Protein 7LWZ (pdb70)

Nearest PDB structures (foldseek):
  7lwz-assembly1_D  TM=1.003E+00  e=2.918E-60  Vibrio cholerae O1 biovar El Tor str. N16961
  7lwz-assembly1_A  TM=9.951E-01  e=1.541E-54  Vibrio cholerae O1 biovar El Tor str. N16961
  7lwz-assembly1_C  TM=9.821E-01  e=5.145E-53  Vibrio cholerae O1 biovar El Tor str. N16961
  7lwz-assembly1_B  TM=9.900E-01  e=3.252E-52  Vibrio cholerae O1 biovar El Tor str. N16961
  7lwz-assembly1_F  TM=9.990E-01  e=1.717E-51  Vibrio cholerae O1 biovar El Tor str. N16961

Radius of gyration: 42.33 Å; Cα contacts (8 Å, |Δi|>4): 3900; chains: 6; bounding box: 113×111×112 Å

B-factor: mean 79.38, std 16.34, range [47.67, 167.55]

Structure (mmCIF, N/CA/C/O backbone):
data_7LWZ
#
_entry.id   7LWZ
#
_cell.length_a   105.003
_cell.length_b   161.869
_cell.length_c   184.773
_cell.angle_alpha   90.000
_cell.angle_beta   90.000
_cell.angle_gamma   90.000
#
_symmetry.space_group_name_H-M   'P 21 21 21'
#
loop_
_entity.id
_entity.type
_entity.pdbx_description
1 polymer 'Deoxyguanosinetriphosphate triphosphohydrolase-like protein 1'
2 non-polymer 'NICKEL (II) ION'
3 water water
#
loop_
_atom_site.group_PDB
_atom_site.id
_atom_site.type_symbol
_atom_site.label_atom_id
_atom_site.label_alt_id
_atom_site.label_comp_id
_atom_site.label_asym_id
_atom_site.label_entity_id
_atom_site.label_seq_id
_atom_site.pdbx_PDB_ins_code
_atom_site.Cartn_x
_atom_site.Cartn_y
_atom_site.Cartn_z
_atom_site.occupancy
_atom_site.B_iso_or_equiv
_atom_site.auth_seq_id
_atom_site.auth_comp_id
_atom_site.auth_asym_id
_atom_site.auth_atom_id
_atom_site.pdbx_PDB_model_num
ATOM 1 N N . LEU A 1 7 ? 91.08100 131.28100 78.11800 1.000 110.29620 5 LEU B N 1
ATOM 2 C CA . LEU A 1 7 ? 91.19200 130.72000 76.77300 1.000 109.13106 5 LEU B CA 1
ATOM 3 C C . LEU A 1 7 ? 90.05900 131.16100 75.82900 1.000 109.74784 5 LEU B C 1
ATOM 4 O O . LEU A 1 7 ? 88.91500 131.39400 76.23500 1.000 108.51687 5 LEU B O 1
ATOM 9 N N . ASN A 1 8 ? 90.41600 131.20900 74.55200 1.000 95.48131 6 ASN B N 1
ATOM 10 C CA . ASN A 1 8 ? 89.60000 131.82300 73.51600 1.000 90.35041 6 ASN B CA 1
ATOM 11 C C . ASN A 1 8 ? 88.20400 131.19400 73.45300 1.000 87.72893 6 ASN B C 1
ATOM 12 O O . ASN A 1 8 ? 88.07200 129.96500 73.49200 1.000 86.68789 6 ASN B O 1
ATOM 17 N N . PRO A 1 9 ? 87.13900 132.00700 73.34000 1.000 88.72920 7 PRO B N 1
ATOM 18 C CA . PRO A 1 9 ? 85.78200 131.44600 73.16700 1.000 83.40673 7 PRO B CA 1
ATOM 19 C C . PRO A 1 9 ? 85.57000 130.75200 71.83600 1.000 83.33699 7 PRO B C 1
ATOM 20 O O . PRO A 1 9 ? 84.52000 130.12400 71.63900 1.000 80.82981 7 PRO B O 1
ATOM 24 N N . GLU A 1 10 ? 86.52600 130.83900 70.91700 1.000 80.82744 8 GLU B N 1
ATOM 25 C CA . GLU A 1 10 ? 86.40500 130.08900 69.68500 1.000 79.03394 8 GLU B CA 1
ATOM 26 C C . GLU A 1 10 ? 86.50800 128.59500 69.93000 1.000 74.60101 8 GLU B C 1
ATOM 27 O O . GLU A 1 10 ? 86.06100 127.81100 69.08600 1.000 72.93562 8 GLU B O 1
ATOM 33 N N . TRP A 1 11 ? 87.10200 128.18400 71.05700 1.000 75.01312 9 TRP B N 1
ATOM 34 C CA . TRP A 1 11 ? 87.15300 126.76800 71.37900 1.000 74.03289 9 TRP B CA 1
ATOM 35 C C . TRP A 1 11 ? 85.81900 126.23800 71.88600 1.000 72.18071 9 TRP B C 1
ATOM 36 O O . TRP A 1 11 ? 85.67500 125.02800 72.02100 1.000 69.96627 9 TRP B O 1
ATOM 47 N N . LEU A 1 12 ? 84.85000 127.10600 72.16000 1.000 69.50840 10 LEU B N 1
ATOM 48 C CA . LEU A 1 12 ? 83.51400 126.70000 72.56300 1.000 69.64739 10 LEU B CA 1
ATOM 49 C C . LEU A 1 12 ? 82.53000 126.67500 71.41100 1.000 70.22153 10 LEU B C 1
ATOM 50 O O . LEU A 1 12 ? 81.36000 126.35300 71.62600 1.000 72.41997 10 LEU B O 1
ATOM 55 N N . ALA A 1 13 ? 82.96300 127.02600 70.20800 1.000 69.13477 11 ALA B N 1
ATOM 56 C CA . ALA A 1 13 ? 82.04300 127.22800 69.09800 1.000 70.71679 11 ALA B CA 1
ATOM 57 C C . ALA A 1 13 ? 81.71200 125.91300 68.37800 1.000 66.28027 11 ALA B C 1
ATOM 58 O O . ALA A 1 13 ? 82.47800 124.95400 68.39500 1.000 65.55534 11 ALA B O 1
ATOM 60 N N . ARG A 1 14 ? 80.55300 125.90800 67.72800 1.000 63.24839 12 ARG B N 1
ATOM 61 C CA . ARG A 1 14 ? 80.06000 124.85100 66.86700 1.000 66.91801 12 ARG B CA 1
ATOM 62 C C . ARG A 1 14 ? 80.10400 125.33000 65.42900 1.000 71.14631 12 ARG B C 1
ATOM 63 O O . ARG A 1 14 ? 80.09300 126.53500 65.15700 1.000 72.35430 12 ARG B O 1
ATOM 71 N N . ASN A 1 15 ? 80.14400 124.36500 64.50900 1.000 71.58600 13 ASN B N 1
ATOM 72 C CA . ASN A 1 15 ? 80.28500 124.68700 63.09600 1.000 73.91420 13 ASN B CA 1
ATOM 73 C C . ASN A 1 15 ? 79.05200 125.40500 62.55500 1.000 77.52546 13 ASN B C 1
ATOM 74 O O . ASN A 1 15 ? 79.15000 126.09000 61.53300 1.000 81.85371 13 ASN B O 1
ATOM 79 N N . ASN A 1 16 ? 77.91000 125.22300 63.21100 1.000 79.88057 14 ASN B N 1
ATOM 80 C CA . ASN A 1 16 ? 76.65000 125.84800 62.74000 1.000 84.70315 14 ASN B CA 1
ATOM 81 C C . ASN A 1 16 ? 75.92700 126.45800 63.93900 1.000 89.05207 14 ASN B C 1
ATOM 82 O O . ASN A 1 16 ? 75.99100 125.85700 65.00900 1.000 86.11785 14 ASN B O 1
ATOM 87 N N . ASP A 1 17 ? 75.28700 127.61100 63.75100 1.000 100.15063 15 ASP B N 1
ATOM 88 C CA . ASP A 1 17 ? 74.55200 128.28800 64.85200 1.000 104.69616 15 ASP B CA 1
ATOM 89 C C . ASP A 1 17 ? 73.05800 128.37400 64.52300 1.000 110.84843 15 ASP B C 1
ATOM 90 O O . ASP A 1 17 ? 72.39200 129.24300 65.09500 1.000 114.57394 15 ASP B O 1
ATOM 92 N N . GLU A 1 18 ? 72.56600 127.52600 63.61400 1.000 104.62766 16 GLU B N 1
ATOM 93 C CA . GLU A 1 18 ? 71.14100 127.61100 63.19100 1.000 105.19264 16 GLU B CA 1
ATOM 94 C C . GLU A 1 18 ? 70.22200 127.36600 64.39000 1.000 104.04510 16 GLU B C 1
ATOM 95 O O . GLU A 1 18 ? 69.23300 128.10800 64.53000 1.000 101.63059 16 GLU B O 1
ATOM 97 N N . HIS A 1 19 ? 70.53300 126.36300 65.21400 1.000 104.04527 17 HIS B N 1
ATOM 98 C CA . HIS A 1 19 ? 69.70600 126.09300 66.42000 1.000 103.38539 17 HIS B CA 1
ATOM 99 C C . HIS A 1 19 ? 70.03500 127.13200 67.49400 1.000 102.49769 17 HIS B C 1
ATOM 100 O O . HIS A 1 19 ? 71.19300 127.58800 67.53400 1.000 102.14822 17 HIS B O 1
ATOM 107 N N . LYS A 1 20 ? 69.05400 127.48700 68.32600 1.000 102.01803 18 LYS B N 1
ATOM 108 C CA . LYS A 1 20 ? 69.28200 128.49500 69.39400 1.000 102.90935 18 LYS B CA 1
ATOM 109 C C . LYS A 1 20 ? 69.14100 127.81700 70.76000 1.000 102.62481 18 LYS B C 1
ATOM 110 O O . LYS A 1 20 ? 68.12800 127.12700 70.97200 1.000 103.62822 18 LYS B O 1
ATOM 112 N N . ILE A 1 21 ? 70.12800 128.00400 71.64000 1.000 102.78055 19 ILE B N 1
ATOM 113 C CA . ILE A 1 21 ? 70.06900 127.41200 72.96500 1.000 98.58325 19 ILE B CA 1
ATOM 114 C C . ILE A 1 21 ? 68.84200 127.97400 73.66900 1.000 99.40469 19 ILE B C 1
ATOM 115 O O . ILE A 1 21 ? 68.57800 129.17600 73.62500 1.000 100.60497 19 ILE B O 1
ATOM 120 N N . ARG A 1 22 ? 68.09000 127.10500 74.33200 1.000 101.26867 20 ARG B N 1
ATOM 121 C CA . ARG A 1 22 ? 66.85500 127.54400 75.01900 1.000 101.96616 20 ARG B CA 1
ATOM 122 C C . ARG A 1 22 ? 67.22500 128.49500 76.14800 1.000 102.13337 20 ARG B C 1
ATOM 123 O O . ARG A 1 22 ? 68.31000 128.37600 76.66800 1.000 102.39330 20 ARG B O 1
ATOM 131 N N . ARG A 1 23 ? 66.33100 129.41500 76.48700 1.000 104.30411 21 ARG B N 1
ATOM 132 C CA . ARG A 1 23 ? 66.63400 130.40300 77.54500 1.000 107.36234 21 ARG B CA 1
ATOM 133 C C . ARG A 1 23 ? 66.84900 129.70200 78.88200 1.000 106.68557 21 ARG B C 1
ATOM 134 O O . ARG A 1 23 ? 67.70600 130.15300 79.61700 1.000 107.54586 21 ARG B O 1
ATOM 142 N N . ASN A 1 24 ? 66.07400 128.66300 79.17500 1.000 99.40442 22 ASN B N 1
ATOM 143 C CA . ASN A 1 24 ? 66.15600 127.95000 80.47600 1.000 95.79762 22 ASN B CA 1
ATOM 144 C C . ASN A 1 24 ? 67.37000 127.02700 80.55000 1.000 89.75496 22 ASN B C 1
ATOM 145 O O . ASN A 1 24 ? 67.61400 126.49900 81.61700 1.000 89.58888 22 ASN B O 1
ATOM 150 N N . ASP A 1 25 ? 68.08600 126.84200 79.45300 1.000 88.29352 23 ASP B N 1
ATOM 151 C CA . ASP A 1 25 ? 69.18200 125.87400 79.41700 1.000 85.16124 23 ASP B CA 1
ATOM 152 C C . ASP A 1 25 ? 70.48600 126.58000 79.75700 1.000 82.59772 23 ASP B C 1
ATOM 153 O O . ASP A 1 25 ? 71.07900 127.24600 78.90700 1.000 81.79526 23 ASP B O 1
ATOM 158 N N . HIS A 1 26 ? 70.96900 126.37600 80.98300 1.000 77.64451 24 HIS B N 1
ATOM 159 C CA . HIS A 1 26 ? 72.18800 127.01400 81.45600 1.000 79.67260 24 HIS B CA 1
ATOM 160 C C . HIS A 1 26 ? 73.37400 126.05800 81.50100 1.000 78.51911 24 HIS B C 1
ATOM 161 O O . HIS A 1 26 ? 74.32700 126.29400 82.24700 1.000 81.13533 24 HIS B O 1
ATOM 168 N N . ARG A 1 27 ? 73.34400 124.99600 80.70700 1.000 77.69753 25 ARG B N 1
ATOM 169 C CA . ARG A 1 27 ? 74.44000 124.04500 80.66800 1.000 73.75264 25 ARG B CA 1
ATOM 170 C C . ARG A 1 27 ? 75.61500 124.60600 79.86400 1.000 72.68913 25 ARG B C 1
ATOM 171 O O . ARG A 1 27 ? 75.45400 125.45800 78.98600 1.000 70.01281 25 ARG B O 1
ATOM 179 N N . SER A 1 28 ? 76.81000 124.09900 80.17300 1.000 68.73365 26 SER B N 1
ATOM 180 C CA . SER A 1 28 ? 78.00200 124.43400 79.41100 1.000 67.69157 26 SER B CA 1
ATOM 181 C C . SER A 1 28 ? 77.98100 123.77700 78.02200 1.000 68.63093 26 SER B C 1
ATOM 182 O O . SER A 1 28 ? 77.24100 122.81900 77.78800 1.000 65.65601 26 SER B O 1
ATOM 185 N N . PRO A 1 29 ? 78.77700 124.28500 77.07300 1.000 68.88962 27 PRO B N 1
ATOM 186 C CA . PRO A 1 29 ? 78.86100 123.60700 75.77000 1.000 65.39486 27 PRO B CA 1
ATOM 187 C C . PRO A 1 29 ? 79.28900 122.16300 75.86900 1.000 66.07435 27 PRO B C 1
ATOM 188 O O . PRO A 1 29 ? 78.89600 121.34400 75.01900 1.000 62.15514 27 PRO B O 1
ATOM 192 N N . PHE A 1 30 ? 80.10900 121.82100 76.86800 1.000 65.41706 28 PHE B N 1
ATOM 193 C CA . PHE A 1 30 ? 80.58500 120.44400 76.95200 1.000 63.67243 28 PHE B CA 1
ATOM 194 C C . PHE A 1 30 ? 79.54000 119.51700 77.55600 1.000 62.48984 28 PHE B C 1
ATOM 195 O O . PHE A 1 30 ? 79.46900 118.34400 77.16500 1.000 60.95378 28 PHE B O 1
ATOM 203 N N . GLN A 1 31 ? 78.68100 120.03600 78.45000 1.000 62.41141 29 GLN B N 1
ATOM 204 C CA . GLN A 1 31 ? 77.56200 119.23500 78.94600 1.000 62.16804 29 GLN B CA 1
ATOM 205 C C . GLN A 1 31 ? 76.56300 118.93700 77.83200 1.000 61.26536 29 GLN B C 1
ATOM 206 O O . GLN A 1 31 ? 75.92200 117.88400 77.83100 1.000 62.63774 29 GLN B O 1
ATOM 212 N N . ARG A 1 32 ? 76.40800 119.85900 76.88600 1.000 61.69871 30 ARG B N 1
ATOM 213 C CA . ARG A 1 32 ? 75.51700 119.62100 75.76100 1.000 62.49133 30 ARG B CA 1
ATOM 214 C C . ARG A 1 32 ? 76.13200 118.61300 74.80000 1.000 58.78346 30 ARG B C 1
ATOM 215 O O . ARG A 1 32 ? 75.41900 117.78100 74.21500 1.000 59.16383 30 ARG B O 1
ATOM 223 N N . ASP A 1 33 ? 77.46100 118.66700 74.64700 1.000 56.35762 31 ASP B N 1
ATOM 224 C CA . ASP A 1 33 ? 78.16400 117.67100 73.85000 1.000 57.44158 31 ASP B CA 1
ATOM 225 C C . ASP A 1 33 ? 77.97000 116.27500 74.43200 1.000 60.08423 31 ASP B C 1
ATOM 226 O O . ASP A 1 33 ? 77.62700 115.33600 73.70800 1.000 54.41360 31 ASP B O 1
ATOM 231 N N . ARG A 1 34 ? 78.14000 116.13200 75.75400 1.000 58.02040 32 ARG B N 1
ATOM 232 C CA . ARG A 1 34 ? 77.97100 114.82900 76.38100 1.000 57.60859 32 ARG B CA 1
ATOM 233 C C . ARG A 1 34 ? 76.56800 114.29000 76.14200 1.000 58.52640 32 ARG B C 1
ATOM 234 O O . ARG A 1 34 ? 76.39900 113.13200 75.73400 1.000 60.24486 32 ARG B O 1
ATOM 242 N N . ALA A 1 35 ? 75.55800 115.14000 76.31600 1.000 57.62882 33 ALA B N 1
ATOM 243 C CA . ALA A 1 35 ? 74.18300 114.71100 76.09800 1.000 61.68506 33 ALA B CA 1
ATOM 244 C C . ALA A 1 35 ? 73.95600 114.27000 74.64900 1.000 58.78887 33 ALA B C 1
ATOM 245 O O . ALA A 1 35 ? 73.24200 113.28900 74.39700 1.000 60.61918 33 ALA B O 1
ATOM 247 N N . ARG A 1 36 ? 74.54700 114.98600 73.69000 1.000 52.98245 34 ARG B N 1
ATOM 248 C CA . ARG A 1 36 ? 74.39500 114.60700 72.28800 1.000 57.35884 34 ARG B CA 1
ATOM 249 C C . ARG A 1 36 ? 74.96800 113.21600 72.01400 1.000 56.45802 34 ARG B C 1
ATOM 250 O O . ARG A 1 36 ? 74.35500 112.41400 71.29900 1.000 51.69555 34 ARG B O 1
ATOM 258 N N . ILE A 1 37 ? 76.16000 112.93400 72.54000 1.000 56.08315 35 ILE B N 1
ATOM 259 C CA . ILE A 1 37 ? 76.77700 111.63300 72.32800 1.000 56.35915 35 ILE B CA 1
ATOM 260 C C . ILE A 1 37 ? 75.93300 110.54000 72.96700 1.000 57.07901 35 ILE B C 1
ATOM 261 O O . ILE A 1 37 ? 75.58700 109.54700 72.31400 1.000 53.67015 35 ILE B O 1
ATOM 266 N N . LEU A 1 38 ? 75.47700 110.77400 74.20400 1.000 55.89420 36 LEU B N 1
ATOM 267 C CA . LEU A 1 38 ? 74.68000 109.78900 74.92300 1.000 56.76436 36 LEU B CA 1
ATOM 268 C C . LEU A 1 38 ? 73.36200 109.48200 74.21800 1.000 59.22701 36 LEU B C 1
ATOM 269 O O . LEU A 1 38 ? 72.84000 108.37300 74.34100 1.000 60.33524 36 LEU B O 1
ATOM 274 N N . HIS A 1 39 ? 72.77400 110.45600 73.53600 1.000 59.79471 37 HIS B N 1
ATOM 275 C CA . HIS A 1 39 ? 71.52300 110.22800 72.82400 1.000 61.26095 37 HIS B CA 1
ATOM 276 C C . HIS A 1 39 ? 71.72000 109.72000 71.39500 1.000 57.59462 37 HIS B C 1
ATOM 277 O O . HIS A 1 39 ? 70.72500 109.53900 70.69200 1.000 59.42938 37 HIS B O 1
ATOM 284 N N . SER A 1 40 ? 72.95800 109.62000 70.91000 1.000 50.76159 38 SER B N 1
ATOM 285 C CA . SER A 1 40 ? 73.23500 109.28600 69.51300 1.000 54.33725 38 SER B CA 1
ATOM 286 C C . SER A 1 40 ? 73.11800 107.78600 69.22100 1.000 60.93268 38 SER B C 1
ATOM 287 O O . SER A 1 40 ? 73.37600 106.94100 70.08200 1.000 54.79951 38 SER B O 1
ATOM 290 N N . ALA A 1 41 ? 72.74900 107.46400 67.97200 1.000 60.64745 39 ALA B N 1
ATOM 291 C CA . ALA A 1 41 ? 72.69800 106.06200 67.56500 1.000 58.54223 39 ALA B CA 1
ATOM 292 C C . ALA A 1 41 ? 74.07700 105.41500 67.58900 1.000 56.62157 39 ALA B C 1
ATOM 293 O O . ALA A 1 41 ? 74.20100 104.24400 67.96600 1.000 55.02955 39 ALA B O 1
ATOM 295 N N . ALA A 1 42 ? 75.12700 106.15900 67.23000 1.000 56.20177 40 ALA B N 1
ATOM 296 C CA . ALA A 1 42 ? 76.47500 105.58000 67.24100 1.000 57.48776 40 ALA B CA 1
ATOM 297 C C . ALA A 1 42 ? 76.89300 105.13400 68.64000 1.000 55.68691 40 ALA B C 1
ATOM 298 O O . ALA A 1 42 ? 77.55900 104.10600 68.79200 1.000 58.79035 40 ALA B O 1
ATOM 300 N N . PHE A 1 43 ? 76.53000 105.89600 69.67400 1.000 56.12151 41 PHE B N 1
ATOM 301 C CA . PHE A 1 43 ? 76.89300 105.48200 71.02200 1.000 52.21680 41 PHE B CA 1
ATOM 302 C C . PHE A 1 43 ? 76.09100 104.26300 71.43600 1.000 54.64577 41 PHE B C 1
ATOM 303 O O . PHE A 1 43 ? 76.64300 103.31100 72.01000 1.000 56.83939 41 PHE B O 1
ATOM 311 N N . ARG A 1 44 ? 74.79800 104.24100 71.10700 1.000 54.20105 42 ARG B N 1
ATOM 312 C CA . ARG A 1 44 ? 73.97900 103.10100 71.50500 1.000 56.96472 42 ARG B CA 1
ATOM 313 C C . ARG A 1 44 ? 74.49800 101.78900 70.90100 1.000 58.74419 42 ARG B C 1
ATOM 314 O O . ARG A 1 44 ? 74.45000 100.75300 71.56100 1.000 54.91724 42 ARG B O 1
ATOM 322 N N . ARG A 1 45 ? 75.07800 101.84000 69.69700 1.000 56.81071 43 ARG B N 1
ATOM 323 C CA . ARG A 1 45 ? 75.59500 100.65500 69.03000 1.000 58.21033 43 ARG B CA 1
ATOM 324 C C . ARG A 1 45 ? 76.72000 99.98800 69.80500 1.000 56.74373 43 ARG B C 1
ATOM 325 O O . ARG A 1 45 ? 76.96400 98.79400 69.60500 1.000 62.32378 43 ARG B O 1
ATOM 333 N N . LEU A 1 46 ? 77.41500 100.73000 70.66800 1.000 56.06422 44 LEU B N 1
ATOM 334 C CA . LEU A 1 46 ? 78.50300 100.16300 71.45800 1.000 59.59872 44 LEU B CA 1
ATOM 335 C C . LEU A 1 46 ? 78.03700 99.07600 72.42000 1.000 59.54746 44 LEU B C 1
ATOM 336 O O . LEU A 1 46 ? 78.88600 98.37900 72.98000 1.000 57.37365 44 LEU B O 1
ATOM 341 N N . GLN A 1 47 ? 76.72700 98.93700 72.65100 1.000 56.76883 45 GLN B N 1
ATOM 342 C CA . GLN A 1 47 ? 76.24200 97.83400 73.47100 1.000 58.70016 45 GLN B CA 1
ATOM 343 C C . GLN A 1 47 ? 76.34800 96.48800 72.75700 1.000 60.47056 45 GLN B C 1
ATOM 344 O O . GLN A 1 47 ? 76.40000 95.44200 73.41400 1.000 57.97458 45 GLN B O 1
ATOM 350 N N . ALA A 1 48 ? 76.31700 96.51400 71.44500 1.000 57.17147 46 ALA B N 1
ATOM 351 C CA . ALA A 1 48 ? 76.38800 95.24800 70.71000 1.000 64.98519 46 ALA B CA 1
ATOM 352 C C . ALA A 1 48 ? 77.84300 94.85000 70.55200 1.000 72.43907 46 ALA B C 1
ATOM 353 O O . ALA A 1 48 ? 78.14600 93.67100 70.72600 1.000 76.99820 46 ALA B O 1
ATOM 355 N N . LYS A 1 49 ? 78.67000 95.84700 70.24300 1.000 80.94928 47 LYS B N 1
ATOM 356 C CA . LYS A 1 49 ? 80.11800 95.74500 69.91800 1.000 81.28143 47 LYS B CA 1
ATOM 357 C C . LYS A 1 49 ? 80.98700 95.32900 71.10900 1.000 77.38691 47 LYS B C 1
ATOM 358 O O . LYS A 1 49 ? 80.79600 95.84000 72.20100 1.000 73.83989 47 LYS B O 1
ATOM 364 N N . ARG A 1 62 ? 80.64200 92.73000 79.04200 1.000 84.20854 60 ARG B N 1
ATOM 365 C CA . ARG A 1 62 ? 81.69300 93.76400 78.84600 1.000 78.87003 60 ARG B CA 1
ATOM 366 C C . ARG A 1 62 ? 81.69500 94.15600 77.36700 1.000 78.45431 60 ARG B C 1
ATOM 367 O O . ARG A 1 62 ? 82.30700 93.43300 76.56200 1.000 79.60342 60 ARG B O 1
ATOM 375 N N . THR A 1 63 ? 81.02600 95.26400 77.04200 1.000 71.80017 61 THR B N 1
ATOM 376 C CA . THR A 1 63 ? 80.89100 95.73700 75.65500 1.000 65.17136 61 THR B CA 1
ATOM 377 C C . THR A 1 63 ? 81.77700 96.96600 75.47700 1.000 63.77400 61 THR B C 1
ATOM 378 O O . THR A 1 63 ? 82.39700 97.41100 76.43900 1.000 61.75794 61 THR B O 1
ATOM 382 N N . ARG A 1 64 ? 81.80500 97.51600 74.27000 1.000 60.58237 62 ARG B N 1
ATOM 383 C CA . ARG A 1 64 ? 82.56100 98.76500 74.01600 1.000 63.06164 62 ARG B CA 1
ATOM 384 C C . ARG A 1 64 ? 81.95400 99.89800 74.85400 1.000 62.01859 62 ARG B C 1
ATOM 385 O O . ARG A 1 64 ? 82.71100 100.76200 75.26500 1.000 59.65358 62 ARG B O 1
ATOM 393 N N . LEU A 1 65 ? 80.63100 99.93100 75.03000 1.000 59.32824 63 LEU B N 1
ATOM 394 C CA . LEU A 1 65 ? 79.99900 100.95100 75.89800 1.000 59.76224 63 LEU B CA 1
ATOM 395 C C . LEU A 1 65 ? 80.50800 100.77500 77.33000 1.000 58.58939 63 LEU B C 1
ATOM 396 O O . LEU A 1 65 ? 80.78700 101.78200 77.96000 1.000 59.69744 63 LEU B O 1
ATOM 401 N N . THR A 1 66 ? 80.60900 99.54200 77.82300 1.000 58.74007 64 THR B N 1
ATOM 402 C CA . THR A 1 66 ? 81.16800 99.35000 79.15500 1.000 62.65957 64 THR B CA 1
ATOM 403 C C . THR A 1 66 ? 82.60000 99.87800 79.24100 1.000 62.48692 64 THR B C 1
ATOM 404 O O . THR A 1 66 ? 82.94100 100.60500 80.18400 1.000 60.80302 64 THR B O 1
ATOM 408 N N . HIS A 1 67 ? 83.43000 99.57500 78.23300 1.000 62.06716 65 HIS B N 1
ATOM 409 C CA . HIS A 1 67 ? 84.80000 100.08000 78.20700 1.000 65.91221 65 HIS B CA 1
ATOM 410 C C . HIS A 1 67 ? 84.81000 101.60400 78.23700 1.000 63.49230 65 HIS B C 1
ATOM 411 O O . HIS A 1 67 ? 85.52000 102.20500 79.05300 1.000 61.67641 65 HIS B O 1
ATOM 418 N N . SER A 1 68 ? 83.91700 102.24000 77.47300 1.000 57.15622 66 SER B N 1
ATOM 419 C CA . SER A 1 68 ? 83.94300 103.69600 77.40900 1.000 62.43099 66 SER B CA 1
ATOM 420 C C . SER A 1 68 ? 83.42500 104.34200 78.69300 1.000 62.06903 66 SER B C 1
ATOM 421 O O . SER A 1 68 ? 83.94700 105.38200 79.10100 1.000 63.46770 66 SER B O 1
ATOM 424 N N . LEU A 1 69 ? 82.47300 103.70900 79.38400 1.000 60.13540 67 LEU B N 1
ATOM 425 C CA . LEU A 1 69 ? 82.04300 104.20800 80.68900 1.000 59.48514 67 LEU B CA 1
ATOM 426 C C . LEU A 1 69 ? 83.17400 104.11300 81.70800 1.000 63.11565 67 LEU B C 1
ATOM 427 O O . LEU A 1 69 ? 83.34100 105.00200 82.54800 1.000 65.25226 67 LEU B O 1
ATOM 432 N N . GLU A 1 70 ? 83.93300 103.02300 81.69000 1.000 66.05302 68 GLU B N 1
ATOM 433 C CA . GLU A 1 70 ? 85.05500 102.93100 82.61900 1.000 68.75324 68 GLU B CA 1
ATOM 434 C C . GLU A 1 70 ? 86.12200 103.97600 82.29300 1.000 66.27145 68 GLU B C 1
ATOM 435 O O . GLU A 1 70 ? 86.65800 104.62300 83.19600 1.000 67.25135 68 GLU B O 1
ATOM 441 N N . ALA A 1 71 ? 86.39200 104.19600 81.00300 1.000 63.12650 69 ALA B N 1
ATOM 442 C CA . ALA A 1 71 ? 87.36800 105.19600 80.60200 1.000 66.56398 69 ALA B CA 1
ATOM 443 C C . ALA A 1 71 ? 86.95500 106.57800 81.07600 1.000 66.51718 69 ALA B C 1
ATOM 444 O O . ALA A 1 71 ? 87.77900 107.32000 81.62300 1.000 65.28356 69 ALA B O 1
ATOM 446 N N . ALA A 1 72 ? 85.66100 106.90500 80.95300 1.000 66.53592 70 ALA B N 1
ATOM 447 C CA . ALA A 1 72 ? 85.18600 108.21300 81.39700 1.000 65.22414 70 ALA B CA 1
ATOM 448 C C . ALA A 1 72 ? 85.40400 108.40000 82.89700 1.000 69.40299 70 ALA B C 1
ATOM 449 O O . ALA A 1 72 ? 85.81600 109.47600 83.34300 1.000 71.45781 70 ALA B O 1
ATOM 451 N N . GLN A 1 73 ? 85.21800 107.34400 83.68400 1.000 73.30868 71 GLN B N 1
ATOM 452 C CA . GLN A 1 73 ? 85.40600 107.48400 85.12300 1.000 73.39227 71 GLN B CA 1
ATOM 453 C C . GLN A 1 73 ? 86.87100 107.63100 85.48000 1.000 72.61365 71 GLN B C 1
ATOM 454 O O . GLN A 1 73 ? 87.21800 108.39600 86.38300 1.000 76.32459 71 GLN B O 1
ATOM 460 N N . ILE A 1 74 ? 87.75200 106.95300 84.75100 1.000 66.27794 72 ILE B N 1
ATOM 461 C CA . ILE A 1 74 ? 89.17900 107.14100 84.97800 1.000 68.07204 72 ILE B CA 1
ATOM 462 C C . ILE A 1 74 ? 89.62200 108.52600 84.51000 1.000 67.41581 72 ILE B C 1
ATOM 463 O O . ILE A 1 74 ? 90.43500 109.19200 85.16400 1.000 65.40735 72 ILE B O 1
ATOM 468 N N . GLY A 1 75 ? 89.07800 108.98700 83.38300 1.000 65.38828 73 GLY B N 1
ATOM 469 C CA . GLY A 1 75 ? 89.44000 110.30300 82.88400 1.000 64.17371 73 GLY B CA 1
ATOM 470 C C . GLY A 1 75 ? 89.10400 111.40800 83.87000 1.000 68.01013 73 GLY B C 1
ATOM 471 O O . GLY A 1 75 ? 89.92200 112.29000 84.13900 1.000 67.20016 73 GLY B O 1
ATOM 472 N N . THR A 1 76 ? 87.90500 111.35600 84.45100 1.000 66.18084 74 THR B N 1
ATOM 473 C CA . THR A 1 76 ? 87.57100 112.33900 85.47400 1.000 67.20611 74 THR B CA 1
ATOM 474 C C . THR A 1 76 ? 88.39200 112.12700 86.73900 1.000 67.26947 74 THR B C 1
ATOM 475 O O . THR A 1 76 ? 88.63100 113.08300 87.48700 1.000 70.26027 74 THR B O 1
ATOM 479 N N . GLY A 1 77 ? 88.80800 110.88800 87.01500 1.000 68.88026 75 GLY B N 1
ATOM 480 C CA . GLY A 1 77 ? 89.71700 110.66500 88.13000 1.000 68.45826 75 GLY B CA 1
ATOM 481 C C . GLY A 1 77 ? 91.10300 111.24500 87.89000 1.000 68.72453 75 GLY B C 1
ATOM 482 O O . GLY A 1 77 ? 91.74700 111.75400 88.81900 1.000 70.40686 75 GLY B O 1
ATOM 483 N N . ILE A 1 78 ? 91.58800 111.15900 86.64500 1.000 67.17687 76 ILE B N 1
ATOM 484 C CA . ILE A 1 78 ? 92.89300 111.72000 86.30800 1.000 69.22848 76 ILE B CA 1
ATOM 485 C C . ILE A 1 78 ? 92.87400 113.23200 86.50100 1.000 70.28457 76 ILE B C 1
ATOM 486 O O . ILE A 1 78 ? 93.68100 113.79700 87.25800 1.000 68.53150 76 ILE B O 1
ATOM 491 N N . VAL A 1 79 ? 91.87600 113.89100 85.90300 1.000 68.03730 77 VAL B N 1
ATOM 492 C CA . VAL A 1 79 ? 91.77400 115.34200 85.97400 1.000 67.54813 77 VAL B CA 1
ATOM 493 C C . VAL A 1 79 ? 91.66100 115.80700 87.42200 1.000 71.47901 77 VAL B C 1
ATOM 494 O O . VAL A 1 79 ? 92.32300 116.77200 87.83300 1.000 73.46263 77 VAL B O 1
ATOM 498 N N . ALA A 1 80 ? 90.84100 115.12200 88.22700 1.000 70.05031 78 ALA B N 1
ATOM 499 C CA . ALA A 1 80 ? 90.70500 115.51500 89.62900 1.000 72.81124 78 ALA B CA 1
ATOM 500 C C . ALA A 1 80 ? 92.04900 115.44600 90.32700 1.000 73.96105 78 ALA B C 1
ATOM 501 O O . ALA A 1 80 ? 92.39600 116.32600 91.12600 1.000 80.52519 78 ALA B O 1
ATOM 503 N N . GLN A 1 81 ? 92.83900 114.43100 89.97900 1.000 73.92031 79 GLN B N 1
ATOM 504 C CA . GLN A 1 81 ? 94.13100 114.21600 90.61100 1.000 74.98804 79 GLN B CA 1
ATOM 505 C C . GLN A 1 81 ? 95.15900 115.24600 90.14600 1.000 76.06189 79 GLN B C 1
ATOM 506 O O . GLN A 1 81 ? 95.94200 115.75900 90.95500 1.000 77.86170 79 GLN B O 1
ATOM 512 N N . ILE A 1 82 ? 95.11500 115.63000 88.87200 1.000 72.90474 80 ILE B N 1
ATOM 513 C CA . ILE A 1 82 ? 96.07600 116.60700 88.38100 1.000 72.87600 80 ILE B CA 1
ATOM 514 C C . ILE A 1 82 ? 95.82100 117.97500 88.99900 1.000 80.58039 80 ILE B C 1
ATOM 515 O O . ILE A 1 82 ? 96.76500 118.68200 89.38500 1.000 81.79631 80 ILE B O 1
ATOM 520 N N . LYS A 1 83 ? 94.55600 118.38500 89.09300 1.000 75.37087 81 LYS B N 1
ATOM 521 C CA . LYS A 1 83 ? 94.30900 119.71200 89.65700 1.000 80.44333 81 LYS B CA 1
ATOM 522 C C . LYS A 1 83 ? 94.51200 119.76200 91.17100 1.000 82.26429 81 LYS B C 1
ATOM 523 O O . LYS A 1 83 ? 94.34800 120.82800 91.77100 1.000 86.71149 81 LYS B O 1
ATOM 529 N N . LEU A 1 84 ? 94.85900 118.64300 91.79800 1.000 84.65082 82 LEU B N 1
ATOM 530 C CA . LEU A 1 84 ? 95.31600 118.68300 93.17700 1.000 84.56609 82 LEU B CA 1
ATOM 531 C C . LEU A 1 84 ? 96.82600 118.85300 93.24100 1.000 84.93769 82 LEU B C 1
ATOM 532 O O . LEU A 1 84 ? 97.33700 119.58800 94.09700 1.000 86.12180 82 LEU B O 1
ATOM 537 N N . LYS A 1 85 ? 97.54700 118.22500 92.31300 1.000 84.11645 83 LYS B N 1
ATOM 538 C CA . LYS A 1 85 ? 98.99800 118.28300 92.32900 1.000 83.68358 83 LYS B CA 1
ATOM 539 C C . LYS A 1 85 ? 99.54300 119.46200 91.54000 1.000 79.19063 83 LYS B C 1
ATOM 540 O O . LYS A 1 85 ? 100.68400 119.87000 91.76400 1.000 78.27110 83 LYS B O 1
ATOM 546 N N . GLN A 1 86 ? 98.76500 120.00500 90.61900 1.000 82.26304 84 GLN B N 1
ATOM 547 C CA . GLN A 1 86 ? 99.15900 121.17200 89.83200 1.000 82.63738 84 GLN B CA 1
ATOM 548 C C . GLN A 1 86 ? 97.97300 122.12800 89.75600 1.000 83.70839 84 GLN B C 1
ATOM 549 O O . GLN A 1 86 ? 97.23300 122.15400 88.76000 1.000 82.56809 84 GLN B O 1
ATOM 555 N N . PRO A 1 87 ? 97.74600 122.92100 90.81100 1.000 85.38042 85 PRO B N 1
ATOM 556 C CA . PRO A 1 87 ? 96.60500 123.85800 90.79300 1.000 87.41867 85 PRO B CA 1
ATOM 557 C C . PRO A 1 87 ? 96.69200 124.92500 89.70600 1.000 89.16309 85 PRO B C 1
ATOM 558 O O . PRO A 1 87 ? 95.64800 125.38500 89.23100 1.000 89.57277 85 PRO B O 1
ATOM 562 N N . GLU A 1 88 ? 97.90700 125.33700 89.31600 1.000 92.22580 86 GLU B N 1
ATOM 563 C CA . GLU A 1 88 ? 98.08800 126.32600 88.25500 1.000 90.64237 86 GLU B CA 1
ATOM 564 C C . GLU A 1 88 ? 97.28100 125.97800 86.99800 1.000 89.05601 86 GLU B C 1
ATOM 565 O O . GLU A 1 88 ? 96.88500 126.87900 86.24700 1.000 90.36693 86 GLU B O 1
ATOM 571 N N . PHE A 1 89 ? 97.03900 124.68900 86.77400 1.000 85.81310 87 PHE B N 1
ATOM 572 C CA . PHE A 1 89 ? 96.35400 124.22500 85.54200 1.000 85.22139 87 PHE B CA 1
ATOM 573 C C . PHE A 1 89 ? 94.88100 123.91800 85.79100 1.000 83.86653 87 PHE B C 1
ATOM 574 O O . PHE A 1 89 ? 94.25400 123.33500 84.91800 1.000 82.13025 87 PHE B O 1
ATOM 582 N N . ARG A 1 90 ? 94.33000 124.37300 86.90700 1.000 82.60645 88 ARG B N 1
ATOM 583 C CA . ARG A 1 90 ? 92.92400 124.03700 87.22700 1.000 83.22943 88 ARG B CA 1
ATOM 584 C C . ARG A 1 90 ? 92.01800 124.55500 86.11200 1.000 83.28243 88 ARG B C 1
ATOM 585 O O . ARG A 1 90 ? 91.09500 123.84300 85.73700 1.000 81.92779 88 ARG B O 1
ATOM 593 N N . GLU A 1 91 ? 92.25600 125.77900 85.65100 1.000 86.47624 89 GLU B N 1
ATOM 594 C CA . GLU A 1 91 ? 91.43500 126.40300 84.58300 1.000 83.24194 89 GLU B CA 1
ATOM 595 C C . GLU A 1 91 ? 91.65200 125.74300 83.21700 1.000 75.85379 89 GLU B C 1
ATOM 596 O O . GLU A 1 91 ? 90.69200 125.65900 82.46000 1.000 75.97687 89 GLU B O 1
ATOM 602 N N . LEU A 1 92 ? 92.88900 125.37800 82.89400 1.000 76.84346 90 LEU B N 1
ATOM 603 C CA . LEU A 1 92 ? 93.22700 124.76300 81.58400 1.000 74.84941 90 LEU B CA 1
ATOM 604 C C . LEU A 1 92 ? 92.63700 123.36000 81.39200 1.000 74.80525 90 LEU B C 1
ATOM 605 O O . LEU A 1 92 ? 92.29400 123.03800 80.26300 1.000 70.85218 90 LEU B O 1
ATOM 610 N N . LEU A 1 93 ? 92.56800 122.54800 82.44300 1.000 71.74338 91 LEU B N 1
ATOM 611 C CA . LEU A 1 93 ? 92.17400 121.14400 82.31000 1.000 71.40571 91 LEU B CA 1
ATOM 612 C C . LEU A 1 93 ? 90.73300 121.00900 81.80000 1.000 69.12559 91 LEU B C 1
ATOM 613 O O . LEU A 1 93 ? 89.90400 121.90000 82.01000 1.000 71.51586 91 LEU B O 1
ATOM 618 N N . PRO A 1 94 ? 90.40000 119.90300 81.12600 1.000 67.58330 92 PRO B N 1
ATOM 619 C CA . PRO A 1 94 ? 89.01400 119.71600 80.65400 1.000 68.30655 92 PRO B CA 1
ATOM 620 C C . PRO A 1 94 ? 88.03900 119.51100 81.80900 1.000 68.07917 92 PRO B C 1
ATOM 621 O O . PRO A 1 94 ? 88.34600 118.83300 82.79100 1.000 70.19048 92 PRO B O 1
ATOM 625 N N . SER A 1 95 ? 86.83800 120.06900 81.66500 1.000 67.09349 93 SER B N 1
ATOM 626 C CA . SER A 1 95 ? 85.76100 119.78000 82.60300 1.000 67.11253 93 SER B CA 1
ATOM 627 C C . SER A 1 95 ? 85.38600 118.28400 82.56200 1.000 64.99318 93 SER B C 1
ATOM 628 O O . SER A 1 95 ? 85.70300 117.55200 81.62000 1.000 66.74471 93 SER B O 1
ATOM 631 N N . ASP A 1 96 ? 84.66200 117.85300 83.60200 1.000 65.04972 94 ASP B N 1
ATOM 632 C CA . ASP A 1 96 ? 84.19800 116.47400 83.70000 1.000 65.49355 94 ASP B CA 1
ATOM 633 C C . ASP A 1 96 ? 83.35800 116.07100 82.49600 1.000 66.58539 94 ASP B C 1
ATOM 634 O O . ASP A 1 96 ? 83.51900 114.96800 81.96200 1.000 69.50365 94 ASP B O 1
ATOM 639 N N . SER A 1 97 ? 82.45600 116.94000 82.04300 1.000 63.05211 95 SER B N 1
ATOM 640 C CA . SER A 1 97 ? 81.60400 116.53200 80.93600 1.000 65.24735 95 SER B CA 1
ATOM 641 C C . SER A 1 97 ? 82.34000 116.52800 79.59800 1.000 63.05224 95 SER B C 1
ATOM 642 O O . SER A 1 97 ? 81.92500 115.81000 78.68400 1.000 60.66166 95 SER B O 1
ATOM 645 N N . LEU A 1 98 ? 83.43800 117.27300 79.46400 1.000 65.74353 96 LEU B N 1
ATOM 646 C CA . LEU A 1 98 ? 84.22200 117.20200 78.23000 1.000 61.25005 96 LEU B CA 1
ATOM 647 C C . LEU A 1 98 ? 85.06100 115.93500 78.17800 1.000 62.36851 96 LEU B C 1
ATOM 648 O O . LEU A 1 98 ? 85.09200 115.24500 77.14600 1.000 61.11684 96 LEU B O 1
ATOM 653 N N . ILE A 1 99 ? 85.75700 115.61200 79.28100 1.000 61.87101 97 ILE B N 1
ATOM 654 C CA . ILE A 1 99 ? 86.57500 114.40500 79.25500 1.000 61.32433 97 ILE B CA 1
ATOM 655 C C . ILE A 1 99 ? 85.68500 113.15700 79.19500 1.000 61.86350 97 ILE B C 1
ATOM 656 O O . ILE A 1 99 ? 86.00500 112.20400 78.46600 1.000 59.99161 97 ILE B O 1
ATOM 661 N N . ASP A 1 100 ? 84.50400 113.18800 79.83300 1.000 59.97494 98 ASP B N 1
ATOM 662 C CA . ASP A 1 100 ? 83.50400 112.14200 79.59900 1.000 58.19322 98 ASP B CA 1
ATOM 663 C C . ASP A 1 100 ? 83.18700 112.03700 78.12100 1.000 61.99735 98 ASP B C 1
ATOM 664 O O . ASP A 1 100 ? 83.12400 110.93400 77.55800 1.000 62.32936 98 ASP B O 1
ATOM 669 N N . SER A 1 101 ? 82.99300 113.18700 77.47000 1.000 59.58051 99 SER B N 1
ATOM 670 C CA . SER A 1 101 ? 82.54700 113.16200 76.08900 1.000 60.67348 99 SER B CA 1
ATOM 671 C C . SER A 1 101 ? 83.57500 112.48900 75.19900 1.000 60.67681 99 SER B C 1
ATOM 672 O O . SER A 1 101 ? 83.21500 111.71900 74.30700 1.000 57.99687 99 SER B O 1
ATOM 675 N N . LEU A 1 102 ? 84.86000 112.69800 75.47100 1.000 58.39054 100 LEU B N 1
ATOM 676 C CA . LEU A 1 102 ? 85.84800 112.10600 74.58100 1.000 59.70563 100 LEU B CA 1
ATOM 677 C C . LEU A 1 102 ? 85.98800 110.61100 74.80900 1.000 61.98944 100 LEU B C 1
ATOM 678 O O . LEU A 1 102 ? 86.21900 109.86800 73.84500 1.000 61.71166 100 LEU B O 1
ATOM 683 N N . CYS A 1 103 ? 85.73300 110.12900 76.03300 1.000 60.22332 101 CYS B N 1
ATOM 684 C CA . CYS A 1 103 ? 85.82300 108.69300 76.23200 1.000 58.50222 101 CYS B CA 1
ATOM 685 C C . CYS A 1 103 ? 84.54300 107.97500 75.82600 1.000 59.68262 101 CYS B C 1
ATOM 686 O O . CYS A 1 103 ? 84.60600 106.82400 75.38600 1.000 60.77778 101 CYS B O 1
ATOM 689 N N . LEU A 1 104 ? 83.38900 108.64300 75.87300 1.000 57.78867 102 LEU B N 1
ATOM 690 C CA . LEU A 1 104 ? 82.17900 107.98100 75.40900 1.000 57.57725 102 LEU B CA 1
ATOM 691 C C . LEU A 1 104 ? 82.15700 107.89100 73.89200 1.000 59.24823 102 LEU B C 1
ATOM 692 O O . LEU A 1 104 ? 81.48900 107.01000 73.33000 1.000 58.63447 102 LEU B O 1
ATOM 697 N N . ALA A 1 105 ? 82.87500 108.79000 73.21900 1.000 57.29896 103 ALA B N 1
ATOM 698 C CA . ALA A 1 105 ? 82.84800 108.87300 71.76700 1.000 59.01153 103 ALA B CA 1
ATOM 699 C C . ALA A 1 105 ? 84.04000 108.20400 71.09500 1.000 59.52196 103 ALA B C 1
ATOM 700 O O . ALA A 1 105 ? 83.96000 107.91100 69.89100 1.000 59.12264 103 ALA B O 1
ATOM 702 N N . HIS A 1 106 ? 85.11000 107.90000 71.85000 1.000 58.75494 104 HIS B N 1
ATOM 703 C CA . HIS A 1 106 ? 86.37000 107.52800 71.22000 1.000 61.85357 104 HIS B CA 1
ATOM 704 C C . HIS A 1 106 ? 86.25100 106.26800 70.37400 1.000 63.99576 104 HIS B C 1
ATOM 705 O O . HIS A 1 106 ? 86.96400 106.13500 69.37300 1.000 60.28462 104 HIS B O 1
ATOM 712 N N . ASP A 1 107 ? 85.37400 105.33400 70.74700 1.000 66.25460 105 ASP B N 1
ATOM 713 C CA . ASP A 1 107 ? 85.31800 104.03800 70.01200 1.000 67.82265 105 ASP B CA 1
ATOM 714 C C . ASP A 1 107 ? 84.10700 103.90800 69.07700 1.000 65.56110 105 ASP B C 1
ATOM 715 O O . ASP A 1 107 ? 83.85600 102.77800 68.62900 1.000 66.81715 105 ASP B O 1
ATOM 720 N N . ILE A 1 108 ? 83.39600 104.99400 68.76900 1.000 62.94006 106 ILE B N 1
ATOM 721 C CA . ILE A 1 108 ? 82.19100 104.85400 67.94700 1.000 59.86758 106 ILE B CA 1
ATOM 722 C C . ILE A 1 108 ? 82.54000 104.40700 66.51800 1.000 59.26375 106 ILE B C 1
ATOM 723 O O . ILE A 1 108 ? 81.69400 103.84900 65.81800 1.000 59.07978 106 ILE B O 1
ATOM 728 N N . GLY A 1 109 ? 83.74200 104.72000 66.03100 1.000 58.77415 107 GLY B N 1
ATOM 729 C CA . GLY A 1 109 ? 84.13900 104.46200 64.66300 1.000 59.53697 107 GLY B CA 1
ATOM 730 C C . GLY A 1 109 ? 84.66300 103.07300 64.34400 1.000 61.38767 107 GLY B C 1
ATOM 731 O O . GLY A 1 109 ? 84.97400 102.80100 63.17300 1.000 58.13083 107 GLY B O 1
ATOM 732 N N . HIS A 1 110 ? 84.79000 102.19800 65.34600 1.000 64.92033 108 HIS B N 1
ATOM 733 C CA . HIS A 1 110 ? 85.36000 100.88600 65.10200 1.000 67.21337 108 HIS B CA 1
ATOM 734 C C . HIS A 1 110 ? 84.37400 100.07000 64.27700 1.000 63.18532 108 HIS B C 1
ATOM 735 O O . HIS A 1 110 ? 83.15900 100.17200 64.47000 1.000 62.50135 108 HIS B O 1
ATOM 742 N N . PRO A 1 111 ? 84.85500 99.31200 63.31200 1.000 61.06689 109 PRO B N 1
ATOM 743 C CA . PRO A 1 111 ? 83.95000 98.56400 62.43100 1.000 61.46166 109 PRO B CA 1
ATOM 744 C C . PRO A 1 111 ? 83.54500 97.24700 63.06700 1.000 60.71818 109 PRO B C 1
ATOM 745 O O . PRO A 1 111 ? 84.16400 96.80100 64.04800 1.000 59.66593 109 PRO B O 1
ATOM 749 N N . PRO A 1 112 ? 82.57000 96.55200 62.49100 1.000 60.03800 110 PRO B N 1
ATOM 750 C CA . PRO A 1 112 ? 82.30300 95.17900 62.92800 1.000 60.65664 110 PRO B CA 1
ATOM 751 C C . PRO A 1 112 ? 83.59500 94.37700 62.90100 1.000 61.86064 110 PRO B C 1
ATOM 752 O O . PRO A 1 112 ? 84.45500 94.59400 62.04600 1.000 61.17676 110 PRO B O 1
ATOM 756 N N . TYR A 1 113 ? 83.74400 93.46900 63.86800 1.000 62.41373 111 TYR B N 1
ATOM 757 C CA . TYR A 1 113 ? 84.86900 92.53300 63.95900 1.000 65.17945 111 TYR B CA 1
ATOM 758 C C . TYR A 1 113 ? 86.19000 93.19600 64.27400 1.000 68.78672 111 TYR B C 1
ATOM 759 O O . TYR A 1 113 ? 87.24600 92.64700 63.94500 1.000 70.91044 111 TYR B O 1
ATOM 768 N N . GLY A 1 114 ? 86.15700 94.36500 64.88500 1.000 67.19148 112 GLY B N 1
ATOM 769 C CA . GLY A 1 114 ? 87.37600 94.91600 65.43900 1.000 74.16279 112 GLY B CA 1
ATOM 770 C C . GLY A 1 114 ? 88.49200 95.00600 64.42500 1.000 76.75016 112 GLY B C 1
ATOM 771 O O . GLY A 1 114 ? 88.29700 95.44500 63.28600 1.000 72.64308 112 GLY B O 1
ATOM 772 N N . HIS A 1 115 ? 89.68300 94.55800 64.83300 1.000 88.10226 113 HIS B N 1
ATOM 773 C CA . HIS A 1 115 ? 90.85000 94.74100 63.98400 1.000 89.28744 113 HIS B CA 1
ATOM 774 C C . HIS A 1 115 ? 90.71600 93.97000 62.68100 1.000 86.65919 113 HIS B C 1
ATOM 775 O O . HIS A 1 115 ? 91.15600 94.44700 61.63100 1.000 88.59435 113 HIS B O 1
ATOM 782 N N . GLY A 1 116 ? 90.06800 92.81100 62.70800 1.000 78.86074 114 GLY B N 1
ATOM 783 C CA . GLY A 1 116 ? 89.82900 92.10600 61.46500 1.000 73.64098 114 GLY B CA 1
ATOM 784 C C . GLY A 1 116 ? 88.92900 92.90500 60.54300 1.000 74.33735 114 GLY B C 1
ATOM 785 O O . GLY A 1 116 ? 89.14800 92.96000 59.32700 1.000 72.34679 114 GLY B O 1
ATOM 786 N N . GLY A 1 117 ? 87.90300 93.53800 61.11100 1.000 71.79487 115 GLY B N 1
ATOM 787 C CA . GLY A 1 117 ? 87.07700 94.43100 60.32300 1.000 69.84323 115 GLY B CA 1
ATOM 788 C C . GLY A 1 117 ? 87.86600 95.59000 59.74800 1.000 68.13523 115 GLY B C 1
ATOM 789 O O . GLY A 1 117 ? 87.70800 95.93400 58.57300 1.000 63.93510 115 GLY B O 1
ATOM 790 N N . GLU A 1 118 ? 88.74900 96.18800 60.55400 1.000 68.09191 116 GLU B N 1
ATOM 791 C CA . GLU A 1 118 ? 89.47400 97.35800 60.07600 1.000 67.58311 116 GLU B CA 1
ATOM 792 C C . GLU A 1 118 ? 90.35400 97.01800 58.88700 1.000 68.47075 116 GLU B C 1
ATOM 793 O O . GLU A 1 118 ? 90.39200 97.76400 57.90300 1.000 67.88691 116 GLU B O 1
ATOM 799 N N . ILE A 1 119 ? 91.02100 95.86600 58.93700 1.000 69.14485 117 ILE B N 1
ATOM 800 C CA . ILE A 1 119 ? 91.97000 95.51200 57.89100 1.000 68.10487 117 ILE B CA 1
ATOM 801 C C . ILE A 1 119 ? 91.23700 95.23700 56.59200 1.000 67.45297 117 ILE B C 1
ATOM 802 O O . ILE A 1 119 ? 91.65500 95.69100 55.51900 1.000 65.63718 117 ILE B O 1
ATOM 807 N N . ALA A 1 120 ? 90.09700 94.54800 56.67700 1.000 65.40490 118 ALA B N 1
ATOM 808 C CA . ALA A 1 120 ? 89.31500 94.26700 55.48400 1.000 64.48037 118 ALA B CA 1
ATOM 809 C C . ALA A 1 120 ? 88.82900 95.55700 54.82800 1.000 64.90648 118 ALA B C 1
ATOM 810 O O . ALA A 1 120 ? 89.05200 95.78500 53.63000 1.000 61.94772 118 ALA B O 1
ATOM 812 N N . LEU A 1 121 ? 88.20100 96.43800 55.61500 1.000 64.85278 119 LEU B N 1
ATOM 813 C CA . LEU A 1 121 ? 87.67700 97.66900 55.03900 1.000 63.13440 119 LEU B CA 1
ATOM 814 C C . LEU A 1 121 ? 88.80000 98.49200 54.44900 1.000 62.10014 119 LEU B C 1
ATOM 815 O O . LEU A 1 121 ? 88.68600 98.99600 53.32300 1.000 60.34056 119 LEU B O 1
ATOM 820 N N . ASN A 1 122 ? 89.92300 98.57200 55.16500 1.000 59.77889 120 ASN B N 1
ATOM 821 C CA . ASN A 1 122 ? 91.05900 99.32400 54.65600 1.000 63.05940 120 ASN B CA 1
ATOM 822 C C . ASN A 1 122 ? 91.53900 98.76200 53.32800 1.000 65.47057 120 ASN B C 1
ATOM 823 O O . ASN A 1 122 ? 91.73400 99.50600 52.35700 1.000 67.22891 120 ASN B O 1
ATOM 828 N N . TYR A 1 123 ? 91.64200 97.43800 53.24000 1.000 63.42017 121 TYR B N 1
ATOM 829 C CA . TYR A 1 123 ? 92.06300 96.82000 51.99100 1.000 65.11951 121 TYR B CA 1
ATOM 830 C C . TYR A 1 123 ? 91.04600 97.07400 50.87800 1.000 65.47834 121 TYR B C 1
ATOM 831 O O . TYR A 1 123 ? 91.42000 97.43700 49.75900 1.000 66.97711 121 TYR B O 1
ATOM 840 N N . MET A 1 124 ? 89.75400 96.97000 51.18000 1.000 64.24693 122 MET B N 1
ATOM 841 C CA . MET A 1 124 ? 88.76300 97.21000 50.14100 1.000 64.30588 122 MET B CA 1
ATOM 842 C C . MET A 1 124 ? 88.71500 98.67800 49.70400 1.000 67.36978 122 MET B C 1
ATOM 843 O O . MET A 1 124 ? 88.27400 98.95700 48.58500 1.000 67.65123 122 MET B O 1
ATOM 848 N N . MET A 1 125 ? 89.21400 99.61200 50.52100 1.000 65.10815 123 MET B N 1
ATOM 849 C CA . MET A 1 125 ? 89.27900 101.02400 50.15800 1.000 68.50475 123 MET B CA 1
ATOM 850 C C . MET A 1 125 ? 90.67400 101.46100 49.74700 1.000 69.52602 123 MET B C 1
ATOM 851 O O . MET A 1 125 ? 90.95800 102.66300 49.75400 1.000 68.03928 123 MET B O 1
ATOM 856 N N . ARG A 1 126 ? 91.54200 100.51500 49.38300 1.000 68.79194 124 ARG B N 1
ATOM 857 C CA . ARG A 1 126 ? 92.95200 100.83300 49.15700 1.000 71.21614 124 ARG B CA 1
ATOM 858 C C . ARG A 1 126 ? 93.12700 101.93600 48.11900 1.000 73.33722 124 ARG B C 1
ATOM 859 O O . ARG A 1 126 ? 94.08700 102.70800 48.19700 1.000 74.64227 124 ARG B O 1
ATOM 867 N N . ASP A 1 127 ? 92.21100 102.04000 47.15300 1.000 79.47291 125 ASP B N 1
ATOM 868 C CA . ASP A 1 127 ? 92.27900 103.03700 46.09300 1.000 81.03170 125 ASP B CA 1
ATOM 869 C C . ASP A 1 127 ? 91.29700 104.19600 46.29600 1.000 79.80089 125 ASP B C 1
ATOM 870 O O . ASP A 1 127 ? 90.99300 104.91700 45.34200 1.000 81.17229 125 ASP B O 1
ATOM 875 N N . HIS A 1 128 ? 90.78900 104.39100 47.51800 1.000 73.33812 126 HIS B N 1
ATOM 876 C CA . HIS A 1 128 ? 89.79400 105.43000 47.74900 1.000 69.89471 126 HIS B CA 1
ATOM 877 C C . HIS A 1 128 ? 89.91200 106.03200 49.13600 1.000 63.93223 126 HIS B C 1
ATOM 878 O O . HIS A 1 128 ? 88.90500 106.46500 49.70700 1.000 61.98618 126 HIS B O 1
ATOM 885 N N . GLY A 1 129 ? 91.11800 106.09200 49.68800 1.000 64.62697 127 GLY B N 1
ATOM 886 C CA . GLY A 1 129 ? 91.31700 106.74100 50.96300 1.000 61.86924 127 GLY B CA 1
ATOM 887 C C . GLY A 1 129 ? 91.45400 105.81100 52.15000 1.000 62.45992 127 GLY B C 1
ATOM 888 O O . GLY A 1 129 ? 91.73500 106.29400 53.25200 1.000 66.10450 127 GLY B O 1
ATOM 889 N N . GLY A 1 130 ? 91.22200 104.50200 51.97400 1.000 61.99099 128 GLY B N 1
ATOM 890 C CA . GLY A 1 130 ? 91.44200 103.55400 53.04500 1.000 62.38976 128 GLY B CA 1
ATOM 891 C C . GLY A 1 130 ? 90.36100 103.61700 54.10300 1.000 62.60449 128 GLY B C 1
ATOM 892 O O . GLY A 1 130 ? 89.39600 104.37500 54.02200 1.000 59.59019 128 GLY B O 1
ATOM 893 N N . PHE A 1 131 ? 90.53700 102.81000 55.13500 1.000 61.81413 129 PHE B N 1
ATOM 894 C CA . PHE A 1 131 ? 89.64800 102.88500 56.28100 1.000 58.84913 129 PHE B CA 1
ATOM 895 C C . PHE A 1 131 ? 90.47900 102.87200 57.54200 1.000 61.72974 129 PHE B C 1
ATOM 896 O O . PHE A 1 131 ? 91.45500 102.12700 57.62600 1.000 65.74778 129 PHE B O 1
ATOM 904 N N . GLU A 1 132 ? 90.08000 103.67300 58.53000 1.000 60.32249 130 GLU B N 1
ATOM 905 C CA . GLU A 1 132 ? 90.73800 103.62400 59.82700 1.000 63.33135 130 GLU B CA 1
ATOM 906 C C . GLU A 1 132 ? 89.76000 104.07700 60.90100 1.000 60.61699 130 GLU B C 1
ATOM 907 O O . GLU A 1 132 ? 88.97700 105.00900 60.69500 1.000 58.94391 130 GLU B O 1
ATOM 913 N N . GLY A 1 133 ? 89.81800 103.41200 62.05400 1.000 60.72129 131 GLY B N 1
ATOM 914 C CA . GLY A 1 133 ? 88.76500 103.58300 63.04300 1.000 60.38533 131 GLY B CA 1
ATOM 915 C C . GLY A 1 133 ? 88.66700 104.98600 63.61800 1.000 63.56869 131 GLY B C 1
ATOM 916 O O . GLY A 1 133 ? 87.56200 105.50900 63.80900 1.000 58.60094 131 GLY B O 1
ATOM 917 N N . ASN A 1 134 ? 89.81300 105.60600 63.92900 1.000 62.89465 132 ASN B N 1
ATOM 918 C CA . ASN A 1 134 ? 89.78100 106.95600 64.47800 1.000 63.47040 132 ASN B CA 1
ATOM 919 C C . ASN A 1 134 ? 89.34000 107.95700 63.42300 1.000 61.86190 132 ASN B C 1
ATOM 920 O O . ASN A 1 134 ? 88.54300 108.86100 63.71400 1.000 56.47002 132 ASN B O 1
ATOM 925 N N . ALA A 1 135 ? 89.79400 107.77500 62.17900 1.000 62.01912 133 ALA B N 1
ATOM 926 C CA . ALA A 1 135 ? 89.24200 108.56400 61.08300 1.000 58.42954 133 ALA B CA 1
ATOM 927 C C . ALA A 1 135 ? 87.71900 108.43300 61.03800 1.000 57.95980 133 ALA B C 1
ATOM 928 O O . ALA A 1 135 ? 86.99100 109.43000 60.94400 1.000 58.49706 133 ALA B O 1
ATOM 930 N N . GLN A 1 136 ? 87.22100 107.20600 61.15900 1.000 55.24474 134 GLN B N 1
ATOM 931 C CA . GLN A 1 136 ? 85.77900 106.99300 61.12500 1.000 55.74513 134 GLN B CA 1
ATOM 932 C C . GLN A 1 136 ? 85.08400 107.67900 62.29700 1.000 54.56597 134 GLN B C 1
ATOM 933 O O . GLN A 1 136 ? 83.98300 108.21500 62.13400 1.000 53.54296 134 GLN B O 1
ATOM 939 N N . THR A 1 137 ? 85.69000 107.67100 63.49100 1.000 53.76408 135 THR B N 1
ATOM 940 C CA . THR A 1 137 ? 85.07100 108.39100 64.60500 1.000 55.32812 135 THR B CA 1
ATOM 941 C C . THR A 1 137 ? 84.84800 109.85500 64.25800 1.000 53.74236 135 THR B C 1
ATOM 942 O O . THR A 1 137 ? 83.73600 110.38300 64.40900 1.000 50.89374 135 THR B O 1
ATOM 946 N N . PHE A 1 138 ? 85.89800 110.51000 63.75000 1.000 53.44801 136 PHE B N 1
ATOM 947 C CA . PHE A 1 138 ? 85.80500 111.92000 63.38800 1.000 52.67281 136 PHE B CA 1
ATOM 948 C C . PHE A 1 138 ? 84.73000 112.14900 62.34400 1.000 55.32040 136 PHE B C 1
ATOM 949 O O . PHE A 1 138 ? 83.95800 113.11500 62.43300 1.000 52.21263 136 PHE B O 1
ATOM 957 N N . ARG A 1 139 ? 84.68200 111.27700 61.33600 1.000 52.68144 137 ARG B N 1
ATOM 958 C CA . ARG A 1 139 ? 83.68700 111.40800 60.28500 1.000 53.95924 137 ARG B CA 1
ATOM 959 C C . ARG A 1 139 ? 82.27100 111.20800 60.82400 1.000 53.74168 137 ARG B C 1
ATOM 960 O O . ARG A 1 139 ? 81.33200 111.84700 60.33900 1.000 56.79073 137 ARG B O 1
ATOM 968 N N . ILE A 1 140 ? 82.08300 110.33200 61.81600 1.000 54.70340 138 ILE B N 1
ATOM 969 C CA . ILE A 1 140 ? 80.72400 110.13900 62.33100 1.000 51.59376 138 ILE B CA 1
ATOM 970 C C . ILE A 1 140 ? 80.24300 111.40900 63.03400 1.000 54.49113 138 ILE B C 1
ATOM 971 O O . ILE A 1 140 ? 79.13000 111.90000 62.76700 1.000 55.71189 138 ILE B O 1
ATOM 976 N N . VAL A 1 141 ? 81.09200 111.99000 63.90100 1.000 51.33236 139 VAL B N 1
ATOM 977 C CA . VAL A 1 141 ? 80.59900 113.08200 64.73900 1.000 49.72925 139 VAL B CA 1
ATOM 978 C C . VAL A 1 141 ? 80.47700 114.36600 63.93500 1.000 52.09522 139 VAL B C 1
ATOM 979 O O . VAL A 1 141 ? 79.60500 115.19800 64.22500 1.000 52.96937 139 VAL B O 1
ATOM 983 N N . THR A 1 142 ? 81.29400 114.53200 62.88600 1.000 63.23866 140 THR B N 1
ATOM 984 C CA . THR A 1 142 ? 81.17800 115.72800 62.05700 1.000 52.24577 140 THR B CA 1
ATOM 985 C C . THR A 1 142 ? 80.20700 115.55500 60.89400 1.000 57.15808 140 THR B C 1
ATOM 986 O O . THR A 1 142 ? 79.77400 116.55900 60.30800 1.000 58.45935 140 THR B O 1
ATOM 990 N N . SER A 1 143 ? 79.81800 114.32500 60.55300 1.000 59.08008 141 SER B N 1
ATOM 991 C CA . SER A 1 143 ? 78.95000 114.20900 59.38000 1.000 59.73885 141 SER B CA 1
ATOM 992 C C . SER A 1 143 ? 77.89000 113.11400 59.43200 1.000 59.56964 141 SER B C 1
ATOM 993 O O . SER A 1 143 ? 76.74500 113.34600 59.04500 1.000 62.52248 141 SER B O 1
ATOM 996 N N . LEU A 1 144 ? 78.23500 111.91900 59.88900 1.000 56.68587 142 LEU B N 1
ATOM 997 C CA . LEU A 1 144 ? 77.30000 110.82300 59.66000 1.000 55.30681 142 LEU B CA 1
ATOM 998 C C . LEU A 1 144 ? 76.14300 110.79400 60.66700 1.000 53.60309 142 LEU B C 1
ATOM 999 O O . LEU A 1 144 ? 74.99900 110.53500 60.27300 1.000 58.31640 142 LEU B O 1
ATOM 1004 N N . GLU A 1 145 ? 76.39400 111.04300 61.95800 1.000 51.77249 143 GLU B N 1
ATOM 1005 C CA . GLU A 1 145 ? 75.29100 110.98900 62.90200 1.000 53.56762 143 GLU B CA 1
ATOM 1006 C C . GLU A 1 145 ? 74.31200 112.10000 62.53200 1.000 58.12800 143 GLU B C 1
ATOM 1007 O O . GLU A 1 145 ? 74.70000 113.27200 62.51600 1.000 57.63715 143 GLU B O 1
ATOM 1013 N N . PRO A 1 146 ? 73.07700 111.79300 62.20900 1.000 55.29911 144 PRO B N 1
ATOM 1014 C CA . PRO A 1 146 ? 72.22000 112.82600 61.63900 1.000 55.83854 144 PRO B CA 1
ATOM 1015 C C . PRO A 1 146 ? 71.52400 113.66600 62.70400 1.000 59.48449 144 PRO B C 1
ATOM 1016 O O . PRO A 1 146 ? 70.32600 113.93600 62.56900 1.000 56.89156 144 PRO B O 1
ATOM 1020 N N . TYR A 1 147 ? 72.24800 114.06800 63.76500 1.000 59.46608 145 TYR B N 1
ATOM 1021 C CA . TYR A 1 147 ? 71.68500 114.99900 64.74100 1.000 56.01573 145 TYR B CA 1
ATOM 1022 C C . TYR A 1 147 ? 71.43700 116.35800 64.09200 1.000 58.02409 145 TYR B C 1
ATOM 1023 O O . TYR A 1 147 ? 70.41100 117.00300 64.34100 1.000 57.17249 145 TYR B O 1
ATOM 1032 N N . THR A 1 148 ? 72.33400 116.78000 63.21300 1.000 57.64414 146 THR B N 1
ATOM 1033 C CA . THR A 1 148 ? 72.05900 117.88600 62.31700 1.000 53.97595 146 THR B CA 1
ATOM 1034 C C . THR A 1 148 ? 72.10100 117.34100 60.89500 1.000 55.08772 146 THR B C 1
ATOM 1035 O O . THR A 1 148 ? 72.49500 116.19600 60.65200 1.000 58.29715 146 THR B O 1
ATOM 1039 N N . GLU A 1 149 ? 71.64600 118.15400 59.95800 1.000 51.38804 147 GLU B N 1
ATOM 1040 C CA . GLU A 1 149 ? 71.55800 117.71400 58.57800 1.000 56.67746 147 GLU B CA 1
ATOM 1041 C C . GLU A 1 149 ? 72.92300 117.67800 57.89500 1.000 55.40298 147 GLU B C 1
ATOM 1042 O O . GLU A 1 149 ? 73.13200 116.87200 56.98300 1.000 61.67913 147 GLU B O 1
ATOM 1048 N N . HIS A 1 150 ? 73.84200 118.56200 58.29200 1.000 49.78747 148 HIS B N 1
ATOM 1049 C CA . HIS A 1 150 ? 75.10300 118.78700 57.59400 1.000 55.26972 148 HIS B CA 1
ATOM 1050 C C . HIS A 1 150 ? 76.34400 118.77800 58.48900 1.000 57.27530 148 HIS B C 1
ATOM 1051 O O . HIS A 1 150 ? 77.45800 118.88600 57.96000 1.000 59.26334 148 HIS B O 1
ATOM 1058 N N . HIS A 1 151 ? 76.20000 118.68000 59.81800 1.000 51.94668 149 HIS B N 1
ATOM 1059 C CA . HIS A 1 151 ? 77.36600 118.79700 60.68500 1.000 57.86338 149 HIS B CA 1
ATOM 1060 C C . HIS A 1 151 ? 77.39200 117.72800 61.77200 1.000 56.38901 149 HIS B C 1
ATOM 1061 O O . HIS A 1 151 ? 78.00100 117.91900 62.83400 1.000 53.97737 149 HIS B O 1
ATOM 1068 N N . GLY A 1 152 ? 76.75500 116.59200 61.50500 1.000 55.65098 150 GLY B N 1
ATOM 1069 C CA . GLY A 1 152 ? 76.80500 115.47300 62.42600 1.000 52.51893 150 GLY B CA 1
ATOM 1070 C C . GLY A 1 152 ? 76.23900 115.88000 63.76500 1.000 55.60781 150 GLY B C 1
ATOM 1071 O O . GLY A 1 152 ? 75.20800 116.56800 63.85900 1.000 55.27778 150 GLY B O 1
ATOM 1072 N N . MET A 1 153 ? 76.94800 115.48800 64.82000 1.000 52.61647 151 MET B N 1
ATOM 1073 C CA . MET A 1 153 ? 76.53000 115.89100 66.14900 1.000 53.22790 151 MET B CA 1
ATOM 1074 C C . MET A 1 153 ? 76.81700 117.36100 66.40600 1.000 52.35667 151 MET B C 1
ATOM 1075 O O . MET A 1 153 ? 76.32900 117.90300 67.41100 1.000 57.22871 151 MET B O 1
ATOM 1080 N N . ASN A 1 154 ? 77.60100 118.00200 65.52700 1.000 65.59070 152 ASN B N 1
ATOM 1081 C CA . ASN A 1 154 ? 77.89600 119.42300 65.61300 1.000 52.62941 152 ASN B CA 1
ATOM 1082 C C . ASN A 1 154 ? 78.44300 119.75200 66.99200 1.000 55.61542 152 ASN B C 1
ATOM 1083 O O . ASN A 1 154 ? 77.89400 120.57500 67.73700 1.000 61.00692 152 ASN B O 1
ATOM 1088 N N . LEU A 1 155 ? 79.49000 119.02400 67.36400 1.000 56.86162 153 LEU B N 1
ATOM 1089 C CA . LEU A 1 155 ? 80.11000 119.21900 68.66300 1.000 57.66611 153 LEU B CA 1
ATOM 1090 C C . LEU A 1 155 ? 80.93900 120.50800 68.65100 1.000 60.54510 153 LEU B C 1
ATOM 1091 O O . LEU A 1 155 ? 81.31400 121.03100 67.59200 1.000 59.56560 153 LEU B O 1
ATOM 1096 N N . SER A 1 156 ? 81.18900 121.03800 69.84900 1.000 59.21599 154 SER B N 1
ATOM 1097 C CA . SER A 1 156 ? 82.05900 122.18900 70.01100 1.000 61.45211 154 SER B CA 1
ATOM 1098 C C . SER A 1 156 ? 83.49800 121.86500 69.56900 1.000 58.08740 154 SER B C 1
ATOM 1099 O O . SER A 1 156 ? 83.94600 120.71300 69.56600 1.000 58.72267 154 SER B O 1
ATOM 1102 N N . ARG A 1 157 ? 84.23000 122.92500 69.22100 1.000 62.07522 155 ARG B N 1
ATOM 1103 C CA . ARG A 1 157 ? 85.54100 122.78700 68.59000 1.000 60.62246 155 ARG B CA 1
ATOM 1104 C C . ARG A 1 157 ? 86.53800 122.07500 69.49600 1.000 60.06673 155 ARG B C 1
ATOM 1105 O O . ARG A 1 157 ? 87.25700 121.17600 69.04300 1.000 61.31138 155 ARG B O 1
ATOM 1113 N N . ARG A 1 158 ? 86.58000 122.42700 70.78500 1.000 58.83893 156 ARG B N 1
ATOM 1114 C CA . ARG A 1 158 ? 87.57300 121.80700 71.65400 1.000 60.51569 156 ARG B CA 1
ATOM 1115 C C . ARG A 1 158 ? 87.33200 120.31000 71.77000 1.000 59.69053 156 ARG B C 1
ATOM 1116 O O . ARG A 1 158 ? 88.27600 119.51700 71.72000 1.000 60.55172 156 ARG B O 1
ATOM 1124 N N . THR A 1 159 ? 86.06400 119.90300 71.87400 1.000 61.60504 157 THR B N 1
ATOM 1125 C CA . THR A 1 159 ? 85.74700 118.48100 71.89000 1.000 57.00697 157 THR B CA 1
ATOM 1126 C C . THR A 1 159 ? 86.23900 117.80900 70.61300 1.000 57.61839 157 THR B C 1
ATOM 1127 O O . THR A 1 159 ? 86.90600 116.77700 70.66400 1.000 59.25256 157 THR B O 1
ATOM 1131 N N . LEU A 1 160 ? 85.97400 118.42100 69.45400 1.000 59.59211 158 LEU B N 1
ATOM 1132 C CA . LEU A 1 160 ? 86.45300 117.84200 68.20100 1.000 58.90035 158 LEU B CA 1
ATOM 1133 C C . LEU A 1 160 ? 87.97200 117.71500 68.21400 1.000 58.63881 158 LEU B C 1
ATOM 1134 O O . LEU A 1 160 ? 88.51000 116.66400 67.84800 1.000 58.02084 158 LEU B O 1
ATOM 1139 N N . LEU A 1 161 ? 88.67800 118.74500 68.69500 1.000 59.76518 159 LEU B N 1
ATOM 1140 C CA . LEU A 1 161 ? 90.13300 118.65300 68.78200 1.000 60.35253 159 LEU B CA 1
ATOM 1141 C C . LEU A 1 161 ? 90.55500 117.50700 69.69700 1.000 60.69590 159 LEU B C 1
ATOM 1142 O O . LEU A 1 161 ? 91.57100 116.84500 69.43800 1.000 61.32736 159 LEU B O 1
ATOM 1147 N N . GLY A 1 162 ? 89.77200 117.23000 70.74700 1.000 59.66635 160 GLY B N 1
ATOM 1148 C CA . GLY A 1 162 ? 90.09100 116.11500 71.62900 1.000 58.43757 160 GLY B CA 1
ATOM 1149 C C . GLY A 1 162 ? 89.97000 114.74800 70.97700 1.000 61.99435 160 GLY B C 1
ATOM 1150 O O . GLY A 1 162 ? 90.61800 113.80300 71.42800 1.000 63.40000 160 GLY B O 1
ATOM 1151 N N . LEU A 1 163 ? 89.17200 114.62300 69.91500 1.000 60.86481 161 LEU B N 1
ATOM 1152 C CA . LEU A 1 163 ? 89.05700 113.34800 69.22200 1.000 62.48467 161 LEU B CA 1
ATOM 1153 C C . LEU A 1 163 ? 90.13400 113.13800 68.16500 1.000 65.22516 161 LEU B C 1
ATOM 1154 O O . LEU A 1 163 ? 90.28400 112.01100 67.68600 1.000 66.67931 161 LEU B O 1
ATOM 1159 N N . LEU A 1 164 ? 90.91000 114.16700 67.81200 1.000 66.93195 162 LEU B N 1
ATOM 1160 C CA . LEU A 1 164 ? 91.95200 114.01000 66.79400 1.000 66.93476 162 LEU B CA 1
ATOM 1161 C C . LEU A 1 164 ? 93.19200 113.40200 67.42800 1.000 69.11527 162 LEU B C 1
ATOM 1162 O O . LEU A 1 164 ? 94.16500 114.09100 67.74200 1.000 72.35858 162 LEU B O 1
ATOM 1167 N N . LYS A 1 165 ? 93.16600 112.07600 67.58400 1.000 73.24517 163 LYS B N 1
ATOM 1168 C CA . LYS A 1 165 ? 94.36600 111.38300 68.04200 1.000 76.41787 163 LYS B CA 1
ATOM 1169 C C . LYS A 1 165 ? 95.51600 111.54600 67.04900 1.000 77.63055 163 LYS B C 1
ATOM 1170 O O . LYS A 1 165 ? 96.68400 111.49500 67.44900 1.000 80.53042 163 LYS B O 1
ATOM 1176 N N . TYR A 1 166 ? 95.20700 111.73300 65.75900 1.000 77.54425 164 TYR B N 1
ATOM 1177 C CA . TYR A 1 166 ? 96.19400 111.94500 64.69600 1.000 78.55140 164 TYR B CA 1
ATOM 1178 C C . TYR A 1 166 ? 95.69100 113.08900 63.82900 1.000 81.29554 164 TYR B C 1
ATOM 1179 O O . TYR A 1 166 ? 94.96300 112.87200 62.85000 1.000 80.94437 164 TYR B O 1
ATOM 1188 N N . PRO A 1 167 ? 96.05600 114.32700 64.15700 1.000 81.86491 165 PRO B N 1
ATOM 1189 C CA . PRO A 1 167 ? 95.48000 115.51100 63.50400 1.000 82.40269 165 PRO B CA 1
ATOM 1190 C C . PRO A 1 167 ? 96.18600 115.89900 62.19800 1.000 86.97569 165 PRO B C 1
ATOM 1191 O O . PRO A 1 167 ? 96.57100 117.05800 62.00000 1.000 88.56332 165 PRO B O 1
ATOM 1195 N N . ALA A 1 168 ? 96.38300 114.92700 61.31000 1.000 92.25275 166 ALA B N 1
ATOM 1196 C CA . ALA A 1 168 ? 96.79600 115.17600 59.93500 1.000 89.77441 166 ALA B CA 1
ATOM 1197 C C . ALA A 1 168 ? 95.96400 114.28100 59.02100 1.000 88.85710 166 ALA B C 1
ATOM 1198 O O . ALA A 1 168 ? 95.30200 113.34500 59.47900 1.000 88.78469 166 ALA B O 1
ATOM 1200 N N . LEU A 1 169 ? 96.01700 114.55200 57.71500 1.000 85.69299 167 LEU B N 1
ATOM 1201 C CA . LEU A 1 169 ? 95.29400 113.74400 56.73600 1.000 84.54134 167 LEU B CA 1
ATOM 1202 C C . LEU A 1 169 ? 96.02100 112.43700 56.43100 1.000 87.82616 167 LEU B C 1
ATOM 1203 O O . LEU A 1 169 ? 97.25200 112.37600 56.43000 1.000 93.39632 167 LEU B O 1
ATOM 1208 N N . LEU A 1 170 ? 95.24500 111.40800 56.10900 1.000 86.29155 168 LEU B N 1
ATOM 1209 C CA . LEU A 1 170 ? 95.79400 110.05600 55.84400 1.000 87.84745 168 LEU B CA 1
ATOM 1210 C C . LEU A 1 170 ? 96.74200 110.08700 54.64400 1.000 95.94556 168 LEU B C 1
ATOM 1211 O O . LEU A 1 170 ? 97.65800 109.25700 54.61600 1.000 98.63805 168 LEU B O 1
ATOM 1216 N N . SER A 1 171 ? 96.52000 110.98500 53.68200 1.000 99.57843 169 SER B N 1
ATOM 1217 C CA . SER A 1 171 ? 97.35800 110.96400 52.45700 1.000 99.46303 169 SER B CA 1
ATOM 1218 C C . SER A 1 171 ? 98.80500 111.15900 52.90000 1.000 103.06562 169 SER B C 1
ATOM 1219 O O . SER A 1 171 ? 99.70400 110.59600 52.26600 1.000 106.43404 169 SER B O 1
ATOM 1222 N N . ALA A 1 172 ? 98.99500 111.96300 53.94600 1.000 107.24967 170 ALA B N 1
ATOM 1223 C CA . ALA A 1 172 ? 100.33200 112.20600 54.52900 1.000 113.08908 170 ALA B CA 1
ATOM 1224 C C . ALA A 1 172 ? 100.86200 110.90700 55.14100 1.000 111.03734 170 ALA B C 1
ATOM 1225 O O . ALA A 1 172 ? 102.06600 110.65000 55.03800 1.000 115.71330 170 ALA B O 1
ATOM 1227 N N . SER A 1 194 ? 97.41900 96.79500 57.72100 1.000 101.99140 192 SER B N 1
ATOM 1228 C CA . SER A 1 194 ? 97.07100 97.71500 58.83800 1.000 96.93032 192 SER B CA 1
ATOM 1229 C C . SER A 1 194 ? 96.97400 99.15700 58.32600 1.000 91.67083 192 SER B C 1
ATOM 1230 O O . SER A 1 194 ? 97.91500 99.61000 57.64600 1.000 93.37165 192 SER B O 1
ATOM 1233 N N . PRO A 1 195 ? 95.89500 99.90500 58.64700 1.000 88.08956 193 PRO B N 1
ATOM 1234 C CA . PRO A 1 195 ? 95.74000 101.26500 58.17200 1.000 88.25583 193 PRO B CA 1
ATOM 1235 C C . PRO A 1 195 ? 96.66600 102.28100 58.84200 1.000 89.23064 193 PRO B C 1
ATOM 1236 O O . PRO A 1 195 ? 97.04600 102.08500 59.96800 1.000 90.26279 193 PRO B O 1
ATOM 1240 N N . ALA A 1 196 ? 96.94200 103.38500 58.14400 1.000 98.27296 194 ALA B N 1
ATOM 1241 C CA . ALA A 1 196 ? 97.76200 104.47700 58.71400 1.000 95.50825 194 ALA B CA 1
ATOM 1242 C C . ALA A 1 196 ? 96.81700 105.44000 59.44200 1.000 91.73498 194 ALA B C 1
ATOM 1243 O O . ALA A 1 196 ? 95.80300 105.83000 58.83800 1.000 91.77498 194 ALA B O 1
ATOM 1245 N N . LYS A 1 197 ? 97.12800 105.79000 60.69300 1.000 86.27919 195 LYS B N 1
ATOM 1246 C CA . LYS A 1 197 ? 96.25500 106.70100 61.48200 1.000 84.22444 195 LYS B CA 1
ATOM 1247 C C . LYS A 1 197 ? 96.22500 108.08700 60.82700 1.000 83.69836 195 LYS B C 1
ATOM 1248 O O . LYS A 1 197 ? 97.29000 108.55300 60.38200 1.000 85.45662 195 LYS B O 1
ATOM 1254 N N . GLY A 1 198 ? 95.04200 108.70800 60.77100 1.000 83.46978 196 GLY B N 1
ATOM 1255 C CA . GLY A 1 198 ? 94.87900 110.04300 60.16300 1.000 78.09131 196 GLY B CA 1
ATOM 1256 C C . GLY A 1 198 ? 93.41600 110.38700 59.94000 1.000 77.73393 196 GLY B C 1
ATOM 1257 O O . GLY A 1 198 ? 92.55500 109.64600 60.44400 1.000 77.38428 196 GLY B O 1
ATOM 1258 N N . ILE A 1 199 ? 93.15100 111.47900 59.21700 1.000 76.61441 197 ILE B N 1
ATOM 1259 C CA . ILE A 1 199 ? 91.79200 111.91400 58.90200 1.000 73.14644 197 ILE B CA 1
ATOM 1260 C C . ILE A 1 199 ? 91.54200 111.78400 57.40200 1.000 74.90701 197 ILE B C 1
ATOM 1261 O O . ILE A 1 199 ? 92.41500 112.13200 56.59600 1.000 76.92656 197 ILE B O 1
ATOM 1266 N N . TYR A 1 200 ? 90.34200 111.30200 57.02700 1.000 66.45347 198 TYR B N 1
ATOM 1267 C CA . TYR A 1 200 ? 90.01300 111.15000 55.61200 1.000 67.42621 198 TYR B CA 1
ATOM 1268 C C . TYR A 1 200 ? 90.08100 112.48200 54.88100 1.000 70.73044 198 TYR B C 1
ATOM 1269 O O . TYR A 1 200 ? 89.71000 113.52900 55.41900 1.000 70.11247 198 TYR B O 1
ATOM 1278 N N . ASP A 1 201 ? 90.53700 112.42700 53.63100 1.000 65.91664 199 ASP B N 1
ATOM 1279 C CA . ASP A 1 201 ? 90.53300 113.61700 52.79700 1.000 72.52353 199 ASP B CA 1
ATOM 1280 C C . ASP A 1 201 ? 89.11300 114.11500 52.55500 1.000 70.47208 199 ASP B C 1
ATOM 1281 O O . ASP A 1 201 ? 88.90400 115.32000 52.37400 1.000 69.59360 199 ASP B O 1
ATOM 1286 N N . CYS A 1 202 ? 88.12600 113.21600 52.56800 1.000 67.02186 200 CYS B N 1
ATOM 1287 C CA . CYS A 1 202 ? 86.72900 113.61600 52.41700 1.000 69.51928 200 CYS B CA 1
ATOM 1288 C C . CYS A 1 202 ? 86.18000 114.38800 53.62100 1.000 70.28222 200 CYS B C 1
ATOM 1289 O O . CYS A 1 202 ? 85.04400 114.86600 53.55600 1.000 73.87646 200 CYS B O 1
ATOM 1292 N N . ASP A 1 203 ? 86.93300 114.49900 54.71800 1.000 65.09951 201 ASP B N 1
ATOM 1293 C CA . ASP A 1 203 ? 86.53900 115.29000 55.88100 1.000 66.35600 201 ASP B CA 1
ATOM 1294 C C . ASP A 1 203 ? 87.44100 116.50800 56.08700 1.000 67.79717 201 ASP B C 1
ATOM 1295 O O . ASP A 1 203 ? 87.48300 117.07100 57.18800 1.000 65.70997 201 ASP B O 1
ATOM 1300 N N . LEU A 1 204 ? 88.18900 116.90900 55.05700 1.000 65.78456 202 LEU B N 1
ATOM 1301 C CA . LEU A 1 204 ? 89.16300 117.97500 55.24100 1.000 66.28352 202 LEU B CA 1
ATOM 1302 C C . LEU A 1 204 ? 88.49100 119.28000 55.64100 1.000 65.53374 202 LEU B C 1
ATOM 1303 O O . LEU A 1 204 ? 89.05000 120.04800 56.43400 1.000 64.71547 202 LEU B O 1
ATOM 1308 N N . ALA A 1 205 ? 87.28500 119.53600 55.12500 1.000 62.52637 203 ALA B N 1
ATOM 1309 C CA . ALA A 1 205 ? 86.59100 120.76900 55.46500 1.000 61.46302 203 ALA B CA 1
ATOM 1310 C C . ALA A 1 205 ? 86.35300 120.85700 56.96300 1.000 64.16150 203 ALA B C 1
ATOM 1311 O O . ALA A 1 205 ? 86.63800 121.89300 57.58000 1.000 63.18678 203 ALA B O 1
ATOM 1313 N N . SER A 1 206 ? 85.93800 119.74800 57.59200 1.000 63.22418 204 SER B N 1
ATOM 1314 C CA . SER A 1 206 ? 85.64500 119.84500 59.01500 1.000 61.97478 204 SER B CA 1
ATOM 1315 C C . SER A 1 206 ? 86.91300 119.83900 59.83600 1.000 62.46364 204 SER B C 1
ATOM 1316 O O . SER A 1 206 ? 86.97100 120.51700 60.86500 1.000 60.34099 204 SER B O 1
ATOM 1319 N N . LEU A 1 207 ? 87.98700 119.25300 59.31400 1.000 64.18920 205 LEU B N 1
ATOM 1320 C CA . LEU A 1 207 ? 89.24800 119.34700 60.02800 1.000 63.30438 205 LEU B CA 1
ATOM 1321 C C . LEU A 1 207 ? 89.79700 120.76000 59.92600 1.000 64.20083 205 LEU B C 1
ATOM 1322 O O . LEU A 1 207 ? 90.26300 121.31200 60.92800 1.000 62.43862 205 LEU B O 1
ATOM 1327 N N . ASP A 1 208 ? 89.68900 121.38500 58.74300 1.000 64.31915 206 ASP B N 1
ATOM 1328 C CA . ASP A 1 208 ? 90.07800 122.79000 58.60900 1.000 65.93818 206 ASP B CA 1
ATOM 1329 C C . ASP A 1 208 ? 89.31500 123.66300 59.59700 1.000 67.22774 206 ASP B C 1
ATOM 1330 O O . ASP A 1 208 ? 89.89400 124.56400 60.21700 1.000 67.94480 206 ASP B O 1
ATOM 1335 N N . TRP A 1 209 ? 88.01300 123.40800 59.76400 1.000 64.89491 207 TRP B N 1
ATOM 1336 C CA . TRP A 1 209 ? 87.23400 124.21800 60.69200 1.000 66.54918 207 TRP B CA 1
ATOM 1337 C C . TRP A 1 209 ? 87.74400 124.06700 62.12600 1.000 67.44283 207 TRP B C 1
ATOM 1338 O O . TRP A 1 209 ? 87.86100 125.06100 62.85700 1.000 69.85419 207 TRP B O 1
ATOM 1349 N N . VAL A 1 210 ? 88.06800 122.83200 62.53900 1.000 65.88194 208 VAL B N 1
ATOM 1350 C CA . VAL A 1 210 ? 88.52600 122.59300 63.91100 1.000 66.36352 208 VAL B CA 1
ATOM 1351 C C . VAL A 1 210 ? 89.84100 123.32500 64.17700 1.000 67.17365 208 VAL B C 1
ATOM 1352 O O . VAL A 1 210 ? 90.01400 123.96500 65.21800 1.000 66.08447 208 VAL B O 1
ATOM 1356 N N . LEU A 1 211 ? 90.77300 123.28600 63.23300 1.000 67.68045 209 LEU B N 1
ATOM 1357 C CA . LEU A 1 211 ? 92.07000 123.90800 63.46200 1.000 70.24717 209 LEU B CA 1
ATOM 1358 C C . LEU A 1 211 ? 92.08600 125.38800 63.08500 1.000 77.92200 209 LEU B C 1
ATOM 1359 O O . LEU A 1 211 ? 93.11000 126.05500 63.27100 1.000 75.55132 209 LEU B O 1
ATOM 1364 N N . GLU A 1 212 ? 90.96900 125.92100 62.59900 1.000 77.75948 210 GLU B N 1
ATOM 1365 C CA . GLU A 1 212 ? 90.95900 127.27900 62.06700 1.000 80.08220 210 GLU B CA 1
ATOM 1366 C C . GLU A 1 212 ? 91.49500 128.33500 63.03400 1.000 82.87323 210 GLU B C 1
ATOM 1367 O O . GLU A 1 212 ? 92.22500 129.23000 62.57800 1.000 82.69216 210 GLU B O 1
ATOM 1373 N N . PRO A 1 213 ? 91.23100 128.28800 64.33300 1.000 81.81450 211 PRO B N 1
ATOM 1374 C CA . PRO A 1 213 ? 91.73700 129.36700 65.19100 1.000 81.25710 211 PRO B CA 1
ATOM 1375 C C . PRO A 1 213 ? 93.18300 129.22600 65.64600 1.000 81.63219 211 PRO B C 1
ATOM 1376 O O . PRO A 1 213 ? 93.60700 129.96800 66.53400 1.000 88.87102 211 PRO B O 1
ATOM 1380 N N . LEU A 1 214 ? 93.97600 128.37400 65.01900 1.000 80.90912 212 LEU B N 1
ATOM 1381 C CA . LEU A 1 214 ? 95.36000 128.19700 65.42400 1.000 80.56461 212 LEU B CA 1
ATOM 1382 C C . LEU A 1 214 ? 96.24100 129.07000 64.54400 1.000 85.16672 212 LEU B C 1
ATOM 1383 O O . LEU A 1 214 ? 95.90500 129.33100 63.39000 1.000 86.92934 212 LEU B O 1
ATOM 1388 N N . CYS A 1 215 ? 97.32300 129.59400 65.11500 1.000 84.93736 213 CYS B N 1
ATOM 1389 C CA . CYS A 1 215 ? 98.25800 130.37100 64.30200 1.000 86.14190 213 CYS B CA 1
ATOM 1390 C C . CYS A 1 215 ? 98.95200 129.47800 63.25900 1.000 89.39367 213 CYS B C 1
ATOM 1391 O O . CYS A 1 215 ? 98.95500 128.23800 63.35600 1.000 90.91637 213 CYS B O 1
ATOM 1394 N N . GLU A 1 216 ? 99.52300 130.13600 62.23700 1.000 88.62528 214 GLU B N 1
ATOM 1395 C CA . GLU A 1 216 ? 100.08100 129.43700 61.08000 1.000 90.85460 214 GLU B CA 1
ATOM 1396 C C . GLU A 1 216 ? 101.08500 128.35300 61.47900 1.000 96.34269 214 GLU B C 1
ATOM 1397 O O . GLU A 1 216 ? 100.99200 127.21100 61.01200 1.000 99.18689 214 GLU B O 1
ATOM 1399 N N . SER A 1 217 ? 102.00100 128.67000 62.39800 1.000 95.37867 215 SER B N 1
ATOM 1400 C CA . SER A 1 217 ? 103.07800 127.74600 62.77800 1.000 95.08975 215 SER B CA 1
ATOM 1401 C C . SER A 1 217 ? 102.58400 126.59400 63.64100 1.000 95.46084 215 SER B C 1
ATOM 1402 O O . SER A 1 217 ? 103.15000 125.48700 63.59100 1.000 99.01987 215 SER B O 1
ATOM 1405 N N . ASP A 1 218 ? 101.58200 126.84400 64.49700 1.000 93.31454 216 ASP B N 1
ATOM 1406 C CA . ASP A 1 218 ? 101.00800 125.73100 65.24300 1.000 92.31529 216 ASP B CA 1
ATOM 1407 C C . ASP A 1 218 ? 100.41900 124.69300 64.28900 1.000 93.56699 216 ASP B C 1
ATOM 1408 O O . ASP A 1 218 ? 100.52700 123.47800 64.51800 1.000 93.91071 216 ASP B O 1
ATOM 1413 N N . ARG A 1 219 ? 99.78700 125.15500 63.20900 1.000 93.93838 217 ARG B N 1
ATOM 1414 C CA . ARG A 1 219 ? 99.16400 124.23900 62.26100 1.000 96.88028 217 ARG B CA 1
ATOM 1415 C C . ARG A 1 219 ? 100.21900 123.43800 61.50900 1.000 99.94523 217 ARG B C 1
ATOM 1416 O O . ARG A 1 219 ? 100.01500 122.26100 61.19800 1.000 99.88232 217 ARG B O 1
ATOM 1424 N N . GLU A 1 220 ? 101.36300 124.05400 61.23100 1.000 108.96414 218 GLU B N 1
ATOM 1425 C CA . GLU A 1 220 ? 102.39100 123.37900 60.45100 1.000 112.55085 218 GLU B CA 1
ATOM 1426 C C . GLU A 1 220 ? 103.19100 122.39100 61.30000 1.000 112.15623 218 GLU B C 1
ATOM 1427 O O . GLU A 1 220 ? 103.73300 121.41400 60.76700 1.000 114.51200 218 GLU B O 1
ATOM 1433 N N . LEU A 1 221 ? 103.19700 122.58000 62.62300 1.000 102.98751 219 LEU B N 1
ATOM 1434 C CA . LEU A 1 221 ? 103.78200 121.61700 63.54300 1.000 99.21262 219 LEU B CA 1
ATOM 1435 C C . LEU A 1 221 ? 102.86300 120.43400 63.76900 1.000 99.95819 219 LEU B C 1
ATOM 1436 O O . LEU A 1 221 ? 103.33400 119.32200 64.03200 1.000 99.52637 219 LEU B O 1
ATOM 1441 N N . LEU A 1 222 ? 101.55900 120.65500 63.64000 1.000 96.78917 220 LEU B N 1
ATOM 1442 C CA . LEU A 1 222 ? 100.59700 119.62100 63.97800 1.000 96.24096 220 LEU B CA 1
ATOM 1443 C C . LEU A 1 222 ? 100.67200 118.44000 63.02100 1.000 102.49638 220 LEU B C 1
ATOM 1444 O O . LEU A 1 222 ? 100.47300 117.29500 63.44400 1.000 101.92560 220 LEU B O 1
ATOM 1449 N N . GLY A 1 223 ? 100.98200 118.71600 61.75100 1.000 106.98958 221 GLY B N 1
ATOM 1450 C CA . GLY A 1 223 ? 101.08100 117.65700 60.72800 1.000 107.44681 221 GLY B CA 1
ATOM 1451 C C . GLY A 1 223 ? 102.42400 116.94700 60.76700 1.000 109.53603 221 GLY B C 1
ATOM 1452 O O . GLY A 1 223 ? 102.57500 115.93300 60.06000 1.000 110.43059 221 GLY B O 1
ATOM 1453 N N . GLN A 1 224 ? 103.36000 117.45400 61.57500 1.000 110.27833 222 GLN B N 1
ATOM 1454 C CA . GLN A 1 224 ? 104.71900 116.85900 61.68900 1.000 110.78197 222 GLN B CA 1
ATOM 1455 C C . GLN A 1 224 ? 104.62200 115.45100 62.28500 1.000 110.40891 222 GLN B C 1
ATOM 1456 O O . GLN A 1 224 ? 103.75800 115.23400 63.15500 1.000 109.17630 222 GLN B O 1
ATOM 1462 N N . ARG A 1 239 ? 101.98900 112.07700 65.98700 1.000 83.81923 237 ARG B N 1
ATOM 1463 C CA . ARG A 1 239 ? 103.16100 112.44300 66.82600 1.000 79.74449 237 ARG B CA 1
ATOM 1464 C C . ARG A 1 239 ? 102.75500 113.51800 67.84000 1.000 75.31967 237 ARG B C 1
ATOM 1465 O O . ARG A 1 239 ? 103.33500 113.53400 68.93900 1.000 79.60626 237 ARG B O 1
ATOM 1467 N N . PHE A 1 240 ? 101.78500 114.36600 67.48700 1.000 74.64928 238 PHE B N 1
ATOM 1468 C CA . PHE A 1 240 ? 101.33400 115.45900 68.38900 1.000 73.55404 238 PHE B CA 1
ATOM 1469 C C . PHE A 1 240 ? 99.81700 115.38100 68.59000 1.000 72.22541 238 PHE B C 1
ATOM 1470 O O . PHE A 1 240 ? 99.10700 114.95900 67.66200 1.000 74.77001 238 PHE B O 1
ATOM 1478 N N . LYS A 1 241 ? 99.34700 115.77500 69.77800 1.000 64.89668 239 LYS B N 1
ATOM 1479 C CA . LYS A 1 241 ? 97.89500 115.75100 70.09500 1.000 66.54724 239 LYS B CA 1
ATOM 1480 C C . LYS A 1 241 ? 97.60300 116.74500 71.22400 1.000 62.79681 239 LYS B C 1
ATOM 1481 O O . LYS A 1 241 ? 98.55100 117.13100 71.93000 1.000 65.78384 239 LYS B O 1
ATOM 1487 N N . SER A 1 242 ? 96.33300 117.13000 71.37700 1.000 62.96565 240 SER B N 1
ATOM 1488 C CA . SER A 1 242 ? 95.90700 118.06700 72.40600 1.000 62.39005 240 SER B CA 1
ATOM 1489 C C . SER A 1 242 ? 95.92400 117.44900 73.81000 1.000 63.65148 240 SER B C 1
ATOM 1490 O O . SER A 1 242 ? 95.91600 116.23500 74.00500 1.000 63.54111 240 SER B O 1
ATOM 1493 N N . LEU A 1 243 ? 95.92700 118.33100 74.80100 1.000 64.82449 241 LEU B N 1
ATOM 1494 C CA . LEU A 1 243 ? 95.96200 117.90400 76.19200 1.000 62.18278 241 LEU B CA 1
ATOM 1495 C C . LEU A 1 243 ? 94.76800 117.02700 76.52000 1.000 62.78161 241 LEU B C 1
ATOM 1496 O O . LEU A 1 243 ? 94.90600 115.97500 77.16300 1.000 63.57566 241 LEU B O 1
ATOM 1501 N N . ASP A 1 244 ? 93.57500 117.45700 76.10300 1.000 59.22434 242 ASP B N 1
ATOM 1502 C CA . ASP A 1 244 ? 92.37900 116.67800 76.39600 1.000 61.98380 242 ASP B CA 1
ATOM 1503 C C . ASP A 1 244 ? 92.48100 115.26500 75.81900 1.000 63.47078 242 ASP B C 1
ATOM 1504 O O . ASP A 1 244 ? 92.09900 114.28600 76.47300 1.000 59.79348 242 ASP B O 1
ATOM 1509 N N . CYS A 1 245 ? 93.09400 115.13300 74.64500 1.000 61.44432 243 CYS B N 1
ATOM 1510 C CA . CYS A 1 245 ? 93.16700 113.84000 74.00300 1.000 63.30646 243 CYS B CA 1
ATOM 1511 C C . CYS A 1 245 ? 94.27200 113.00200 74.62500 1.000 65.60285 243 CYS B C 1
ATOM 1512 O O . CYS A 1 245 ? 94.14700 111.77900 74.70900 1.000 66.75570 243 CYS B O 1
ATOM 1515 N N . SER A 1 246 ? 95.32000 113.64400 75.13900 1.000 63.65943 244 SER B N 1
ATOM 1516 C CA . SER A 1 246 ? 96.32500 112.91200 75.89900 1.000 64.18822 244 SER B CA 1
ATOM 1517 C C . SER A 1 246 ? 95.71400 112.29800 77.15400 1.000 62.60519 244 SER B C 1
ATOM 1518 O O . SER A 1 246 ? 96.13300 111.22100 77.58100 1.000 64.20345 244 SER B O 1
ATOM 1521 N N . ILE A 1 247 ? 94.76800 112.99500 77.79400 1.000 61.60189 245 ILE B N 1
ATOM 1522 C CA . ILE A 1 247 ? 94.11400 112.44800 78.98200 1.000 62.00236 245 ILE B CA 1
ATOM 1523 C C . ILE A 1 247 ? 93.19800 111.29000 78.60500 1.000 64.19524 245 ILE B C 1
ATOM 1524 O O . ILE A 1 247 ? 93.21300 110.22500 79.24200 1.000 63.05533 245 ILE B O 1
ATOM 1529 N N . MET A 1 248 ? 92.44900 111.46600 77.53600 1.000 63.39637 246 MET B N 1
ATOM 1530 C CA . MET A 1 248 ? 91.52000 110.40900 77.10000 1.000 62.22505 246 MET B CA 1
ATOM 1531 C C . MET A 1 248 ? 92.32800 109.16900 76.73400 1.000 67.15416 246 MET B C 1
ATOM 1532 O O . MET A 1 248 ? 91.89400 108.09000 77.03300 1.000 62.27578 246 MET B O 1
ATOM 1537 N N . GLU A 1 249 ? 93.47800 109.34500 76.11200 1.000 64.46155 247 GLU B N 1
ATOM 1538 C CA . GLU A 1 249 ? 94.28300 108.17400 75.72200 1.000 65.13168 247 GLU B CA 1
ATOM 1539 C C . GLU A 1 249 ? 94.73300 107.42500 76.96100 1.000 66.62155 247 GLU B C 1
ATOM 1540 O O . GLU A 1 249 ? 94.63800 106.22500 76.97200 1.000 68.70178 247 GLU B O 1
ATOM 1546 N N . LEU A 1 250 ? 95.21400 108.15100 77.96900 1.000 66.08305 248 LEU B N 1
ATOM 1547 C CA . LEU A 1 250 ? 95.68000 107.49500 79.21400 1.000 64.96172 248 LEU B CA 1
ATOM 1548 C C . LEU A 1 250 ? 94.49600 106.78500 79.87100 1.000 63.07883 248 LEU B C 1
ATOM 1549 O O . LEU A 1 250 ? 94.68300 105.66300 80.33900 1.000 67.43137 248 LEU B O 1
ATOM 1554 N N . ALA A 1 251 ? 93.31900 107.40900 79.87900 1.000 62.79071 249 ALA B N 1
ATOM 1555 C CA . ALA A 1 251 ? 92.16600 106.74100 80.49900 1.000 65.41044 249 ALA B CA 1
ATOM 1556 C C . ALA A 1 251 ? 91.84500 105.46500 79.73800 1.000 69.45880 249 ALA B C 1
ATOM 1557 O O . ALA A 1 251 ? 91.50500 104.49900 80.35300 1.000 66.82977 249 ALA B O 1
ATOM 1559 N N . ASP A 1 252 ? 91.89300 105.51500 78.42200 1.000 69.91309 250 ASP B N 1
ATOM 1560 C CA . ASP A 1 252 ? 91.56200 104.32800 77.62000 1.000 69.73276 250 ASP B CA 1
ATOM 1561 C C . ASP A 1 252 ? 92.56700 103.22100 77.86100 1.000 71.07281 250 ASP B C 1
ATOM 1562 O O . ASP A 1 252 ? 92.14600 102.11600 78.03000 1.000 72.75431 250 ASP B O 1
ATOM 1567 N N . ASP A 1 253 ? 93.84700 103.52600 77.88500 1.000 68.43922 251 ASP B N 1
ATOM 1568 C CA . ASP A 1 253 ? 94.81300 102.42700 78.09800 1.000 71.55857 251 ASP B CA 1
ATOM 1569 C C . ASP A 1 253 ? 94.63400 101.80500 79.48000 1.000 69.29106 251 ASP B C 1
ATOM 1570 O O . ASP A 1 253 ? 94.63400 100.60400 79.58800 1.000 68.86749 251 ASP B O 1
ATOM 1575 N N . ILE A 1 254 ? 94.48200 102.63900 80.50500 1.000 70.54646 252 ILE B N 1
ATOM 1576 C CA . ILE A 1 254 ? 94.34700 102.10000 81.88600 1.000 70.95266 252 ILE B CA 1
ATOM 1577 C C . ILE A 1 254 ? 93.09900 101.22400 81.93300 1.000 70.63836 252 ILE B C 1
ATOM 1578 O O . ILE A 1 254 ? 93.16300 100.15500 82.54000 1.000 67.97626 252 ILE B O 1
ATOM 1583 N N . ALA A 1 255 ? 92.01500 101.65900 81.29400 1.000 69.43996 253 ALA B N 1
ATOM 1584 C CA . ALA A 1 255 ? 90.80300 100.85600 81.32700 1.000 70.63166 253 ALA B CA 1
ATOM 1585 C C . ALA A 1 255 ? 91.00900 99.52700 80.61000 1.000 73.19122 253 ALA B C 1
ATOM 1586 O O . ALA A 1 255 ? 90.57400 98.47800 81.09000 1.000 77.40329 253 ALA B O 1
ATOM 1588 N N . TYR A 1 256 ? 91.64000 99.56900 79.43700 1.000 69.20564 254 TYR B N 1
ATOM 1589 C CA . TYR A 1 256 ? 91.97300 98.36500 78.69900 1.000 74.14086 254 TYR B CA 1
ATOM 1590 C C . TYR A 1 256 ? 92.90600 97.46300 79.50700 1.000 77.74147 254 TYR B C 1
ATOM 1591 O O . TYR A 1 256 ? 92.66900 96.25800 79.63100 1.000 80.23285 254 TYR B O 1
ATOM 1600 N N . GLY A 1 257 ? 93.93500 98.03800 80.12200 1.000 73.62202 255 GLY B N 1
ATOM 1601 C CA . GLY A 1 257 ? 94.93200 97.21000 80.77100 1.000 74.04276 255 GLY B CA 1
ATOM 1602 C C . GLY A 1 257 ? 94.35900 96.45500 81.95000 1.000 77.67396 255 GLY B C 1
ATOM 1603 O O . GLY A 1 257 ? 94.66700 95.28200 82.15300 1.000 84.54037 255 GLY B O 1
ATOM 1604 N N . VAL A 1 258 ? 93.46600 97.09200 82.69900 1.000 74.63790 256 VAL B N 1
ATOM 1605 C CA . VAL A 1 258 ? 93.06300 96.60400 84.00200 1.000 77.41991 256 VAL B CA 1
ATOM 1606 C C . VAL A 1 258 ? 91.67300 95.99200 83.96800 1.000 86.23957 256 VAL B C 1
ATOM 1607 O O . VAL A 1 258 ? 91.44500 94.94900 84.58500 1.000 91.41435 256 VAL B O 1
ATOM 1611 N N . HIS A 1 259 ? 90.73100 96.60700 83.24800 1.000 82.48466 257 HIS B N 1
ATOM 1612 C CA . HIS A 1 259 ? 89.35200 96.13700 83.34100 1.000 87.67391 257 HIS B CA 1
ATOM 1613 C C . HIS A 1 259 ? 89.05600 94.95500 82.43200 1.000 90.59728 257 HIS B C 1
ATOM 1614 O O . HIS A 1 259 ? 88.10500 94.22100 82.70700 1.000 98.06121 257 HIS B O 1
ATOM 1621 N N . ASP A 1 260 ? 89.85200 94.72900 81.38600 1.000 88.27703 258 ASP B N 1
ATOM 1622 C CA . ASP A 1 260 ? 89.75100 93.47700 80.64300 1.000 92.18425 258 ASP B CA 1
ATOM 1623 C C . ASP A 1 260 ? 90.34700 92.32200 81.42900 1.000 100.06079 258 ASP B C 1
ATOM 1624 O O . ASP A 1 260 ? 89.95400 91.16300 81.23500 1.000 102.44152 258 ASP B O 1
ATOM 1629 N N . LEU A 1 261 ? 91.28300 92.64100 82.31500 1.000 99.27578 259 LEU B N 1
ATOM 1630 C CA . LEU A 1 261 ? 92.01900 91.65100 83.07700 1.000 100.58474 259 LEU B CA 1
ATOM 1631 C C . LEU A 1 261 ? 91.14300 90.94600 84.10900 1.000 106.15457 259 LEU B C 1
ATOM 1632 O O . LEU A 1 261 ? 91.35700 89.75900 84.38700 1.000 106.08223 259 LEU B O 1
ATOM 1637 N N . GLU A 1 262 ? 90.16700 91.64300 84.70400 1.000 112.27201 260 GLU B N 1
ATOM 1638 C CA . GLU A 1 262 ? 89.46100 91.04300 85.83300 1.000 115.85095 260 GLU B CA 1
ATOM 1639 C C . GLU A 1 262 ? 88.63700 89.83600 85.40600 1.000 117.68946 260 GLU B C 1
ATOM 1640 O O . GLU A 1 262 ? 88.82000 88.73300 85.92900 1.000 115.91292 260 GLU B O 1
ATOM 1646 N N . ASP A 1 263 ? 87.74800 90.00600 84.43100 1.000 120.23676 261 ASP B N 1
ATOM 1647 C CA . ASP A 1 263 ? 86.91500 88.87000 84.07800 1.000 121.58449 261 ASP B CA 1
ATOM 1648 C C . ASP A 1 263 ? 87.64600 87.87100 83.20600 1.000 121.57608 261 ASP B C 1
ATOM 1649 O O . ASP A 1 263 ? 87.18200 86.73300 83.06600 1.000 119.76036 261 ASP B O 1
ATOM 1651 N N . ALA A 1 264 ? 88.80700 88.25300 82.67600 1.000 113.96360 262 ALA B N 1
ATOM 1652 C CA . ALA A 1 264 ? 89.70100 87.25900 82.11500 1.000 108.25914 262 ALA B CA 1
ATOM 1653 C C . ALA A 1 264 ? 90.06600 86.22200 83.17400 1.000 109.76161 262 ALA B C 1
ATOM 1654 O O . ALA A 1 264 ? 90.26900 85.04700 82.84600 1.000 108.60071 262 ALA B O 1
ATOM 1656 N N . ILE A 1 265 ? 90.12200 86.62600 84.45000 1.000 109.33762 263 ILE B N 1
ATOM 1657 C CA . ILE A 1 265 ? 90.45800 85.69600 85.52600 1.000 108.36856 263 ILE B CA 1
ATOM 1658 C C . ILE A 1 265 ? 89.28500 84.78300 85.84500 1.000 116.11788 263 ILE B C 1
ATOM 1659 O O . ILE A 1 265 ? 89.45700 83.57400 86.03300 1.000 114.18621 263 ILE B O 1
ATOM 1664 N N . VAL A 1 266 ? 88.07100 85.33700 85.92500 1.000 124.90711 264 VAL B N 1
ATOM 1665 C CA . VAL A 1 266 ? 86.95800 84.50700 86.38300 1.000 128.26740 264 VAL B CA 1
ATOM 1666 C C . VAL A 1 266 ? 86.50200 83.58800 85.26300 1.000 129.07936 264 VAL B C 1
ATOM 1667 O O . VAL A 1 266 ? 86.11300 82.43700 85.50500 1.000 130.98103 264 VAL B O 1
ATOM 1671 N N . LEU A 1 267 ? 86.60500 84.05600 84.01600 1.000 119.71529 265 LEU B N 1
ATOM 1672 C CA . LEU A 1 267 ? 86.30700 83.20400 82.87700 1.000 113.90145 265 LEU B CA 1
ATOM 1673 C C . LEU A 1 267 ? 87.34600 82.11100 82.68000 1.000 110.67887 265 LEU B C 1
ATOM 1674 O O . LEU A 1 267 ? 87.16300 81.26600 81.80000 1.000 111.17987 265 LEU B O 1
ATOM 1679 N N . GLY A 1 268 ? 88.42600 82.09600 83.46000 1.000 108.78066 266 GLY B N 1
ATOM 1680 C CA . GLY A 1 268 ? 89.40600 81.04400 83.31500 1.000 102.74394 266 GLY B CA 1
ATOM 1681 C C . GLY A 1 268 ? 90.28000 81.18900 82.09700 1.000 98.48405 266 GLY B C 1
ATOM 1682 O O . GLY A 1 268 ? 90.99100 80.24200 81.74900 1.000 99.93449 266 GLY B O 1
ATOM 1683 N N . MET A 1 269 ? 90.22000 82.33800 81.41400 1.000 101.15928 267 MET B N 1
ATOM 1684 C CA . MET A 1 269 ? 91.04700 82.57400 80.23600 1.000 96.66229 267 MET B CA 1
ATOM 1685 C C . MET A 1 269 ? 92.51800 82.74000 80.58300 1.000 93.17584 267 MET B C 1
ATOM 1686 O O . MET A 1 269 ? 93.36500 82.67600 79.68400 1.000 88.74558 267 MET B O 1
ATOM 1691 N N . VAL A 1 270 ? 92.82300 83.00500 81.85100 1.000 95.69015 268 VAL B N 1
ATOM 1692 C CA . VAL A 1 270 ? 94.18000 83.01800 82.38500 1.000 96.94531 268 VAL B CA 1
ATOM 1693 C C . VAL A 1 270 ? 94.14500 82.24800 83.69100 1.000 98.56608 268 VAL B C 1
ATOM 1694 O O . VAL A 1 270 ? 93.25800 82.46600 84.52400 1.000 99.99816 268 VAL B O 1
ATOM 1698 N N . THR A 1 271 ? 95.07800 81.33400 83.86300 1.000 99.03115 269 THR B N 1
ATOM 1699 C CA . THR A 1 271 ? 95.20100 80.66500 85.14400 1.000 100.92814 269 THR B CA 1
ATOM 1700 C C . THR A 1 271 ? 96.28800 81.37700 85.94600 1.000 100.50543 269 THR B C 1
ATOM 1701 O O . THR A 1 271 ? 97.03900 82.20500 85.42300 1.000 102.54193 269 THR B O 1
ATOM 1705 N N . ARG A 1 272 ? 96.33000 81.08800 87.24700 1.000 98.87652 270 ARG B N 1
ATOM 1706 C CA . ARG A 1 272 ? 97.30100 81.74600 88.11600 1.000 99.63381 270 ARG B CA 1
ATOM 1707 C C . ARG A 1 272 ? 98.73500 81.55400 87.63700 1.000 100.88942 270 ARG B C 1
ATOM 1708 O O . ARG A 1 272 ? 99.55300 82.48100 87.71900 1.000 100.57749 270 ARG B O 1
ATOM 1716 N N . ALA A 1 273 ? 99.05900 80.36100 87.13200 1.000 103.43780 271 ALA B N 1
ATOM 1717 C CA . ALA A 1 273 ? 100.42400 80.09900 86.69000 1.000 103.00316 271 ALA B CA 1
ATOM 1718 C C . ALA A 1 273 ? 100.80500 81.05800 85.57000 1.000 101.10497 271 ALA B C 1
ATOM 1719 O O . ALA A 1 273 ? 101.91400 81.60300 85.55200 1.000 101.52970 271 ALA B O 1
ATOM 1721 N N . GLN A 1 274 ? 99.88800 81.29300 84.63300 1.000 97.23449 272 GLN B N 1
ATOM 1722 C CA . GLN A 1 274 ? 100.21600 82.17400 83.52600 1.000 99.69405 272 GLN B CA 1
ATOM 1723 C C . GLN A 1 274 ? 100.30800 83.63600 83.97400 1.000 100.67769 272 GLN B C 1
ATOM 1724 O O . GLN A 1 274 ? 101.09100 84.40800 83.40500 1.000 98.86914 272 GLN B O 1
ATOM 1730 N N . TRP A 1 275 ? 99.53100 84.04700 84.98400 1.000 101.53863 273 TRP B N 1
ATOM 1731 C CA . TRP A 1 275 ? 99.65700 85.41600 85.48700 1.000 99.94593 273 TRP B CA 1
ATOM 1732 C C . TRP A 1 275 ? 101.01500 85.63400 86.15800 1.000 99.92667 273 TRP B C 1
ATOM 1733 O O . TRP A 1 275 ? 101.66000 86.67500 85.94800 1.000 97.12796 273 TRP B O 1
ATOM 1744 N N . GLN A 1 276 ? 101.41300 84.65600 86.95800 1.000 101.89998 274 GLN B N 1
ATOM 1745 C CA . GLN A 1 276 ? 102.70600 84.71200 87.67400 1.000 104.13701 274 GLN B CA 1
ATOM 1746 C C . GLN A 1 276 ? 103.86100 84.64700 86.67700 1.000 105.82085 274 GLN B C 1
ATOM 1747 O O . GLN A 1 276 ? 104.79400 85.43100 86.78900 1.000 102.40185 274 GLN B O 1
ATOM 1753 N N . GLU A 1 277 ? 103.75700 83.73800 85.71800 1.000 117.99523 275 GLU B N 1
ATOM 1754 C CA . GLU A 1 277 ? 104.82500 83.51600 84.71800 1.000 115.91164 275 GLU B CA 1
ATOM 1755 C C . GLU A 1 277 ? 105.01100 84.72800 83.80100 1.000 116.33375 275 GLU B C 1
ATOM 1756 O O . GLU A 1 277 ? 106.15900 84.98000 83.43700 1.000 120.77317 275 GLU B O 1
ATOM 1758 N N . ALA A 1 278 ? 103.94400 85.43900 83.42700 1.000 104.27743 276 ALA B N 1
ATOM 1759 C CA . ALA A 1 278 ? 104.14300 86.53800 82.45400 1.000 103.10193 276 ALA B CA 1
ATOM 1760 C C . ALA A 1 278 ? 104.02000 87.95400 83.02800 1.000 105.52101 276 ALA B C 1
ATOM 1761 O O . ALA A 1 278 ? 104.97300 88.72800 82.87300 1.000 103.38140 276 ALA B O 1
ATOM 1763 N N . ALA A 1 279 ? 102.89300 88.27300 83.66000 1.000 102.13180 277 ALA B N 1
ATOM 1764 C CA . ALA A 1 279 ? 102.62400 89.61200 84.17500 1.000 97.38466 277 ALA B CA 1
ATOM 1765 C C . ALA A 1 279 ? 103.26500 89.85600 85.54200 1.000 97.82113 277 ALA B C 1
ATOM 1766 O O . ALA A 1 279 ? 103.99000 90.83900 85.71700 1.000 99.06902 277 ALA B O 1
ATOM 1768 N N . ALA A 1 280 ? 103.03800 88.97300 86.51700 1.000 96.15532 278 ALA B N 1
ATOM 1769 C CA . ALA A 1 280 ? 103.45900 89.28600 87.88000 1.000 94.42173 278 ALA B CA 1
ATOM 1770 C C . ALA A 1 280 ? 104.97700 89.39400 87.99200 1.000 95.97052 278 ALA B C 1
ATOM 1771 O O . ALA A 1 280 ? 105.49100 90.24500 88.72300 1.000 96.18755 278 ALA B O 1
ATOM 1773 N N . ALA A 1 281 ? 105.71200 88.52800 87.29400 1.000 98.23114 279 ALA B N 1
ATOM 1774 C CA . ALA A 1 281 ? 107.16900 88.60300 87.32400 1.000 95.73897 279 ALA B CA 1
ATOM 1775 C C . ALA A 1 281 ? 107.67200 89.86400 86.63300 1.000 93.60641 279 ALA B C 1
ATOM 1776 O O . ALA A 1 281 ? 108.54900 90.56000 87.15700 1.000 92.61609 279 ALA B O 1
ATOM 1778 N N . GLN A 1 282 ? 107.11400 90.19100 85.46900 1.000 93.29728 280 GLN B N 1
ATOM 1779 C CA . GLN A 1 282 ? 107.55700 91.39200 84.77200 1.000 93.73268 280 GLN B CA 1
ATOM 1780 C C . GLN A 1 282 ? 107.30900 92.64900 85.60600 1.000 95.53701 280 GLN B C 1
ATOM 1781 O O . GLN A 1 282 ? 108.11500 93.58800 85.57000 1.000 96.30418 280 GLN B O 1
ATOM 1783 N N . LEU A 1 283 ? 106.22300 92.66700 86.39000 1.000 95.51443 281 LEU B N 1
ATOM 1784 C CA . LEU A 1 283 ? 105.90300 93.82000 87.23000 1.000 93.96395 281 LEU B CA 1
ATOM 1785 C C . LEU A 1 283 ? 106.80900 93.93100 88.45400 1.000 95.88658 281 LEU B C 1
ATOM 1786 O O . LEU A 1 283 ? 106.99000 95.03300 88.98400 1.000 97.96734 281 LEU B O 1
ATOM 1791 N N . ALA A 1 284 ? 107.35600 92.81800 88.94600 1.000 93.86307 282 ALA B N 1
ATOM 1792 C CA . ALA A 1 284 ? 108.26800 92.90600 90.08600 1.000 100.77332 282 ALA B CA 1
ATOM 1793 C C . ALA A 1 284 ? 109.59500 93.56700 89.72700 1.000 102.75907 282 ALA B C 1
ATOM 1794 O O . ALA A 1 284 ? 110.32400 93.99700 90.62700 1.000 101.47051 282 ALA B O 1
ATOM 1796 N N . GLU A 1 285 ? 109.93700 93.61900 88.43900 1.000 107.08712 283 GLU B N 1
ATOM 1797 C CA . GLU A 1 285 ? 111.16100 94.24400 87.95900 1.000 107.28495 283 GLU B CA 1
ATOM 1798 C C . GLU A 1 285 ? 110.86700 95.45500 87.07500 1.000 107.96133 283 GLU B C 1
ATOM 1799 O O . GLU A 1 285 ? 111.74800 95.90200 86.33300 1.000 111.10626 283 GLU B O 1
ATOM 1801 N N . CYS A 1 286 ? 109.64100 95.98700 87.12700 1.000 100.11155 284 CYS B N 1
ATOM 1802 C CA . CYS A 1 286 ? 109.26200 97.07300 86.22900 1.000 101.31787 284 CYS B CA 1
ATOM 1803 C C . CYS A 1 286 ? 109.85000 98.41700 86.64000 1.000 100.12470 284 CYS B C 1
ATOM 1804 O O . CYS A 1 286 ? 109.90300 99.33100 85.80800 1.000 96.97461 284 CYS B O 1
ATOM 1807 N N . GLY A 1 287 ? 110.30700 98.54800 87.88700 1.000 101.22632 285 GLY B N 1
ATOM 1808 C CA . GLY A 1 287 ? 110.97100 99.74200 88.36900 1.000 99.96615 285 GLY B CA 1
ATOM 1809 C C . GLY A 1 287 ? 110.10700 100.71000 89.15200 1.000 95.69963 285 GLY B C 1
ATOM 1810 O O . GLY A 1 287 ? 110.65500 101.64200 89.75900 1.000 95.26711 285 GLY B O 1
ATOM 1811 N N . ASP A 1 288 ? 108.78600 100.51100 89.19100 1.000 93.09068 286 ASP B N 1
ATOM 1812 C CA . ASP A 1 288 ? 108.01100 101.42500 90.02900 1.000 92.06046 286 ASP B CA 1
ATOM 1813 C C . ASP A 1 288 ? 107.83500 100.84400 91.42800 1.000 90.78919 286 ASP B C 1
ATOM 1814 O O . ASP A 1 288 ? 107.34400 99.71700 91.56700 1.000 90.79713 286 ASP B O 1
ATOM 1819 N N . PRO A 1 289 ? 108.16600 101.61100 92.47100 1.000 94.44608 287 PRO B N 1
ATOM 1820 C CA . PRO A 1 289 ? 108.20700 101.04100 93.83100 1.000 94.09411 287 PRO B CA 1
ATOM 1821 C C . PRO A 1 289 ? 106.88200 100.48000 94.32100 1.000 92.98072 287 PRO B C 1
ATOM 1822 O O . PRO A 1 289 ? 106.88600 99.50200 95.07900 1.000 94.76979 287 PRO B O 1
ATOM 1826 N N . TRP A 1 290 ? 105.75100 101.09700 93.96500 1.000 91.16653 288 TRP B N 1
ATOM 1827 C CA . TRP A 1 290 ? 104.47100 100.59300 94.45000 1.000 91.56766 288 TRP B CA 1
ATOM 1828 C C . TRP A 1 290 ? 104.18900 99.19300 93.91500 1.000 95.72651 288 TRP B C 1
ATOM 1829 O O . TRP A 1 290 ? 103.82600 98.28200 94.67400 1.000 95.04329 288 TRP B O 1
ATOM 1840 N N . PHE A 1 291 ? 104.40400 98.98900 92.61200 1.000 91.94130 289 PHE B N 1
ATOM 1841 C CA . PHE A 1 291 ? 104.11400 97.68600 92.02300 1.000 91.16928 289 PHE B CA 1
ATOM 1842 C C . PHE A 1 291 ? 105.07100 96.62000 92.54600 1.000 96.57207 289 PHE B C 1
ATOM 1843 O O . PHE A 1 291 ? 104.64600 95.50600 92.87100 1.000 96.69150 289 PHE B O 1
ATOM 1851 N N . GLU A 1 292 ? 106.35200 96.95200 92.69000 1.000 98.97948 290 GLU B N 1
ATOM 1852 C CA . GLU A 1 292 ? 107.28900 95.98100 93.23900 1.000 99.35820 290 GLU B CA 1
ATOM 1853 C C . GLU A 1 292 ? 106.89700 95.61600 94.66300 1.000 102.11260 290 GLU B C 1
ATOM 1854 O O . GLU A 1 292 ? 107.04300 94.45900 95.08400 1.000 105.46206 290 GLU B O 1
ATOM 1860 N N . GLU A 1 293 ? 106.35800 96.58700 95.40300 1.000 106.81996 291 GLU B N 1
ATOM 1861 C CA . GLU A 1 293 ? 105.92700 96.34800 96.77800 1.000 109.08037 291 GLU B CA 1
ATOM 1862 C C . GLU A 1 293 ? 104.66500 95.49700 96.84500 1.000 109.38870 291 GLU B C 1
ATOM 1863 O O . GLU A 1 293 ? 104.55900 94.60800 97.69200 1.000 109.57029 291 GLU B O 1
ATOM 1869 N N . HIS A 1 294 ? 103.68300 95.78400 95.99000 1.000 100.33868 292 HIS B N 1
ATOM 1870 C CA . HIS A 1 294 ? 102.33000 95.24800 96.12800 1.000 97.17354 292 HIS B CA 1
ATOM 1871 C C . HIS A 1 294 ? 102.01100 94.05900 95.21700 1.000 93.91827 292 HIS B C 1
ATOM 1872 O O . HIS A 1 294 ? 100.91100 93.50500 95.32300 1.000 93.65450 292 HIS B O 1
ATOM 1879 N N . ILE A 1 295 ? 102.92300 93.65400 94.32700 1.000 95.66285 293 ILE B N 1
ATOM 1880 C CA . ILE A 1 295 ? 102.57300 92.67600 93.28700 1.000 91.57682 293 ILE B CA 1
ATOM 1881 C C . ILE A 1 295 ? 102.10800 91.35300 93.89300 1.000 93.39659 293 ILE B C 1
ATOM 1882 O O . ILE A 1 295 ? 101.11500 90.76300 93.44100 1.000 91.68231 293 ILE B O 1
ATOM 1887 N N . ALA A 1 296 ? 102.82200 90.85700 94.91000 1.000 92.99915 294 ALA B N 1
ATOM 1888 C CA . ALA A 1 296 ? 102.46200 89.58000 95.51300 1.000 92.14612 294 ALA B CA 1
ATOM 1889 C C . ALA A 1 296 ? 101.05000 89.63900 96.08000 1.000 92.96714 294 ALA B C 1
ATOM 1890 O O . ALA A 1 296 ? 100.24000 88.73300 95.85400 1.000 96.35167 294 ALA B O 1
ATOM 1892 N N . GLU A 1 297 ? 100.72800 90.72700 96.78000 1.000 91.90354 295 GLU B N 1
ATOM 1893 C CA . GLU A 1 297 ? 99.43800 90.86700 97.44500 1.000 92.98196 295 GLU B CA 1
ATOM 1894 C C . GLU A 1 297 ? 98.30400 91.05900 96.44600 1.000 90.30137 295 GLU B C 1
ATOM 1895 O O . GLU A 1 297 ? 97.19200 90.57100 96.67400 1.000 90.51223 295 GLU B O 1
ATOM 1901 N N . LEU A 1 298 ? 98.56400 91.75400 95.34000 1.000 90.81875 296 LEU B N 1
ATOM 1902 C CA . LEU A 1 298 ? 97.56900 91.88100 94.28200 1.000 90.82259 296 LEU B CA 1
ATOM 1903 C C . LEU A 1 298 ? 97.30200 90.55000 93.58800 1.000 93.18406 296 LEU B C 1
ATOM 1904 O O . LEU A 1 298 ? 96.16600 90.27900 93.17600 1.000 91.70472 296 LEU B O 1
ATOM 1909 N N . SER A 1 299 ? 98.32700 89.70400 93.44300 1.000 92.66847 297 SER B N 1
ATOM 1910 C CA . SER A 1 299 ? 98.10700 88.44900 92.73300 1.000 93.67682 297 SER B CA 1
ATOM 1911 C C . SER A 1 299 ? 97.18500 87.54400 93.53100 1.000 93.51957 297 SER B C 1
ATOM 1912 O O . SER A 1 299 ? 96.35200 86.82700 92.94900 1.000 91.99425 297 SER B O 1
ATOM 1915 N N . GLU A 1 300 ? 97.24000 87.64900 94.85700 1.000 96.41432 298 GLU B N 1
ATOM 1916 C CA . GLU A 1 300 ? 96.35200 86.84800 95.67500 1.000 97.12619 298 GLU B CA 1
ATOM 1917 C C . GLU A 1 300 ? 94.93800 87.40600 95.67600 1.000 98.27721 298 GLU B C 1
ATOM 1918 O O . GLU A 1 300 ? 93.97500 86.63100 95.74200 1.000 100.62684 298 GLU B O 1
ATOM 1924 N N . MET A 1 301 ? 94.78100 88.72200 95.51400 1.000 93.61208 299 MET B N 1
ATOM 1925 C CA . MET A 1 301 ? 93.43400 89.27900 95.46600 1.000 92.21109 299 MET B CA 1
ATOM 1926 C C . MET A 1 301 ? 92.75600 88.98800 94.14000 1.000 89.93004 299 MET B C 1
ATOM 1927 O O . MET A 1 301 ? 91.56900 88.65700 94.11800 1.000 91.87016 299 MET B O 1
ATOM 1932 N N . LEU A 1 302 ? 93.50100 89.03800 93.03200 1.000 91.07134 300 LEU B N 1
ATOM 1933 C CA . LEU A 1 302 ? 92.89200 88.77100 91.73000 1.000 88.70798 300 LEU B CA 1
ATOM 1934 C C . LEU A 1 302 ? 92.44100 87.31100 91.60700 1.000 91.58507 300 LEU B C 1
ATOM 1935 O O . LEU A 1 302 ? 91.40700 87.02800 90.99100 1.000 91.48199 300 LEU B O 1
ATOM 1940 N N . PHE A 1 303 ? 93.14900 86.38700 92.25100 1.000 91.74138 301 PHE B N 1
ATOM 1941 C CA . PHE A 1 303 ? 92.76400 84.98600 92.26000 1.000 95.23952 301 PHE B CA 1
ATOM 1942 C C . PHE A 1 303 ? 92.13600 84.59600 93.59100 1.000 98.44259 301 PHE B C 1
ATOM 1943 O O . PHE A 1 303 ? 92.17100 83.42500 93.98000 1.000 100.99508 301 PHE B O 1
ATOM 1951 N N . SER A 1 304 ? 91.61300 85.58200 94.32200 1.000 105.03178 302 SER B N 1
ATOM 1952 C CA . SER A 1 304 ? 90.81500 85.31500 95.51200 1.000 104.08038 302 SER B CA 1
ATOM 1953 C C . SER A 1 304 ? 89.61900 84.42100 95.22100 1.000 108.67877 302 SER B C 1
ATOM 1954 O O . SER A 1 304 ? 89.22300 83.61800 96.07600 1.000 108.95508 302 SER B O 1
ATOM 1957 N N . GLY A 1 305 ? 89.00700 84.57400 94.04200 1.000 122.38634 303 GLY B N 1
ATOM 1958 C CA . GLY A 1 305 ? 87.72700 83.95000 93.73500 1.000 123.50100 303 GLY B CA 1
ATOM 1959 C C . GLY A 1 305 ? 86.51900 84.63400 94.33600 1.000 122.81213 303 GLY B C 1
ATOM 1960 O O . GLY A 1 305 ? 85.41500 84.09600 94.23400 1.000 124.62443 303 GLY B O 1
ATOM 1961 N N . LYS A 1 306 ? 86.69500 85.79500 94.96000 1.000 110.13549 304 LYS B N 1
ATOM 1962 C CA . LYS A 1 306 ? 85.61000 86.56100 95.55200 1.000 105.26027 304 LYS B CA 1
ATOM 1963 C C . LYS A 1 306 ? 85.64700 87.95600 94.94500 1.000 101.03481 304 LYS B C 1
ATOM 1964 O O . LYS A 1 306 ? 86.69700 88.60800 94.95400 1.000 98.68109 304 LYS B O 1
ATOM 1970 N N . HIS A 1 307 ? 84.50800 88.40600 94.40600 1.000 98.18817 305 HIS B N 1
ATOM 1971 C CA . HIS A 1 307 ? 84.48500 89.68800 93.70800 1.000 93.79743 305 HIS B CA 1
ATOM 1972 C C . HIS A 1 307 ? 84.84500 90.84000 94.63800 1.000 95.90000 305 HIS B C 1
ATOM 1973 O O . HIS A 1 307 ? 85.55900 91.76100 94.23700 1.000 92.75156 305 HIS B O 1
ATOM 1980 N N . TYR A 1 308 ? 84.37400 90.81400 95.88700 1.000 97.22384 306 TYR B N 1
ATOM 1981 C CA . TYR A 1 308 ? 84.65700 91.96400 96.74100 1.000 96.32324 306 TYR B CA 1
ATOM 1982 C C . TYR A 1 308 ? 86.13700 92.09700 97.09000 1.000 98.66912 306 TYR B C 1
ATOM 1983 O O . TYR A 1 308 ? 86.53700 93.15700 97.58500 1.000 100.59709 306 TYR B O 1
ATOM 1992 N N . VAL A 1 309 ? 86.95500 91.07500 96.83700 1.000 98.23445 307 VAL B N 1
ATOM 1993 C CA . VAL A 1 309 ? 88.40400 91.22300 96.97400 1.000 95.48178 307 VAL B CA 1
ATOM 1994 C C . VAL A 1 309 ? 89.06300 91.60400 95.64800 1.000 94.15932 307 VAL B C 1
ATOM 1995 O O . VAL A 1 309 ? 89.99300 92.41200 95.63200 1.000 96.81797 307 VAL B O 1
ATOM 1999 N N . ARG A 1 310 ? 88.62800 91.04300 94.51100 1.000 91.66930 308 ARG B N 1
ATOM 2000 C CA . ARG A 1 310 ? 89.22100 91.46100 93.24100 1.000 91.32209 308 ARG B CA 1
ATOM 2001 C C . ARG A 1 310 ? 89.02400 92.94800 93.01900 1.000 92.96679 308 ARG B C 1
ATOM 2002 O O . ARG A 1 310 ? 89.94500 93.65000 92.58900 1.000 91.89080 308 ARG B O 1
ATOM 2010 N N . LYS A 1 311 ? 87.82700 93.44200 93.34500 1.000 96.44829 309 LYS B N 1
ATOM 2011 C CA . LYS A 1 311 ? 87.49900 94.85900 93.23900 1.000 97.24367 309 LYS B CA 1
ATOM 2012 C C . LYS A 1 311 ? 88.47900 95.73600 94.01700 1.000 96.97766 309 LYS B C 1
ATOM 2013 O O . LYS A 1 311 ? 88.86700 96.81500 93.55000 1.000 98.53790 309 LYS B O 1
ATOM 2019 N N . ASP A 1 312 ? 88.91700 95.28500 95.19200 1.000 95.24240 310 ASP B N 1
ATOM 2020 C CA . ASP A 1 312 ? 89.90300 96.07600 95.91800 1.000 95.68238 310 ASP B CA 1
ATOM 2021 C C . ASP A 1 312 ? 91.24200 96.09500 95.18400 1.000 95.06750 310 ASP B C 1
ATOM 2022 O O . ASP A 1 312 ? 91.96300 97.09900 95.23000 1.000 95.70133 310 ASP B O 1
ATOM 2027 N N . ALA A 1 313 ? 91.60000 94.99000 94.52700 1.000 91.38674 311 ALA B N 1
ATOM 2028 C CA . ALA A 1 313 ? 92.82700 94.95200 93.74200 1.000 87.83883 311 ALA B CA 1
ATOM 2029 C C . ALA A 1 313 ? 92.72800 95.83000 92.49600 1.000 87.24876 311 ALA B C 1
ATOM 2030 O O . ALA A 1 313 ? 93.64300 96.61000 92.19300 1.000 82.58894 311 ALA B O 1
ATOM 2032 N N . ILE A 1 314 ? 91.63500 95.68800 91.73900 1.000 87.85876 312 ILE B N 1
ATOM 2033 C CA . ILE A 1 314 ? 91.44300 96.49300 90.53400 1.000 84.76215 312 ILE B CA 1
ATOM 2034 C C . ILE A 1 314 ? 91.41600 97.97000 90.88200 1.000 82.68545 312 ILE B C 1
ATOM 2035 O O . ILE A 1 314 ? 92.03400 98.79700 90.20100 1.000 79.98764 312 ILE B O 1
ATOM 2040 N N . GLY A 1 315 ? 90.68900 98.32600 91.94200 1.000 83.74578 313 GLY B N 1
ATOM 2041 C CA . GLY A 1 315 ? 90.65900 99.70900 92.37200 1.000 80.47676 313 GLY B CA 1
ATOM 2042 C C . GLY A 1 315 ? 92.02700 100.21000 92.78900 1.000 81.03887 313 GLY B C 1
ATOM 2043 O O . GLY A 1 315 ? 92.38800 101.36100 92.51300 1.000 81.25209 313 GLY B O 1
ATOM 2044 N N . GLY A 1 316 ? 92.80400 99.35800 93.46400 1.000 82.05178 314 GLY B N 1
ATOM 2045 C CA . GLY A 1 316 ? 94.14000 99.75700 93.88300 1.000 80.34680 314 GLY B CA 1
ATOM 2046 C C . GLY A 1 316 ? 95.09800 99.93300 92.71700 1.000 78.43308 314 GLY B C 1
ATOM 2047 O O . GLY A 1 316 ? 95.89500 100.87200 92.69600 1.000 79.48270 314 GLY B O 1
ATOM 2048 N N . ILE A 1 317 ? 95.01000 99.05700 91.71700 1.000 78.12756 315 ILE B N 1
ATOM 2049 C CA . ILE A 1 317 ? 95.86600 99.18400 90.54200 1.000 78.84794 315 ILE B CA 1
ATOM 2050 C C . ILE A 1 317 ? 95.51900 100.44300 89.75500 1.000 79.25153 315 ILE B C 1
ATOM 2051 O O . ILE A 1 317 ? 96.40700 101.20800 89.35500 1.000 76.94577 315 ILE B O 1
ATOM 2056 N N . VAL A 1 318 ? 94.22000 100.66400 89.51200 1.000 80.53904 316 VAL B N 1
ATOM 2057 C CA . VAL A 1 318 ? 93.76000 101.84000 88.76800 1.000 79.33977 316 VAL B CA 1
ATOM 2058 C C . VAL A 1 318 ? 94.19600 103.12400 89.46800 1.000 78.86257 316 VAL B C 1
ATOM 2059 O O . VAL A 1 318 ? 94.74100 104.03200 88.83700 1.000 77.39438 316 VAL B O 1
ATOM 2063 N N . ASN A 1 319 ? 93.97500 103.21100 90.78600 1.000 81.51292 317 ASN B N 1
ATOM 2064 C CA . ASN A 1 319 ? 94.35700 104.40800 91.53800 1.000 81.70391 317 ASN B CA 1
ATOM 2065 C C . ASN A 1 319 ? 95.86500 104.66600 91.49600 1.000 81.25566 317 ASN B C 1
ATOM 2066 O O . ASN A 1 319 ? 96.29900 105.82400 91.47700 1.000 82.33859 317 ASN B O 1
ATOM 2071 N N . ALA A 1 320 ? 96.68300 103.61100 91.53000 1.000 80.88721 318 ALA B N 1
ATOM 2072 C CA . ALA A 1 320 ? 98.12900 103.81400 91.46900 1.000 79.64136 318 ALA B CA 1
ATOM 2073 C C . ALA A 1 320 ? 98.54300 104.41200 90.13800 1.000 80.09469 318 ALA B C 1
ATOM 2074 O O . ALA A 1 320 ? 99.45200 105.24400 90.08200 1.000 77.81035 318 ALA B O 1
ATOM 2076 N N . LEU A 1 321 ? 97.87300 104.01800 89.05300 1.000 77.15136 319 LEU B N 1
ATOM 2077 C CA . LEU A 1 321 ? 98.25500 104.55500 87.75200 1.000 78.36882 319 LEU B CA 1
ATOM 2078 C C . LEU A 1 321 ? 97.85600 106.03100 87.62600 1.000 78.97590 319 LEU B C 1
ATOM 2079 O O . LEU A 1 321 ? 98.63600 106.83600 87.10200 1.000 77.25476 319 LEU B O 1
ATOM 2084 N N . LEU A 1 322 ? 96.67400 106.39200 88.13700 1.000 82.69583 320 LEU B N 1
ATOM 2085 C CA . LEU A 1 322 ? 96.14900 107.78200 88.02600 1.000 79.21313 320 LEU B CA 1
ATOM 2086 C C . LEU A 1 322 ? 97.06000 108.78700 88.73600 1.000 80.13779 320 LEU B C 1
ATOM 2087 O O . LEU A 1 322 ? 97.33800 109.84500 88.15500 1.000 80.65854 320 LEU B O 1
ATOM 2092 N N . THR A 1 323 ? 97.50000 108.45200 89.94700 1.000 76.35269 321 THR B N 1
ATOM 2093 C CA . THR A 1 323 ? 98.30800 109.33600 90.77200 1.000 78.62105 321 THR B CA 1
ATOM 2094 C C . THR A 1 323 ? 99.70300 109.54900 90.21000 1.000 76.08595 321 THR B C 1
ATOM 2095 O O . THR A 1 323 ? 100.42900 110.41100 90.71500 1.000 82.07377 321 THR B O 1
ATOM 2099 N N . SER A 1 324 ? 100.06800 108.82200 89.15300 1.000 75.41608 322 SER B N 1
ATOM 2100 C CA . SER A 1 324 ? 101.37100 108.93900 88.51600 1.000 75.57570 322 SER B CA 1
ATOM 2101 C C . SER A 1 324 ? 101.28200 109.68300 87.19900 1.000 71.46483 322 SER B C 1
ATOM 2102 O O . SER A 1 324 ? 102.18500 109.57700 86.36500 1.000 69.82298 322 SER B O 1
ATOM 2105 N N . ILE A 1 325 ? 100.22100 110.45000 87.00200 1.000 70.43236 323 ILE B N 1
ATOM 2106 C CA . ILE A 1 325 ? 100.03700 111.20800 85.78000 1.000 71.93809 323 ILE B CA 1
ATOM 2107 C C . ILE A 1 325 ? 100.13500 112.67600 86.12900 1.000 68.40852 323 ILE B C 1
ATOM 2108 O O . ILE A 1 325 ? 99.60700 113.11300 87.15400 1.000 70.90257 323 ILE B O 1
ATOM 2113 N N . SER A 1 326 ? 100.85100 113.42300 85.30100 1.000 65.31971 324 SER B N 1
ATOM 2114 C CA . SER A 1 326 ? 101.02200 114.85200 85.49700 1.000 68.48601 324 SER B CA 1
ATOM 2115 C C . SER A 1 326 ? 101.02900 115.54100 84.14100 1.000 69.39587 324 SER B C 1
ATOM 2116 O O . SER A 1 326 ? 101.25100 114.91800 83.09600 1.000 70.51488 324 SER B O 1
ATOM 2119 N N . VAL A 1 327 ? 100.78800 116.84500 84.17300 1.000 71.96178 325 VAL B N 1
ATOM 2120 C CA . VAL A 1 327 ? 100.88100 117.68000 82.98500 1.000 70.16988 325 VAL B CA 1
ATOM 2121 C C . VAL A 1 327 ? 102.32800 118.13900 82.89500 1.000 71.09152 325 VAL B C 1
ATOM 2122 O O . VAL A 1 327 ? 102.90000 118.60600 83.88200 1.000 73.62702 325 VAL B O 1
ATOM 2126 N N . LYS A 1 328 ? 102.95700 117.87700 81.76300 1.000 71.26357 326 LYS B N 1
ATOM 2127 C CA . LYS A 1 328 ? 104.29800 118.34600 81.46100 1.000 73.48022 326 LYS B CA 1
ATOM 2128 C C . LYS A 1 328 ? 104.21700 119.10200 80.14700 1.000 74.10575 326 LYS B C 1
ATOM 2129 O O . LYS A 1 328 ? 103.29100 118.87900 79.35900 1.000 70.73617 326 LYS B O 1
ATOM 2135 N N . PRO A 1 329 ? 105.16800 119.98600 79.85700 1.000 72.39439 327 PRO B N 1
ATOM 2136 C CA . PRO A 1 329 ? 105.09600 120.69300 78.57700 1.000 74.58401 327 PRO B CA 1
ATOM 2137 C C . PRO A 1 329 ? 105.44000 119.77800 77.42300 1.000 75.52679 327 PRO B C 1
ATOM 2138 O O . PRO A 1 329 ? 106.38600 118.99000 77.49000 1.000 79.70158 327 PRO B O 1
ATOM 2142 N N . VAL A 1 330 ? 104.67500 119.93200 76.33700 1.000 77.32910 328 VAL B N 1
ATOM 2143 C CA . VAL A 1 330 ? 105.00800 119.27100 75.08700 1.000 77.24285 328 VAL B CA 1
ATOM 2144 C C . VAL A 1 330 ? 106.29200 119.89400 74.58800 1.000 81.35011 328 VAL B C 1
ATOM 2145 O O . VAL A 1 330 ? 106.54500 121.09300 74.75100 1.000 84.99749 328 VAL B O 1
ATOM 2149 N N . GLU A 1 331 ? 107.13100 119.06500 74.03000 1.000 84.95177 329 GLU B N 1
ATOM 2150 C CA . GLU A 1 331 ? 108.50900 119.43000 73.76300 1.000 88.13633 329 GLU B CA 1
ATOM 2151 C C . GLU A 1 331 ? 108.66600 119.79200 72.28500 1.000 88.73162 329 GLU B C 1
ATOM 2152 O O . GLU A 1 331 ? 109.37600 119.16600 71.48700 1.000 94.75578 329 GLU B O 1
ATOM 2158 N N . ALA A 1 332 ? 108.00600 120.91900 71.99200 1.000 85.64734 330 ALA B N 1
ATOM 2159 C CA . ALA A 1 332 ? 107.87400 121.56000 70.68900 1.000 84.12026 330 ALA B CA 1
ATOM 2160 C C . ALA A 1 332 ? 107.32300 122.97800 70.88100 1.000 84.41621 330 ALA B C 1
ATOM 2161 O O . ALA A 1 332 ? 106.62900 123.24500 71.87900 1.000 83.86417 330 ALA B O 1
ATOM 2163 N N . PRO A 1 333 ? 107.62300 123.95200 69.89900 1.000 86.19805 331 PRO B N 1
ATOM 2164 C CA . PRO A 1 333 ? 107.25100 125.36800 70.05200 1.000 86.77729 331 PRO B CA 1
ATOM 2165 C C . PRO A 1 333 ? 105.79900 125.74600 69.73300 1.000 84.74645 331 PRO B C 1
ATOM 2166 O O . PRO A 1 333 ? 105.53700 126.71800 69.02000 1.000 86.41844 331 PRO B O 1
ATOM 2170 N N . PHE A 1 334 ? 104.85200 125.03400 70.34300 1.000 83.99541 332 PHE B N 1
ATOM 2171 C CA . PHE A 1 334 ? 103.43600 125.37300 70.22100 1.000 83.64680 332 PHE B CA 1
ATOM 2172 C C . PHE A 1 334 ? 103.11700 126.66300 70.97800 1.000 85.49443 332 PHE B C 1
ATOM 2173 O O . PHE A 1 334 ? 103.71600 126.95400 72.01500 1.000 86.76083 332 PHE B O 1
ATOM 2181 N N . HIS A 1 335 ? 102.18700 127.45300 70.44200 1.000 84.57492 333 HIS B N 1
ATOM 2182 C CA . HIS A 1 335 ? 101.73200 128.67000 71.11000 1.000 85.26639 333 HIS B CA 1
ATOM 2183 C C . HIS A 1 335 ? 100.42400 128.47000 71.86800 1.000 83.06383 333 HIS B C 1
ATOM 2184 O O . HIS A 1 335 ? 100.24700 129.03500 72.95000 1.000 82.73744 333 HIS B O 1
ATOM 2191 N N . ASN A 1 336 ? 99.51800 127.65800 71.33300 1.000 80.98334 334 ASN B N 1
ATOM 2192 C CA . ASN A 1 336 ? 98.23300 127.38900 71.96700 1.000 82.44792 334 ASN B CA 1
ATOM 2193 C C . ASN A 1 336 ? 98.40200 126.42200 73.14300 1.000 78.92176 334 ASN B C 1
ATOM 2194 O O . ASN A 1 336 ? 99.04300 125.37300 73.01200 1.000 78.28889 334 ASN B O 1
ATOM 2199 N N . GLU A 1 337 ? 97.80700 126.77400 74.28900 1.000 81.28820 335 GLU B N 1
ATOM 2200 C CA . GLU A 1 337 ? 98.05200 126.04000 75.53000 1.000 79.72399 335 GLU B CA 1
ATOM 2201 C C . GLU A 1 337 ? 97.55400 124.60200 75.44100 1.000 78.54071 335 GLU B C 1
ATOM 2202 O O . GLU A 1 337 ? 98.06800 123.71700 76.13500 1.000 78.61526 335 GLU B O 1
ATOM 2208 N N . LEU A 1 338 ? 96.54500 124.35300 74.61200 1.000 76.48469 336 LEU B N 1
ATOM 2209 C CA . LEU A 1 338 ? 96.02900 123.01100 74.46800 1.000 71.08718 336 LEU B CA 1
ATOM 2210 C C . LEU A 1 338 ? 96.96600 122.11200 73.67600 1.000 71.50937 336 LEU B C 1
ATOM 2211 O O . LEU A 1 338 ? 96.84800 120.88300 73.75900 1.000 68.43878 336 LEU B O 1
ATOM 2216 N N . LEU A 1 339 ? 97.89900 122.66800 72.91200 1.000 72.63947 337 LEU B N 1
ATOM 2217 C CA . LEU A 1 339 ? 98.89400 121.82000 72.27100 1.000 72.81512 337 LEU B CA 1
ATOM 2218 C C . LEU A 1 339 ? 100.25100 121.90500 72.94100 1.000 71.28991 337 LEU B C 1
ATOM 2219 O O . LEU A 1 339 ? 101.12300 121.07500 72.66200 1.000 71.35074 337 LEU B O 1
ATOM 2224 N N . ALA A 1 340 ? 100.44800 122.87400 73.81900 1.000 72.10830 338 ALA B N 1
ATOM 2225 C CA . ALA A 1 340 ? 101.73700 123.02900 74.46000 1.000 73.63235 338 ALA B CA 1
ATOM 2226 C C . ALA A 1 340 ? 101.90300 122.09400 75.64200 1.000 71.11065 338 ALA B C 1
ATOM 2227 O O . ALA A 1 340 ? 103.03000 121.84400 76.05700 1.000 68.29177 338 ALA B O 1
ATOM 2229 N N . PHE A 1 341 ? 100.82500 121.50600 76.13400 1.000 71.21898 339 PHE B N 1
ATOM 2230 C CA . PHE A 1 341 ? 100.87600 120.64000 77.30200 1.000 70.40447 339 PHE B CA 1
ATOM 2231 C C . PHE A 1 341 ? 100.11700 119.35100 77.03700 1.000 68.02923 339 PHE B C 1
ATOM 2232 O O . PHE A 1 341 ? 99.02100 119.37400 76.46300 1.000 69.62835 339 PHE B O 1
ATOM 2240 N N . ASN A 1 342 ? 100.71400 118.22400 77.42800 1.000 68.13300 340 ASN B N 1
ATOM 2241 C CA . ASN A 1 342 ? 100.00200 116.95100 77.47900 1.000 65.02355 340 ASN B CA 1
ATOM 2242 C C . ASN A 1 342 ? 100.11200 116.36900 78.88000 1.000 66.73152 340 ASN B C 1
ATOM 2243 O O . ASN A 1 342 ? 100.96700 116.76600 79.68500 1.000 71.47424 340 ASN B O 1
ATOM 2248 N N . ALA A 1 343 ? 99.24600 115.40700 79.15400 1.000 65.27420 341 ALA B N 1
ATOM 2249 C CA . ALA A 1 343 ? 99.34800 114.60700 80.36300 1.000 66.46004 341 ALA B CA 1
ATOM 2250 C C . ALA A 1 343 ? 100.21200 113.40000 80.06000 1.000 66.00795 341 ALA B C 1
ATOM 2251 O O . ALA A 1 343 ? 100.11900 112.82500 78.97500 1.000 67.39409 341 ALA B O 1
ATOM 2253 N N . TYR A 1 344 ? 101.09300 113.05800 80.99500 1.000 64.35991 342 TYR B N 1
ATOM 2254 C CA . TYR A 1 344 ? 102.00000 111.93200 80.83100 1.000 66.08626 342 TYR B CA 1
ATOM 2255 C C . TYR A 1 344 ? 101.99500 111.08300 82.09000 1.000 68.46957 342 TYR B C 1
ATOM 2256 O O . TYR A 1 344 ? 101.84400 111.59700 83.20600 1.000 67.53809 342 TYR B O 1
ATOM 2265 N N . ILE A 1 345 ? 102.17000 109.76800 81.89600 1.000 67.34705 343 ILE B N 1
ATOM 2266 C CA . ILE A 1 345 ? 102.31800 108.85500 83.01200 1.000 69.03665 343 ILE B CA 1
ATOM 2267 C C . ILE A 1 345 ? 103.79600 108.74300 83.31100 1.000 71.65601 343 ILE B C 1
ATOM 2268 O O . ILE A 1 345 ? 104.63800 108.78500 82.39900 1.000 71.62068 343 ILE B O 1
ATOM 2273 N N . GLU A 1 346 ? 104.10700 108.62100 84.59600 1.000 72.15467 344 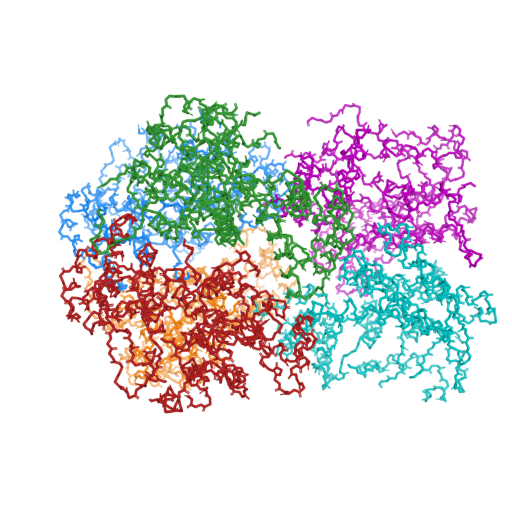GLU B N 1
ATOM 2274 C CA . GLU A 1 346 ? 105.48700 108.49200 85.01300 1.000 74.41201 344 GLU B CA 1
ATOM 2275 C C . GLU A 1 346 ? 106.09600 107.28800 84.30100 1.000 77.18847 344 GLU B C 1
ATOM 2276 O O . GLU A 1 346 ? 105.42900 106.25400 84.15400 1.000 81.02121 344 GLU B O 1
ATOM 2282 N N . PRO A 1 347 ? 107.32800 107.40000 83.79500 1.000 78.72031 345 PRO B N 1
ATOM 2283 C CA . PRO A 1 347 ? 107.85200 106.32800 82.92000 1.000 80.75775 345 PRO B CA 1
ATOM 2284 C C . PRO A 1 347 ? 107.81600 104.92700 83.53700 1.000 82.42371 345 PRO B C 1
ATOM 2285 O O . PRO A 1 347 ? 107.34400 103.98800 82.88600 1.000 82.65531 345 PRO B O 1
ATOM 2289 N N . HIS A 1 348 ? 108.27100 104.74800 84.77900 1.000 80.91421 346 HIS B N 1
ATOM 2290 C CA . HIS A 1 348 ? 108.25200 103.40000 85.34200 1.000 84.13886 346 HIS B CA 1
ATOM 2291 C C . HIS A 1 348 ? 106.82600 102.89800 85.49500 1.000 83.61109 346 HIS B C 1
ATOM 2292 O O . HIS A 1 348 ? 106.51600 101.76100 85.12500 1.000 84.51900 346 HIS B O 1
ATOM 2299 N N . MET A 1 349 ? 105.93100 103.75300 85.98800 1.000 84.56941 347 MET B N 1
ATOM 2300 C CA . MET A 1 349 ? 104.53000 103.37800 86.02800 1.000 81.68890 347 MET B CA 1
ATOM 2301 C C . MET A 1 349 ? 104.03400 103.09700 84.62300 1.000 78.91750 347 MET B C 1
ATOM 2302 O O . MET A 1 349 ? 103.15400 102.25000 84.43000 1.000 77.49223 347 MET B O 1
ATOM 2307 N N . GLY A 1 350 ? 104.59200 103.80400 83.63700 1.000 81.67925 348 GLY B N 1
ATOM 2308 C CA . GLY A 1 350 ? 104.29200 103.50300 82.25100 1.000 79.62883 348 GLY B CA 1
ATOM 2309 C C . GLY A 1 350 ? 104.70800 102.10100 81.85000 1.000 79.18528 348 GLY B C 1
ATOM 2310 O O . GLY A 1 350 ? 104.00000 101.43000 81.09100 1.000 76.54811 348 GLY B O 1
ATOM 2311 N N . ASN A 1 351 ? 105.87100 101.64800 82.33100 1.000 77.39267 349 ASN B N 1
ATOM 2312 C CA . ASN A 1 351 ? 106.31700 100.28600 82.03500 1.000 78.99214 349 ASN B CA 1
ATOM 2313 C C . ASN A 1 351 ? 105.34000 99.25300 82.57600 1.000 78.71118 349 ASN B C 1
ATOM 2314 O O . ASN A 1 351 ? 105.03800 98.25900 81.90300 1.000 76.72729 349 ASN B O 1
ATOM 2319 N N . ALA A 1 352 ? 104.82900 99.48000 83.78800 1.000 80.23781 350 ALA B N 1
ATOM 2320 C CA . ALA A 1 352 ? 103.86000 98.56800 84.38500 1.000 78.00224 350 ALA B CA 1
ATOM 2321 C C . ALA A 1 352 ? 102.56700 98.53700 83.57600 1.000 76.71246 350 ALA B C 1
ATOM 2322 O O . ALA A 1 352 ? 101.97600 97.47100 83.36900 1.000 75.09832 350 ALA B O 1
ATOM 2324 N N . LEU A 1 353 ? 102.11700 99.70000 83.10000 1.000 76.12575 351 LEU B N 1
ATOM 2325 C CA . LEU A 1 353 ? 100.92200 99.73300 82.26400 1.000 75.68563 351 LEU B CA 1
ATOM 2326 C C . LEU A 1 353 ? 101.13400 98.91900 80.98900 1.000 78.45121 351 LEU B C 1
ATOM 2327 O O . LEU A 1 353 ? 100.21700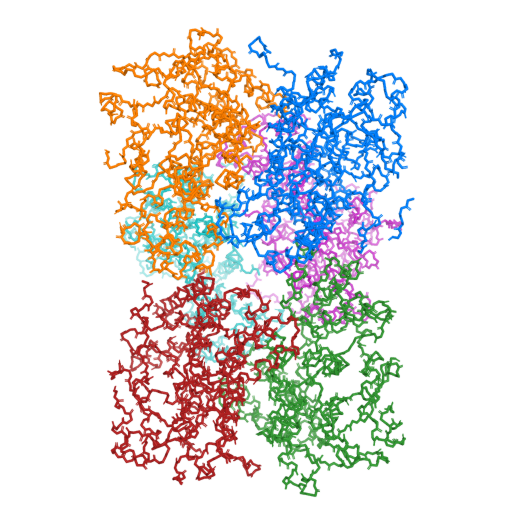 98.22800 80.52400 1.000 76.94375 351 LEU B O 1
ATOM 2332 N N . GLU A 1 354 ? 102.35100 98.95600 80.42800 1.000 76.37723 352 GLU B N 1
ATOM 2333 C CA . GLU A 1 354 ? 102.60600 98.21900 79.19400 1.000 77.10238 352 GLU B CA 1
ATOM 2334 C C . GLU A 1 354 ? 102.65200 96.71000 79.43000 1.000 76.93575 352 GLU B C 1
ATOM 2335 O O . GLU A 1 354 ? 102.17700 95.94100 78.58800 1.000 76.09155 352 GLU B O 1
ATOM 2341 N N . VAL A 1 355 ? 103.13100 96.28100 80.59900 1.000 74.13109 353 VAL B N 1
ATOM 2342 C CA . VAL A 1 355 ? 103.04700 94.88300 80.98900 1.000 78.81184 353 VAL B CA 1
ATOM 2343 C C . VAL A 1 355 ? 101.59300 94.43300 81.06100 1.000 80.19547 353 VAL B C 1
ATOM 2344 O O . VAL A 1 355 ? 101.25100 93.32500 80.63700 1.000 84.97316 353 VAL B O 1
ATOM 2348 N N . LEU A 1 356 ? 100.71500 95.27400 81.60300 1.000 77.38492 354 LEU B N 1
ATOM 2349 C CA . LEU A 1 356 ? 99.31400 94.87500 81.68300 1.000 79.21171 354 LEU B CA 1
ATOM 2350 C C . LEU A 1 356 ? 98.69200 94.84500 80.29500 1.000 81.96933 354 LEU B C 1
ATOM 2351 O O . LEU A 1 356 ? 97.95900 93.90900 79.95600 1.000 81.80623 354 LEU B O 1
ATOM 2356 N N . LYS A 1 357 ? 99.00500 95.84400 79.46300 1.000 80.25133 355 LYS B N 1
ATOM 2357 C CA . LYS A 1 357 ? 98.43300 95.87800 78.12500 1.000 82.69184 355 LYS B CA 1
ATOM 2358 C C . LYS A 1 357 ? 98.93600 94.70500 77.29500 1.000 85.30795 355 LYS B C 1
ATOM 2359 O O . LYS A 1 357 ? 98.14100 93.95400 76.71800 1.000 85.12383 355 LYS B O 1
ATOM 2365 N N . HIS A 1 358 ? 100.24600 94.46100 77.32400 1.000 86.96813 356 HIS B N 1
ATOM 2366 C CA . HIS A 1 358 ? 100.79400 93.35200 76.55500 1.000 87.12808 356 HIS B CA 1
ATOM 2367 C C . HIS A 1 358 ? 100.28900 92.01200 77.07100 1.000 91.08280 356 HIS B C 1
ATOM 2368 O O . HIS A 1 358 ? 100.05100 91.09300 76.28000 1.000 94.77036 356 HIS B O 1
ATOM 2375 N N . PHE A 1 359 ? 100.05700 91.90000 78.37600 1.000 89.27494 357 PHE B N 1
ATOM 2376 C CA . PHE A 1 359 ? 99.62300 90.62100 78.91300 1.000 88.63561 357 PHE B CA 1
ATOM 2377 C C . PHE A 1 359 ? 98.17900 90.33700 78.53400 1.000 89.96130 357 PHE B C 1
ATOM 2378 O O . PHE A 1 359 ? 97.83100 89.20600 78.17200 1.000 92.58629 357 PHE B O 1
ATOM 2386 N N . VAL A 1 360 ? 97.32700 91.35200 78.58000 1.000 87.44831 358 VAL B N 1
ATOM 2387 C CA . VAL A 1 360 ? 95.93400 91.11300 78.25300 1.000 89.24713 358 VAL B CA 1
ATOM 2388 C C . VAL A 1 360 ? 95.81500 90.83500 76.76300 1.000 93.68257 358 VAL B C 1
ATOM 2389 O O . VAL A 1 360 ? 94.99200 90.01000 76.34000 1.000 92.04584 358 VAL B O 1
ATOM 2393 N N . SER A 1 361 ? 96.71200 91.40700 75.94900 1.000 105.91014 359 SER B N 1
ATOM 2394 C CA . SER A 1 361 ? 96.58300 91.20300 74.51600 1.000 105.43746 359 SER B CA 1
ATOM 2395 C C . SER A 1 361 ? 96.99900 89.79700 74.08400 1.000 105.05372 359 SER B C 1
ATOM 2396 O O . SER A 1 361 ? 96.38000 89.22600 73.17600 1.000 104.87552 359 SER B O 1
ATOM 2399 N N . GLN A 1 362 ? 97.99800 89.19400 74.73300 1.000 94.51186 360 GLN B N 1
ATOM 2400 C CA . GLN A 1 362 ? 98.46700 87.87100 74.30100 1.000 94.92595 360 GLN B CA 1
ATOM 2401 C C . GLN A 1 362 ? 97.64100 86.72100 74.88900 1.000 95.16202 360 GLN B C 1
ATOM 2402 O O . GLN A 1 362 ? 97.73900 85.59500 74.38900 1.000 93.55713 360 GLN B O 1
ATOM 2408 N N . TYR A 1 363 ? 96.84000 86.97500 75.93400 1.000 92.95700 361 TYR B N 1
ATOM 2409 C CA . TYR A 1 363 ? 95.97800 85.96700 76.55200 1.000 86.68582 361 TYR B CA 1
ATOM 2410 C C . TYR A 1 363 ? 94.48700 86.29600 76.46800 1.000 84.54821 361 TYR B C 1
ATOM 2411 O O . TYR A 1 363 ? 93.68500 85.58100 77.07200 1.000 84.76315 361 TYR B O 1
ATOM 2420 N N . VAL A 1 364 ? 94.08900 87.37900 75.80000 1.000 85.81693 362 VAL B N 1
ATOM 2421 C CA . VAL A 1 364 ? 92.67100 87.69500 75.61800 1.000 82.82334 362 VAL B CA 1
ATOM 2422 C C . VAL A 1 364 ? 92.40100 87.91100 74.12800 1.000 83.02695 362 VAL B C 1
ATOM 2423 O O . VAL A 1 364 ? 91.30200 87.62100 73.63500 1.000 79.41764 362 VAL B O 1
ATOM 2427 N N . ILE A 1 365 ? 93.40300 88.39900 73.38800 1.000 82.77302 363 ILE B N 1
ATOM 2428 C CA . ILE A 1 365 ? 93.24500 88.73100 71.97700 1.000 81.94808 363 ILE B CA 1
ATOM 2429 C C . ILE A 1 365 ? 94.06200 87.80400 71.08100 1.000 81.63474 363 ILE B C 1
ATOM 2430 O O . ILE A 1 365 ? 93.54900 87.25400 70.10300 1.000 80.07784 363 ILE B O 1
ATOM 2435 N N . GLN A 1 366 ? 95.33800 87.63700 71.38100 1.000 83.48800 364 GLN B N 1
ATOM 2436 C CA . GLN A 1 366 ? 96.18600 86.83100 70.50900 1.000 82.51402 364 GLN B CA 1
ATOM 2437 C C . GLN A 1 366 ? 96.06300 85.33100 70.76500 1.000 80.70434 364 GLN B C 1
ATOM 2438 O O . GLN A 1 366 ? 97.07600 84.63300 70.82600 1.000 80.34440 364 GLN B O 1
ATOM 2444 N N . ILE A 1 367 ? 94.82500 84.86400 70.85700 1.000 79.64754 365 ILE B N 1
ATOM 2445 C CA . ILE A 1 367 ? 94.55500 83.41400 71.02600 1.000 79.91561 365 ILE B CA 1
ATOM 2446 C C . ILE A 1 367 ? 93.76100 82.97500 69.79900 1.000 80.22864 365 ILE B C 1
ATOM 2447 O O . ILE A 1 367 ? 92.96900 83.77300 69.29600 1.000 78.92900 365 ILE B O 1
ATOM 2452 N N . PRO A 1 368 ? 93.90600 81.72300 69.33700 1.000 79.08522 366 PRO B N 1
ATOM 2453 C CA . PRO A 1 368 ? 93.25300 81.26800 68.11800 1.000 76.05761 366 PRO B CA 1
ATOM 2454 C C . PRO A 1 368 ? 91.72700 81.40400 68.11900 1.000 77.32036 366 PRO B C 1
ATOM 2455 O O . PRO A 1 368 ? 91.19500 81.67600 67.08400 1.000 74.84829 366 PRO B O 1
ATOM 2459 N N . GLN A 1 369 ? 91.06900 81.21000 69.25700 1.000 84.71055 367 GLN B N 1
ATOM 2460 C CA . GLN A 1 369 ? 89.59000 81.31400 69.24700 1.000 83.83186 367 GLN B CA 1
ATOM 2461 C C . GLN A 1 369 ? 89.19400 82.72000 68.79500 1.000 83.16353 367 GLN B C 1
ATOM 2462 O O . GLN A 1 369 ? 88.26700 82.82900 67.99200 1.000 82.77023 367 GLN B O 1
ATOM 2468 N N . VAL A 1 370 ? 89.89800 83.74400 69.27200 1.000 82.61253 368 VAL B N 1
ATOM 2469 C CA . VAL A 1 370 ? 89.60300 85.13400 68.85000 1.000 73.61357 368 VAL B CA 1
ATOM 2470 C C . VAL A 1 370 ? 90.14100 85.36500 67.44800 1.000 71.65255 368 VAL B C 1
ATOM 2471 O O . VAL A 1 370 ? 89.46500 85.95100 66.65200 1.000 69.83671 368 VAL B O 1
ATOM 2475 N N . GLN A 1 371 ? 91.32000 84.86400 67.16300 1.000 71.36289 369 GLN B N 1
ATOM 2476 C CA . GLN A 1 371 ? 91.89600 85.14400 65.86000 1.000 71.61266 369 GLN B CA 1
ATOM 2477 C C . GLN A 1 371 ? 91.12200 84.46600 64.73100 1.000 71.16977 369 GLN B C 1
ATOM 2478 O O . GLN A 1 371 ? 91.01600 85.03800 63.64000 1.000 68.28406 369 GLN B O 1
ATOM 2484 N N . ARG A 1 372 ? 90.52400 83.29000 64.97800 1.000 71.73828 370 ARG B N 1
ATOM 2485 C CA . ARG A 1 372 ? 89.69500 82.67300 63.94300 1.000 68.26141 370 ARG B CA 1
ATOM 2486 C C . ARG A 1 372 ? 88.42700 83.48000 63.69100 1.000 65.88159 370 ARG B C 1
ATOM 2487 O O . ARG A 1 372 ? 87.99800 83.61900 62.54200 1.000 64.27555 370 ARG B O 1
ATOM 2495 N N . PHE A 1 373 ? 87.82100 84.02100 64.75500 1.000 62.87930 371 PHE B N 1
ATOM 2496 C CA . PHE A 1 373 ? 86.65700 84.88600 64.60800 1.000 67.93053 371 PHE B CA 1
ATOM 2497 C C . PHE A 1 373 ? 87.00000 86.14600 63.79800 1.000 67.16737 371 PHE B C 1
ATOM 2498 O O . PHE A 1 373 ? 86.21000 86.59300 62.95400 1.000 63.19483 371 PHE B O 1
ATOM 2506 N N . GLU A 1 374 ? 88.21400 86.67500 63.97200 1.000 64.76707 372 GLU B N 1
ATOM 2507 C CA . GLU A 1 374 ? 88.60700 87.85400 63.21000 1.000 66.97225 372 GLU B CA 1
ATOM 2508 C C . GLU A 1 374 ? 88.84300 87.50000 61.74900 1.000 66.07770 372 GLU B C 1
ATOM 2509 O O . GLU A 1 374 ? 88.50300 88.28000 60.84700 1.000 67.24557 372 GLU B O 1
ATOM 2515 N N . TYR A 1 375 ? 89.40200 86.32100 61.49600 1.000 65.74148 373 TYR B N 1
ATOM 2516 C CA . TYR A 1 375 ? 89.54200 85.85800 60.12200 1.000 65.56042 373 TYR B CA 1
ATOM 2517 C C . TYR A 1 375 ? 88.17400 85.71600 59.46300 1.000 64.94461 373 TYR B C 1
ATOM 2518 O O . TYR A 1 375 ? 87.98700 86.09300 58.30200 1.000 64.32681 373 TYR B O 1
ATOM 2527 N N . LYS A 1 376 ? 87.21300 85.14000 60.18200 1.000 63.29120 374 LYS B N 1
ATOM 2528 C CA . LYS A 1 376 ? 85.86800 85.03800 59.63800 1.000 66.83950 374 LYS B CA 1
ATOM 2529 C C . LYS A 1 376 ? 85.32100 86.42000 59.35600 1.000 65.18197 374 LYS B C 1
ATOM 2530 O O . LYS A 1 376 ? 84.85600 86.70500 58.24800 1.000 61.45233 374 LYS B O 1
ATOM 2536 N N . GLY A 1 377 ? 85.44100 87.31400 60.33700 1.000 63.48461 375 GLY B N 1
ATOM 2537 C CA . GLY A 1 377 ? 84.89800 88.64800 60.17500 1.000 65.30624 375 GLY B CA 1
ATOM 2538 C C . GLY A 1 377 ? 85.48400 89.37200 58.98000 1.000 65.10068 375 GLY B C 1
ATOM 2539 O O . GLY A 1 377 ? 84.75800 90.01500 58.21500 1.000 63.95667 375 GLY B O 1
ATOM 2540 N N . GLN A 1 378 ? 86.79100 89.22300 58.76400 1.000 62.90987 376 GLN B N 1
ATOM 2541 C CA . GLN A 1 378 ? 87.41400 89.96800 57.68300 1.000 65.28699 376 GLN B CA 1
ATOM 2542 C C . GLN A 1 378 ? 87.04800 89.39800 56.31600 1.000 67.32968 376 GLN B C 1
ATOM 2543 O O . GLN A 1 378 ? 86.86800 90.17300 55.36600 1.000 68.43024 376 GLN B O 1
ATOM 2549 N N . GLN A 1 379 ? 86.84300 88.07700 56.21200 1.000 65.62978 377 GLN B N 1
ATOM 2550 C CA . GLN A 1 379 ? 86.31000 87.50500 54.97500 1.000 63.67522 377 GLN B CA 1
ATOM 2551 C C . GLN A 1 379 ? 84.87100 87.94900 54.75700 1.000 64.28303 377 GLN B C 1
ATOM 2552 O O . GLN A 1 379 ? 84.46300 88.26600 53.63700 1.000 63.21044 377 GLN B O 1
ATOM 2558 N N . LEU A 1 380 ? 84.10300 87.99900 55.83600 1.000 63.11066 378 LEU B N 1
ATOM 2559 C CA . LEU A 1 380 ? 82.70400 88.37100 55.76400 1.000 64.26391 378 LEU B CA 1
ATOM 2560 C C . LEU A 1 380 ? 82.53700 89.82100 55.31200 1.000 66.48108 378 LEU B C 1
ATOM 2561 O O . LEU A 1 380 ? 81.68900 90.11100 54.45700 1.000 63.26596 378 LEU B O 1
ATOM 2566 N N . ILE A 1 381 ? 83.34900 90.73700 55.86900 1.000 63.87880 379 ILE B N 1
ATOM 2567 C CA . ILE A 1 381 ? 83.31500 92.14100 55.46800 1.000 62.24644 379 ILE B CA 1
ATOM 2568 C C . ILE A 1 381 ? 83.69200 92.28200 53.99300 1.000 62.38072 379 ILE B C 1
ATOM 2569 O O . ILE A 1 381 ? 83.07200 93.05100 53.25100 1.000 62.35585 379 ILE B O 1
ATOM 2574 N N . MET A 1 382 ? 84.69100 91.53100 53.53100 1.000 63.05965 380 MET B N 1
ATOM 2575 C CA . MET A 1 382 ? 85.06700 91.67000 52.13200 1.000 63.56331 380 MET B CA 1
ATOM 2576 C C . MET A 1 382 ? 83.94900 91.18000 51.22300 1.000 64.99772 380 MET B C 1
ATOM 2577 O O . MET A 1 382 ? 83.68100 91.79000 50.17700 1.000 64.45614 380 MET B O 1
ATOM 2582 N N . ASP A 1 383 ? 83.23300 90.13100 51.64500 1.000 63.57408 381 ASP B N 1
ATOM 2583 C CA . ASP A 1 383 ? 82.09700 89.64000 50.86700 1.000 59.94686 381 ASP B CA 1
ATOM 2584 C C . ASP A 1 383 ? 81.03900 90.72100 50.71600 1.000 63.28072 381 ASP B C 1
ATOM 2585 O O . ASP A 1 383 ? 80.54400 90.96900 49.61000 1.000 62.09381 381 ASP B O 1
ATOM 2590 N N . LEU A 1 384 ? 80.68400 91.38600 51.82700 1.000 63.13830 382 LEU B N 1
ATOM 2591 C CA . LEU A 1 384 ? 79.66600 92.42900 51.76600 1.000 58.37846 382 LEU B CA 1
ATOM 2592 C C . LEU A 1 384 ? 80.11300 93.56200 50.85500 1.000 62.84820 382 LEU B C 1
ATOM 2593 O O . LEU A 1 384 ? 79.33800 94.04000 50.01900 1.000 62.32662 382 LEU B O 1
ATOM 2598 N N . PHE A 1 385 ? 81.38200 93.96200 50.96100 1.000 60.24109 383 PHE B N 1
ATOM 2599 C CA . PHE A 1 385 ? 81.86100 95.07500 50.15700 1.000 61.46047 383 PHE B CA 1
ATOM 2600 C C . PHE A 1 385 ? 81.79500 94.76400 48.66200 1.000 65.01772 383 PHE B C 1
ATOM 2601 O O . PHE A 1 385 ? 81.36900 95.60700 47.87000 1.000 67.06748 383 PHE B O 1
ATOM 2609 N N . GLU A 1 386 ? 82.18300 93.55500 48.25700 1.000 65.90123 384 GLU B N 1
ATOM 2610 C CA . GLU A 1 386 ? 82.18800 93.25500 46.83000 1.000 66.57675 384 GLU B CA 1
ATOM 2611 C C . GLU A 1 386 ? 80.76400 93.10100 46.29800 1.000 64.04423 384 GLU B C 1
ATOM 2612 O O . GLU A 1 386 ? 80.47300 93.51000 45.16100 1.000 64.05147 384 GLU B O 1
ATOM 2618 N N . ALA A 1 387 ? 79.84500 92.57100 47.11600 1.000 62.97644 385 ALA B N 1
ATOM 2619 C CA . ALA A 1 387 ? 78.46300 92.49500 46.66500 1.000 63.52628 385 ALA B CA 1
ATOM 2620 C C . ALA A 1 387 ? 77.84600 93.88900 46.55700 1.000 68.05839 385 ALA B C 1
ATOM 2621 O O . ALA A 1 387 ? 77.26000 94.24500 45.52700 1.000 67.66248 385 ALA B O 1
ATOM 2623 N N . LEU A 1 388 ? 77.98000 94.69700 47.60700 1.000 65.51304 386 LEU B N 1
ATOM 2624 C CA . LEU A 1 388 ? 77.32900 95.99700 47.61400 1.000 63.34430 386 LEU B CA 1
ATOM 2625 C C . LEU A 1 388 ? 77.89300 96.88800 46.52800 1.000 68.53185 386 LEU B C 1
ATOM 2626 O O . LEU A 1 388 ? 77.14300 97.55900 45.80900 1.000 69.47656 386 LEU B O 1
ATOM 2631 N N . SER A 1 389 ? 79.20200 96.85800 46.33500 1.000 66.32224 387 SER B N 1
ATOM 2632 C CA . SER A 1 389 ? 79.71100 97.67600 45.25000 1.000 69.09813 387 SER B CA 1
ATOM 2633 C C . SER A 1 389 ? 79.40200 97.07500 43.88400 1.000 69.85784 387 SER B C 1
ATOM 2634 O O . SER A 1 389 ? 79.61300 97.75000 42.87300 1.000 73.23790 387 SER B O 1
ATOM 2637 N N . ALA A 1 390 ? 78.87100 95.84800 43.83500 1.000 72.47751 388 ALA B N 1
ATOM 2638 C CA . ALA A 1 390 ? 78.47400 95.25100 42.56300 1.000 74.03032 388 ALA B CA 1
ATOM 2639 C C . ALA A 1 390 ? 77.27100 95.95800 41.95100 1.000 77.22868 388 ALA B C 1
ATOM 2640 O O . ALA A 1 390 ? 77.30200 96.35100 40.78100 1.000 80.69029 388 ALA B O 1
ATOM 2642 N N . ASP A 1 391 ? 76.21100 96.15600 42.73200 1.000 84.58081 389 ASP B N 1
ATOM 2643 C CA . ASP A 1 391 ? 75.11300 97.03900 42.33300 1.000 88.43619 389 ASP B CA 1
ATOM 2644 C C . ASP A 1 391 ? 74.63100 97.73700 43.59100 1.000 82.46003 389 ASP B C 1
ATOM 2645 O O . ASP A 1 391 ? 73.76000 97.23800 44.32200 1.000 81.09516 389 ASP B O 1
ATOM 2650 N N . PRO A 1 392 ? 75.19300 98.90700 43.87800 1.000 74.81338 390 PRO B N 1
ATOM 2651 C CA . PRO A 1 392 ? 74.82700 99.60400 45.11600 1.000 74.55852 390 PRO B CA 1
ATOM 2652 C C . PRO A 1 392 ? 73.38700 100.06200 45.13200 1.000 75.37058 390 PRO B C 1
ATOM 2653 O O . PRO A 1 392 ? 72.70700 99.90300 46.15500 1.000 70.60479 390 PRO B O 1
ATOM 2657 N N . GLU A 1 393 ? 72.89300 100.59700 44.01000 1.000 76.06391 391 GLU B N 1
ATOM 2658 C CA . GLU A 1 393 ? 71.59100 101.24900 44.00900 1.000 73.81512 391 GLU B CA 1
ATOM 2659 C C . GLU A 1 393 ? 70.47400 100.25400 44.24800 1.000 70.38614 391 GLU B C 1
ATOM 2660 O O . GLU A 1 393 ? 69.42000 100.62300 44.77000 1.000 74.36204 391 GLU B O 1
ATOM 2666 N N . ARG A 1 394 ? 70.67800 98.99600 43.88000 1.000 71.82098 392 ARG B N 1
ATOM 2667 C CA . ARG A 1 394 ? 69.66800 97.97800 44.11900 1.000 71.97263 392 ARG B CA 1
ATOM 2668 C C . ARG A 1 394 ? 69.87900 97.16100 45.39800 1.000 68.70180 392 ARG B C 1
ATOM 2669 O O . ARG A 1 394 ? 68.91500 96.57300 45.89400 1.000 69.14744 392 ARG B O 1
ATOM 2677 N N . LEU A 1 395 ? 71.08900 97.09600 45.95300 1.000 69.45453 393 LEU B N 1
ATOM 2678 C CA . LEU A 1 395 ? 71.31400 96.25000 47.11800 1.000 66.46078 393 LEU B CA 1
ATOM 2679 C C . LEU A 1 395 ? 71.41300 97.01300 48.43600 1.000 64.18163 393 LEU B C 1
ATOM 2680 O O . LEU A 1 395 ? 71.17400 96.41600 49.48900 1.000 59.98625 393 LEU B O 1
ATOM 2685 N N . LEU A 1 396 ? 71.79000 98.29200 48.42100 1.000 62.50895 394 LEU B N 1
ATOM 2686 C CA . LEU A 1 396 ? 71.83500 99.07500 49.65200 1.000 60.69011 394 LEU B CA 1
ATOM 2687 C C . LEU A 1 396 ? 70.42400 99.36000 50.15900 1.000 60.21339 394 LEU B C 1
ATOM 2688 O O . LEU A 1 396 ? 69.49100 99.48600 49.36200 1.000 64.94370 394 LEU B O 1
ATOM 2693 N N . PRO A 1 397 ? 70.25700 99.54600 51.47100 1.000 59.54587 395 PRO B N 1
ATOM 2694 C CA . PRO A 1 397 ? 68.98500 100.09300 51.97200 1.000 65.12208 395 PRO B CA 1
ATOM 2695 C C . PRO A 1 397 ? 68.65800 101.37700 51.22700 1.000 62.64408 395 PRO B C 1
ATOM 2696 O O . PRO A 1 397 ? 69.55100 102.14100 50.86100 1.000 60.91753 395 PRO B O 1
ATOM 2700 N N . GLN A 1 398 ? 67.36200 101.64700 51.07800 1.000 67.36231 396 GLN B N 1
ATOM 2701 C CA . GLN A 1 398 ? 66.91500 102.66700 50.13300 1.000 67.61816 396 GLN B CA 1
ATOM 2702 C C . GLN A 1 398 ? 67.57000 104.01900 50.40200 1.000 68.36382 396 GLN B C 1
ATOM 2703 O O . GLN A 1 398 ? 68.12200 104.63900 49.48300 1.000 69.99131 396 GLN B O 1
ATOM 2709 N N . ALA A 1 399 ? 67.59800 104.45200 51.67000 1.000 65.75265 397 ALA B N 1
ATOM 2710 C CA . ALA A 1 399 ? 68.20400 105.74400 52.01400 1.000 63.01440 397 ALA B CA 1
ATOM 2711 C C . ALA A 1 399 ? 69.70300 105.76600 51.72900 1.000 65.24114 397 ALA B C 1
ATOM 2712 O O . ALA A 1 399 ? 70.23400 106.77400 51.24100 1.000 65.34842 397 ALA B O 1
ATOM 2714 N N . THR A 1 400 ? 70.40400 104.66900 52.03600 1.000 65.07908 398 THR B N 1
ATOM 2715 C CA . THR A 1 400 ? 71.83400 104.59200 51.74300 1.000 62.70553 398 THR B CA 1
ATOM 2716 C C . THR A 1 400 ? 72.06900 104.58800 50.23700 1.000 61.57642 398 THR B C 1
ATOM 2717 O O . THR A 1 400 ? 73.04200 105.17800 49.75300 1.000 61.22908 398 THR B O 1
ATOM 2721 N N . GLY A 1 401 ? 71.17100 103.95200 49.47900 1.000 62.19577 399 GLY B N 1
ATOM 2722 C CA . GLY A 1 401 ? 71.26000 104.02200 48.02700 1.000 64.66470 399 GLY B CA 1
ATOM 2723 C C . GLY A 1 401 ? 71.17900 105.44700 47.50200 1.000 67.97153 399 GLY B C 1
ATOM 2724 O O . GLY A 1 401 ? 71.87500 105.80800 46.55200 1.000 66.95840 399 GLY B O 1
ATOM 2725 N N . GLU A 1 402 ? 70.32700 106.27500 48.11400 1.000 70.04043 400 GLU B N 1
ATOM 2726 C CA . GLU A 1 402 ? 70.22300 107.67100 47.70400 1.000 68.39293 400 GLU B CA 1
ATOM 2727 C C . GLU A 1 402 ? 71.52200 108.42300 47.97200 1.000 70.08991 400 GLU B C 1
ATOM 2728 O O . GLU A 1 402 ? 72.02400 109.13400 47.09300 1.000 70.40941 400 GLU B O 1
ATOM 2730 N N . LYS A 1 403 ? 72.10600 108.25500 49.16900 1.000 66.84937 401 LYS B N 1
ATOM 2731 C CA . LYS A 1 403 ? 73.37300 108.93400 49.44400 1.000 67.06976 401 LYS B CA 1
ATOM 2732 C C . LYS A 1 403 ? 74.46300 108.46000 48.50100 1.000 68.04384 401 LYS B C 1
ATOM 2733 O O . LYS A 1 403 ? 75.40100 109.21000 48.21200 1.000 66.26335 401 LYS B O 1
ATOM 2739 N N . TRP A 1 404 ? 74.37100 107.21300 48.03200 1.000 68.09696 402 TRP B N 1
ATOM 2740 C CA . TRP A 1 404 ? 75.36100 106.71900 47.08800 1.000 68.43328 402 TRP B CA 1
ATOM 2741 C C . TRP A 1 404 ? 75.21500 107.41500 45.74400 1.000 70.49184 402 TRP B C 1
ATOM 2742 O O . TRP A 1 404 ? 76.21900 107.76900 45.11600 1.000 71.87550 402 TRP B O 1
ATOM 2753 N N . ARG A 1 405 ? 73.97800 107.60900 45.27800 1.000 70.46295 403 ARG B N 1
ATOM 2754 C CA . ARG A 1 405 ? 73.77800 108.30700 44.01100 1.000 72.36328 403 ARG B CA 1
ATOM 2755 C C . ARG A 1 405 ? 74.31100 109.73000 44.10300 1.000 72.72432 403 ARG B C 1
ATOM 2756 O O . ARG A 1 405 ? 75.06500 110.18000 43.23500 1.000 77.38488 403 ARG B O 1
ATOM 2758 N N . LYS A 1 406 ? 73.97200 110.43300 45.18700 1.000 71.92197 404 LYS B N 1
ATOM 2759 C CA . LYS A 1 406 ? 74.45400 111.79400 45.36600 1.000 72.13782 404 LYS B CA 1
ATOM 2760 C C . LYS A 1 406 ? 75.97200 111.82600 45.43800 1.000 78.54234 404 LYS B C 1
ATOM 2761 O O . LYS A 1 406 ? 76.61100 112.73700 44.89200 1.000 80.14117 404 LYS B O 1
ATOM 2763 N N . ALA A 1 407 ? 76.57000 110.84700 46.12300 1.000 78.52870 405 ALA B N 1
ATOM 2764 C CA . ALA A 1 407 ? 78.01600 110.82700 46.30100 1.000 79.94799 405 ALA B CA 1
ATOM 2765 C C . ALA A 1 407 ? 78.76300 110.50600 45.02000 1.000 85.10218 405 ALA B C 1
ATOM 2766 O O . ALA A 1 407 ? 79.98000 110.71600 44.96900 1.000 85.84677 405 ALA B O 1
ATOM 2768 N N . GLN A 1 408 ? 78.08400 109.98600 43.99900 1.000 89.32859 406 GLN B N 1
ATOM 2769 C CA . GLN A 1 408 ? 78.80900 109.60700 42.79900 1.000 90.06751 406 GLN B CA 1
ATOM 2770 C C . GLN A 1 408 ? 79.13200 110.79500 41.90100 1.000 91.92933 406 GLN B C 1
ATOM 2771 O O . GLN A 1 408 ? 80.05400 110.69700 41.08000 1.000 93.42985 406 GLN B O 1
ATOM 2777 N N . GLU A 1 409 ? 78.46600 111.93500 42.09900 1.000 88.52407 407 GLU B N 1
ATOM 2778 C CA . GLU A 1 409 ? 78.84000 113.14300 41.37600 1.000 92.26922 407 GLU B CA 1
ATOM 2779 C C . GLU A 1 409 ? 80.23600 113.61100 41.75200 1.000 93.16242 407 GLU B C 1
ATOM 2780 O O . GLU A 1 409 ? 80.88700 114.29800 40.95900 1.000 95.42519 407 GLU B O 1
ATOM 2782 N N . GLN A 1 410 ? 80.71800 113.24200 42.93600 1.000 93.26083 408 GLN B N 1
ATOM 2783 C CA . GLN A 1 410 ? 82.08800 113.52000 43.33700 1.000 93.85803 408 GLN B CA 1
ATOM 2784 C C . GLN A 1 410 ? 82.90400 112.24600 43.44400 1.000 95.56843 408 GLN B C 1
ATOM 2785 O O . GLN A 1 410 ? 83.98500 112.25800 44.04600 1.000 95.72273 408 GLN B O 1
ATOM 2791 N N . ASP A 1 411 ? 82.42900 111.16100 42.83000 1.000 101.11518 409 ASP B N 1
ATOM 2792 C CA . ASP A 1 411 ? 83.14700 109.88900 42.78200 1.000 101.84104 409 ASP B CA 1
ATOM 2793 C C . ASP A 1 411 ? 83.55100 109.44000 44.18700 1.000 100.62535 409 ASP B C 1
ATOM 2794 O O . ASP A 1 411 ? 84.68100 109.01900 44.43400 1.000 101.53844 409 ASP B O 1
ATOM 2799 N N . GLU A 1 412 ? 82.61900 109.56900 45.12700 1.000 88.59919 410 GLU B N 1
ATOM 2800 C CA . GLU A 1 412 ? 82.80800 109.09800 46.48900 1.000 83.73177 410 GLU B CA 1
ATOM 2801 C C . GLU A 1 412 ? 81.80900 107.99300 46.84700 1.000 74.70264 410 GLU B C 1
ATOM 2802 O O . GLU A 1 412 ? 81.53400 107.74800 48.02500 1.000 69.99165 410 GLU B O 1
ATOM 2808 N N . GLY A 1 413 ? 81.31600 107.26600 45.84000 1.000 75.65889 411 GLY B N 1
ATOM 2809 C CA . GLY A 1 413 ? 80.35900 106.20300 46.11000 1.000 70.65994 411 GLY B CA 1
ATOM 2810 C C . GLY A 1 413 ? 80.92900 105.12100 47.01000 1.000 65.23880 411 GLY B C 1
ATOM 2811 O O . GLY A 1 413 ? 80.23600 104.62600 47.89500 1.000 64.69487 411 GLY B O 1
ATOM 2812 N N . MET A 1 414 ? 82.22400 104.81200 46.86400 1.000 59.73713 412 MET B N 1
ATOM 2813 C CA . MET A 1 414 ? 82.83100 103.76900 47.69000 1.000 62.63207 412 MET B CA 1
ATOM 2814 C C . MET A 1 414 ? 82.88500 104.15800 49.16100 1.000 63.19281 412 MET B C 1
ATOM 2815 O O . MET A 1 414 ? 82.70100 103.29900 50.03300 1.000 59.13990 412 MET B O 1
ATOM 2820 N N . ARG A 1 415 ? 83.10300 105.43900 49.46000 1.000 59.59873 413 ARG B N 1
ATOM 2821 C CA . ARG A 1 415 ? 83.16900 105.84600 50.86000 1.000 56.61305 413 ARG B CA 1
ATOM 2822 C C . ARG A 1 415 ? 81.82700 105.65800 51.53900 1.000 57.35069 413 ARG B C 1
ATOM 2823 O O . ARG A 1 415 ? 81.77300 105.40000 52.74900 1.000 56.22863 413 ARG B O 1
ATOM 2831 N N . VAL A 1 416 ? 80.73900 105.79500 50.77400 1.000 57.21737 414 VAL B N 1
ATOM 2832 C CA . VAL A 1 416 ? 79.39400 105.60100 51.31300 1.000 57.58809 414 VAL B CA 1
ATOM 2833 C C . VAL A 1 416 ? 79.17100 104.14200 51.70200 1.000 57.44993 414 VAL B C 1
ATOM 2834 O O . VAL A 1 416 ? 78.60700 103.84500 52.76200 1.000 58.03419 414 VAL B O 1
ATOM 2838 N N . ILE A 1 417 ? 79.61800 103.21100 50.85400 1.000 57.26885 415 ILE B N 1
ATOM 2839 C CA . ILE A 1 417 ? 79.50600 101.78900 51.16900 1.000 57.46832 415 ILE B CA 1
ATOM 2840 C C . ILE A 1 417 ? 80.33300 101.46500 52.40000 1.000 55.13410 415 ILE B C 1
ATOM 2841 O O . ILE A 1 417 ? 79.90700 100.70000 53.28200 1.000 53.90919 415 ILE B O 1
ATOM 2846 N N . CYS A 1 418 ? 81.50500 102.09600 52.50200 1.000 55.80171 416 CYS B N 1
ATOM 2847 C CA . CYS A 1 418 ? 82.38500 101.85200 53.62600 1.000 54.07764 416 CYS B CA 1
ATOM 2848 C C . CYS A 1 418 ? 81.77800 102.40900 54.90900 1.000 54.32278 416 CYS B C 1
ATOM 2849 O O . CYS A 1 418 ? 81.78000 101.73200 55.94300 1.000 55.01981 416 CYS B O 1
ATOM 2852 N N . ASP A 1 419 ? 81.19100 103.61400 54.84400 1.000 54.35596 417 ASP B N 1
ATOM 2853 C CA . ASP A 1 419 ? 80.45000 104.15100 55.98200 1.000 53.43621 417 ASP B CA 1
ATOM 2854 C C . ASP A 1 419 ? 79.37400 103.18400 56.43900 1.000 52.35468 417 ASP B C 1
ATOM 2855 O O . ASP A 1 419 ? 79.20800 102.93400 57.63800 1.000 51.46149 417 ASP B O 1
ATOM 2860 N N . TYR A 1 420 ? 78.59800 102.66300 55.48600 1.000 51.15999 418 TYR B N 1
ATOM 2861 C CA . TYR A 1 420 ? 77.48600 101.77400 55.81500 1.000 52.91468 418 TYR B CA 1
ATOM 2862 C C . TYR A 1 420 ? 77.98300 100.49700 56.50200 1.000 54.38264 418 TYR B C 1
ATOM 2863 O O . TYR A 1 420 ? 77.46200 100.09600 57.54600 1.000 54.01396 418 TYR B O 1
ATOM 2872 N N . ILE A 1 421 ? 79.02200 99.86400 55.96000 1.000 52.12505 419 ILE B N 1
ATOM 2873 C CA . ILE A 1 421 ? 79.50200 98.65600 56.61900 1.000 54.91555 419 ILE B CA 1
ATOM 2874 C C . ILE A 1 421 ? 80.15000 98.99000 57.96200 1.000 57.03503 419 ILE B C 1
ATOM 2875 O O . ILE A 1 421 ? 79.85300 98.35500 58.98100 1.000 55.40273 419 ILE B O 1
ATOM 2880 N N . ALA A 1 422 ? 80.97700 100.04000 58.00800 1.000 53.94615 420 ALA B N 1
ATOM 2881 C CA . ALA A 1 422 ? 81.67300 100.38000 59.24800 1.000 52.09092 420 ALA B CA 1
ATOM 2882 C C . ALA A 1 422 ? 80.70100 100.55600 60.40700 1.000 52.71591 420 ALA B C 1
ATOM 2883 O O . ALA A 1 422 ? 81.02700 100.22600 61.55200 1.000 53.42371 420 ALA B O 1
ATOM 2885 N N . ALA A 1 423 ? 79.49400 101.02700 60.12700 1.000 48.31641 421 ALA B N 1
ATOM 2886 C CA . ALA A 1 423 ? 78.51200 101.25300 61.17100 1.000 56.91904 421 ALA B CA 1
ATOM 2887 C C . ALA A 1 423 ? 77.66700 100.02600 61.50600 1.000 56.15423 421 ALA B C 1
ATOM 2888 O O . ALA A 1 423 ? 76.76200 100.13800 62.33500 1.000 52.60469 421 ALA B O 1
ATOM 2890 N N . MET A 1 424 ? 77.88900 98.87600 60.87300 1.000 56.00972 422 MET B N 1
ATOM 2891 C CA . MET A 1 424 ? 77.12400 97.68800 61.24400 1.000 58.49746 422 MET B CA 1
ATOM 2892 C C . MET A 1 424 ? 77.65800 97.09900 62.54400 1.000 56.34089 422 MET B C 1
ATOM 2893 O O . MET A 1 424 ? 78.84600 97.20600 62.84400 1.000 58.56227 422 MET B O 1
ATOM 2898 N N . THR A 1 425 ? 76.76700 96.47500 63.31300 1.000 55.95044 423 THR B N 1
ATOM 2899 C CA . THR A 1 425 ? 77.17300 95.54700 64.36800 1.000 59.44570 423 THR B CA 1
ATOM 2900 C C . THR A 1 425 ? 77.49200 94.18400 63.76700 1.000 58.93118 423 THR B C 1
ATOM 2901 O O . THR A 1 425 ? 77.19700 93.90300 62.59700 1.000 59.21724 423 THR B O 1
ATOM 2905 N N . ASP A 1 426 ? 78.10100 93.31600 64.57800 1.000 61.38625 424 ASP B N 1
ATOM 2906 C CA . ASP A 1 426 ? 78.38200 91.96800 64.08800 1.000 59.75952 424 ASP B CA 1
ATOM 2907 C C . ASP A 1 426 ? 77.09000 91.24500 63.72400 1.000 59.17016 424 ASP B C 1
ATOM 2908 O O . ASP A 1 426 ? 77.00300 90.60500 62.67500 1.000 59.42689 424 ASP B O 1
ATOM 2913 N N . ALA A 1 427 ? 76.04400 91.39900 64.52700 1.000 57.40478 425 ALA B N 1
ATOM 2914 C CA . ALA A 1 427 ? 74.80300 90.71300 64.18600 1.000 59.93813 425 ALA B CA 1
ATOM 2915 C C . ALA A 1 427 ? 74.22600 91.23200 62.87000 1.000 61.24154 425 ALA B C 1
ATOM 2916 O O . ALA A 1 427 ? 73.72900 90.45000 62.05200 1.000 62.48490 425 ALA B O 1
ATOM 2918 N N . TYR A 1 428 ? 74.28500 92.54500 62.64100 1.000 61.59663 426 TYR B N 1
ATOM 2919 C CA . TYR A 1 428 ? 73.75400 93.09800 61.40100 1.000 62.49936 426 TYR B CA 1
ATOM 2920 C C . TYR A 1 428 ? 74.54400 92.62600 60.17900 1.000 61.92444 426 TYR B C 1
ATOM 2921 O O . TYR A 1 428 ? 73.96000 92.11300 59.21000 1.000 61.67009 426 TYR B O 1
ATOM 2930 N N . ALA A 1 429 ? 75.85900 92.66900 60.27700 1.000 60.59285 427 ALA B N 1
ATOM 2931 C CA . ALA A 1 429 ? 76.67100 92.22100 59.13600 1.000 62.66945 427 ALA B CA 1
ATOM 2932 C C . ALA A 1 429 ? 76.40700 90.74700 58.84100 1.000 65.42681 427 ALA B C 1
ATOM 2933 O O . ALA A 1 429 ? 76.25300 90.42000 57.69100 1.000 61.63978 427 ALA B O 1
ATOM 2935 N N . GLN A 1 430 ? 76.33800 89.89900 59.85400 1.000 69.52318 428 GLN B N 1
ATOM 2936 C CA . GLN A 1 430 ? 76.12000 88.46900 59.56500 1.000 70.31328 428 GLN B CA 1
ATOM 2937 C C . GLN A 1 430 ? 74.76500 88.29700 58.90800 1.000 71.01865 428 GLN B C 1
ATOM 2938 O O . GLN A 1 430 ? 74.69800 87.60700 57.92300 1.000 70.49884 428 GLN B O 1
ATOM 2944 N N . ARG A 1 431 ? 73.74200 88.95700 59.42300 1.000 65.08412 429 ARG B N 1
ATOM 2945 C CA . ARG A 1 431 ? 72.42000 88.76000 58.80800 1.000 65.77902 429 ARG B CA 1
ATOM 2946 C C . ARG A 1 431 ? 72.46200 89.26500 57.37300 1.000 66.19837 429 ARG B C 1
ATOM 2947 O O . ARG A 1 431 ? 71.94900 88.59300 56.53100 1.000 65.07209 429 ARG B O 1
ATOM 2955 N N . LEU A 1 432 ? 73.08000 90.40400 57.12600 1.000 61.83842 430 LEU B N 1
ATOM 2956 C CA . LEU A 1 432 ? 73.16000 90.88000 55.75700 1.000 61.59886 430 LEU B CA 1
ATOM 2957 C C . LEU A 1 432 ? 73.94700 89.89000 54.91700 1.000 62.93832 430 LEU B C 1
ATOM 2958 O O . LEU A 1 432 ? 73.58400 89.61600 53.76500 1.000 62.84837 430 LEU B O 1
ATOM 2963 N N . HIS A 1 433 ? 75.01200 89.32400 55.48100 1.000 60.48174 431 HIS B N 1
ATOM 2964 C CA . HIS A 1 433 ? 75.74600 88.30900 54.74100 1.000 64.13455 431 HIS B CA 1
ATOM 2965 C C . HIS A 1 433 ? 74.86700 87.09300 54.44000 1.000 65.20946 431 HIS B C 1
ATOM 2966 O O . HIS A 1 433 ? 74.94100 86.52400 53.34000 1.000 62.65883 431 HIS B O 1
ATOM 2973 N N . GLN A 1 434 ? 74.02600 86.67900 55.39700 1.000 62.72119 432 GLN B N 1
ATOM 2974 C CA . GLN A 1 434 ? 73.11700 85.56300 55.12300 1.000 67.19566 432 GLN B CA 1
ATOM 2975 C C . GLN A 1 434 ? 72.08500 85.91300 54.04200 1.000 66.61093 432 GLN B C 1
ATOM 2976 O O . GLN A 1 434 ? 71.69800 85.04700 53.25300 1.000 65.95135 432 GLN B O 1
ATOM 2982 N N . GLN A 1 435 ? 71.61800 87.16700 53.99000 1.000 63.63837 433 GLN B N 1
ATOM 2983 C CA . GLN A 1 435 ? 70.66000 87.54100 52.95000 1.000 64.65887 433 GLN B CA 1
ATOM 2984 C C . GLN A 1 435 ? 71.28400 87.54300 51.56000 1.000 64.33472 433 GLN B C 1
ATOM 2985 O O . GLN A 1 435 ? 70.58000 87.30500 50.56800 1.000 64.98164 433 GLN B O 1
ATOM 2991 N N . LEU A 1 436 ? 72.58300 87.81400 51.45600 1.000 61.08261 434 LEU B N 1
ATOM 2992 C CA . LEU A 1 436 ? 73.22700 87.90600 50.15300 1.000 63.68386 434 LEU B CA 1
ATOM 2993 C C . LEU A 1 436 ? 73.88500 86.60500 49.70800 1.000 66.15813 434 LEU B C 1
ATOM 2994 O O . LEU A 1 436 ? 74.11300 86.42800 48.50300 1.000 66.34811 434 LEU B O 1
ATOM 2999 N N . PHE A 1 437 ? 74.18400 85.68100 50.62500 1.000 66.50823 435 PHE B N 1
ATOM 3000 C CA . PHE A 1 437 ? 74.93600 84.50800 50.18400 1.000 69.92675 435 PHE B CA 1
ATOM 3001 C C . PHE A 1 437 ? 74.44300 83.16900 50.68000 1.000 74.70845 435 PHE B C 1
ATOM 3002 O O . PHE A 1 437 ? 74.63200 82.16800 49.98500 1.000 78.71784 435 PHE B O 1
ATOM 3010 N N . SER A 1 438 ? 73.85900 83.10900 51.86800 1.000 86.56374 436 SER B N 1
ATOM 3011 C CA . SER A 1 438 ? 73.51700 81.78800 52.38800 1.000 90.45709 436 SER B CA 1
ATOM 3012 C C . SER A 1 438 ? 72.46000 81.11300 51.50900 1.000 89.13364 436 SER B C 1
ATOM 3013 O O . SER A 1 438 ? 72.43600 79.88500 51.38000 1.000 94.43891 436 SER B O 1
ATOM 3016 N N . ASN B 1 8 ? 69.82600 116.04100 108.07300 1.000 98.44963 6 ASN A N 1
ATOM 3017 C CA . ASN B 1 8 ? 70.59200 115.18400 108.96400 1.000 101.27055 6 ASN A CA 1
ATOM 3018 C C . ASN B 1 8 ? 71.69100 114.44400 108.19700 1.000 99.07027 6 ASN A C 1
ATOM 3019 O O . ASN B 1 8 ? 71.44600 113.95300 107.08700 1.000 100.02180 6 ASN A O 1
ATOM 3024 N N . PRO B 1 9 ? 72.91800 114.35200 108.73900 1.000 99.98438 7 PRO A N 1
ATOM 3025 C CA . PRO B 1 9 ? 73.95500 113.55000 108.06000 1.000 96.58680 7 PRO A CA 1
ATOM 3026 C C . PRO B 1 9 ? 73.69600 112.05200 108.08200 1.000 96.38361 7 PRO A C 1
ATOM 3027 O O . PRO B 1 9 ? 74.42400 111.30500 107.41800 1.000 95.81491 7 PRO A O 1
ATOM 3031 N N . GLU B 1 10 ? 72.66500 111.59100 108.78400 1.000 95.32931 8 GLU A N 1
ATOM 3032 C CA . GLU B 1 10 ? 72.33400 110.17700 108.76400 1.000 91.73415 8 GLU A CA 1
ATOM 3033 C C . GLU B 1 10 ? 71.89200 109.71200 107.38700 1.000 86.50380 8 GLU A C 1
ATOM 3034 O O . GLU B 1 10 ? 71.91700 108.50400 107.11000 1.000 81.94427 8 GLU A O 1
ATOM 3040 N N . TRP B 1 11 ? 71.46600 110.63400 106.52600 1.000 84.82409 9 TRP A N 1
ATOM 3041 C CA . TRP B 1 11 ? 71.10000 110.26000 105.17300 1.000 81.36551 9 TRP A CA 1
ATOM 3042 C C . TRP B 1 11 ? 72.30200 110.00500 104.27900 1.000 81.21854 9 TRP A C 1
ATOM 3043 O O . TRP B 1 11 ? 72.13300 109.41400 103.20700 1.000 81.35797 9 TRP A O 1
ATOM 3054 N N . LEU B 1 12 ? 73.50800 110.36600 104.71300 1.000 82.35098 10 LEU A N 1
ATOM 3055 C CA . LEU B 1 12 ? 74.72100 110.08300 103.95900 1.000 79.47406 10 LEU A CA 1
ATOM 3056 C C . LEU B 1 12 ? 75.41800 108.81300 104.41900 1.000 80.39017 10 LEU A C 1
ATOM 3057 O O . LEU B 1 12 ? 76.44800 108.44600 103.83800 1.000 79.52252 10 LEU A O 1
ATOM 3062 N N . ALA B 1 13 ? 74.86800 108.12000 105.41900 1.000 79.85609 11 ALA A N 1
ATOM 3063 C CA . ALA B 1 13 ? 75.53500 106.97100 106.01500 1.000 79.01289 11 ALA A CA 1
ATOM 3064 C C . ALA B 1 13 ? 75.29300 105.70200 105.19400 1.000 77.75106 11 ALA A C 1
ATOM 3065 O O . ALA B 1 13 ? 74.29400 105.56900 104.48300 1.000 76.31125 11 ALA A O 1
ATOM 3067 N N . ARG B 1 14 ? 76.23300 104.76200 105.33000 1.000 77.57142 12 ARG A N 1
ATOM 3068 C CA . ARG B 1 14 ? 76.16900 103.43800 104.65700 1.000 76.55436 12 ARG A CA 1
ATOM 3069 C C . ARG B 1 14 ? 75.91500 102.37200 105.72800 1.000 77.66321 12 ARG A C 1
ATOM 3070 O O . ARG B 1 14 ? 76.19500 102.64900 106.90800 1.000 78.44111 12 ARG A O 1
ATOM 3078 N N . ASN B 1 15 ? 75.42200 101.19800 105.32900 1.000 80.00327 13 ASN A N 1
ATOM 3079 C CA . ASN B 1 15 ? 75.11800 100.11800 106.30700 1.000 83.20517 13 ASN A CA 1
ATOM 3080 C C . ASN B 1 15 ? 76.40400 99.67700 107.01500 1.000 87.39285 13 ASN A C 1
ATOM 3081 O O . ASN B 1 15 ? 76.33600 99.39400 108.22500 1.000 90.59254 13 ASN A O 1
ATOM 3086 N N . ASN B 1 16 ? 77.51800 99.60100 106.28400 1.000 93.63099 14 ASN A N 1
ATOM 3087 C CA . ASN B 1 16 ? 78.81300 99.19400 106.89100 1.000 99.07352 14 ASN A CA 1
ATOM 3088 C C . ASN B 1 16 ? 79.65700 100.44400 107.16200 1.000 98.23387 14 ASN A C 1
ATOM 3089 O O . ASN B 1 16 ? 80.36300 100.86400 106.22700 1.000 97.21935 14 ASN A O 1
ATOM 3094 N N . ARG B 1 22 ? 89.87000 106.53600 100.41300 1.000 96.56850 20 ARG A N 1
ATOM 3095 C CA . ARG B 1 22 ? 91.23200 107.04700 100.13800 1.000 103.60323 20 ARG A CA 1
ATOM 3096 C C . ARG B 1 22 ? 91.34900 108.54500 100.42000 1.000 107.68605 20 ARG A C 1
ATOM 3097 O O . ARG B 1 22 ? 90.34100 109.22900 100.48900 1.000 106.38567 20 ARG A O 1
ATOM 3099 N N . ARG B 1 23 ? 92.58200 109.02200 100.49800 1.000 110.84354 21 ARG A N 1
ATOM 3100 C CA . ARG B 1 23 ? 92.88700 110.37500 100.90500 1.000 111.86847 21 ARG A CA 1
ATOM 3101 C C . ARG B 1 23 ? 92.40000 111.37700 99.85600 1.000 110.45984 21 ARG A C 1
ATOM 3102 O O . ARG B 1 23 ? 91.61000 112.27000 100.18400 1.000 110.59801 21 ARG A O 1
ATOM 3110 N N . ASN B 1 24 ? 92.68700 111.09800 98.58100 1.000 105.32535 22 ASN A N 1
ATOM 3111 C CA . ASN B 1 24 ? 92.39900 111.84200 97.35300 1.000 103.07322 22 ASN A CA 1
ATOM 3112 C C . ASN B 1 24 ? 90.98500 111.63500 96.79200 1.000 97.53039 22 ASN A C 1
ATOM 3113 O O . ASN B 1 24 ? 90.66400 112.21200 95.74700 1.000 96.43722 22 ASN A O 1
ATOM 3118 N N . ASP B 1 25 ? 90.13600 110.83000 97.42700 1.000 96.70684 23 ASP A N 1
ATOM 3119 C CA . ASP B 1 25 ? 88.76300 110.64300 96.95400 1.000 93.77884 23 ASP A CA 1
ATOM 3120 C C . ASP B 1 25 ? 87.92600 111.66400 97.72000 1.000 90.83089 23 ASP A C 1
ATOM 3121 O O . ASP B 1 25 ? 87.55900 111.45500 98.87900 1.000 90.96303 23 ASP A O 1
ATOM 3126 N N . HIS B 1 26 ? 87.63800 112.78500 97.07000 1.000 86.18796 24 HIS A N 1
ATOM 3127 C CA . HIS B 1 26 ? 86.87300 113.85500 97.68300 1.000 87.64032 24 HIS A CA 1
ATOM 3128 C C . HIS B 1 26 ? 85.46300 113.92400 97.10500 1.000 83.03789 24 HIS A C 1
ATOM 3129 O O . HIS B 1 26 ? 84.83200 114.98700 97.13200 1.000 80.35097 24 HIS A O 1
ATOM 3136 N N . ARG B 1 27 ? 84.96400 112.80400 96.58600 1.000 78.85776 25 ARG A N 1
ATOM 3137 C CA . ARG B 1 27 ? 83.63600 112.74500 96.00500 1.000 76.53236 25 ARG A CA 1
ATOM 3138 C C . ARG B 1 27 ? 82.55600 112.73500 97.08000 1.000 74.25051 25 ARG A C 1
ATOM 3139 O O . ARG B 1 27 ? 82.76500 112.32800 98.22200 1.000 76.43444 25 ARG A O 1
ATOM 3147 N N . SER B 1 28 ? 81.38100 113.19100 96.69300 1.000 70.79368 26 SER A N 1
ATOM 3148 C CA . SER B 1 28 ? 80.26200 113.12000 97.59500 1.000 70.78040 26 SER A CA 1
ATOM 3149 C C . SER B 1 28 ? 79.83400 111.67400 97.73800 1.000 73.49225 26 SER A C 1
ATOM 3150 O O . SER B 1 28 ? 80.12400 110.83600 96.87600 1.000 68.74302 26 SER A O 1
ATOM 3153 N N . PRO B 1 29 ? 79.10200 111.36700 98.80300 1.000 74.74852 27 PRO A N 1
ATOM 3154 C CA . PRO B 1 29 ? 78.54900 110.01900 98.93500 1.000 66.47699 27 PRO A CA 1
ATOM 3155 C C . PRO B 1 29 ? 77.72400 109.61400 97.72600 1.000 69.52774 27 PRO A C 1
ATOM 3156 O O . PRO B 1 29 ? 77.73400 108.44000 97.32900 1.000 69.25431 27 PRO A O 1
ATOM 3160 N N . PHE B 1 30 ? 77.05100 110.57500 97.09100 1.000 67.46272 28 PHE A N 1
ATOM 3161 C CA . PHE B 1 30 ? 76.19200 110.26800 95.95700 1.000 67.31966 28 PHE A CA 1
ATOM 3162 C C . PHE B 1 30 ? 76.99100 110.05700 94.68500 1.000 68.53910 28 PHE A C 1
ATOM 3163 O O . PHE B 1 30 ? 76.56900 109.28000 93.80900 1.000 65.55330 28 PHE A O 1
ATOM 3171 N N . GLN B 1 31 ? 78.15200 110.70400 94.57900 1.000 67.75175 29 GLN A N 1
ATOM 3172 C CA . GLN B 1 31 ? 79.02600 110.39100 93.46300 1.000 65.46377 29 GLN A CA 1
ATOM 3173 C C . GLN B 1 31 ? 79.57900 108.98500 93.57000 1.000 69.27200 29 GLN A C 1
ATOM 3174 O O . GLN B 1 31 ? 79.76700 108.31300 92.54800 1.000 68.92704 29 GLN A O 1
ATOM 3180 N N . ARG B 1 32 ? 79.82500 108.51400 94.78800 1.000 68.14148 30 ARG A N 1
ATOM 3181 C CA . ARG B 1 32 ? 80.32900 107.15800 94.93400 1.000 68.69838 30 ARG A CA 1
ATOM 3182 C C . ARG B 1 32 ? 79.24300 106.12600 94.63800 1.000 66.79327 30 ARG A C 1
ATOM 3183 O O . ARG B 1 32 ? 79.52500 105.08400 94.03700 1.000 66.83217 30 ARG A O 1
ATOM 3191 N N . ASP B 1 33 ? 77.99400 106.42000 95.01400 1.000 64.95648 31 ASP A N 1
ATOM 3192 C CA . ASP B 1 33 ? 76.87700 105.54400 94.66700 1.000 64.03691 31 ASP A CA 1
ATOM 3193 C C . ASP B 1 33 ? 76.71100 105.44300 93.15200 1.000 65.21138 31 ASP A C 1
ATOM 3194 O O . ASP B 1 33 ? 76.48700 104.35200 92.60900 1.000 63.74874 31 ASP A O 1
ATOM 3199 N N . ARG B 1 34 ? 76.80300 106.57300 92.45000 1.000 63.13801 32 ARG A N 1
ATOM 3200 C CA . ARG B 1 34 ? 76.68400 106.53200 90.99900 1.000 64.04098 32 ARG A CA 1
ATOM 3201 C C . ARG B 1 34 ? 77.77900 105.67100 90.37800 1.000 64.80083 32 ARG A C 1
ATOM 3202 O O . ARG B 1 34 ? 77.49000 104.81700 89.53100 1.000 64.42371 32 ARG A O 1
ATOM 3210 N N . ALA B 1 35 ? 79.03200 105.83900 90.82400 1.000 65.82021 33 ALA A N 1
ATOM 3211 C CA . ALA B 1 35 ? 80.12300 105.03500 90.27800 1.000 68.61448 33 ALA A CA 1
ATOM 3212 C C . ALA B 1 35 ? 79.90800 103.54900 90.55900 1.000 69.30942 33 ALA A C 1
ATOM 3213 O O . ALA B 1 35 ? 80.14200 102.70200 89.68500 1.000 68.70674 33 ALA A O 1
ATOM 3215 N N . ARG B 1 36 ? 79.43800 103.20500 91.76100 1.000 64.82554 34 ARG A N 1
ATOM 3216 C CA . ARG B 1 36 ? 79.21400 101.79300 92.05100 1.000 64.89710 34 ARG A CA 1
ATOM 3217 C C . ARG B 1 36 ? 78.16000 101.22100 91.11800 1.000 62.40923 34 ARG A C 1
ATOM 3218 O O . ARG B 1 36 ? 78.39500 100.21000 90.45200 1.000 64.01656 34 ARG A O 1
ATOM 3226 N N . ILE B 1 37 ? 77.04000 101.93200 90.96100 1.000 63.14675 35 ILE A N 1
ATOM 3227 C CA . ILE B 1 37 ? 75.96900 101.44500 90.10300 1.000 62.28253 35 ILE A CA 1
ATOM 3228 C C . ILE B 1 37 ? 76.46600 101.30300 88.67400 1.000 63.86544 35 ILE A C 1
ATOM 3229 O O . ILE B 1 37 ? 76.24100 100.27500 88.02100 1.000 64.23416 35 ILE A O 1
ATOM 3234 N N . LEU B 1 38 ? 77.21500 102.29100 88.19300 1.000 64.16307 36 LEU A N 1
ATOM 3235 C CA . LEU B 1 38 ? 77.72400 102.20500 86.83200 1.000 64.72084 36 LEU A CA 1
ATOM 3236 C C . LEU B 1 38 ? 78.62900 100.99600 86.64400 1.000 63.80743 36 LEU A C 1
ATOM 3237 O O . LEU B 1 38 ? 78.64500 100.40800 85.56100 1.000 68.39468 36 LEU A O 1
ATOM 3242 N N . HIS B 1 39 ? 79.37400 100.59500 87.68000 1.000 62.17377 37 HIS A N 1
ATOM 3243 C CA . HIS B 1 39 ? 80.28000 99.45800 87.58700 1.000 67.66473 37 HIS A CA 1
ATOM 3244 C C . HIS B 1 39 ? 79.63100 98.11900 87.87500 1.000 65.08410 37 HIS A C 1
ATOM 3245 O O . HIS B 1 39 ? 80.27600 97.09300 87.65500 1.000 64.21857 37 HIS A O 1
ATOM 3252 N N . SER B 1 40 ? 78.39400 98.08700 88.36000 1.000 61.99029 38 SER A N 1
ATOM 3253 C CA . SER B 1 40 ? 77.83400 96.82500 88.84000 1.000 64.31469 38 SER A CA 1
ATOM 3254 C C . SER B 1 40 ? 77.47500 95.89000 87.68800 1.000 64.32479 38 SER A C 1
ATOM 3255 O O . SER B 1 40 ? 77.13000 96.32400 86.58100 1.000 62.66050 38 SER A O 1
ATOM 3258 N N . ALA B 1 41 ? 77.56800 94.58500 87.96300 1.000 62.06963 39 ALA A N 1
ATOM 3259 C CA . ALA B 1 41 ? 77.11400 93.59700 86.99000 1.000 63.94183 39 ALA A CA 1
ATOM 3260 C C . ALA B 1 41 ? 75.62500 93.75900 86.72700 1.000 62.01391 39 ALA A C 1
ATOM 3261 O O . ALA B 1 41 ? 75.17200 93.60500 85.58500 1.000 59.90298 39 ALA A O 1
ATOM 3263 N N . ALA B 1 42 ? 74.86300 94.13100 87.75900 1.000 60.44481 40 ALA A N 1
ATOM 3264 C CA . ALA B 1 42 ? 73.42900 94.32700 87.58800 1.000 61.22495 40 ALA A CA 1
ATOM 3265 C C . ALA B 1 42 ? 73.13500 95.43100 86.57600 1.000 62.48668 40 ALA A C 1
ATOM 3266 O O . ALA B 1 42 ? 72.20800 95.31400 85.76300 1.000 61.51016 40 ALA A O 1
ATOM 3268 N N . PHE B 1 43 ? 73.92900 96.50100 86.59300 1.000 60.34732 41 PHE A N 1
ATOM 3269 C CA . PHE B 1 43 ? 73.70300 97.58900 85.65000 1.000 61.10218 41 PHE A CA 1
ATOM 3270 C C . PHE B 1 43 ? 74.11700 97.20100 84.24300 1.000 60.15079 41 PHE A C 1
ATOM 3271 O O . PHE B 1 43 ? 73.45200 97.58300 83.26400 1.000 54.26348 41 PHE A O 1
ATOM 3279 N N . ARG B 1 44 ? 75.25100 96.50500 84.12100 1.000 58.33923 42 ARG A N 1
ATOM 3280 C CA . ARG B 1 44 ? 75.74300 96.11500 82.80500 1.000 62.12528 42 ARG A CA 1
ATOM 3281 C C . ARG B 1 44 ? 74.78000 95.16800 82.09500 1.000 58.26560 42 ARG A C 1
ATOM 3282 O O . ARG B 1 44 ? 74.72800 95.15000 80.85800 1.000 55.48919 42 ARG A O 1
ATOM 3290 N N . ARG B 1 45 ? 74.03400 94.36000 82.85700 1.000 55.68564 43 ARG A N 1
ATOM 3291 C CA . ARG B 1 45 ? 73.08500 93.40100 82.28600 1.000 60.32472 43 ARG A CA 1
ATOM 3292 C C . ARG B 1 45 ? 71.91900 94.08700 81.57000 1.000 62.33027 43 ARG A C 1
ATOM 3293 O O . ARG B 1 45 ? 71.29600 93.47900 80.68200 1.000 58.75512 43 ARG A O 1
ATOM 3301 N N . LEU B 1 46 ? 71.63400 95.35500 81.89900 1.000 60.30031 44 LEU A N 1
ATOM 3302 C CA . LEU B 1 46 ? 70.56500 96.05000 81.19500 1.000 63.11976 44 LEU A CA 1
ATOM 3303 C C . LEU B 1 46 ? 70.84900 96.26000 79.71300 1.000 64.10111 44 LEU A C 1
ATOM 3304 O O . LEU B 1 46 ? 69.92100 96.60900 78.98300 1.000 66.28507 44 LEU A O 1
ATOM 3309 N N . GLN B 1 47 ? 72.08800 96.06400 79.24700 1.000 61.32903 45 GLN A N 1
ATOM 3310 C CA . GLN B 1 47 ? 72.37400 96.13900 77.81400 1.000 63.29549 45 GLN A CA 1
ATOM 3311 C C . GLN B 1 47 ? 71.80300 94.97000 77.04500 1.000 64.75098 45 GLN A C 1
ATOM 3312 O O . GLN B 1 47 ? 71.65900 95.06800 75.82300 1.000 69.48322 45 GLN A O 1
ATOM 3318 N N . ALA B 1 48 ? 71.56700 93.83800 77.70700 1.000 66.63040 46 ALA A N 1
ATOM 3319 C CA . ALA B 1 48 ? 71.01800 92.69000 76.98200 1.000 74.60935 46 ALA A CA 1
ATOM 3320 C C . ALA B 1 48 ? 69.51700 92.81400 76.83700 1.000 80.77221 46 ALA A C 1
ATOM 3321 O O . ALA B 1 48 ? 68.96200 92.36500 75.82500 1.000 81.71115 46 ALA A O 1
ATOM 3323 N N . LYS B 1 49 ? 68.84900 93.34800 77.85900 1.000 91.17115 47 LYS A N 1
ATOM 3324 C CA . LYS B 1 49 ? 67.39800 93.49500 77.87500 1.000 93.06292 47 LYS A CA 1
ATOM 3325 C C . LYS B 1 49 ? 66.98000 94.71200 77.04500 1.000 90.47639 47 LYS A C 1
ATOM 3326 O O . LYS B 1 49 ? 67.42400 95.82800 77.33100 1.000 89.36693 47 LYS A O 1
ATOM 3328 N N . LEU B 1 57 ? 65.96800 93.66000 59.89400 1.000 92.99045 55 LEU A N 1
ATOM 3329 C CA . LEU B 1 57 ? 67.36300 94.06000 59.73000 1.000 91.17537 55 LEU A CA 1
ATOM 3330 C C . LEU B 1 57 ? 67.48000 95.57200 59.81800 1.000 91.84303 55 LEU A C 1
ATOM 3331 O O . LEU B 1 57 ? 67.41800 96.28300 58.80800 1.000 93.73456 55 LEU A O 1
ATOM 3336 N N . ASN B 1 58 ? 67.62100 96.04900 61.05100 1.000 92.65740 56 ASN A N 1
ATOM 3337 C CA . ASN B 1 58 ? 67.73100 97.47500 61.34700 1.000 94.09160 56 ASN A CA 1
ATOM 3338 C C . ASN B 1 58 ? 68.93900 97.70600 62.25700 1.000 93.38938 56 ASN A C 1
ATOM 3339 O O . ASN B 1 58 ? 69.68700 96.78100 62.58500 1.000 90.32354 56 ASN A O 1
ATOM 3344 N N . ASP B 1 59 ? 69.10200 98.95100 62.70800 1.000 98.34157 57 ASP A N 1
ATOM 3345 C CA . ASP B 1 59 ? 70.22000 99.34600 63.55700 1.000 99.16315 57 ASP A CA 1
ATOM 3346 C C . ASP B 1 59 ? 69.70300 99.92000 64.87400 1.000 97.24855 57 ASP A C 1
ATOM 3347 O O . ASP B 1 59 ? 70.29900 100.83500 65.43700 1.000 97.00029 57 ASP A O 1
ATOM 3349 N N . PHE B 1 60 ? 68.63100 99.33000 65.40900 1.000 96.33879 58 PHE A N 1
ATOM 3350 C CA . PHE B 1 60 ? 68.00000 99.76100 66.65300 1.000 95.92970 58 PHE A CA 1
ATOM 3351 C C . PHE B 1 60 ? 68.65400 99.07300 67.85500 1.000 94.86177 58 PHE A C 1
ATOM 3352 O O . PHE B 1 60 ? 68.72700 97.83900 67.90600 1.000 98.18196 58 PHE A O 1
ATOM 3360 N N . HIS B 1 61 ? 69.11100 99.86800 68.82500 1.000 83.04520 59 HIS A N 1
ATOM 3361 C CA . HIS B 1 61 ? 69.76800 99.35100 70.03200 1.000 74.85101 59 HIS A CA 1
ATOM 3362 C C . HIS B 1 61 ? 69.31100 100.07800 71.28700 1.000 73.79125 59 HIS A C 1
ATOM 3363 O O . HIS B 1 61 ? 70.11100 100.53600 72.10000 1.000 68.69118 59 HIS A O 1
ATOM 3370 N N . ARG B 1 62 ? 68.00600 100.18600 71.46200 1.000 76.99378 60 ARG A N 1
ATOM 3371 C CA . ARG B 1 62 ? 67.45300 100.75200 72.67700 1.000 73.76079 60 ARG A CA 1
ATOM 3372 C C . ARG B 1 62 ? 67.21600 99.62200 73.66800 1.000 69.36993 60 ARG A C 1
ATOM 3373 O O . ARG B 1 62 ? 66.56000 98.61900 73.36400 1.000 69.40505 60 ARG A O 1
ATOM 3381 N N . THR B 1 63 ? 67.86600 99.73400 74.79100 1.000 64.14566 61 THR A N 1
ATOM 3382 C CA . THR B 1 63 ? 67.86100 98.74300 75.82500 1.000 64.75787 61 THR A CA 1
ATOM 3383 C C . THR B 1 63 ? 67.35500 99.39800 77.09800 1.000 66.49053 61 THR A C 1
ATOM 3384 O O . THR B 1 63 ? 67.03900 100.58800 77.12600 1.000 66.09031 61 THR A O 1
ATOM 3388 N N . ARG B 1 64 ? 67.26200 98.59400 78.15400 1.000 66.15149 62 ARG A N 1
ATOM 3389 C CA . ARG B 1 64 ? 66.94700 99.15000 79.45600 1.000 64.71124 62 ARG A CA 1
ATOM 3390 C C . ARG B 1 64 ? 68.05700 100.06300 79.93100 1.000 61.06061 62 ARG A C 1
ATOM 3391 O O . ARG B 1 64 ? 67.81900 100.95300 80.75500 1.000 61.02545 62 ARG A O 1
ATOM 3399 N N . LEU B 1 65 ? 69.28200 99.83900 79.44100 1.000 60.63652 63 LEU A N 1
ATOM 3400 C CA . LEU B 1 65 ? 70.38600 100.71400 79.80900 1.000 61.95517 63 LEU A CA 1
ATOM 3401 C C . LEU B 1 65 ? 70.21400 102.10200 79.19900 1.000 60.78822 63 LEU A C 1
ATOM 3402 O O . LEU B 1 65 ? 70.26200 103.11000 79.91300 1.000 58.31646 63 LEU A O 1
ATOM 3407 N N . THR B 1 66 ? 69.96400 102.16900 77.88600 1.000 61.28421 64 THR A N 1
ATOM 3408 C CA . THR B 1 66 ? 69.70700 103.45700 77.25600 1.000 62.73668 64 THR A CA 1
ATOM 3409 C C . THR B 1 66 ? 68.47900 104.13300 77.86200 1.000 63.37338 64 THR A C 1
ATOM 3410 O O . THR B 1 66 ? 68.48600 105.35900 78.06500 1.000 64.76460 64 THR A O 1
ATOM 3414 N N . HIS B 1 67 ? 67.41300 103.36000 78.15800 1.000 62.14501 65 HIS A N 1
ATOM 3415 C CA . HIS B 1 67 ? 66.24700 103.94600 78.83100 1.000 61.78738 65 HIS A CA 1
ATOM 3416 C C . HIS B 1 67 ? 66.65000 104.58800 80.14400 1.000 60.45511 65 HIS A C 1
ATOM 3417 O O . HIS B 1 67 ? 66.14400 105.65500 80.49900 1.000 63.15972 65 HIS A O 1
ATOM 3424 N N . SER B 1 68 ? 67.57400 103.95800 80.87200 1.000 58.89447 66 SER A N 1
ATOM 3425 C CA . SER B 1 68 ? 67.97700 104.50800 82.15900 1.000 61.48693 66 SER A CA 1
ATOM 3426 C C . SER B 1 68 ? 68.88100 105.73500 82.00000 1.000 62.79688 66 SER A C 1
ATOM 3427 O O . SER B 1 68 ? 68.76600 106.67800 82.78000 1.000 61.28870 66 SER A O 1
ATOM 3430 N N . LEU B 1 69 ? 69.71600 105.79000 80.96100 1.000 59.74956 67 LEU A N 1
ATOM 3431 C CA . LEU B 1 69 ? 70.49800 106.99900 80.73200 1.000 62.61481 67 LEU A CA 1
ATOM 3432 C C . LEU B 1 69 ? 69.58800 108.17500 80.38700 1.000 63.62767 67 LEU A C 1
ATOM 3433 O O . LEU B 1 69 ? 69.77000 109.27900 80.91600 1.000 63.35271 67 LEU A O 1
ATOM 3438 N N . GLU B 1 70 ? 68.58100 107.95200 79.53100 1.000 61.92555 68 GLU A N 1
ATOM 3439 C CA . GLU B 1 70 ? 67.67300 109.04000 79.17700 1.000 65.54278 68 GLU A CA 1
ATOM 3440 C C . GLU B 1 70 ? 66.86300 109.50700 80.38800 1.000 65.14610 68 GLU A C 1
ATOM 3441 O O . GLU B 1 70 ? 66.66400 110.71900 80.57200 1.000 66.76783 68 GLU A O 1
ATOM 3447 N N . ALA B 1 71 ? 66.41900 108.57800 81.24900 1.000 64.19186 69 ALA A N 1
ATOM 3448 C CA . ALA B 1 71 ? 65.72700 109.00900 82.46200 1.000 65.70394 69 ALA A CA 1
ATOM 3449 C C . ALA B 1 71 ? 66.64000 109.85800 83.33400 1.000 63.78651 69 ALA A C 1
ATOM 3450 O O . ALA B 1 71 ? 66.22700 110.91600 83.83500 1.000 64.65050 69 ALA A O 1
ATOM 3452 N N . ALA B 1 72 ? 67.90300 109.44100 83.47400 1.000 60.76273 70 ALA A N 1
ATOM 3453 C CA . ALA B 1 72 ? 68.83800 110.18200 84.30700 1.000 66.98063 70 ALA A CA 1
ATOM 3454 C C . ALA B 1 72 ? 69.03000 111.59900 83.78100 1.000 68.10839 70 ALA A C 1
ATOM 3455 O O . ALA B 1 72 ? 69.00700 112.56900 84.55400 1.000 64.31517 70 ALA A O 1
ATOM 3457 N N . GLN B 1 73 ? 69.09800 111.75500 82.45500 1.000 67.98703 71 GLN A N 1
ATOM 3458 C CA . GLN B 1 73 ? 69.31400 113.08700 81.91400 1.000 66.16503 71 GLN A CA 1
ATOM 3459 C C . GLN B 1 73 ? 68.07200 113.96500 82.04700 1.000 65.94969 71 GLN A C 1
ATOM 3460 O O . GLN B 1 73 ? 68.19300 115.17500 82.24600 1.000 69.60340 71 GLN A O 1
ATOM 3466 N N . ILE B 1 74 ? 66.88100 113.38300 81.97000 1.000 63.19157 72 ILE A N 1
ATOM 3467 C CA . ILE B 1 74 ? 65.67200 114.14900 82.24500 1.000 65.35447 72 ILE A CA 1
ATOM 3468 C C . ILE B 1 74 ? 65.59900 114.50500 83.73200 1.000 67.55971 72 ILE A C 1
ATOM 3469 O O . ILE B 1 74 ? 65.15800 115.60500 84.11000 1.000 65.95539 72 ILE A O 1
ATOM 3474 N N . GLY B 1 75 ? 66.03400 113.58300 84.59600 1.000 64.51957 73 GLY A N 1
ATOM 3475 C CA . GLY B 1 75 ? 66.00600 113.84800 86.02500 1.000 64.37935 73 GLY A CA 1
ATOM 3476 C C . GLY B 1 75 ? 66.85300 115.04600 86.42300 1.000 66.61393 73 GLY A C 1
ATOM 3477 O O . GLY B 1 75 ? 66.42400 115.89000 87.21400 1.000 67.04908 73 GLY A O 1
ATOM 3478 N N . THR B 1 76 ? 68.07000 115.14200 85.87700 1.000 66.01797 74 THR A N 1
ATOM 3479 C CA . THR B 1 76 ? 68.90500 116.29000 86.20200 1.000 63.48080 74 THR A CA 1
ATOM 3480 C C . THR B 1 76 ? 68.33000 117.57400 85.61600 1.000 66.28589 74 THR A C 1
ATOM 3481 O O . THR B 1 76 ? 68.46200 118.64700 86.22200 1.000 66.64921 74 THR A O 1
ATOM 3485 N N . GLY B 1 77 ? 67.65700 117.47200 84.46500 1.000 66.70549 75 GLY A N 1
ATOM 3486 C CA . GLY B 1 77 ? 66.98000 118.62700 83.89900 1.000 64.71807 75 GLY A CA 1
ATOM 3487 C C . GLY B 1 77 ? 65.80000 119.07600 84.74900 1.000 71.47385 75 GLY A C 1
ATOM 3488 O O . GLY B 1 77 ? 65.53500 120.27500 84.86600 1.000 69.05545 75 GLY A O 1
ATOM 3489 N N . ILE B 1 78 ? 65.07100 118.11800 85.34600 1.000 69.54701 76 ILE A N 1
ATOM 3490 C CA . ILE B 1 78 ? 63.96500 118.46500 86.23700 1.000 68.43345 76 ILE A CA 1
ATOM 3491 C C . ILE B 1 78 ? 64.48600 119.22100 87.44600 1.000 69.98212 76 ILE A C 1
ATOM 3492 O O . ILE B 1 78 ? 63.92400 120.24700 87.85000 1.000 67.38599 76 ILE A O 1
ATOM 3497 N N . VAL B 1 79 ? 65.56400 118.71600 88.04800 1.000 68.76313 77 VAL A N 1
ATOM 3498 C CA . VAL B 1 79 ? 66.15300 119.39800 89.20000 1.000 70.30218 77 VAL A CA 1
ATOM 3499 C C . VAL B 1 79 ? 66.57300 120.82300 88.82600 1.000 70.74203 77 VAL A C 1
ATOM 3500 O O . VAL B 1 79 ? 66.34600 121.77200 89.58700 1.000 76.65428 77 VAL A O 1
ATOM 3504 N N . ALA B 1 80 ? 67.17400 121.00000 87.64100 1.000 71.16218 78 ALA A N 1
ATOM 3505 C CA . ALA B 1 80 ? 67.60600 122.33100 87.21000 1.000 72.58620 78 ALA A CA 1
ATOM 3506 C C . ALA B 1 80 ? 66.42500 123.29300 87.08800 1.000 74.87682 78 ALA A C 1
ATOM 3507 O O . ALA B 1 80 ? 66.53700 124.47100 87.44100 1.000 75.66866 78 ALA A O 1
ATOM 3509 N N . GLN B 1 81 ? 65.27800 122.80300 86.61200 1.000 72.05094 79 GLN A N 1
ATOM 3510 C CA . GLN B 1 81 ? 64.12100 123.67700 86.45400 1.000 76.08820 79 GLN A CA 1
ATOM 3511 C C . GLN B 1 81 ? 63.52800 124.04400 87.80100 1.000 78.13497 79 GLN A C 1
ATOM 3512 O O . GLN B 1 81 ? 63.05000 125.16800 87.98600 1.000 78.02740 79 GLN A O 1
ATOM 3518 N N . ILE B 1 82 ? 63.53700 123.10200 88.74900 1.000 75.48753 80 ILE A N 1
ATOM 3519 C CA . ILE B 1 82 ? 63.01800 123.40700 90.07400 1.000 77.80340 80 ILE A CA 1
ATOM 3520 C C . ILE B 1 82 ? 63.94700 124.35900 90.81000 1.000 78.54663 80 ILE A C 1
ATOM 3521 O O . ILE B 1 82 ? 63.48100 125.23100 91.54600 1.000 81.73478 80 ILE A O 1
ATOM 3526 N N . LYS B 1 83 ? 65.26900 124.19100 90.66400 1.000 78.48214 81 LYS A N 1
ATOM 3527 C CA . LYS B 1 83 ? 66.16600 125.10500 91.37000 1.000 79.24554 81 LYS A CA 1
ATOM 3528 C C . LYS B 1 83 ? 66.16400 126.51000 90.77900 1.000 83.68266 81 LYS A C 1
ATOM 3529 O O . LYS B 1 83 ? 66.61300 127.44700 91.44800 1.000 86.28619 81 LYS A O 1
ATOM 3535 N N . LEU B 1 84 ? 65.57300 126.69700 89.60200 1.000 81.88389 82 LEU A N 1
ATOM 3536 C CA . LEU B 1 84 ? 65.40300 128.01700 89.02000 1.000 83.67261 82 LEU A CA 1
ATOM 3537 C C . LEU B 1 84 ? 64.07600 128.64300 89.38900 1.000 83.33685 82 LEU A C 1
ATOM 3538 O O . LEU B 1 84 ? 64.01200 129.84600 89.65000 1.000 86.59110 82 LEU A O 1
ATOM 3543 N N . LYS B 1 85 ? 63.01600 127.85000 89.41700 1.000 84.76817 83 LYS A N 1
ATOM 3544 C CA . LYS B 1 85 ? 61.70400 128.40800 89.68400 1.000 84.79937 83 LYS A CA 1
ATOM 3545 C C . LYS B 1 85 ? 61.34400 128.38600 91.15500 1.000 85.52948 83 LYS A C 1
ATOM 3546 O O . LYS B 1 85 ? 60.54500 129.22000 91.59400 1.000 81.74328 83 LYS A O 1
ATOM 3552 N N . GLN B 1 86 ? 61.96200 127.51000 91.94700 1.000 86.12213 84 GLN A N 1
ATOM 3553 C CA . GLN B 1 86 ? 61.64200 127.39000 93.36900 1.000 88.43816 84 GLN A CA 1
ATOM 3554 C C . GLN B 1 86 ? 62.91100 127.35500 94.21100 1.000 89.09643 84 GLN A C 1
ATOM 3555 O O . GLN B 1 86 ? 63.25700 126.32600 94.80600 1.000 88.75151 84 GLN A O 1
ATOM 3561 N N . PRO B 1 87 ? 63.55800 128.50400 94.38600 1.000 91.64692 85 PRO A N 1
ATOM 3562 C CA . PRO B 1 87 ? 64.78600 128.53600 95.19900 1.000 95.21687 85 PRO A CA 1
ATOM 3563 C C . PRO B 1 87 ? 64.58600 128.08500 96.64200 1.000 95.24333 85 PRO A C 1
ATOM 3564 O O . PRO B 1 87 ? 65.54300 127.58400 97.25100 1.000 95.01077 85 PRO A O 1
ATOM 3568 N N . GLU B 1 88 ? 63.38100 128.26400 97.21100 1.000 99.23228 86 GLU A N 1
ATOM 3569 C CA . GLU B 1 88 ? 63.09000 127.77700 98.56100 1.000 96.14052 86 GLU A CA 1
ATOM 3570 C C . GLU B 1 88 ? 63.56100 126.33800 98.76500 1.000 97.83270 86 GLU A C 1
ATOM 3571 O O . GLU B 1 88 ? 63.85600 125.93500 99.89200 1.000 104.80338 86 GLU A O 1
ATOM 3577 N N . PHE B 1 89 ? 63.57700 125.53100 97.70800 1.000 86.93144 87 PHE A N 1
ATOM 3578 C CA . PHE B 1 89 ? 63.84900 124.10100 97.83000 1.000 89.07558 87 PHE A CA 1
ATOM 3579 C C . PHE B 1 89 ? 65.24700 123.68800 97.37700 1.000 86.98681 87 PHE A C 1
ATOM 3580 O O . PHE B 1 89 ? 65.46600 122.50100 97.11900 1.000 85.35829 87 PHE A O 1
ATOM 3588 N N . ARG B 1 90 ? 66.19800 124.62100 97.27600 1.000 87.85222 88 ARG A N 1
ATOM 3589 C CA . ARG B 1 90 ? 67.48600 124.26600 96.68000 1.000 83.30405 88 ARG A CA 1
ATOM 3590 C C . ARG B 1 90 ? 68.33100 123.41000 97.62200 1.000 84.20755 88 ARG A C 1
ATOM 3591 O O . ARG B 1 90 ? 69.15500 122.62100 97.15000 1.000 87.02383 88 ARG A O 1
ATOM 3599 N N . GLU B 1 91 ? 68.09800 123.48600 98.94500 1.000 85.84961 89 GLU A N 1
ATOM 3600 C CA . GLU B 1 91 ? 68.84900 122.62400 99.84800 1.000 89.60992 89 GLU A CA 1
ATOM 3601 C C . GLU B 1 91 ? 68.32900 121.21100 99.83700 1.000 81.94137 89 GLU A C 1
ATOM 3602 O O . GLU B 1 91 ? 69.10100 120.27800 100.06400 1.000 81.82406 89 GLU A O 1
ATOM 3608 N N . LEU B 1 92 ? 67.03900 121.05800 99.56100 1.000 81.27726 90 LEU A N 1
ATOM 3609 C CA . LEU B 1 92 ? 66.33800 119.79300 99.67500 1.000 81.14838 90 LEU A CA 1
ATOM 3610 C C . LEU B 1 92 ? 66.42900 118.95300 98.41500 1.000 77.65289 90 LEU A C 1
ATOM 3611 O O . LEU B 1 92 ? 66.42200 117.72600 98.50900 1.000 74.65837 90 LEU A O 1
ATOM 3616 N N . LEU B 1 93 ? 66.50700 119.57600 97.23900 1.000 77.70505 91 LEU A N 1
ATOM 3617 C CA . LEU B 1 93 ? 66.49000 118.80500 96.00800 1.000 74.89366 91 LEU A CA 1
ATOM 3618 C C . LEU B 1 93 ? 67.73000 117.92200 95.90000 1.000 75.28431 91 LEU A C 1
ATOM 3619 O O . LEU B 1 93 ? 68.80600 118.28700 96.38900 1.000 76.57773 91 LEU A O 1
ATOM 3624 N N . PRO B 1 94 ? 67.60000 116.76900 95.23300 1.000 71.29246 92 PRO A N 1
ATOM 3625 C CA . PRO B 1 94 ? 68.74100 115.85700 95.06500 1.000 69.88539 92 PRO A CA 1
ATOM 3626 C C . PRO B 1 94 ? 69.82700 116.43300 94.16800 1.000 69.81616 92 PRO A C 1
ATOM 3627 O O . PRO B 1 94 ? 69.55000 117.14800 93.20300 1.000 72.50565 92 PRO A O 1
ATOM 3631 N N . SER B 1 95 ? 71.07500 116.11400 94.50200 1.000 69.16962 93 SER A N 1
ATOM 3632 C CA . SER B 1 95 ? 72.20300 116.42000 93.63700 1.000 63.91708 93 SER A CA 1
ATOM 3633 C C . SER B 1 95 ? 72.07300 115.66800 92.30600 1.000 66.10233 93 SER A C 1
ATOM 3634 O O . SER B 1 95 ? 71.25400 114.75400 92.14800 1.000 65.40701 93 SER A O 1
ATOM 3637 N N . ASP B 1 96 ? 72.89600 116.07800 91.33600 1.000 65.56108 94 ASP A N 1
ATOM 3638 C CA . ASP B 1 96 ? 72.88000 115.45100 90.01900 1.000 65.07659 94 ASP A CA 1
ATOM 3639 C C . ASP B 1 96 ? 73.16200 113.95100 90.10500 1.000 67.95928 94 ASP A C 1
ATOM 3640 O O . ASP B 1 96 ? 72.48100 113.13500 89.46900 1.000 63.26246 94 ASP A O 1
ATOM 3645 N N . SER B 1 97 ? 74.15600 113.56900 90.90300 1.000 66.46765 95 SER A N 1
ATOM 3646 C CA . SER B 1 97 ? 74.54200 112.17200 90.98000 1.000 67.25802 95 SER A CA 1
ATOM 3647 C C . SER B 1 97 ? 73.55000 111.33500 91.79200 1.000 65.81602 95 SER A C 1
ATOM 3648 O O . SER B 1 97 ? 73.41200 110.13600 91.52500 1.000 65.25051 95 SER A O 1
ATOM 3651 N N . LEU B 1 98 ? 72.78600 111.94700 92.69900 1.000 65.67555 96 LEU A N 1
ATOM 3652 C CA . LEU B 1 98 ? 71.74700 111.19600 93.39500 1.000 64.00636 96 LEU A CA 1
ATOM 3653 C C . LEU B 1 98 ? 70.58200 110.89900 92.46100 1.000 64.11137 96 LEU A C 1
ATOM 3654 O O . LEU B 1 98 ? 70.09200 109.76700 92.40700 1.000 66.98116 96 LEU A O 1
ATOM 3659 N N . ILE B 1 99 ? 70.11700 111.90200 91.71300 1.000 65.63794 97 ILE A N 1
ATOM 3660 C CA . ILE B 1 99 ? 69.04000 111.60700 90.78100 1.000 63.94811 97 ILE A CA 1
ATOM 3661 C C . ILE B 1 99 ? 69.55600 110.70100 89.66600 1.000 65.14784 97 ILE A C 1
ATOM 3662 O O . ILE B 1 99 ? 68.84200 109.78900 89.22300 1.000 62.80961 97 ILE A O 1
ATOM 3667 N N . ASP B 1 100 ? 70.82500 110.86700 89.25900 1.000 63.04543 98 ASP A N 1
ATOM 3668 C CA . ASP B 1 100 ? 71.43200 109.92300 88.31300 1.000 61.14487 98 ASP A CA 1
ATOM 3669 C C . ASP B 1 100 ? 71.38100 108.51200 88.85600 1.000 64.52476 98 ASP A C 1
ATOM 3670 O O . ASP B 1 100 ? 71.00900 107.57000 88.14400 1.000 64.91011 98 ASP A O 1
ATOM 3675 N N . SER B 1 101 ? 71.73300 108.35100 90.13100 1.000 62.65501 99 SER A N 1
ATOM 3676 C CA . SER B 1 101 ? 71.83200 107.01500 90.67800 1.000 62.40522 99 SER A CA 1
ATOM 3677 C C . SER B 1 101 ? 70.47500 106.34000 90.71400 1.000 63.49461 99 SER A C 1
ATOM 3678 O O . SER B 1 101 ? 70.35600 105.16800 90.34900 1.000 60.70606 99 SER A O 1
ATOM 3681 N N . LEU B 1 102 ? 69.42200 107.09500 91.00500 1.000 62.83070 100 LEU A N 1
ATOM 3682 C CA . LEU B 1 102 ? 68.11500 106.45600 91.08600 1.000 63.84848 100 LEU A CA 1
ATOM 3683 C C . LEU B 1 102 ? 67.59200 106.05000 89.70900 1.000 64.66942 100 LEU A C 1
ATOM 3684 O O . LEU B 1 102 ? 66.88500 105.05600 89.59100 1.000 64.04866 100 LEU A O 1
ATOM 3689 N N . CYS B 1 103 ? 67.96900 106.76000 88.65500 1.000 62.48010 101 CYS A N 1
ATOM 3690 C CA . CYS B 1 103 ? 67.49300 106.38900 87.33700 1.000 62.04287 101 CYS A CA 1
ATOM 3691 C C . CYS B 1 103 ? 68.35300 105.31800 86.71300 1.000 63.78148 101 CYS A C 1
ATOM 3692 O O . CYS B 1 103 ? 67.85000 104.51300 85.91800 1.000 64.65039 101 CYS A O 1
ATOM 3695 N N . LEU B 1 104 ? 69.61200 105.23000 87.13000 1.000 62.35533 102 LEU A N 1
ATOM 3696 C CA . LEU B 1 104 ? 70.44000 104.18000 86.59400 1.000 60.79957 102 LEU A CA 1
ATOM 3697 C C . LEU B 1 104 ? 70.03900 102.83400 87.15900 1.000 61.01103 102 LEU A C 1
ATOM 3698 O O . LEU B 1 104 ? 70.13800 101.81700 86.45700 1.000 55.81795 102 LEU A O 1
ATOM 3703 N N . ALA B 1 105 ? 69.49500 102.83100 88.37900 1.000 57.01796 103 ALA A N 1
ATOM 3704 C CA . ALA B 1 105 ? 69.22000 101.61600 89.11400 1.000 62.86786 103 ALA A CA 1
ATOM 3705 C C . ALA B 1 105 ? 67.76700 101.16800 89.02800 1.000 66.40162 103 ALA A C 1
ATOM 3706 O O . ALA B 1 105 ? 67.49000 99.99600 89.31200 1.000 66.22719 103 ALA A O 1
ATOM 3708 N N . HIS B 1 106 ? 66.85200 102.03900 88.57100 1.000 65.53944 104 HIS A N 1
ATOM 3709 C CA . HIS B 1 106 ? 65.41300 101.79000 88.73700 1.000 69.40467 104 HIS A CA 1
ATOM 3710 C C . HIS B 1 106 ? 64.96300 100.48800 88.06900 1.000 72.07181 104 HIS A C 1
ATOM 3711 O O . HIS B 1 106 ? 64.01300 99.85600 88.53300 1.000 73.41828 104 HIS A O 1
ATOM 3718 N N . ASP B 1 107 ? 65.64400 100.05100 87.01800 1.000 71.89434 105 ASP A N 1
ATOM 3719 C CA . ASP B 1 107 ? 65.24300 98.87600 86.26000 1.000 73.88131 105 ASP A CA 1
ATOM 3720 C C . ASP B 1 107 ? 66.14000 97.66900 86.52000 1.000 70.57901 105 ASP A C 1
ATOM 3721 O O . ASP B 1 107 ? 66.07400 96.69700 85.77600 1.000 73.31076 105 ASP A O 1
ATOM 3726 N N . ILE B 1 108 ? 66.97300 97.71700 87.55800 1.000 66.90695 106 ILE A N 1
ATOM 3727 C CA . ILE B 1 108 ? 67.97500 96.68000 87.80300 1.000 64.32723 106 ILE A CA 1
ATOM 3728 C C . ILE B 1 108 ? 67.32400 95.32200 88.09500 1.000 69.05966 106 ILE A C 1
ATOM 3729 O O . ILE B 1 108 ? 67.85100 94.27000 87.72500 1.000 63.82101 106 ILE A O 1
ATOM 3734 N N . GLY B 1 109 ? 66.19100 95.32400 88.77400 1.000 69.57502 107 GLY A N 1
ATOM 3735 C CA . GLY B 1 109 ? 65.55600 94.12000 89.26000 1.000 69.25315 107 GLY A CA 1
ATOM 3736 C C . GLY B 1 109 ? 64.70000 93.37500 88.27200 1.000 72.11229 107 GLY A C 1
ATOM 3737 O O . GLY B 1 109 ? 64.12000 92.33700 88.61300 1.000 72.49510 107 GLY A O 1
ATOM 3738 N N . HIS B 1 110 ? 64.57700 93.88200 87.05700 1.000 69.88089 108 HIS A N 1
ATOM 3739 C CA . HIS B 1 110 ? 63.67700 93.25100 86.11900 1.000 71.18816 108 HIS A CA 1
ATOM 3740 C C . HIS B 1 110 ? 64.21800 91.88400 85.69500 1.000 69.07921 108 HIS A C 1
ATOM 3741 O O . HIS B 1 110 ? 65.42700 91.70600 85.52900 1.000 68.86326 108 HIS A O 1
ATOM 3748 N N . PRO B 1 111 ? 63.35500 90.88500 85.58700 1.000 70.63113 109 PRO A N 1
ATOM 3749 C CA . PRO B 1 111 ? 63.80200 89.55500 85.22800 1.000 67.40668 109 PRO A CA 1
ATOM 3750 C C . PRO B 1 111 ? 63.88300 89.41100 83.72200 1.000 65.76180 109 PRO A C 1
ATOM 3751 O O . PRO B 1 111 ? 63.44500 90.30400 82.98900 1.000 72.75459 109 PRO A O 1
ATOM 3755 N N . PRO B 1 112 ? 64.42200 88.30300 83.22100 1.000 67.47445 110 PRO A N 1
ATOM 3756 C CA . PRO B 1 112 ? 64.30000 88.01100 81.79000 1.000 67.65594 110 PRO A CA 1
ATOM 3757 C C . PRO B 1 112 ? 62.84000 88.04600 81.37400 1.000 69.50557 110 PRO A C 1
ATOM 3758 O O . PRO B 1 112 ? 61.94500 87.73100 82.15900 1.000 70.32631 110 PRO A O 1
ATOM 3762 N N . TYR B 1 113 ? 62.59900 88.49300 80.14900 1.000 70.31203 111 TYR A N 1
ATOM 3763 C CA . TYR B 1 113 ? 61.26400 88.46800 79.56000 1.000 73.28045 111 TYR A CA 1
ATOM 3764 C C . TYR B 1 113 ? 60.29200 89.42200 80.25300 1.000 74.91659 111 TYR A C 1
ATOM 3765 O O . TYR B 1 113 ? 59.07900 89.19700 80.22200 1.000 80.50700 111 TYR A O 1
ATOM 3774 N N . GLY B 1 114 ? 60.80200 90.48100 80.88600 1.000 74.61220 112 GLY A N 1
ATOM 3775 C CA . GLY B 1 114 ? 59.93200 91.56500 81.31900 1.000 79.11057 112 GLY A CA 1
ATOM 3776 C C . GLY B 1 114 ? 58.77700 91.09200 82.18400 1.000 80.56955 112 GLY A C 1
ATOM 3777 O O . GLY B 1 114 ? 58.95600 90.36100 83.15800 1.000 78.69480 112 GLY A O 1
ATOM 3778 N N . HIS B 1 115 ? 57.56800 91.55000 81.85800 1.000 87.58135 113 HIS A N 1
ATOM 3779 C CA . HIS B 1 115 ? 56.41400 91.18300 82.67100 1.000 89.28928 113 HIS A CA 1
ATOM 3780 C C . HIS B 1 115 ? 56.15100 89.68200 82.60700 1.000 89.65678 113 HIS A C 1
ATOM 3781 O O . HIS B 1 115 ? 55.67900 89.08900 83.58400 1.000 90.96789 113 HIS A O 1
ATOM 3788 N N . GLY B 1 116 ? 56.46800 89.04900 81.47800 1.000 83.32680 114 GLY A N 1
ATOM 3789 C CA . GLY B 1 116 ? 56.25600 87.62100 81.36900 1.000 81.18141 114 GLY A CA 1
ATOM 3790 C C . GLY B 1 116 ? 57.12500 86.83900 82.32900 1.000 79.79990 114 GLY A C 1
ATOM 3791 O O . GLY B 1 116 ? 56.66600 85.88300 82.96400 1.000 79.10370 114 GLY A O 1
ATOM 3792 N N . GLY B 1 117 ? 58.39200 87.23100 82.44700 1.000 76.56530 115 GLY A N 1
ATOM 3793 C CA . GLY B 1 117 ? 59.25000 86.61800 83.44200 1.000 75.99291 115 GLY A CA 1
ATOM 3794 C C . GLY B 1 117 ? 58.73600 86.86300 84.84200 1.000 76.69128 115 GLY A C 1
ATOM 3795 O O . GLY B 1 117 ? 58.77800 85.97300 85.70100 1.000 74.98040 115 GLY A O 1
ATOM 3796 N N . GLU B 1 118 ? 58.26300 88.08400 85.08800 1.000 75.67124 116 GLU A N 1
ATOM 3797 C CA . GLU B 1 118 ? 57.79800 88.46300 86.41200 1.000 76.48672 116 GLU A CA 1
ATOM 3798 C C . GLU B 1 118 ? 56.60800 87.62500 86.83300 1.000 77.95182 116 GLU A C 1
ATOM 3799 O O . GLU B 1 118 ? 56.48900 87.24900 88.00300 1.000 75.76161 116 GLU A O 1
ATOM 3805 N N . ILE B 1 119 ? 55.71100 87.33200 85.89100 1.000 81.14364 117 ILE A N 1
ATOM 3806 C CA . ILE B 1 119 ? 54.52000 86.56200 86.21900 1.000 82.27137 117 ILE A CA 1
ATOM 3807 C C . ILE B 1 119 ? 54.91100 85.14200 86.58600 1.000 80.68350 117 ILE A C 1
ATOM 3808 O O . ILE B 1 119 ? 54.43700 84.58200 87.58100 1.000 78.32244 117 ILE A O 1
ATOM 3813 N N . ALA B 1 120 ? 55.84700 84.57500 85.82800 1.000 78.76545 118 ALA A N 1
ATOM 3814 C CA . ALA B 1 120 ? 56.30800 83.22000 86.07700 1.000 76.59346 118 ALA A CA 1
ATOM 3815 C C . ALA B 1 120 ? 56.98400 83.10600 87.43800 1.000 77.25342 118 ALA A C 1
ATOM 3816 O O . ALA B 1 120 ? 56.63200 82.23700 88.24500 1.000 79.56763 118 ALA A O 1
ATOM 3818 N N . LEU B 1 121 ? 57.94100 83.99100 87.72400 1.000 73.38158 119 LEU A N 1
ATOM 3819 C CA . LEU B 1 121 ? 58.65200 83.89900 88.99800 1.000 73.12911 119 LEU A CA 1
ATOM 3820 C C . LEU B 1 121 ? 57.69700 84.10600 90.16700 1.000 74.66481 119 LEU A C 1
ATOM 3821 O O . LEU B 1 121 ? 57.76500 83.39100 91.17800 1.000 77.02684 119 LEU A O 1
ATOM 3826 N N . ASN B 1 122 ? 56.78500 85.07000 90.03700 1.000 75.49636 120 ASN A N 1
ATOM 3827 C CA . ASN B 1 122 ? 55.83100 85.32100 91.10700 1.000 74.11609 120 ASN A CA 1
ATOM 3828 C C . ASN B 1 122 ? 54.96100 84.10200 91.36400 1.000 79.20301 120 ASN A C 1
ATOM 3829 O O . ASN B 1 122 ? 54.71800 83.73100 92.52000 1.000 77.81639 120 ASN A O 1
ATOM 3834 N N . TYR B 1 123 ? 54.49900 83.45600 90.29400 1.000 81.45928 121 TYR A N 1
ATOM 3835 C CA . TYR B 1 123 ? 53.69100 82.26100 90.46500 1.000 79.98313 121 TYR A CA 1
ATOM 3836 C C . TYR B 1 123 ? 54.52000 81.14500 91.08400 1.000 80.77609 121 TYR A C 1
ATOM 3837 O O . TYR B 1 123 ? 54.06400 80.49200 92.02200 1.000 83.85640 121 TYR A O 1
ATOM 3846 N N . MET B 1 124 ? 55.77100 80.96600 90.64200 1.000 79.59310 122 MET A N 1
ATOM 3847 C CA . MET B 1 124 ? 56.58400 79.89500 91.21600 1.000 80.75657 122 MET A CA 1
ATOM 3848 C C . MET B 1 124 ? 57.00200 80.19300 92.65100 1.000 80.12991 122 MET A C 1
ATOM 3849 O O . MET B 1 124 ? 57.35200 79.26700 93.38700 1.000 82.51030 122 MET A O 1
ATOM 3854 N N . MET B 1 125 ? 56.95200 81.45000 93.07900 1.000 77.67624 123 MET A N 1
ATOM 3855 C CA . MET B 1 125 ? 57.23300 81.80200 94.46300 1.000 79.58675 123 MET A CA 1
ATOM 3856 C C . MET B 1 125 ? 55.96300 82.05700 95.26800 1.000 82.94445 123 MET A C 1
ATOM 3857 O O . MET B 1 125 ? 56.03800 82.65600 96.34800 1.000 83.85471 123 MET A O 1
ATOM 3862 N N . ARG B 1 126 ? 54.80900 81.56000 94.79000 1.000 86.99401 124 ARG A N 1
ATOM 3863 C CA . ARG B 1 126 ? 53.52500 81.89900 95.39900 1.000 87.75385 124 ARG A CA 1
ATOM 3864 C C . ARG B 1 126 ? 53.50100 81.57700 96.88500 1.000 90.53932 124 ARG A C 1
ATOM 3865 O O . ARG B 1 126 ? 52.80800 82.25400 97.65100 1.000 92.29257 124 ARG A O 1
ATOM 3873 N N . ASP B 1 127 ? 54.24400 80.56000 97.31600 1.000 88.33588 125 ASP A N 1
ATOM 3874 C CA . ASP B 1 127 ? 54.27800 80.18800 98.72200 1.000 87.85218 125 ASP A CA 1
ATOM 3875 C C . ASP B 1 127 ? 55.56700 80.61800 99.42000 1.000 85.10858 125 ASP A C 1
ATOM 3876 O O . ASP B 1 127 ? 55.83900 80.15500 100.53200 1.000 84.63234 125 ASP A O 1
ATOM 3881 N N . HIS B 1 128 ? 56.33900 81.53500 98.83300 1.000 81.08478 126 HIS A N 1
ATOM 3882 C CA . HIS B 1 128 ? 57.62300 81.87000 99.43500 1.000 80.04642 126 HIS A CA 1
ATOM 3883 C C . HIS B 1 128 ? 57.95300 83.35500 99.28100 1.000 79.75971 126 HIS A C 1
ATOM 3884 O O . HIS B 1 128 ? 59.12600 83.73000 99.17600 1.000 74.04837 126 HIS A O 1
ATOM 3891 N N . GLY B 1 129 ? 56.93600 84.21300 99.29200 1.000 82.26089 127 GLY A N 1
ATOM 3892 C CA . GLY B 1 129 ? 57.13200 85.64300 99.26100 1.000 80.99032 127 GLY A CA 1
ATOM 3893 C C . GLY B 1 129 ? 56.89900 86.30400 97.91700 1.000 77.35333 127 GLY A C 1
ATOM 3894 O O . GLY B 1 129 ? 56.94700 87.54300 97.83900 1.000 79.51221 127 GLY A O 1
ATOM 3895 N N . GLY B 1 130 ? 56.68900 85.52600 96.85700 1.000 74.86393 128 GLY A N 1
ATOM 3896 C CA . GLY B 1 130 ? 56.41000 86.08000 95.54600 1.000 75.15920 128 GLY A CA 1
ATOM 3897 C C . GLY B 1 130 ? 57.66600 86.63700 94.89900 1.000 73.96389 128 GLY A C 1
ATOM 3898 O O . GLY B 1 130 ? 58.76900 86.56700 95.44200 1.000 72.89935 128 GLY A O 1
ATOM 3899 N N . PHE B 1 131 ? 57.48600 87.20600 93.70600 1.000 74.79189 129 PHE A N 1
ATOM 3900 C CA . PHE B 1 131 ? 58.55200 87.92700 93.02800 1.000 71.52588 129 PHE A CA 1
ATOM 3901 C C . PHE B 1 131 ? 57.99100 89.22100 92.47700 1.000 72.08945 129 PHE A C 1
ATOM 3902 O O . PHE B 1 131 ? 56.88600 89.23000 91.93000 1.000 70.41999 129 PHE A O 1
ATOM 3910 N N . GLU B 1 132 ? 58.77800 90.29500 92.57400 1.000 69.80831 130 GLU A N 1
ATOM 3911 C CA . GLU B 1 132 ? 58.40900 91.57500 91.97800 1.000 70.38838 130 GLU A CA 1
ATOM 3912 C C . GLU B 1 132 ? 59.66900 92.38700 91.68700 1.000 68.90115 130 GLU A C 1
ATOM 3913 O O . GLU B 1 132 ? 60.57600 92.44600 92.52100 1.000 68.37089 130 GLU A O 1
ATOM 3919 N N . GLY B 1 133 ? 59.68100 93.07500 90.53600 1.000 66.45050 131 GLY A N 1
ATOM 3920 C CA . GLY B 1 133 ? 60.90400 93.71400 90.04700 1.000 71.11651 131 GLY A CA 1
ATOM 3921 C C . GLY B 1 133 ? 61.45200 94.81100 90.95300 1.000 65.83599 131 GLY A C 1
ATOM 3922 O O . GLY B 1 133 ? 62.66600 94.93600 91.12000 1.000 63.21099 131 GLY A O 1
ATOM 3923 N N . ASN B 1 134 ? 60.57700 95.63600 91.52700 1.000 62.61812 132 ASN A N 1
ATOM 3924 C CA . ASN B 1 134 ? 61.04800 96.69400 92.43500 1.000 67.26577 132 ASN A CA 1
ATOM 3925 C C . ASN B 1 134 ? 61.62100 96.11800 93.72800 1.000 66.91768 132 ASN A C 1
ATOM 3926 O O . ASN B 1 134 ? 62.66700 96.57200 94.21000 1.000 63.06112 132 ASN A O 1
ATOM 3931 N N . ALA B 1 135 ? 60.94100 95.11900 94.30100 1.000 64.72677 133 ALA A N 1
ATOM 3932 C CA . ALA B 1 135 ? 61.50100 94.34300 95.40300 1.000 64.14121 133 ALA A CA 1
ATOM 3933 C C . ALA B 1 135 ? 62.84800 93.74100 95.01600 1.000 64.79026 133 ALA A C 1
ATOM 3934 O O . ALA B 1 135 ? 63.77300 93.69200 95.83300 1.000 65.34878 133 ALA A O 1
ATOM 3936 N N . GLN B 1 136 ? 62.94700 93.20900 93.79300 1.000 60.39250 134 GLN A N 1
ATOM 3937 C CA . GLN B 1 136 ? 64.20000 92.62200 93.34600 1.000 63.76904 134 GLN A CA 1
ATOM 3938 C C . GLN B 1 136 ? 65.29400 93.67600 93.26000 1.000 61.15894 134 GLN A C 1
ATOM 3939 O O . GLN B 1 136 ? 66.43700 93.42800 93.66700 1.000 61.76167 134 GLN A O 1
ATOM 3945 N N . THR B 1 137 ? 64.95700 94.86500 92.75900 1.000 61.34265 135 THR A N 1
ATOM 3946 C CA . THR B 1 137 ? 65.92000 95.96300 92.72400 1.000 59.77349 135 THR A CA 1
ATOM 3947 C C . THR B 1 137 ? 66.44000 96.28100 94.12300 1.000 60.06753 135 THR A C 1
ATOM 3948 O O . THR B 1 137 ? 67.65100 96.45000 94.32800 1.000 57.40688 135 THR A O 1
ATOM 3952 N N . PHE B 1 138 ? 65.53600 96.38000 95.10200 1.000 59.26995 136 PHE A N 1
ATOM 3953 C CA . PHE B 1 138 ? 65.98200 96.60800 96.46900 1.000 61.49790 136 PHE A CA 1
ATOM 3954 C C . PHE B 1 138 ? 66.88800 95.47600 96.95100 1.000 63.82178 136 PHE A C 1
ATOM 3955 O O . PHE B 1 138 ? 67.90800 95.72000 97.61300 1.000 61.77312 136 PHE A O 1
ATOM 3963 N N . ARG B 1 139 ? 66.51400 94.22500 96.65000 1.000 62.63966 137 ARG A N 1
ATOM 3964 C CA . ARG B 1 139 ? 67.29900 93.08500 97.10200 1.000 62.11288 137 ARG A CA 1
ATOM 3965 C C . ARG B 1 139 ? 68.68000 93.05100 96.45100 1.000 64.30876 137 ARG A C 1
ATOM 3966 O O . ARG B 1 139 ? 69.65700 92.67200 97.10700 1.000 65.35538 137 ARG A O 1
ATOM 3974 N N . ILE B 1 140 ? 68.78900 93.46300 95.17900 1.000 59.53124 138 ILE A N 1
ATOM 3975 C CA . ILE B 1 140 ? 70.08300 93.43000 94.49900 1.000 61.68157 138 ILE A CA 1
ATOM 3976 C C . ILE B 1 140 ? 71.05400 94.43400 95.12500 1.000 64.22964 138 ILE A C 1
ATOM 3977 O O . ILE B 1 140 ? 72.21800 94.10800 95.39000 1.000 65.22096 138 ILE A O 1
ATOM 3982 N N . VAL B 1 141 ? 70.60500 95.67500 95.35300 1.000 62.35050 139 VAL A N 1
ATOM 3983 C CA . VAL B 1 141 ? 71.54300 96.70000 95.80500 1.000 61.74731 139 VAL A CA 1
ATOM 3984 C C . VAL B 1 141 ? 71.84800 96.56900 97.28700 1.000 61.73000 139 VAL A C 1
ATOM 3985 O O . VAL B 1 141 ? 72.94700 96.94500 97.72300 1.000 62.21469 139 VAL A O 1
ATOM 3989 N N . THR B 1 142 ? 70.93100 96.00800 98.08200 1.000 59.40962 140 THR A N 1
ATOM 3990 C CA . THR B 1 142 ? 71.22500 95.80600 99.49700 1.000 65.58327 140 THR A CA 1
ATOM 3991 C C . THR B 1 142 ? 71.90800 94.46600 99.81200 1.000 70.46545 140 THR A C 1
ATOM 3992 O O . THR B 1 142 ? 72.37900 94.29800 100.94100 1.000 72.16327 140 THR A O 1
ATOM 3996 N N . SER B 1 143 ? 71.92500 93.47900 98.89500 1.000 72.07502 141 SER A N 1
ATOM 3997 C CA . SER B 1 143 ? 72.51500 92.18600 99.26200 1.000 73.03473 141 SER A CA 1
ATOM 3998 C C . SER B 1 143 ? 73.16400 91.39000 98.12500 1.000 72.51435 141 SER A C 1
ATOM 3999 O O . SER B 1 143 ? 74.24300 90.81900 98.30500 1.000 74.22847 141 SER A O 1
ATOM 4002 N N . LEU B 1 144 ? 72.53200 91.31800 96.95700 1.000 69.40887 142 LEU A N 1
ATOM 4003 C CA . LEU B 1 144 ? 72.98000 90.32200 95.99100 1.000 68.28324 142 LEU A CA 1
ATOM 4004 C C . LEU B 1 144 ? 74.22300 90.76500 95.23100 1.000 67.64043 142 LEU A C 1
ATOM 4005 O O . LEU B 1 144 ? 75.17500 89.98700 95.10700 1.000 73.09812 142 LEU A O 1
ATOM 4010 N N . GLU B 1 145 ? 74.26300 92.00700 94.75600 1.000 67.50386 143 GLU A N 1
ATOM 4011 C CA . GLU B 1 145 ? 75.40500 92.44000 93.94900 1.000 70.04489 143 GLU A CA 1
ATOM 4012 C C . GLU B 1 145 ? 76.66700 92.37400 94.80300 1.000 69.49772 143 GLU A C 1
ATOM 4013 O O . GLU B 1 145 ? 76.72400 93.01000 95.86200 1.000 68.94990 143 GLU A O 1
ATOM 4019 N N . PRO B 1 146 ? 77.67000 91.61200 94.41000 1.000 70.99072 144 PRO A N 1
ATOM 4020 C CA . PRO B 1 146 ? 78.74700 91.29800 95.35200 1.000 75.86515 144 PRO A CA 1
ATOM 4021 C C . PRO B 1 146 ? 79.83600 92.36100 95.41000 1.000 78.64789 144 PRO A C 1
ATOM 4022 O O . PRO B 1 146 ?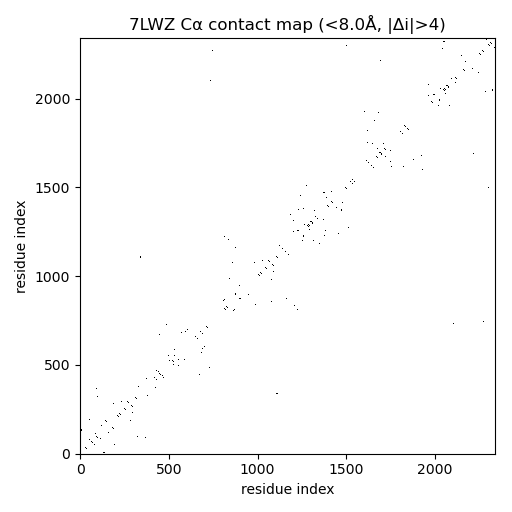 81.02400 92.03600 95.47900 1.000 82.48604 144 PRO A O 1
ATOM 4026 N N . TYR B 1 147 ? 79.44800 93.63600 95.41300 1.000 75.40920 145 TYR A N 1
ATOM 4027 C CA . TYR B 1 147 ? 80.43900 94.69100 95.58800 1.000 77.07791 145 TYR A CA 1
ATOM 4028 C C . TYR B 1 147 ? 81.04300 94.64200 96.98600 1.000 78.42541 145 TYR A C 1
ATOM 4029 O O . TYR B 1 147 ? 82.25900 94.80600 97.14500 1.000 80.06552 145 TYR A O 1
ATOM 4038 N N . THR B 1 148 ? 80.22500 94.35700 97.99900 1.000 79.08362 146 THR A N 1
ATOM 4039 C CA . THR B 1 148 ? 80.68300 94.08600 99.35800 1.000 83.25406 146 THR A CA 1
ATOM 4040 C C . THR B 1 148 ? 80.24500 92.68000 99.73400 1.000 86.62955 146 THR A C 1
ATOM 4041 O O . THR B 1 148 ? 79.49500 92.02600 99.00600 1.000 83.80934 146 THR A O 1
ATOM 4045 N N . GLU B 1 149 ? 80.75000 92.19500 100.86500 1.000 88.83442 147 GLU A N 1
ATOM 4046 C CA . GLU B 1 149 ? 80.44200 90.82200 101.24200 1.000 94.33409 147 GLU A CA 1
ATOM 4047 C C . GLU B 1 149 ? 79.01800 90.69100 101.77100 1.000 96.02900 147 GLU A C 1
ATOM 4048 O O . GLU B 1 149 ? 78.33700 89.70300 101.48600 1.000 96.76050 147 GLU A O 1
ATOM 4054 N N . HIS B 1 150 ? 78.52200 91.69000 102.49600 1.000 100.89063 148 HIS A N 1
ATOM 4055 C CA . HIS B 1 150 ? 77.26500 91.52700 103.21100 1.000 99.59503 148 HIS A CA 1
ATOM 4056 C C . HIS B 1 150 ? 76.22600 92.60700 102.94700 1.000 98.44785 148 HIS A C 1
ATOM 4057 O O . HIS B 1 150 ? 75.11300 92.49600 103.47400 1.000 98.99985 148 HIS A O 1
ATOM 4064 N N . HIS B 1 151 ? 76.53900 93.65500 102.19100 1.000 88.34052 149 HIS A N 1
ATOM 4065 C CA . HIS B 1 151 ? 75.57100 94.73400 102.03800 1.000 81.93069 149 HIS A CA 1
ATOM 4066 C C . HIS B 1 151 ? 75.42100 95.16400 100.58400 1.000 75.46147 149 HIS A C 1
ATOM 4067 O O . HIS B 1 151 ? 75.02800 96.30400 100.30200 1.000 71.05082 149 HIS A O 1
ATOM 4074 N N . GLY B 1 152 ? 75.67700 94.24600 99.65600 1.000 73.35406 150 GLY A N 1
ATOM 4075 C CA . GLY B 1 152 ? 75.47100 94.55100 98.25000 1.000 71.12135 150 GLY A CA 1
ATOM 4076 C C . GLY B 1 152 ? 76.34400 95.71500 97.82100 1.000 71.38355 150 GLY A C 1
ATOM 4077 O O . GLY B 1 152 ? 77.54100 95.77300 98.13200 1.000 73.80860 150 GLY A O 1
ATOM 4078 N N . MET B 1 153 ? 75.73400 96.67800 97.12600 1.000 65.44251 151 MET A N 1
ATOM 4079 C CA . MET B 1 153 ? 76.47700 97.85700 96.71600 1.000 68.21097 151 MET A CA 1
ATOM 4080 C C . MET B 1 153 ? 76.76700 98.78100 97.88700 1.000 67.18685 151 MET A C 1
ATOM 4081 O O . MET B 1 153 ? 77.62600 99.66000 97.75400 1.000 67.42638 151 MET A O 1
ATOM 4086 N N . ASN B 1 154 ? 76.12300 98.55200 99.03500 1.000 68.47861 152 ASN A N 1
ATOM 4087 C CA . ASN B 1 154 ? 76.32900 99.33600 100.25200 1.000 70.00598 152 ASN A CA 1
ATOM 4088 C C . ASN B 1 154 ? 76.10400 100.82900 99.98500 1.000 69.89129 152 ASN A C 1
ATOM 4089 O O . ASN B 1 154 ? 76.93300 101.68900 100.30300 1.000 65.45047 152 ASN A O 1
ATOM 4094 N N . LEU B 1 155 ? 74.94600 101.13200 99.39700 1.000 66.27082 153 LEU A N 1
ATOM 4095 C CA . LEU B 1 155 ? 74.61500 102.50400 99.04100 1.000 68.37772 153 LEU A CA 1
ATOM 4096 C C . LEU B 1 155 ? 74.21800 103.32300 100.27300 1.000 70.17886 153 LEU A C 1
ATOM 4097 O O . LEU B 1 155 ? 73.80900 102.79200 101.31900 1.000 69.96252 153 LEU A O 1
ATOM 4102 N N . SER B 1 156 ? 74.35000 104.64300 100.12500 1.000 68.85050 154 SER A N 1
ATOM 4103 C CA . SER B 1 156 ? 73.97000 105.58100 101.17200 1.000 69.33618 154 SER A CA 1
ATOM 4104 C C . SER B 1 156 ? 72.46800 105.51500 101.44900 1.000 67.84138 154 SER A C 1
ATOM 4105 O O . SER B 1 156 ? 71.66300 105.14900 100.58500 1.000 66.16786 154 SER A O 1
ATOM 4108 N N . ARG B 1 157 ? 72.09000 105.89500 102.66900 1.000 70.49509 155 ARG A N 1
ATOM 4109 C CA . ARG B 1 157 ? 70.70700 105.69900 103.08500 1.000 71.30128 155 ARG A CA 1
ATOM 4110 C C . ARG B 1 157 ? 69.74000 106.47100 102.19000 1.000 69.20290 155 ARG A C 1
ATOM 4111 O O . ARG B 1 157 ? 68.72300 105.92300 101.75300 1.000 65.68559 155 ARG A O 1
ATOM 4119 N N . ARG B 1 158 ? 70.05800 107.72100 101.85000 1.000 70.82702 156 ARG A N 1
ATOM 4120 C CA . ARG B 1 158 ? 69.10500 108.47100 101.04000 1.000 71.40052 156 ARG A CA 1
ATOM 4121 C C . ARG B 1 158 ? 68.93700 107.85200 99.65100 1.000 66.86176 156 ARG A C 1
ATOM 4122 O O . ARG B 1 158 ? 67.82300 107.82600 99.11200 1.000 64.39943 156 ARG A O 1
ATOM 4130 N N . THR B 1 159 ? 70.02000 107.33800 99.05500 1.000 67.37435 157 THR A N 1
ATOM 4131 C CA . THR B 1 159 ? 69.87900 106.64800 97.77300 1.000 67.47466 157 THR A CA 1
ATOM 4132 C C . THR B 1 159 ? 68.92300 105.47500 97.88600 1.000 65.86722 157 THR A C 1
ATOM 4133 O O . THR B 1 159 ? 68.06100 105.27200 97.02300 1.000 63.78132 157 THR A O 1
ATOM 4137 N N . LEU B 1 160 ? 69.07200 104.68300 98.94000 1.000 65.79593 158 LEU A N 1
ATOM 4138 C CA . LEU B 1 160 ? 68.16800 103.56400 99.14500 1.000 66.13528 158 LEU A CA 1
ATOM 4139 C C . LEU B 1 160 ? 66.73000 104.03700 99.29200 1.000 69.30274 158 LEU A C 1
ATOM 4140 O O . LEU B 1 160 ? 65.81300 103.43500 98.71500 1.000 69.92067 158 LEU A O 1
ATOM 4145 N N . LEU B 1 161 ? 66.51600 105.12600 100.05100 1.000 68.42815 159 LEU A N 1
ATOM 4146 C CA . LEU B 1 161 ? 65.16400 105.64900 100.23100 1.000 68.00780 159 LEU A CA 1
ATOM 4147 C C . LEU B 1 161 ? 64.56400 106.08000 98.90700 1.000 69.03152 159 LEU A C 1
ATOM 4148 O O . LEU B 1 161 ? 63.36600 105.89500 98.68300 1.000 71.25758 159 LEU A O 1
ATOM 4153 N N . GLY B 1 162 ? 65.38700 106.61300 98.00200 1.000 72.87592 160 GLY A N 1
ATOM 4154 C CA . GLY B 1 162 ? 64.90200 107.00900 96.69000 1.000 72.68588 160 GLY A CA 1
ATOM 4155 C C . GLY B 1 162 ? 64.46100 105.84700 95.83500 1.000 72.47334 160 GLY A C 1
ATOM 4156 O O . GLY B 1 162 ? 63.68000 106.03900 94.89900 1.000 74.33196 160 GLY A O 1
ATOM 4157 N N . LEU B 1 163 ? 64.94800 104.64300 96.13400 1.000 69.77316 161 LEU A N 1
ATOM 4158 C CA . LEU B 1 163 ? 64.56900 103.44600 95.40300 1.000 70.52539 161 LEU A CA 1
ATOM 4159 C C . LEU B 1 163 ? 63.28600 102.79600 95.93200 1.000 71.58495 161 LEU A C 1
ATOM 4160 O O . LEU B 1 163 ? 62.76000 101.89600 95.27400 1.000 69.66123 161 LEU A O 1
ATOM 4165 N N . LEU B 1 164 ? 62.75100 103.23300 97.08000 1.000 71.08680 162 LEU A N 1
ATOM 4166 C CA . LEU B 1 164 ? 61.53200 102.62400 97.62100 1.000 71.40308 162 LEU A CA 1
ATOM 4167 C C . LEU B 1 164 ? 60.30700 103.25600 96.96400 1.000 73.33589 162 LEU A C 1
ATOM 4168 O O . LEU B 1 164 ? 59.58500 104.07200 97.54600 1.000 76.08272 162 LEU A O 1
ATOM 4173 N N . LYS B 1 165 ? 60.04200 102.81700 95.73100 1.000 72.43712 163 LYS A N 1
ATOM 4174 C CA . LYS B 1 165 ? 58.84100 103.25500 95.03400 1.000 74.74498 163 LYS A CA 1
ATOM 4175 C C . LYS B 1 165 ? 57.58600 102.77400 95.74400 1.000 77.16641 163 LYS A C 1
ATOM 4176 O O . LYS B 1 165 ? 56.53600 103.41500 95.64800 1.000 77.83247 163 LYS A O 1
ATOM 4182 N N . TYR B 1 166 ? 57.67400 101.65200 96.45600 1.000 75.82946 164 TYR A N 1
ATOM 4183 C CA . TYR B 1 166 ? 56.55500 101.10400 97.21500 1.000 76.37414 164 TYR A CA 1
ATOM 4184 C C . TYR B 1 166 ? 57.06700 100.69700 98.58600 1.000 78.16123 164 TYR A C 1
ATOM 4185 O O . TYR B 1 166 ? 57.30200 99.50600 98.84400 1.000 82.00473 164 TYR A O 1
ATOM 4194 N N . PRO B 1 167 ? 57.10200 101.62200 99.52700 1.000 78.71519 165 PRO A N 1
ATOM 4195 C CA . PRO B 1 167 ? 57.76900 101.39600 100.81500 1.000 77.60463 165 PRO A CA 1
ATOM 4196 C C . PRO B 1 167 ? 56.91400 100.61900 101.81100 1.000 81.08688 165 PRO A C 1
ATOM 4197 O O . PRO B 1 167 ? 56.67300 101.07300 102.93300 1.000 82.54463 165 PRO A O 1
ATOM 4201 N N . ALA B 1 168 ? 56.39700 99.46700 101.37400 1.000 80.99863 166 ALA A N 1
ATOM 4202 C CA . ALA B 1 168 ? 55.77500 98.51100 102.28200 1.000 79.43067 166 ALA A CA 1
ATOM 4203 C C . ALA B 1 168 ? 56.22600 97.10000 101.94800 1.000 81.69472 166 ALA A C 1
ATOM 4204 O O . ALA B 1 168 ? 56.73000 96.82100 100.85700 1.000 79.83713 166 ALA A O 1
ATOM 4206 N N . LEU B 1 169 ? 55.98700 96.20400 102.89900 1.000 83.67597 167 LEU A N 1
ATOM 4207 C CA . LEU B 1 169 ? 56.29900 94.80000 102.72400 1.000 81.58069 167 LEU A CA 1
ATOM 4208 C C . LEU B 1 169 ? 55.21300 94.11400 101.91800 1.000 87.41516 167 LEU A C 1
ATOM 4209 O O . LEU B 1 169 ? 54.03400 94.48200 101.98000 1.000 91.69779 167 LEU A O 1
ATOM 4214 N N . LEU B 1 170 ? 55.61000 93.06900 101.18900 1.000 87.57927 168 LEU A N 1
ATOM 4215 C CA . LEU B 1 170 ? 54.61600 92.33200 100.42200 1.000 92.78199 168 LEU A CA 1
ATOM 4216 C C . LEU B 1 170 ? 53.64500 91.57000 101.31600 1.000 93.16664 168 LEU A C 1
ATOM 4217 O O . LEU B 1 170 ? 52.59300 91.15600 100.82700 1.000 95.36285 168 LEU A O 1
ATOM 4222 N N . SER B 1 171 ? 53.94200 91.41800 102.61300 1.000 92.21334 169 SER A N 1
ATOM 4223 C CA . SER B 1 171 ? 52.94700 90.85200 103.51900 1.000 98.85841 169 SER A CA 1
ATOM 4224 C C . SER B 1 171 ? 51.75400 91.77600 103.67600 1.000 103.56610 169 SER A C 1
ATOM 4225 O O . SER B 1 171 ? 50.65000 91.31200 103.97700 1.000 108.20668 169 SER A O 1
ATOM 4228 N N . ALA B 1 172 ? 51.96400 93.08200 103.53800 1.000 107.93353 170 ALA A N 1
ATOM 4229 C CA . ALA B 1 172 ? 50.86400 94.03500 103.64000 1.000 109.73923 170 ALA A CA 1
ATOM 4230 C C . ALA B 1 172 ? 50.13000 94.24300 102.31900 1.000 114.19739 170 ALA A C 1
ATOM 4231 O O . ALA B 1 172 ? 48.90800 94.41900 102.32200 1.000 119.06430 170 ALA A O 1
ATOM 4233 N N . THR B 1 173 ? 50.83900 94.20600 101.18400 1.000 102.24797 171 THR A N 1
ATOM 4234 C CA . THR B 1 173 ? 50.23500 94.56700 99.90300 1.000 100.03536 171 THR A CA 1
ATOM 4235 C C . THR B 1 173 ? 49.72400 93.38400 99.07800 1.000 99.39815 171 THR A C 1
ATOM 4236 O O . THR B 1 173 ? 48.89800 93.60200 98.17900 1.000 96.92745 171 THR A O 1
ATOM 4240 N N . PRO B 1 178 ? 44.46000 84.52000 98.38100 1.000 113.28895 176 PRO A N 1
ATOM 4241 C CA . PRO B 1 178 ? 45.37500 84.19400 97.27600 1.000 113.94456 176 PRO A CA 1
ATOM 4242 C C . PRO B 1 178 ? 44.69100 83.72300 95.98400 1.000 111.89892 176 PRO A C 1
ATOM 4243 O O . PRO B 1 178 ? 43.62400 83.14800 96.06300 1.000 114.41148 176 PRO A O 1
ATOM 4245 N N . PRO B 1 179 ? 45.28800 83.96900 94.79600 1.000 110.59257 177 PRO A N 1
ATOM 4246 C CA . PRO B 1 179 ? 44.68700 83.50100 93.54100 1.000 109.54370 177 PRO A CA 1
ATOM 4247 C C . PRO B 1 179 ? 44.79000 81.97300 93.42100 1.000 114.90337 177 PRO A C 1
ATOM 4248 O O . PRO B 1 179 ? 45.77500 81.41800 93.87000 1.000 115.69387 177 PRO A O 1
ATOM 4250 N N . PRO B 1 180 ? 43.79000 81.28300 92.82800 1.000 116.46186 178 PRO A N 1
ATOM 4251 C CA . PRO B 1 180 ? 43.85500 79.82000 92.70600 1.000 114.27536 178 PRO A CA 1
ATOM 4252 C C . PRO B 1 180 ? 43.91200 79.34600 91.24600 1.000 116.07787 178 PRO A C 1
ATOM 4253 O O . PRO B 1 180 ? 44.56600 79.99000 90.44700 1.000 117.39711 178 PRO A O 1
ATOM 4255 N N . ALA B 1 181 ? 43.24700 78.21700 90.97000 1.000 120.50563 179 ALA A N 1
ATOM 4256 C CA . ALA B 1 181 ? 43.13800 77.58300 89.63300 1.000 123.55740 179 ALA A CA 1
ATOM 4257 C C . ALA B 1 181 ? 44.50700 77.18700 89.06200 1.000 121.16321 179 ALA A C 1
ATOM 4258 O O . ALA B 1 181 ? 44.68100 77.29600 87.83400 1.000 122.24221 179 ALA A O 1
ATOM 4260 N N . GLN B 1 187 ? 48.92300 76.51300 80.92400 1.000 121.15840 185 GLN A N 1
ATOM 4261 C CA . GLN B 1 187 ? 47.81600 77.49800 80.81400 1.000 121.95374 185 GLN A CA 1
ATOM 4262 C C . GLN B 1 187 ? 47.86300 78.41500 82.03900 1.000 124.88367 185 GLN A C 1
ATOM 4263 O O . GLN B 1 187 ? 47.80000 77.89700 83.16800 1.000 129.77419 185 GLN A O 1
ATOM 4265 N N . LEU B 1 188 ? 47.96000 79.72600 81.81000 1.000 120.21916 186 LEU A N 1
ATOM 4266 C CA . LEU B 1 188 ? 48.02500 80.71500 82.91700 1.000 119.03527 186 LEU A CA 1
ATOM 4267 C C . LEU B 1 188 ? 47.53400 82.06400 82.39000 1.000 121.63670 186 LEU A C 1
ATOM 4268 O O . LEU B 1 188 ? 47.83600 82.38900 81.22700 1.000 120.55967 186 LEU A O 1
ATOM 4273 N N . LYS B 1 189 ? 46.81500 82.81500 83.22700 1.000 132.89845 187 LYS A N 1
ATOM 4274 C CA . LYS B 1 189 ? 46.26100 84.09600 82.82700 1.000 135.64391 187 LYS A CA 1
ATOM 4275 C C . LYS B 1 189 ? 47.08200 85.20600 83.46600 1.000 134.94730 187 LYS A C 1
ATOM 4276 O O . LYS B 1 189 ? 47.42300 85.13600 84.65000 1.000 130.65968 187 LYS A O 1
ATOM 4278 N N . ALA B 1 190 ? 47.43600 86.20800 82.66500 1.000 144.39715 188 ALA A N 1
ATOM 4279 C CA . ALA B 1 190 ? 48.32600 87.24900 83.16000 1.000 142.60013 188 ALA A CA 1
ATOM 4280 C C . ALA B 1 190 ? 47.66900 88.06000 84.27100 1.000 142.81177 188 ALA A C 1
ATOM 4281 O O . ALA B 1 190 ? 48.33300 88.43500 85.24400 1.000 141.46001 188 ALA A O 1
ATOM 4283 N N . LYS B 1 191 ? 46.36700 88.34100 84.15000 1.000 131.38029 189 LYS A N 1
ATOM 4284 C CA . LYS B 1 191 ? 45.70100 89.19000 85.13700 1.000 127.16589 189 LYS A CA 1
ATOM 4285 C C . LYS B 1 191 ? 45.75600 88.59800 86.54200 1.000 126.29555 189 LYS A C 1
ATOM 4286 O O . LYS B 1 191 ? 45.79900 89.34900 87.52500 1.000 123.67945 189 LYS A O 1
ATOM 4288 N N . ASP B 1 192 ? 45.79100 87.26400 86.65800 1.000 123.04343 190 ASP A N 1
ATOM 4289 C CA . ASP B 1 192 ? 45.63900 86.60200 87.95000 1.000 117.85754 190 ASP A CA 1
ATOM 4290 C C . ASP B 1 192 ? 46.92200 86.57000 88.76100 1.000 110.72502 190 ASP A C 1
ATOM 4291 O O . ASP B 1 192 ? 46.86600 86.39900 89.98400 1.000 107.54738 190 ASP A O 1
ATOM 4293 N N . TRP B 1 193 ? 48.07200 86.74300 88.12200 1.000 110.51966 191 TRP A N 1
ATOM 4294 C CA . TRP B 1 193 ? 49.34000 86.55400 88.80700 1.000 106.36458 191 TRP A CA 1
ATOM 4295 C C . TRP B 1 193 ? 50.26500 87.75800 88.72900 1.000 104.67591 191 TRP A C 1
ATOM 4296 O O . TRP B 1 193 ? 51.45800 87.61900 89.02800 1.000 99.33499 191 TRP A O 1
ATOM 4307 N N . SER B 1 194 ? 49.76000 88.92600 88.33100 1.000 103.74971 192 SER A N 1
ATOM 4308 C CA . SER B 1 194 ? 50.58800 90.12100 88.37200 1.000 99.22472 192 SER A CA 1
ATOM 4309 C C . SER B 1 194 ? 50.91100 90.42700 89.82700 1.000 97.39684 192 SER A C 1
ATOM 4310 O O . SER B 1 194 ? 49.99400 90.52400 90.65100 1.000 101.92196 192 SER A O 1
ATOM 4313 N N . PRO B 1 195 ? 52.17900 90.61500 90.17500 1.000 90.42328 193 PRO A N 1
ATOM 4314 C CA . PRO B 1 195 ? 52.54600 90.71800 91.58900 1.000 86.60988 193 PRO A CA 1
ATOM 4315 C C . PRO B 1 195 ? 52.10400 92.04100 92.18700 1.000 88.27418 193 PRO A C 1
ATOM 4316 O O . PRO B 1 195 ? 52.10700 93.08300 91.52500 1.000 87.51143 193 PRO A O 1
ATOM 4320 N N . ALA B 1 196 ? 51.76100 91.99700 93.47200 1.000 87.40825 194 ALA A N 1
ATOM 4321 C CA . ALA B 1 196 ? 51.72300 93.22000 94.24800 1.000 85.70110 194 ALA A CA 1
ATOM 4322 C C . ALA B 1 196 ? 53.13500 93.79800 94.33000 1.000 82.40681 194 ALA A C 1
ATOM 4323 O O . ALA B 1 196 ? 54.13000 93.12000 94.07000 1.000 82.36007 194 ALA A O 1
ATOM 4325 N N . LYS B 1 197 ? 53.22400 95.05500 94.73000 1.000 80.19265 195 LYS A N 1
ATOM 4326 C CA . LYS B 1 197 ? 54.47900 95.78800 94.68600 1.000 82.16086 195 LYS A CA 1
ATOM 4327 C C . LYS B 1 197 ? 54.90500 96.15200 96.10200 1.000 81.81569 195 LYS A C 1
ATOM 4328 O O . LYS B 1 197 ? 54.05800 96.39900 96.96100 1.000 82.77079 195 LYS A O 1
ATOM 4334 N N . GLY B 1 198 ? 56.20200 96.05800 96.37700 1.000 80.98555 196 GLY A N 1
ATOM 4335 C CA . GLY B 1 198 ? 56.68200 96.24500 97.73700 1.000 80.38628 196 GLY A CA 1
ATOM 4336 C C . GLY B 1 198 ? 58.08400 95.67600 97.91800 1.000 78.06678 196 GLY A C 1
ATOM 4337 O O . GLY B 1 198 ? 58.83300 95.51200 96.96400 1.000 75.93052 196 GLY A O 1
ATOM 4338 N N . ILE B 1 199 ? 58.41200 95.39900 99.17400 1.000 77.18034 197 ILE A N 1
ATOM 4339 C CA . ILE B 1 199 ? 59.71200 94.88900 99.58500 1.000 75.34891 197 ILE A CA 1
ATOM 4340 C C . ILE B 1 199 ? 59.51300 93.48400 100.14100 1.000 76.05373 197 ILE A C 1
ATOM 4341 O O . ILE B 1 199 ? 58.55200 93.24900 100.88900 1.000 76.80042 197 ILE A O 1
ATOM 4346 N N . TYR B 1 200 ? 60.40500 92.54600 99.75200 1.000 72.39047 198 TYR A N 1
ATOM 4347 C CA . TYR B 1 200 ? 60.38100 91.18700 100.28300 1.000 73.31519 198 TYR A CA 1
ATOM 4348 C C . TYR B 1 200 ? 60.56400 91.21200 101.78800 1.000 77.93067 198 TYR A C 1
ATOM 4349 O O . TYR B 1 200 ? 61.38400 91.96300 102.31900 1.000 81.89452 198 TYR A O 1
ATOM 4358 N N . ASP B 1 201 ? 59.85300 90.32800 102.47000 1.000 76.08754 199 ASP A N 1
ATOM 4359 C CA . ASP B 1 201 ? 60.02400 90.20300 103.91000 1.000 82.02508 199 ASP A CA 1
ATOM 4360 C C . ASP B 1 201 ? 61.42100 89.72700 104.29100 1.000 82.55192 199 ASP A C 1
ATOM 4361 O O . ASP B 1 201 ? 61.92700 90.10000 105.35700 1.000 82.72188 199 ASP A O 1
ATOM 4366 N N . CYS B 1 202 ? 62.07100 88.93400 103.43400 1.000 81.52508 200 CYS A N 1
ATOM 4367 C CA . CYS B 1 202 ? 63.43700 88.50200 103.71300 1.000 82.95925 200 CYS A CA 1
ATOM 4368 C C . CYS B 1 202 ? 64.46000 89.63400 103.64600 1.000 82.99157 200 CYS A C 1
ATOM 4369 O O . CYS B 1 202 ? 65.61900 89.41200 104.01000 1.000 86.64226 200 CYS A O 1
ATOM 4372 N N . ASP B 1 203 ? 64.07000 90.83600 103.21300 1.000 81.98051 201 ASP A N 1
ATOM 4373 C CA . ASP B 1 203 ? 64.96200 91.98800 103.20500 1.000 81.77453 201 ASP A CA 1
ATOM 4374 C C . ASP B 1 203 ? 64.56200 93.02000 104.25900 1.000 81.45850 201 ASP A C 1
ATOM 4375 O O . ASP B 1 203 ? 64.99000 94.18400 104.19600 1.000 79.98828 201 ASP A O 1
ATOM 4380 N N . LEU B 1 204 ? 63.76300 92.60000 105.24200 1.000 80.16432 202 LEU A N 1
ATOM 4381 C CA . LEU B 1 204 ? 63.23700 93.53000 106.23100 1.000 80.34239 202 LEU A CA 1
ATOM 4382 C C . LEU B 1 204 ? 64.35000 94.20000 107.03200 1.000 79.37020 202 LEU A C 1
ATOM 4383 O O . LEU B 1 204 ? 64.23400 95.38300 107.38800 1.000 77.21919 202 LEU A O 1
ATOM 4388 N N . ALA B 1 205 ? 65.44000 93.47700 107.30300 1.000 79.14166 203 ALA A N 1
ATOM 4389 C CA . ALA B 1 205 ? 66.54300 94.07600 108.04400 1.000 76.58598 203 ALA A CA 1
ATOM 4390 C C . ALA B 1 205 ? 67.10100 95.27100 107.29500 1.000 76.83163 203 ALA A C 1
ATOM 4391 O O . ALA B 1 205 ? 67.32900 96.33000 107.88900 1.000 74.63634 203 ALA A O 1
ATOM 4393 N N . SER B 1 206 ? 67.25500 95.15600 105.97400 1.000 74.48558 204 SER A N 1
ATOM 4394 C CA . SER B 1 206 ? 67.83500 96.28800 105.27700 1.000 76.03172 204 SER A CA 1
ATOM 4395 C C . SER B 1 206 ? 66.83400 97.42300 105.11400 1.000 75.72549 204 SER A C 1
ATOM 4396 O O . SER B 1 206 ? 67.23700 98.58800 105.09300 1.000 74.02750 204 SER A O 1
ATOM 4399 N N . LEU B 1 207 ? 65.54000 97.11600 105.13500 1.000 76.56487 205 LEU A N 1
ATOM 4400 C CA . LEU B 1 207 ? 64.51400 98.14400 105.10700 1.000 75.31466 205 LEU A CA 1
ATOM 4401 C C . LEU B 1 207 ? 64.40900 98.85500 106.44500 1.000 78.39610 205 LEU A C 1
ATOM 4402 O O . LEU B 1 207 ? 64.25200 100.07900 106.48800 1.000 78.61871 205 LEU A O 1
ATOM 4407 N N . ASP B 1 208 ? 64.48600 98.09700 107.54000 1.000 78.61654 206 ASP A N 1
ATOM 4408 C CA . ASP B 1 208 ? 64.51700 98.70100 108.86700 1.000 76.53976 206 ASP A CA 1
ATOM 4409 C C . ASP B 1 208 ? 65.68300 99.66200 108.99400 1.000 76.04208 206 ASP A C 1
ATOM 4410 O O . ASP B 1 208 ? 65.55800 100.72300 109.61500 1.000 77.17804 206 ASP A O 1
ATOM 4415 N N . TRP B 1 209 ? 66.83700 99.29300 108.44000 1.000 76.24711 207 TRP A N 1
ATOM 4416 C CA . TRP B 1 209 ? 67.99200 100.17600 108.51400 1.000 78.10447 207 TRP A CA 1
ATOM 4417 C C . TRP B 1 209 ? 67.75100 101.47300 107.73800 1.000 79.85961 207 TRP A C 1
ATOM 4418 O O . TRP B 1 209 ? 68.13100 102.55700 108.19400 1.000 78.80376 207 TRP A O 1
ATOM 4429 N N . VAL B 1 210 ? 67.14500 101.37900 106.55100 1.000 77.78972 208 VAL A N 1
ATOM 4430 C CA . VAL B 1 210 ? 66.91900 102.56600 105.73300 1.000 78.07982 208 VAL A CA 1
ATOM 4431 C C . VAL B 1 210 ? 65.95500 103.52000 106.42100 1.000 79.61610 208 VAL A C 1
ATOM 4432 O O . VAL B 1 210 ? 66.14000 104.73400 106.38000 1.000 77.58213 208 VAL A O 1
ATOM 4436 N N . LEU B 1 211 ? 64.91800 102.99900 107.06300 1.000 79.66961 209 LEU A N 1
ATOM 4437 C CA . LEU B 1 211 ? 63.92300 103.85700 107.69500 1.000 80.81622 209 LEU A CA 1
ATOM 4438 C C . LEU B 1 211 ? 64.27700 104.25400 109.12800 1.000 86.92718 209 LEU A C 1
ATOM 4439 O O . LEU B 1 211 ? 63.48000 104.94200 109.77500 1.000 88.07663 209 LEU A O 1
ATOM 4444 N N . GLU B 1 212 ? 65.43700 103.83100 109.63700 1.000 94.57714 210 GLU A N 1
ATOM 4445 C CA . GLU B 1 212 ? 65.75400 104.01900 111.05400 1.000 93.88138 210 GLU A CA 1
ATOM 4446 C C . GLU B 1 212 ? 65.72200 105.46600 111.55500 1.000 95.59150 210 GLU A C 1
ATOM 4447 O O . GLU B 1 212 ? 65.18400 105.69200 112.65600 1.000 92.46841 210 GLU A O 1
ATOM 4453 N N . PRO B 1 213 ? 66.22400 106.48000 110.82900 1.000 94.16445 211 PRO A N 1
ATOM 4454 C CA . PRO B 1 213 ? 66.22200 107.83300 111.40400 1.000 93.37173 211 PRO A CA 1
ATOM 4455 C C . PRO B 1 213 ? 64.90000 108.56400 111.24900 1.000 91.94834 211 PRO A C 1
ATOM 4456 O O . PRO B 1 213 ? 64.85100 109.79200 111.36000 1.000 93.06195 211 PRO A O 1
ATOM 4460 N N . LEU B 1 214 ? 63.82200 107.82800 111.00900 1.000 90.95283 212 LEU A N 1
ATOM 4461 C CA . LEU B 1 214 ? 62.49500 108.41400 110.89700 1.000 90.73688 212 LEU A CA 1
ATOM 4462 C C . LEU B 1 214 ? 61.77300 108.28000 112.23100 1.000 91.83680 212 LEU A C 1
ATOM 4463 O O . LEU B 1 214 ? 61.98100 107.30500 112.96000 1.000 93.25460 212 LEU A O 1
ATOM 4468 N N . CYS B 1 215 ? 60.96800 109.28000 112.58100 1.000 87.48631 213 CYS A N 1
ATOM 4469 C CA . CYS B 1 215 ? 60.14500 109.09500 113.75500 1.000 87.54300 213 CYS A CA 1
ATOM 4470 C C . CYS B 1 215 ? 59.11000 108.00200 113.49100 1.000 90.47741 213 CYS A C 1
ATOM 4471 O O . CYS B 1 215 ? 58.77100 107.69200 112.34400 1.000 86.61659 213 CYS A O 1
ATOM 4474 N N . GLU B 1 216 ? 58.59800 107.42000 114.58300 1.000 90.69524 214 GLU A N 1
ATOM 4475 C CA . GLU B 1 216 ? 57.60600 106.35600 114.46200 1.000 89.24530 214 GLU A CA 1
ATOM 4476 C C . GLU B 1 216 ? 56.40200 106.82700 113.65900 1.000 92.64737 214 GLU A C 1
ATOM 4477 O O . GLU B 1 216 ? 55.80100 106.04100 112.91000 1.000 93.37449 214 GLU A O 1
ATOM 4479 N N . SER B 1 217 ? 56.01900 108.10500 113.82600 1.000 91.84852 215 SER A N 1
ATOM 4480 C CA . SER B 1 217 ? 54.84500 108.63100 113.13300 1.000 88.67765 215 SER A CA 1
ATOM 4481 C C . SER B 1 217 ? 55.04900 108.67100 111.62200 1.000 91.95747 215 SER A C 1
ATOM 4482 O O . SER B 1 217 ? 54.14400 108.31100 110.86600 1.000 93.36330 215 SER A O 1
ATOM 4485 N N . ASP B 1 218 ? 56.23400 109.07900 111.16000 1.000 89.59351 216 ASP A N 1
ATOM 4486 C CA . ASP B 1 218 ? 56.51800 109.01900 109.72600 1.000 90.43234 216 ASP A CA 1
ATOM 4487 C C . ASP B 1 218 ? 56.55500 107.57800 109.24100 1.000 91.97004 216 ASP A C 1
ATOM 4488 O O . ASP B 1 218 ? 56.11900 107.27800 108.12100 1.000 87.00448 216 ASP A O 1
ATOM 4493 N N . ARG B 1 219 ? 57.10800 106.68000 110.06200 1.000 92.39583 217 ARG A N 1
ATOM 4494 C CA . ARG B 1 219 ? 57.28900 105.29600 109.63600 1.000 93.10517 217 ARG A CA 1
ATOM 4495 C C . ARG B 1 219 ? 55.95400 104.57600 109.46900 1.000 94.33621 217 ARG A C 1
ATOM 4496 O O . ARG B 1 219 ? 55.78600 103.79500 108.52100 1.000 93.21001 217 ARG A O 1
ATOM 4498 N N . GLU B 1 220 ? 54.98000 104.83400 110.35200 1.000 99.84571 218 GLU A N 1
ATOM 4499 C CA . GLU B 1 220 ? 53.71700 104.12700 110.18700 1.000 101.66631 218 GLU A CA 1
ATOM 4500 C C . GLU B 1 220 ? 52.86000 104.76000 109.10000 1.000 102.29331 218 GLU A C 1
ATOM 4501 O O . GLU B 1 220 ? 52.00900 104.08300 108.51400 1.000 104.62532 218 GLU A O 1
ATOM 4507 N N . LEU B 1 221 ? 53.13300 106.01300 108.75700 1.000 95.65204 219 LEU A N 1
ATOM 4508 C CA . LEU B 1 221 ? 52.48000 106.65800 107.63100 1.000 90.00448 219 LEU A CA 1
ATOM 4509 C C . LEU B 1 221 ? 53.08200 106.24700 106.28500 1.000 88.36162 219 LEU A C 1
ATOM 4510 O O . LEU B 1 221 ? 52.36700 106.19100 105.28000 1.000 88.15710 219 LEU A O 1
ATOM 4515 N N . LEU B 1 222 ? 54.36900 105.90300 106.24800 1.000 86.99088 220 LEU A N 1
ATOM 4516 C CA . LEU B 1 222 ? 55.01100 105.58800 104.97600 1.000 87.14799 220 LEU A CA 1
ATOM 4517 C C . LEU B 1 222 ? 54.41500 104.32500 104.36200 1.000 88.31646 220 LEU A C 1
ATOM 4518 O O . LEU B 1 222 ? 54.22600 104.24600 103.13900 1.000 85.01487 220 LEU A O 1
ATOM 4523 N N . GLY B 1 223 ? 54.04100 103.36300 105.20100 1.000 88.83143 221 GLY A N 1
ATOM 4524 C CA . GLY B 1 223 ? 53.46100 102.11600 104.74200 1.000 89.07480 221 GLY A CA 1
ATOM 4525 C C . GLY B 1 223 ? 51.96000 102.17800 104.53400 1.000 92.10702 221 GLY A C 1
ATOM 4526 O O . GLY B 1 223 ? 51.28800 101.13800 104.51800 1.000 95.73135 221 GLY A O 1
ATOM 4527 N N . GLN B 1 224 ? 51.42400 103.38900 104.37100 1.000 94.83513 222 GLN A N 1
ATOM 4528 C CA . GLN B 1 224 ? 49.99000 103.59600 104.21000 1.000 96.71603 222 GLN A CA 1
ATOM 4529 C C . GLN B 1 224 ? 49.55600 103.26900 102.78300 1.000 98.26016 222 GLN A C 1
ATOM 4530 O O . GLN B 1 224 ? 50.27700 103.55300 101.82000 1.000 98.49942 222 GLN A O 1
ATOM 4536 N N . MET B 1 225 ? 48.36100 102.68200 102.65100 1.000 98.54056 223 MET A N 1
ATOM 4537 C CA . MET B 1 225 ? 47.87600 102.16500 101.38000 1.000 97.03292 223 MET A CA 1
ATOM 4538 C C . MET B 1 225 ? 46.76200 103.04500 100.83200 1.000 97.49090 223 MET A C 1
ATOM 4539 O O . MET B 1 225 ? 46.04300 103.71300 101.57800 1.000 97.52195 223 MET A O 1
ATOM 4544 N N . ARG B 1 226 ? 46.60600 102.99900 99.50900 1.000 97.17321 224 ARG A N 1
ATOM 4545 C CA . ARG B 1 226 ? 45.63200 103.82100 98.78800 1.000 97.44752 224 ARG A CA 1
ATOM 4546 C C . ARG B 1 226 ? 44.30300 103.08900 98.62700 1.000 99.81687 224 ARG A C 1
ATOM 4547 O O . ARG B 1 226 ? 43.49200 103.02800 99.55500 1.000 104.39006 224 ARG A O 1
ATOM 4549 N N . ARG B 1 236 ? 46.70200 95.47500 97.83100 1.000 92.39101 234 ARG A N 1
ATOM 4550 C CA . ARG B 1 236 ? 46.84300 96.84900 98.38100 1.000 96.53515 234 ARG A CA 1
ATOM 4551 C C . ARG B 1 236 ? 47.91700 97.60600 97.59200 1.000 98.21918 234 ARG A C 1
ATOM 4552 O O . ARG B 1 236 ? 48.85400 96.95400 97.09600 1.000 98.72277 234 ARG A O 1
ATOM 4554 N N . LYS B 1 237 ? 47.77300 98.93000 97.47600 1.000 99.22295 235 LYS A N 1
ATOM 4555 C CA . LYS B 1 237 ? 48.75900 99.76300 96.73600 1.000 100.34410 235 LYS A CA 1
ATOM 4556 C C . LYS B 1 237 ? 49.26100 100.89500 97.63900 1.000 99.78347 235 LYS A C 1
ATOM 4557 O O . LYS B 1 237 ? 48.42300 101.67700 98.12100 1.000 100.15204 235 LYS A O 1
ATOM 4563 N N . THR B 1 238 ? 50.57800 100.96400 97.85900 1.000 92.69109 236 THR A N 1
ATOM 4564 C CA . THR B 1 238 ? 51.16700 102.02400 98.65600 1.000 92.41535 236 THR A CA 1
ATOM 4565 C C . THR B 1 238 ? 50.87800 103.38700 98.03200 1.000 87.87784 236 THR A C 1
ATOM 4566 O O . THR B 1 238 ? 50.77300 103.53200 96.81300 1.000 85.08224 236 THR A O 1
ATOM 4570 N N . ARG B 1 239 ? 50.77700 104.39600 98.88400 1.000 83.97224 237 ARG A N 1
ATOM 4571 C CA . ARG B 1 239 ? 50.42600 105.73300 98.42700 1.000 85.98196 237 ARG A CA 1
ATOM 4572 C C . ARG B 1 239 ? 51.61700 106.69200 98.31900 1.000 80.77428 237 ARG A C 1
ATOM 4573 O O . ARG B 1 239 ? 51.58900 107.57900 97.46800 1.000 78.60162 237 ARG A O 1
ATOM 4575 N N . PHE B 1 240 ? 52.68100 106.50700 99.10700 1.000 80.81655 238 PHE A N 1
ATOM 4576 C CA . PHE B 1 240 ? 53.67100 107.54800 99.35800 1.000 74.27812 238 PHE A CA 1
ATOM 4577 C C . PHE B 1 240 ? 55.08000 107.13000 98.95300 1.000 76.01331 238 PHE A C 1
ATOM 4578 O O . PHE B 1 240 ? 55.36800 105.94900 98.75000 1.000 79.61097 238 PHE A O 1
ATOM 4586 N N . LYS B 1 241 ? 55.95400 108.13000 98.83000 1.000 67.44961 239 LYS A N 1
ATOM 4587 C CA . LYS B 1 241 ? 57.36300 107.94900 98.47800 1.000 68.72261 239 LYS A CA 1
ATOM 4588 C C . LYS B 1 241 ? 58.11400 109.25000 98.75500 1.000 69.80419 239 LYS A C 1
ATOM 4589 O O . LYS B 1 241 ? 57.51100 110.31600 98.90000 1.000 72.39291 239 LYS A O 1
ATOM 4595 N N . SER B 1 242 ? 59.44200 109.16100 98.78600 1.000 67.11394 240 SER A N 1
ATOM 4596 C CA . SER B 1 242 ? 60.28400 110.32200 99.04900 1.000 68.60689 240 SER A CA 1
ATOM 4597 C C . SER B 1 242 ? 60.33000 111.27000 97.84900 1.000 71.77279 240 SER A C 1
ATOM 4598 O O . SER B 1 242 ? 60.00600 110.89200 96.71700 1.000 67.81351 240 SER A O 1
ATOM 4601 N N . LEU B 1 243 ? 60.77100 112.51600 98.12200 1.000 69.72900 241 LEU A N 1
ATOM 4602 C CA . LEU B 1 243 ? 60.90200 113.54500 97.08400 1.000 71.14019 241 LEU A CA 1
ATOM 4603 C C . LEU B 1 243 ? 61.84800 113.11000 95.96800 1.000 69.72325 241 LEU A C 1
ATOM 4604 O O . LEU B 1 243 ? 61.55700 113.32500 94.78400 1.000 64.33101 241 LEU A O 1
ATOM 4609 N N . ASP B 1 244 ? 63.01900 112.55500 96.32800 1.000 75.09276 242 ASP A N 1
ATOM 4610 C CA . ASP B 1 244 ? 63.96700 112.08700 95.30800 1.000 75.27910 242 ASP A CA 1
ATOM 4611 C C . ASP B 1 244 ? 63.32700 111.03800 94.40400 1.000 73.43129 242 ASP A C 1
ATOM 4612 O O . ASP B 1 244 ? 63.55600 111.02400 93.18800 1.000 72.44883 242 ASP A O 1
ATOM 4617 N N . CYS B 1 245 ? 62.46200 110.20100 94.96900 1.000 69.06029 243 CYS A N 1
ATOM 4618 C CA . CYS B 1 245 ? 61.87000 109.12800 94.19300 1.000 67.38248 243 CYS A CA 1
ATOM 4619 C C . CYS B 1 245 ? 60.72200 109.61600 93.31600 1.000 68.92219 243 CYS A C 1
ATOM 4620 O O . CYS B 1 245 ? 60.56800 109.13500 92.17900 1.000 66.52024 243 CYS A O 1
ATOM 4623 N N . SER B 1 246 ? 59.96200 110.61300 93.78600 1.000 66.85251 244 SER A N 1
ATOM 4624 C CA . SER B 1 246 ? 58.96100 111.24600 92.92900 1.000 67.21860 244 SER A CA 1
ATOM 4625 C C . SER B 1 246 ? 59.60300 111.89000 91.71400 1.000 65.18796 244 SER A C 1
ATOM 4626 O O . SER B 1 246 ? 59.01100 111.89900 90.63000 1.000 64.67039 244 SER A O 1
ATOM 4629 N N . ILE B 1 247 ? 60.80000 112.46000 91.87100 1.000 62.32098 245 ILE A N 1
ATOM 4630 C CA . ILE B 1 247 ? 61.46500 113.02900 90.70400 1.000 61.89582 245 ILE A CA 1
ATOM 4631 C C . ILE B 1 247 ? 61.87500 111.93000 89.72700 1.000 64.59295 245 ILE A C 1
ATOM 4632 O O . ILE B 1 247 ? 61.63000 112.02900 88.51700 1.000 61.53176 245 ILE A O 1
ATOM 4637 N N . MET B 1 248 ? 62.46300 110.84700 90.24300 1.000 64.13745 246 MET A N 1
ATOM 4638 C CA . MET B 1 248 ? 62.86800 109.75100 89.37100 1.000 61.84984 246 MET A CA 1
ATOM 4639 C C . MET B 1 248 ? 61.66600 109.16600 88.64300 1.000 61.08162 246 MET A C 1
ATOM 4640 O O . MET B 1 248 ? 61.72400 108.91100 87.43600 1.000 58.33988 246 MET A O 1
ATOM 4645 N N . GLU B 1 249 ? 60.53700 109.03900 89.34100 1.000 63.14821 247 GLU A N 1
ATOM 4646 C CA . GLU B 1 249 ? 59.33900 108.49200 88.71100 1.000 65.93632 247 GLU A CA 1
ATOM 4647 C C . GLU B 1 249 ? 58.87500 109.36900 87.54500 1.000 66.78865 247 GLU A C 1
ATOM 4648 O O . GLU B 1 249 ? 58.47500 108.85100 86.49100 1.000 64.32431 247 GLU A O 1
ATOM 4654 N N . LEU B 1 250 ? 58.92500 110.69900 87.71100 1.000 63.58796 248 LEU A N 1
ATOM 4655 C CA . LEU B 1 250 ? 58.55800 111.59700 86.61800 1.000 64.16959 248 LEU A CA 1
ATOM 4656 C C . LEU B 1 250 ? 59.53200 111.47600 85.45100 1.000 62.07305 248 LEU A C 1
ATOM 4657 O O . LEU B 1 250 ? 59.10900 111.41900 84.29100 1.000 61.50253 248 LEU A O 1
ATOM 4662 N N . ALA B 1 251 ? 60.83400 111.39500 85.73700 1.000 57.08059 249 ALA A N 1
ATOM 4663 C CA . ALA B 1 251 ? 61.80200 111.27700 84.65200 1.000 61.45907 249 ALA A CA 1
ATOM 4664 C C . ALA B 1 251 ? 61.62000 109.96200 83.89600 1.000 65.04154 249 ALA A C 1
ATOM 4665 O O . ALA B 1 251 ? 61.57800 109.95100 82.65600 1.000 61.57509 249 ALA A O 1
ATOM 4667 N N . ASP B 1 252 ? 61.45100 108.85600 84.63500 1.000 64.60773 250 ASP A N 1
ATOM 4668 C CA . ASP B 1 252 ? 61.17800 107.55700 84.03600 1.000 63.99600 250 ASP A CA 1
ATOM 4669 C C . ASP B 1 252 ? 59.93600 107.62700 83.15100 1.000 64.98034 250 ASP A C 1
ATOM 4670 O O . ASP B 1 252 ? 59.97600 107.23700 81.97600 1.000 66.19005 250 ASP A O 1
ATOM 4675 N N . ASP B 1 253 ? 58.86000 108.24500 83.65600 1.000 62.46560 251 ASP A N 1
ATOM 4676 C CA . ASP B 1 253 ? 57.60900 108.32500 82.90000 1.000 63.67823 251 ASP A CA 1
ATOM 4677 C C . ASP B 1 253 ? 57.77400 109.17200 81.63800 1.000 65.64213 251 ASP A C 1
ATOM 4678 O O . ASP B 1 253 ? 57.12700 108.90600 80.61800 1.000 66.65341 251 ASP A O 1
ATOM 4683 N N . ILE B 1 254 ? 58.57600 110.23600 81.71200 1.000 61.54242 252 ILE A N 1
ATOM 4684 C CA . ILE B 1 254 ? 58.82000 111.07300 80.53800 1.000 65.08487 252 ILE A CA 1
ATOM 4685 C C . ILE B 1 254 ? 59.67000 110.32300 79.51200 1.000 65.69314 252 ILE A C 1
ATOM 4686 O O . ILE B 1 254 ? 59.36300 110.32800 78.30800 1.000 66.58654 252 ILE A O 1
ATOM 4691 N N . ALA B 1 255 ? 60.71400 109.62200 79.97800 1.000 65.87783 253 ALA A N 1
ATOM 4692 C CA . ALA B 1 255 ? 61.55200 108.81500 79.08400 1.000 69.31268 253 ALA A CA 1
ATOM 4693 C C . ALA B 1 255 ? 60.72800 107.74800 78.37800 1.000 71.31258 253 ALA A C 1
ATOM 4694 O O . ALA B 1 255 ? 60.76800 107.61900 77.15000 1.000 75.64395 253 ALA A O 1
ATOM 4696 N N . TYR B 1 256 ? 59.92000 107.01900 79.14000 1.000 66.03693 254 TYR A N 1
ATOM 4697 C CA . TYR B 1 256 ? 59.04400 106.02200 78.54700 1.000 70.97425 254 TYR A CA 1
ATOM 4698 C C . TYR B 1 256 ? 58.11000 106.65600 77.52200 1.000 75.30341 254 TYR A C 1
ATOM 4699 O O . TYR B 1 256 ? 57.85800 106.07900 76.45700 1.000 80.02110 254 TYR A O 1
ATOM 4708 N N . GLY B 1 257 ? 57.58300 107.84000 77.82700 1.000 72.36606 255 GLY A N 1
ATOM 4709 C CA . GLY B 1 257 ? 56.58200 108.42600 76.95600 1.000 69.34761 255 GLY A CA 1
ATOM 4710 C C . GLY B 1 257 ? 57.10800 108.85100 75.59500 1.000 71.17767 255 GLY A C 1
ATOM 4711 O O . GLY B 1 257 ? 56.44300 108.63700 74.58200 1.000 76.29481 255 GLY A O 1
ATOM 4712 N N . VAL B 1 258 ? 58.30400 109.43300 75.54000 1.000 69.52067 256 VAL A N 1
ATOM 4713 C CA . VAL B 1 258 ? 58.74900 110.16200 74.36100 1.000 78.14091 256 VAL A CA 1
ATOM 4714 C C . VAL B 1 258 ? 59.85400 109.43800 73.60300 1.000 84.47277 256 VAL A C 1
ATOM 4715 O O . VAL B 1 258 ? 59.84500 109.42100 72.37200 1.000 86.20827 256 VAL A O 1
ATOM 4719 N N . HIS B 1 259 ? 60.81000 108.82500 74.30400 1.000 94.07819 257 HIS A N 1
ATOM 4720 C CA . HIS B 1 259 ? 61.98100 108.28000 73.61500 1.000 95.20478 257 HIS A CA 1
ATOM 4721 C C . HIS B 1 259 ? 61.71600 106.91800 72.97000 1.000 95.79702 257 HIS A C 1
ATOM 4722 O O . HIS B 1 259 ? 62.52900 106.48400 72.14400 1.000 96.05646 257 HIS A O 1
ATOM 4729 N N . ASP B 1 260 ? 60.62900 106.22900 73.34300 1.000 102.91476 258 ASP A N 1
ATOM 4730 C CA . ASP B 1 260 ? 60.17200 105.07500 72.58300 1.000 105.87869 258 ASP A CA 1
ATOM 4731 C C . ASP B 1 260 ? 59.49100 105.49500 71.28700 1.000 104.82841 258 ASP A C 1
ATOM 4732 O O . ASP B 1 260 ? 59.48100 104.73000 70.30700 1.000 105.64714 258 ASP A O 1
ATOM 4737 N N . LEU B 1 261 ? 58.94500 106.72000 71.26800 1.000 92.53585 259 LEU A N 1
ATOM 4738 C CA . LEU B 1 261 ? 58.03100 107.17600 70.22200 1.000 86.34592 259 LEU A CA 1
ATOM 4739 C C . LEU B 1 261 ? 58.72000 107.32000 68.86900 1.000 80.93175 259 LEU A C 1
ATOM 4740 O O . LEU B 1 261 ? 58.10900 107.04800 67.83400 1.000 75.78109 259 LEU A O 1
ATOM 4745 N N . GLU B 1 262 ? 59.97500 107.76400 68.84600 1.000 81.02416 260 GLU A N 1
ATOM 4746 C CA . GLU B 1 262 ? 60.63100 108.01100 67.56200 1.000 78.15777 260 GLU A CA 1
ATOM 4747 C C . GLU B 1 262 ? 60.86500 106.71600 66.79400 1.000 79.85608 260 GLU A C 1
ATOM 4748 O O . GLU B 1 262 ? 60.53800 106.61600 65.60600 1.000 76.96750 260 GLU A O 1
ATOM 4754 N N . ASP B 1 263 ? 61.39400 105.69300 67.46600 1.000 83.82475 261 ASP A N 1
ATOM 4755 C CA . ASP B 1 263 ? 61.73000 104.48200 66.73100 1.000 80.47487 261 ASP A CA 1
ATOM 4756 C C . ASP B 1 263 ? 60.47900 103.69300 66.40300 1.000 79.01905 261 ASP A C 1
ATOM 4757 O O . ASP B 1 263 ? 60.40800 103.06100 65.34100 1.000 79.27307 261 ASP A O 1
ATOM 4762 N N . ALA B 1 264 ? 59.43200 103.84800 67.21300 1.000 79.58806 262 ALA A N 1
ATOM 4763 C CA . ALA B 1 264 ? 58.15600 103.28300 66.82300 1.000 75.00238 262 ALA A CA 1
ATOM 4764 C C . ALA B 1 264 ? 57.71200 103.84600 65.48600 1.000 78.11598 262 ALA A C 1
ATOM 4765 O O . ALA B 1 264 ? 57.11400 103.12500 64.67800 1.000 74.91648 262 ALA A O 1
ATOM 4767 N N . ILE B 1 265 ? 58.04500 105.11600 65.20500 1.000 75.42324 263 ILE A N 1
ATOM 4768 C CA . ILE B 1 265 ? 57.58400 105.71200 63.95500 1.000 74.57537 263 ILE A CA 1
ATOM 4769 C C . ILE B 1 265 ? 58.37900 105.18000 62.77600 1.000 71.28511 263 ILE A C 1
ATOM 4770 O O . ILE B 1 265 ? 57.81000 104.86900 61.72200 1.000 71.76199 263 ILE A O 1
ATOM 4775 N N . VAL B 1 266 ? 59.69900 105.06400 62.92000 1.000 70.70150 264 VAL A N 1
ATOM 4776 C CA . VAL B 1 266 ? 60.47700 104.68200 61.74500 1.000 74.90657 264 VAL A CA 1
ATOM 4777 C C . VAL B 1 266 ? 60.37300 103.18900 61.49700 1.000 77.70193 264 VAL A C 1
ATOM 4778 O O . VAL B 1 266 ? 60.35300 102.74200 60.34300 1.000 81.18879 264 VAL A O 1
ATOM 4782 N N . LEU B 1 267 ? 60.24800 102.39100 62.56400 1.000 75.82734 265 LEU A N 1
ATOM 4783 C CA . LEU B 1 267 ? 60.05600 100.96400 62.35400 1.000 77.83664 265 LEU A CA 1
ATOM 4784 C C . LEU B 1 267 ? 58.69800 100.65600 61.76000 1.000 78.25201 265 LEU A C 1
ATOM 4785 O O . LEU B 1 267 ? 58.41200 99.48300 61.50300 1.000 78.15021 265 LEU A O 1
ATOM 4790 N N . GLY B 1 268 ? 57.84600 101.66000 61.55600 1.000 73.92674 266 GLY A N 1
ATOM 4791 C CA . GLY B 1 268 ? 56.56300 101.37100 60.97100 1.000 72.40958 266 GLY A CA 1
ATOM 4792 C C . GLY B 1 268 ? 55.58100 100.73500 61.92700 1.000 73.38856 266 GLY A C 1
ATOM 4793 O O . GLY B 1 268 ? 54.56400 100.19600 61.48200 1.000 75.71830 266 GLY A O 1
ATOM 4794 N N . MET B 1 269 ? 55.87300 100.72500 63.22400 1.000 72.45642 267 MET A N 1
ATOM 4795 C CA . MET B 1 269 ? 54.92900 100.14900 64.16800 1.000 71.62441 267 MET A CA 1
ATOM 4796 C C . MET B 1 269 ? 53.67600 101.00200 64.33500 1.000 72.55618 267 MET A C 1
ATOM 4797 O O . MET B 1 269 ? 52.67000 100.50900 64.85700 1.000 74.88189 267 MET A O 1
ATOM 4802 N N . VAL B 1 270 ? 53.72000 102.27200 63.94100 1.000 74.58756 268 VAL A N 1
ATOM 4803 C CA . VAL B 1 270 ? 52.54100 103.13000 63.92100 1.000 73.37575 268 VAL A CA 1
ATOM 4804 C C . VAL B 1 270 ? 52.54500 103.95100 62.63600 1.000 73.98015 268 VAL A C 1
ATOM 4805 O O . VAL B 1 270 ? 53.56500 104.56000 62.27700 1.000 70.59616 268 VAL A O 1
ATOM 4809 N N . THR B 1 271 ? 51.39500 104.01100 61.97400 1.000 72.19046 269 THR A N 1
ATOM 4810 C CA . THR B 1 271 ? 51.25600 104.84400 60.79000 1.000 76.30699 269 THR A CA 1
ATOM 4811 C C . THR B 1 271 ? 50.79100 106.24100 61.18100 1.000 75.25365 269 THR A C 1
ATOM 4812 O O . THR B 1 271 ? 50.38600 106.48900 62.31800 1.000 74.87065 269 THR A O 1
ATOM 4816 N N . ARG B 1 272 ? 50.90700 107.17100 60.22700 1.000 75.23751 270 ARG A N 1
ATOM 4817 C CA . ARG B 1 272 ? 50.43900 108.53400 60.46200 1.000 72.77998 270 ARG A CA 1
ATOM 4818 C C . ARG B 1 272 ? 48.97300 108.54400 60.87200 1.000 75.12103 270 ARG A C 1
ATOM 4819 O O . ARG B 1 272 ? 48.58500 109.25600 61.80500 1.000 75.03015 270 ARG A O 1
ATOM 4827 N N . ALA B 1 273 ? 48.15900 107.70600 60.23500 1.000 76.27084 271 ALA A N 1
ATOM 4828 C CA . ALA B 1 273 ? 46.73200 107.69400 60.54000 1.000 78.37310 271 ALA A CA 1
ATOM 4829 C C . ALA B 1 273 ? 46.48900 107.28700 61.98400 1.000 77.85018 271 ALA A C 1
ATOM 4830 O O . ALA B 1 273 ? 45.68100 107.90100 62.68600 1.000 79.60693 271 ALA A O 1
ATOM 4832 N N . GLN B 1 274 ? 47.19500 106.26400 62.45300 1.000 76.82375 272 GLN A N 1
ATOM 4833 C CA . GLN B 1 274 ? 46.96200 105.80300 63.81100 1.000 79.07938 272 GLN A CA 1
ATOM 4834 C C . GLN B 1 274 ? 47.46700 106.80400 64.82300 1.000 75.68676 272 GLN A C 1
ATOM 4835 O O . GLN B 1 274 ? 46.90800 106.89900 65.92300 1.000 78.29945 272 GLN A O 1
ATOM 4841 N N . TRP B 1 275 ? 48.52100 107.55000 64.47500 1.000 76.23293 273 TRP A N 1
ATOM 4842 C CA . TRP B 1 275 ? 48.98000 108.62200 65.35200 1.000 76.28243 273 TRP A CA 1
ATOM 4843 C C . TRP B 1 275 ? 47.92300 109.71200 65.47300 1.000 78.71438 273 TRP A C 1
ATOM 4844 O O . TRP B 1 275 ? 47.71700 110.27600 66.55500 1.000 78.50057 273 TRP A O 1
ATOM 4855 N N . GLN B 1 276 ? 47.25800 110.04000 64.36500 1.000 75.25116 274 GLN A N 1
ATOM 4856 C CA . GLN B 1 276 ? 46.24400 111.08400 64.41700 1.000 78.11003 274 GLN A CA 1
ATOM 4857 C C . GLN B 1 276 ? 45.05500 110.65000 65.26600 1.000 82.51789 274 GLN A C 1
ATOM 4858 O O . GLN B 1 276 ? 44.64500 111.37200 66.18200 1.000 82.84540 274 GLN A O 1
ATOM 4864 N N . GLU B 1 277 ? 44.53600 109.43600 65.02700 1.000 85.30396 275 GLU A N 1
ATOM 4865 C CA . GLU B 1 277 ? 43.33200 108.99300 65.73000 1.000 88.49812 275 GLU A CA 1
ATOM 4866 C C . GLU B 1 277 ? 43.59500 108.77800 67.20800 1.000 87.87440 275 GLU A C 1
ATOM 4867 O O . GLU B 1 277 ? 42.77800 109.16500 68.04200 1.000 90.14715 275 GLU A O 1
ATOM 4873 N N . ALA B 1 278 ? 44.74200 108.22300 67.55800 1.000 94.89143 276 ALA A N 1
ATOM 4874 C CA . ALA B 1 278 ? 45.00400 107.83500 68.94800 1.000 94.91641 276 ALA A CA 1
ATOM 4875 C C . ALA B 1 278 ? 45.60500 109.00900 69.71800 1.000 96.02522 276 ALA A C 1
ATOM 4876 O O . ALA B 1 278 ? 44.93600 109.62200 70.55700 1.000 98.07943 276 ALA A O 1
ATOM 4878 N N . ALA B 1 279 ? 46.84900 109.36700 69.39500 1.000 86.40548 277 ALA A N 1
ATOM 4879 C CA . ALA B 1 279 ? 47.58700 110.34200 70.18800 1.000 79.88678 277 ALA A CA 1
ATOM 4880 C C . ALA B 1 279 ? 47.19700 111.77300 69.86700 1.000 80.61627 277 ALA A C 1
ATOM 4881 O O . ALA B 1 279 ? 46.91500 112.55400 70.78100 1.000 80.63206 277 ALA A O 1
ATOM 4883 N N . ALA B 1 280 ? 47.21900 112.14800 68.58100 1.000 80.47429 278 ALA A N 1
ATOM 4884 C CA . ALA B 1 280 ? 47.10000 113.56200 68.22800 1.000 78.37672 278 ALA A CA 1
ATOM 4885 C C . ALA B 1 280 ? 45.72700 114.11100 68.58400 1.000 80.29875 278 ALA A C 1
ATOM 4886 O O . ALA B 1 280 ? 45.61700 115.24100 69.07200 1.000 81.90534 278 ALA A O 1
ATOM 4888 N N . ALA B 1 281 ? 44.66900 113.32900 68.37000 1.000 80.77489 279 ALA A N 1
ATOM 4889 C CA . ALA B 1 281 ? 43.33400 113.81200 68.71300 1.000 83.65057 279 ALA A CA 1
ATOM 4890 C C . ALA B 1 281 ? 43.17300 113.97400 70.22300 1.000 83.56222 279 ALA A C 1
ATOM 4891 O O . ALA B 1 281 ? 42.64200 114.98200 70.70000 1.000 84.94240 279 ALA A O 1
ATOM 4893 N N . GLN B 1 282 ? 43.63400 112.99000 70.99200 1.000 84.25401 280 GLN A N 1
ATOM 4894 C CA . GLN B 1 282 ? 43.56500 113.08600 72.44400 1.000 82.30061 280 GLN A CA 1
ATOM 4895 C C . GLN B 1 282 ? 44.41800 114.24000 72.97600 1.000 83.86274 280 GLN A C 1
ATOM 4896 O O . GLN B 1 282 ? 44.04100 114.87900 73.96400 1.000 88.07689 280 GLN A O 1
ATOM 4898 N N . LEU B 1 283 ? 45.56500 114.52500 72.34000 1.000 83.09477 281 LEU A N 1
ATOM 4899 C CA . LEU B 1 283 ? 46.40600 115.64200 72.77400 1.000 81.79652 281 LEU A CA 1
ATOM 4900 C C . LEU B 1 283 ? 45.79700 116.98800 72.38800 1.000 86.75998 281 LEU A C 1
ATOM 4901 O O . LEU B 1 283 ? 46.07800 118.00500 73.03000 1.000 86.57555 281 LEU A O 1
ATOM 4906 N N . ALA B 1 284 ? 44.99700 117.02400 71.32300 1.000 85.17020 282 ALA A N 1
ATOM 4907 C CA . ALA B 1 284 ? 44.29200 118.24700 70.97300 1.000 84.94558 282 ALA A CA 1
ATOM 4908 C C . ALA B 1 284 ? 43.20200 118.58500 71.98600 1.000 90.56568 282 ALA A C 1
ATOM 4909 O O . ALA B 1 284 ? 42.70300 119.71100 71.98400 1.000 88.68639 282 ALA A O 1
ATOM 4911 N N . GLU B 1 285 ? 42.76700 117.62000 72.80000 1.000 96.18071 283 GLU A N 1
ATOM 4912 C CA . GLU B 1 285 ? 41.72900 117.84300 73.80600 1.000 94.71319 283 GLU A CA 1
ATOM 4913 C C . GLU B 1 285 ? 42.23300 117.59700 75.22500 1.000 95.25438 283 GLU A C 1
ATOM 4914 O O . GLU B 1 285 ? 41.42000 117.40500 76.13600 1.000 95.73925 283 GLU A O 1
ATOM 4916 N N . CYS B 1 286 ? 43.54900 117.55400 75.43100 1.000 89.89007 284 CYS A N 1
ATOM 4917 C CA . CYS B 1 286 ? 44.10600 117.22200 76.73900 1.000 87.95987 284 CYS A CA 1
ATOM 4918 C C . CYS B 1 286 ? 44.05600 118.38000 77.73300 1.000 87.08447 284 CYS A C 1
ATOM 4919 O O . CYS B 1 286 ? 44.23300 118.15700 78.93500 1.000 88.10195 284 CYS A O 1
ATOM 4922 N N . GLY B 1 287 ? 43.85000 119.60900 77.26900 1.000 88.43806 285 GLY A N 1
ATOM 4923 C CA . GLY B 1 287 ? 43.70600 120.73900 78.15500 1.000 86.33765 285 GLY A CA 1
ATOM 4924 C C . GLY B 1 287 ? 44.96600 121.55200 78.37400 1.000 84.64734 285 GLY A C 1
ATOM 4925 O O . GLY B 1 287 ? 44.88700 122.62400 78.98000 1.000 83.02301 285 GLY A O 1
ATOM 4926 N N . ASP B 1 288 ? 46.12300 121.09000 77.89200 1.000 81.65713 286 ASP A N 1
ATOM 4927 C CA . ASP B 1 288 ? 47.29000 121.95600 78.05500 1.000 80.65445 286 ASP A CA 1
ATOM 4928 C C . ASP B 1 288 ? 47.46500 122.83500 76.82000 1.000 81.19107 286 ASP A C 1
ATOM 4929 O O . ASP B 1 288 ? 47.44000 122.31700 75.69600 1.000 81.18473 286 ASP A O 1
ATOM 4934 N N . PRO B 1 289 ? 47.60400 124.16000 76.98300 1.000 78.84113 287 PRO A N 1
ATOM 4935 C CA . PRO B 1 289 ? 47.61100 125.03800 75.79900 1.000 81.34190 287 PRO A CA 1
ATOM 4936 C C . PRO B 1 289 ? 48.76500 124.78800 74.85100 1.000 79.00031 287 PRO A C 1
ATOM 4937 O O . PRO B 1 289 ? 48.56400 124.84700 73.63300 1.000 81.82806 287 PRO A O 1
ATOM 4941 N N . TRP B 1 290 ? 49.96600 124.50500 75.35800 1.000 77.99362 288 TRP A N 1
ATOM 4942 C CA . TRP B 1 290 ? 51.09500 124.28700 74.45200 1.000 78.14244 288 TRP A CA 1
ATOM 4943 C C . TRP B 1 290 ? 50.84200 123.09300 73.53000 1.000 76.37953 288 TRP A C 1
ATOM 4944 O O . TRP B 1 290 ? 51.04700 123.17700 72.31300 1.000 75.19191 288 TRP A O 1
ATOM 4955 N N . PHE B 1 291 ? 50.36700 121.98200 74.08700 1.000 74.88202 289 PHE A N 1
ATOM 4956 C CA . PHE B 1 291 ? 50.13700 120.80600 73.25700 1.000 75.42580 289 PHE A CA 1
ATOM 4957 C C . PHE B 1 291 ? 48.98700 121.02300 72.28100 1.000 77.73039 289 PHE A C 1
ATOM 4958 O O . PHE B 1 291 ? 49.05800 120.58700 71.12700 1.000 76.72394 289 PHE A O 1
ATOM 4966 N N . GLU B 1 292 ? 47.91800 121.68900 72.72100 1.000 77.20711 290 GLU A N 1
ATOM 4967 C CA . GLU B 1 292 ? 46.81000 121.96200 71.81200 1.000 79.42979 290 GLU A CA 1
ATOM 4968 C C . GLU B 1 292 ? 47.26000 122.86600 70.67400 1.000 78.39278 290 GLU A C 1
ATOM 4969 O O . GLU B 1 292 ? 46.82800 122.69500 69.52900 1.000 78.24079 290 GLU A O 1
ATOM 4975 N N . GLU B 1 293 ? 48.16000 123.80900 70.97200 1.000 76.94002 291 GLU A N 1
ATOM 4976 C CA . GLU B 1 293 ? 48.69100 124.69900 69.94800 1.000 77.94169 291 GLU A CA 1
ATOM 4977 C C . GLU B 1 293 ? 49.67000 123.98200 69.02400 1.000 77.06578 291 GLU A C 1
ATOM 4978 O O . GLU B 1 293 ? 49.67900 124.22700 67.81200 1.000 76.21550 291 GLU A O 1
ATOM 4984 N N . HIS B 1 294 ? 50.54200 123.13900 69.57900 1.000 78.10256 292 HIS A N 1
ATOM 4985 C CA . HIS B 1 294 ? 51.68600 122.63000 68.83100 1.000 73.87658 292 HIS A CA 1
ATOM 4986 C C . HIS B 1 294 ? 51.49500 121.24200 68.22800 1.000 70.95421 292 HIS A C 1
ATOM 4987 O O . HIS B 1 294 ? 52.34700 120.81800 67.43300 1.000 65.03960 292 HIS A O 1
ATOM 4994 N N . ILE B 1 295 ? 50.38600 120.55600 68.52800 1.000 69.09766 293 ILE A N 1
ATOM 4995 C CA . ILE B 1 295 ? 50.24600 119.15500 68.11800 1.000 70.03241 293 ILE A CA 1
ATOM 4996 C C . ILE B 1 295 ? 50.31700 119.01400 66.59800 1.000 68.45038 293 ILE A C 1
ATOM 4997 O O . ILE B 1 295 ? 50.99900 118.12000 66.07800 1.000 67.58726 293 ILE A O 1
ATOM 5002 N N . ALA B 1 296 ? 49.65200 119.90700 65.86200 1.000 66.34010 294 ALA A N 1
ATOM 5003 C CA . ALA B 1 296 ? 49.66200 119.81600 64.40400 1.000 69.37569 294 ALA A CA 1
ATOM 5004 C C . ALA B 1 296 ? 51.09200 119.86900 63.87300 1.000 70.26264 294 ALA A C 1
ATOM 5005 O O . ALA B 1 296 ? 51.48900 119.04600 63.03900 1.000 68.41388 294 ALA A O 1
ATOM 5007 N N . GLU B 1 297 ? 51.88900 120.82000 64.36400 1.000 67.45130 295 GLU A N 1
ATOM 5008 C CA . GLU B 1 297 ? 53.25800 120.91600 63.89200 1.000 70.41793 295 GLU A CA 1
ATOM 5009 C C . GLU B 1 297 ? 54.11800 119.79600 64.47500 1.000 68.49526 295 GLU A C 1
ATOM 5010 O O . GLU B 1 297 ? 55.00100 119.27100 63.77900 1.000 67.04872 295 GLU A O 1
ATOM 5016 N N . LEU B 1 298 ? 53.84100 119.36500 65.71200 1.000 69.13854 296 LEU A N 1
ATOM 5017 C CA . LEU B 1 298 ? 54.58200 118.22800 66.25400 1.000 69.15321 296 LEU A CA 1
ATOM 5018 C C . LEU B 1 298 ? 54.33100 116.96000 65.43900 1.000 64.64840 296 LEU A C 1
ATOM 5019 O O . LEU B 1 298 ? 55.26500 116.19000 65.17800 1.000 61.32372 296 LEU A O 1
ATOM 5024 N N . SER B 1 299 ? 53.09200 116.75800 64.96500 1.000 63.80323 297 SER A N 1
ATOM 5025 C CA . SER B 1 299 ? 52.82400 115.53800 64.20500 1.000 67.09452 297 SER A CA 1
ATOM 5026 C C . SER B 1 299 ? 53.50900 115.56300 62.84300 1.000 67.44747 297 SER A C 1
ATOM 5027 O O . SER B 1 299 ? 54.00200 114.51900 62.38000 1.000 67.19332 297 SER A O 1
ATOM 5030 N N . GLU B 1 300 ? 53.65800 116.75100 62.23800 1.000 65.08716 298 GLU A N 1
ATOM 5031 C CA . GLU B 1 300 ? 54.32000 116.78000 60.94500 1.000 65.61351 298 GLU A CA 1
ATOM 5032 C C . GLU B 1 300 ? 55.81700 116.58600 61.10900 1.000 65.71178 298 GLU A C 1
ATOM 5033 O O . GLU B 1 300 ? 56.44700 115.92200 60.27300 1.000 62.35116 298 GLU A O 1
ATOM 5039 N N . MET B 1 301 ? 56.37500 117.03600 62.24200 1.000 62.91348 299 MET A N 1
ATOM 5040 C CA . MET B 1 301 ? 57.80000 116.84900 62.47900 1.000 62.87308 299 MET A CA 1
ATOM 5041 C C . MET B 1 301 ? 58.12000 115.39500 62.81000 1.000 63.66589 299 MET A C 1
ATOM 5042 O O . MET B 1 301 ? 59.13400 114.86000 62.35300 1.000 60.36894 299 MET A O 1
ATOM 5047 N N . LEU B 1 302 ? 57.23600 114.71800 63.54500 1.000 63.24248 300 LEU A N 1
ATOM 5048 C CA . LEU B 1 302 ? 57.52000 113.33500 63.90700 1.000 60.54552 300 LEU A CA 1
ATOM 5049 C C . LEU B 1 302 ? 57.53000 112.42100 62.68700 1.000 61.67127 300 LEU A C 1
ATOM 5050 O O . LEU B 1 302 ? 58.29800 111.45000 62.64600 1.000 65.34210 300 LEU A O 1
ATOM 5055 N N . PHE B 1 303 ? 56.74600 112.75100 61.66200 1.000 59.07021 301 PHE A N 1
ATOM 5056 C CA . PHE B 1 303 ? 56.67800 111.96300 60.44000 1.000 63.75093 301 PHE A CA 1
ATOM 5057 C C . PHE B 1 303 ? 57.41700 112.62400 59.28700 1.000 60.29326 301 PHE A C 1
ATOM 5058 O O . PHE B 1 303 ? 57.11100 112.35500 58.12400 1.000 60.78164 301 PHE A O 1
ATOM 5066 N N . SER B 1 304 ? 58.34700 113.52100 59.59800 1.000 57.85613 302 SER A N 1
ATOM 5067 C CA . SER B 1 304 ? 59.19700 114.14700 58.58900 1.000 61.63643 302 SER A CA 1
ATOM 5068 C C . SER B 1 304 ? 60.06400 113.14100 57.84100 1.000 60.56419 302 SER A C 1
ATOM 5069 O O . SER B 1 304 ? 60.45100 113.39300 56.69400 1.000 61.80284 302 SER A O 1
ATOM 5072 N N . GLY B 1 305 ? 60.45000 112.04500 58.48500 1.000 59.88081 303 GLY A N 1
ATOM 5073 C CA . GLY B 1 305 ? 61.43500 111.18400 57.88200 1.000 57.40798 303 GLY A CA 1
ATOM 5074 C C . GLY B 1 305 ? 62.87000 111.64500 58.01600 1.000 59.12738 303 GLY A C 1
ATOM 5075 O O . GLY B 1 305 ? 63.74900 111.11100 57.32600 1.000 60.29028 303 GLY A O 1
ATOM 5076 N N . LYS B 1 306 ? 63.14000 112.65600 58.82600 1.000 58.93380 304 LYS A N 1
ATOM 5077 C CA . LYS B 1 306 ? 64.49900 113.14800 58.98700 1.000 60.10483 304 LYS A CA 1
ATOM 5078 C C . LYS B 1 306 ? 64.82300 113.15700 60.46400 1.000 58.30456 304 LYS A C 1
ATOM 5079 O O . LYS B 1 306 ? 64.07400 113.74200 61.24600 1.000 56.77844 304 LYS A O 1
ATOM 5085 N N . HIS B 1 307 ? 65.91900 112.50700 60.85800 1.000 58.34408 305 HIS A N 1
ATOM 5086 C CA . HIS B 1 307 ? 66.20900 112.44500 62.28600 1.000 58.12488 305 HIS A CA 1
ATOM 5087 C C . HIS B 1 307 ? 66.39000 113.85100 62.86400 1.000 57.93494 305 HIS A C 1
ATOM 5088 O O . HIS B 1 307 ? 65.95300 114.13500 63.98700 1.000 59.23585 305 HIS A O 1
ATOM 5095 N N . TYR B 1 308 ? 67.04700 114.74500 62.11500 1.000 54.89775 306 TYR A N 1
ATOM 5096 C CA . TYR B 1 308 ? 67.32900 116.06400 62.65900 1.000 59.74911 306 TYR A CA 1
ATOM 5097 C C . TYR B 1 308 ? 66.06900 116.89800 62.82800 1.000 60.70673 306 TYR A C 1
ATOM 5098 O O . TYR B 1 308 ? 66.08000 117.85100 63.61600 1.000 57.16494 306 TYR A O 1
ATOM 5107 N N . VAL B 1 309 ? 64.96300 116.51600 62.19700 1.000 60.62952 307 VAL A N 1
ATOM 5108 C CA . VAL B 1 309 ? 63.70900 117.20600 62.48500 1.000 62.77391 307 VAL A CA 1
ATOM 5109 C C . VAL B 1 309 ? 62.95900 116.52300 63.62600 1.000 62.95193 307 VAL A C 1
ATOM 5110 O O . VAL B 1 309 ? 62.51000 117.19500 64.55800 1.000 62.09863 307 VAL A O 1
ATOM 5114 N N . ARG B 1 310 ? 62.90200 115.18500 63.63100 1.000 60.53432 308 ARG A N 1
ATOM 5115 C CA . ARG B 1 310 ? 62.17700 114.45900 64.68300 1.000 59.89005 308 ARG A CA 1
ATOM 5116 C C . ARG B 1 310 ? 62.70100 114.77000 66.08700 1.000 62.13878 308 ARG A C 1
ATOM 5117 O O . ARG B 1 310 ? 61.91000 114.96300 67.02100 1.000 60.94464 308 ARG A O 1
ATOM 5125 N N . LYS B 1 311 ? 64.02800 114.84200 66.24800 1.000 60.97510 309 LYS A N 1
ATOM 5126 C CA . LYS B 1 311 ? 64.63200 115.19800 67.53400 1.000 63.36815 309 LYS A CA 1
ATOM 5127 C C . LYS B 1 311 ? 64.12900 116.55000 68.08400 1.000 64.98483 309 LYS A C 1
ATOM 5128 O O . LYS B 1 311 ? 64.05700 116.73900 69.30400 1.000 64.17705 309 LYS A O 1
ATOM 5134 N N . ASP B 1 312 ? 63.84200 117.52700 67.22000 1.000 62.29659 310 ASP A N 1
ATOM 5135 C CA . ASP B 1 312 ? 63.28700 118.77700 67.74400 1.000 66.33844 310 ASP A CA 1
ATOM 5136 C C . ASP B 1 312 ? 61.86000 118.59700 68.25600 1.000 64.50318 310 ASP A C 1
ATOM 5137 O O . ASP B 1 312 ? 61.47400 119.21700 69.25600 1.000 61.71998 310 ASP A O 1
ATOM 5142 N N . ALA B 1 313 ? 61.06000 117.75000 67.61100 1.000 65.16561 311 ALA A N 1
ATOM 5143 C CA . ALA B 1 313 ? 59.76300 117.44900 68.20100 1.000 64.96059 311 ALA A CA 1
ATOM 5144 C C . ALA B 1 313 ? 59.95700 116.75300 69.53900 1.000 64.27488 311 ALA A C 1
ATOM 5145 O O . ALA B 1 313 ? 59.40900 117.19000 70.55600 1.000 68.07186 311 ALA A O 1
ATOM 5147 N N . ILE B 1 314 ? 60.81700 115.72500 69.57500 1.000 61.16111 312 ILE A N 1
ATOM 5148 C CA . ILE B 1 314 ? 61.05700 115.00900 70.82600 1.000 63.47277 312 ILE A CA 1
ATOM 5149 C C . ILE B 1 314 ? 61.58900 115.96400 71.89000 1.000 64.09204 312 ILE A C 1
ATOM 5150 O O . ILE B 1 314 ? 61.12200 115.96400 73.03600 1.000 66.43921 312 ILE A O 1
ATOM 5155 N N . GLY B 1 315 ? 62.55100 116.81100 71.52400 1.000 62.22733 313 GLY A N 1
ATOM 5156 C CA . GLY B 1 315 ? 63.09900 117.74800 72.49100 1.000 61.51992 313 GLY A CA 1
ATOM 5157 C C . GLY B 1 315 ? 62.06200 118.72600 73.02100 1.000 66.36330 313 GLY A C 1
ATOM 5158 O O . GLY B 1 315 ? 62.07000 119.07700 74.20500 1.000 67.13591 313 GLY A O 1
ATOM 5159 N N . GLY B 1 316 ? 61.17100 119.20100 72.15100 1.000 63.83529 314 GLY A N 1
ATOM 5160 C CA . GLY B 1 316 ? 60.15400 120.13200 72.60800 1.000 63.09787 314 GLY A CA 1
ATOM 5161 C C . GLY B 1 316 ? 59.13200 119.47900 73.52100 1.000 65.78821 314 GLY A C 1
ATOM 5162 O O . GLY B 1 316 ? 58.69600 120.08200 74.51100 1.000 68.40390 314 GLY A O 1
ATOM 5163 N N . ILE B 1 317 ? 58.74700 118.23400 73.21000 1.000 64.35488 315 ILE A N 1
ATOM 5164 C CA . ILE B 1 317 ? 57.81300 117.49900 74.06200 1.000 63.76867 315 ILE A CA 1
ATOM 5165 C C . ILE B 1 317 ? 58.43400 117.28400 75.42800 1.000 64.99474 315 ILE A C 1
ATOM 5166 O O . ILE B 1 317 ? 57.83100 117.59700 76.46400 1.000 63.61883 315 ILE A O 1
ATOM 5171 N N . VAL B 1 318 ? 59.68600 116.81900 75.43700 1.000 63.98979 316 VAL A N 1
ATOM 5172 C CA . VAL B 1 318 ? 60.38200 116.57700 76.69000 1.000 63.45783 316 VAL A CA 1
ATOM 5173 C C . VAL B 1 318 ? 60.45300 117.85800 77.49100 1.000 69.69116 316 VAL A C 1
ATOM 5174 O O . VAL B 1 318 ? 60.04600 117.90200 78.66100 1.000 69.74085 316 VAL A O 1
ATOM 5178 N N . ASN B 1 319 ? 60.91000 118.93900 76.84400 1.000 70.21041 317 ASN A N 1
ATOM 5179 C CA . ASN B 1 319 ? 61.04400 120.22500 77.52300 1.000 67.68024 317 ASN A CA 1
ATOM 5180 C C . ASN B 1 319 ? 59.70500 120.77800 77.99200 1.000 68.88665 317 ASN A C 1
ATOM 5181 O O . ASN B 1 319 ? 59.62600 121.38900 79.06000 1.000 70.93655 317 ASN A O 1
ATOM 5186 N N . ALA B 1 320 ? 58.64700 120.62100 77.20200 1.000 67.20024 318 ALA A N 1
ATOM 5187 C CA . ALA B 1 320 ? 57.35600 121.10700 77.67900 1.000 66.55877 318 ALA A CA 1
ATOM 5188 C C . ALA B 1 320 ? 56.93500 120.35200 78.93200 1.000 72.64299 318 ALA A C 1
ATOM 5189 O O . ALA B 1 320 ? 56.33300 120.93400 79.84400 1.000 72.14478 318 ALA A O 1
ATOM 5191 N N . LEU B 1 321 ? 57.26300 119.05400 79.00100 1.000 70.46778 319 LEU A N 1
ATOM 5192 C CA . LEU B 1 321 ? 56.89600 118.24900 80.16400 1.000 71.93145 319 LEU A CA 1
ATOM 5193 C C . LEU B 1 321 ? 57.75800 118.58300 81.38100 1.000 72.10914 319 LEU A C 1
ATOM 5194 O O . LEU B 1 321 ? 57.25200 118.64500 82.50700 1.000 70.11399 319 LEU A O 1
ATOM 5199 N N . LEU B 1 322 ? 59.06000 118.78600 81.17700 1.000 80.19379 320 LEU A N 1
ATOM 5200 C CA . LEU B 1 322 ? 59.96400 119.04800 82.29100 1.000 79.18665 320 LEU A CA 1
ATOM 5201 C C . LEU B 1 322 ? 59.63100 120.34800 82.98800 1.000 82.15711 320 LEU A C 1
ATOM 5202 O O . LEU B 1 322 ? 59.59400 120.41900 84.21800 1.000 85.28240 320 LEU A O 1
ATOM 5207 N N . THR B 1 323 ? 59.43500 121.40100 82.21000 1.000 74.81720 321 THR A N 1
ATOM 5208 C CA . THR B 1 323 ? 59.17700 122.73900 82.70900 1.000 74.94761 321 THR A CA 1
ATOM 5209 C C . THR B 1 323 ? 57.82800 122.87000 83.40100 1.000 77.25400 321 THR A C 1
ATOM 5210 O O . THR B 1 323 ? 57.47500 123.99000 83.81000 1.000 79.02421 321 THR A O 1
ATOM 5214 N N . SER B 1 324 ? 57.03900 121.79200 83.45800 1.000 71.29671 322 SER A N 1
ATOM 5215 C CA . SER B 1 324 ? 55.72800 121.79200 84.10200 1.000 72.82937 322 SER A CA 1
ATOM 5216 C C . SER B 1 324 ? 55.72300 121.03800 85.42700 1.000 72.16085 322 SER A C 1
ATOM 5217 O O . SER B 1 324 ? 54.66100 120.61500 85.88400 1.000 70.97693 322 SER A O 1
ATOM 5220 N N . ILE B 1 325 ? 56.87800 120.86900 86.06000 1.000 72.07367 323 ILE A N 1
ATOM 5221 C CA . ILE B 1 325 ? 56.99200 120.10900 87.29600 1.000 68.51405 323 ILE A CA 1
ATOM 5222 C C . ILE B 1 325 ? 57.40900 121.04300 88.41100 1.000 67.46274 323 ILE A C 1
ATOM 5223 O O . ILE B 1 325 ? 58.31900 121.85600 88.23400 1.000 71.52246 323 ILE A O 1
ATOM 5228 N N . SER B 1 326 ? 56.78600 120.88400 89.56800 1.000 66.90094 324 SER A N 1
ATOM 5229 C CA . SER B 1 326 ? 57.11500 121.67600 90.73800 1.000 70.45833 324 SER A CA 1
ATOM 5230 C C . SER B 1 326 ? 57.03000 120.79000 91.96800 1.000 68.20944 324 SER A C 1
ATOM 5231 O O . SER B 1 326 ? 56.41800 119.72000 91.93900 1.000 68.57586 324 SER A O 1
ATOM 5234 N N . VAL B 1 327 ? 57.66000 121.24000 93.05300 1.000 67.30823 325 VAL A N 1
ATOM 5235 C CA . VAL B 1 327 ? 57.51900 120.57600 94.34200 1.000 69.97814 325 VAL A CA 1
ATOM 5236 C C . VAL B 1 327 ? 56.39900 121.25900 95.13300 1.000 72.08787 325 VAL A C 1
ATOM 5237 O O . VAL B 1 327 ? 56.33000 122.49200 95.22000 1.000 72.94945 325 VAL A O 1
ATOM 5241 N N . LYS B 1 328 ? 55.45500 120.45800 95.59000 1.000 70.04735 326 LYS A N 1
ATOM 5242 C CA . LYS B 1 328 ? 54.33400 120.84800 96.42500 1.000 73.12224 326 LYS A CA 1
ATOM 5243 C C . LYS B 1 328 ? 54.34100 119.95700 97.65900 1.000 73.57369 326 LYS A C 1
ATOM 5244 O O . LYS B 1 328 ? 55.02200 118.93500 97.68200 1.000 72.08020 326 LYS A O 1
ATOM 5250 N N . PRO B 1 329 ? 53.63600 120.32800 98.71800 1.000 76.81074 327 PRO A N 1
ATOM 5251 C CA . PRO B 1 329 ? 53.57700 119.43800 99.89400 1.000 76.73068 327 PRO A CA 1
ATOM 5252 C C . PRO B 1 329 ? 52.71500 118.19800 99.66700 1.000 76.99694 327 PRO A C 1
ATOM 5253 O O . PRO B 1 329 ? 51.71100 118.23900 98.94900 1.000 80.92561 327 PRO A O 1
ATOM 5257 N N . VAL B 1 330 ? 53.16200 117.05600 100.26000 1.000 78.97449 328 VAL A N 1
ATOM 5258 C CA . VAL B 1 330 ? 52.38500 115.82000 100.29300 1.000 78.26444 328 VAL A CA 1
ATOM 5259 C C . VAL B 1 330 ? 51.22500 115.93600 101.28000 1.000 78.52948 328 VAL A C 1
ATOM 5260 O O . VAL B 1 330 ? 51.39600 116.39900 102.42700 1.000 77.28281 328 VAL A O 1
ATOM 5264 N N . GLU B 1 331 ? 50.07900 115.35900 100.90000 1.000 79.62640 329 GLU A N 1
ATOM 5265 C CA . GLU B 1 331 ? 48.86000 115.46300 101.70600 1.000 81.10027 329 GLU A CA 1
ATOM 5266 C C . GLU B 1 331 ? 48.85200 114.32100 102.70900 1.000 83.05929 329 GLU A C 1
ATOM 5267 O O . GLU B 1 331 ? 48.07100 113.37700 102.64100 1.000 86.25873 329 GLU A O 1
ATOM 5273 N N . ALA B 1 332 ? 49.76300 114.44700 103.66600 1.000 82.55408 330 ALA A N 1
ATOM 5274 C CA . ALA B 1 332 ? 49.85700 113.54300 104.79100 1.000 80.03609 330 ALA A CA 1
ATOM 5275 C C . ALA B 1 332 ? 50.75500 114.26700 105.77000 1.000 80.42563 330 ALA A C 1
ATOM 5276 O O . ALA B 1 332 ? 51.69200 114.94800 105.33600 1.000 81.60112 330 ALA A O 1
ATOM 5278 N N . PRO B 1 333 ? 50.53000 114.13500 107.03800 1.000 82.92994 331 PRO A N 1
ATOM 5279 C CA . PRO B 1 333 ? 51.27800 114.94700 108.01400 1.000 82.68590 331 PRO A CA 1
ATOM 5280 C C . PRO B 1 333 ? 52.67100 114.39700 108.29100 1.000 85.89805 331 PRO A C 1
ATOM 5281 O O . PRO B 1 333 ? 53.08100 114.25100 109.44500 1.000 88.83654 331 PRO A O 1
ATOM 5285 N N . PHE B 1 334 ? 53.43200 114.17200 107.21500 1.000 89.27519 332 PHE A N 1
ATOM 5286 C CA . PHE B 1 334 ? 54.81400 113.73000 107.30600 1.000 87.37785 332 PHE A CA 1
ATOM 5287 C C . PHE B 1 334 ? 55.65600 114.83000 107.93300 1.000 91.62462 332 PHE A C 1
ATOM 5288 O O . PHE B 1 334 ? 55.43200 116.02900 107.72400 1.000 89.83964 332 PHE A O 1
ATOM 5296 N N . HIS B 1 335 ? 56.63900 114.40000 108.70800 1.000 96.00242 333 HIS A N 1
ATOM 5297 C CA . HIS B 1 335 ? 57.45300 115.31300 109.48300 1.000 94.35532 333 HIS A CA 1
ATOM 5298 C C . HIS B 1 335 ? 58.80900 115.52900 108.80900 1.000 92.49221 333 HIS A C 1
ATOM 5299 O O . HIS B 1 335 ? 59.33300 116.64500 108.78800 1.000 94.01719 333 HIS A O 1
ATOM 5306 N N . ASN B 1 336 ? 59.35200 114.46400 108.21600 1.000 88.01391 334 ASN A N 1
ATOM 5307 C CA . ASN B 1 336 ? 60.63600 114.48400 107.52700 1.000 85.62082 334 ASN A CA 1
ATOM 5308 C C . ASN B 1 336 ? 60.49100 115.15800 106.16700 1.000 84.80059 334 ASN A C 1
ATOM 5309 O O . ASN B 1 336 ? 59.58200 114.83000 105.39500 1.000 83.39463 334 ASN A O 1
ATOM 5314 N N . GLU B 1 337 ? 61.41900 116.07100 105.86200 1.000 82.01419 335 GLU A N 1
ATOM 5315 C CA . GLU B 1 337 ? 61.29000 116.89600 104.67300 1.000 78.70542 335 GLU A CA 1
ATOM 5316 C C . GLU B 1 337 ? 61.35500 116.06900 103.40100 1.000 75.72084 335 GLU A C 1
ATOM 5317 O O . GLU B 1 337 ? 60.72800 116.42200 102.40200 1.000 75.28676 335 GLU A O 1
ATOM 5323 N N . LEU B 1 338 ? 62.07800 114.95200 103.41600 1.000 79.44446 336 LEU A N 1
ATOM 5324 C CA . LEU B 1 338 ? 62.12800 114.14000 102.21300 1.000 76.81407 336 LEU A CA 1
ATOM 5325 C C . LEU B 1 338 ? 60.82100 113.41000 101.96100 1.000 74.68495 336 LEU A C 1
ATOM 5326 O O . LEU B 1 338 ? 60.58800 112.96400 100.83100 1.000 73.72374 336 LEU A O 1
ATOM 5331 N N . LEU B 1 339 ? 59.95300 113.31200 102.96800 1.000 75.53572 337 LEU A N 1
ATOM 5332 C CA . LEU B 1 339 ? 58.61600 112.75100 102.80900 1.000 77.53750 337 LEU A CA 1
ATOM 5333 C C . LEU B 1 339 ? 57.50400 113.80000 102.81200 1.000 77.09335 337 LEU A C 1
ATOM 5334 O O . LEU B 1 339 ? 56.37800 113.49500 102.40300 1.000 76.31286 337 LEU A O 1
ATOM 5339 N N . ALA B 1 340 ? 57.78000 115.02400 103.23700 1.000 79.19142 338 ALA A N 1
ATOM 5340 C CA . ALA B 1 340 ? 56.71600 116.01800 103.26800 1.000 76.41813 338 ALA A CA 1
ATOM 5341 C C . ALA B 1 340 ? 56.48200 116.67300 101.91900 1.000 73.88783 338 ALA A C 1
ATOM 5342 O O . ALA B 1 340 ? 55.45600 117.33200 101.74400 1.000 74.72676 338 ALA A O 1
ATOM 5344 N N . PHE B 1 341 ? 57.38800 116.50300 100.96700 1.000 74.26400 339 PHE A N 1
ATOM 5345 C CA . PHE B 1 341 ? 57.26900 117.14400 99.67000 1.000 74.26489 339 PHE A CA 1
ATOM 5346 C C . PHE B 1 341 ? 57.55400 116.15300 98.55500 1.000 75.25083 339 PHE A C 1
ATOM 5347 O O . PHE B 1 341 ? 58.51700 115.38300 98.61700 1.000 75.99005 339 PHE A O 1
ATOM 5355 N N . ASN B 1 342 ? 56.72100 116.19800 97.52500 1.000 73.68895 340 ASN A N 1
ATOM 5356 C CA . ASN B 1 342 ? 56.96000 115.48400 96.28100 1.000 72.25274 340 ASN A CA 1
ATOM 5357 C C . ASN B 1 342 ? 56.96600 116.48400 95.13600 1.000 72.31123 340 ASN A C 1
ATOM 5358 O O . ASN B 1 342 ? 56.50500 117.62600 95.26300 1.000 68.87346 340 ASN A O 1
ATOM 5363 N N . ALA B 1 343 ? 57.49400 116.02700 94.01300 1.000 69.99423 341 ALA A N 1
ATOM 5364 C CA . ALA B 1 343 ? 57.39900 116.74900 92.76300 1.000 69.57764 341 ALA A CA 1
ATOM 5365 C C . ALA B 1 343 ? 56.16500 116.25900 92.02700 1.000 69.21036 341 ALA A C 1
ATOM 5366 O O . ALA B 1 343 ? 55.88400 115.06500 91.99300 1.000 72.56991 341 ALA A O 1
ATOM 5368 N N . TYR B 1 344 ? 55.43000 117.18600 91.45000 1.000 69.55030 342 TYR A N 1
ATOM 5369 C CA . TYR B 1 344 ? 54.20200 116.87600 90.75000 1.000 69.66180 342 TYR A CA 1
ATOM 5370 C C . TYR B 1 344 ? 54.23000 117.56000 89.39500 1.000 68.52491 342 TYR A C 1
ATOM 5371 O O . TYR B 1 344 ? 54.80000 118.64100 89.23400 1.000 68.58827 342 TYR A O 1
ATOM 5380 N N . ILE B 1 345 ? 53.65000 116.92500 88.44000 1.000 68.72714 343 ILE A N 1
ATOM 5381 C CA . ILE B 1 345 ? 53.51100 117.52000 87.12500 1.000 69.27144 343 ILE A CA 1
ATOM 5382 C C . ILE B 1 345 ? 52.17200 118.22400 87.08800 1.000 72.83851 343 ILE A C 1
ATOM 5383 O O . ILE B 1 345 ? 51.22400 117.82500 87.76400 1.000 74.55480 343 ILE A O 1
ATOM 5388 N N . GLU B 1 346 ? 52.12300 119.32900 86.36500 1.000 73.49746 344 GLU A N 1
ATOM 5389 C CA . GLU B 1 346 ? 50.90000 120.09600 86.23200 1.000 72.41064 344 GLU A CA 1
ATOM 5390 C C . GLU B 1 346 ? 49.79400 119.22500 85.63700 1.000 72.98811 344 GLU A C 1
ATOM 5391 O O . GLU B 1 346 ? 50.03700 118.51500 84.65400 1.000 75.15022 344 GLU A O 1
ATOM 5397 N N . PRO B 1 347 ? 48.57900 119.25800 86.18700 1.000 75.30724 345 PRO A N 1
ATOM 5398 C CA . PRO B 1 347 ? 47.56100 118.25000 85.79700 1.000 75.94269 345 PRO A CA 1
ATOM 5399 C C . PRO B 1 347 ? 47.25600 118.16000 84.30000 1.000 77.47334 345 PRO A C 1
ATOM 5400 O O . PRO B 1 347 ? 47.24100 117.04800 83.74800 1.000 75.18784 345 PRO A O 1
ATOM 5404 N N . HIS B 1 348 ? 47.02200 119.28600 83.61500 1.000 78.68343 346 HIS A N 1
ATOM 5405 C CA . HIS B 1 348 ? 46.74000 119.20900 82.18400 1.000 78.28203 346 HIS A CA 1
ATOM 5406 C C . HIS B 1 348 ? 47.94500 118.64500 81.44000 1.000 77.44488 346 HIS A C 1
ATOM 5407 O O . HIS B 1 348 ? 47.80600 117.90100 80.46100 1.000 72.33184 346 HIS A O 1
ATOM 5414 N N . MET B 1 349 ? 49.14000 119.02300 81.87600 1.000 75.81622 347 MET A N 1
ATOM 5415 C CA . MET B 1 349 ? 50.34600 118.39300 81.37900 1.000 73.62075 347 MET A CA 1
ATOM 5416 C C . MET B 1 349 ? 50.35400 116.89700 81.70600 1.000 73.37095 347 MET A C 1
ATOM 5417 O O . MET B 1 349 ? 50.80000 116.07700 80.89000 1.000 68.65953 347 MET A O 1
ATOM 5422 N N . GLY B 1 350 ? 49.81000 116.51700 82.87100 1.000 73.52842 348 GLY A N 1
ATOM 5423 C CA . GLY B 1 350 ? 49.70900 115.10700 83.19600 1.000 71.92840 348 GLY A CA 1
ATOM 5424 C C . GLY B 1 350 ? 48.86600 114.34800 82.18800 1.000 72.10692 348 GLY A C 1
ATOM 5425 O O . GLY B 1 350 ? 49.26200 113.28200 81.72000 1.000 71.09739 348 GLY A O 1
ATOM 5426 N N . ASN B 1 351 ? 47.74100 114.93400 81.76500 1.000 72.25795 349 ASN A N 1
ATOM 5427 C CA . ASN B 1 351 ? 46.93700 114.29500 80.73000 1.000 70.39904 349 ASN A CA 1
ATOM 5428 C C . ASN B 1 351 ? 47.74300 114.07100 79.45000 1.000 70.41677 349 ASN A C 1
ATOM 5429 O O . ASN B 1 351 ? 47.63400 113.01600 78.81600 1.000 72.56437 349 ASN A O 1
ATOM 5434 N N . ALA B 1 352 ? 48.57300 115.04000 79.05900 1.000 69.78350 350 ALA A N 1
ATOM 5435 C CA . ALA B 1 352 ? 49.35200 114.86400 77.83700 1.000 71.07353 350 ALA A CA 1
ATOM 5436 C C . ALA B 1 352 ? 50.35000 113.72100 77.99200 1.000 68.90407 350 ALA A C 1
ATOM 5437 O O . ALA B 1 352 ? 50.50700 112.89200 77.08800 1.000 69.02331 350 ALA A O 1
ATOM 5439 N N . LEU B 1 353 ? 51.01700 113.65800 79.14300 1.000 68.24992 351 LEU A N 1
ATOM 5440 C CA . LEU B 1 353 ? 51.94700 112.57800 79.41700 1.000 69.07932 351 LEU A CA 1
ATOM 5441 C C . LEU B 1 353 ? 51.21200 111.23600 79.46900 1.000 72.30021 351 LEU A C 1
ATOM 5442 O O . LEU B 1 353 ? 51.68600 110.22800 78.93600 1.000 65.02716 351 LEU A O 1
ATOM 5447 N N . GLU B 1 354 ? 50.01500 111.22600 80.03700 1.000 73.48093 352 GLU A N 1
ATOM 5448 C CA . GLU B 1 354 ? 49.27300 109.98200 80.10100 1.000 74.14681 352 GLU A CA 1
ATOM 5449 C C . GLU B 1 354 ? 48.79100 109.56000 78.71400 1.000 75.18362 352 GLU A C 1
ATOM 5450 O O . GLU B 1 354 ? 48.77000 108.36000 78.41100 1.000 78.44807 352 GLU A O 1
ATOM 5456 N N . VAL B 1 355 ? 48.50100 110.51600 77.82300 1.000 71.65481 353 VAL A N 1
ATOM 5457 C CA . VAL B 1 355 ? 48.22500 110.13800 76.43800 1.000 70.10627 353 VAL A CA 1
ATOM 5458 C C . VAL B 1 355 ? 49.45100 109.49300 75.79800 1.000 72.08352 353 VAL A C 1
ATOM 5459 O O . VAL B 1 355 ? 49.33400 108.47600 75.10100 1.000 71.82518 353 VAL A O 1
ATOM 5463 N N . LEU B 1 356 ? 50.64800 110.05100 76.03300 1.000 68.44869 354 LEU A N 1
ATOM 5464 C CA . LEU B 1 356 ? 51.81800 109.47100 75.38500 1.000 68.68730 354 LEU A CA 1
ATOM 5465 C C . LEU B 1 356 ? 52.14400 108.09800 75.96300 1.000 73.04755 354 LEU A C 1
ATOM 5466 O O . LEU B 1 356 ? 52.45000 107.16200 75.21600 1.000 70.00510 354 LEU A O 1
ATOM 5471 N N . LYS B 1 357 ? 52.05400 107.94500 77.28400 1.000 70.73549 355 LYS A N 1
ATOM 5472 C CA . LYS B 1 357 ? 52.36600 106.65500 77.88300 1.000 71.29568 355 LYS A CA 1
ATOM 5473 C C . LYS B 1 357 ? 51.37600 105.58700 77.43900 1.000 74.16314 355 LYS A C 1
ATOM 5474 O O . LYS B 1 357 ? 51.76300 104.44400 77.15500 1.000 70.85851 355 LYS A O 1
ATOM 5480 N N . HIS B 1 358 ? 50.09700 105.94000 77.37700 1.000 71.41783 356 HIS A N 1
ATOM 5481 C CA . HIS B 1 358 ? 49.10200 104.99300 76.91400 1.000 73.05095 356 HIS A CA 1
ATOM 5482 C C . HIS B 1 358 ? 49.32100 104.63400 75.45000 1.000 74.41717 356 HIS A C 1
ATOM 5483 O O . HIS B 1 358 ? 49.03400 103.50500 75.02900 1.000 77.92455 356 HIS A O 1
ATOM 5490 N N . PHE B 1 359 ? 49.85700 105.56500 74.67000 1.000 74.82350 357 PHE A N 1
ATOM 5491 C CA . PHE B 1 359 ? 50.05100 105.31200 73.24800 1.000 73.92980 357 PHE A CA 1
ATOM 5492 C C . PHE B 1 359 ? 51.20400 104.34800 73.00900 1.000 74.77793 357 PHE A C 1
ATOM 5493 O O . PHE B 1 359 ? 51.14200 103.51200 72.09900 1.000 72.62081 357 PHE A O 1
ATOM 5501 N N . VAL B 1 360 ? 52.27700 104.46300 73.78900 1.000 71.17816 358 VAL A N 1
ATOM 5502 C CA . VAL B 1 360 ? 53.37200 103.54200 73.55700 1.000 73.24383 358 VAL A CA 1
ATOM 5503 C C . VAL B 1 360 ? 52.94300 102.16300 74.03700 1.000 76.83144 358 VAL A C 1
ATOM 5504 O O . VAL B 1 360 ? 53.29500 101.14200 73.43200 1.000 75.67389 358 VAL A O 1
ATOM 5508 N N . SER B 1 361 ? 52.06300 102.11000 75.04100 1.000 81.29688 359 SER A N 1
ATOM 5509 C CA . SER B 1 361 ? 51.59800 100.81500 75.51200 1.000 80.38708 359 SER A CA 1
ATOM 5510 C C . SER B 1 361 ? 50.65300 100.15600 74.51300 1.000 80.52409 359 SER A C 1
ATOM 5511 O O . SER B 1 361 ? 50.61800 98.92700 74.42500 1.000 81.86737 359 SER A O 1
ATOM 5514 N N . GLN B 1 362 ? 49.90800 100.93800 73.73700 1.000 75.24113 360 GLN A N 1
ATOM 5515 C CA . GLN B 1 362 ? 48.95400 100.35100 72.80300 1.000 77.35106 360 GLN A CA 1
ATOM 5516 C C . GLN B 1 362 ? 49.59500 99.94200 71.48000 1.000 76.17721 360 GLN A C 1
ATOM 5517 O O . GLN B 1 362 ? 49.09200 99.02800 70.82100 1.000 78.82683 360 GLN A O 1
ATOM 5523 N N . TYR B 1 363 ? 50.71100 100.56700 71.08100 1.000 72.63857 361 TYR A N 1
ATOM 5524 C CA . TYR B 1 363 ? 51.31800 100.26200 69.79200 1.000 69.46874 361 TYR A CA 1
ATOM 5525 C C . TYR B 1 363 ? 52.75900 99.77900 69.87600 1.000 70.98084 361 TYR A C 1
ATOM 5526 O O . TYR B 1 363 ? 53.31100 99.37000 68.84700 1.000 72.43597 361 TYR A O 1
ATOM 5535 N N . VAL B 1 364 ? 53.35800 99.70700 71.06100 1.000 71.37275 362 VAL A N 1
ATOM 5536 C CA . VAL B 1 364 ? 54.73200 99.20800 71.13400 1.000 69.12367 362 VAL A CA 1
ATOM 5537 C C . VAL B 1 364 ? 54.84300 97.97700 72.04000 1.000 71.78481 362 VAL A C 1
ATOM 5538 O O . VAL B 1 364 ? 55.65400 97.08400 71.77800 1.000 74.86304 362 VAL A O 1
ATOM 5542 N N . ILE B 1 365 ? 53.99300 97.86500 73.05500 1.000 68.94061 363 ILE A N 1
ATOM 5543 C CA . ILE B 1 365 ? 54.09400 96.79800 74.04700 1.000 72.73033 363 ILE A CA 1
ATOM 5544 C C . ILE B 1 365 ? 52.95500 95.79000 73.92600 1.000 70.85166 363 ILE A C 1
ATOM 5545 O O . ILE B 1 365 ? 53.19600 94.59300 73.80300 1.000 73.56544 363 ILE A O 1
ATOM 5550 N N . GLN B 1 366 ? 51.70600 96.26500 73.93300 1.000 75.23168 364 GLN A N 1
ATOM 5551 C CA . GLN B 1 366 ? 50.51100 95.41600 73.85600 1.000 72.26365 364 GLN A CA 1
ATOM 5552 C C . GLN B 1 366 ? 50.19100 94.99500 72.42800 1.000 65.90828 364 GLN A C 1
ATOM 5553 O O . GLN B 1 366 ? 49.07900 95.20000 71.94100 1.000 62.84979 364 GLN A O 1
ATOM 5559 N N . ILE B 1 367 ? 51.20600 94.59100 71.68400 1.000 68.89689 365 ILE A N 1
ATOM 5560 C CA . ILE B 1 367 ? 51.04700 94.00100 70.35900 1.000 74.23940 365 ILE A CA 1
ATOM 5561 C C . ILE B 1 367 ? 51.36400 92.50800 70.44700 1.000 75.41716 365 ILE A C 1
ATOM 5562 O O . ILE B 1 367 ? 52.24900 92.11700 71.22800 1.000 71.47077 365 ILE A O 1
ATOM 5567 N N . PRO B 1 368 ? 50.72400 91.65500 69.63100 1.000 78.35249 366 PRO A N 1
ATOM 5568 C CA . PRO B 1 368 ? 50.91300 90.22000 69.72900 1.000 81.93601 366 PRO A CA 1
ATOM 5569 C C . PRO B 1 368 ? 52.38700 89.84200 69.57000 1.000 83.32071 366 PRO A C 1
ATOM 5570 O O . PRO B 1 368 ? 52.81900 88.97200 70.27500 1.000 84.12657 366 PRO A O 1
ATOM 5574 N N . GLN B 1 369 ? 53.12500 90.54300 68.71400 1.000 77.36772 367 GLN A N 1
ATOM 5575 C CA . GLN B 1 369 ? 54.54600 90.18000 68.50400 1.000 75.87388 367 GLN A CA 1
ATOM 5576 C C . GLN B 1 369 ? 55.29900 90.26900 69.83400 1.000 73.65861 367 GLN A C 1
ATOM 5577 O O . GLN B 1 369 ? 56.13200 89.40700 70.07400 1.000 79.66797 367 GLN A O 1
ATOM 5583 N N . VAL B 1 370 ? 55.07500 91.31600 70.62200 1.000 76.73300 368 VAL A N 1
ATOM 5584 C CA . VAL B 1 370 ? 55.73200 91.42700 71.95600 1.000 73.70004 368 VAL A CA 1
ATOM 5585 C C . VAL B 1 370 ? 55.13100 90.44200 72.96500 1.000 73.43830 368 VAL A C 1
ATOM 5586 O O . VAL B 1 370 ? 55.88800 89.84800 73.72700 1.000 71.11791 368 VAL A O 1
ATOM 5590 N N . GLN B 1 371 ? 53.81200 90.27700 72.96300 1.000 72.26292 369 GLN A N 1
ATOM 5591 C CA . GLN B 1 371 ? 53.17100 89.46200 73.98100 1.000 72.57754 369 GLN A CA 1
ATOM 5592 C C . GLN B 1 371 ? 53.48000 87.97800 73.82400 1.000 74.16099 369 GLN A C 1
ATOM 5593 O O . GLN B 1 371 ? 53.55600 87.25700 74.82900 1.000 70.46121 369 GLN A O 1
ATOM 5599 N N . ARG B 1 372 ? 53.67900 87.50100 72.59500 1.000 73.09998 370 ARG A N 1
ATOM 5600 C CA . ARG B 1 372 ? 54.04900 86.09500 72.42900 1.000 73.78806 370 ARG A CA 1
ATOM 5601 C C . ARG B 1 372 ? 55.45200 85.83800 72.94800 1.000 73.08573 370 ARG A C 1
ATOM 5602 O O . ARG B 1 372 ? 55.71700 84.79000 73.55100 1.000 74.46679 370 ARG A O 1
ATOM 5610 N N . PHE B 1 373 ? 56.35700 86.79300 72.73800 1.000 72.14348 371 PHE A N 1
ATOM 5611 C CA . PHE B 1 373 ? 57.69200 86.66800 73.30100 1.000 73.42554 371 PHE A CA 1
ATOM 5612 C C . PHE B 1 373 ? 57.63400 86.58300 74.82000 1.000 74.09850 371 PHE A C 1
ATOM 5613 O O . PHE B 1 373 ? 58.39800 85.83100 75.43800 1.000 73.87395 371 PHE A O 1
ATOM 5621 N N . GLU B 1 374 ? 56.69900 87.29700 75.43500 1.000 76.04637 372 GLU A N 1
ATOM 5622 C CA . GLU B 1 374 ? 56.57300 87.22700 76.88200 1.000 75.55099 372 GLU A CA 1
ATOM 5623 C C . GLU B 1 374 ? 55.92700 85.92500 77.33200 1.000 74.45131 372 GLU A C 1
ATOM 5624 O O . GLU B 1 374 ? 56.29300 85.38300 78.37900 1.000 76.27693 372 GLU A O 1
ATOM 5630 N N . TYR B 1 375 ? 54.95300 85.41900 76.57500 1.000 74.19131 373 TYR A N 1
ATOM 5631 C CA . TYR B 1 375 ? 54.36600 84.13100 76.91000 1.000 73.83928 373 TYR A CA 1
ATOM 5632 C C . TYR B 1 375 ? 55.42000 83.03700 76.83700 1.000 73.93906 373 TYR A C 1
ATOM 5633 O O . TYR B 1 375 ? 55.56900 82.23500 77.76800 1.000 70.77804 373 TYR A O 1
ATOM 5642 N N . LYS B 1 376 ? 56.20400 83.03300 75.75400 1.000 71.39884 374 LYS A N 1
ATOM 5643 C CA . LYS B 1 376 ? 57.29200 82.07600 75.62400 1.000 70.86327 374 LYS A CA 1
ATOM 5644 C C . LYS B 1 376 ? 58.25500 82.20200 76.79800 1.000 74.01054 374 LYS A C 1
ATOM 5645 O O . LYS B 1 376 ? 58.67100 81.19700 77.38700 1.000 70.68289 374 LYS A O 1
ATOM 5651 N N . GLY B 1 377 ? 58.64100 83.43700 77.13500 1.000 72.83786 375 GLY A N 1
ATOM 5652 C CA . GLY B 1 377 ? 59.54300 83.64300 78.25400 1.000 68.52935 375 GLY A CA 1
ATOM 5653 C C . GLY B 1 377 ? 58.97300 83.13300 79.56100 1.000 72.20728 375 GLY A C 1
ATOM 5654 O O . GLY B 1 377 ? 59.69400 82.57200 80.38700 1.000 73.07926 375 GLY A O 1
ATOM 5655 N N . GLN B 1 378 ? 57.67000 83.32000 79.77000 1.000 71.44304 376 GLN A N 1
ATOM 5656 C CA . GLN B 1 378 ? 57.09100 82.86700 81.02400 1.000 72.14427 376 GLN A CA 1
ATOM 5657 C C . GLN B 1 378 ? 56.98100 81.35300 81.05600 1.000 74.97841 376 GLN A C 1
ATOM 5658 O O . GLN B 1 378 ? 57.14200 80.74900 82.11900 1.000 73.75606 376 GLN A O 1
ATOM 5664 N N . GLN B 1 379 ? 56.76900 80.71500 79.90500 1.000 76.33837 377 GLN A N 1
ATOM 5665 C CA . GLN B 1 379 ? 56.82100 79.25900 79.88100 1.000 75.72142 377 GLN A CA 1
ATOM 5666 C C . GLN B 1 379 ? 58.25000 78.78700 80.13200 1.000 76.53580 377 GLN A C 1
ATOM 5667 O O . GLN B 1 379 ? 58.47700 77.79100 80.83300 1.000 77.71483 377 GLN A O 1
ATOM 5673 N N . LEU B 1 380 ? 59.22500 79.53400 79.61100 1.000 73.13698 378 LEU A N 1
ATOM 5674 C CA . LEU B 1 380 ? 60.62600 79.17500 79.77800 1.000 71.57606 378 LEU A CA 1
ATOM 5675 C C . LEU B 1 380 ? 61.06400 79.30900 81.22700 1.000 71.15264 378 LEU A C 1
ATOM 5676 O O . LEU B 1 380 ? 61.71400 78.40900 81.76700 1.000 70.23171 378 LEU A O 1
ATOM 5681 N N . ILE B 1 381 ? 60.71300 80.42800 81.87200 1.000 72.46490 379 ILE A N 1
ATOM 5682 C CA . ILE B 1 381 ? 61.09300 80.65300 83.26600 1.000 70.89892 379 ILE A CA 1
ATOM 5683 C C . ILE B 1 381 ? 60.46500 79.59200 84.16900 1.000 69.46237 379 ILE A C 1
ATOM 5684 O O . ILE B 1 381 ? 61.09800 79.09300 85.10800 1.000 65.52529 379 ILE A O 1
ATOM 5689 N N . MET B 1 382 ? 59.21800 79.21700 83.89800 1.000 70.10030 380 MET A N 1
ATOM 5690 C CA . MET B 1 382 ? 58.58500 78.22800 84.75700 1.000 74.24217 380 MET A CA 1
ATOM 5691 C C . MET B 1 382 ? 59.22400 76.85200 84.60400 1.000 75.04243 380 MET A C 1
ATOM 5692 O O . MET B 1 382 ? 59.33800 76.11700 85.58900 1.000 73.70582 380 MET A O 1
ATOM 5697 N N . ASP B 1 383 ? 59.66400 76.50200 83.39400 1.000 71.95377 381 ASP A N 1
ATOM 5698 C CA . ASP B 1 383 ? 60.40500 75.26300 83.19400 1.000 70.14395 381 ASP A CA 1
ATOM 5699 C C . ASP B 1 383 ? 61.70900 75.26000 83.99200 1.000 70.96333 381 ASP A C 1
ATOM 5700 O O . ASP B 1 383 ? 62.02600 74.28400 84.68300 1.000 73.69523 381 ASP A O 1
ATOM 5705 N N . LEU B 1 384 ? 62.49000 76.34000 83.89700 1.000 71.10623 382 LEU A N 1
ATOM 5706 C CA . LEU B 1 384 ? 63.75900 76.37700 84.61500 1.000 70.14264 382 LEU A CA 1
ATOM 5707 C C . LEU B 1 384 ? 63.53100 76.23100 86.10700 1.000 71.06282 382 LEU A C 1
ATOM 5708 O O . LEU B 1 384 ? 64.27600 75.52600 86.79700 1.000 68.20175 382 LEU A O 1
ATOM 5713 N N . PHE B 1 385 ? 62.50300 76.89700 86.62600 1.000 72.68914 383 PHE A N 1
ATOM 5714 C CA . PHE B 1 385 ? 62.26000 76.84100 88.05900 1.000 74.73698 383 PHE A CA 1
ATOM 5715 C C . PHE B 1 385 ? 61.88000 75.43200 88.49300 1.000 74.88548 383 PHE A C 1
ATOM 5716 O O . PHE B 1 385 ? 62.37700 74.92200 89.50400 1.000 73.32074 383 PHE A O 1
ATOM 5724 N N . GLU B 1 386 ? 61.04300 74.76300 87.71500 1.000 78.73329 384 GLU A N 1
ATOM 5725 C CA . GLU B 1 386 ? 60.57800 73.45400 88.15200 1.000 81.65742 384 GLU A CA 1
ATOM 5726 C C . GLU B 1 386 ? 61.68900 72.40400 88.05700 1.000 79.58281 384 GLU A C 1
ATOM 5727 O O . GLU B 1 386 ? 61.79300 71.52100 88.91600 1.000 80.30975 384 GLU A O 1
ATOM 5733 N N . ALA B 1 387 ? 62.56000 72.52300 87.05800 1.000 73.88900 385 ALA A N 1
ATOM 5734 C CA . ALA B 1 387 ? 63.70900 71.63200 86.94600 1.000 73.74765 385 ALA A CA 1
ATOM 5735 C C . ALA B 1 387 ? 64.73700 71.91700 88.03700 1.000 75.27415 385 ALA A C 1
ATOM 5736 O O . ALA B 1 387 ? 65.21900 70.99900 88.71600 1.000 73.73836 385 ALA A O 1
ATOM 5738 N N . LEU B 1 388 ? 65.09700 73.19200 88.20600 1.000 75.01033 386 LEU A N 1
ATOM 5739 C CA . LEU B 1 388 ? 66.12700 73.55500 89.17200 1.000 70.80189 386 LEU A CA 1
ATOM 5740 C C . LEU B 1 388 ? 65.68400 73.26300 90.59900 1.000 74.45647 386 LEU A C 1
ATOM 5741 O O . LEU B 1 388 ? 66.50200 72.87500 91.44200 1.000 73.51485 386 LEU A O 1
ATOM 5746 N N . SER B 1 389 ? 64.40800 73.49100 90.90800 1.000 75.71458 387 SER A N 1
ATOM 5747 C CA . SER B 1 389 ? 63.90800 73.13000 92.22900 1.000 77.33967 387 SER A CA 1
ATOM 5748 C C . SER B 1 389 ? 63.67600 71.62400 92.37100 1.000 79.56542 387 SER A C 1
ATOM 5749 O O . SER B 1 389 ? 63.39500 71.15500 93.48200 1.000 80.12562 387 SER A O 1
ATOM 5752 N N . ALA B 1 390 ? 63.76700 70.86100 91.27100 1.000 81.42538 388 ALA A N 1
ATOM 5753 C CA . ALA B 1 390 ? 63.67500 69.40400 91.34200 1.000 76.26144 388 ALA A CA 1
ATOM 5754 C C . ALA B 1 390 ? 64.88700 68.82900 92.06000 1.000 80.96097 388 ALA A C 1
ATOM 5755 O O . ALA B 1 390 ? 64.75600 67.91200 92.87500 1.000 77.19604 388 ALA A O 1
ATOM 5757 N N . ASP B 1 391 ? 66.08100 69.30400 91.71400 1.000 78.68215 389 ASP A N 1
ATOM 5758 C CA . ASP B 1 391 ? 67.25600 69.10300 92.55800 1.000 78.72600 389 ASP A CA 1
ATOM 5759 C C . ASP B 1 391 ? 68.26500 70.22800 92.37700 1.000 76.15618 389 ASP A C 1
ATOM 5760 O O . ASP B 1 391 ? 69.16600 70.13400 91.53000 1.000 73.65148 389 ASP A O 1
ATOM 5765 N N . PRO B 1 392 ? 68.22100 71.27200 93.23000 1.000 76.85308 390 PRO A N 1
ATOM 5766 C CA . PRO B 1 392 ? 69.10500 72.43500 93.08800 1.000 77.39051 390 PRO A CA 1
ATOM 5767 C C . PRO B 1 392 ? 70.61500 72.17700 93.20200 1.000 73.76673 390 PRO A C 1
ATOM 5768 O O . PRO B 1 392 ? 71.35100 72.74200 92.41900 1.000 75.17654 390 PRO A O 1
ATOM 5772 N N . GLU B 1 393 ? 71.03800 71.33400 94.14600 1.000 78.21964 391 GLU A N 1
ATOM 5773 C CA . GLU B 1 393 ? 72.49200 71.09600 94.35400 1.000 81.50448 391 GLU A CA 1
ATOM 5774 C C . GLU B 1 393 ? 73.12100 70.49100 93.09500 1.000 80.35425 391 GLU A C 1
ATOM 5775 O O . GLU B 1 393 ? 74.22900 70.91800 92.72600 1.000 82.12902 391 GLU A O 1
ATOM 5781 N N . ARG B 1 394 ? 72.44200 69.51300 92.49200 1.000 77.15385 392 ARG A N 1
ATOM 5782 C CA . ARG B 1 394 ? 72.92400 68.80300 91.27600 1.000 74.76163 392 ARG A CA 1
ATOM 5783 C C . ARG B 1 394 ? 72.93800 69.68900 90.02200 1.000 74.04326 392 ARG A C 1
ATOM 5784 O O . ARG B 1 394 ? 73.89200 69.56000 89.23500 1.000 75.31134 392 ARG A O 1
ATOM 5786 N N . LEU B 1 395 ? 71.93100 70.55000 89.84100 1.000 73.55191 393 LEU A N 1
ATOM 5787 C CA . LEU B 1 395 ? 71.79500 71.29800 88.56800 1.000 71.41797 393 LEU A CA 1
ATOM 5788 C C . LEU B 1 395 ? 72.25900 72.75000 88.60100 1.000 68.21888 393 LEU A C 1
ATOM 5789 O O . LEU B 1 395 ? 72.57800 73.25700 87.55100 1.000 66.10542 393 LEU A O 1
ATOM 5794 N N . LEU B 1 396 ? 72.26300 73.39300 89.75100 1.000 70.29796 394 LEU A N 1
ATOM 5795 C CA . LEU B 1 396 ? 72.71300 74.76700 89.80400 1.000 68.72379 394 LEU A CA 1
ATOM 5796 C C . LEU B 1 396 ? 74.21400 74.80900 89.53300 1.000 68.95450 394 LEU A C 1
ATOM 5797 O O . LEU B 1 396 ? 74.92500 73.82800 89.78900 1.000 71.55461 394 LEU A O 1
ATOM 5802 N N . PRO B 1 397 ? 74.71800 75.92600 89.00300 1.000 68.01574 395 PRO A N 1
ATOM 5803 C CA . PRO B 1 397 ? 76.16700 76.13500 88.99700 1.000 69.09792 395 PRO A CA 1
ATOM 5804 C C . PRO B 1 397 ? 76.69000 76.00200 90.41900 1.000 68.56858 395 PRO A C 1
ATOM 5805 O O . PRO B 1 397 ? 75.96100 76.22700 91.38800 1.000 68.77636 395 PRO A O 1
ATOM 5809 N N . GLN B 1 398 ? 77.95200 75.59600 90.54600 1.000 67.02900 396 GLN A N 1
ATOM 5810 C CA . GLN B 1 398 ? 78.45300 75.21500 91.86500 1.000 71.59636 396 GLN A CA 1
ATOM 5811 C C . GLN B 1 398 ? 78.34700 76.36800 92.87000 1.000 70.24128 396 GLN A C 1
ATOM 5812 O O . GLN B 1 398 ? 77.87600 76.17600 93.99700 1.000 70.79141 396 GLN A O 1
ATOM 5818 N N . ALA B 1 399 ? 78.71600 77.58600 92.46400 1.000 73.52461 397 ALA A N 1
ATOM 5819 C CA . ALA B 1 399 ? 78.63000 78.71300 93.38800 1.000 69.67399 397 ALA A CA 1
ATOM 5820 C C . ALA B 1 399 ? 77.19100 78.96200 93.83700 1.000 72.57537 397 ALA A C 1
ATOM 5821 O O . ALA B 1 399 ? 76.94500 79.24100 95.02100 1.000 73.68378 397 ALA A O 1
ATOM 5823 N N . THR B 1 400 ? 76.21900 78.86200 92.91400 1.000 69.00561 398 THR A N 1
ATOM 5824 C CA . THR B 1 400 ? 74.82900 79.01400 93.34200 1.000 68.83767 398 THR A CA 1
ATOM 5825 C C . THR B 1 400 ? 74.36900 77.81700 94.17600 1.000 71.46860 398 THR A C 1
ATOM 5826 O O . THR B 1 400 ? 73.59600 77.97900 95.12900 1.000 70.37713 398 THR A O 1
ATOM 5830 N N . GLY B 1 401 ? 74.85100 76.61200 93.85800 1.000 71.73161 399 GLY A N 1
ATOM 5831 C CA . GLY B 1 401 ? 74.50700 75.46700 94.67900 1.000 69.90042 399 GLY A CA 1
ATOM 5832 C C . GLY B 1 401 ? 74.93500 75.63700 96.12000 1.000 73.60946 399 GLY A C 1
ATOM 5833 O O . GLY B 1 401 ? 74.17300 75.33300 97.04100 1.000 75.60017 399 GLY A O 1
ATOM 5834 N N . GLU B 1 402 ? 76.13400 76.18500 96.33300 1.000 72.83694 400 GLU A N 1
ATOM 5835 C CA . GLU B 1 402 ? 76.60900 76.44700 97.69100 1.000 75.70220 400 GLU A CA 1
ATOM 5836 C C . GLU B 1 402 ? 75.71500 77.46200 98.39900 1.000 74.78505 400 GLU A C 1
ATOM 5837 O O . GLU B 1 402 ? 75.40900 77.30100 99.58700 1.000 75.76031 400 GLU A O 1
ATOM 5839 N N . LYS B 1 403 ? 75.30200 78.52900 97.70100 1.000 73.24723 401 LYS A N 1
ATOM 5840 C CA . LYS B 1 403 ? 74.38200 79.46900 98.34300 1.000 75.50923 401 LYS A CA 1
ATOM 5841 C C . LYS B 1 403 ? 73.05600 78.80900 98.66700 1.000 77.03521 401 LYS A C 1
ATOM 5842 O O . LYS B 1 403 ? 72.44900 79.11100 99.69700 1.000 77.30073 401 LYS A O 1
ATOM 5848 N N . TRP B 1 404 ? 72.62900 77.85000 97.85200 1.000 78.88708 402 TRP A N 1
ATOM 5849 C CA . TRP B 1 404 ? 71.38000 77.16900 98.15000 1.000 77.53826 402 TRP A CA 1
ATOM 5850 C C . TRP B 1 404 ? 71.50700 76.31600 99.41000 1.000 83.07642 402 TRP A C 1
ATOM 5851 O O . TRP B 1 404 ? 70.59000 76.29600 100.24000 1.000 86.04887 402 TRP A O 1
ATOM 5862 N N . ARG B 1 405 ? 72.62700 75.60100 99.57600 1.000 84.15963 403 ARG A N 1
ATOM 5863 C CA . ARG B 1 405 ? 72.79700 74.78500 100.77900 1.000 83.12146 403 ARG A CA 1
ATOM 5864 C C . ARG B 1 405 ? 72.78800 75.65600 102.03400 1.000 85.44768 403 ARG A C 1
ATOM 5865 O O . ARG B 1 405 ? 72.06900 75.36400 102.99500 1.000 88.08292 403 ARG A O 1
ATOM 5867 N N . LYS B 1 406 ? 73.53700 76.76500 102.02000 1.000 82.67969 404 LYS A N 1
ATOM 5868 C CA . LYS B 1 406 ? 73.56800 77.64700 103.18400 1.000 85.32217 404 LYS A CA 1
ATOM 5869 C C . LYS B 1 406 ? 72.17900 78.18800 103.50600 1.000 89.92947 404 LYS A C 1
ATOM 5870 O O . LYS B 1 406 ? 71.79400 78.26900 104.67800 1.000 96.22832 404 LYS A O 1
ATOM 5872 N N . ALA B 1 407 ? 71.40700 78.54900 102.47800 1.000 92.96093 405 ALA A N 1
ATOM 5873 C CA . ALA B 1 407 ? 70.08900 79.13400 102.70100 1.000 93.74347 405 ALA A CA 1
ATOM 5874 C C . ALA B 1 407 ? 69.07600 78.13400 103.24600 1.000 101.35184 405 ALA A C 1
ATOM 5875 O O . ALA B 1 407 ? 68.04700 78.55700 103.78800 1.000 104.76516 405 ALA A O 1
ATOM 5877 N N . GLN B 1 408 ? 69.34400 76.82800 103.14500 1.000 95.37659 406 GLN A N 1
ATOM 5878 C CA . GLN B 1 408 ? 68.36900 75.84900 103.61200 1.000 100.57589 406 GLN A CA 1
ATOM 5879 C C . GLN B 1 408 ? 68.36800 75.72600 105.12600 1.000 101.94563 406 GLN A C 1
ATOM 5880 O O . GLN B 1 408 ? 67.44100 75.11900 105.67600 1.000 103.86848 406 GLN A O 1
ATOM 5886 N N . GLU B 1 409 ? 69.37600 76.29600 105.80300 1.000 102.75021 407 GLU A N 1
ATOM 5887 C CA . GLU B 1 409 ? 69.34900 76.37500 107.26200 1.000 107.34872 407 GLU A CA 1
ATOM 5888 C C . GLU B 1 409 ? 68.20200 77.25500 107.74300 1.000 110.12306 407 GLU A C 1
ATOM 5889 O O . GLU B 1 409 ? 67.72100 77.08400 108.86700 1.000 113.85333 407 GLU A O 1
ATOM 5891 N N . GLN B 1 410 ? 67.74000 78.13700 106.86000 1.000 111.09694 408 GLN A N 1
ATOM 5892 C CA . GLN B 1 410 ? 66.61000 79.03800 107.18900 1.000 117.31630 408 GLN A CA 1
ATOM 5893 C C . GLN B 1 410 ? 65.41200 78.68100 106.30700 1.000 120.23631 408 GLN A C 1
ATOM 5894 O O . GLN B 1 410 ? 64.41800 79.40400 106.35400 1.000 122.16002 408 GLN A O 1
ATOM 5900 N N . ASP B 1 411 ? 65.52600 77.59700 105.53900 1.000 136.77770 409 ASP A N 1
ATOM 5901 C CA . ASP B 1 411 ? 64.45600 77.13700 104.61200 1.000 137.32448 409 ASP A CA 1
ATOM 5902 C C . ASP B 1 411 ? 64.07800 78.24000 103.61900 1.000 136.38643 409 ASP A C 1
ATOM 5903 O O . ASP B 1 411 ? 62.87900 78.41700 103.36400 1.000 138.19945 409 ASP A O 1
ATOM 5908 N N . GLU B 1 412 ? 65.07200 78.94800 103.08900 1.000 117.19543 410 GLU A N 1
ATOM 5909 C CA . GLU B 1 412 ? 64.84400 80.03100 102.10200 1.000 109.63789 410 GLU A CA 1
ATOM 5910 C C . GLU B 1 412 ? 65.45500 79.60600 100.76600 1.000 100.82183 410 GLU A C 1
ATOM 5911 O O . GLU B 1 412 ? 65.86300 80.48300 100.01100 1.000 99.60398 410 GLU A O 1
ATOM 5917 N N . GLY B 1 413 ? 65.55700 78.30500 100.51300 1.000 94.90077 411 GLY A N 1
ATOM 5918 C CA . GLY B 1 413 ? 66.22000 77.83600 99.29100 1.000 83.29780 411 GLY A CA 1
ATOM 5919 C C . GLY B 1 413 ? 65.57400 78.34500 98.03200 1.000 78.06552 411 GLY A C 1
ATOM 5920 O O . GLY B 1 413 ? 66.27900 78.59200 97.08600 1.000 75.26721 411 GLY A O 1
ATOM 5921 N N . MET B 1 414 ? 64.26000 78.42900 98.00600 1.000 74.68372 412 MET A N 1
ATOM 5922 C CA . MET B 1 414 ? 63.58400 78.85900 96.78900 1.000 74.75640 412 MET A CA 1
ATOM 5923 C C . MET B 1 414 ? 63.98200 80.28200 96.39600 1.000 71.60073 412 MET A C 1
ATOM 5924 O O . MET B 1 414 ? 64.16600 80.57000 95.20600 1.000 66.90794 412 MET A O 1
ATOM 5929 N N . ARG B 1 415 ? 64.21000 81.15800 97.37400 1.000 70.33287 413 ARG A N 1
ATOM 5930 C CA . ARG B 1 415 ? 64.56700 82.52000 97.00500 1.000 70.20050 413 ARG A CA 1
ATOM 5931 C C . ARG B 1 415 ? 65.92000 82.56700 96.30400 1.000 69.90149 413 ARG A C 1
ATOM 5932 O O . ARG B 1 415 ? 66.13400 83.42800 95.44000 1.000 69.87636 413 ARG A O 1
ATOM 5940 N N . VAL B 1 416 ? 66.82600 81.64600 96.64800 1.000 69.70649 414 VAL A N 1
ATOM 5941 C CA . VAL B 1 416 ? 68.11000 81.55900 95.96100 1.000 67.27427 414 VAL A CA 1
ATOM 5942 C C . VAL B 1 416 ? 67.90500 81.15600 94.50700 1.000 65.16355 414 VAL A C 1
ATOM 5943 O O . VAL B 1 416 ? 68.51000 81.73200 93.59200 1.000 67.07556 414 VAL A O 1
ATOM 5947 N N . ILE B 1 417 ? 67.03600 80.17700 94.26400 1.000 64.75946 415 ILE A N 1
ATOM 5948 C CA . ILE B 1 417 ? 66.75000 79.81200 92.88300 1.000 65.30958 415 ILE A CA 1
ATOM 5949 C C . ILE B 1 417 ? 66.13700 80.99700 92.17400 1.000 66.48907 415 ILE A C 1
ATOM 5950 O O . ILE B 1 417 ? 66.41500 81.24400 90.99400 1.000 64.38988 415 ILE A O 1
ATOM 5955 N N . CYS B 1 418 ? 65.31300 81.76700 92.89500 1.000 66.59556 416 CYS A N 1
ATOM 5956 C CA . CYS B 1 418 ? 64.63400 82.88800 92.26500 1.000 64.23054 416 CYS A CA 1
ATOM 5957 C C . CYS B 1 418 ? 65.61100 84.00400 91.91900 1.000 61.47894 416 CYS A C 1
ATOM 5958 O O . CYS B 1 418 ? 65.63700 84.46900 90.77600 1.000 63.67591 416 CYS A O 1
ATOM 5961 N N . ASP B 1 419 ? 66.52100 84.34400 92.84100 1.000 62.37024 417 ASP A N 1
ATOM 5962 C CA . ASP B 1 419 ? 67.55100 85.33500 92.52900 1.000 62.87600 417 ASP A CA 1
ATOM 5963 C C . ASP B 1 419 ? 68.33000 84.92900 91.28000 1.000 62.73227 417 ASP A C 1
ATOM 5964 O O . ASP B 1 419 ? 68.57000 85.74600 90.38300 1.000 61.59711 417 ASP A O 1
ATOM 5969 N N . TYR B 1 420 ? 68.72100 83.65500 91.20700 1.000 61.11826 418 TYR A N 1
ATOM 5970 C CA . TYR B 1 420 ? 69.54100 83.17500 90.09200 1.000 62.56984 418 TYR A CA 1
ATOM 5971 C C . TYR B 1 420 ? 68.81200 83.33300 88.76400 1.000 59.28104 418 TYR A C 1
ATOM 5972 O O . TYR B 1 420 ? 69.38200 83.82400 87.78900 1.000 58.96793 418 TYR A O 1
ATOM 5981 N N . ILE B 1 421 ? 67.53900 82.94300 88.70800 1.000 60.67971 419 ILE A N 1
ATOM 5982 C CA . ILE B 1 421 ? 66.80000 83.08700 87.46300 1.000 61.11706 419 ILE A CA 1
ATOM 5983 C C . ILE B 1 421 ? 66.55000 84.55800 87.17200 1.000 63.60744 419 ILE A C 1
ATOM 5984 O O . ILE B 1 421 ? 66.60300 85.00100 86.02000 1.000 63.12890 419 ILE A O 1
ATOM 5989 N N . ALA B 1 422 ? 66.23100 85.32800 88.21100 1.000 65.39395 420 ALA A N 1
ATOM 5990 C CA . ALA B 1 422 ? 65.98400 86.75600 88.05700 1.000 60.92791 420 ALA A CA 1
ATOM 5991 C C . ALA B 1 422 ? 67.18500 87.51200 87.47500 1.000 60.72372 420 ALA A C 1
ATOM 5992 O O . ALA B 1 422 ? 66.99500 88.49800 86.75500 1.000 61.13670 420 ALA A O 1
ATOM 5994 N N . ALA B 1 423 ? 68.41500 87.08100 87.75900 1.000 59.83498 421 ALA A N 1
ATOM 5995 C CA . ALA B 1 423 ? 69.60100 87.77400 87.25300 1.000 59.32927 421 ALA A CA 1
ATOM 5996 C C . ALA B 1 423 ? 70.06100 87.28000 85.88600 1.000 62.85440 421 ALA A C 1
ATOM 5997 O O . ALA B 1 423 ? 71.13600 87.67900 85.43600 1.000 62.42456 421 ALA A O 1
ATOM 5999 N N . MET B 1 424 ? 69.35100 86.35300 85.25800 1.000 60.63841 422 MET A N 1
ATOM 6000 C CA . MET B 1 424 ? 69.75000 85.90000 83.93500 1.000 63.31651 422 MET A CA 1
ATOM 6001 C C . MET B 1 424 ? 69.32700 86.89900 82.87700 1.000 63.47625 422 MET A C 1
ATOM 6002 O O . MET B 1 424 ? 68.28700 87.54900 82.98900 1.000 63.37401 422 MET A O 1
ATOM 6007 N N . THR B 1 425 ? 70.10800 86.96300 81.81100 1.000 63.83619 423 THR A N 1
ATOM 6008 C CA . THR B 1 425 ? 69.62600 87.56100 80.57900 1.000 63.35834 423 THR A CA 1
ATOM 6009 C C . THR B 1 425 ? 68.77500 86.55600 79.80200 1.000 67.12744 423 THR A C 1
ATOM 6010 O O . THR B 1 425 ? 68.75500 85.35900 80.09900 1.000 68.45984 423 THR A O 1
ATOM 6014 N N . ASP B 1 426 ? 68.08800 87.05100 78.76900 1.000 67.58909 424 ASP A N 1
ATOM 6015 C CA . ASP B 1 426 ? 67.28700 86.16500 77.93500 1.000 68.53798 424 ASP A CA 1
ATOM 6016 C C . ASP B 1 426 ? 68.15700 85.08900 77.29200 1.000 71.17461 424 ASP A C 1
ATOM 6017 O O . ASP B 1 426 ? 67.79800 83.90500 77.29100 1.000 71.64288 424 ASP A O 1
ATOM 6022 N N . ALA B 1 427 ? 69.33900 85.47300 76.80200 1.000 69.79218 425 ALA A N 1
ATOM 6023 C CA . ALA B 1 427 ? 70.22200 84.51600 76.14900 1.000 71.35310 425 ALA A CA 1
ATOM 6024 C C . ALA B 1 427 ? 70.70800 83.45900 77.13400 1.000 73.38878 425 ALA A C 1
ATOM 6025 O O . ALA B 1 427 ? 70.79100 82.27300 76.79000 1.000 74.43092 425 ALA A O 1
ATOM 6027 N N . TYR B 1 428 ? 71.06000 83.87200 78.34900 1.000 69.42114 426 TYR A N 1
ATOM 6028 C CA . TYR B 1 428 ? 71.53100 82.87900 79.34500 1.000 70.71997 426 TYR A CA 1
ATOM 6029 C C . TYR B 1 428 ? 70.39200 81.91200 79.66600 1.000 68.69495 426 TYR A C 1
ATOM 6030 O O . TYR B 1 428 ? 70.62500 80.71800 79.70400 1.000 68.31502 426 TYR A O 1
ATOM 6039 N N . ALA B 1 429 ? 69.18100 82.43200 79.83900 1.000 69.70962 427 ALA A N 1
ATOM 6040 C CA . ALA B 1 429 ? 68.02100 81.57000 80.14400 1.000 69.28393 427 ALA A CA 1
ATOM 6041 C C . ALA B 1 429 ? 67.77000 80.63000 78.96900 1.000 72.27394 427 ALA A C 1
ATOM 6042 O O . ALA B 1 429 ? 67.47100 79.47200 79.20200 1.000 74.47260 427 ALA A O 1
ATOM 6044 N N . GLN B 1 430 ? 67.87800 81.13100 77.74700 1.000 74.30154 428 GLN A N 1
ATOM 6045 C CA . GLN B 1 430 ? 67.61700 80.24400 76.59400 1.000 75.39992 428 GLN A CA 1
ATOM 6046 C C . GLN B 1 430 ? 68.64300 79.11300 76.62700 1.000 74.09154 428 GLN A C 1
ATOM 6047 O O . GLN B 1 430 ? 68.24500 77.96500 76.45800 1.000 71.76272 428 GLN A O 1
ATOM 6053 N N . ARG B 1 431 ? 69.90700 79.44100 76.88100 1.000 77.11853 429 ARG A N 1
ATOM 6054 C CA . ARG B 1 431 ? 70.96200 78.40100 76.90900 1.000 75.89872 429 ARG A CA 1
ATOM 6055 C C . ARG B 1 431 ? 70.70300 77.43000 78.05700 1.000 76.57089 429 ARG A C 1
ATOM 6056 O O . ARG B 1 431 ? 70.82900 76.23000 77.84600 1.000 79.06861 429 ARG A O 1
ATOM 6064 N N . LEU B 1 432 ? 70.34000 77.93100 79.23000 1.000 72.12413 430 LEU A N 1
ATOM 6065 C CA . LEU B 1 432 ? 70.10400 76.98200 80.33600 1.000 69.40230 430 LEU A CA 1
ATOM 6066 C C . LEU B 1 432 ? 68.93200 76.08700 79.95400 1.000 71.02940 430 LEU A C 1
ATOM 6067 O O . LEU B 1 432 ? 69.01800 74.89200 80.18400 1.000 68.51567 430 LEU A O 1
ATOM 6072 N N . HIS B 1 433 ? 67.89000 76.66300 79.36700 1.000 69.02117 431 HIS A N 1
ATOM 6073 C CA . HIS B 1 433 ? 66.73900 75.85100 78.99500 1.000 68.41176 431 HIS A CA 1
ATOM 6074 C C . HIS B 1 433 ? 67.12400 74.74100 78.02000 1.000 71.94015 431 HIS A C 1
ATOM 6075 O O . HIS B 1 433 ? 66.65000 73.60400 78.14300 1.000 71.39223 431 HIS A O 1
ATOM 6082 N N . GLN B 1 434 ? 67.99300 75.04300 77.05300 1.000 71.94253 432 GLN A N 1
ATOM 6083 C CA . GLN B 1 434 ? 68.41200 74.01400 76.10700 1.000 69.24867 432 GLN A CA 1
ATOM 6084 C C . GLN B 1 434 ? 69.19600 72.90900 76.78700 1.000 72.11269 432 GLN A C 1
ATOM 6085 O O . GLN B 1 434 ? 69.07000 71.73700 76.42700 1.000 71.63957 432 GLN A O 1
ATOM 6091 N N . GLN B 1 435 ? 70.00700 73.25300 77.77300 1.000 72.78886 433 GLN A N 1
ATOM 6092 C CA . GLN B 1 435 ? 70.75000 72.20200 78.43600 1.000 67.27586 433 GLN A CA 1
ATOM 6093 C C . GLN B 1 435 ? 69.81500 71.25600 79.16500 1.000 68.35545 433 GLN A C 1
ATOM 6094 O O . GLN B 1 435 ? 70.14800 70.08300 79.34800 1.000 71.03861 433 GLN A O 1
ATOM 6100 N N . LEU B 1 436 ? 68.64200 71.73900 79.57900 1.000 68.07988 434 LEU A N 1
ATOM 6101 C CA . LEU B 1 436 ? 67.70400 70.95000 80.37000 1.000 69.84752 434 LEU A CA 1
ATOM 6102 C C . LEU B 1 436 ? 66.57400 70.30100 79.57000 1.000 69.28209 434 LEU A C 1
ATOM 6103 O O . LEU B 1 436 ? 65.93900 69.38200 80.08800 1.000 71.48702 434 LEU A O 1
ATOM 6108 N N . PHE B 1 437 ? 66.26600 70.77300 78.35200 1.000 69.17408 435 PHE A N 1
ATOM 6109 C CA . PHE B 1 437 ? 65.09900 70.25300 77.64300 1.000 70.61155 435 PHE A CA 1
ATOM 6110 C C . PHE B 1 437 ? 65.29200 69.99200 76.15500 1.000 71.01817 435 PHE A C 1
ATOM 6111 O O . PHE B 1 437 ? 64.62100 69.10400 75.62900 1.000 75.32023 435 PHE A O 1
ATOM 6119 N N . LEU C 1 7 ? 40.06400 79.52300 8.59500 1.000 107.68563 5 LEU D N 1
ATOM 6120 C CA . LEU C 1 7 ? 41.46500 79.24500 8.91800 1.000 104.92879 5 LEU D CA 1
ATOM 6121 C C . LEU C 1 7 ? 41.89300 77.78600 8.66400 1.000 105.16155 5 LEU D C 1
ATOM 6122 O O . LEU C 1 7 ? 41.10100 76.85100 8.83500 1.000 104.93058 5 LEU D O 1
ATOM 6127 N N . ASN C 1 8 ? 43.16800 77.61000 8.30700 1.000 104.08403 6 ASN D N 1
ATOM 6128 C CA . ASN C 1 8 ? 43.66800 76.29500 7.91300 1.000 102.26814 6 ASN D CA 1
ATOM 6129 C C . ASN C 1 8 ? 43.54200 75.31100 9.07800 1.000 101.74234 6 ASN D C 1
ATOM 6130 O O . ASN C 1 8 ? 43.85300 75.66000 10.22800 1.000 102.80983 6 ASN D O 1
ATOM 6135 N N . PRO C 1 9 ? 43.05400 74.09000 8.82900 1.000 100.33812 7 PRO D N 1
ATOM 6136 C CA . PRO C 1 9 ? 43.05800 73.05800 9.87900 1.000 97.69795 7 PRO D CA 1
ATOM 6137 C C . PRO C 1 9 ? 44.45200 72.55100 10.23700 1.000 94.03617 7 PRO D C 1
ATOM 6138 O O . PRO C 1 9 ? 44.58400 71.83000 11.23300 1.000 90.93790 7 PRO D O 1
ATOM 6142 N N . GLU C 1 10 ? 45.49400 72.95500 9.50200 1.000 94.57301 8 GLU D N 1
ATOM 6143 C CA . GLU C 1 10 ? 46.85900 72.62800 9.89600 1.000 94.39818 8 GLU D CA 1
ATOM 6144 C C . GLU C 1 10 ? 47.25300 73.30300 11.20700 1.000 90.70844 8 GLU D C 1
ATOM 6145 O O . GLU C 1 10 ? 48.24800 72.90300 11.82000 1.000 89.66665 8 GLU D O 1
ATOM 6151 N N . TRP C 1 11 ? 46.52900 74.34600 11.63000 1.000 84.98398 9 TRP D N 1
ATOM 6152 C CA . TRP C 1 11 ? 46.78600 74.94100 12.93100 1.000 82.05490 9 TRP D CA 1
ATOM 6153 C C . TRP C 1 11 ? 46.26700 74.08600 14.08100 1.000 79.21924 9 TRP D C 1
ATOM 6154 O O . TRP C 1 11 ? 46.67100 74.30800 15.22700 1.000 75.45529 9 TRP D O 1
ATOM 6165 N N . LEU C 1 12 ? 45.45400 73.07200 13.80500 1.000 79.48834 10 LEU D N 1
ATOM 6166 C CA . LEU C 1 12 ? 45.00600 72.16300 14.85000 1.000 78.89170 10 LEU D CA 1
ATOM 6167 C C . LEU C 1 12 ? 45.89200 70.93200 14.98300 1.000 74.76233 10 LEU D C 1
ATOM 6168 O O . LEU C 1 12 ? 45.61300 70.08400 15.83200 1.000 76.16041 10 LEU D O 1
ATOM 6173 N N . ALA C 1 13 ? 46.95600 70.82700 14.19300 1.000 77.25998 11 ALA D N 1
ATOM 6174 C CA . ALA C 1 13 ? 47.77100 69.61900 14.11900 1.000 79.17919 11 ALA D CA 1
ATOM 6175 C C . ALA C 1 13 ? 48.82900 69.55800 15.22000 1.000 78.42917 11 ALA D C 1
ATOM 6176 O O . ALA C 1 13 ? 49.26600 70.57500 15.76200 1.000 78.47800 11 ALA D O 1
ATOM 6178 N N . ARG C 1 14 ? 49.24500 68.33500 15.53800 1.000 79.20149 12 ARG D N 1
ATOM 6179 C CA . ARG C 1 14 ? 50.34300 68.08400 16.46000 1.000 79.21064 12 ARG D CA 1
ATOM 6180 C C . ARG C 1 14 ? 51.54600 67.53200 15.71300 1.000 81.62700 12 ARG D C 1
ATOM 6181 O O . ARG C 1 14 ? 51.43200 67.01100 14.59600 1.000 83.26267 12 ARG D O 1
ATOM 6189 N N . ASN C 1 15 ? 52.72500 67.69000 16.31900 1.000 88.46337 13 ASN D N 1
ATOM 6190 C CA . ASN C 1 15 ? 54.00200 67.26400 15.68600 1.000 88.66536 13 ASN D CA 1
ATOM 6191 C C . ASN C 1 15 ? 54.06100 65.74000 15.54000 1.000 93.37109 13 ASN D C 1
ATOM 6192 O O . ASN C 1 15 ? 54.75500 65.26900 14.62100 1.000 97.80453 13 ASN D O 1
ATOM 6197 N N . ASN C 1 16 ? 53.37100 65.00200 16.41300 1.000 98.52514 14 ASN D N 1
ATOM 6198 C CA . ASN C 1 16 ? 53.40000 63.51700 16.34400 1.000 102.04735 14 ASN D CA 1
ATOM 6199 C C . ASN C 1 16 ? 51.98700 62.95700 16.53200 1.000 107.02058 14 ASN D C 1
ATOM 6200 O O . ASN C 1 16 ? 51.16100 63.63900 17.16400 1.000 101.33503 14 ASN D O 1
ATOM 6205 N N . ASP C 1 17 ? 51.73600 61.75700 15.99900 1.000 114.46089 15 ASP D N 1
ATOM 6206 C CA . ASP C 1 17 ? 50.40700 61.09800 16.12200 1.000 118.50705 15 ASP D CA 1
ATOM 6207 C C . ASP C 1 17 ? 50.53500 59.87700 17.03900 1.000 120.19338 15 ASP D C 1
ATOM 6208 O O . ASP C 1 17 ? 49.93500 58.84200 16.69100 1.000 124.21101 15 ASP D O 1
ATOM 6213 N N . ARG C 1 22 ? 41.45300 58.30600 22.26000 1.000 93.08135 20 ARG D N 1
ATOM 6214 C CA . ARG C 1 22 ? 40.41100 57.25900 22.43000 1.000 98.98374 20 ARG D CA 1
ATOM 6215 C C . ARG C 1 22 ? 39.10900 57.72100 21.76600 1.000 104.64691 20 ARG D C 1
ATOM 6216 O O . ARG C 1 22 ? 38.93500 58.94000 21.58500 1.000 104.82952 20 ARG D O 1
ATOM 6224 N N . ARG C 1 23 ? 38.22700 56.77300 21.43500 1.000 107.46777 21 ARG D N 1
ATOM 6225 C CA . ARG C 1 23 ? 36.93700 57.09200 20.77700 1.000 111.16699 21 ARG D CA 1
ATOM 6226 C C . ARG C 1 23 ? 36.07300 57.95800 21.70400 1.000 112.71002 21 ARG D C 1
ATOM 6227 O O . ARG C 1 23 ? 35.34100 58.80200 21.18700 1.000 116.93197 21 ARG D O 1
ATOM 6229 N N . ASN C 1 24 ? 36.14700 57.73200 23.01800 1.000 103.99191 22 ASN D N 1
ATOM 6230 C CA . ASN C 1 24 ? 35.31100 58.46500 24.00900 1.000 102.15875 22 ASN D CA 1
ATOM 6231 C C . ASN C 1 24 ? 35.79100 59.90700 24.23200 1.000 96.13492 22 ASN D C 1
ATOM 6232 O O . ASN C 1 24 ? 35.03200 60.68200 24.84200 1.000 93.56863 22 ASN D O 1
ATOM 6237 N N . ASP C 1 25 ? 36.99700 60.25100 23.77300 1.000 95.78601 23 ASP D N 1
ATOM 6238 C CA . ASP C 1 25 ? 37.57500 61.56500 24.02900 1.000 93.15393 23 ASP D CA 1
ATOM 6239 C C . ASP C 1 25 ? 37.20600 62.48300 22.86000 1.000 91.07789 23 ASP D C 1
ATOM 6240 O O . ASP C 1 25 ? 37.84800 62.45700 21.80800 1.000 93.50898 23 ASP D O 1
ATOM 6245 N N . HIS C 1 26 ? 36.20200 63.32500 23.05700 1.000 87.97510 24 HIS D N 1
ATOM 6246 C CA . HIS C 1 26 ? 35.73300 64.23000 22.02200 1.000 84.91608 24 HIS D CA 1
ATOM 6247 C C . HIS C 1 26 ? 36.12900 65.67000 22.32200 1.000 83.85626 24 HIS D C 1
ATOM 6248 O O . HIS C 1 26 ? 35.45400 66.60900 21.90400 1.000 78.82996 24 HIS D O 1
ATOM 6255 N N . ARG C 1 27 ? 37.22100 65.86000 23.05300 1.000 81.62978 25 ARG D N 1
ATOM 6256 C CA . ARG C 1 27 ? 37.66800 67.21100 23.34000 1.000 79.25277 25 ARG D CA 1
ATOM 6257 C C . ARG C 1 27 ? 38.30000 67.84300 22.09800 1.000 77.57767 25 ARG D C 1
ATOM 6258 O O . ARG C 1 27 ? 38.74800 67.15500 21.17000 1.000 76.84918 25 ARG D O 1
ATOM 6266 N N . SER C 1 28 ? 38.28800 69.18300 22.07000 1.000 72.28277 26 SER D N 1
ATOM 6267 C CA . SER C 1 28 ? 38.96900 69.90900 21.01200 1.000 72.43281 26 SER D CA 1
ATOM 6268 C C . SER C 1 28 ? 40.47900 69.78100 21.21100 1.000 73.14123 26 SER D C 1
ATOM 6269 O O . SER C 1 28 ? 40.94600 69.42100 22.29900 1.000 70.47230 26 SER D O 1
ATOM 6272 N N . PRO C 1 29 ? 41.26600 70.04700 20.17000 1.000 71.27162 27 PRO D N 1
ATOM 6273 C CA . PRO C 1 29 ? 42.72100 70.05500 20.36300 1.000 69.87829 27 PRO D CA 1
ATOM 6274 C C . PRO C 1 29 ? 43.18700 71.04000 21.41700 1.000 71.78986 27 PRO D C 1
ATOM 6275 O O . PRO C 1 29 ? 44.19500 70.78400 22.08500 1.000 71.54516 27 PRO D O 1
ATOM 6279 N N . PHE C 1 30 ? 42.49400 72.16500 21.59000 1.000 69.97946 28 PHE D N 1
ATOM 6280 C CA . PHE C 1 30 ? 42.95500 73.13100 22.58000 1.000 68.10841 28 PHE D CA 1
ATOM 6281 C C . PHE C 1 30 ? 42.56100 72.71500 23.98600 1.000 67.82500 28 PHE D C 1
ATOM 6282 O O . PHE C 1 30 ? 43.28200 73.04400 24.93200 1.000 67.89137 28 PHE D O 1
ATOM 6290 N N . GLN C 1 31 ? 41.44900 71.97600 24.14600 1.000 67.87205 29 GLN D N 1
ATOM 6291 C CA . GLN C 1 31 ? 41.13700 71.40100 25.45300 1.000 67.39037 29 GLN D CA 1
ATOM 6292 C C . GLN C 1 31 ? 42.12900 70.31300 25.84100 1.000 68.59975 29 GLN D C 1
ATOM 6293 O O . GLN C 1 31 ? 42.43000 70.14100 27.03200 1.000 67.42371 29 GLN D O 1
ATOM 6299 N N . ARG C 1 32 ? 42.65000 69.57200 24.86500 1.000 66.87153 30 ARG D N 1
ATOM 6300 C CA . ARG C 1 32 ? 43.68000 68.60500 25.20800 1.000 66.96677 30 ARG D CA 1
ATOM 6301 C C . ARG C 1 32 ? 44.98100 69.30900 25.57100 1.000 67.90932 30 ARG D C 1
ATOM 6302 O O . ARG C 1 32 ? 45.69300 68.86800 26.48500 1.000 64.37406 30 ARG D O 1
ATOM 6310 N N . ASP C 1 33 ? 45.28600 70.43000 24.89500 1.000 68.60871 31 ASP D N 1
ATOM 6311 C CA . ASP C 1 33 ? 46.47200 71.21500 25.24100 1.000 66.48077 31 ASP D CA 1
ATOM 6312 C C . ASP C 1 33 ? 46.35400 71.78500 26.64400 1.000 65.18618 31 ASP D C 1
ATOM 6313 O O . ASP C 1 33 ? 47.26500 71.63600 27.46500 1.000 64.50351 31 ASP D O 1
ATOM 6318 N N . ARG C 1 34 ? 45.20300 72.37600 26.96200 1.000 61.81186 32 ARG D N 1
ATOM 6319 C CA . ARG C 1 34 ? 45.01200 72.86900 28.31700 1.000 62.58829 32 ARG D CA 1
ATOM 6320 C C . ARG C 1 34 ? 45.18500 71.73300 29.31700 1.000 64.13385 32 ARG D C 1
ATOM 6321 O O . ARG C 1 34 ? 45.82100 71.89900 30.36500 1.000 62.67298 32 ARG D O 1
ATOM 6329 N N . ALA C 1 35 ? 44.64700 70.55700 28.98700 1.000 65.08814 33 ALA D N 1
ATOM 6330 C CA . ALA C 1 35 ? 44.74000 69.40800 29.87800 1.000 66.94398 33 ALA D CA 1
ATOM 6331 C C . ALA C 1 35 ? 46.18900 68.96600 30.10900 1.000 67.03551 33 ALA D C 1
ATOM 6332 O O . ALA C 1 35 ? 46.57400 68.64800 31.24500 1.000 64.75298 33 ALA D O 1
ATOM 6334 N N . ARG C 1 36 ? 46.99900 68.91200 29.04600 1.000 62.74315 34 ARG D N 1
ATOM 6335 C CA . ARG C 1 36 ? 48.39500 68.51200 29.20200 1.000 63.51302 34 ARG D CA 1
ATOM 6336 C C . ARG C 1 36 ? 49.17400 69.52400 30.02600 1.000 63.52038 34 ARG D C 1
ATOM 6337 O O . ARG C 1 36 ? 49.96100 69.15100 30.90300 1.000 62.97456 34 ARG D O 1
ATOM 6345 N N . ILE C 1 37 ? 48.96600 70.81000 29.75900 1.000 62.37897 35 ILE D N 1
ATOM 6346 C CA . ILE C 1 37 ? 49.70900 71.83900 30.46900 1.000 61.14148 35 ILE D CA 1
ATOM 6347 C C . ILE C 1 37 ? 49.42300 71.74700 31.96200 1.000 61.70865 35 ILE D C 1
ATOM 6348 O O . ILE C 1 37 ? 50.33400 71.83300 32.79400 1.000 57.63834 35 ILE D O 1
ATOM 6353 N N . LEU C 1 38 ? 48.16200 71.51300 32.32000 1.000 61.11662 36 LEU D N 1
ATOM 6354 C CA . LEU C 1 38 ? 47.77400 71.42600 33.72500 1.000 62.86958 36 LEU D CA 1
ATOM 6355 C C . LEU C 1 38 ? 48.38300 70.22100 34.42900 1.000 64.45158 36 LEU D C 1
ATOM 6356 O O . LEU C 1 38 ? 48.68300 70.29400 35.62600 1.000 64.09414 36 LEU D O 1
ATOM 6361 N N . HIS C 1 39 ? 48.55000 69.09500 33.72800 1.000 66.38397 37 HIS D N 1
ATOM 6362 C CA . HIS C 1 39 ? 49.10800 67.91600 34.38100 1.000 68.68173 37 HIS D CA 1
ATOM 6363 C C . HIS C 1 39 ? 50.62900 67.90300 34.38400 1.000 66.83188 37 HIS D C 1
ATOM 6364 O O . HIS C 1 39 ? 51.22700 67.02200 35.00800 1.000 70.37961 37 HIS D O 1
ATOM 6371 N N . SER C 1 40 ? 51.26400 68.86200 33.73400 1.000 63.32430 38 SER D N 1
ATOM 6372 C CA . SER C 1 40 ? 52.70300 68.79500 33.54100 1.000 61.85808 38 SER D CA 1
ATOM 6373 C C . SER C 1 40 ? 53.46700 69.14300 34.82000 1.000 60.63322 38 SER D C 1
ATOM 6374 O O . SER C 1 40 ? 53.01200 69.93600 35.65600 1.000 61.67841 38 SER D O 1
ATOM 6377 N N . ALA C 1 41 ? 54.64400 68.53000 34.96700 1.000 58.82534 39 ALA D N 1
ATOM 6378 C CA . ALA C 1 41 ? 55.52600 68.90200 36.06900 1.000 63.01097 39 ALA D CA 1
ATOM 6379 C C . ALA C 1 41 ? 55.95300 70.35600 35.94600 1.000 61.19332 39 ALA D C 1
ATOM 6380 O O . ALA C 1 41 ? 56.04200 71.06800 36.95400 1.000 59.35187 39 ALA D O 1
ATOM 6382 N N . ALA C 1 42 ? 56.16700 70.82900 34.71100 1.000 58.92248 40 ALA D N 1
ATOM 6383 C CA . ALA C 1 42 ? 56.55200 72.21900 34.51600 1.000 59.63496 40 ALA D CA 1
ATOM 6384 C C . ALA C 1 42 ? 55.48200 73.16700 35.06100 1.000 61.74088 40 ALA D C 1
ATOM 6385 O O . ALA C 1 42 ? 55.79900 74.19600 35.66900 1.000 58.25709 40 ALA D O 1
ATOM 6387 N N . PHE C 1 43 ? 54.20700 72.83100 34.88700 1.000 60.46111 41 PHE D N 1
ATOM 6388 C CA . PHE C 1 43 ? 53.19300 73.70400 35.46200 1.000 58.67401 41 PHE D CA 1
ATOM 6389 C C . PHE C 1 43 ? 53.13300 73.57700 36.99000 1.000 58.14915 41 PHE D C 1
ATOM 6390 O O . PHE C 1 43 ? 53.03700 74.59400 37.69000 1.000 57.14598 41 PHE D O 1
ATOM 6398 N N . ARG C 1 44 ? 53.19100 72.34900 37.53100 1.000 55.68410 42 ARG D N 1
ATOM 6399 C CA . ARG C 1 44 ? 53.03700 72.18500 38.97900 1.000 55.92779 42 ARG D CA 1
ATOM 6400 C C . ARG C 1 44 ? 54.14400 72.89100 39.76500 1.000 57.47310 42 ARG D C 1
ATOM 6401 O O . ARG C 1 44 ? 53.89900 73.36600 40.87600 1.000 56.36720 42 ARG D O 1
ATOM 6409 N N . ARG C 1 45 ? 55.36300 72.95600 39.22600 1.000 58.57561 43 ARG D N 1
ATOM 6410 C CA . ARG C 1 45 ? 56.45900 73.59200 39.95500 1.000 59.51283 43 ARG D CA 1
ATOM 6411 C C . ARG C 1 45 ? 56.24300 75.10100 40.12200 1.000 57.39607 43 ARG D C 1
ATOM 6412 O O . ARG C 1 45 ? 56.86700 75.70500 40.99700 1.000 58.98238 43 ARG D O 1
ATOM 6420 N N . LEU C 1 46 ? 55.35400 75.72000 39.33600 1.000 56.68941 44 LEU D N 1
ATOM 6421 C CA . LEU C 1 46 ? 55.06300 77.13800 39.55300 1.000 60.72430 44 LEU D CA 1
ATOM 6422 C C . LEU C 1 46 ? 54.47600 77.40100 40.93300 1.000 62.73476 44 LEU D C 1
ATOM 6423 O O . LEU C 1 46 ? 54.39200 78.56300 41.34100 1.000 61.07803 44 LEU D O 1
ATOM 6428 N N . GLN C 1 47 ? 54.06300 76.36200 41.65500 1.000 61.00084 45 GLN D N 1
ATOM 6429 C CA . GLN C 1 47 ? 53.61700 76.54200 43.03000 1.000 60.32340 45 GLN D CA 1
ATOM 6430 C C . GLN C 1 47 ? 54.76400 76.85700 43.96600 1.000 61.30396 45 GLN D C 1
ATOM 6431 O O . GLN C 1 47 ? 54.52500 77.35100 45.06600 1.000 60.44871 45 GLN D O 1
ATOM 6437 N N . ALA C 1 48 ? 55.98100 76.44900 43.62500 1.000 70.27369 46 ALA D N 1
ATOM 6438 C CA . ALA C 1 48 ? 57.12200 76.74500 44.48300 1.000 73.65425 46 ALA D CA 1
ATOM 6439 C C . ALA C 1 48 ? 57.70800 78.11400 44.17800 1.000 83.15225 46 ALA D C 1
ATOM 6440 O O . ALA C 1 48 ? 58.09100 78.84600 45.10000 1.000 88.34005 46 ALA D O 1
ATOM 6442 N N . LYS C 1 49 ? 57.75600 78.46400 42.89200 1.000 79.32263 47 LYS D N 1
ATOM 6443 C CA . LYS C 1 49 ? 58.40900 79.68000 42.42900 1.000 81.94867 47 LYS D CA 1
ATOM 6444 C C . LYS C 1 49 ? 57.55900 80.91000 42.75800 1.000 85.46129 47 LYS D C 1
ATOM 6445 O O . LYS C 1 49 ? 56.38400 80.98800 42.38300 1.000 82.49991 47 LYS D O 1
ATOM 6451 N N . THR C 1 50 ? 58.14400 81.86200 43.48900 1.000 95.48698 48 THR D N 1
ATOM 6452 C CA . THR C 1 50 ? 57.42300 83.06800 43.91500 1.000 94.64545 48 THR D CA 1
ATOM 6453 C C . THR C 1 50 ? 57.80700 84.26600 43.06300 1.000 95.35265 48 THR D C 1
ATOM 6454 O O . THR C 1 50 ? 58.95300 84.37600 42.63200 1.000 98.39949 48 THR D O 1
ATOM 6458 N N . PHE C 1 60 ? 49.92900 85.29700 53.03500 1.000 77.92198 58 PHE D N 1
ATOM 6459 C CA . PHE C 1 60 ? 50.29600 85.54700 51.61500 1.000 75.46624 58 PHE D CA 1
ATOM 6460 C C . PHE C 1 60 ? 50.70600 84.23900 50.92900 1.000 78.62734 58 PHE D C 1
ATOM 6461 O O . PHE C 1 60 ? 51.63000 83.56500 51.42000 1.000 83.60103 58 PHE D O 1
ATOM 6463 N N . HIS C 1 61 ? 50.04400 83.91400 49.81400 1.000 72.60882 59 HIS D N 1
ATOM 6464 C CA . HIS C 1 61 ? 50.34000 82.67200 49.05100 1.000 68.94679 59 HIS D CA 1
ATOM 6465 C C . HIS C 1 61 ? 50.26800 82.92300 47.54500 1.000 65.70373 59 HIS D C 1
ATOM 6466 O O . HIS C 1 61 ? 49.73000 82.07900 46.84200 1.000 58.75798 59 HIS D O 1
ATOM 6473 N N . ARG C 1 62 ? 50.78000 84.06300 47.09400 1.000 68.43494 60 ARG D N 1
ATOM 6474 C CA . ARG C 1 62 ? 50.77000 84.40100 45.65100 1.000 64.55947 60 ARG D CA 1
ATOM 6475 C C . ARG C 1 62 ? 52.01900 83.79500 45.01500 1.000 59.63740 60 ARG D C 1
ATOM 6476 O O . ARG C 1 62 ? 53.11100 84.08200 45.49100 1.000 64.67966 60 ARG D O 1
ATOM 6484 N N . THR C 1 63 ? 51.83400 83.00600 43.96200 1.000 60.09731 61 THR D N 1
ATOM 6485 C CA . THR C 1 63 ? 52.93300 82.31300 43.31800 1.000 61.77434 61 THR D CA 1
ATOM 6486 C C . THR C 1 63 ? 52.85200 82.57900 41.82300 1.000 56.54796 61 THR D C 1
ATOM 6487 O O . THR C 1 63 ? 51.91300 83.22200 41.34700 1.000 56.42569 61 THR D O 1
ATOM 6491 N N . ARG C 1 64 ? 53.82300 82.06900 41.05900 1.000 56.61993 62 ARG D N 1
ATOM 6492 C CA . ARG C 1 64 ? 53.68100 82.18100 39.61300 1.000 57.89671 62 ARG D CA 1
ATOM 6493 C C . ARG C 1 64 ? 52.50000 81.36700 39.12000 1.000 58.12301 62 ARG D C 1
ATOM 6494 O O . ARG C 1 64 ? 51.92700 81.68200 38.07400 1.000 56.22437 62 ARG D O 1
ATOM 6502 N N . LEU C 1 65 ? 52.11900 80.31700 39.85600 1.000 56.05890 63 LEU D N 1
ATOM 6503 C CA . LEU C 1 65 ? 50.93600 79.55700 39.47000 1.000 59.06574 63 LEU D CA 1
ATOM 6504 C C . LEU C 1 65 ? 49.69500 80.40900 39.62400 1.000 55.02990 63 LEU D C 1
ATOM 6505 O O . LEU C 1 65 ? 48.86900 80.50600 38.71300 1.000 52.65363 63 LEU D O 1
ATOM 6510 N N . THR C 1 66 ? 49.57100 81.04400 40.77700 1.000 53.35225 64 THR D N 1
ATOM 6511 C CA . THR C 1 66 ? 48.48000 81.96300 41.02600 1.000 58.90694 64 THR D CA 1
ATOM 6512 C C . THR C 1 66 ? 48.44300 83.08400 39.99400 1.000 59.56546 64 THR D C 1
ATOM 6513 O O . THR C 1 66 ? 47.37500 83.39100 39.45400 1.000 55.96378 64 THR D O 1
ATOM 6517 N N . HIS C 1 67 ? 49.60600 83.66200 39.66500 1.000 57.78464 65 HIS D N 1
ATOM 6518 C CA . HIS C 1 67 ? 49.65900 84.69900 38.64400 1.000 57.12158 65 HIS D CA 1
ATOM 6519 C C . HIS C 1 67 ? 49.13000 84.17800 37.32200 1.000 58.12228 65 HIS D C 1
ATOM 6520 O O . HIS C 1 67 ? 48.35500 84.86500 36.64700 1.000 58.79083 65 HIS D O 1
ATOM 6527 N N . SER C 1 68 ? 49.46600 82.93200 36.97200 1.000 58.42828 66 SER D N 1
ATOM 6528 C CA . SER C 1 68 ? 49.04800 82.43400 35.66600 1.000 57.86525 66 SER D CA 1
ATOM 6529 C C . SER C 1 68 ? 47.56400 82.12500 35.65100 1.000 56.26695 66 SER D C 1
ATOM 6530 O O . SER C 1 68 ? 46.91000 82.29600 34.61200 1.000 54.00555 66 SER D O 1
ATOM 6533 N N . LEU C 1 69 ? 47.00900 81.71900 36.79400 1.000 57.26901 67 LEU D N 1
ATOM 6534 C CA . LEU C 1 69 ? 45.57300 81.52000 36.84400 1.000 57.99569 67 LEU D CA 1
ATOM 6535 C C . LEU C 1 69 ? 44.86700 82.84500 36.68300 1.000 60.96658 67 LEU D C 1
ATOM 6536 O O . LEU C 1 69 ? 43.92100 82.96100 35.89800 1.000 60.66296 67 LEU D O 1
ATOM 6541 N N . GLU C 1 70 ? 45.36000 83.87100 37.36600 1.000 61.14432 68 GLU D N 1
ATOM 6542 C CA . GLU C 1 70 ? 44.72300 85.16700 37.24200 1.000 64.36049 68 GLU D CA 1
ATOM 6543 C C . GLU C 1 70 ? 44.83800 85.68400 35.81900 1.000 61.99698 68 GLU D C 1
ATOM 6544 O O . GLU C 1 70 ? 43.88600 86.27200 35.29300 1.000 62.55643 68 GLU D O 1
ATOM 6550 N N . ALA C 1 71 ? 45.98000 85.45900 35.16900 1.000 57.08169 69 ALA D N 1
ATOM 6551 C CA . ALA C 1 71 ? 46.09700 85.88700 33.78400 1.000 59.01945 69 ALA D CA 1
ATOM 6552 C C . ALA C 1 71 ? 45.10800 85.14300 32.88800 1.000 62.78596 69 ALA D C 1
ATOM 6553 O O . ALA C 1 71 ? 44.49500 85.75000 31.99300 1.000 60.72038 69 ALA D O 1
ATOM 6555 N N . ALA C 1 72 ? 44.92600 83.83200 33.12000 1.000 60.46083 70 ALA D N 1
ATOM 6556 C CA . ALA C 1 72 ? 43.98600 83.06100 32.30700 1.000 60.85331 70 ALA D CA 1
ATOM 6557 C C . ALA C 1 72 ? 42.56100 83.58900 32.45800 1.000 60.64756 70 ALA D C 1
ATOM 6558 O O . ALA C 1 72 ? 41.79100 83.61700 31.48800 1.000 59.22771 70 ALA D O 1
ATOM 6560 N N . GLN C 1 73 ? 42.19800 84.03900 33.66000 1.000 66.17562 71 GLN D N 1
ATOM 6561 C CA . GLN C 1 73 ? 40.85200 84.56200 33.86000 1.000 65.39919 71 GLN D CA 1
ATOM 6562 C C . GLN C 1 73 ? 40.66700 85.91600 33.16800 1.000 65.07196 71 GLN D C 1
ATOM 6563 O O . GLN C 1 73 ? 39.62500 86.15300 32.54500 1.000 66.31067 71 GLN D O 1
ATOM 6569 N N . ILE C 1 74 ? 41.70700 86.76300 33.16900 1.000 60.93394 72 ILE D N 1
ATOM 6570 C CA . ILE C 1 74 ? 41.66200 88.02500 32.43700 1.000 61.09420 72 ILE D CA 1
ATOM 6571 C C . ILE C 1 74 ? 41.66200 87.77000 30.93300 1.000 60.40462 72 ILE D C 1
ATOM 6572 O O . ILE C 1 74 ? 40.92300 88.41800 30.17900 1.000 59.08446 72 ILE D O 1
ATOM 6577 N N . GLY C 1 75 ? 42.47000 86.80400 30.48300 1.000 58.39182 73 GLY D N 1
ATOM 6578 C CA . GLY C 1 75 ? 42.51200 86.44600 29.06900 1.000 57.79260 73 GLY D CA 1
ATOM 6579 C C . GLY C 1 75 ? 41.18000 85.95300 28.51100 1.000 61.54448 73 GLY D C 1
ATOM 6580 O O . GLY C 1 75 ? 40.84100 86.24700 27.36300 1.000 63.63099 73 GLY D O 1
ATOM 6581 N N . THR C 1 76 ? 40.45200 85.10800 29.26100 1.000 59.38861 74 THR D N 1
ATOM 6582 C CA . THR C 1 76 ? 39.13100 84.72900 28.74900 1.000 63.61560 74 THR D CA 1
ATOM 6583 C C . THR C 1 76 ? 38.16400 85.90400 28.82800 1.000 64.23222 74 THR D C 1
ATOM 6584 O O . THR C 1 76 ? 37.27700 86.04000 27.97500 1.000 64.18286 74 THR D O 1
ATOM 6588 N N . GLY C 1 77 ? 38.35100 86.78800 29.81000 1.000 62.99489 75 GLY D N 1
ATOM 6589 C CA . GLY C 1 77 ? 37.52100 87.97900 29.88700 1.000 61.19775 75 GLY D CA 1
ATOM 6590 C C . GLY C 1 77 ? 37.74500 88.93100 28.72600 1.000 64.61242 75 GLY D C 1
ATOM 6591 O O . GLY C 1 77 ? 36.79700 89.56300 28.23400 1.000 64.79931 75 GLY D O 1
ATOM 6592 N N . ILE C 1 78 ? 38.99800 89.05000 28.27600 1.000 63.86507 76 ILE D N 1
ATOM 6593 C CA . ILE C 1 78 ? 39.30800 89.89200 27.12400 1.000 63.15153 76 ILE D CA 1
ATOM 6594 C C . ILE C 1 78 ? 38.57500 89.38100 25.89400 1.000 65.26442 76 ILE D C 1
ATOM 6595 O O . ILE C 1 78 ? 37.95300 90.15200 25.14800 1.000 66.26630 76 ILE D O 1
ATOM 6600 N N . VAL C 1 79 ? 38.65400 88.06800 25.66100 1.000 65.21331 77 VAL D N 1
ATOM 6601 C CA . VAL C 1 79 ? 38.01500 87.46500 24.49400 1.000 65.96850 77 VAL D CA 1
ATOM 6602 C C . VAL C 1 79 ? 36.50300 87.65700 24.54500 1.000 67.51497 77 VAL D C 1
ATOM 6603 O O . VAL C 1 79 ? 35.87900 88.05800 23.55200 1.000 70.54945 77 VAL D O 1
ATOM 6607 N N . ALA C 1 80 ? 35.88900 87.41800 25.71000 1.000 64.87253 78 ALA D N 1
ATOM 6608 C CA . ALA C 1 80 ? 34.43800 87.58500 25.78700 1.000 66.20376 78 ALA D CA 1
ATOM 6609 C C . ALA C 1 80 ? 34.05900 89.01300 25.44100 1.000 75.15590 78 ALA D C 1
ATOM 6610 O O . ALA C 1 80 ? 33.09000 89.25800 24.71600 1.000 75.75726 78 ALA D O 1
ATOM 6612 N N . GLN C 1 81 ? 34.88000 89.96200 25.88300 1.000 71.94215 79 GLN D N 1
ATOM 6613 C CA . GLN C 1 81 ? 34.59000 91.36500 25.66600 1.000 71.81706 79 GLN D CA 1
ATOM 6614 C C . GLN C 1 81 ? 34.82300 91.76800 24.21300 1.000 73.04512 79 GLN D C 1
ATOM 6615 O O . GLN C 1 81 ? 34.01700 92.51600 23.64400 1.000 73.34828 79 GLN D O 1
ATOM 6621 N N . ILE C 1 82 ? 35.85200 91.21200 23.56000 1.000 71.50768 80 ILE D N 1
ATOM 6622 C CA . ILE C 1 82 ? 36.05700 91.52500 22.14500 1.000 71.43589 80 ILE D CA 1
ATOM 6623 C C . ILE C 1 82 ? 34.94900 90.92100 21.28500 1.000 76.43984 80 ILE D C 1
ATOM 6624 O O . ILE C 1 82 ? 34.38700 91.59100 20.41000 1.000 80.01438 80 ILE D O 1
ATOM 6629 N N . LYS C 1 83 ? 34.59200 89.65800 21.52800 1.000 76.22559 81 LYS D N 1
ATOM 6630 C CA . LYS C 1 83 ? 33.59500 89.07100 20.64100 1.000 78.33539 81 LYS D CA 1
ATOM 6631 C C . LYS C 1 83 ? 32.20900 89.64100 20.88000 1.000 81.81531 81 LYS D C 1
ATOM 6632 O O . LYS C 1 83 ? 31.28600 89.32400 20.12800 1.000 88.52608 81 LYS D O 1
ATOM 6638 N N . LEU C 1 84 ? 32.10200 90.51700 21.86400 1.000 80.99184 82 LEU D N 1
ATOM 6639 C CA . LEU C 1 84 ? 30.81400 91.18600 22.14000 1.000 81.67039 82 LEU D CA 1
ATOM 6640 C C . LEU C 1 84 ? 30.74800 92.49300 21.35800 1.000 82.01578 82 LEU D C 1
ATOM 6641 O O . LEU C 1 84 ? 29.69800 92.82300 20.87100 1.000 80.65329 82 LEU D O 1
ATOM 6646 N N . LYS C 1 85 ? 31.86200 93.19300 21.23500 1.000 78.36289 83 LYS D N 1
ATOM 6647 C CA . LYS C 1 85 ? 31.82700 94.49600 20.54400 1.000 83.36683 83 LYS D CA 1
ATOM 6648 C C . LYS C 1 85 ? 32.38900 94.40800 19.13300 1.000 84.26161 83 LYS D C 1
ATOM 6649 O O . LYS C 1 85 ? 32.31900 95.39900 18.43400 1.000 87.54885 83 LYS D O 1
ATOM 6655 N N . GLN C 1 86 ? 32.98500 93.29100 18.75300 1.000 83.05823 84 GLN D N 1
ATOM 6656 C CA . GLN C 1 86 ? 33.50000 93.17500 17.37400 1.000 83.41290 84 GLN D CA 1
ATOM 6657 C C . GLN C 1 86 ? 33.08100 91.81500 16.84400 1.000 87.51540 84 GLN D C 1
ATOM 6658 O O . GLN C 1 86 ? 33.93000 90.98300 16.66200 1.000 85.02493 84 GLN D O 1
ATOM 6664 N N . PRO C 1 87 ? 31.79800 91.57300 16.55200 1.000 90.38170 85 PRO D N 1
ATOM 6665 C CA . PRO C 1 87 ? 31.35600 90.23700 16.10500 1.000 89.74752 85 PRO D CA 1
ATOM 6666 C C . PRO C 1 87 ? 32.08100 89.71600 14.87300 1.000 88.50570 85 PRO D C 1
ATOM 6667 O O . PRO C 1 87 ? 32.08800 88.49800 14.66700 1.000 94.02367 85 PRO D O 1
ATOM 6671 N N . GLU C 1 88 ? 32.62600 90.59100 14.01300 1.000 85.48595 86 GLU D N 1
ATOM 6672 C CA . GLU C 1 88 ? 33.39600 90.13200 12.85600 1.000 86.38787 86 GLU D CA 1
ATOM 6673 C C . GLU C 1 88 ? 34.44000 89.08200 13.22000 1.000 88.66024 86 GLU D C 1
ATOM 6674 O O . GLU C 1 88 ? 34.74200 88.20600 12.40400 1.000 90.86125 86 GLU D O 1
ATOM 6680 N N . PHE C 1 89 ? 35.01100 89.15400 14.42300 1.000 89.04922 87 PHE D N 1
ATOM 6681 C CA . PHE C 1 89 ? 36.15600 88.32400 14.77300 1.000 86.10772 87 PHE D CA 1
ATOM 6682 C C . PHE C 1 89 ? 35.79300 87.11700 15.64000 1.000 86.18798 87 PHE D C 1
ATOM 6683 O O . PHE C 1 89 ? 36.69800 86.46800 16.17700 1.000 83.42846 87 PHE D O 1
ATOM 6691 N N . ARG C 1 90 ? 34.51500 86.73000 15.70400 1.000 89.60656 88 ARG D N 1
ATOM 6692 C CA . ARG C 1 90 ? 34.10700 85.76000 16.71900 1.000 88.30457 88 ARG D CA 1
ATOM 6693 C C . ARG C 1 90 ? 34.70400 84.39900 16.43600 1.000 89.05813 88 ARG D C 1
ATOM 6694 O O . ARG C 1 90 ? 35.05800 83.66200 17.36400 1.000 89.29018 88 ARG D O 1
ATOM 6702 N N . GLU C 1 91 ? 34.94500 84.12200 15.15700 1.000 88.25816 89 GLU D N 1
ATOM 6703 C CA . GLU C 1 91 ? 35.49500 82.88800 14.61700 1.000 88.62113 89 GLU D CA 1
ATOM 6704 C C . GLU C 1 91 ? 37.02100 82.88900 14.62800 1.000 82.36523 89 GLU D C 1
ATOM 6705 O O . GLU C 1 91 ? 37.64200 81.84600 14.83800 1.000 82.78476 89 GLU D O 1
ATOM 6711 N N . LEU C 1 92 ? 37.62900 84.06900 14.54600 1.000 85.50829 90 LEU D N 1
ATOM 6712 C CA . LEU C 1 92 ? 39.07900 84.18900 14.50900 1.000 80.74857 90 LEU D CA 1
ATOM 6713 C C . LEU C 1 92 ? 39.67700 84.18200 15.90200 1.000 77.97147 90 LEU D C 1
ATOM 6714 O O . LEU C 1 92 ? 40.83100 83.78000 16.06500 1.000 75.15685 90 LEU D O 1
ATOM 6719 N N . LEU C 1 93 ? 38.92600 84.64900 16.90000 1.000 78.98355 91 LEU D N 1
ATOM 6720 C CA . LEU C 1 93 ? 39.43900 84.74500 18.25600 1.000 75.17183 91 LEU D CA 1
ATOM 6721 C C . LEU C 1 93 ? 39.74100 83.35500 18.82800 1.000 75.06027 91 LEU D C 1
ATOM 6722 O O . LEU C 1 93 ? 39.15500 82.35000 18.41000 1.000 74.14279 91 LEU D O 1
ATOM 6727 N N . PRO C 1 94 ? 40.68000 83.26700 19.75800 1.000 74.63526 92 PRO D N 1
ATOM 6728 C CA . PRO C 1 94 ? 40.96400 81.97600 20.37900 1.000 66.95822 92 PRO D CA 1
ATOM 6729 C C . PRO C 1 94 ? 39.80900 81.54400 21.26000 1.000 65.71156 92 PRO D C 1
ATOM 6730 O O . PRO C 1 94 ? 39.12600 82.35800 21.88600 1.000 68.28637 92 PRO D O 1
ATOM 6734 N N . SER C 1 95 ? 39.58500 80.24000 21.27700 1.000 68.37976 93 SER D N 1
ATOM 6735 C CA . SER C 1 95 ? 38.67800 79.61600 22.22000 1.000 65.76256 93 SER D CA 1
ATOM 6736 C C . SER C 1 95 ? 39.17800 79.83100 23.64300 1.000 63.73079 93 SER D C 1
ATOM 6737 O O . SER C 1 95 ? 40.33800 80.19400 23.88100 1.000 60.32708 93 SER D O 1
ATOM 6740 N N . ASP C 1 96 ? 38.28500 79.57200 24.60000 1.000 62.08603 94 ASP D N 1
ATOM 6741 C CA . ASP C 1 96 ? 38.64300 79.70500 26.01000 1.000 62.99703 94 ASP D CA 1
ATOM 6742 C C . ASP C 1 96 ? 39.80800 78.80300 26.38500 1.000 65.95449 94 ASP D C 1
ATOM 6743 O O . ASP C 1 96 ? 40.69400 79.21000 27.14000 1.000 64.15215 94 ASP D O 1
ATOM 6748 N N . SER C 1 97 ? 39.82800 77.56500 25.89300 1.000 64.77862 95 SER D N 1
ATOM 6749 C CA . SER C 1 97 ? 40.90800 76.69600 26.33600 1.000 64.85805 95 SER D CA 1
ATOM 6750 C C . SER C 1 97 ? 42.23800 77.04700 25.67300 1.000 61.25139 95 SER D C 1
ATOM 6751 O O . SER C 1 97 ? 43.29100 76.84800 26.28400 1.000 60.91919 95 SER D O 1
ATOM 6754 N N . LEU C 1 98 ? 42.22500 77.67100 24.49400 1.000 61.93145 96 LEU D N 1
ATOM 6755 C CA . LEU C 1 98 ? 43.49100 78.10900 23.89500 1.000 61.64046 96 LEU D CA 1
ATOM 6756 C C . LEU C 1 98 ? 44.08200 79.28800 24.66000 1.000 64.41672 96 LEU D C 1
ATOM 6757 O O . LEU C 1 98 ? 45.28000 79.29400 24.98000 1.000 61.74586 96 LEU D O 1
ATOM 6762 N N . ILE C 1 99 ? 43.25600 80.29500 24.97000 1.000 63.23474 97 ILE D N 1
ATOM 6763 C CA . ILE C 1 99 ? 43.77700 81.42800 25.73200 1.000 61.52467 97 ILE D CA 1
ATOM 6764 C C . ILE C 1 99 ? 44.14400 80.98700 27.14800 1.000 59.90763 97 ILE D C 1
ATOM 6765 O O . ILE C 1 99 ? 45.16300 81.43200 27.69000 1.000 58.44635 97 ILE D O 1
ATOM 6770 N N . ASP C 1 100 ? 43.40000 80.03500 27.72600 1.000 57.42987 98 ASP D N 1
ATOM 6771 C CA . ASP C 1 100 ? 43.83100 79.42800 28.98400 1.000 61.80048 98 ASP D CA 1
ATOM 6772 C C . ASP C 1 100 ? 45.21900 78.81100 28.85800 1.000 62.48761 98 ASP D C 1
ATOM 6773 O O . ASP C 1 100 ? 46.08300 79.03700 29.71100 1.000 62.79154 98 ASP D O 1
ATOM 6778 N N . SER C 1 101 ? 45.46500 78.05000 27.78000 1.000 58.91387 99 SER D N 1
ATOM 6779 C CA . SER C 1 101 ? 46.72200 77.30700 27.69300 1.000 60.41545 99 SER D CA 1
ATOM 6780 C C . SER C 1 101 ? 47.90600 78.24300 27.56500 1.000 58.97133 99 SER D C 1
ATOM 6781 O O . SER C 1 101 ? 48.95000 78.00700 28.18300 1.000 59.54928 99 SER D O 1
ATOM 6784 N N . LEU C 1 102 ? 47.73600 79.36400 26.85200 1.000 62.17617 100 LEU D N 1
ATOM 6785 C CA . LEU C 1 102 ? 48.86300 80.27600 26.69200 1.000 62.86301 100 LEU D CA 1
ATOM 6786 C C . LEU C 1 102 ? 49.17400 81.01700 27.98500 1.000 59.88311 100 LEU D C 1
ATOM 6787 O O . LEU C 1 102 ? 50.35000 81.26200 28.27900 1.000 58.50463 100 LEU D O 1
ATOM 6792 N N . CYS C 1 103 ? 48.15700 81.26900 28.82200 1.000 57.98378 101 CYS D N 1
ATOM 6793 C CA . CYS C 1 103 ? 48.41300 81.96500 30.07800 1.000 59.64278 101 CYS D CA 1
ATOM 6794 C C . CYS C 1 103 ? 48.91100 81.03400 31.16800 1.000 60.31202 101 CYS D C 1
ATOM 6795 O O . CYS C 1 103 ? 49.72200 81.45200 32.00500 1.000 59.42323 101 CYS D O 1
ATOM 6798 N N . LEU C 1 104 ? 48.51800 79.76000 31.12900 1.000 61.65282 102 LEU D N 1
ATOM 6799 C CA . LEU C 1 104 ? 49.02500 78.80900 32.10600 1.000 58.04168 102 LEU D CA 1
ATOM 6800 C C . LEU C 1 104 ? 50.44100 78.35300 31.80100 1.000 58.09261 102 LEU D C 1
ATOM 6801 O O . LEU C 1 104 ? 51.16400 77.92300 32.71000 1.000 58.28539 102 LEU D O 1
ATOM 6806 N N . ALA C 1 105 ? 50.84900 78.41900 30.54500 1.000 56.52037 103 ALA D N 1
ATOM 6807 C CA . ALA C 1 105 ? 52.16000 77.94300 30.16800 1.000 59.04964 103 ALA D CA 1
ATOM 6808 C C . ALA C 1 105 ? 53.18500 79.06900 30.05400 1.000 61.60515 103 ALA D C 1
ATOM 6809 O O . ALA C 1 105 ? 54.39200 78.77900 30.04900 1.000 61.62590 103 ALA D O 1
ATOM 6811 N N . HIS C 1 106 ? 52.74100 80.34100 30.02300 1.000 61.73766 104 HIS D N 1
ATOM 6812 C CA . HIS C 1 106 ? 53.63300 81.42000 29.59800 1.000 62.63797 104 HIS D CA 1
ATOM 6813 C C . HIS C 1 106 ? 54.85900 81.53300 30.48800 1.000 64.72327 104 HIS D C 1
ATOM 6814 O O . HIS C 1 106 ? 55.92500 81.91400 30.00100 1.000 64.56980 104 HIS D O 1
ATOM 6821 N N . ASP C 1 107 ? 54.75800 81.14300 31.76100 1.000 63.71243 105 ASP D N 1
ATOM 6822 C CA . ASP C 1 107 ? 55.85500 81.32100 32.70400 1.000 64.21574 105 ASP D CA 1
ATOM 6823 C C . ASP C 1 107 ? 56.59800 80.04400 33.07300 1.000 61.85910 105 ASP D C 1
ATOM 6824 O O . ASP C 1 107 ? 57.39000 80.07500 34.01700 1.000 62.76781 105 ASP D O 1
ATOM 6829 N N . ILE C 1 108 ? 56.37200 78.91900 32.38800 1.000 60.33868 106 ILE D N 1
ATOM 6830 C CA . ILE C 1 108 ? 57.03800 77.70000 32.85900 1.000 61.65024 106 ILE D CA 1
ATOM 6831 C C . ILE C 1 108 ? 58.55000 77.78400 32.67000 1.000 61.45419 106 ILE D C 1
ATOM 6832 O O . ILE C 1 108 ? 59.30700 77.08200 33.35200 1.000 61.67124 106 ILE D O 1
ATOM 6837 N N . GLY C 1 109 ? 59.02000 78.60200 31.73300 1.000 60.72361 107 GLY D N 1
ATOM 6838 C CA . GLY C 1 109 ? 60.44900 78.61000 31.48700 1.000 62.30806 107 GLY D CA 1
ATOM 6839 C C . GLY C 1 109 ? 61.28600 79.39400 32.48400 1.000 62.89205 107 GLY D C 1
ATOM 6840 O O . GLY C 1 109 ? 62.51700 79.30800 32.43400 1.000 62.66469 107 GLY D O 1
ATOM 6841 N N . HIS C 1 110 ? 60.66900 80.09200 33.42700 1.000 66.97078 108 HIS D N 1
ATOM 6842 C CA . HIS C 1 110 ? 61.44800 80.89000 34.36400 1.000 68.25982 108 HIS D CA 1
ATOM 6843 C C . HIS C 1 110 ? 62.24300 79.99200 35.31300 1.000 68.20762 108 HIS D C 1
ATOM 6844 O O . HIS C 1 110 ? 61.71600 79.01400 35.84300 1.000 69.56724 108 HIS D O 1
ATOM 6851 N N . PRO C 1 111 ? 63.49700 80.32100 35.56700 1.000 67.11850 109 PRO D N 1
ATOM 6852 C CA . PRO C 1 111 ? 64.36500 79.48600 36.41200 1.000 64.97551 109 PRO D CA 1
ATOM 6853 C C . PRO C 1 111 ? 64.16900 79.82100 37.87600 1.000 64.59352 109 PRO D C 1
ATOM 6854 O O . PRO C 1 111 ? 63.48900 80.80300 38.19400 1.000 68.14838 109 PRO D O 1
ATOM 6858 N N . PRO C 1 112 ? 64.77200 79.06600 38.79500 1.000 64.15550 110 PRO D N 1
ATOM 6859 C CA . PRO C 1 112 ? 64.77600 79.50200 40.19400 1.000 65.18441 110 PRO D CA 1
ATOM 6860 C C . PRO C 1 112 ? 65.38100 80.89200 40.31700 1.000 67.01401 110 PRO D C 1
ATOM 6861 O O . PRO C 1 112 ? 66.30100 81.25500 39.57900 1.000 64.62287 110 PRO D O 1
ATOM 6865 N N . TYR C 1 113 ? 64.85200 81.66700 41.26200 1.000 67.44429 111 TYR D N 1
ATOM 6866 C CA . TYR C 1 113 ? 65.34500 82.98700 41.61900 1.000 66.92702 111 TYR D CA 1
ATOM 6867 C C . TYR C 1 113 ? 65.11200 83.99800 40.52000 1.000 68.25239 111 TYR D C 1
ATOM 6868 O O . TYR C 1 113 ? 65.78100 85.03100 40.47500 1.000 70.85317 111 TYR D O 1
ATOM 6877 N N . GLY C 1 114 ? 64.14200 83.72800 39.65900 1.000 67.35018 112 GLY D N 1
ATOM 6878 C CA . GLY C 1 114 ? 63.64400 84.75900 38.76700 1.000 68.43854 112 GLY D CA 1
ATOM 6879 C C . GLY C 1 114 ? 64.72800 85.39300 37.93600 1.000 70.03191 112 GLY D C 1
ATOM 6880 O O . GLY C 1 114 ? 65.57300 84.70900 37.34100 1.000 69.53404 112 GLY D O 1
ATOM 6881 N N . HIS C 1 115 ? 64.71500 86.72800 37.90700 1.000 70.95099 113 HIS D N 1
ATOM 6882 C CA . HIS C 1 115 ? 65.62900 87.45000 37.03200 1.000 74.52494 113 HIS D CA 1
ATOM 6883 C C . HIS C 1 115 ? 67.09100 87.21800 37.41700 1.000 70.57005 113 HIS D C 1
ATOM 6884 O O . HIS C 1 115 ? 67.96800 87.16900 36.54300 1.000 69.74334 113 HIS D O 1
ATOM 6891 N N . GLY C 1 116 ? 67.37800 87.04500 38.70200 1.000 67.97634 114 GLY D N 1
ATOM 6892 C CA . GLY C 1 116 ? 68.74600 86.74000 39.08000 1.000 71.59495 114 GLY D CA 1
ATOM 6893 C C . GLY C 1 116 ? 69.18700 85.38200 38.57100 1.000 69.88460 114 GLY D C 1
ATOM 6894 O O . GLY C 1 116 ? 70.28300 85.24000 38.02600 1.000 68.72840 114 GLY D O 1
ATOM 6895 N N . GLY C 1 117 ? 68.31700 84.38000 38.70100 1.000 66.97365 115 GLY D N 1
ATOM 6896 C CA . GLY C 1 117 ? 68.60300 83.07800 38.12600 1.000 64.61806 115 GLY D CA 1
ATOM 6897 C C . GLY C 1 117 ? 68.79100 83.14100 36.62400 1.000 63.90734 115 GLY D C 1
ATOM 6898 O O . GLY C 1 117 ? 69.64700 82.44700 36.07200 1.000 65.88650 115 GLY D O 1
ATOM 6899 N N . GLU C 1 118 ? 67.97100 83.95500 35.93900 1.000 65.33941 116 GLU D N 1
ATOM 6900 C CA . GLU C 1 118 ? 68.07700 84.06300 34.48700 1.000 63.55384 116 GLU D CA 1
ATOM 6901 C C . GLU C 1 118 ? 69.44100 84.58600 34.08800 1.000 66.29700 116 GLU D C 1
ATOM 6902 O O . GLU C 1 118 ? 70.07100 84.05100 33.16900 1.000 63.66789 116 GLU D O 1
ATOM 6908 N N . ILE C 1 119 ? 69.94200 85.57400 34.84000 1.000 67.02672 117 ILE D N 1
ATOM 6909 C CA . ILE C 1 119 ? 71.21600 86.23200 34.54800 1.000 67.82656 117 ILE D CA 1
ATOM 6910 C C . ILE C 1 119 ? 72.37200 85.27800 34.79500 1.000 65.61158 117 ILE D C 1
ATOM 6911 O O . ILE C 1 119 ? 73.30900 85.17900 33.99100 1.000 67.72628 117 ILE D O 1
ATOM 6916 N N . ALA C 1 120 ? 72.29700 84.52200 35.89000 1.000 64.52162 118 ALA D N 1
ATOM 6917 C CA . ALA C 1 120 ? 73.34500 83.56300 36.19800 1.000 66.03637 118 ALA D CA 1
ATOM 6918 C C . ALA C 1 120 ? 73.46300 82.53400 35.08900 1.000 64.98017 118 ALA D C 1
ATOM 6919 O O . ALA C 1 120 ? 74.56100 82.27300 34.58800 1.000 61.93991 118 ALA D O 1
ATOM 6921 N N . LEU C 1 121 ? 72.33000 81.95600 34.67600 1.000 62.84997 119 LEU D N 1
ATOM 6922 C CA . LEU C 1 121 ? 72.36100 80.96000 33.61000 1.000 66.13098 119 LEU D CA 1
ATOM 6923 C C . LEU C 1 121 ? 72.83600 81.56800 32.30000 1.000 62.28374 119 LEU D C 1
ATOM 6924 O O . LEU C 1 121 ? 73.71000 81.01100 31.62500 1.000 64.65884 119 LEU D O 1
ATOM 6929 N N . ASN C 1 122 ? 72.31500 82.73700 31.94900 1.000 64.14340 120 ASN D N 1
ATOM 6930 C CA . ASN C 1 122 ? 72.71000 83.33400 30.68300 1.000 64.90474 120 ASN D CA 1
ATOM 6931 C C . ASN C 1 122 ? 74.20800 83.59500 30.64900 1.000 64.91248 120 ASN D C 1
ATOM 6932 O O . ASN C 1 122 ? 74.85100 83.40200 29.61700 1.000 64.75185 120 ASN D O 1
ATOM 6937 N N . TYR C 1 123 ? 74.78400 84.03000 31.76700 1.000 62.18960 121 TYR D N 1
ATOM 6938 C CA . TYR C 1 123 ? 76.23000 84.22200 31.80300 1.000 69.42973 121 TYR D CA 1
ATOM 6939 C C . TYR C 1 123 ? 76.98700 82.89800 31.67900 1.000 70.39306 121 TYR D C 1
ATOM 6940 O O . TYR C 1 123 ? 78.02300 82.83100 30.99500 1.000 69.34628 121 TYR D O 1
ATOM 6949 N N . MET C 1 124 ? 76.50800 81.86200 32.36600 1.000 68.78394 122 MET D N 1
ATOM 6950 C CA . MET C 1 124 ? 77.18400 80.53800 32.31900 1.000 68.48488 122 MET D CA 1
ATOM 6951 C C . MET C 1 124 ? 77.14100 79.99700 30.88600 1.000 67.87792 122 MET D C 1
ATOM 6952 O O . MET C 1 124 ? 78.12100 79.36000 30.46200 1.000 67.52386 122 MET D O 1
ATOM 6957 N N . MET C 1 125 ? 76.03100 80.24300 30.18800 1.000 64.51424 123 MET D N 1
ATOM 6958 C CA . MET C 1 125 ? 75.79000 79.75000 28.84400 1.000 66.63619 123 MET D CA 1
ATOM 6959 C C . MET C 1 125 ? 76.19400 80.76200 27.79000 1.000 71.27352 123 MET D C 1
ATOM 6960 O O . MET C 1 125 ? 75.67900 80.71800 26.66800 1.000 73.41646 123 MET D O 1
ATOM 6965 N N . ARG C 1 126 ? 77.03800 81.72600 28.15200 1.000 70.81623 124 ARG D N 1
ATOM 6966 C CA . ARG C 1 126 ? 77.37500 82.79400 27.21200 1.000 75.60084 124 ARG D CA 1
ATOM 6967 C C . ARG C 1 126 ? 78.04300 82.25000 25.94900 1.000 82.68321 124 ARG D C 1
ATOM 6968 O O . ARG C 1 126 ? 77.91200 82.83600 24.86700 1.000 80.23387 124 ARG D O 1
ATOM 6976 N N . ASP C 1 127 ? 78.76300 81.14000 26.05800 1.000 88.83500 125 ASP D N 1
ATOM 6977 C CA . ASP C 1 127 ? 79.45700 80.57900 24.91200 1.000 88.63879 125 ASP D CA 1
ATOM 6978 C C . ASP C 1 127 ? 78.75900 79.35100 24.34700 1.000 88.52444 125 ASP D C 1
ATOM 6979 O O . ASP C 1 127 ? 79.38400 78.57500 23.61300 1.000 88.59528 125 ASP D O 1
ATOM 6984 N N . HIS C 1 128 ? 77.46700 79.16700 24.66600 1.000 81.24530 126 HIS D N 1
ATOM 6985 C CA . HIS C 1 128 ? 76.74200 77.97100 24.24600 1.000 77.72862 126 HIS D CA 1
ATOM 6986 C C . HIS C 1 128 ? 75.26200 78.23700 23.98700 1.000 75.17533 126 HIS D C 1
ATOM 6987 O O . HIS C 1 128 ? 74.43400 77.33600 24.17900 1.000 73.54913 126 HIS D O 1
ATOM 6994 N N . GLY C 1 129 ? 74.90900 79.43700 23.53800 1.000 72.34028 127 GLY D N 1
ATOM 6995 C CA . GLY C 1 129 ? 73.54000 79.73400 23.16100 1.000 67.56933 127 GLY D CA 1
ATOM 6996 C C . GLY C 1 129 ? 72.74700 80.56200 24.14600 1.000 68.68944 127 GLY D C 1
ATOM 6997 O O . GLY C 1 129 ? 71.59600 80.90400 23.84300 1.000 71.21115 127 GLY D O 1
ATOM 6998 N N . GLY C 1 130 ? 73.28100 80.85400 25.32900 1.000 68.19962 128 GLY D N 1
ATOM 6999 C CA . GLY C 1 130 ? 72.57800 81.70300 26.27700 1.000 63.77097 128 GLY D CA 1
ATOM 7000 C C . GLY C 1 130 ? 71.41700 81.00500 26.98400 1.000 64.95890 128 GLY D C 1
ATOM 7001 O O . GLY C 1 130 ? 71.11400 79.83300 26.76700 1.000 67.92091 128 GLY D O 1
ATOM 7002 N N . PHE C 1 131 ? 70.76100 81.76000 27.86100 1.000 64.07090 129 PHE D N 1
ATOM 7003 C CA . PHE C 1 131 ? 69.55100 81.31100 28.53200 1.000 62.62048 129 PHE D CA 1
ATOM 7004 C C . PHE C 1 131 ? 68.54000 82.44600 28.55400 1.000 64.93053 129 PHE D C 1
ATOM 7005 O O . PHE C 1 131 ? 68.90100 83.59400 28.82700 1.000 64.65229 129 PHE D O 1
ATOM 7013 N N . GLU C 1 132 ? 67.27000 82.11600 28.32700 1.000 62.87091 130 GLU D N 1
ATOM 7014 C CA . GLU C 1 132 ? 66.21500 83.11200 28.44300 1.000 62.71052 130 GLU D CA 1
ATOM 7015 C C . GLU C 1 132 ? 64.88000 82.42500 28.74200 1.000 62.24659 130 GLU D C 1
ATOM 7016 O O . GLU C 1 132 ? 64.58100 81.37400 28.17200 1.000 62.39697 130 GLU D O 1
ATOM 7022 N N . GLY C 1 133 ? 64.05500 83.06000 29.58500 1.000 62.04431 131 GLY D N 1
ATOM 7023 C CA . GLY C 1 133 ? 62.86500 82.38700 30.08800 1.000 62.60896 131 GLY D CA 1
ATOM 7024 C C . GLY C 1 133 ? 61.86700 82.01700 28.99900 1.000 63.99120 131 GLY D C 1
ATOM 7025 O O . GLY C 1 133 ? 61.27500 80.93500 29.02500 1.000 63.01827 131 GLY D O 1
ATOM 7026 N N . ASN C 1 134 ? 61.65600 82.90700 28.03800 1.000 62.32274 132 ASN D N 1
ATOM 7027 C CA . ASN C 1 134 ? 60.72200 82.59100 26.96700 1.000 64.53193 132 ASN D CA 1
ATOM 7028 C C . ASN C 1 134 ? 61.26100 81.48100 26.08100 1.000 63.01060 132 ASN D C 1
ATOM 7029 O O . ASN C 1 134 ? 60.50500 80.60000 25.66300 1.000 64.85837 132 ASN D O 1
ATOM 7034 N N . ALA C 1 135 ? 62.56200 81.52100 25.77400 1.000 63.63216 133 ALA D N 1
ATOM 7035 C CA . ALA C 1 135 ? 63.20500 80.42000 25.06100 1.000 66.26081 133 ALA D CA 1
ATOM 7036 C C . ALA C 1 135 ? 63.02300 79.10200 25.80300 1.000 62.24160 133 ALA D C 1
ATOM 7037 O O . ALA C 1 135 ? 62.73100 78.06700 25.19500 1.000 62.30562 133 ALA D O 1
ATOM 7039 N N . GLN C 1 136 ? 63.21500 79.12500 27.12500 1.000 60.14601 134 GLN D N 1
ATOM 7040 C CA . GLN C 1 136 ? 63.06900 77.91400 27.91400 1.000 62.06298 134 GLN D CA 1
ATOM 7041 C C . GLN C 1 136 ? 61.63800 77.39900 27.86800 1.000 60.23401 134 GLN D C 1
ATOM 7042 O O . GLN C 1 136 ? 61.42000 76.19300 27.74400 1.000 61.03717 134 GLN D O 1
ATOM 7048 N N . THR C 1 137 ? 60.64800 78.30000 27.94300 1.000 60.28292 135 THR D N 1
ATOM 7049 C CA . THR C 1 137 ? 59.25400 77.87100 27.87700 1.000 59.86726 135 THR D CA 1
ATOM 7050 C C . THR C 1 137 ? 58.98300 77.09800 26.59400 1.000 60.67655 135 THR D C 1
ATOM 7051 O O . THR C 1 137 ? 58.41600 75.99600 26.62800 1.000 58.63774 135 THR D O 1
ATOM 7055 N N . PHE C 1 138 ? 59.41700 77.64700 25.45300 1.000 60.51875 136 PHE D N 1
ATOM 7056 C CA . PHE C 1 138 ? 59.28400 76.93000 24.18800 1.000 62.87553 136 PHE D CA 1
ATOM 7057 C C . PHE C 1 138 ? 60.03100 75.61000 24.23100 1.000 63.13711 136 PHE D C 1
ATOM 7058 O O . PHE C 1 138 ? 59.53500 74.58600 23.75200 1.000 61.68464 136 PHE D O 1
ATOM 7066 N N . ARG C 1 139 ? 61.23500 75.61800 24.79600 1.000 63.42213 137 ARG D N 1
ATOM 7067 C CA . ARG C 1 139 ? 62.02900 74.40100 24.82700 1.000 63.89375 137 ARG D CA 1
ATOM 7068 C C . ARG C 1 139 ? 61.35300 73.32300 25.66600 1.000 62.62983 137 ARG D C 1
ATOM 7069 O O . ARG C 1 139 ? 61.39200 72.13700 25.31400 1.000 62.90898 137 ARG D O 1
ATOM 7077 N N . ILE C 1 140 ? 60.70100 73.72100 26.76000 1.000 58.49007 138 ILE D N 1
ATOM 7078 C CA . ILE C 1 140 ? 60.05000 72.75000 27.63200 1.000 60.63120 138 ILE D CA 1
ATOM 7079 C C . ILE C 1 140 ? 58.87300 72.09700 26.92400 1.000 60.80489 138 ILE D C 1
ATOM 7080 O O . ILE C 1 140 ? 58.71800 70.87100 26.95900 1.000 59.14983 138 ILE D O 1
ATOM 7085 N N . VAL C 1 141 ? 58.02900 72.89700 26.26400 1.000 58.53610 139 VAL D N 1
ATOM 7086 C CA . VAL C 1 141 ? 56.80900 72.31500 25.71900 1.000 58.70658 139 VAL D CA 1
ATOM 7087 C C . VAL C 1 141 ? 57.10500 71.52000 24.45100 1.000 60.47552 139 VAL D C 1
ATOM 7088 O O . VAL C 1 141 ? 56.34700 70.61500 24.09300 1.000 61.62465 139 VAL D O 1
ATOM 7092 N N . THR C 1 142 ? 58.19600 71.82100 23.75800 1.000 61.60389 140 THR D N 1
ATOM 7093 C CA . THR C 1 142 ? 58.53300 71.06500 22.56000 1.000 64.74327 140 THR D CA 1
ATOM 7094 C C . THR C 1 142 ? 59.44800 69.87700 22.81500 1.000 64.78552 140 THR D C 1
ATOM 7095 O O . THR C 1 142 ? 59.59200 69.03600 21.92200 1.000 67.45742 140 THR D O 1
ATOM 7099 N N . SER C 1 143 ? 60.10900 69.79300 23.97400 1.000 68.55174 141 SER D N 1
ATOM 7100 C CA . SER C 1 143 ? 61.04600 68.68600 24.16500 1.000 67.63690 141 SER D CA 1
ATOM 7101 C C . SER C 1 143 ? 61.18900 68.18600 25.59700 1.000 66.65619 141 SER D C 1
ATOM 7102 O O . SER C 1 143 ? 61.15800 66.97500 25.83100 1.000 69.49148 141 SER D O 1
ATOM 7105 N N . LEU C 1 144 ? 61.31100 69.08800 26.56600 1.000 64.36959 142 LEU D N 1
ATOM 7106 C CA . LEU C 1 144 ? 61.79300 68.66800 27.87700 1.000 61.32946 142 LEU D CA 1
ATOM 7107 C C . LEU C 1 144 ? 60.72100 67.99000 28.70900 1.000 59.60105 142 LEU D C 1
ATOM 7108 O O . LEU C 1 144 ? 61.03400 67.06700 29.46100 1.000 65.89853 142 LEU D O 1
ATOM 7113 N N . GLU C 1 145 ? 59.48800 68.48300 28.68000 1.000 59.16017 143 GLU D N 1
ATOM 7114 C CA . GLU C 1 145 ? 58.44700 67.84800 29.48100 1.000 61.23213 143 GLU D CA 1
ATOM 7115 C C . GLU C 1 145 ? 58.22000 66.43700 28.96300 1.000 65.30200 143 GLU D C 1
ATOM 7116 O O . GLU C 1 145 ? 57.95300 66.25500 27.76700 1.000 63.47806 143 GLU D O 1
ATOM 7122 N N . PRO C 1 146 ? 58.34500 65.43500 29.79200 1.000 66.86649 144 PRO D N 1
ATOM 7123 C CA . PRO C 1 146 ? 58.34700 64.06300 29.28900 1.000 68.38344 144 PRO D CA 1
ATOM 7124 C C . PRO C 1 146 ? 56.95400 63.45500 29.07600 1.000 71.36475 144 PRO D C 1
ATOM 7125 O O . PRO C 1 146 ? 56.75500 62.26800 29.33100 1.000 76.43441 144 PRO D O 1
ATOM 7129 N N . TYR C 1 147 ? 56.00200 64.22200 28.55100 1.000 70.54379 145 TYR D N 1
ATOM 7130 C CA . TYR C 1 147 ? 54.69300 63.66300 28.21700 1.000 68.05445 145 TYR D CA 1
ATOM 7131 C C . TYR C 1 147 ? 54.77900 62.68800 27.04400 1.000 70.84919 145 TYR D C 1
ATOM 7132 O O . TYR C 1 147 ? 54.04600 61.69100 27.00000 1.000 75.98392 145 TYR D O 1
ATOM 7141 N N . THR C 1 148 ? 55.61600 62.99100 26.05800 1.000 72.71542 146 THR D N 1
ATOM 7142 C CA . THR C 1 148 ? 55.95300 62.09800 24.95700 1.000 71.93252 146 THR D CA 1
ATOM 7143 C C . THR C 1 148 ? 57.45600 61.88500 24.92900 1.000 76.60945 146 THR D C 1
ATOM 7144 O O . THR C 1 148 ? 58.21300 62.56800 25.62600 1.000 77.35319 146 THR D O 1
ATOM 7148 N N . GLU C 1 149 ? 57.88900 60.93700 24.09400 1.000 80.62306 147 GLU D N 1
ATOM 7149 C CA . GLU C 1 149 ? 59.30600 60.60000 24.07000 1.000 83.95705 147 GLU D CA 1
ATOM 7150 C C . GLU C 1 149 ? 60.13400 61.67100 23.37200 1.000 81.65983 147 GLU D C 1
ATOM 7151 O O . GLU C 1 149 ? 61.26700 61.93600 23.78500 1.000 82.00205 147 GLU D O 1
ATOM 7157 N N . HIS C 1 150 ? 59.59200 62.31600 22.33500 1.000 81.68891 148 HIS D N 1
ATOM 7158 C CA . HIS C 1 150 ? 60.38700 63.22700 21.52000 1.000 80.19086 148 HIS D CA 1
ATOM 7159 C C . HIS C 1 150 ? 59.79100 64.61100 21.29100 1.000 78.68586 148 HIS D C 1
ATOM 7160 O O . HIS C 1 150 ? 60.43500 65.42800 20.63000 1.000 83.37694 148 HIS D O 1
ATOM 7167 N N . HIS C 1 151 ? 58.58300 64.89900 21.75900 1.000 75.71489 149 HIS D N 1
ATOM 7168 C CA . HIS C 1 151 ? 57.98000 66.17300 21.38700 1.000 74.13752 149 HIS D CA 1
ATOM 7169 C C . HIS C 1 151 ? 57.40300 66.90300 22.58600 1.000 69.17824 149 HIS D C 1
ATOM 7170 O O . HIS C 1 151 ? 56.49900 67.73200 22.44100 1.000 66.92136 149 HIS D O 1
ATOM 7177 N N . GLY C 1 152 ? 57.95500 66.63700 23.76700 1.000 69.34537 150 GLY D N 1
ATOM 7178 C CA . GLY C 1 152 ? 57.52200 67.35000 24.95000 1.000 65.93530 150 GLY D CA 1
ATOM 7179 C C . GLY C 1 152 ? 56.04900 67.10300 25.18100 1.000 66.49208 150 GLY D C 1
ATOM 7180 O O . GLY C 1 152 ? 55.57500 65.95700 25.17500 1.000 65.72789 150 GLY D O 1
ATOM 7181 N N . MET C 1 153 ? 55.31400 68.19200 25.41600 1.000 63.33047 151 MET D N 1
ATOM 7182 C CA . MET C 1 153 ? 53.87400 68.09700 25.57500 1.000 62.86049 151 MET D CA 1
ATOM 7183 C C . MET C 1 153 ? 53.15600 67.90800 24.24400 1.000 63.29498 151 MET D C 1
ATOM 7184 O O . MET C 1 153 ? 51.95200 67.61600 24.24200 1.000 61.89644 151 MET D O 1
ATOM 7189 N N . ASN C 1 154 ? 53.86300 68.08600 23.12600 1.000 65.16930 152 ASN D N 1
ATOM 7190 C CA . ASN C 1 154 ? 53.31700 67.84200 21.79200 1.000 67.85961 152 ASN D CA 1
ATOM 7191 C C . ASN C 1 154 ? 52.01400 68.61500 21.59300 1.000 69.30633 152 ASN D C 1
ATOM 7192 O O . ASN C 1 154 ? 50.96300 68.03600 21.30000 1.000 67.24251 152 ASN D O 1
ATOM 7197 N N . LEU C 1 155 ? 52.08200 69.93700 21.81200 1.000 66.61423 153 LEU D N 1
ATOM 7198 C CA . LEU C 1 155 ? 50.91400 70.80600 21.71900 1.000 64.41198 153 LEU D CA 1
ATOM 7199 C C . LEU C 1 155 ? 50.53600 71.07200 20.26200 1.000 68.37131 153 LEU D C 1
ATOM 7200 O O . LEU C 1 155 ? 51.32500 70.85000 19.33700 1.000 69.87070 153 LEU D O 1
ATOM 7205 N N . SER C 1 156 ? 49.29400 71.52200 20.06400 1.000 66.33068 154 SER D N 1
ATOM 7206 C CA . SER C 1 156 ? 48.83600 71.89900 18.72900 1.000 69.48448 154 SER D CA 1
ATOM 7207 C C . SER C 1 156 ? 49.62200 73.09400 18.19300 1.000 68.77030 154 SER D C 1
ATOM 7208 O O . SER C 1 156 ? 50.17000 73.90500 18.95000 1.000 68.17803 154 SER D O 1
ATOM 7211 N N . ARG C 1 157 ? 49.65900 73.20600 16.86100 1.000 69.39044 155 ARG D N 1
ATOM 7212 C CA . ARG C 1 157 ? 50.51800 74.20500 16.23300 1.000 69.79716 155 ARG D CA 1
ATOM 7213 C C . ARG C 1 157 ? 50.11100 75.63600 16.62300 1.000 72.10463 155 ARG D C 1
ATOM 7214 O O . ARG C 1 157 ? 50.97100 76.47700 16.93200 1.000 67.38677 155 ARG D O 1
ATOM 7222 N N . ARG C 1 158 ? 48.80700 75.93100 16.63900 1.000 69.47783 156 ARG D N 1
ATOM 7223 C CA . ARG C 1 158 ? 48.37900 77.28400 16.97400 1.000 69.57891 156 ARG D CA 1
ATOM 7224 C C . ARG C 1 158 ? 48.72700 77.62600 18.42300 1.000 68.02318 156 ARG D C 1
ATOM 7225 O O . ARG C 1 158 ? 49.06600 78.77400 18.72900 1.000 66.24726 156 ARG D O 1
ATOM 7233 N N . THR C 1 159 ? 48.63000 76.65400 19.33300 1.000 66.06964 157 THR D N 1
ATOM 7234 C CA . THR C 1 159 ? 49.04300 76.90100 20.71500 1.000 65.19810 157 THR D CA 1
ATOM 7235 C C . THR C 1 159 ? 50.51300 77.30600 20.78400 1.000 64.02657 157 THR D C 1
ATOM 7236 O O . THR C 1 159 ? 50.87700 78.25600 21.48700 1.000 65.42188 157 THR D O 1
ATOM 7240 N N . LEU C 1 160 ? 51.37000 76.58800 20.05500 1.000 63.90785 158 LEU D N 1
ATOM 7241 C CA . LEU C 1 160 ? 52.79200 76.90300 20.02600 1.000 64.78569 158 LEU D CA 1
ATOM 7242 C C . LEU C 1 160 ? 53.04100 78.29500 19.45500 1.000 67.64721 158 LEU D C 1
ATOM 7243 O O . LEU C 1 160 ? 53.88600 79.04800 19.96500 1.000 66.10558 158 LEU D O 1
ATOM 7248 N N . LEU C 1 161 ? 52.32400 78.64700 18.38400 1.000 65.40395 159 LEU D N 1
ATOM 7249 C CA . LEU C 1 161 ? 52.48100 79.96500 17.79300 1.000 66.63792 159 LEU D CA 1
ATOM 7250 C C . LEU C 1 161 ? 52.11400 81.04700 18.79200 1.000 67.95437 159 LEU D C 1
ATOM 7251 O O . LEU C 1 161 ? 52.76100 82.09200 18.84100 1.000 69.25278 159 LEU D O 1
ATOM 7256 N N . GLY C 1 162 ? 51.12000 80.78100 19.63600 1.000 67.89036 160 GLY D N 1
ATOM 7257 C CA . GLY C 1 162 ? 50.73500 81.72200 20.66400 1.000 66.86141 160 GLY D CA 1
ATOM 7258 C C . GLY C 1 162 ? 51.78000 81.92400 21.73800 1.000 66.66227 160 GLY D C 1
ATOM 7259 O O . GLY C 1 162 ? 51.74800 82.94900 22.43500 1.000 63.36971 160 GLY D O 1
ATOM 7260 N N . LEU C 1 163 ? 52.69100 80.96400 21.90200 1.000 68.25661 161 LEU D N 1
ATOM 7261 C CA . LEU C 1 163 ? 53.74800 81.06000 22.89700 1.000 67.10406 161 LEU D CA 1
ATOM 7262 C C . LEU C 1 163 ? 54.96400 81.83000 22.41200 1.000 69.22809 161 LEU D C 1
ATOM 7263 O O . LEU C 1 163 ? 55.80000 82.21100 23.23900 1.000 71.28271 161 LEU D O 1
ATOM 7268 N N . LEU C 1 164 ? 55.07000 82.10100 21.10900 1.000 70.69127 162 LEU D N 1
ATOM 7269 C CA . LEU C 1 164 ? 56.22600 82.81500 20.56700 1.000 72.89120 162 LEU D CA 1
ATOM 7270 C C . LEU C 1 164 ? 56.00400 84.32000 20.71500 1.000 73.96673 162 LEU D C 1
ATOM 7271 O O . LEU C 1 164 ? 55.60900 85.02100 19.77900 1.000 74.92221 162 LEU D O 1
ATOM 7276 N N . LYS C 1 165 ? 56.26500 84.82600 21.92500 1.000 75.55516 163 LYS D N 1
ATOM 7277 C CA . LYS C 1 165 ? 56.23300 86.26900 22.13400 1.000 75.46834 163 LYS D CA 1
ATOM 7278 C C . LYS C 1 165 ? 57.32100 86.96000 21.31900 1.000 76.97328 163 LYS D C 1
ATOM 7279 O O . LYS C 1 165 ? 57.16200 88.11700 20.91800 1.000 80.13421 163 LYS D O 1
ATOM 7285 N N . TYR C 1 166 ? 58.41500 86.25500 21.04000 1.000 76.82844 164 TYR D N 1
ATOM 7286 C CA . TYR C 1 166 ? 59.53600 86.77400 20.26100 1.000 79.30059 164 TYR D CA 1
ATOM 7287 C C . TYR C 1 166 ? 59.95700 85.73700 19.23000 1.000 79.92842 164 TYR D C 1
ATOM 7288 O O . TYR C 1 166 ? 60.84800 84.92300 19.49500 1.000 80.54304 164 TYR D O 1
ATOM 7297 N N . PRO C 1 167 ? 59.36400 85.76200 18.01100 1.000 80.50073 165 PRO D N 1
ATOM 7298 C CA . PRO C 1 167 ? 59.58500 84.69300 17.03300 1.000 82.27874 165 PRO D CA 1
ATOM 7299 C C . PRO C 1 167 ? 60.82400 84.89300 16.17000 1.000 86.57003 165 PRO D C 1
ATOM 7300 O O . PRO C 1 167 ? 60.75800 84.94800 14.94100 1.000 88.21814 165 PRO D O 1
ATOM 7304 N N . ALA C 1 168 ? 61.96500 85.07800 16.82000 1.000 86.86076 166 ALA D N 1
ATOM 7305 C CA . ALA C 1 168 ? 63.25000 85.01900 16.15000 1.000 87.52694 166 ALA D CA 1
ATOM 7306 C C . ALA C 1 168 ? 64.20900 84.19500 16.99200 1.000 86.18704 166 ALA D C 1
ATOM 7307 O O . ALA C 1 168 ? 63.99100 83.99300 18.18700 1.000 83.69540 166 ALA D O 1
ATOM 7309 N N . LEU C 1 169 ? 65.29300 83.73600 16.37500 1.000 88.81490 167 LEU D N 1
ATOM 7310 C CA . LEU C 1 169 ? 66.30500 83.01500 17.13900 1.000 89.57636 167 LEU D CA 1
ATOM 7311 C C . LEU C 1 169 ? 67.25300 84.00400 17.80900 1.000 93.16395 167 LEU D C 1
ATOM 7312 O O . LEU C 1 169 ? 67.48900 85.10600 17.30300 1.000 95.33083 167 LEU D O 1
ATOM 7317 N N . LEU C 1 170 ? 67.83100 83.58000 18.93900 1.000 91.68839 168 LEU D N 1
ATOM 7318 C CA . LEU C 1 170 ? 68.74000 84.45700 19.67100 1.000 94.06867 168 LEU D CA 1
ATOM 7319 C C . LEU C 1 170 ? 70.03500 84.72800 18.93500 1.000 98.22118 168 LEU D C 1
ATOM 7320 O O . LEU C 1 170 ? 70.78600 85.61700 19.35200 1.000 99.14769 168 LEU D O 1
ATOM 7325 N N . SER C 1 171 ? 70.35000 83.96300 17.89200 1.000 97.73460 169 SER D N 1
ATOM 7326 C CA . SER C 1 171 ? 71.49200 84.33800 17.07500 1.000 101.14519 169 SER D CA 1
ATOM 7327 C C . SER C 1 171 ? 71.19800 85.62100 16.31200 1.000 103.16152 169 SER D C 1
ATOM 7328 O O . SER C 1 171 ? 72.11900 86.37400 15.97900 1.000 106.36806 169 SER D O 1
ATOM 7331 N N . ALA C 1 172 ? 69.92000 85.87500 16.02100 1.000 102.58518 170 ALA D N 1
ATOM 7332 C CA . ALA C 1 172 ? 69.52000 87.09500 15.33200 1.000 105.29394 170 ALA D CA 1
ATOM 7333 C C . ALA C 1 172 ? 69.35000 88.26900 16.29200 1.000 107.04850 170 ALA D C 1
ATOM 7334 O O . ALA C 1 172 ? 69.62500 89.41700 15.92400 1.000 111.22143 170 ALA D O 1
ATOM 7336 N N . THR C 1 173 ? 68.89400 88.00800 17.51800 1.000 105.89135 171 THR D N 1
ATOM 7337 C CA . THR C 1 173 ? 68.56500 89.08000 18.44900 1.000 106.47006 171 THR D CA 1
ATOM 7338 C C . THR C 1 173 ? 69.68200 89.42000 19.42800 1.000 107.73822 171 THR D C 1
ATOM 7339 O O . THR C 1 173 ? 69.67500 90.52500 19.98100 1.000 110.71105 171 THR D O 1
ATOM 7343 N N . LEU C 1 188 ? 80.00800 90.88500 38.14900 1.000 98.82030 186 LEU D N 1
ATOM 7344 C CA . LEU C 1 188 ? 78.67800 90.56800 38.71600 1.000 100.09661 186 LEU D CA 1
ATOM 7345 C C . LEU C 1 188 ? 77.70600 91.70100 38.38500 1.000 104.82905 186 LEU D C 1
ATOM 7346 O O . LEU C 1 188 ? 76.96200 92.07900 39.27900 1.000 101.33363 186 LEU D O 1
ATOM 7351 N N . LYS C 1 189 ? 77.68000 92.18100 37.14200 1.000 113.42938 187 LYS D N 1
ATOM 7352 C CA . LYS C 1 189 ? 76.79300 93.32300 36.80000 1.000 115.06664 187 LYS D CA 1
ATOM 7353 C C . LYS C 1 189 ? 75.60000 92.86100 35.96300 1.000 114.31907 187 LYS D C 1
ATOM 7354 O O . LYS C 1 189 ? 75.77100 92.54300 34.79600 1.000 113.18081 187 LYS D O 1
ATOM 7356 N N . ALA C 1 190 ? 74.41100 93.01700 36.52300 1.000 114.52495 188 ALA D N 1
ATOM 7357 C CA . ALA C 1 190 ? 73.15900 92.54800 35.90000 1.000 114.24269 188 ALA D CA 1
ATOM 7358 C C . ALA C 1 190 ? 72.82900 93.22100 34.56600 1.000 116.98371 188 ALA D C 1
ATOM 7359 O O . ALA C 1 190 ? 72.30300 92.53700 33.70700 1.000 112.70610 188 ALA D O 1
ATOM 7361 N N . LYS C 1 191 ? 73.09400 94.51000 34.38600 1.000 120.15834 189 LYS D N 1
ATOM 7362 C CA . LYS C 1 191 ? 72.63900 95.15500 33.12600 1.000 120.34035 189 LYS D CA 1
ATOM 7363 C C . LYS C 1 191 ? 73.28200 94.49500 31.91000 1.000 119.58926 189 LYS D C 1
ATOM 7364 O O . LYS C 1 191 ? 72.58200 94.26100 30.92000 1.000 119.13974 189 LYS D O 1
ATOM 7366 N N . ASP C 1 192 ? 74.56500 94.18700 32.00400 1.000 120.22560 190 ASP D N 1
ATOM 7367 C CA . ASP C 1 192 ? 75.28800 93.60300 30.85200 1.000 118.23842 190 ASP D CA 1
ATOM 7368 C C . ASP C 1 192 ? 74.73500 92.23300 30.47300 1.000 113.78896 190 ASP D C 1
ATOM 7369 O O . ASP C 1 192 ? 74.63700 91.96000 29.28200 1.000 113.85119 190 ASP D O 1
ATOM 7374 N N . TRP C 1 193 ? 74.35800 91.42100 31.45500 1.000 108.50724 191 TRP D N 1
ATOM 7375 C CA . TRP C 1 193 ? 74.00100 90.01400 31.14400 1.000 100.19475 191 TRP D CA 1
ATOM 7376 C C . TRP C 1 193 ? 72.51300 89.73600 30.94100 1.000 96.98298 191 TRP D C 1
ATOM 7377 O O . TRP C 1 193 ? 72.16700 88.57400 30.82000 1.000 88.30057 191 TRP D O 1
ATOM 7388 N N . SER C 1 194 ? 71.66500 90.75200 30.89400 1.000 98.98821 192 SER D N 1
ATOM 7389 C CA . SER C 1 194 ? 70.24100 90.44500 30.62800 1.000 96.06419 192 SER D CA 1
ATOM 7390 C C . SER C 1 194 ? 70.15700 89.77500 29.26000 1.000 92.73090 192 SER D C 1
ATOM 7391 O O . SER C 1 194 ? 70.73800 90.29500 28.32800 1.000 95.70465 192 SER D O 1
ATOM 7394 N N . PRO C 1 195 ? 69.41500 88.67200 29.09000 1.000 86.68398 193 PRO D N 1
ATOM 7395 C CA . PRO C 1 195 ? 69.38600 87.96500 27.81000 1.000 83.13250 193 PRO D CA 1
ATOM 7396 C C . PRO C 1 195 ? 68.53700 88.70300 26.78700 1.000 80.90473 193 PRO D C 1
ATOM 7397 O O . PRO C 1 195 ? 67.54400 89.36000 27.11400 1.000 82.66368 193 PRO D O 1
ATOM 7401 N N . ALA C 1 196 ? 68.94000 88.57100 25.52800 1.000 78.36018 194 ALA D N 1
ATOM 7402 C CA . ALA C 1 196 ? 68.03800 88.86200 24.43200 1.000 82.28817 194 ALA D CA 1
ATOM 7403 C C . ALA C 1 196 ? 66.87800 87.87100 24.45000 1.000 79.75265 194 ALA D C 1
ATOM 7404 O O . ALA C 1 196 ? 66.90100 86.85200 25.14100 1.000 80.06704 194 ALA D O 1
ATOM 7406 N N . LYS C 1 197 ? 65.84900 88.17600 23.68200 1.000 77.70036 195 LYS D N 1
ATOM 7407 C CA . LYS C 1 197 ? 64.64300 87.37000 23.71000 1.000 77.26086 195 LYS D CA 1
ATOM 7408 C C . LYS C 1 197 ? 64.46500 86.72900 22.34800 1.000 81.09655 195 LYS D C 1
ATOM 7409 O O . LYS C 1 197 ? 64.69400 87.36400 21.31300 1.000 83.32758 195 LYS D O 1
ATOM 7415 N N . GLY C 1 198 ? 64.10000 85.45700 22.36600 1.000 80.44360 196 GLY D N 1
ATOM 7416 C CA . GLY C 1 198 ? 63.99100 84.68100 21.15100 1.000 81.60589 196 GLY D CA 1
ATOM 7417 C C . GLY C 1 198 ? 63.93800 83.20500 21.49000 1.000 77.11964 196 GLY D C 1
ATOM 7418 O O . GLY C 1 198 ? 63.70600 82.82800 22.63400 1.000 75.97473 196 GLY D O 1
ATOM 7419 N N . ILE C 1 199 ? 64.20500 82.39200 20.47300 1.000 79.70711 197 ILE D N 1
ATOM 7420 C CA . ILE C 1 199 ? 64.17400 80.93800 20.57800 1.000 80.47498 197 ILE D CA 1
ATOM 7421 C C . ILE C 1 199 ? 65.57600 80.39400 20.35800 1.000 81.77809 197 ILE D C 1
ATOM 7422 O O . ILE C 1 199 ? 66.28100 80.83400 19.44200 1.000 85.15295 197 ILE D O 1
ATOM 7427 N N . TYR C 1 200 ? 65.96900 79.42500 21.19100 1.000 81.25583 198 TYR D N 1
ATOM 7428 C CA . TYR C 1 200 ? 67.29400 78.82300 21.08900 1.000 82.41322 198 TYR D CA 1
ATOM 7429 C C . TYR C 1 200 ? 67.49100 78.21400 19.71000 1.000 89.50690 198 TYR D C 1
ATOM 7430 O O . TYR C 1 200 ? 66.58300 77.59700 19.14300 1.000 88.73238 198 TYR D O 1
ATOM 7439 N N . ASP C 1 201 ? 68.70800 78.34200 19.19100 1.000 100.74083 199 ASP D N 1
ATOM 7440 C CA . ASP C 1 201 ? 69.01000 77.71500 17.91500 1.000 102.41215 199 ASP D CA 1
ATOM 7441 C C . ASP C 1 201 ? 68.90000 76.20600 18.00000 1.000 101.84968 199 ASP D C 1
ATOM 7442 O O . ASP C 1 201 ? 68.54200 75.55700 17.01400 1.000 103.00700 199 ASP D O 1
ATOM 7447 N N . CYS C 1 202 ? 69.16700 75.63400 19.17000 1.000 99.07767 200 CYS D N 1
ATOM 7448 C CA . CYS C 1 202 ? 68.99700 74.20400 19.37500 1.000 97.20398 200 CYS D CA 1
ATOM 7449 C C . CYS C 1 202 ? 67.52700 73.76900 19.31900 1.000 95.12222 200 CYS D C 1
ATOM 7450 O O . CYS C 1 202 ? 67.25300 72.57200 19.44500 1.000 95.76937 200 CYS D O 1
ATOM 7453 N N . ASP C 1 203 ? 66.57500 74.69300 19.19300 1.000 86.68320 201 ASP D N 1
ATOM 7454 C CA . ASP C 1 203 ? 65.16800 74.34200 19.04400 1.000 84.93567 201 ASP D CA 1
ATOM 7455 C C . ASP C 1 203 ? 64.61300 74.73300 17.68100 1.000 83.42305 201 ASP D C 1
ATOM 7456 O O . ASP C 1 203 ? 63.39400 74.79100 17.50400 1.000 84.38319 201 ASP D O 1
ATOM 7461 N N . LEU C 1 204 ? 65.48500 74.99200 16.70900 1.000 85.10360 202 LEU D N 1
ATOM 7462 C CA . LEU C 1 204 ? 65.03200 75.48900 15.41000 1.000 87.50395 202 LEU D CA 1
ATOM 7463 C C . LEU C 1 204 ? 64.10800 74.48900 14.72000 1.000 86.09614 202 LEU D C 1
ATOM 7464 O O . LEU C 1 204 ? 63.14400 74.88700 14.05300 1.000 85.52325 202 LEU D O 1
ATOM 7469 N N . ALA C 1 205 ? 64.35300 73.19400 14.90700 1.000 85.32301 203 ALA D N 1
ATOM 7470 C CA . ALA C 1 205 ? 63.52400 72.19300 14.25000 1.000 85.45542 203 ALA D CA 1
ATOM 7471 C C . ALA C 1 205 ? 62.05600 72.33800 14.65300 1.000 84.61553 203 ALA D C 1
ATOM 7472 O O . ALA C 1 205 ? 61.16400 72.32500 13.79900 1.000 84.51106 203 ALA D O 1
ATOM 7474 N N . SER C 1 206 ? 61.78000 72.54000 15.94100 1.000 88.38585 204 SER D N 1
ATOM 7475 C CA . SER C 1 206 ? 60.37900 72.63800 16.33200 1.000 87.96279 204 SER D CA 1
ATOM 7476 C C . SER C 1 206 ? 59.81700 74.02800 16.06000 1.000 88.57052 204 SER D C 1
ATOM 7477 O O . SER C 1 206 ? 58.59700 74.17800 15.91100 1.000 88.82344 204 SER D O 1
ATOM 7480 N N . LEU C 1 207 ? 60.68700 75.02500 15.89800 1.000 80.48603 205 LEU D N 1
ATOM 7481 C CA . LEU C 1 207 ? 60.22300 76.31800 15.43900 1.000 81.01686 205 LEU D CA 1
ATOM 7482 C C . LEU C 1 207 ? 59.85100 76.26800 13.96600 1.000 83.73490 205 LEU D C 1
ATOM 7483 O O . LEU C 1 207 ? 58.81400 76.80600 13.56200 1.000 83.09254 205 LEU D O 1
ATOM 7488 N N . ASP C 1 208 ? 60.67200 75.60200 13.15300 1.000 82.01860 206 ASP D N 1
ATOM 7489 C CA . ASP C 1 208 ? 60.32400 75.42600 11.75000 1.000 82.56229 206 ASP D CA 1
ATOM 7490 C C . ASP C 1 208 ? 58.97700 74.74500 11.60100 1.000 81.89751 206 ASP D C 1
ATOM 7491 O O . ASP C 1 208 ? 58.17700 75.12600 10.74100 1.000 81.59228 206 ASP D O 1
ATOM 7496 N N . TRP C 1 209 ? 58.69900 73.74600 12.44300 1.000 81.79544 207 TRP D N 1
ATOM 7497 C CA . TRP C 1 209 ? 57.44700 73.01100 12.32100 1.000 82.72991 207 TRP D CA 1
ATOM 7498 C C . TRP C 1 209 ? 56.23300 73.90600 12.55500 1.000 82.52741 207 TRP D C 1
ATOM 7499 O O . TRP C 1 209 ? 55.25400 73.83100 11.80400 1.000 82.25519 207 TRP D O 1
ATOM 7510 N N . VAL C 1 210 ? 56.27000 74.76000 13.58200 1.000 79.96842 208 VAL D N 1
ATOM 7511 C CA . VAL C 1 210 ? 55.11000 75.61100 13.85700 1.000 81.41625 208 VAL D CA 1
ATOM 7512 C C . VAL C 1 210 ? 54.89000 76.63400 12.73500 1.000 79.72804 208 VAL D C 1
ATOM 7513 O O . VAL C 1 210 ? 53.75000 76.89000 12.33900 1.000 78.75029 208 VAL D O 1
ATOM 7517 N N . LEU C 1 211 ? 55.95700 77.20500 12.17900 1.000 80.47839 209 LEU D N 1
ATOM 7518 C CA . LEU C 1 211 ? 55.79200 78.23300 11.14700 1.000 83.22238 209 LEU D CA 1
ATOM 7519 C C . LEU C 1 211 ? 55.59700 77.64900 9.75400 1.000 86.94710 209 LEU D C 1
ATOM 7520 O O . LEU C 1 211 ? 55.43300 78.40500 8.78800 1.000 88.90183 209 LEU D O 1
ATOM 7525 N N . GLU C 1 212 ? 55.60200 76.32600 9.64600 1.000 87.87960 210 GLU D N 1
ATOM 7526 C CA . GLU C 1 212 ? 55.57500 75.65700 8.35000 1.000 88.73448 210 GLU D CA 1
ATOM 7527 C C . GLU C 1 212 ? 54.38700 76.00400 7.45000 1.000 91.91914 210 GLU D C 1
ATOM 7528 O O . GLU C 1 212 ? 54.60900 76.19000 6.23800 1.000 92.09821 210 GLU D O 1
ATOM 7534 N N . PRO C 1 213 ? 53.13000 76.14400 7.94600 1.000 89.83321 211 PRO D N 1
ATOM 7535 C CA . PRO C 1 213 ? 52.02400 76.41900 7.01500 1.000 91.55081 211 PRO D CA 1
ATOM 7536 C C . PRO C 1 213 ? 51.85700 77.88000 6.62600 1.000 90.78445 211 PRO D C 1
ATOM 7537 O O . PRO C 1 213 ? 50.85400 78.23600 5.99700 1.000 90.87391 211 PRO D O 1
ATOM 7541 N N . LEU C 1 214 ? 52.85600 78.71100 6.89300 1.000 91.96708 212 LEU D N 1
ATOM 7542 C CA . LEU C 1 214 ? 52.79800 80.11400 6.52200 1.000 90.83243 212 LEU D CA 1
ATOM 7543 C C . LEU C 1 214 ? 53.52200 80.30800 5.20700 1.000 92.99769 212 LEU D C 1
ATOM 7544 O O . LEU C 1 214 ? 54.52500 79.64500 4.93400 1.000 94.77303 212 LEU D O 1
ATOM 7549 N N . CYS C 1 215 ? 53.00100 81.21600 4.38700 1.000 93.04569 213 CYS D N 1
ATOM 7550 C CA . CYS C 1 215 ? 53.71300 81.55300 3.16700 1.000 96.54329 213 CYS D CA 1
ATOM 7551 C C . CYS C 1 215 ? 55.06600 82.15500 3.53000 1.000 99.21212 213 CYS D C 1
ATOM 7552 O O . CYS C 1 215 ? 55.27500 82.65100 4.64800 1.000 94.77545 213 CYS D O 1
ATOM 7555 N N . GLU C 1 216 ? 55.99900 82.10500 2.57300 1.000 105.69123 214 GLU D N 1
ATOM 7556 C CA . GLU C 1 216 ? 57.33400 82.60800 2.86300 1.000 103.12460 214 GLU D CA 1
ATOM 7557 C C . GLU C 1 216 ? 57.26900 84.05100 3.33600 1.000 104.64556 214 GLU D C 1
ATOM 7558 O O . GLU C 1 216 ? 57.73600 84.35200 4.43700 1.000 106.66254 214 GLU D O 1
ATOM 7560 N N . SER C 1 217 ? 56.50000 84.89800 2.64200 1.000 99.74950 215 SER D N 1
ATOM 7561 C CA . SER C 1 217 ? 56.51600 86.32300 2.96800 1.000 99.65946 215 SER D CA 1
ATOM 7562 C C . SER C 1 217 ? 56.02500 86.56900 4.39600 1.000 98.78511 215 SER D C 1
ATOM 7563 O O . SER C 1 217 ? 56.57500 87.41900 5.10500 1.000 97.41384 215 SER D O 1
ATOM 7566 N N . ASP C 1 218 ? 55.04500 85.78900 4.87000 1.000 96.59453 216 ASP D N 1
ATOM 7567 C CA . ASP C 1 218 ? 54.61400 85.93700 6.26000 1.000 94.45530 216 ASP D CA 1
ATOM 7568 C C . ASP C 1 218 ? 55.73800 85.58700 7.23500 1.000 94.26589 216 ASP D C 1
ATOM 7569 O O . ASP C 1 218 ? 55.92000 86.26800 8.24800 1.000 93.91616 216 ASP D O 1
ATOM 7574 N N . ARG C 1 219 ? 56.44600 84.50100 6.92300 1.000 97.34477 217 ARG D N 1
ATOM 7575 C CA . ARG C 1 219 ? 57.56700 83.98500 7.74900 1.000 99.03864 217 ARG D CA 1
ATOM 7576 C C . ARG C 1 219 ? 58.70700 85.00700 7.79200 1.000 98.28259 217 ARG D C 1
ATOM 7577 O O . ARG C 1 219 ? 59.32100 85.16200 8.86300 1.000 96.87327 217 ARG D O 1
ATOM 7579 N N . GLU C 1 220 ? 58.97400 85.67300 6.66600 1.000 100.52353 218 GLU D N 1
ATOM 7580 C CA . GLU C 1 220 ? 60.12000 86.60800 6.58500 1.000 101.36732 218 GLU D CA 1
ATOM 7581 C C . GLU C 1 220 ? 59.86200 87.81100 7.49200 1.000 102.46470 218 GLU D C 1
ATOM 7582 O O . GLU C 1 220 ? 60.79200 88.29100 8.12400 1.000 102.61249 218 GLU D O 1
ATOM 7588 N N . LEU C 1 221 ? 58.62800 88.28500 7.51200 1.000 102.44855 219 LEU D N 1
ATOM 7589 C CA . LEU C 1 221 ? 58.21100 89.41300 8.36800 1.000 101.77803 219 LEU D CA 1
ATOM 7590 C C . LEU C 1 221 ? 58.30900 89.04600 9.85200 1.000 100.82491 219 LEU D C 1
ATOM 7591 O O . LEU C 1 221 ? 58.78600 89.86700 10.62000 1.000 101.55784 219 LEU D O 1
ATOM 7596 N N . LEU C 1 222 ? 57.94000 87.82300 10.22000 1.000 98.19241 220 LEU D N 1
ATOM 7597 C CA . LEU C 1 222 ? 57.80300 87.50300 11.63700 1.000 93.99373 220 LEU D CA 1
ATOM 7598 C C . LEU C 1 222 ? 59.11100 87.72300 12.38200 1.000 95.40277 220 LEU D C 1
ATOM 7599 O O . LEU C 1 222 ? 59.11100 88.11600 13.55500 1.000 94.88603 220 LEU D O 1
ATOM 7604 N N . GLY C 1 223 ? 60.22700 87.49300 11.68600 1.000 98.60242 221 GLY D N 1
ATOM 7605 C CA . GLY C 1 223 ? 61.56400 87.66900 12.28400 1.000 98.59632 221 GLY D CA 1
ATOM 7606 C C . GLY C 1 223 ? 62.05400 89.10000 12.15600 1.000 105.02976 221 GLY D C 1
ATOM 7607 O O . GLY C 1 223 ? 63.20700 89.36400 12.54600 1.000 104.74498 221 GLY D O 1
ATOM 7608 N N . GLN C 1 224 ? 61.21000 89.99000 11.62500 1.000 107.17138 222 GLN D N 1
ATOM 7609 C CA . GLN C 1 224 ? 61.58100 91.42000 11.44800 1.000 104.05443 222 GLN D CA 1
ATOM 7610 C C . GLN C 1 224 ? 61.76200 92.07500 12.82100 1.000 104.04916 222 GLN D C 1
ATOM 7611 O O . GLN C 1 224 ? 60.99900 91.73200 13.74200 1.000 98.43544 222 GLN D O 1
ATOM 7617 N N . MET C 1 225 ? 62.73600 92.98200 12.94000 1.000 108.68392 223 MET D N 1
ATOM 7618 C CA . MET C 1 225 ? 63.00700 93.68900 14.22000 1.000 105.42166 223 MET D CA 1
ATOM 7619 C C . MET C 1 225 ? 62.83700 95.19800 14.01000 1.000 106.92373 223 MET D C 1
ATOM 7620 O O . MET C 1 225 ? 63.08200 95.93800 14.98300 1.000 108.99128 223 MET D O 1
ATOM 7625 N N . THR C 1 238 ? 62.29400 91.86000 18.69900 1.000 91.48995 236 THR D N 1
ATOM 7626 C CA . THR C 1 238 ? 61.31500 91.50900 17.66900 1.000 91.46536 236 THR D CA 1
ATOM 7627 C C . THR C 1 238 ? 60.11500 92.44700 17.71600 1.000 88.81061 236 THR D C 1
ATOM 7628 O O . THR C 1 238 ? 59.79000 93.01300 18.76100 1.000 87.42100 236 THR D O 1
ATOM 7632 N N . ARG C 1 239 ? 59.45700 92.61400 16.56500 1.000 89.55590 237 ARG D N 1
ATOM 7633 C CA . ARG C 1 239 ? 58.32000 93.52000 16.43900 1.000 86.90933 237 ARG D CA 1
ATOM 7634 C C . ARG C 1 239 ? 56.95300 92.83500 16.43100 1.000 85.96636 237 ARG D C 1
ATOM 7635 O O . ARG C 1 239 ? 55.97800 93.45000 16.87200 1.000 87.61322 237 ARG D O 1
ATOM 7637 N N . PHE C 1 240 ? 56.82400 91.59700 15.95600 1.000 82.98838 238 PHE D N 1
ATOM 7638 C CA . PHE C 1 240 ? 55.49900 91.06800 15.64300 1.000 80.66178 238 PHE D CA 1
ATOM 7639 C C . PHE C 1 240 ? 55.18500 89.79400 16.42700 1.000 80.89643 238 PHE D C 1
ATOM 7640 O O . PHE C 1 240 ? 56.06700 89.15300 17.00500 1.000 81.33358 238 PHE D O 1
ATOM 7648 N N . LYS C 1 241 ? 53.89700 89.45100 16.46400 1.000 76.85999 239 LYS D N 1
ATOM 7649 C CA . LYS C 1 241 ? 53.41800 88.26000 17.14700 1.000 72.10491 239 LYS D CA 1
ATOM 7650 C C . LYS C 1 241 ? 51.98600 87.99300 16.70500 1.000 69.69912 239 LYS D C 1
ATOM 7651 O O . LYS C 1 241 ? 51.31300 88.87200 16.16500 1.000 71.61753 239 LYS D O 1
ATOM 7657 N N . SER C 1 242 ? 51.52000 86.77900 16.98300 1.000 69.34576 240 SER D N 1
ATOM 7658 C CA . SER C 1 242 ? 50.19700 86.34100 16.57100 1.000 72.27688 240 SER D CA 1
ATOM 7659 C C . SER C 1 242 ? 49.10100 86.96200 17.43400 1.000 71.12162 240 SER D C 1
ATOM 7660 O O . SER C 1 242 ? 49.34700 87.48100 18.52700 1.000 67.56607 240 SER D O 1
ATOM 7663 N N . LEU C 1 243 ? 47.86900 86.87800 16.91500 1.000 70.25133 241 LEU D N 1
ATOM 7664 C CA . LEU C 1 243 ? 46.69900 87.42500 17.59700 1.000 69.55098 241 LEU D CA 1
ATOM 7665 C C . LEU C 1 243 ? 46.51200 86.81700 18.98400 1.000 70.95870 241 LEU D C 1
ATOM 7666 O O . LEU C 1 243 ? 46.25200 87.53500 19.95800 1.000 67.93000 241 LEU D O 1
ATOM 7671 N N . ASP C 1 244 ? 46.59400 85.48400 19.07400 1.000 73.08247 242 ASP D N 1
ATOM 7672 C CA . ASP C 1 244 ? 46.43400 84.78900 20.34800 1.000 72.39158 242 ASP D CA 1
ATOM 7673 C C . ASP C 1 244 ? 47.47400 85.23700 21.36600 1.000 68.32175 242 ASP D C 1
ATOM 7674 O O . ASP C 1 244 ? 47.18400 85.34100 22.56500 1.000 65.10458 242 ASP D O 1
ATOM 7679 N N . CYS C 1 245 ? 48.68100 85.54200 20.89500 1.000 68.91136 243 CYS D N 1
ATOM 7680 C CA . CYS C 1 245 ? 49.77900 85.88200 21.78300 1.000 68.20361 243 CYS D CA 1
ATOM 7681 C C . CYS C 1 245 ? 49.67900 87.32300 22.27000 1.000 65.73575 243 CYS D C 1
ATOM 7682 O O . CYS C 1 245 ? 49.98000 87.60100 23.44300 1.000 64.26776 243 CYS D O 1
ATOM 7685 N N . SER C 1 246 ? 49.15800 88.21400 21.42100 1.000 67.03207 244 SER D N 1
ATOM 7686 C CA . SER C 1 246 ? 48.86800 89.58300 21.83800 1.000 64.98145 244 SER D CA 1
ATOM 7687 C C . SER C 1 246 ? 47.81000 89.63200 22.94700 1.000 62.28027 244 SER D C 1
ATOM 7688 O O . SER C 1 246 ? 47.89200 90.46300 23.86500 1.000 63.60868 244 SER D O 1
ATOM 7691 N N . ILE C 1 247 ? 46.80100 88.76500 22.87100 1.000 62.59285 245 ILE D N 1
ATOM 7692 C CA . ILE C 1 247 ? 45.80600 88.71500 23.93000 1.000 61.56627 245 ILE D CA 1
ATOM 7693 C C . ILE C 1 247 ? 46.44600 88.22600 25.22300 1.000 62.89592 245 ILE D C 1
ATOM 7694 O O . ILE C 1 247 ? 46.25100 88.82100 26.29000 1.000 62.20829 245 ILE D O 1
ATOM 7699 N N . MET C 1 248 ? 47.27700 87.17400 25.13800 1.000 61.90259 246 MET D N 1
ATOM 7700 C CA . MET C 1 248 ? 47.95200 86.67400 26.32900 1.000 57.91165 246 MET D CA 1
ATOM 7701 C C . MET C 1 248 ? 48.85500 87.73400 26.96800 1.000 62.22444 246 MET D C 1
ATOM 7702 O O . MET C 1 248 ? 48.87600 87.87200 28.19600 1.000 60.80351 246 MET D O 1
ATOM 7707 N N . GLU C 1 249 ? 49.57600 88.51900 26.15400 1.000 62.33130 247 GLU D N 1
ATOM 7708 C CA . GLU C 1 249 ? 50.47000 89.54500 26.69300 1.000 63.03310 247 GLU D CA 1
ATOM 7709 C C . GLU C 1 249 ? 49.70000 90.62400 27.45900 1.000 63.06442 247 GLU D C 1
ATOM 7710 O O . GLU C 1 249 ? 50.14800 91.09700 28.51500 1.000 59.10956 247 GLU D O 1
ATOM 7716 N N . LEU C 1 250 ? 48.55100 91.04600 26.93700 1.000 57.15781 248 LEU D N 1
ATOM 7717 C CA . LEU C 1 250 ? 47.77400 92.03300 27.67500 1.000 60.44139 248 LEU D CA 1
ATOM 7718 C C . LEU C 1 250 ? 47.28500 91.44600 29.00000 1.000 62.06439 248 LEU D C 1
ATOM 7719 O O . LEU C 1 250 ? 47.35300 92.10600 30.04600 1.000 63.88827 248 LEU D O 1
ATOM 7724 N N . ALA C 1 251 ? 46.85400 90.18100 28.98400 1.000 57.50163 249 ALA D N 1
ATOM 7725 C CA . ALA C 1 251 ? 46.41100 89.52100 30.20600 1.000 60.41061 249 ALA D CA 1
ATOM 7726 C C . ALA C 1 251 ? 47.54800 89.40700 31.22400 1.000 61.33046 249 ALA D C 1
ATOM 7727 O O . ALA C 1 251 ? 47.33100 89.62500 32.41900 1.000 60.16059 249 ALA D O 1
ATOM 7729 N N . ASP C 1 252 ? 48.76000 89.02600 30.78600 1.000 62.65430 250 ASP D N 1
ATOM 7730 C CA . ASP C 1 252 ? 49.89900 89.04200 31.70600 1.000 62.63027 250 ASP D CA 1
ATOM 7731 C C . ASP C 1 252 ? 50.13900 90.46000 32.23600 1.000 63.35673 250 ASP D C 1
ATOM 7732 O O . ASP C 1 252 ? 50.41400 90.64200 33.42800 1.000 64.86296 250 ASP D O 1
ATOM 7737 N N . ASP C 1 253 ? 50.02200 91.48000 31.36900 1.000 59.09101 251 ASP D N 1
ATOM 7738 C CA . ASP C 1 253 ? 50.29300 92.85700 31.78800 1.000 64.01229 251 ASP D CA 1
ATOM 7739 C C . ASP C 1 253 ? 49.26800 93.36500 32.79400 1.000 63.44696 251 ASP D C 1
ATOM 7740 O O . ASP C 1 253 ? 49.61300 94.09400 33.72900 1.000 62.05144 251 ASP D O 1
ATOM 7745 N N . ILE C 1 254 ? 47.99900 93.03200 32.59700 1.000 57.71728 252 ILE D N 1
ATOM 7746 C CA . ILE C 1 254 ? 46.98300 93.46800 33.54400 1.000 59.12586 252 ILE D CA 1
ATOM 7747 C C . ILE C 1 254 ? 47.16000 92.75700 34.88100 1.000 64.55242 252 ILE D C 1
ATOM 7748 O O . ILE C 1 254 ? 47.07000 93.37700 35.95100 1.000 65.26286 252 ILE D O 1
ATOM 7753 N N . ALA C 1 255 ? 47.44800 91.45500 34.83900 1.000 65.27063 253 ALA D N 1
ATOM 7754 C CA . ALA C 1 255 ? 47.63700 90.69000 36.06600 1.000 67.42047 253 ALA D CA 1
ATOM 7755 C C . ALA C 1 255 ? 48.82400 91.21400 36.85500 1.000 67.10540 253 ALA D C 1
ATOM 7756 O O . ALA C 1 255 ? 48.73600 91.42100 38.07100 1.000 72.38085 253 ALA D O 1
ATOM 7758 N N . TYR C 1 256 ? 49.93300 91.46200 36.16800 1.000 63.96465 254 TYR D N 1
ATOM 7759 C CA . TYR C 1 256 ? 51.11200 92.02800 36.80900 1.000 71.24624 254 TYR D CA 1
ATOM 7760 C C . TYR C 1 256 ? 50.78700 93.37500 37.45600 1.000 73.47237 254 TYR D C 1
ATOM 7761 O O . TYR C 1 256 ? 51.18400 93.64000 38.59600 1.000 76.77863 254 TYR D O 1
ATOM 7770 N N . GLY C 1 257 ? 50.03900 94.22400 36.74900 1.000 68.67253 255 GLY D N 1
ATOM 7771 C CA . GLY C 1 257 ? 49.79500 95.57200 37.22800 1.000 70.91942 255 GLY D CA 1
ATOM 7772 C C . GLY C 1 257 ? 48.92000 95.63700 38.46900 1.000 74.38957 255 GLY D C 1
ATOM 7773 O O . GLY C 1 257 ? 49.14100 96.47500 39.33900 1.000 75.76031 255 GLY D O 1
ATOM 7774 N N . VAL C 1 258 ? 47.90700 94.77500 38.56500 1.000 75.07899 256 VAL D N 1
ATOM 7775 C CA . VAL C 1 258 ? 46.83600 94.95400 39.53600 1.000 78.85106 256 VAL D CA 1
ATOM 7776 C C . VAL C 1 258 ? 46.91500 93.96500 40.69100 1.000 87.12117 256 VAL D C 1
ATOM 7777 O O . VAL C 1 258 ? 46.72400 94.35400 41.84100 1.000 89.52714 256 VAL D O 1
ATOM 7781 N N . HIS C 1 259 ? 47.19800 92.69000 40.42700 1.000 100.86061 257 HIS D N 1
ATOM 7782 C CA . HIS C 1 259 ? 47.02300 91.69200 41.48200 1.000 104.76132 257 HIS D CA 1
ATOM 7783 C C . HIS C 1 259 ? 48.20000 91.62300 42.45000 1.000 106.76386 257 HIS D C 1
ATOM 7784 O O . HIS C 1 259 ? 48.03600 91.11200 43.56200 1.000 107.68067 257 HIS D O 1
ATOM 7791 N N . ASP C 1 260 ? 49.37000 92.13700 42.07100 1.000 104.85929 258 ASP D N 1
ATOM 7792 C CA . ASP C 1 260 ? 50.45000 92.32100 43.03200 1.000 107.39190 258 ASP D CA 1
ATOM 7793 C C . ASP C 1 260 ? 50.16800 93.47700 43.98200 1.000 106.08682 258 ASP D C 1
ATOM 7794 O O . ASP C 1 260 ? 50.70400 93.50800 45.09800 1.000 104.66532 258 ASP D O 1
ATOM 7799 N N . LEU C 1 261 ? 49.33200 94.41800 43.54500 1.000 99.35498 259 LEU D N 1
ATOM 7800 C CA . LEU C 1 261 ? 49.11800 95.67200 44.26000 1.000 92.54732 259 LEU D CA 1
ATOM 7801 C C . LEU C 1 261 ? 48.33900 95.51400 45.56600 1.000 91.97208 259 LEU D C 1
ATOM 7802 O O . LEU C 1 261 ? 48.62500 96.20700 46.54900 1.000 86.81028 259 LEU D O 1
ATOM 7807 N N . GLU C 1 262 ? 47.32700 94.65000 45.60300 1.000 92.49827 260 GLU D N 1
ATOM 7808 C CA . GLU C 1 262 ? 46.48700 94.62200 46.79900 1.000 91.22003 260 GLU D CA 1
ATOM 7809 C C . GLU C 1 262 ? 47.26100 94.11300 48.01500 1.000 93.76873 260 GLU D C 1
ATOM 7810 O O . GLU C 1 262 ? 47.13400 94.65900 49.11900 1.000 87.81005 260 GLU D O 1
ATOM 7816 N N . ASP C 1 263 ? 48.06500 93.06300 47.84300 1.000 105.97085 261 ASP D N 1
ATOM 7817 C CA . ASP C 1 263 ? 48.75000 92.51700 49.00600 1.000 103.28503 261 ASP D CA 1
ATOM 7818 C C . ASP C 1 263 ? 49.91600 93.39900 49.42500 1.000 100.45115 261 ASP D C 1
ATOM 7819 O O . ASP C 1 263 ? 50.27300 93.43400 50.61200 1.000 100.31916 261 ASP D O 1
ATOM 7824 N N . ALA C 1 264 ? 50.47400 94.16800 48.48900 1.000 94.81128 262 ALA D N 1
ATOM 7825 C CA . ALA C 1 264 ? 51.47100 95.15700 48.86800 1.000 89.44529 262 ALA D CA 1
ATOM 7826 C C . ALA C 1 264 ? 50.87700 96.22600 49.78600 1.000 87.89324 262 ALA D C 1
ATOM 7827 O O . ALA C 1 264 ? 51.56500 96.72300 50.69200 1.000 84.19674 262 ALA D O 1
ATOM 7829 N N . ILE C 1 265 ? 49.59800 96.57000 49.60400 1.000 83.72214 263 ILE D N 1
ATOM 7830 C CA . ILE C 1 265 ? 49.01700 97.58400 50.48200 1.000 84.42454 263 ILE D CA 1
ATOM 7831 C C . ILE C 1 265 ? 48.79700 97.00200 51.87100 1.000 84.37409 263 ILE D C 1
ATOM 7832 O O . ILE C 1 265 ? 49.08300 97.64700 52.88400 1.000 83.63179 263 ILE D O 1
ATOM 7837 N N . VAL C 1 266 ? 48.34000 95.75200 51.94700 1.000 85.33476 264 VAL D N 1
ATOM 7838 C CA . VAL C 1 266 ? 47.98400 95.20000 53.25000 1.000 84.65612 264 VAL D CA 1
ATOM 7839 C C . VAL C 1 266 ? 49.24000 94.85300 54.04400 1.000 87.23160 264 VAL D C 1
ATOM 7840 O O . VAL C 1 266 ? 49.29000 95.04900 55.26500 1.000 83.79917 264 VAL D O 1
ATOM 7844 N N . LEU C 1 267 ? 50.30000 94.41600 53.35500 1.000 86.02189 265 LEU D N 1
ATOM 7845 C CA . LEU C 1 267 ? 51.56700 94.14200 54.01400 1.000 86.66417 265 LEU D CA 1
ATOM 7846 C C . LEU C 1 267 ? 52.30200 95.39900 54.45900 1.000 87.56474 265 LEU D C 1
ATOM 7847 O O . LEU C 1 267 ? 53.27800 95.29500 55.21000 1.000 90.34146 265 LEU D O 1
ATOM 7852 N N . GLY C 1 268 ? 51.83000 96.57800 54.08900 1.000 90.32199 266 GLY D N 1
ATOM 7853 C CA . GLY C 1 268 ? 52.52600 97.77800 54.48400 1.000 90.34292 266 GLY D CA 1
ATOM 7854 C C . GLY C 1 268 ? 53.76000 98.09100 53.67100 1.000 89.87560 266 GLY D C 1
ATOM 7855 O O . GLY C 1 268 ? 54.49000 99.02100 54.02700 1.000 89.68973 266 GLY D O 1
ATOM 7856 N N . MET C 1 269 ? 54.00300 97.36500 52.57400 1.000 83.73754 267 MET D N 1
ATOM 7857 C CA . MET C 1 269 ? 55.12200 97.69800 51.70200 1.000 84.19060 267 MET D CA 1
ATOM 7858 C C . MET C 1 269 ? 54.89700 99.02600 50.99100 1.000 83.80141 267 MET D C 1
ATOM 7859 O O . MET C 1 269 ? 55.84700 99.60300 50.45500 1.000 82.30913 267 MET D O 1
ATOM 7864 N N . VAL C 1 270 ? 53.66000 99.51600 50.97500 1.000 81.91382 268 VAL D N 1
ATOM 7865 C CA . VAL C 1 270 ? 53.31200 100.80100 50.39400 1.000 80.54690 268 VAL D CA 1
ATOM 7866 C C . VAL C 1 270 ? 52.47400 101.56700 51.40300 1.000 82.12202 268 VAL D C 1
ATOM 7867 O O . VAL C 1 270 ? 51.50000 101.02800 51.94000 1.000 82.00687 268 VAL D O 1
ATOM 7871 N N . THR C 1 271 ? 52.82300 102.82800 51.63100 1.000 80.02282 269 THR D N 1
ATOM 7872 C CA . THR C 1 271 ? 52.03000 103.69000 52.49300 1.000 79.06355 269 THR D CA 1
ATOM 7873 C C . THR C 1 271 ? 51.03800 104.49000 51.65200 1.000 79.03707 269 THR D C 1
ATOM 7874 O O . THR C 1 271 ? 51.16800 104.60000 50.42900 1.000 80.56287 269 THR D O 1
ATOM 7878 N N . ARG C 1 272 ? 50.01600 105.03000 52.32400 1.000 78.72417 270 ARG D N 1
ATOM 7879 C CA . ARG C 1 272 ? 49.05800 105.88100 51.62300 1.000 77.27479 270 ARG D CA 1
ATOM 7880 C C . ARG C 1 272 ? 49.76500 107.04000 50.94000 1.000 79.47415 270 ARG D C 1
ATOM 7881 O O . ARG C 1 272 ? 49.41800 107.40500 49.81400 1.000 79.45867 270 ARG D O 1
ATOM 7889 N N . ALA C 1 273 ? 50.77200 107.61800 51.60400 1.000 80.67400 271 ALA D N 1
ATOM 7890 C CA . ALA C 1 273 ? 51.47600 108.77200 51.05300 1.000 81.70545 271 ALA D CA 1
ATOM 7891 C C . ALA C 1 273 ? 52.23900 108.41900 49.77000 1.000 82.16661 271 ALA D C 1
ATOM 7892 O O . ALA C 1 273 ? 52.21600 109.18700 48.80000 1.000 87.22814 271 ALA D O 1
ATOM 7894 N N . GLN C 1 274 ? 52.94600 107.29400 49.73900 1.000 79.79459 272 GLN D N 1
ATOM 7895 C CA . GLN C 1 274 ? 53.68800 106.99200 48.51600 1.000 82.82145 272 GLN D CA 1
ATOM 7896 C C . GLN C 1 274 ? 52.78000 106.54400 47.37100 1.000 80.72608 272 GLN D C 1
ATOM 7897 O O . GLN C 1 274 ? 53.14600 106.71900 46.19900 1.000 80.73927 272 GLN D O 1
ATOM 7903 N N . TRP C 1 275 ? 51.62000 105.94200 47.67000 1.000 79.23051 273 TRP D N 1
ATOM 7904 C CA . TRP C 1 275 ? 50.65500 105.64800 46.60500 1.000 79.27651 273 TRP D CA 1
ATOM 7905 C C . TRP C 1 275 ? 50.15600 106.93900 45.97000 1.000 77.99191 273 TRP D C 1
ATOM 7906 O O . TRP C 1 275 ? 49.98400 107.01300 44.74700 1.000 75.89307 273 TRP D O 1
ATOM 7917 N N . GLN C 1 276 ? 49.89800 107.96000 46.80200 1.000 77.33380 274 GLN D N 1
ATOM 7918 C CA . GLN C 1 276 ? 49.46300 109.26000 46.30700 1.000 79.14327 274 GLN D CA 1
ATOM 7919 C C . GLN C 1 276 ? 50.56000 109.92200 45.49300 1.000 79.21145 274 GLN D C 1
ATOM 7920 O O . GLN C 1 276 ? 50.30000 110.47200 44.41700 1.000 78.91944 274 GLN D O 1
ATOM 7926 N N . GLU C 1 277 ? 51.79500 109.88500 45.99500 1.000 80.55445 275 GLU D N 1
ATOM 7927 C CA . GLU C 1 277 ? 52.89000 110.55700 45.30700 1.000 85.73476 275 GLU D CA 1
ATOM 7928 C C . GLU C 1 277 ? 53.26200 109.84500 44.00200 1.000 85.29942 275 GLU D C 1
ATOM 7929 O O . GLU C 1 277 ? 53.53500 110.50600 42.99200 1.000 84.05430 275 GLU D O 1
ATOM 7935 N N . ALA C 1 278 ? 53.27200 108.50900 43.98300 1.000 98.71578 276 ALA D N 1
ATOM 7936 C CA . ALA C 1 278 ? 53.75700 107.82500 42.78900 1.000 98.17755 276 ALA D CA 1
ATOM 7937 C C . ALA C 1 278 ? 52.62400 107.51000 41.82400 1.000 98.67334 276 ALA D C 1
ATOM 7938 O O . ALA C 1 278 ? 52.52100 108.10500 40.74500 1.000 100.89988 276 ALA D O 1
ATOM 7940 N N . ALA C 1 279 ? 51.75200 106.60100 42.22400 1.000 80.37407 277 ALA D N 1
ATOM 7941 C CA . ALA C 1 279 ? 50.74500 106.08200 41.31300 1.000 75.35121 277 ALA D CA 1
ATOM 7942 C C . ALA C 1 279 ? 49.55600 107.02400 41.15200 1.000 71.61056 277 ALA D C 1
ATOM 7943 O O . ALA C 1 279 ? 49.15700 107.32900 40.02300 1.000 69.53687 277 ALA D O 1
ATOM 7945 N N . ALA C 1 280 ? 48.95700 107.47600 42.26100 1.000 69.75156 278 ALA D N 1
ATOM 7946 C CA . ALA C 1 280 ? 47.66900 108.17000 42.16900 1.000 69.03364 278 ALA D CA 1
ATOM 7947 C C . ALA C 1 280 ? 47.78200 109.49600 41.42400 1.000 68.09479 278 ALA D C 1
ATOM 7948 O O . ALA C 1 280 ? 46.90400 109.84000 40.62200 1.000 68.02925 278 ALA D O 1
ATOM 7950 N N . ALA C 1 281 ? 48.85400 110.25100 41.66200 1.000 68.91516 279 ALA D N 1
ATOM 7951 C CA . ALA C 1 281 ? 49.02200 111.51000 40.94400 1.000 68.73621 279 ALA D CA 1
ATOM 7952 C C . ALA C 1 281 ? 49.24800 111.27700 39.45800 1.000 68.16669 279 ALA D C 1
ATOM 7953 O O . ALA C 1 281 ? 48.70400 112.00600 38.62300 1.000 67.94962 279 ALA D O 1
ATOM 7955 N N . GLN C 1 282 ? 50.07900 110.29500 39.10500 1.000 70.16717 280 GLN D N 1
ATOM 7956 C CA . GLN C 1 282 ? 50.30700 110.02500 37.69000 1.000 71.52796 280 GLN D CA 1
ATOM 7957 C C . GLN C 1 282 ? 49.02900 109.53400 37.00100 1.000 67.33727 280 GLN D C 1
ATOM 7958 O O . GLN C 1 282 ? 48.80700 109.81700 35.81600 1.000 67.56095 280 GLN D O 1
ATOM 7960 N N . LEU C 1 283 ? 48.17000 108.81400 37.72200 1.000 67.01284 281 LEU D N 1
ATOM 7961 C CA . LEU C 1 283 ? 46.92400 108.34800 37.12300 1.000 67.20073 281 LEU D CA 1
ATOM 7962 C C . LEU C 1 283 ? 45.95300 109.50000 36.92200 1.000 69.93525 281 LEU D C 1
ATOM 7963 O O . LEU C 1 283 ? 45.08900 109.43800 36.04100 1.000 70.28157 281 LEU D O 1
ATOM 7968 N N . ALA C 1 284 ? 46.07300 110.55300 37.72600 1.000 67.61726 282 ALA D N 1
ATOM 7969 C CA . ALA C 1 284 ? 45.22200 111.71300 37.51600 1.000 72.02582 282 ALA D CA 1
ATOM 7970 C C . ALA C 1 284 ? 45.55000 112.45200 36.22600 1.000 73.28356 282 ALA D C 1
ATOM 7971 O O . ALA C 1 284 ? 44.68100 113.14500 35.69500 1.000 70.22103 282 ALA D O 1
ATOM 7973 N N . GLU C 1 285 ? 46.76600 112.29800 35.69900 1.000 75.57261 283 GLU D N 1
ATOM 7974 C CA . GLU C 1 285 ? 47.19200 112.99600 34.48700 1.000 77.60859 283 GLU D CA 1
ATOM 7975 C C . GLU C 1 285 ? 47.54200 112.04300 33.34700 1.000 76.28225 283 GLU D C 1
ATOM 7976 O O . GLU C 1 285 ? 48.18500 112.46400 32.37600 1.000 77.39780 283 GLU D O 1
ATOM 7978 N N . CYS C 1 286 ? 47.14600 110.77300 33.43900 1.000 68.83769 284 CYS D N 1
ATOM 7979 C CA . CYS C 1 286 ? 47.55000 109.79000 32.44300 1.000 70.44314 284 CYS D CA 1
ATOM 7980 C C . CYS C 1 286 ? 46.77000 109.92200 31.14000 1.000 72.19823 284 CYS D C 1
ATOM 7981 O O . CYS C 1 286 ? 47.14800 109.30800 30.12800 1.000 70.40632 284 CYS D O 1
ATOM 7984 N N . GLY C 1 287 ? 45.66500 110.65500 31.14900 1.000 68.96936 285 GLY D N 1
ATOM 7985 C CA . GLY C 1 287 ? 44.92000 110.88200 29.93600 1.000 69.16494 285 GLY D CA 1
ATOM 7986 C C . GLY C 1 287 ? 43.75200 109.95100 29.73000 1.000 68.26650 285 GLY D C 1
ATOM 7987 O O . GLY C 1 287 ? 43.01900 110.12400 28.75400 1.000 72.74509 285 GLY D O 1
ATOM 7988 N N . ASP C 1 288 ? 43.58800 108.96700 30.56100 1.000 65.60030 286 ASP D N 1
ATOM 7989 C CA . ASP C 1 288 ? 42.39100 108.14400 30.40500 1.000 66.42899 286 ASP D CA 1
ATOM 7990 C C . ASP C 1 288 ? 41.29000 108.69100 31.29900 1.000 64.48415 286 ASP D C 1
ATOM 7991 O O . ASP C 1 288 ? 41.49000 108.77400 32.51800 1.000 60.36895 286 ASP D O 1
ATOM 7996 N N . PRO C 1 289 ? 40.10300 109.01300 30.75100 1.000 66.27104 287 PRO D N 1
ATOM 7997 C CA . PRO C 1 289 ? 39.08500 109.71100 31.57200 1.000 68.02222 287 PRO D CA 1
ATOM 7998 C C . PRO C 1 289 ? 38.63600 108.91200 32.77600 1.000 63.82408 287 PRO D C 1
ATOM 7999 O O . PRO C 1 289 ? 38.43300 109.48400 33.85700 1.000 63.66678 287 PRO D O 1
ATOM 8003 N N . TRP C 1 290 ? 38.49800 107.59200 32.61400 1.000 65.10025 288 TRP D N 1
ATOM 8004 C CA . TRP C 1 290 ? 37.99700 106.75600 33.70100 1.000 64.37515 288 TRP D CA 1
ATOM 8005 C C . TRP C 1 290 ? 38.92600 106.81700 34.90500 1.000 62.65537 288 TRP D C 1
ATOM 8006 O O . TRP C 1 290 ? 38.48300 107.01100 36.04100 1.000 61.72312 288 TRP D O 1
ATOM 8017 N N . PHE C 1 291 ? 40.22600 106.68800 34.67400 1.000 57.25484 289 PHE D N 1
ATOM 8018 C CA . PHE C 1 291 ? 41.14000 106.75300 35.80300 1.000 61.51156 289 PHE D CA 1
ATOM 8019 C C . PHE C 1 291 ? 41.19800 108.17000 36.37200 1.000 64.03039 289 PHE D C 1
ATOM 8020 O O . PHE C 1 291 ? 41.26800 108.35400 37.59100 1.000 65.42482 289 PHE D O 1
ATOM 8028 N N . GLU C 1 292 ? 41.14300 109.18100 35.51000 1.000 63.43956 290 GLU D N 1
ATOM 8029 C CA . GLU C 1 292 ? 41.17500 110.55200 36.00500 1.000 64.17370 290 GLU D CA 1
ATOM 8030 C C . GLU C 1 292 ? 39.98200 110.83900 36.89800 1.000 64.16073 290 GLU D C 1
ATOM 8031 O O . GLU C 1 292 ? 40.12500 111.45700 37.96000 1.000 62.17401 290 GLU D O 1
ATOM 8037 N N . GLU C 1 293 ? 38.81600 110.31800 36.52600 1.000 65.39509 291 GLU D N 1
ATOM 8038 C CA . GLU C 1 293 ? 37.61600 110.53800 37.32000 1.000 64.19839 291 GLU D CA 1
ATOM 8039 C C . GLU C 1 293 ? 37.64300 109.74400 38.61900 1.000 67.93866 291 GLU D C 1
ATOM 8040 O O . GLU C 1 293 ? 37.33800 110.28100 39.68800 1.000 66.77463 291 GLU D O 1
ATOM 8046 N N . HIS C 1 294 ? 38.02100 108.46400 38.55300 1.000 63.23928 292 HIS D N 1
ATOM 8047 C CA . HIS C 1 294 ? 37.79100 107.54800 39.66000 1.000 63.11013 292 HIS D CA 1
ATOM 8048 C C . HIS C 1 294 ? 38.98600 107.33600 40.57900 1.000 61.73129 292 HIS D C 1
ATOM 8049 O O . HIS C 1 294 ? 38.83200 106.62700 41.57400 1.000 65.24452 292 HIS D O 1
ATOM 8056 N N . ILE C 1 295 ? 40.15900 107.91800 40.29300 1.000 61.46751 293 ILE D N 1
ATOM 8057 C CA . ILE C 1 295 ? 41.36300 107.55500 41.05200 1.000 62.93775 293 ILE D CA 1
ATOM 8058 C C . ILE C 1 295 ? 41.19700 107.84600 42.54300 1.000 66.17780 293 ILE D C 1
ATOM 8059 O O . ILE C 1 295 ? 41.63300 107.05800 43.39200 1.000 68.71359 293 ILE D O 1
ATOM 8064 N N . ALA C 1 296 ? 40.59200 108.98500 42.88600 1.000 67.25196 294 ALA D N 1
ATOM 8065 C CA . ALA C 1 296 ? 40.44900 109.35000 44.29300 1.000 68.56325 294 ALA D CA 1
ATOM 8066 C C . ALA C 1 296 ? 39.64300 108.29800 45.05500 1.000 66.91606 294 ALA D C 1
ATOM 8067 O O . ALA C 1 296 ? 40.03800 107.86500 46.14000 1.000 68.56544 294 ALA D O 1
ATOM 8069 N N . GLU C 1 297 ? 38.51100 107.87200 44.50000 1.000 64.57079 295 GLU D N 1
ATOM 8070 C CA . GLU C 1 297 ? 37.67900 106.88300 45.17000 1.000 68.77323 295 GLU D CA 1
ATOM 8071 C C . GLU C 1 297 ? 38.32700 105.49500 45.12700 1.000 71.22481 295 GLU D C 1
ATOM 8072 O O . GLU C 1 297 ? 38.11800 104.69000 46.04900 1.000 68.48390 295 GLU D O 1
ATOM 8078 N N . LEU C 1 298 ? 39.09600 105.19100 44.07000 1.000 69.44062 296 LEU D N 1
ATOM 8079 C CA . LEU C 1 298 ? 39.83800 103.93200 44.04800 1.000 67.19731 296 LEU D CA 1
ATOM 8080 C C . LEU C 1 298 ? 40.86700 103.89400 45.16700 1.000 67.61783 296 LEU D C 1
ATOM 8081 O O . LEU C 1 298 ? 41.03500 102.86600 45.83100 1.000 67.00110 296 LEU D O 1
ATOM 8086 N N . SER C 1 299 ? 41.51400 105.03000 45.43900 1.000 68.84428 297 SER D N 1
ATOM 8087 C CA . SER C 1 299 ? 42.52300 105.06000 46.49100 1.000 68.85640 297 SER D CA 1
ATOM 8088 C C . SER C 1 299 ? 41.89700 104.91900 47.87000 1.000 69.01742 297 SER D C 1
ATOM 8089 O O . SER C 1 299 ? 42.48600 104.27300 48.74100 1.000 68.08969 297 SER D O 1
ATOM 8092 N N . GLU C 1 300 ? 40.67600 105.41800 48.06800 1.000 64.85499 298 GLU D N 1
ATOM 8093 C CA . GLU C 1 300 ? 40.07700 105.25700 49.38200 1.000 70.88964 298 GLU D CA 1
ATOM 8094 C C . GLU C 1 300 ? 39.59300 103.82600 49.58900 1.000 71.06264 298 GLU D C 1
ATOM 8095 O O . GLU C 1 300 ? 39.57900 103.33500 50.72200 1.000 70.88525 298 GLU D O 1
ATOM 8101 N N . MET C 1 301 ? 39.24500 103.13200 48.50200 1.000 68.26937 299 MET D N 1
ATOM 8102 C CA . MET C 1 301 ? 38.87400 101.72200 48.58700 1.000 69.75611 299 MET D CA 1
ATOM 8103 C C . MET C 1 301 ? 40.08500 100.83200 48.78700 1.000 70.03916 299 MET D C 1
ATOM 8104 O O . MET C 1 301 ? 39.99100 99.78400 49.45600 1.000 68.79426 299 MET D O 1
ATOM 8109 N N . LEU C 1 302 ? 41.21300 101.19200 48.15600 1.000 66.19099 300 LEU D N 1
ATOM 8110 C CA . LEU C 1 302 ? 42.40700 100.37900 48.31600 1.000 66.44976 300 LEU D CA 1
ATOM 8111 C C . LEU C 1 302 ? 42.93900 100.43600 49.74600 1.000 69.15119 300 LEU D C 1
ATOM 8112 O O . LEU C 1 302 ? 43.65300 99.52000 50.17100 1.000 66.20850 300 LEU D O 1
ATOM 8117 N N . PHE C 1 303 ? 42.67700 101.53000 50.47200 1.000 69.62049 301 PHE D N 1
ATOM 8118 C CA . PHE C 1 303 ? 43.12200 101.65500 51.85400 1.000 70.04831 301 PHE D CA 1
ATOM 8119 C C . PHE C 1 303 ? 41.96400 101.55800 52.84600 1.000 70.34064 301 PHE D C 1
ATOM 8120 O O . PHE C 1 303 ? 42.09300 102.00200 53.98900 1.000 73.98005 301 PHE D O 1
ATOM 8128 N N . SER C 1 304 ? 40.83200 100.99200 52.41500 1.000 69.88184 302 SER D N 1
ATOM 8129 C CA . SER C 1 304 ? 39.67400 100.75900 53.28700 1.000 73.50783 302 SER D CA 1
ATOM 8130 C C . SER C 1 304 ? 39.99100 99.88600 54.49500 1.000 75.04034 302 SER D C 1
ATOM 8131 O O . SER C 1 304 ? 39.27400 99.94600 55.50400 1.000 79.45076 302 SER D O 1
ATOM 8134 N N . GLY C 1 305 ? 40.95300 98.97900 54.36200 1.000 72.83983 303 GLY D N 1
ATOM 8135 C CA . GLY C 1 305 ? 41.18800 97.97900 55.37200 1.000 76.44338 303 GLY D CA 1
ATOM 8136 C C . GLY C 1 305 ? 40.24600 96.79300 55.40000 1.000 79.42884 303 GLY D C 1
ATOM 8137 O O . GLY C 1 305 ? 40.43100 95.92600 56.25700 1.000 77.42347 303 GLY D O 1
ATOM 8138 N N . LYS C 1 306 ? 39.29200 96.69200 54.46600 1.000 78.82377 304 LYS D N 1
ATOM 8139 C CA . LYS C 1 306 ? 38.36700 95.55800 54.33200 1.000 74.30530 304 LYS D CA 1
ATOM 8140 C C . LYS C 1 306 ? 38.54800 94.91300 52.96600 1.000 71.31286 304 LYS D C 1
ATOM 8141 O O . LYS C 1 306 ? 38.41500 95.58100 51.93600 1.000 69.90755 304 LYS D O 1
ATOM 8147 N N . HIS C 1 307 ? 38.74900 93.59400 52.95900 1.000 74.99840 305 HIS D N 1
ATOM 8148 C CA . HIS C 1 307 ? 39.01400 92.89600 51.70600 1.000 71.60301 305 HIS D CA 1
ATOM 8149 C C . HIS C 1 307 ? 37.84900 93.03100 50.72700 1.000 69.48705 305 HIS D C 1
ATOM 8150 O O . HIS C 1 307 ? 38.06000 93.21000 49.51800 1.000 66.68999 305 HIS D O 1
ATOM 8157 N N . TYR C 1 308 ? 36.61200 92.95200 51.22400 1.000 69.52478 306 TYR D N 1
ATOM 8158 C CA . TYR C 1 308 ? 35.47300 92.98800 50.32100 1.000 70.63599 306 TYR D CA 1
ATOM 8159 C C . TYR C 1 308 ? 35.27700 94.35300 49.68800 1.000 74.48685 306 TYR D C 1
ATOM 8160 O O . TYR C 1 308 ? 34.50500 94.45600 48.72900 1.000 75.04194 306 TYR D O 1
ATOM 8169 N N . VAL C 1 309 ? 35.95500 95.38600 50.19200 1.000 73.95114 307 VAL D N 1
ATOM 8170 C CA . VAL C 1 309 ? 35.96700 96.69300 49.53000 1.000 71.66673 307 VAL D CA 1
ATOM 8171 C C . VAL C 1 309 ? 37.14600 96.80800 48.56400 1.000 70.31151 307 VAL D C 1
ATOM 8172 O O . VAL C 1 309 ? 36.99200 97.31100 47.44500 1.000 72.36322 307 VAL D O 1
ATOM 8176 N N . ARG C 1 310 ? 38.33000 96.32400 48.96600 1.000 67.85008 308 ARG D N 1
ATOM 8177 C CA . ARG C 1 310 ? 39.48300 96.35100 48.06700 1.000 69.58293 308 ARG D CA 1
ATOM 8178 C C . ARG C 1 310 ? 39.21600 95.54000 46.80900 1.000 70.26226 308 ARG D C 1
ATOM 8179 O O . ARG C 1 310 ? 39.62400 95.93300 45.70700 1.000 68.70977 308 ARG D O 1
ATOM 8187 N N . LYS C 1 311 ? 38.54900 94.38900 46.96600 1.000 71.36455 309 LYS D N 1
ATOM 8188 C CA . LYS C 1 311 ? 38.19300 93.54500 45.82900 1.000 72.12496 309 LYS D CA 1
ATOM 8189 C C . LYS C 1 311 ? 37.41200 94.33500 44.78600 1.000 70.18752 309 LYS D C 1
ATOM 8190 O O . LYS C 1 311 ? 37.62400 94.16400 43.57800 1.000 68.63912 309 LYS D O 1
ATOM 8196 N N . ASP C 1 312 ? 36.53900 95.24600 45.23900 1.000 73.08175 310 ASP D N 1
ATOM 8197 C CA . ASP C 1 312 ? 35.77100 96.06900 44.30800 1.000 71.44981 310 ASP D CA 1
ATOM 8198 C C . ASP C 1 312 ? 36.66800 97.04300 43.54900 1.000 70.20216 310 ASP D C 1
ATOM 8199 O O . ASP C 1 312 ? 36.46400 97.27300 42.35100 1.000 71.73651 310 ASP D O 1
ATOM 8204 N N . ALA C 1 313 ? 37.68400 97.60300 44.21600 1.000 65.21771 311 ALA D N 1
ATOM 8205 C CA . ALA C 1 313 ? 38.62800 98.48300 43.52000 1.000 68.43439 311 ALA D CA 1
ATOM 8206 C C . ALA C 1 313 ? 39.45500 97.71600 42.50800 1.000 67.00007 311 ALA D C 1
ATOM 8207 O O . ALA C 1 313 ? 39.67300 98.18600 41.38300 1.000 62.89806 311 ALA D O 1
ATOM 8209 N N . ILE C 1 314 ? 40.00200 96.57700 42.93700 1.000 65.20038 312 ILE D N 1
ATOM 8210 C CA . ILE C 1 314 ? 40.84400 95.77100 42.06100 1.000 66.39690 312 ILE D CA 1
ATOM 8211 C C . ILE C 1 314 ? 40.04400 95.28900 40.86000 1.000 63.43478 312 ILE D C 1
ATOM 8212 O O . ILE C 1 314 ? 40.49700 95.37600 39.71500 1.000 63.37758 312 ILE D O 1
ATOM 8217 N N . GLY C 1 315 ? 38.83000 94.79300 41.10400 1.000 60.77286 313 GLY D N 1
ATOM 8218 C CA . GLY C 1 315 ? 37.99300 94.35500 40.00300 1.000 62.17203 313 GLY D CA 1
ATOM 8219 C C . GLY C 1 315 ? 37.64200 95.47900 39.04300 1.000 66.13830 313 GLY D C 1
ATOM 8220 O O . GLY C 1 315 ? 37.62400 95.27500 37.82500 1.000 63.41048 313 GLY D O 1
ATOM 8221 N N . GLY C 1 316 ? 37.36700 96.68400 39.57700 1.000 65.44805 314 GLY D N 1
ATOM 8222 C CA . GLY C 1 316 ? 37.01400 97.80200 38.71400 1.000 58.66579 314 GLY D CA 1
ATOM 8223 C C . GLY C 1 316 ? 38.17500 98.24200 37.84000 1.000 56.89607 314 GLY D C 1
ATOM 8224 O O . GLY C 1 316 ? 37.99400 98.52500 36.65200 1.000 57.00104 314 GLY D O 1
ATOM 8225 N N . ILE C 1 317 ? 39.38800 98.25200 38.39500 1.000 54.53445 315 ILE D N 1
ATOM 8226 C CA . ILE C 1 317 ? 40.57000 98.55000 37.58900 1.000 58.12039 315 ILE D CA 1
ATOM 8227 C C . ILE C 1 317 ? 40.76500 97.47700 36.52400 1.000 61.26946 315 ILE D C 1
ATOM 8228 O O . ILE C 1 317 ? 41.00200 97.77900 35.34600 1.000 57.75705 315 ILE D O 1
ATOM 8233 N N . VAL C 1 318 ? 40.68300 96.20300 36.92800 1.000 60.15137 316 VAL D N 1
ATOM 8234 C CA . VAL C 1 318 ? 40.83000 95.11500 35.96900 1.000 58.05196 316 VAL D CA 1
ATOM 8235 C C . VAL C 1 318 ? 39.77100 95.24100 34.88000 1.000 59.70251 316 VAL D C 1
ATOM 8236 O O . VAL C 1 318 ? 40.07900 95.21200 33.68100 1.000 58.08852 316 VAL D O 1
ATOM 8240 N N . ASN C 1 319 ? 38.50900 95.42900 35.28300 1.000 60.27903 317 ASN D N 1
ATOM 8241 C CA . ASN C 1 319 ? 37.44300 95.55800 34.30100 1.000 61.37547 317 ASN D CA 1
ATOM 8242 C C . ASN C 1 319 ? 37.64700 96.77700 33.40000 1.000 63.70895 317 ASN D C 1
ATOM 8243 O O . ASN C 1 319 ? 37.32400 96.72500 32.20700 1.000 64.15828 317 ASN D O 1
ATOM 8248 N N . ALA C 1 320 ? 38.14800 97.89600 33.95500 1.000 61.45935 318 ALA D N 1
ATOM 8249 C CA . ALA C 1 320 ? 38.35100 99.08100 33.11800 1.000 62.51047 318 ALA D CA 1
ATOM 8250 C C . ALA C 1 320 ? 39.43000 98.84400 32.06600 1.000 61.24431 318 ALA D C 1
ATOM 8251 O O . ALA C 1 320 ? 39.29200 99.27800 30.91900 1.000 59.28618 318 ALA D O 1
ATOM 8253 N N . LEU C 1 321 ? 40.54900 98.24000 32.46000 1.000 60.98456 319 LEU D N 1
ATOM 8254 C CA . LEU C 1 321 ? 41.63600 97.96300 31.48400 1.000 62.78853 319 LEU D CA 1
ATOM 8255 C C . LEU C 1 321 ? 41.17900 96.93000 30.45100 1.000 64.35162 319 LEU D C 1
ATOM 8256 O O . LEU C 1 321 ? 41.42200 97.12700 29.25800 1.000 63.35211 319 LEU D O 1
ATOM 8261 N N . LEU C 1 322 ? 40.53000 95.87100 30.92100 1.000 66.78902 320 LEU D N 1
ATOM 8262 C CA . LEU C 1 322 ? 40.07900 94.74700 30.06300 1.000 68.91537 320 LEU D CA 1
ATOM 8263 C C . LEU C 1 322 ? 39.05600 95.21500 29.02000 1.000 69.79827 320 LEU D C 1
ATOM 8264 O O . LEU C 1 322 ? 39.14400 94.76100 27.87800 1.000 71.30618 320 LEU D O 1
ATOM 8269 N N . THR C 1 323 ? 38.13700 96.10200 29.39400 1.000 66.50198 321 THR D N 1
ATOM 8270 C CA . THR C 1 323 ? 37.06600 96.54700 28.46700 1.000 68.53628 321 THR D CA 1
ATOM 8271 C C . THR C 1 323 ? 37.62200 97.57700 27.48500 1.000 67.53588 321 THR D C 1
ATOM 8272 O O . THR C 1 323 ? 36.84900 98.06800 26.66100 1.000 70.79240 321 THR D O 1
ATOM 8276 N N . SER C 1 324 ? 38.90900 97.89800 27.59800 1.000 67.43462 322 SER D N 1
ATOM 8277 C CA . SER C 1 324 ? 39.52700 98.91300 26.75600 1.000 63.37371 322 SER D CA 1
ATOM 8278 C C . SER C 1 324 ? 40.38500 98.32300 25.63300 1.000 64.39576 322 SER D C 1
ATOM 8279 O O . SER C 1 324 ? 41.24700 99.02800 25.08900 1.000 64.95401 322 SER D O 1
ATOM 8282 N N . ILE C 1 325 ? 40.15900 97.06300 25.26400 1.000 66.17740 323 ILE D N 1
ATOM 8283 C CA . ILE C 1 325 ? 40.95400 96.36000 24.26600 1.000 65.26534 323 ILE D CA 1
ATOM 8284 C C . ILE C 1 325 ? 40.11500 96.06600 23.03100 1.000 65.09943 323 ILE D C 1
ATOM 8285 O O . ILE C 1 325 ? 38.93600 95.71400 23.13900 1.000 68.92645 323 ILE D O 1
ATOM 8290 N N . SER C 1 326 ? 40.72200 96.21700 21.85500 1.000 64.24963 324 SER D N 1
ATOM 8291 C CA . SER C 1 326 ? 40.06000 95.90500 20.59600 1.000 69.90384 324 SER D CA 1
ATOM 8292 C C . SER C 1 326 ? 41.04900 95.22500 19.65800 1.000 69.35305 324 SER D C 1
ATOM 8293 O O . SER C 1 326 ? 42.26900 95.33600 19.81800 1.000 64.72982 324 SER D O 1
ATOM 8296 N N . VAL C 1 327 ? 40.50600 94.52200 18.66800 1.000 70.35284 325 VAL D N 1
ATOM 8297 C CA . VAL C 1 327 ? 41.30400 93.90300 17.61600 1.000 70.63970 325 VAL D CA 1
ATOM 8298 C C . VAL C 1 327 ? 41.40600 94.90300 16.47600 1.000 72.93619 325 VAL D C 1
ATOM 8299 O O . VAL C 1 327 ? 40.38900 95.37500 15.96100 1.000 74.45432 325 VAL D O 1
ATOM 8303 N N . LYS C 1 328 ? 42.62400 95.23900 16.09200 1.000 71.97435 326 LYS D N 1
ATOM 8304 C CA . LYS C 1 328 ? 42.90100 96.08500 14.94600 1.000 74.96314 326 LYS D CA 1
ATOM 8305 C C . LYS C 1 328 ? 43.84300 95.34300 14.01300 1.000 76.13250 326 LYS D C 1
ATOM 8306 O O . LYS C 1 328 ? 44.52000 94.39100 14.42500 1.000 77.08210 326 LYS D O 1
ATOM 8312 N N . PRO C 1 329 ? 43.90900 95.73700 12.74700 1.000 78.60080 327 PRO D N 1
ATOM 8313 C CA . PRO C 1 329 ? 44.87200 95.09500 11.84700 1.000 78.28482 327 PRO D CA 1
ATOM 8314 C C . PRO C 1 329 ? 46.28700 95.54300 12.18600 1.000 79.57375 327 PRO D C 1
ATOM 8315 O O . PRO C 1 329 ? 46.51700 96.70700 12.51500 1.000 83.75673 327 PRO D O 1
ATOM 8319 N N . VAL C 1 330 ? 47.23500 94.60000 12.13400 1.000 80.05135 328 VAL D N 1
ATOM 8320 C CA . VAL C 1 330 ? 48.64600 94.93100 12.32900 1.000 81.95470 328 VAL D CA 1
ATOM 8321 C C . VAL C 1 330 ? 49.15800 95.71600 11.12800 1.000 85.94008 328 VAL D C 1
ATOM 8322 O O . VAL C 1 330 ? 48.74200 95.47700 9.98200 1.000 87.06628 328 VAL D O 1
ATOM 8326 N N . GLU C 1 331 ? 50.07700 96.65900 11.37200 1.000 87.59670 329 GLU D N 1
ATOM 8327 C CA . GLU C 1 331 ? 50.58700 97.51400 10.28500 1.000 93.18578 329 GLU D CA 1
ATOM 8328 C C . GLU C 1 331 ? 51.79900 96.82600 9.66800 1.000 90.56372 329 GLU D C 1
ATOM 8329 O O . GLU C 1 331 ? 52.96300 97.15100 9.92800 1.000 86.95411 329 GLU D O 1
ATOM 8335 N N . ALA C 1 332 ? 51.49600 95.82000 8.87000 1.000 91.54074 330 ALA D N 1
ATOM 8336 C CA . ALA C 1 332 ? 52.46000 95.06900 8.08500 1.000 92.82886 330 ALA D CA 1
ATOM 8337 C C . ALA C 1 332 ? 51.66800 94.24800 7.08200 1.000 96.37980 330 ALA D C 1
ATOM 8338 O O . ALA C 1 332 ? 50.53100 93.84700 7.37800 1.000 94.05593 330 ALA D O 1
ATOM 8340 N N . PRO C 1 333 ? 52.20100 93.97100 5.90300 1.000 98.10373 331 PRO D N 1
ATOM 8341 C CA . PRO C 1 333 ? 51.42300 93.23800 4.89500 1.000 97.59499 331 PRO D CA 1
ATOM 8342 C C . PRO C 1 333 ? 51.37400 91.73500 5.17400 1.000 93.39266 331 PRO D C 1
ATOM 8343 O O . PRO C 1 333 ? 51.70900 90.91700 4.32500 1.000 94.05192 331 PRO D O 1
ATOM 8347 N N . PHE C 1 334 ? 50.94900 91.37500 6.38000 1.000 97.32993 332 PHE D N 1
ATOM 8348 C CA . PHE C 1 334 ? 50.74100 89.97300 6.71500 1.000 93.80281 332 PHE D CA 1
ATOM 8349 C C . PHE C 1 334 ? 49.51400 89.45600 5.96300 1.000 94.96580 332 PHE D C 1
ATOM 8350 O O . PHE C 1 334 ? 48.51500 90.16300 5.80600 1.000 94.82985 332 PHE D O 1
ATOM 8358 N N . HIS C 1 335 ? 49.59600 88.21300 5.48900 1.000 98.67949 333 HIS D N 1
ATOM 8359 C CA . HIS C 1 335 ? 48.48900 87.49900 4.85600 1.000 100.36000 333 HIS D CA 1
ATOM 8360 C C . HIS C 1 335 ? 47.71200 86.60000 5.78700 1.000 100.52128 333 HIS D C 1
ATOM 8361 O O . HIS C 1 335 ? 46.48300 86.55000 5.69000 1.000 102.91273 333 HIS D O 1
ATOM 8368 N N . ASN C 1 336 ? 48.37500 85.92300 6.70800 1.000 96.39176 334 ASN D N 1
ATOM 8369 C CA . ASN C 1 336 ? 47.67500 85.00300 7.58100 1.000 92.37576 334 ASN D CA 1
ATOM 8370 C C . ASN C 1 336 ? 46.88400 85.78600 8.62300 1.000 89.79916 334 ASN D C 1
ATOM 8371 O O . ASN C 1 336 ? 47.44400 86.64800 9.30600 1.000 86.82848 334 ASN D O 1
ATOM 8376 N N . GLU C 1 337 ? 45.59800 85.44200 8.78800 1.000 93.75840 335 GLU D N 1
ATOM 8377 C CA . GLU C 1 337 ? 44.72300 86.25900 9.62700 1.000 93.68543 335 GLU D CA 1
ATOM 8378 C C . GLU C 1 337 ? 45.18700 86.25300 11.07500 1.000 90.37906 335 GLU D C 1
ATOM 8379 O O . GLU C 1 337 ? 44.95900 87.22900 11.79600 1.000 91.06081 335 GLU D O 1
ATOM 8385 N N . LEU C 1 338 ? 45.86100 85.18600 11.51200 1.000 85.92538 336 LEU D N 1
ATOM 8386 C CA . LEU C 1 338 ? 46.37200 85.14700 12.87600 1.000 80.91471 336 LEU D CA 1
ATOM 8387 C C . LEU C 1 338 ? 47.57300 86.06000 13.06000 1.000 80.46869 336 LEU D C 1
ATOM 8388 O O . LEU C 1 338 ? 47.95900 86.34000 14.20100 1.000 77.03918 336 LEU D O 1
ATOM 8393 N N . LEU C 1 339 ? 48.20100 86.50400 11.97000 1.000 81.79093 337 LEU D N 1
ATOM 8394 C CA . LEU C 1 339 ? 49.24800 87.51000 12.07700 1.000 81.09998 337 LEU D CA 1
ATOM 8395 C C . LEU C 1 339 ? 48.82700 88.88700 11.58600 1.000 79.57178 337 LEU D C 1
ATOM 8396 O O . LEU C 1 339 ? 49.50500 89.87000 11.90000 1.000 81.62446 337 LEU D O 1
ATOM 8401 N N . ALA C 1 340 ? 47.71600 88.99000 10.85400 1.000 81.09521 338 ALA D N 1
ATOM 8402 C CA . ALA C 1 340 ? 47.27200 90.26800 10.30500 1.000 82.37098 338 ALA D CA 1
ATOM 8403 C C . ALA C 1 340 ? 46.47900 91.09500 11.30300 1.000 80.41853 338 ALA D C 1
ATOM 8404 O O . ALA C 1 340 ? 46.18600 92.26700 11.01900 1.000 79.89947 338 ALA D O 1
ATOM 8406 N N . PHE C 1 341 ? 46.08700 90.50200 12.43400 1.000 77.85943 339 PHE D N 1
ATOM 8407 C CA . PHE C 1 341 ? 45.31400 91.17800 13.46200 1.000 75.21322 339 PHE D CA 1
ATOM 8408 C C . PHE C 1 341 ? 45.96500 90.90700 14.80100 1.000 74.58452 339 PHE D C 1
ATOM 8409 O O . PHE C 1 341 ? 46.39000 89.78100 15.07800 1.000 77.04512 339 PHE D O 1
ATOM 8417 N N . ASN C 1 342 ? 46.08600 91.95100 15.60200 1.000 71.27654 340 ASN D N 1
ATOM 8418 C CA . ASN C 1 342 ? 46.46500 91.82500 16.99700 1.000 70.56292 340 ASN D CA 1
ATOM 8419 C C . ASN C 1 342 ? 45.41200 92.49500 17.86400 1.000 69.19364 340 ASN D C 1
ATOM 8420 O O . ASN C 1 342 ? 44.58300 93.27600 17.39600 1.000 68.75597 340 ASN D O 1
ATOM 8425 N N . ALA C 1 343 ? 45.44700 92.17100 19.13800 1.000 66.25734 341 ALA D N 1
ATOM 8426 C CA . ALA C 1 343 ? 44.66400 92.89100 20.11600 1.000 66.90232 341 ALA D CA 1
ATOM 8427 C C . ALA C 1 343 ? 45.53000 94.00800 20.66800 1.000 67.93890 341 ALA D C 1
ATOM 8428 O O . ALA C 1 343 ? 46.72600 93.81200 20.91200 1.000 67.78035 341 ALA D O 1
ATOM 8430 N N . TYR C 1 344 ? 44.93600 95.18900 20.82000 1.000 65.67545 342 TYR D N 1
ATOM 8431 C CA . TYR C 1 344 ? 45.63900 96.35500 21.34000 1.000 65.52385 342 TYR D CA 1
ATOM 8432 C C . TYR C 1 344 ? 44.80500 97.02200 22.42200 1.000 63.51406 342 TYR D C 1
ATOM 8433 O O . TYR C 1 344 ? 43.57200 97.04500 22.36500 1.000 64.46779 342 TYR D O 1
ATOM 8442 N N . ILE C 1 345 ? 45.48200 97.57200 23.39700 1.000 62.66666 343 ILE D N 1
ATOM 8443 C CA . ILE C 1 345 ? 44.81300 98.35800 24.42300 1.000 63.33164 343 ILE D CA 1
ATOM 8444 C C . ILE C 1 345 ? 44.76000 99.78700 23.91700 1.000 63.56201 343 ILE D C 1
ATOM 8445 O O . ILE C 1 345 ? 45.69300 100.24300 23.24000 1.000 61.34950 343 ILE D O 1
ATOM 8450 N N . GLU C 1 346 ? 43.65100 100.48500 24.20200 1.000 64.10818 344 GLU D N 1
ATOM 8451 C CA . GLU C 1 346 ? 43.51600 101.87200 23.76300 1.000 61.56597 344 GLU D CA 1
ATOM 8452 C C . GLU C 1 346 ? 44.68300 102.66700 24.33800 1.000 63.21294 344 GLU D C 1
ATOM 8453 O O . GLU C 1 346 ? 45.01400 102.49700 25.52000 1.000 63.64523 344 GLU D O 1
ATOM 8459 N N . PRO C 1 347 ? 45.33100 103.52900 23.54900 1.000 63.20028 345 PRO D N 1
ATOM 8460 C CA . PRO C 1 347 ? 46.60600 104.14500 24.00400 1.000 64.24975 345 PRO D CA 1
ATOM 8461 C C . PRO C 1 347 ? 46.57000 104.82800 25.37800 1.000 67.21271 345 PRO D C 1
ATOM 8462 O O . PRO C 1 347 ? 47.52400 104.66700 26.15700 1.000 67.92709 345 PRO D O 1
ATOM 8466 N N . HIS C 1 348 ? 45.52700 105.62200 25.68500 1.000 65.86796 346 HIS D N 1
ATOM 8467 C CA . HIS C 1 348 ? 45.47500 106.33700 26.96700 1.000 65.97462 346 HIS D CA 1
ATOM 8468 C C . HIS C 1 348 ? 45.33200 105.39200 28.15400 1.000 65.12594 346 HIS D C 1
ATOM 8469 O O . HIS C 1 348 ? 46.02000 105.55500 29.16600 1.000 67.68834 346 HIS D O 1
ATOM 8476 N N . MET C 1 349 ? 44.50300 104.36100 27.98200 1.000 67.06521 347 MET D N 1
ATOM 8477 C CA . MET C 1 349 ? 44.35400 103.32400 29.03300 1.000 61.50918 347 MET D CA 1
ATOM 8478 C C . MET C 1 349 ? 45.73100 102.67200 29.19300 1.000 64.60471 347 MET D C 1
ATOM 8479 O O . MET C 1 349 ? 46.11200 102.36800 30.33500 1.000 64.45408 347 MET D O 1
ATOM 8484 N N . GLY C 1 350 ? 46.44100 102.47100 28.07600 1.000 65.03796 348 GLY D N 1
ATOM 8485 C CA . GLY C 1 350 ? 47.77800 101.90700 28.12500 1.000 63.02038 348 GLY D CA 1
ATOM 8486 C C . GLY C 1 350 ? 48.73100 102.73200 28.97100 1.000 63.90995 348 GLY D C 1
ATOM 8487 O O . GLY C 1 350 ? 49.57000 102.18400 29.68900 1.000 64.28653 348 GLY D O 1
ATOM 8488 N N . ASN C 1 351 ? 48.63400 104.05800 28.88600 1.000 62.93615 349 ASN D N 1
ATOM 8489 C CA . ASN C 1 351 ? 49.44300 104.87300 29.78300 1.000 65.13849 349 ASN D CA 1
ATOM 8490 C C . ASN C 1 351 ? 49.10300 104.57100 31.23900 1.000 62.60074 349 ASN D C 1
ATOM 8491 O O . ASN C 1 351 ? 50.00300 104.44500 32.07800 1.000 61.56942 349 ASN D O 1
ATOM 8496 N N . ALA C 1 352 ? 47.81400 104.39800 31.54700 1.000 58.11981 350 ALA D N 1
ATOM 8497 C CA . ALA C 1 352 ? 47.42000 104.05400 32.91400 1.000 62.01673 350 ALA D CA 1
ATOM 8498 C C . ALA C 1 352 ? 47.96500 102.68300 33.32000 1.000 65.14390 350 ALA D C 1
ATOM 8499 O O . ALA C 1 352 ? 48.42900 102.49400 34.45400 1.000 61.78971 350 ALA D O 1
ATOM 8501 N N . LEU C 1 353 ? 47.91900 101.71100 32.41300 1.000 60.51145 351 LEU D N 1
ATOM 8502 C CA . LEU C 1 353 ? 48.48800 100.41100 32.73400 1.000 63.84157 351 LEU D CA 1
ATOM 8503 C C . LEU C 1 353 ? 49.98600 100.52000 32.99700 1.000 65.94601 351 LEU D C 1
ATOM 8504 O O . LEU C 1 353 ? 50.50800 99.90300 33.93400 1.000 64.99860 351 LEU D O 1
ATOM 8509 N N . GLU C 1 354 ? 50.68200 101.35400 32.22000 1.000 63.54340 352 GLU D N 1
ATOM 8510 C CA . GLU C 1 354 ? 52.12200 101.49500 32.39200 1.000 66.87336 352 GLU D CA 1
ATOM 8511 C C . GLU C 1 354 ? 52.47000 102.22900 33.68300 1.000 66.44400 352 GLU D C 1
ATOM 8512 O O . GLU C 1 354 ? 53.49900 101.92900 34.30000 1.000 67.06773 352 GLU D O 1
ATOM 8518 N N . VAL C 1 355 ? 51.61000 103.14700 34.13600 1.000 63.98998 353 VAL D N 1
ATOM 8519 C CA . VAL C 1 355 ? 51.78300 103.73500 35.45900 1.000 63.37318 353 VAL D CA 1
ATOM 8520 C C . VAL C 1 355 ? 51.68400 102.66400 36.53500 1.000 66.33157 353 VAL D C 1
ATOM 8521 O O . VAL C 1 355 ? 52.45400 102.65800 37.50300 1.000 68.64861 353 VAL D O 1
ATOM 8525 N N . LEU C 1 356 ? 50.74000 101.74100 36.37400 1.000 64.20065 354 LEU D N 1
ATOM 8526 C CA . LEU C 1 356 ? 50.50100 100.69500 37.36300 1.000 66.06220 354 LEU D CA 1
ATOM 8527 C C . LEU C 1 356 ? 51.64100 99.67500 37.37800 1.000 69.55771 354 LEU D C 1
ATOM 8528 O O . LEU C 1 356 ? 52.11700 99.28200 38.45300 1.000 67.68275 354 LEU D O 1
ATOM 8533 N N . LYS C 1 357 ? 52.11800 99.25600 36.19800 1.000 66.99226 355 LYS D N 1
ATOM 8534 C CA . LYS C 1 357 ? 53.25700 98.33700 36.17200 1.000 66.86598 355 LYS D CA 1
ATOM 8535 C C . LYS C 1 357 ? 54.52000 98.99200 36.69900 1.000 67.33245 355 LYS D C 1
ATOM 8536 O O . LYS C 1 357 ? 55.28500 98.35700 37.43700 1.000 69.34110 355 LYS D O 1
ATOM 8542 N N . HIS C 1 358 ? 54.74600 100.25500 36.35900 1.000 67.34531 356 HIS D N 1
ATOM 8543 C CA . HIS C 1 358 ? 55.89600 100.94800 36.91200 1.000 71.71516 356 HIS D CA 1
ATOM 8544 C C . HIS C 1 358 ? 55.79700 101.08500 38.42500 1.000 70.28072 356 HIS D C 1
ATOM 8545 O O . HIS C 1 358 ? 56.81100 101.04700 39.12500 1.000 68.80684 356 HIS D O 1
ATOM 8552 N N . PHE C 1 359 ? 54.59200 101.22400 38.95500 1.000 69.41904 357 PHE D N 1
ATOM 8553 C CA . PHE C 1 359 ? 54.48600 101.37300 40.39300 1.000 71.66178 357 PHE D CA 1
ATOM 8554 C C . PHE C 1 359 ? 54.76300 100.04200 41.07500 1.000 72.71866 357 PHE D C 1
ATOM 8555 O O . PHE C 1 359 ? 55.49400 99.98000 42.07000 1.000 73.45469 357 PHE D O 1
ATOM 8563 N N . VAL C 1 360 ? 54.27200 98.95400 40.48900 1.000 71.43574 358 VAL D N 1
ATOM 8564 C CA . VAL C 1 360 ? 54.48300 97.66800 41.12200 1.000 71.70013 358 VAL D CA 1
ATOM 8565 C C . VAL C 1 360 ? 55.96000 97.31900 41.08900 1.000 74.57792 358 VAL D C 1
ATOM 8566 O O . VAL C 1 360 ? 56.51500 96.82500 42.08300 1.000 74.73370 358 VAL D O 1
ATOM 8570 N N . SER C 1 361 ? 56.66000 97.70900 40.02300 1.000 70.05956 359 SER D N 1
ATOM 8571 C CA . SER C 1 361 ? 58.07300 97.37400 39.96800 1.000 72.21137 359 SER D CA 1
ATOM 8572 C C . SER C 1 361 ? 58.88500 98.23200 40.91700 1.000 75.78625 359 SER D C 1
ATOM 8573 O O . SER C 1 361 ? 59.88800 97.75300 41.45900 1.000 78.46390 359 SER D O 1
ATOM 8576 N N . GLN C 1 362 ? 58.43900 99.46400 41.18500 1.000 75.76665 360 GLN D N 1
ATOM 8577 C CA . GLN C 1 362 ? 59.24400 100.36100 42.00000 1.000 76.54435 360 GLN D CA 1
ATOM 8578 C C . GLN C 1 362 ? 59.07100 100.10400 43.48800 1.000 77.85458 360 GLN D C 1
ATOM 8579 O O . GLN C 1 362 ? 59.99200 100.36700 44.26600 1.000 80.11442 360 GLN D O 1
ATOM 8585 N N . TYR C 1 363 ? 57.93800 99.54400 43.90400 1.000 80.86410 361 TYR D N 1
ATOM 8586 C CA . TYR C 1 363 ? 57.67500 99.34400 45.32200 1.000 80.92585 361 TYR D CA 1
ATOM 8587 C C . TYR C 1 363 ? 57.45200 97.88700 45.69700 1.000 80.64078 361 TYR D C 1
ATOM 8588 O O . TYR C 1 363 ? 57.23600 97.59500 46.87800 1.000 82.58753 361 TYR D O 1
ATOM 8597 N N . VAL C 1 364 ? 57.52600 96.96000 44.75100 1.000 75.89486 362 VAL D N 1
ATOM 8598 C CA . VAL C 1 364 ? 57.36700 95.56500 45.13100 1.000 75.53243 362 VAL D CA 1
ATOM 8599 C C . VAL C 1 364 ? 58.55200 94.72700 44.66600 1.000 76.27273 362 VAL D C 1
ATOM 8600 O O . VAL C 1 364 ? 58.96200 93.79600 45.36200 1.000 80.87797 362 VAL D O 1
ATOM 8604 N N . ILE C 1 365 ? 59.18500 95.08700 43.55500 1.000 73.36829 363 ILE D N 1
ATOM 8605 C CA . ILE C 1 365 ? 60.27300 94.29000 42.99800 1.000 73.44173 363 ILE D CA 1
ATOM 8606 C C . ILE C 1 365 ? 61.62900 94.96000 43.20100 1.000 72.80936 363 ILE D C 1
ATOM 8607 O O . ILE C 1 365 ? 62.56900 94.33700 43.70100 1.000 74.87279 363 ILE D O 1
ATOM 8612 N N . GLN C 1 366 ? 61.74900 96.22800 42.82700 1.000 76.04910 364 GLN D N 1
ATOM 8613 C CA . GLN C 1 366 ? 63.02500 96.94000 42.92500 1.000 73.82824 364 GLN D CA 1
ATOM 8614 C C . GLN C 1 366 ? 63.29900 97.49200 44.31700 1.000 72.42608 364 GLN D C 1
ATOM 8615 O O . GLN C 1 366 ? 63.78900 98.60600 44.46300 1.000 75.55368 364 GLN D O 1
ATOM 8621 N N . ILE C 1 367 ? 62.96900 96.74300 45.35800 1.000 75.45926 365 ILE D N 1
ATOM 8622 C CA . ILE C 1 367 ? 63.31000 97.12500 46.72300 1.000 77.67805 365 ILE D CA 1
ATOM 8623 C C . ILE C 1 367 ? 64.48100 96.26000 47.16100 1.000 79.98434 365 ILE D C 1
ATOM 8624 O O . ILE C 1 367 ? 64.57800 95.08500 46.75800 1.000 76.90047 365 ILE D O 1
ATOM 8629 N N . PRO C 1 368 ? 65.36600 96.77800 48.00800 1.000 76.27165 366 PRO D N 1
ATOM 8630 C CA . PRO C 1 368 ? 66.57700 96.00900 48.32700 1.000 74.60715 366 PRO D CA 1
ATOM 8631 C C . PRO C 1 368 ? 66.29800 94.60600 48.83900 1.000 79.39611 366 PRO D C 1
ATOM 8632 O O . PRO C 1 368 ? 66.97900 93.67100 48.42100 1.000 78.53431 366 PRO D O 1
ATOM 8636 N N . GLN C 1 369 ? 65.25200 94.40300 49.63500 1.000 88.52842 367 GLN D N 1
ATOM 8637 C CA . GLN C 1 369 ? 65.01200 93.08100 50.20700 1.000 88.07154 367 GLN D CA 1
ATOM 8638 C C . GLN C 1 369 ? 64.75300 92.03200 49.12800 1.000 89.89769 367 GLN D C 1
ATOM 8639 O O . GLN C 1 369 ? 65.16300 90.86900 49.27100 1.000 90.18510 367 GLN D O 1
ATOM 8645 N N . VAL C 1 370 ? 64.05000 92.40200 48.05400 1.000 83.90844 368 VAL D N 1
ATOM 8646 C CA . VAL C 1 370 ? 63.85700 91.44100 46.97400 1.000 77.52617 368 VAL D CA 1
ATOM 8647 C C . VAL C 1 370 ? 65.11900 91.31400 46.12900 1.000 75.87184 368 VAL D C 1
ATOM 8648 O O . VAL C 1 370 ? 65.50400 90.21200 45.72900 1.000 78.57208 368 VAL D O 1
ATOM 8652 N N . GLN C 1 371 ? 65.79700 92.43000 45.87700 1.000 74.00095 369 GLN D N 1
ATOM 8653 C CA . GLN C 1 371 ? 66.97600 92.40500 45.02100 1.000 76.60487 369 GLN D CA 1
ATOM 8654 C C . GLN C 1 371 ? 68.16100 91.68300 45.67400 1.000 77.06678 369 GLN D C 1
ATOM 8655 O O . GLN C 1 371 ? 68.99700 91.10200 44.96900 1.000 72.21614 369 GLN D O 1
ATOM 8661 N N . ARG C 1 372 ? 68.26600 91.70800 47.00400 1.000 76.22756 370 ARG D N 1
ATOM 8662 C CA . ARG C 1 372 ? 69.32800 90.94400 47.64700 1.000 69.57806 370 ARG D CA 1
ATOM 8663 C C . ARG C 1 372 ? 69.06600 89.45300 47.51800 1.000 71.84362 370 ARG D C 1
ATOM 8664 O O . ARG C 1 372 ? 69.98500 88.67300 47.24300 1.000 71.01543 370 ARG D O 1
ATOM 8672 N N . PHE C 1 373 ? 67.80500 89.04900 47.63200 1.000 74.22486 371 PHE D N 1
ATOM 8673 C CA . PHE C 1 373 ? 67.46300 87.64400 47.44700 1.000 73.81999 371 PHE D CA 1
ATOM 8674 C C . PHE C 1 373 ? 67.83400 87.15500 46.04600 1.000 71.38900 371 PHE D C 1
ATOM 8675 O O . PHE C 1 373 ? 68.28700 86.01500 45.87700 1.000 70.90680 371 PHE D O 1
ATOM 8683 N N . GLU C 1 374 ? 67.67600 88.01300 45.03300 1.000 74.60120 372 GLU D N 1
ATOM 8684 C CA . GLU C 1 374 ? 68.02400 87.63000 43.66800 1.000 74.39018 372 GLU D CA 1
ATOM 8685 C C . GLU C 1 374 ? 69.53100 87.60400 43.46400 1.000 69.76467 372 GLU D C 1
ATOM 8686 O O . GLU C 1 374 ? 70.03900 86.79900 42.67500 1.000 69.84739 372 GLU D O 1
ATOM 8692 N N . TYR C 1 375 ? 70.25500 88.49200 44.13700 1.000 65.92671 373 TYR D N 1
ATOM 8693 C CA . TYR C 1 375 ? 71.70500 88.41300 44.09700 1.000 66.98290 373 TYR D CA 1
ATOM 8694 C C . TYR C 1 375 ? 72.16300 87.09600 44.68200 1.000 66.58058 373 TYR D C 1
ATOM 8695 O O . TYR C 1 375 ? 72.97600 86.38700 44.08200 1.000 67.08089 373 TYR D O 1
ATOM 8704 N N . LYS C 1 376 ? 71.60800 86.72700 45.83600 1.000 65.45368 374 LYS D N 1
ATOM 8705 C CA . LYS C 1 376 ? 71.96600 85.45100 46.43700 1.000 66.10390 374 LYS D CA 1
ATOM 8706 C C . LYS C 1 376 ? 71.66300 84.29900 45.47700 1.000 65.87493 374 LYS D C 1
ATOM 8707 O O . LYS C 1 376 ? 72.53400 83.47400 45.18200 1.000 63.46794 374 LYS D O 1
ATOM 8713 N N . GLY C 1 377 ? 70.45700 84.28700 44.91200 1.000 65.26765 375 GLY D N 1
ATOM 8714 C CA . GLY C 1 377 ? 70.09400 83.23700 43.98000 1.000 67.90684 375 GLY D CA 1
ATOM 8715 C C . GLY C 1 377 ? 71.03600 83.15700 42.79400 1.000 67.55162 375 GLY D C 1
ATOM 8716 O O . GLY C 1 377 ? 71.37300 82.05800 42.33700 1.000 64.39325 375 GLY D O 1
ATOM 8717 N N . GLN C 1 378 ? 71.49500 84.31800 42.28700 1.000 62.90988 376 GLN D N 1
ATOM 8718 C CA . GLN C 1 378 ? 72.36500 84.27700 41.11200 1.000 65.17770 376 GLN D CA 1
ATOM 8719 C C . GLN C 1 378 ? 73.75700 83.77000 41.48100 1.000 66.09934 376 GLN D C 1
ATOM 8720 O O . GLN C 1 378 ? 74.39100 83.07500 40.67700 1.000 67.61765 376 GLN D O 1
ATOM 8726 N N . GLN C 1 379 ? 74.22300 84.04300 42.70400 1.000 64.10137 377 GLN D N 1
ATOM 8727 C CA . GLN C 1 379 ? 75.45300 83.40800 43.17300 1.000 64.97917 377 GLN D CA 1
ATOM 8728 C C . GLN C 1 379 ? 75.23700 81.90800 43.37200 1.000 66.35822 377 GLN D C 1
ATOM 8729 O O . GLN C 1 379 ? 76.08400 81.08500 43.01100 1.000 64.65732 377 GLN D O 1
ATOM 8735 N N . LEU C 1 380 ? 74.07000 81.53500 43.88400 1.000 63.30135 378 LEU D N 1
ATOM 8736 C CA . LEU C 1 380 ? 73.79000 80.13600 44.13900 1.000 66.06429 378 LEU D CA 1
ATOM 8737 C C . LEU C 1 380 ? 73.76200 79.34600 42.83100 1.000 65.88204 378 LEU D C 1
ATOM 8738 O O . LEU C 1 380 ? 74.43500 78.32000 42.70200 1.000 63.12773 378 LEU D O 1
ATOM 8743 N N . ILE C 1 381 ? 73.05900 79.87200 41.82000 1.000 65.56705 379 ILE D N 1
ATOM 8744 C CA . ILE C 1 381 ? 72.96800 79.21200 40.52200 1.000 61.62021 379 ILE D CA 1
ATOM 8745 C C . ILE C 1 381 ? 74.34700 79.09700 39.89300 1.000 64.28369 379 ILE D C 1
ATOM 8746 O O . ILE C 1 381 ? 74.68300 78.08300 39.27200 1.000 67.70375 379 ILE D O 1
ATOM 8751 N N . MET C 1 382 ? 75.16200 80.13700 40.01800 1.000 66.51012 380 MET D N 1
ATOM 8752 C CA . MET C 1 382 ? 76.47800 80.05600 39.40300 1.000 68.43663 380 MET D CA 1
ATOM 8753 C C . MET C 1 382 ? 77.34500 79.02100 40.10300 1.000 69.11360 380 MET D C 1
ATOM 8754 O O . MET C 1 382 ? 78.16100 78.36000 39.45000 1.000 69.96734 380 MET D O 1
ATOM 8759 N N . ASP C 1 383 ? 77.18800 78.87000 41.42100 1.000 68.79378 381 ASP D N 1
ATOM 8760 C CA . ASP C 1 383 ? 77.87400 77.79600 42.12800 1.000 69.16723 381 ASP D CA 1
ATOM 8761 C C . ASP C 1 383 ? 77.42500 76.43100 41.60500 1.000 67.93811 381 ASP D C 1
ATOM 8762 O O . ASP C 1 383 ? 78.25400 75.56900 41.28900 1.000 68.03652 381 ASP D O 1
ATOM 8767 N N . LEU C 1 384 ? 76.10800 76.23000 41.48600 1.000 65.57720 382 LEU D N 1
ATOM 8768 C CA . LEU C 1 384 ? 75.59400 74.95700 40.99500 1.000 65.04831 382 LEU D CA 1
ATOM 8769 C C . LEU C 1 384 ? 76.10200 74.66900 39.60100 1.000 65.68784 382 LEU D C 1
ATOM 8770 O O . LEU C 1 384 ? 76.50900 73.54700 39.30500 1.000 66.57271 382 LEU D O 1
ATOM 8775 N N . PHE C 1 385 ? 76.08800 75.66800 38.73400 1.000 64.86585 383 PHE D N 1
ATOM 8776 C CA . PHE C 1 385 ? 76.53100 75.44300 37.36700 1.000 65.17276 383 PHE D CA 1
ATOM 8777 C C . PHE C 1 385 ? 78.00900 75.08400 37.32600 1.000 67.22987 383 PHE D C 1
ATOM 8778 O O . PHE C 1 385 ? 78.42900 74.22800 36.54300 1.000 70.78573 383 PHE D O 1
ATOM 8786 N N . GLU C 1 386 ? 78.80800 75.72300 38.17200 1.000 68.11943 384 GLU D N 1
ATOM 8787 C CA . GLU C 1 386 ? 80.25300 75.56400 38.11400 1.000 68.28853 384 GLU D CA 1
ATOM 8788 C C . GLU C 1 386 ? 80.68800 74.20500 38.66600 1.000 69.06749 384 GLU D C 1
ATOM 8789 O O . GLU C 1 386 ? 81.55300 73.53200 38.07900 1.000 68.56657 384 GLU D O 1
ATOM 8795 N N . ALA C 1 387 ? 80.02800 73.74900 39.74000 1.000 67.34772 385 ALA D N 1
ATOM 8796 C CA . ALA C 1 387 ? 80.33800 72.45700 40.34200 1.000 69.01567 385 ALA D CA 1
ATOM 8797 C C . ALA C 1 387 ? 79.89000 71.30700 39.44300 1.000 69.98335 385 ALA D C 1
ATOM 8798 O O . ALA C 1 387 ? 80.63200 70.33400 39.22800 1.000 65.57274 385 ALA D O 1
ATOM 8800 N N . LEU C 1 388 ? 78.65400 71.39700 38.94500 1.000 67.12311 386 LEU D N 1
ATOM 8801 C CA . LEU C 1 388 ? 78.08300 70.34700 38.12200 1.000 64.75933 386 LEU D CA 1
ATOM 8802 C C . LEU C 1 388 ? 78.84200 70.19600 36.81500 1.000 68.51546 386 LEU D C 1
ATOM 8803 O O . LEU C 1 388 ? 79.08500 69.07700 36.36300 1.000 71.28921 386 LEU D O 1
ATOM 8808 N N . SER C 1 389 ? 79.24200 71.30100 36.19200 1.000 69.48454 387 SER D N 1
ATOM 8809 C CA . SER C 1 389 ? 79.97900 71.15000 34.94200 1.000 70.31491 387 SER D CA 1
ATOM 8810 C C . SER C 1 389 ? 81.44000 70.74900 35.16300 1.000 70.48027 387 SER D C 1
ATOM 8811 O O . SER C 1 389 ? 82.09800 70.29900 34.20900 1.000 67.07788 387 SER D O 1
ATOM 8814 N N . ALA C 1 390 ? 81.91000 70.83200 36.41100 1.000 71.47380 388 ALA D N 1
ATOM 8815 C CA . ALA C 1 390 ? 83.27900 70.38800 36.76300 1.000 69.70196 388 ALA D CA 1
ATOM 8816 C C . ALA C 1 390 ? 83.40000 68.87400 36.56100 1.000 71.61191 388 ALA D C 1
ATOM 8817 O O . ALA C 1 390 ? 84.41800 68.43200 36.02900 1.000 69.91480 388 ALA D O 1
ATOM 8819 N N . ASP C 1 391 ? 82.40100 68.12100 37.02300 1.000 70.70078 389 ASP D N 1
ATOM 8820 C CA . ASP C 1 391 ? 82.32000 66.64900 36.83200 1.000 71.49016 389 ASP D CA 1
ATOM 8821 C C . ASP C 1 391 ? 80.84800 66.26400 36.67700 1.000 71.73413 389 ASP D C 1
ATOM 8822 O O . ASP C 1 391 ? 80.25000 65.81500 37.65000 1.000 71.69847 389 ASP D O 1
ATOM 8827 N N . PRO C 1 392 ? 80.24400 66.42100 35.49100 1.000 71.48232 390 PRO D N 1
ATOM 8828 C CA . PRO C 1 392 ? 78.83000 66.14100 35.32700 1.000 74.08714 390 PRO D CA 1
ATOM 8829 C C . PRO C 1 392 ? 78.38600 64.69100 35.53800 1.000 76.04443 390 PRO D C 1
ATOM 8830 O O . PRO C 1 392 ? 77.44700 64.47500 36.25300 1.000 72.86178 390 PRO D O 1
ATOM 8834 N N . GLU C 1 393 ? 79.11400 63.73600 34.96800 1.000 85.80432 391 GLU D N 1
ATOM 8835 C CA . GLU C 1 393 ? 78.64300 62.35300 35.04900 1.000 85.38099 391 GLU D CA 1
ATOM 8836 C C . GLU C 1 393 ? 78.71900 61.84400 36.48700 1.000 83.67348 391 GLU D C 1
ATOM 8837 O O . GLU C 1 393 ? 78.05000 60.86600 36.84900 1.000 85.06818 391 GLU D O 1
ATOM 8843 N N . ARG C 1 394 ? 79.48700 62.52800 37.32000 1.000 77.77125 392 ARG D N 1
ATOM 8844 C CA . ARG C 1 394 ? 79.64200 62.14700 38.70700 1.000 73.63392 392 ARG D CA 1
ATOM 8845 C C . ARG C 1 394 ? 78.64900 62.82000 39.65100 1.000 73.32891 392 ARG D C 1
ATOM 8846 O O . ARG C 1 394 ? 78.23500 62.20000 40.63500 1.000 74.31429 392 ARG D O 1
ATOM 8854 N N . LEU C 1 395 ? 78.21800 64.06400 39.37300 1.000 72.49406 393 LEU D N 1
ATOM 8855 C CA . LEU C 1 395 ? 77.41300 64.82300 40.33300 1.000 67.47665 393 LEU D CA 1
ATOM 8856 C C . LEU C 1 395 ? 75.94600 64.94300 39.94200 1.000 64.78964 393 LEU D C 1
ATOM 8857 O O . LEU C 1 395 ? 75.10000 65.13900 40.81900 1.000 60.14833 393 LEU D O 1
ATOM 8862 N N . LEU C 1 396 ? 75.62600 64.82800 38.66000 1.000 65.76100 394 LEU D N 1
ATOM 8863 C CA . LEU C 1 396 ? 74.25200 64.90600 38.25000 1.000 63.59530 394 LEU D CA 1
ATOM 8864 C C . LEU C 1 396 ? 73.50600 63.68800 38.75800 1.000 63.58152 394 LEU D C 1
ATOM 8865 O O . LEU C 1 396 ? 74.09900 62.64000 39.01500 1.000 69.76186 394 LEU D O 1
ATOM 8870 N N . PRO C 1 397 ? 72.17300 63.76100 38.87100 1.000 66.21190 395 PRO D N 1
ATOM 8871 C CA . PRO C 1 397 ? 71.40200 62.57600 39.18700 1.000 65.57546 395 PRO D CA 1
ATOM 8872 C C . PRO C 1 397 ? 71.62700 61.63300 37.99300 1.000 67.27474 395 PRO D C 1
ATOM 8873 O O . PRO C 1 397 ? 71.87700 62.08400 36.89900 1.000 65.76665 395 PRO D O 1
ATOM 8877 N N . GLN C 1 398 ? 71.44300 60.33100 38.21600 1.000 70.01628 396 GLN D N 1
ATOM 8878 C CA . GLN C 1 398 ? 71.76500 59.31600 37.17700 1.000 71.72819 396 GLN D CA 1
ATOM 8879 C C . GLN C 1 398 ? 70.96900 59.57700 35.89500 1.000 69.37258 396 GLN D C 1
ATOM 8880 O O . GLN C 1 398 ? 71.55700 59.44000 34.80900 1.000 71.09508 396 GLN D O 1
ATOM 8886 N N . ALA C 1 399 ? 69.69400 59.94900 36.01100 1.000 62.46370 397 ALA D N 1
ATOM 8887 C CA . ALA C 1 399 ? 68.88300 60.20200 34.80300 1.000 65.52135 397 ALA D CA 1
ATOM 8888 C C . ALA C 1 399 ? 69.45900 61.38200 34.01700 1.000 71.51957 397 ALA D C 1
ATOM 8889 O O . ALA C 1 399 ? 69.57200 61.26600 32.79700 1.000 72.72227 397 ALA D O 1
ATOM 8891 N N . THR C 1 400 ? 69.83600 62.46000 34.70300 1.000 69.07280 398 THR D N 1
ATOM 8892 C CA . THR C 1 400 ? 70.38400 63.64600 34.04100 1.000 66.95163 398 THR D CA 1
ATOM 8893 C C . THR C 1 400 ? 71.82900 63.42100 33.60700 1.000 66.85487 398 THR D C 1
ATOM 8894 O O . THR C 1 400 ? 72.25000 63.89500 32.53600 1.000 62.39984 398 THR D O 1
ATOM 8898 N N . GLY C 1 401 ? 72.59600 62.67500 34.41200 1.000 63.97533 399 GLY D N 1
ATOM 8899 C CA . GLY C 1 401 ? 73.93600 62.30600 33.99300 1.000 67.11601 399 GLY D CA 1
ATOM 8900 C C . GLY C 1 401 ? 73.94300 61.53800 32.68300 1.000 70.59491 399 GLY D C 1
ATOM 8901 O O . GLY C 1 401 ? 74.84000 61.71700 31.85100 1.000 70.59250 399 GLY D O 1
ATOM 8902 N N . GLU C 1 402 ? 72.95300 60.65500 32.49500 1.000 68.03558 400 GLU D N 1
ATOM 8903 C CA . GLU C 1 402 ? 72.83000 59.90600 31.24500 1.000 70.84108 400 GLU D CA 1
ATOM 8904 C C . GLU C 1 402 ? 72.49900 60.82500 30.07100 1.000 69.96125 400 GLU D C 1
ATOM 8905 O O . GLU C 1 402 ? 73.11000 60.71500 28.99800 1.000 72.34733 400 GLU D O 1
ATOM 8907 N N . LYS C 1 403 ? 71.54100 61.74700 30.25700 1.000 67.95061 401 LYS D N 1
ATOM 8908 C CA . LYS C 1 403 ? 71.25000 62.71100 29.19500 1.000 70.77105 401 LYS D CA 1
ATOM 8909 C C . LYS C 1 403 ? 72.46100 63.58100 28.89900 1.000 71.01780 401 LYS D C 1
ATOM 8910 O O . LYS C 1 403 ? 72.63000 64.04300 27.76500 1.000 73.95323 401 LYS D O 1
ATOM 8916 N N . TRP C 1 404 ? 73.32400 63.79900 29.89400 1.000 70.26211 402 TRP D N 1
ATOM 8917 C CA . TRP C 1 404 ? 74.53500 64.56800 29.64400 1.000 73.75000 402 TRP D CA 1
ATOM 8918 C C . TRP C 1 404 ? 75.50100 63.80600 28.75000 1.000 76.69892 402 TRP D C 1
ATOM 8919 O O . TRP C 1 404 ? 76.04700 64.37300 27.79400 1.000 77.33425 402 TRP D O 1
ATOM 8930 N N . ARG C 1 405 ? 75.72700 62.52000 29.04200 1.000 76.56152 403 ARG D N 1
ATOM 8931 C CA . ARG C 1 405 ? 76.64400 61.74200 28.20900 1.000 79.47023 403 ARG D CA 1
ATOM 8932 C C . ARG C 1 405 ? 76.12200 61.64500 26.77700 1.000 81.16928 403 ARG D C 1
ATOM 8933 O O . ARG C 1 405 ? 76.86200 61.90100 25.82200 1.000 83.51923 403 ARG D O 1
ATOM 8935 N N . LYS C 1 406 ? 74.83600 61.32500 26.60600 1.000 78.23535 404 LYS D N 1
ATOM 8936 C CA . LYS C 1 406 ? 74.29100 61.28200 25.25300 1.000 81.87478 404 LYS D CA 1
ATOM 8937 C C . LYS C 1 406 ? 74.39500 62.65000 24.57400 1.000 86.84605 404 LYS D C 1
ATOM 8938 O O . LYS C 1 406 ? 74.81800 62.74500 23.41600 1.000 93.39350 404 LYS D O 1
ATOM 8940 N N . ALA C 1 407 ? 74.08100 63.73300 25.29200 1.000 87.10847 405 ALA D N 1
ATOM 8941 C CA . ALA C 1 407 ? 74.11600 65.04200 24.64400 1.000 88.15174 405 ALA D CA 1
ATOM 8942 C C . ALA C 1 407 ? 75.53600 65.48400 24.31400 1.000 93.79246 405 ALA D C 1
ATOM 8943 O O . ALA C 1 407 ? 75.72000 66.37800 23.47900 1.000 95.42811 405 ALA D O 1
ATOM 8945 N N . GLN C 1 408 ? 76.54200 64.87200 24.93600 1.000 92.04750 406 GLN D N 1
ATOM 8946 C CA . GLN C 1 408 ? 77.92100 65.25600 24.68500 1.000 94.32274 406 GLN D CA 1
ATOM 8947 C C . GLN C 1 408 ? 78.45000 64.66800 23.38900 1.000 100.79001 406 GLN D C 1
ATOM 8948 O O . GLN C 1 408 ? 79.51100 65.09600 22.92300 1.000 102.91577 406 GLN D O 1
ATOM 8954 N N . GLU C 1 409 ? 77.72500 63.71000 22.79900 1.000 104.47987 407 GLU D N 1
ATOM 8955 C CA . GLU C 1 409 ? 78.08200 63.19800 21.48000 1.000 105.07853 407 GLU D CA 1
ATOM 8956 C C . GLU C 1 409 ? 77.96200 64.27700 20.41000 1.000 109.43999 407 GLU D C 1
ATOM 8957 O O . GLU C 1 409 ? 78.66100 64.22800 19.39300 1.000 112.44648 407 GLU D O 1
ATOM 8959 N N . GLN C 1 410 ? 77.10000 65.26700 20.62700 1.000 109.38880 408 GLN D N 1
ATOM 8960 C CA . GLN C 1 410 ? 76.99100 66.43100 19.75800 1.000 108.70736 408 GLN D CA 1
ATOM 8961 C C . GLN C 1 410 ? 77.44300 67.67800 20.47600 1.000 107.83942 408 GLN D C 1
ATOM 8962 O O . GLN C 1 410 ? 77.04700 68.79300 20.11000 1.000 109.47146 408 GLN D O 1
ATOM 8968 N N . ASP C 1 411 ? 78.21800 67.49100 21.53600 1.000 106.02507 409 ASP D N 1
ATOM 8969 C CA . ASP C 1 411 ? 78.79100 68.61300 22.32600 1.000 106.46152 409 ASP D CA 1
ATOM 8970 C C . ASP C 1 411 ? 77.72300 69.59300 22.83000 1.000 104.77872 409 ASP D C 1
ATOM 8971 O O . ASP C 1 411 ? 77.97100 70.79400 22.80200 1.000 103.99964 409 ASP D O 1
ATOM 8976 N N . GLU C 1 412 ? 76.59300 69.07500 23.30400 1.000 104.97149 410 GLU D N 1
ATOM 8977 C CA . GLU C 1 412 ? 75.48100 69.89100 23.85400 1.000 100.91502 410 GLU D CA 1
ATOM 8978 C C . GLU C 1 412 ? 75.33200 69.61000 25.34500 1.000 93.25799 410 GLU D C 1
ATOM 8979 O O . GLU C 1 412 ? 74.25300 69.75300 25.84800 1.000 90.74927 410 GLU D O 1
ATOM 8985 N N . GLY C 1 413 ? 76.38600 69.16000 25.99300 1.000 87.94289 411 GLY D N 1
ATOM 8986 C CA . GLY C 1 413 ? 76.30500 68.81500 27.41500 1.000 80.35967 411 GLY D CA 1
ATOM 8987 C C . GLY C 1 413 ? 75.92900 69.98900 28.28000 1.000 74.93458 411 GLY D C 1
ATOM 8988 O O . GLY C 1 413 ? 75.27200 69.78100 29.25600 1.000 73.66984 411 GLY D O 1
ATOM 8989 N N . MET C 1 414 ? 76.41600 71.18100 27.94200 1.000 71.02920 412 MET D N 1
ATOM 8990 C CA . MET C 1 414 ? 76.17500 72.39200 28.76600 1.000 70.40211 412 MET D CA 1
ATOM 8991 C C . MET C 1 414 ? 74.68200 72.69200 28.81900 1.000 69.48918 412 MET D C 1
ATOM 8992 O O . MET C 1 414 ? 74.20100 73.09400 29.87200 1.000 68.09239 412 MET D O 1
ATOM 8997 N N . ARG C 1 415 ? 73.98800 72.50400 27.70400 1.000 68.51874 413 ARG D N 1
ATOM 8998 C CA . ARG C 1 415 ? 72.52800 72.74800 27.66200 1.000 66.76657 413 ARG D CA 1
ATOM 8999 C C . ARG C 1 415 ? 71.82200 71.77100 28.60400 1.000 65.45838 413 ARG D C 1
ATOM 9000 O O . ARG C 1 415 ? 70.83900 72.16900 29.21100 1.000 64.71359 413 ARG D O 1
ATOM 9008 N N . VAL C 1 416 ? 72.28700 70.52700 28.68600 1.000 65.13972 414 VAL D N 1
ATOM 9009 C CA . VAL C 1 416 ? 71.64500 69.54800 29.60300 1.000 66.26082 414 VAL D CA 1
ATOM 9010 C C . VAL C 1 416 ? 71.77700 70.07000 31.03400 1.000 61.22993 414 VAL D C 1
ATOM 9011 O O . VAL C 1 416 ? 70.80100 69.98500 31.76400 1.000 59.03886 414 VAL D O 1
ATOM 9015 N N . ILE C 1 417 ? 72.94200 70.59600 31.40300 1.000 59.37386 415 ILE D N 1
ATOM 9016 C CA . ILE C 1 417 ? 73.10800 71.17500 32.73300 1.000 61.18157 415 ILE D CA 1
ATOM 9017 C C . ILE C 1 417 ? 72.21900 72.39300 32.89700 1.000 61.96755 415 ILE D C 1
ATOM 9018 O O . ILE C 1 417 ? 71.63700 72.61700 33.96900 1.000 59.82552 415 ILE D O 1
ATOM 9023 N N . CYS C 1 418 ? 72.08500 73.19900 31.84600 1.000 61.62197 416 CYS D N 1
ATOM 9024 C CA . CYS C 1 418 ? 71.28300 74.40300 32.00800 1.000 60.21752 416 CYS D CA 1
ATOM 9025 C C . CYS C 1 418 ? 69.80100 74.07600 32.15700 1.000 59.44646 416 CYS D C 1
ATOM 9026 O O . CYS C 1 418 ? 69.12400 74.66200 33.01100 1.000 59.36352 416 CYS D O 1
ATOM 9029 N N . ASP C 1 419 ? 69.29400 73.12100 31.36200 1.000 57.37712 417 ASP D N 1
ATOM 9030 C CA . ASP C 1 419 ? 67.91800 72.63000 31.51000 1.000 59.37780 417 ASP D CA 1
ATOM 9031 C C . ASP C 1 419 ? 67.65500 72.15100 32.92800 1.000 57.63484 417 ASP D C 1
ATOM 9032 O O . ASP C 1 419 ? 66.62400 72.47200 33.53400 1.000 56.12946 417 ASP D O 1
ATOM 9037 N N . TYR C 1 420 ? 68.58600 71.36600 33.46300 1.000 54.95211 418 TYR D N 1
ATOM 9038 C CA . TYR C 1 420 ? 68.40700 70.78800 34.78600 1.000 56.09211 418 TYR D CA 1
ATOM 9039 C C . TYR C 1 420 ? 68.28400 71.88600 35.85500 1.000 58.09984 418 TYR D C 1
ATOM 9040 O O . TYR C 1 420 ? 67.37000 71.86900 36.68800 1.000 60.22010 418 TYR D O 1
ATOM 9049 N N . ILE C 1 421 ? 69.15600 72.88500 35.80900 1.000 56.89402 419 ILE D N 1
ATOM 9050 C CA . ILE C 1 421 ? 69.07800 73.96500 36.78900 1.000 59.84922 419 ILE D CA 1
ATOM 9051 C C . ILE C 1 421 ? 67.83300 74.81300 36.55000 1.000 56.44861 419 ILE D C 1
ATOM 9052 O O . ILE C 1 421 ? 67.14100 75.21500 37.49800 1.000 56.32913 419 ILE D O 1
ATOM 9057 N N . ALA C 1 422 ? 67.51900 75.08200 35.28300 1.000 55.94492 420 ALA D N 1
ATOM 9058 C CA . ALA C 1 422 ? 66.31300 75.83300 34.95600 1.000 56.26112 420 ALA D CA 1
ATOM 9059 C C . ALA C 1 422 ? 65.05100 75.16800 35.51900 1.000 58.52119 420 ALA D C 1
ATOM 9060 O O . ALA C 1 422 ? 64.07100 75.85600 35.82300 1.000 60.45178 420 ALA D O 1
ATOM 9062 N N . ALA C 1 423 ? 65.03700 73.84200 35.64100 1.000 55.78335 421 ALA D N 1
ATOM 9063 C CA . ALA C 1 423 ? 63.85700 73.12600 36.12900 1.000 59.44773 421 ALA D CA 1
ATOM 9064 C C . ALA C 1 423 ? 63.82400 72.98400 37.64300 1.000 58.12793 421 ALA D C 1
ATOM 9065 O O . ALA C 1 423 ? 62.85800 72.43600 38.17600 1.000 61.05560 421 ALA D O 1
ATOM 9067 N N . MET C 1 424 ? 64.83100 73.47200 38.35400 1.000 56.27526 422 MET D N 1
ATOM 9068 C CA . MET C 1 424 ? 64.77700 73.39200 39.80300 1.000 60.95027 422 MET D CA 1
ATOM 9069 C C . MET C 1 424 ? 63.80200 74.42200 40.37000 1.000 60.40530 422 MET D C 1
ATOM 9070 O O . MET C 1 424 ? 63.56700 75.48400 39.78500 1.000 64.44293 422 MET D O 1
ATOM 9075 N N . THR C 1 425 ? 63.20100 74.07300 41.49800 1.000 59.63771 423 THR D N 1
ATOM 9076 C CA . THR C 1 425 ? 62.57800 75.06700 42.34800 1.000 65.60793 423 THR D CA 1
ATOM 9077 C C . THR C 1 425 ? 63.64000 75.74200 43.20400 1.000 66.60369 423 THR D C 1
ATOM 9078 O O . THR C 1 425 ? 64.81200 75.34600 43.21600 1.000 67.84530 423 THR D O 1
ATOM 9082 N N . ASP C 1 426 ? 63.22300 76.79000 43.91500 1.000 65.11579 424 ASP D N 1
ATOM 9083 C CA . ASP C 1 426 ? 64.14400 77.46000 44.82500 1.000 69.71755 424 ASP D CA 1
ATOM 9084 C C . ASP C 1 426 ? 64.63800 76.50900 45.91400 1.000 69.99419 424 ASP D C 1
ATOM 9085 O O . ASP C 1 426 ? 65.83900 76.45900 46.21400 1.000 70.29858 424 ASP D O 1
ATOM 9090 N N . ALA C 1 427 ? 63.73300 75.71400 46.49000 1.000 65.07535 425 ALA D N 1
ATOM 9091 C CA . ALA C 1 427 ? 64.13600 74.80200 47.55700 1.000 64.81169 425 ALA D CA 1
ATOM 9092 C C . ALA C 1 427 ? 65.04700 73.68800 47.04200 1.000 66.83320 425 ALA D C 1
ATOM 9093 O O . ALA C 1 427 ? 66.01900 73.32200 47.71300 1.000 68.11314 425 ALA D O 1
ATOM 9095 N N . TYR C 1 428 ? 64.75100 73.12400 45.86700 1.000 63.58731 426 TYR D N 1
ATOM 9096 C CA . TYR C 1 428 ? 65.62700 72.09100 45.32700 1.000 60.65085 426 TYR D CA 1
ATOM 9097 C C . TYR C 1 428 ? 67.02400 72.64900 45.09400 1.000 63.50439 426 TYR D C 1
ATOM 9098 O O . TYR C 1 428 ? 68.03000 72.02300 45.44900 1.000 62.52479 426 TYR D O 1
ATOM 9107 N N . ALA C 1 429 ? 67.10100 73.82000 44.46000 1.000 64.47291 427 ALA D N 1
ATOM 9108 C CA . ALA C 1 429 ? 68.38600 74.46200 44.21100 1.000 61.76740 427 ALA D CA 1
ATOM 9109 C C . ALA C 1 429 ? 69.12400 74.76100 45.51300 1.000 64.96467 427 ALA D C 1
ATOM 9110 O O . ALA C 1 429 ? 70.35900 74.68500 45.56500 1.000 63.87646 427 ALA D O 1
ATOM 9112 N N . GLN C 1 430 ? 68.39400 75.10600 46.58300 1.000 65.61372 428 GLN D N 1
ATOM 9113 C CA . GLN C 1 430 ? 69.07500 75.40600 47.84200 1.000 65.64177 428 GLN D CA 1
ATOM 9114 C C . GLN C 1 430 ? 69.64300 74.14400 48.49100 1.000 66.33488 428 GLN D C 1
ATOM 9115 O O . GLN C 1 430 ? 70.77300 74.17000 48.98700 1.000 65.53606 428 GLN D O 1
ATOM 9121 N N . ARG C 1 431 ? 68.92900 72.99900 48.43000 1.000 65.79098 429 ARG D N 1
ATOM 9122 C CA . ARG C 1 431 ? 69.47800 71.81700 49.09700 1.000 66.97946 429 ARG D CA 1
ATOM 9123 C C . ARG C 1 431 ? 70.64100 71.24800 48.30700 1.000 65.02668 429 ARG D C 1
ATOM 9124 O O . ARG C 1 431 ? 71.62400 70.76600 48.89700 1.000 67.96558 429 ARG D O 1
ATOM 9126 N N . LEU C 1 432 ? 70.56900 71.33000 46.96800 1.000 62.16176 430 LEU D N 1
ATOM 9127 C CA . LEU C 1 432 ? 71.70600 70.90400 46.17100 1.000 64.43012 430 LEU D CA 1
ATOM 9128 C C . LEU C 1 432 ? 72.92000 71.75300 46.49500 1.000 65.68691 430 LEU D C 1
ATOM 9129 O O . LEU C 1 432 ? 74.03500 71.23300 46.61000 1.000 67.00373 430 LEU D O 1
ATOM 9134 N N . HIS C 1 433 ? 72.71700 73.06300 46.67500 1.000 66.59957 431 HIS D N 1
ATOM 9135 C CA . HIS C 1 433 ? 73.84000 73.90100 47.05500 1.000 64.02979 431 HIS D CA 1
ATOM 9136 C C . HIS C 1 433 ? 74.39500 73.47000 48.40400 1.000 65.02650 431 HIS D C 1
ATOM 9137 O O . HIS C 1 433 ? 75.61600 73.32600 48.56100 1.000 64.75081 431 HIS D O 1
ATOM 9144 N N . GLN C 1 434 ? 73.51300 73.18000 49.37000 1.000 63.07888 432 GLN D N 1
ATOM 9145 C CA . GLN C 1 434 ? 74.00200 72.74200 50.67400 1.000 65.07033 432 GLN D CA 1
ATOM 9146 C C . GLN C 1 434 ? 74.72300 71.40600 50.56900 1.000 69.77022 432 GLN D C 1
ATOM 9147 O O . GLN C 1 434 ? 75.72300 71.18700 51.25400 1.000 75.17061 432 GLN D O 1
ATOM 9153 N N . GLN C 1 435 ? 74.24600 70.52900 49.68500 1.000 68.67310 433 GLN D N 1
ATOM 9154 C CA . GLN C 1 435 ? 74.90700 69.21000 49.51100 1.000 68.66733 433 GLN D CA 1
ATOM 9155 C C . GLN C 1 435 ? 76.32200 69.43100 48.96300 1.000 68.29127 433 GLN D C 1
ATOM 9156 O O . GLN C 1 435 ? 77.27800 68.93000 49.57800 1.000 69.26734 433 GLN D O 1
ATOM 9162 N N . LEU C 1 436 ? 76.43300 70.13800 47.83600 1.000 68.56054 434 LEU D N 1
ATOM 9163 C CA . LEU C 1 436 ? 77.74100 70.43200 47.19000 1.000 68.55538 434 LEU D CA 1
ATOM 9164 C C . LEU C 1 436 ? 78.60500 71.32600 48.08900 1.000 67.26673 434 LEU D C 1
ATOM 9165 O O . LEU C 1 436 ? 79.82800 71.11200 48.12700 1.000 68.07818 434 LEU D O 1
ATOM 9170 N N . PHE C 1 437 ? 77.99400 72.30700 48.75700 1.000 69.00645 435 PHE D N 1
ATOM 9171 C CA . PHE C 1 437 ? 78.75200 73.22700 49.64600 1.000 70.41399 435 PHE D CA 1
ATOM 9172 C C . PHE C 1 437 ? 78.09800 73.26000 51.03200 1.000 70.33314 435 PHE D C 1
ATOM 9173 O O . PHE C 1 437 ? 78.69400 73.89400 51.92200 1.000 69.85583 435 PHE D O 1
ATOM 9181 N N . ASN D 1 8 ? 14.92200 74.67200 38.07500 1.000 90.49350 6 ASN C N 1
ATOM 9182 C CA . ASN D 1 8 ? 14.37900 75.72900 38.97000 1.000 94.65321 6 ASN C CA 1
ATOM 9183 C C . ASN D 1 8 ? 15.44300 76.81100 39.18600 1.000 95.91922 6 ASN C C 1
ATOM 9184 O O . ASN D 1 8 ? 16.60400 76.45300 39.44700 1.000 95.19259 6 ASN C O 1
ATOM 9189 N N . PRO D 1 9 ? 15.11400 78.10600 39.02000 1.000 98.63246 7 PRO C N 1
ATOM 9190 C CA . PRO D 1 9 ? 16.09100 79.18100 39.18100 1.000 94.90244 7 PRO C CA 1
ATOM 9191 C C . PRO D 1 9 ? 16.63600 79.26900 40.61200 1.000 96.07894 7 PRO C C 1
ATOM 9192 O O . PRO D 1 9 ? 17.78200 79.63100 40.78100 1.000 97.06916 7 PRO C O 1
ATOM 9196 N N . GLU D 1 10 ? 15.79300 78.94900 41.59500 1.000 94.68683 8 GLU C N 1
ATOM 9197 C CA . GLU D 1 10 ? 16.15600 79.14100 43.02700 1.000 93.6561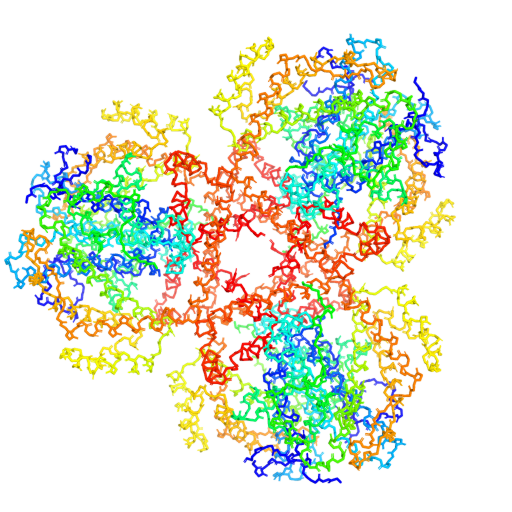1 8 GLU C CA 1
ATOM 9198 C C . GLU D 1 10 ? 17.57600 78.61300 43.27300 1.000 90.62672 8 GLU C C 1
ATOM 9199 O O . GLU D 1 10 ? 18.30500 79.22800 44.07100 1.000 89.78504 8 GLU C O 1
ATOM 9205 N N . TRP D 1 11 ? 17.93300 77.50200 42.62600 1.000 83.35242 9 TRP C N 1
ATOM 9206 C CA . TRP D 1 11 ? 19.28100 76.89200 42.74400 1.000 79.74300 9 TRP C CA 1
ATOM 9207 C C . TRP D 1 11 ? 20.35500 77.86700 42.24300 1.000 80.42868 9 TRP C C 1
ATOM 9208 O O . TRP D 1 11 ? 21.45400 77.85400 42.82400 1.000 77.14995 9 TRP C O 1
ATOM 9219 N N . LEU D 1 12 ? 20.07600 78.65400 41.19600 1.000 83.22271 10 LEU C N 1
ATOM 9220 C CA . LEU D 1 12 ? 21.11100 79.55900 40.72200 1.000 78.13790 10 LEU C CA 1
ATOM 9221 C C . LEU D 1 12 ? 21.26400 80.76800 41.62900 1.000 75.09467 10 LEU C C 1
ATOM 9222 O O . LEU D 1 12 ? 22.14100 81.59700 41.38600 1.000 77.42888 10 LEU C O 1
ATOM 9227 N N . ALA D 1 13 ? 20.48300 80.85600 42.70100 1.000 77.33677 11 ALA C N 1
ATOM 9228 C CA . ALA D 1 13 ? 20.48600 82.06800 43.50200 1.000 74.81817 11 ALA C CA 1
ATOM 9229 C C . ALA D 1 13 ? 21.65600 82.07800 44.48200 1.000 73.86173 11 ALA C C 1
ATOM 9230 O O . ALA D 1 13 ? 22.18100 81.03000 44.88400 1.000 72.81184 11 ALA C O 1
ATOM 9232 N N . ARG D 1 14 ? 22.05700 83.29600 44.87200 1.000 73.24401 12 ARG C N 1
ATOM 9233 C CA . ARG D 1 14 ? 23.05500 83.52800 45.90900 1.000 71.23375 12 ARG C CA 1
ATOM 9234 C C . ARG D 1 14 ? 22.38400 84.08700 47.15200 1.000 73.55343 12 ARG C C 1
ATOM 9235 O O . ARG D 1 14 ? 21.32000 84.70300 47.08200 1.000 73.84070 12 ARG C O 1
ATOM 9243 N N . ASN D 1 15 ? 23.04500 83.89600 48.29500 1.000 74.13131 13 ASN C N 1
ATOM 9244 C CA . ASN D 1 15 ? 22.45200 84.27300 49.57700 1.000 76.53915 13 ASN C CA 1
ATOM 9245 C C . ASN D 1 15 ? 22.23500 85.76800 49.70000 1.000 81.99621 13 ASN C C 1
ATOM 9246 O O . ASN D 1 15 ? 21.46100 86.20600 50.55300 1.000 82.19216 13 ASN C O 1
ATOM 9251 N N . ASN D 1 16 ? 22.91200 86.56000 48.88800 1.000 87.35595 14 ASN C N 1
ATOM 9252 C CA . ASN D 1 16 ? 22.79500 87.99800 48.98100 1.000 92.59811 14 ASN C CA 1
ATOM 9253 C C . ASN D 1 16 ? 22.76700 88.59100 47.58000 1.000 101.19977 14 ASN C C 1
ATOM 9254 O O . ASN D 1 16 ? 23.30500 88.00100 46.63900 1.000 95.46428 14 ASN C O 1
ATOM 9259 N N . ASP D 1 17 ? 22.16000 89.77500 47.45400 1.000 120.56680 15 ASP C N 1
ATOM 9260 C CA . ASP D 1 17 ? 22.08300 90.50300 46.19700 1.000 124.16021 15 ASP C CA 1
ATOM 9261 C C . ASP D 1 17 ? 22.57800 91.93600 46.37500 1.000 122.80609 15 ASP C C 1
ATOM 9262 O O . ASP D 1 17 ? 22.11400 92.84800 45.68200 1.000 129.54936 15 ASP C O 1
ATOM 9267 N N . LYS D 1 20 ? 26.10300 93.85200 42.34100 1.000 103.32966 18 LYS C N 1
ATOM 9268 C CA . LYS D 1 20 ? 25.31700 93.80100 41.08200 1.000 105.15380 18 LYS C CA 1
ATOM 9269 C C . LYS D 1 20 ? 26.22000 93.34300 39.93500 1.000 104.61988 18 LYS C C 1
ATOM 9270 O O . LYS D 1 20 ? 27.39600 93.72200 39.92400 1.000 104.52516 18 LYS C O 1
ATOM 9272 N N . ILE D 1 21 ? 25.68100 92.53600 39.02300 1.000 103.23781 19 ILE C N 1
ATOM 9273 C CA . ILE D 1 21 ? 26.45500 92.08500 37.88000 1.000 102.07931 19 ILE C CA 1
ATOM 9274 C C . ILE D 1 21 ? 26.51700 93.20500 36.84300 1.000 101.48929 19 ILE C C 1
ATOM 9275 O O . ILE D 1 21 ? 25.51700 93.89300 36.58000 1.000 104.98841 19 ILE C O 1
ATOM 9280 N N . ARG D 1 22 ? 27.73000 93.40800 36.35200 1.000 99.08959 20 ARG C N 1
ATOM 9281 C CA . ARG D 1 22 ? 27.99500 94.38500 35.28700 1.000 100.27692 20 ARG C CA 1
ATOM 9282 C C . ARG D 1 22 ? 27.25800 93.87000 34.06000 1.000 106.37864 20 ARG C C 1
ATOM 9283 O O . ARG D 1 22 ? 27.15300 92.67000 33.89800 1.000 100.55668 20 ARG C O 1
ATOM 9291 N N . ARG D 1 23 ? 26.80700 94.77100 33.20100 1.000 120.69279 21 ARG C N 1
ATOM 9292 C CA . ARG D 1 23 ? 26.04300 94.39500 31.98700 1.000 120.84086 21 ARG C CA 1
ATOM 9293 C C . ARG D 1 23 ? 26.88900 93.55400 31.02800 1.000 120.48008 21 ARG C C 1
ATOM 9294 O O . ARG D 1 23 ? 26.30200 92.75200 30.31700 1.000 121.82108 21 ARG C O 1
ATOM 9302 N N . ASN D 1 24 ? 28.19900 93.76800 30.97400 1.000 105.11272 22 ASN C N 1
ATOM 9303 C CA . ASN D 1 24 ? 29.08400 93.04300 30.02800 1.000 102.06049 22 ASN C CA 1
ATOM 9304 C C . ASN D 1 24 ? 29.50200 91.65400 30.53400 1.000 89.19437 22 ASN C C 1
ATOM 9305 O O . ASN D 1 24 ? 30.22300 90.99600 29.81400 1.000 86.41063 22 ASN C O 1
ATOM 9310 N N . ASP D 1 25 ? 29.12200 91.25800 31.74200 1.000 89.43360 23 ASP C N 1
ATOM 9311 C CA . ASP D 1 25 ? 29.45500 89.96700 32.34800 1.000 87.16962 23 ASP C CA 1
ATOM 9312 C C . ASP D 1 25 ? 28.30700 89.01400 32.02000 1.000 85.18553 23 ASP C C 1
ATOM 9313 O O . ASP D 1 25 ? 27.25400 89.04200 32.66100 1.000 84.11153 23 ASP C O 1
ATOM 9318 N N . HIS D 1 26 ? 28.51300 88.15900 31.02700 1.000 79.94090 24 HIS C N 1
ATOM 9319 C CA . HIS D 1 26 ? 27.48500 87.21900 30.60900 1.000 80.01339 24 HIS C CA 1
ATOM 9320 C C . HIS D 1 26 ? 27.84500 85.79100 31.00800 1.000 76.47484 24 HIS C C 1
ATOM 9321 O O . HIS D 1 26 ? 27.44300 84.82600 30.35800 1.000 75.67898 24 HIS C O 1
ATOM 9328 N N . ARG D 1 27 ? 28.62000 85.66200 32.07600 1.000 73.12631 25 ARG C N 1
ATOM 9329 C CA . ARG D 1 27 ? 28.99300 84.36300 32.58400 1.000 73.70407 25 ARG C CA 1
ATOM 9330 C C . ARG D 1 27 ? 27.83000 83.71600 33.33000 1.000 73.63533 25 ARG C C 1
ATOM 9331 O O . ARG D 1 27 ? 26.93700 84.38900 33.84200 1.000 74.12146 25 ARG C O 1
ATOM 9339 N N . SER D 1 28 ? 27.83800 82.38900 33.36700 1.000 73.74743 26 SER C N 1
ATOM 9340 C CA . SER D 1 28 ? 26.86800 81.66400 34.16100 1.000 70.42122 26 SER C CA 1
ATOM 9341 C C . SER D 1 28 ? 27.17800 81.84600 35.64700 1.000 70.26843 26 SER C C 1
ATOM 9342 O O . SER D 1 28 ? 28.27000 82.28900 36.02000 1.000 65.78632 26 SER C O 1
ATOM 9345 N N . PRO D 1 29 ? 26.21600 81.54800 36.51600 1.000 68.80177 27 PRO C N 1
ATOM 9346 C CA . PRO D 1 29 ? 26.51700 81.56600 37.95800 1.000 69.27643 27 PRO C CA 1
ATOM 9347 C C . PRO D 1 29 ? 27.68100 80.66100 38.35300 1.000 66.87510 27 PRO C C 1
ATOM 9348 O O . PRO D 1 29 ? 28.41900 80.99600 39.29100 1.000 67.08507 27 PRO C O 1
ATOM 9352 N N . PHE D 1 30 ? 27.88400 79.53800 37.65100 1.000 64.84625 28 PHE C N 1
ATOM 9353 C CA . PHE D 1 30 ? 28.94900 78.60600 38.00800 1.000 64.04588 28 PHE C CA 1
ATOM 9354 C C . PHE D 1 30 ? 30.31100 79.04900 37.48900 1.000 65.74012 28 PHE C C 1
ATOM 9355 O O . PHE D 1 30 ? 31.33600 78.71400 38.10500 1.000 64.75402 28 PHE C O 1
ATOM 9363 N N . GLN D 1 31 ? 30.35400 79.79300 36.37300 1.000 64.02752 29 GLN C N 1
ATOM 9364 C CA . GLN D 1 31 ? 31.63100 80.37600 35.96300 1.000 64.95375 29 GLN C CA 1
ATOM 9365 C C . GLN D 1 31 ? 32.09100 81.44000 36.95000 1.000 63.85474 29 GLN C C 1
ATOM 9366 O O . GLN D 1 31 ? 33.29500 81.56000 37.20700 1.000 65.28457 29 GLN C O 1
ATOM 9372 N N . ARG D 1 32 ? 31.15200 82.20000 37.53300 1.000 63.80464 30 ARG C N 1
ATOM 9373 C CA . ARG D 1 32 ? 31.52300 83.17400 38.56000 1.000 67.33156 30 ARG C CA 1
ATOM 9374 C C . ARG D 1 32 ? 31.84100 82.50800 39.89300 1.000 65.32431 30 ARG C C 1
ATOM 9375 O O . ARG D 1 32 ? 32.74300 82.97100 40.60600 1.000 63.70724 30 ARG C O 1
ATOM 9383 N N . ASP D 1 33 ? 31.14900 81.41000 40.23700 1.000 61.03912 31 ASP C N 1
ATOM 9384 C CA . ASP D 1 33 ? 31.55500 80.65100 41.41800 1.000 62.17150 31 ASP C CA 1
ATOM 9385 C C . ASP D 1 33 ? 32.98800 80.15600 41.25400 1.000 61.72457 31 ASP C C 1
ATOM 9386 O O . ASP D 1 33 ? 33.82200 80.31400 42.15400 1.000 57.02384 31 ASP C O 1
ATOM 9391 N N . ARG D 1 34 ? 33.30400 79.59900 40.07900 1.000 61.53306 32 ARG C N 1
ATOM 9392 C CA . ARG D 1 34 ? 34.65700 79.13100 39.83300 1.000 61.79896 32 ARG C CA 1
ATOM 9393 C C . ARG D 1 34 ? 35.65600 80.26900 39.98900 1.000 61.16553 32 ARG C C 1
ATOM 9394 O O . ARG D 1 34 ? 36.69000 80.10400 40.64100 1.000 62.28488 32 ARG C O 1
ATOM 9402 N N . ALA D 1 35 ? 35.34500 81.44900 39.44900 1.000 64.45796 33 ALA C N 1
ATOM 9403 C CA . ALA D 1 35 ? 36.28000 82.57000 39.55100 1.000 63.29856 33 ALA C CA 1
ATOM 9404 C C . ALA D 1 35 ? 36.50300 83.00100 41.00000 1.000 60.19472 33 ALA C C 1
ATOM 9405 O O . ALA D 1 35 ? 37.63600 83.27900 41.40400 1.000 60.72049 33 ALA C O 1
ATOM 9407 N N . ARG D 1 36 ? 35.44500 83.06400 41.80100 1.000 59.14974 34 ARG C N 1
ATOM 9408 C CA . ARG D 1 36 ? 35.62700 83.43200 43.20100 1.000 59.07291 34 ARG C CA 1
ATOM 9409 C C . ARG D 1 36 ? 36.50000 82.41300 43.92300 1.000 59.86582 34 ARG C C 1
ATOM 9410 O O . ARG D 1 36 ? 37.39300 82.79100 44.69100 1.000 59.09571 34 ARG C O 1
ATOM 9418 N N . ILE D 1 37 ? 36.27000 81.11300 43.67000 1.000 60.12546 35 ILE C N 1
ATOM 9419 C CA . ILE D 1 37 ? 37.05700 80.06600 44.33200 1.000 57.31164 35 ILE C CA 1
ATOM 9420 C C . ILE D 1 37 ? 38.53700 80.19400 43.96100 1.000 59.25846 35 ILE C C 1
ATOM 9421 O O . ILE D 1 37 ? 39.41200 80.10700 44.83000 1.000 59.75658 35 ILE C O 1
ATOM 9426 N N . LEU D 1 38 ? 38.83900 80.42500 42.66900 1.000 58.11096 36 LEU C N 1
ATOM 9427 C CA . LEU D 1 38 ? 40.22700 80.58300 42.22500 1.000 58.05944 36 LEU C CA 1
ATOM 9428 C C . LEU D 1 38 ? 40.86700 81.83900 42.80400 1.000 62.67287 36 LEU C C 1
ATOM 9429 O O . LEU D 1 38 ? 42.08100 81.86800 43.00500 1.000 66.28311 36 LEU C O 1
ATOM 9434 N N . HIS D 1 39 ? 40.09200 82.89600 43.03500 1.000 60.59752 37 HIS C N 1
ATOM 9435 C CA . HIS D 1 39 ? 40.65400 84.10400 43.61000 1.000 62.20380 37 HIS C CA 1
ATOM 9436 C C . HIS D 1 39 ? 40.71200 84.06800 45.13000 1.000 61.52253 37 HIS C C 1
ATOM 9437 O O . HIS D 1 39 ? 41.22300 85.01100 45.73600 1.000 65.47675 37 HIS C O 1
ATOM 9444 N N . SER D 1 40 ? 40.17900 83.04400 45.77200 1.000 59.02348 38 SER C N 1
ATOM 9445 C CA . SER D 1 40 ? 40.11400 83.08000 47.22900 1.000 61.08809 38 SER C CA 1
ATOM 9446 C C . SER D 1 40 ? 41.48500 82.79700 47.85100 1.000 61.97283 38 SER C C 1
ATOM 9447 O O . SER D 1 40 ? 42.35200 82.15300 47.25000 1.000 60.85410 38 SER C O 1
ATOM 9450 N N . ALA D 1 41 ? 41.70500 83.36700 49.03600 1.000 60.69081 39 ALA C N 1
ATOM 9451 C CA . ALA D 1 41 ? 42.88300 83.00600 49.82200 1.000 62.39075 39 ALA C CA 1
ATOM 9452 C C . ALA D 1 41 ? 42.81800 81.55700 50.30400 1.000 61.73372 39 ALA C C 1
ATOM 9453 O O . ALA D 1 41 ? 43.84700 80.88400 50.37400 1.000 63.87297 39 ALA C O 1
ATOM 9455 N N . ALA D 1 42 ? 41.62400 81.04700 50.61100 1.000 61.89876 40 ALA C N 1
ATOM 9456 C CA . ALA D 1 42 ? 41.50300 79.66000 51.04700 1.000 62.15018 40 ALA C CA 1
ATOM 9457 C C . ALA D 1 42 ? 42.01600 78.69600 49.98000 1.000 62.48973 40 ALA C C 1
ATOM 9458 O O . ALA D 1 42 ? 42.65600 77.68000 50.29200 1.000 60.92215 40 ALA C O 1
ATOM 9460 N N . PHE D 1 43 ? 41.74600 79.00000 48.71100 1.000 61.23006 41 PHE C N 1
ATOM 9461 C CA . PHE D 1 43 ? 42.24000 78.15600 47.63400 1.000 57.66866 41 PHE C CA 1
ATOM 9462 C C . PHE D 1 43 ? 43.74900 78.29600 47.47200 1.000 59.95140 41 PHE C C 1
ATOM 9463 O O . PHE D 1 43 ? 44.46400 77.29600 47.35700 1.000 60.51777 41 PHE C O 1
ATOM 9471 N N . ARG D 1 44 ? 44.25400 79.52600 47.51400 1.000 59.69140 42 ARG C N 1
ATOM 9472 C CA . ARG D 1 44 ? 45.68000 79.74000 47.32600 1.000 59.07624 42 ARG C CA 1
ATOM 9473 C C . ARG D 1 44 ? 46.48100 78.98600 48.37400 1.000 58.23340 42 ARG C C 1
ATOM 9474 O O . ARG D 1 44 ? 47.60900 78.58100 48.10800 1.000 58.07564 42 ARG C O 1
ATOM 9482 N N . ARG D 1 45 ? 45.90400 78.77400 49.55900 1.000 57.52374 43 ARG C N 1
ATOM 9483 C CA . ARG D 1 45 ? 46.56800 78.03700 50.63000 1.000 61.52654 43 ARG C CA 1
ATOM 9484 C C . ARG D 1 45 ? 46.84200 76.57800 50.27600 1.000 58.90589 43 ARG C C 1
ATOM 9485 O O . ARG D 1 45 ? 47.77200 75.97700 50.83300 1.000 57.06272 43 ARG C O 1
ATOM 9493 N N . LEU D 1 46 ? 46.07700 75.99800 49.35100 1.000 56.75670 44 LEU C N 1
ATOM 9494 C CA . LEU D 1 46 ? 46.29100 74.60300 49.00700 1.000 61.48678 44 LEU C CA 1
ATOM 9495 C C . LEU D 1 46 ? 47.66600 74.36800 48.41000 1.000 61.88833 44 LEU C C 1
ATOM 9496 O O . LEU D 1 46 ? 48.06500 73.21200 48.26700 1.000 63.05603 44 LEU C O 1
ATOM 9501 N N . GLN D 1 47 ? 48.38900 75.42000 48.03200 1.000 59.19202 45 GLN C N 1
ATOM 9502 C CA . GLN D 1 47 ? 49.75300 75.20900 47.55000 1.000 59.86940 45 GLN C CA 1
ATOM 9503 C C . GLN D 1 47 ? 50.71900 74.86600 48.67600 1.000 60.04622 45 GLN C C 1
ATOM 9504 O O . GLN D 1 47 ? 51.77700 74.29300 48.42700 1.000 59.58093 45 GLN C O 1
ATOM 9510 N N . ALA D 1 48 ? 50.42500 75.28100 49.90000 1.000 63.20179 46 ALA C N 1
ATOM 9511 C CA . ALA D 1 48 ? 51.33200 74.99100 51.00300 1.000 66.45213 46 ALA C CA 1
ATOM 9512 C C . ALA D 1 48 ? 51.04300 73.64500 51.63700 1.000 74.22681 46 ALA C C 1
ATOM 9513 O O . ALA D 1 48 ? 51.96900 72.89700 51.97600 1.000 82.24057 46 ALA C O 1
ATOM 9515 N N . LYS D 1 49 ? 49.76400 73.30500 51.71300 1.000 83.73137 47 LYS C N 1
ATOM 9516 C CA . LYS D 1 49 ? 49.28300 72.17700 52.49400 1.000 85.47665 47 LYS C CA 1
ATOM 9517 C C . LYS D 1 49 ? 49.71000 70.85000 51.86500 1.000 83.97580 47 LYS C C 1
ATOM 9518 O O . LYS D 1 49 ? 49.46100 70.60100 50.67800 1.000 82.03927 47 LYS C O 1
ATOM 9524 N N . THR D 1 63 ? 50.62200 68.63300 45.93600 1.000 60.50887 61 THR C N 1
ATOM 9525 C CA . THR D 1 63 ? 50.05500 69.43400 46.99700 1.000 61.98564 61 THR C CA 1
ATOM 9526 C C . THR D 1 63 ? 48.55400 69.17900 46.96100 1.000 57.93203 61 THR C C 1
ATOM 9527 O O . THR D 1 63 ? 48.02600 68.57500 46.02500 1.000 54.93899 61 THR C O 1
ATOM 9531 N N . ARG D 1 64 ? 47.84200 69.70200 47.95100 1.000 53.92071 62 ARG C N 1
ATOM 9532 C CA . ARG D 1 64 ? 46.39700 69.58600 47.88600 1.000 58.77472 62 ARG C CA 1
ATOM 9533 C C . ARG D 1 64 ? 45.82900 70.34000 46.69400 1.000 60.26609 62 ARG C C 1
ATOM 9534 O O . ARG D 1 64 ? 44.72600 70.00800 46.22100 1.000 59.96557 62 ARG C O 1
ATOM 9542 N N . LEU D 1 65 ? 46.53800 71.37100 46.21500 1.000 58.18187 63 LEU C N 1
ATOM 9543 C CA . LEU D 1 65 ? 46.10100 72.06000 45.01000 1.000 58.85137 63 LEU C CA 1
ATOM 9544 C C . LEU D 1 65 ? 46.24700 71.15000 43.79300 1.000 58.61190 63 LEU C C 1
ATOM 9545 O O . LEU D 1 65 ? 45.34600 71.06100 42.95100 1.000 57.93424 63 LEU C O 1
ATOM 9550 N N . THR D 1 66 ? 47.39100 70.48100 43.68100 1.000 56.85969 64 THR C N 1
ATOM 9551 C CA . THR D 1 66 ? 47.59400 69.52500 42.60500 1.000 60.01093 64 THR C CA 1
ATOM 9552 C C . THR D 1 66 ? 46.53500 68.42800 42.63100 1.000 64.27724 64 THR C C 1
ATOM 9553 O O . THR D 1 66 ? 45.90000 68.14100 41.60600 1.000 63.45523 64 THR C O 1
ATOM 9557 N N . HIS D 1 67 ? 46.28800 67.85800 43.82100 1.000 63.57033 65 HIS C N 1
ATOM 9558 C CA . HIS D 1 67 ? 45.22500 66.87500 43.97100 1.000 60.98096 65 HIS C CA 1
ATOM 9559 C C . HIS D 1 67 ? 43.89500 67.45600 43.50200 1.000 63.64422 65 HIS C C 1
ATOM 9560 O O . HIS D 1 67 ? 43.16200 66.78500 42.77000 1.000 61.69378 65 HIS C O 1
ATOM 9567 N N . SER D 1 68 ? 43.61100 68.74100 43.81500 1.000 58.99149 66 SER C N 1
ATOM 9568 C CA . SER D 1 68 ? 42.28000 69.26900 43.48700 1.000 61.71413 66 SER C CA 1
ATOM 9569 C C . SER D 1 68 ? 42.14100 69.56100 41.99800 1.000 60.75766 66 SER C C 1
ATOM 9570 O O . SER D 1 68 ? 41.05100 69.38500 41.43500 1.000 59.31873 66 SER C O 1
ATOM 9573 N N . LEU D 1 69 ? 43.23800 69.94800 41.33700 1.000 59.20160 67 LEU C N 1
ATOM 9574 C CA . LEU D 1 69 ? 43.20800 70.09200 39.89200 1.000 61.86174 67 LEU C CA 1
ATOM 9575 C C . LEU D 1 69 ? 43.02500 68.73700 39.22300 1.000 63.03058 67 LEU C C 1
ATOM 9576 O O . LEU D 1 69 ? 42.30900 68.63500 38.21900 1.000 66.36420 67 LEU C O 1
ATOM 9581 N N . GLU D 1 70 ? 43.68300 67.69300 39.74700 1.000 61.69912 68 GLU C N 1
ATOM 9582 C CA . GLU D 1 70 ? 43.50300 66.36700 39.16100 1.000 66.38545 68 GLU C CA 1
ATOM 9583 C C . GLU D 1 70 ? 42.06300 65.91500 39.31400 1.000 64.67165 68 GLU C C 1
ATOM 9584 O O . GLU D 1 70 ? 41.44200 65.46400 38.34800 1.000 62.36855 68 GLU C O 1
ATOM 9590 N N . ALA D 1 71 ? 41.48600 66.11800 40.49300 1.000 61.95084 69 ALA C N 1
ATOM 9591 C CA . ALA D 1 71 ? 40.09000 65.75400 40.67600 1.000 64.60219 69 ALA C CA 1
ATOM 9592 C C . ALA D 1 71 ? 39.19600 66.55600 39.74300 1.000 65.25682 69 ALA C C 1
ATOM 9593 O O . ALA D 1 71 ? 38.25700 66.00800 39.15900 1.000 65.16089 69 ALA C O 1
ATOM 9595 N N . ALA D 1 72 ? 39.48000 67.84600 39.57100 1.000 63.25792 70 ALA C N 1
ATOM 9596 C CA . ALA D 1 72 ? 38.61800 68.63500 38.70500 1.000 65.95518 70 ALA C CA 1
ATOM 9597 C C . ALA D 1 72 ? 38.67200 68.10600 37.28000 1.000 64.77829 70 ALA C C 1
ATOM 9598 O O . ALA D 1 72 ? 37.65600 68.05000 36.57500 1.000 66.48981 70 ALA C O 1
ATOM 9600 N N . GLN D 1 73 ? 39.84300 67.70300 36.83000 1.000 69.16016 71 GLN C N 1
ATOM 9601 C CA . GLN D 1 73 ? 39.92000 67.29300 35.43900 1.000 72.33686 71 GLN C CA 1
ATOM 9602 C C . GLN D 1 73 ? 39.38900 65.86100 35.26700 1.000 72.14039 71 GLN C C 1
ATOM 9603 O O . GLN D 1 73 ? 38.82300 65.53100 34.20400 1.000 73.26015 71 GLN C O 1
ATOM 9609 N N . ILE D 1 74 ? 39.45500 65.01800 36.32800 1.000 68.24259 72 ILE C N 1
ATOM 9610 C CA . ILE D 1 74 ? 38.75200 63.75100 36.26400 1.000 65.39883 72 ILE C CA 1
ATOM 9611 C C . ILE D 1 74 ? 37.24500 63.99100 36.25900 1.000 66.43924 72 ILE C C 1
ATOM 9612 O O . ILE D 1 74 ? 36.49300 63.31400 35.54400 1.000 66.75147 72 ILE C O 1
ATOM 9617 N N . GLY D 1 75 ? 36.78500 64.95700 37.06500 1.000 63.04726 73 GLY C N 1
ATOM 9618 C CA . GLY D 1 75 ? 35.35800 65.23500 37.15100 1.000 63.52796 73 GLY C CA 1
ATOM 9619 C C . GLY D 1 75 ? 34.72300 65.62700 35.82900 1.000 67.07218 73 GLY C C 1
ATOM 9620 O O . GLY D 1 75 ? 33.63100 65.16600 35.50500 1.000 68.10062 73 GLY C O 1
ATOM 9621 N N . THR D 1 76 ? 35.36600 66.51100 35.06800 1.000 65.29361 74 THR C N 1
ATOM 9622 C CA . THR D 1 76 ? 34.80800 66.82500 33.76100 1.000 67.85888 74 THR C CA 1
ATOM 9623 C C . THR D 1 76 ? 34.91400 65.63300 32.82700 1.000 66.55609 74 THR C C 1
ATOM 9624 O O . THR D 1 76 ? 34.10100 65.49500 31.91000 1.000 67.84419 74 THR C O 1
ATOM 9628 N N . GLY D 1 77 ? 35.90800 64.76800 33.03900 1.000 67.16511 75 GLY C N 1
ATOM 9629 C CA . GLY D 1 77 ? 35.98100 63.54900 32.25100 1.000 68.73075 75 GLY C CA 1
ATOM 9630 C C . GLY D 1 77 ? 34.80400 62.63100 32.51900 1.000 69.30260 75 GLY C C 1
ATOM 9631 O O . GLY D 1 77 ? 34.25900 62.02100 31.59300 1.000 66.89880 75 GLY C O 1
ATOM 9632 N N . ILE D 1 78 ? 34.36700 62.55400 33.78000 1.000 68.14070 76 ILE C N 1
ATOM 9633 C CA . ILE D 1 78 ? 33.19800 61.74700 34.12400 1.000 67.22484 76 ILE C CA 1
ATOM 9634 C C . ILE D 1 78 ? 31.93700 62.30900 33.47500 1.000 68.77436 76 ILE C C 1
ATOM 9635 O O . ILE D 1 78 ? 31.15100 61.57100 32.86800 1.000 72.10335 76 ILE C O 1
ATOM 9640 N N . VAL D 1 79 ? 31.71900 63.62300 33.60600 1.000 70.22079 77 VAL C N 1
ATOM 9641 C CA . VAL D 1 79 ? 30.53200 64.24800 33.02300 1.000 69.59033 77 VAL C CA 1
ATOM 9642 C C . VAL D 1 79 ? 30.51200 64.03600 31.51100 1.000 71.51734 77 VAL C C 1
ATOM 9643 O O . VAL D 1 79 ? 29.46900 63.72100 30.92200 1.000 70.37611 77 VAL C O 1
ATOM 9647 N N . ALA D 1 80 ? 31.66300 64.21700 30.85700 1.000 68.75669 78 ALA C N 1
ATOM 9648 C CA . ALA D 1 80 ? 31.69100 64.09600 29.40600 1.000 70.51426 78 ALA C CA 1
ATOM 9649 C C . ALA D 1 80 ? 31.28800 62.70400 28.99300 1.000 75.16427 78 ALA C C 1
ATOM 9650 O O . ALA D 1 80 ? 30.47500 62.52600 28.08000 1.000 77.75741 78 ALA C O 1
ATOM 9652 N N . GLN D 1 81 ? 31.78400 61.70500 29.72200 1.000 71.54287 79 GLN C N 1
ATOM 9653 C CA . GLN D 1 81 ? 31.53700 60.32300 29.34000 1.000 77.23002 79 GLN C CA 1
ATOM 9654 C C . GLN D 1 81 ? 30.13000 59.87100 29.70500 1.000 76.95347 79 GLN C C 1
ATOM 9655 O O . GLN D 1 81 ? 29.53200 59.08300 28.95300 1.000 78.91980 79 GLN C O 1
ATOM 9661 N N . ILE D 1 82 ? 29.55600 60.40000 30.79400 1.000 75.04128 80 ILE C N 1
ATOM 9662 C CA . ILE D 1 82 ? 28.16000 60.09600 31.07200 1.000 74.70679 80 ILE C CA 1
ATOM 9663 C C . ILE D 1 82 ? 27.23800 60.70800 30.01800 1.000 79.66682 80 ILE C C 1
ATOM 9664 O O . ILE D 1 82 ? 26.30800 60.05100 29.52800 1.000 81.91925 80 ILE C O 1
ATOM 9669 N N . LYS D 1 83 ? 27.46900 61.97100 29.64500 1.000 77.55013 81 LYS C N 1
ATOM 9670 C CA . LYS D 1 83 ? 26.52900 62.59200 28.71700 1.000 81.29030 81 LYS C CA 1
ATOM 9671 C C . LYS D 1 83 ? 26.66800 62.03900 27.30900 1.000 83.78743 81 LYS C C 1
ATOM 9672 O O . LYS D 1 83 ? 25.81600 62.30300 26.45300 1.000 91.12771 81 LYS C O 1
ATOM 9678 N N . LEU D 1 84 ? 27.66600 61.20300 27.07700 1.000 81.69381 82 LEU C N 1
ATOM 9679 C CA . LEU D 1 84 ? 27.76300 60.48100 25.82200 1.000 83.77435 82 LEU C CA 1
ATOM 9680 C C . LEU D 1 84 ? 27.07000 59.11700 25.88400 1.000 85.84297 82 LEU C C 1
ATOM 9681 O O . LEU D 1 84 ? 26.52400 58.63700 24.88200 1.000 83.80389 82 LEU C O 1
ATOM 9686 N N . LYS D 1 85 ? 27.02400 58.52400 27.06200 1.000 83.41746 83 LYS C N 1
ATOM 9687 C CA . LYS D 1 85 ? 26.38300 57.20100 27.15700 1.000 85.16211 83 LYS C CA 1
ATOM 9688 C C . LYS D 1 85 ? 24.95500 57.32400 27.66300 1.000 84.91545 83 LYS C C 1
ATOM 9689 O O . LYS D 1 85 ? 24.21100 56.40700 27.45600 1.000 87.99368 83 LYS C O 1
ATOM 9695 N N . GLN D 1 86 ? 24.64200 58.40400 28.36300 1.000 86.28439 84 GLN C N 1
ATOM 9696 C CA . GLN D 1 86 ? 23.27500 58.58800 28.89800 1.000 86.83553 84 GLN C CA 1
ATOM 9697 C C . GLN D 1 86 ? 22.80200 59.98600 28.52400 1.000 89.78360 84 GLN C C 1
ATOM 9698 O O . GLN D 1 86 ? 22.69400 60.82000 29.42100 1.000 88.23500 84 GLN C O 1
ATOM 9704 N N . PRO D 1 87 ? 22.39900 60.23200 27.26200 1.000 94.73078 85 PRO C N 1
ATOM 9705 C CA . PRO D 1 87 ? 21.95700 61.55300 26.79700 1.000 94.62589 85 PRO C CA 1
ATOM 9706 C C . PRO D 1 87 ? 20.70600 62.11200 27.49000 1.000 93.77803 85 PRO C C 1
ATOM 9707 O O . PRO D 1 87 ? 20.53300 63.30000 27.49700 1.000 96.03865 85 PRO C O 1
ATOM 9711 N N . GLU D 1 88 ? 19.92500 61.22400 28.10000 1.000 91.52072 86 GLU C N 1
ATOM 9712 C CA . GLU D 1 88 ? 18.68000 61.63400 28.78900 1.000 91.92743 86 GLU C CA 1
ATOM 9713 C C . GLU D 1 88 ? 19.08100 62.59800 29.90400 1.000 92.19277 86 GLU C C 1
ATOM 9714 O O . GLU D 1 88 ? 18.22900 63.39800 30.33100 1.000 96.59232 86 GLU C O 1
ATOM 9720 N N . PHE D 1 89 ? 20.33400 62.50600 30.35600 1.000 91.31480 87 PHE C N 1
ATOM 9721 C CA . PHE D 1 89 ? 20.77700 63.36700 31.47600 1.000 89.10079 87 PHE C CA 1
ATOM 9722 C C . PHE D 1 89 ? 21.62400 64.56200 31.03700 1.000 88.33314 87 PHE C C 1
ATOM 9723 O O . PHE D 1 89 ? 22.13600 65.20800 31.90900 1.000 84.67948 87 PHE C O 1
ATOM 9731 N N . ARG D 1 90 ? 21.68500 64.90400 29.75900 1.000 95.50029 88 ARG C N 1
ATOM 9732 C CA . ARG D 1 90 ? 22.55900 66.02600 29.33900 1.000 96.21539 88 ARG C CA 1
ATOM 9733 C C . ARG D 1 90 ? 22.16800 67.33100 30.03600 1.000 96.75740 88 ARG C C 1
ATOM 9734 O O . ARG D 1 90 ? 23.05300 68.09300 30.36300 1.000 97.23437 88 ARG C O 1
ATOM 9742 N N . GLU D 1 91 ? 20.88300 67.60000 30.18600 1.000 91.42324 89 GLU C N 1
ATOM 9743 C CA . GLU D 1 91 ? 20.41900 68.84400 30.83600 1.000 90.75809 89 GLU C CA 1
ATOM 9744 C C . GLU D 1 91 ? 20.77400 68.87500 32.32100 1.000 85.16779 89 GLU C C 1
ATOM 9745 O O . GLU D 1 91 ? 20.98000 69.95000 32.83500 1.000 83.54682 89 GLU C O 1
ATOM 9751 N N . LEU D 1 92 ? 20.76000 67.73300 32.98700 1.000 85.20951 90 LEU C N 1
ATOM 9752 C CA . LEU D 1 92 ? 20.89200 67.68200 34.43300 1.000 82.48780 90 LEU C CA 1
ATOM 9753 C C . LEU D 1 92 ? 22.32900 67.68100 34.91400 1.000 77.83360 90 LEU C C 1
ATOM 9754 O O . LEU D 1 92 ? 22.59200 68.11100 36.04100 1.000 74.89206 90 LEU C O 1
ATOM 9759 N N . LEU D 1 93 ? 23.25700 67.17300 34.11700 1.000 74.96849 91 LEU C N 1
ATOM 9760 C CA . LEU D 1 93 ? 24.62000 67.04300 34.59600 1.000 72.62863 91 LEU C CA 1
ATOM 9761 C C . LEU D 1 93 ? 25.23700 68.41300 34.89700 1.000 74.92940 91 LEU C C 1
ATOM 9762 O O . LEU D 1 93 ? 24.88500 69.42400 34.28200 1.000 75.18869 91 LEU C O 1
ATOM 9767 N N . PRO D 1 94 ? 26.17500 68.47500 35.83100 1.000 73.17791 92 PRO C N 1
ATOM 9768 C CA . PRO D 1 94 ? 26.82500 69.75500 36.12000 1.000 68.97304 92 PRO C CA 1
ATOM 9769 C C . PRO D 1 94 ? 27.64800 70.22600 34.93200 1.000 69.85950 92 PRO C C 1
ATOM 9770 O O . PRO D 1 94 ? 28.26700 69.42900 34.22400 1.000 70.67145 92 PRO C O 1
ATOM 9774 N N . SER D 1 95 ? 27.64700 71.53600 34.71800 1.000 64.49730 93 SER C N 1
ATOM 9775 C CA . SER D 1 95 ? 28.56000 72.14100 33.76800 1.000 63.33445 93 SER C CA 1
ATOM 9776 C C . SER D 1 95 ? 30.00500 71.93500 34.21700 1.000 67.39715 93 SER C C 1
ATOM 9777 O O . SER D 1 95 ? 30.29400 71.62000 35.38000 1.000 66.02167 93 SER C O 1
ATOM 9780 N N . ASP D 1 96 ? 30.92600 72.15500 33.27500 1.000 66.26093 94 ASP C N 1
ATOM 9781 C CA . ASP D 1 96 ? 32.34700 72.02400 33.58300 1.000 67.21385 94 ASP C CA 1
ATOM 9782 C C . ASP D 1 96 ? 32.76200 72.97200 34.70000 1.000 69.52994 94 ASP C C 1
ATOM 9783 O O . ASP D 1 96 ? 33.57600 72.60900 35.55600 1.000 67.32827 94 ASP C O 1
ATOM 9788 N N . SER D 1 97 ? 32.23000 74.19900 34.70100 1.000 67.73079 95 SER C N 1
ATOM 9789 C CA . SER D 1 97 ? 32.62800 75.14100 35.73600 1.000 66.82071 95 SER C CA 1
ATOM 9790 C C . SER D 1 97 ? 31.98800 74.81500 37.08500 1.000 63.89592 95 SER C C 1
ATOM 9791 O O . SER D 1 97 ? 32.59300 75.09000 38.12500 1.000 57.17793 95 SER C O 1
ATOM 9794 N N . LEU D 1 98 ? 30.83900 74.12900 37.10500 1.000 63.05120 96 LEU C N 1
ATOM 9795 C CA . LEU D 1 98 ? 30.29200 73.70300 38.39200 1.000 64.03225 96 LEU C CA 1
ATOM 9796 C C . LEU D 1 98 ? 31.08600 72.53700 38.97300 1.000 63.96755 96 LEU C C 1
ATOM 9797 O O . LEU D 1 98 ? 31.46600 72.55200 40.15000 1.000 60.72999 96 LEU C O 1
ATOM 9802 N N . ILE D 1 99 ? 31.37200 71.52200 38.16300 1.000 64.47259 97 ILE C N 1
ATOM 9803 C CA . ILE D 1 99 ? 32.09800 70.40200 38.74300 1.000 66.42804 97 ILE C CA 1
ATOM 9804 C C . ILE D 1 99 ? 33.52300 70.82800 39.07400 1.000 66.01244 97 ILE C C 1
ATOM 9805 O O . ILE D 1 99 ? 34.06900 70.40900 40.10600 1.000 62.84348 97 ILE C O 1
ATOM 9810 N N . ASP D 1 100 ? 34.09400 71.75100 38.28000 1.000 69.76520 98 ASP C N 1
ATOM 9811 C CA . ASP D 1 100 ? 35.37600 72.38000 38.61700 1.000 72.45788 98 ASP C CA 1
ATOM 9812 C C . ASP D 1 100 ? 35.34000 73.02200 40.00200 1.000 70.62535 98 ASP C C 1
ATOM 9813 O O . ASP D 1 100 ? 36.24000 72.80800 40.82100 1.000 70.07116 98 ASP C O 1
ATOM 9818 N N . SER D 1 101 ? 34.28500 73.79300 40.29400 1.000 63.62908 99 SER C N 1
ATOM 9819 C CA . SER D 1 101 ? 34.26800 74.56500 41.52900 1.000 63.11134 99 SER C CA 1
ATOM 9820 C C . SER D 1 101 ? 34.20800 73.65200 42.74500 1.000 62.84376 99 SER C C 1
ATOM 9821 O O . SER D 1 101 ? 34.91300 73.88500 43.74100 1.000 60.27301 99 SER C O 1
ATOM 9824 N N . LEU D 1 102 ? 33.45900 72.54300 42.64900 1.000 63.52201 100 LEU C N 1
ATOM 9825 C CA . LEU D 1 102 ? 33.36800 71.67600 43.81700 1.000 63.03569 100 LEU C CA 1
ATOM 9826 C C . LEU D 1 102 ? 34.66200 70.92500 44.06300 1.000 62.75874 100 LEU C C 1
ATOM 9827 O O . LEU D 1 102 ? 35.01100 70.65700 45.22000 1.000 65.55031 100 LEU C O 1
ATOM 9832 N N . CYS D 1 103 ? 35.43600 70.65800 43.01500 1.000 60.76884 101 CYS C N 1
ATOM 9833 C CA . CYS D 1 103 ? 36.67400 69.93700 43.24500 1.000 63.09268 101 CYS C CA 1
ATOM 9834 C C . CYS D 1 103 ? 37.77100 70.90100 43.66600 1.000 64.29703 101 CYS C C 1
ATOM 9835 O O . CYS D 1 103 ? 38.60100 70.55800 44.51600 1.000 64.17537 101 CYS C O 1
ATOM 9838 N N . LEU D 1 104 ? 37.69600 72.15700 43.20000 1.000 63.17677 102 LEU C N 1
ATOM 9839 C CA . LEU D 1 104 ? 38.69200 73.13300 43.61500 1.000 65.15910 102 LEU C CA 1
ATOM 9840 C C . LEU D 1 104 ? 38.47400 73.55500 45.05200 1.000 62.28515 102 LEU C C 1
ATOM 9841 O O . LEU D 1 104 ? 39.43600 73.90400 45.74500 1.000 62.85149 102 LEU C O 1
ATOM 9846 N N . ALA D 1 105 ? 37.23600 73.46500 45.53000 1.000 61.05065 103 ALA C N 1
ATOM 9847 C CA . ALA D 1 105 ? 36.91700 73.91800 46.87200 1.000 63.00869 103 ALA C CA 1
ATOM 9848 C C . ALA D 1 105 ? 36.86500 72.79900 47.89600 1.000 64.95500 103 ALA C C 1
ATOM 9849 O O . ALA D 1 105 ? 36.97100 73.08300 49.09000 1.000 66.88603 103 ALA C O 1
ATOM 9851 N N . HIS D 1 106 ? 36.80100 71.55800 47.44500 1.000 64.16442 104 HIS C N 1
ATOM 9852 C CA . HIS D 1 106 ? 36.47900 70.40500 48.32100 1.000 68.92652 104 HIS C CA 1
ATOM 9853 C C . HIS D 1 106 ? 37.39200 70.31900 49.52200 1.000 69.72957 104 HIS C C 1
ATOM 9854 O O . HIS D 1 106 ? 36.91600 69.99900 50.58500 1.000 66.91299 104 HIS C O 1
ATOM 9861 N N . ASP D 1 107 ? 38.64000 70.66800 49.34400 1.000 68.02971 105 ASP C N 1
ATOM 9862 C CA . ASP D 1 107 ? 39.63600 70.42400 50.41300 1.000 69.22571 105 ASP C CA 1
ATOM 9863 C C . ASP D 1 107 ? 40.03100 71.69500 51.14800 1.000 68.11023 105 ASP C C 1
ATOM 9864 O O . ASP D 1 107 ? 40.95900 71.64800 51.91400 1.000 69.14702 105 ASP C O 1
ATOM 9869 N N . ILE D 1 108 ? 39.28400 72.75900 50.95300 1.000 66.52782 106 ILE C N 1
ATOM 9870 C CA . ILE D 1 108 ? 39.57900 74.06700 51.53400 1.000 64.60329 106 ILE C CA 1
ATOM 9871 C C . ILE D 1 108 ? 39.61500 74.00100 53.06100 1.000 65.19036 106 ILE C C 1
ATOM 9872 O O . ILE D 1 108 ? 40.44900 74.64800 53.70200 1.000 62.82318 106 ILE C O 1
ATOM 9877 N N . GLY D 1 109 ? 38.73500 73.20200 53.66700 1.000 62.36032 107 GLY C N 1
ATOM 9878 C CA . GLY D 1 109 ? 38.60200 73.22600 55.11300 1.000 62.00991 107 GLY C CA 1
ATOM 9879 C C . GLY D 1 109 ? 39.63500 72.43200 55.89800 1.000 64.82507 107 GLY C C 1
ATOM 9880 O O . GLY D 1 109 ? 39.64800 72.52100 57.13100 1.000 63.30934 107 GLY C O 1
ATOM 9881 N N . HIS D 1 110 ? 40.52500 71.70600 55.23200 1.000 60.82085 108 HIS C N 1
ATOM 9882 C CA . HIS D 1 110 ? 41.45100 70.85600 55.95600 1.000 65.88678 108 HIS C CA 1
ATOM 9883 C C . HIS D 1 110 ? 42.46400 71.68900 56.74100 1.000 64.71042 108 HIS C C 1
ATOM 9884 O O . HIS D 1 110 ? 42.98900 72.68900 56.23800 1.000 58.92114 108 HIS C O 1
ATOM 9891 N N . PRO D 1 111 ? 42.74900 71.30200 57.97700 1.000 65.05364 109 PRO C N 1
ATOM 9892 C CA . PRO D 1 111 ? 43.62700 72.09000 58.83100 1.000 63.02720 109 PRO C CA 1
ATOM 9893 C C . PRO D 1 111 ? 45.07800 71.72600 58.58400 1.000 62.38985 109 PRO C C 1
ATOM 9894 O O . PRO D 1 111 ? 45.35300 70.78400 57.83700 1.000 66.14395 109 PRO C O 1
ATOM 9898 N N . PRO D 1 112 ? 46.02700 72.44100 59.19500 1.000 62.64024 110 PRO C N 1
ATOM 9899 C CA . PRO D 1 112 ? 47.41800 71.97900 59.18500 1.000 64.34240 110 PRO C CA 1
ATOM 9900 C C . PRO D 1 112 ? 47.54100 70.56100 59.71900 1.000 69.58366 110 PRO C C 1
ATOM 9901 O O . PRO D 1 112 ? 46.80500 70.13900 60.61200 1.000 66.79779 110 PRO C O 1
ATOM 9905 N N . TYR D 1 113 ? 48.47200 69.81600 59.13200 1.000 67.35620 111 TYR C N 1
ATOM 9906 C CA . TYR D 1 113 ? 48.81900 68.46800 59.55200 1.000 68.43248 111 TYR C CA 1
ATOM 9907 C C . TYR D 1 113 ? 47.70100 67.47700 59.31100 1.000 71.35154 111 TYR C C 1
ATOM 9908 O O . TYR D 1 113 ? 47.68400 66.40800 59.92800 1.000 71.49698 111 TYR C O 1
ATOM 9917 N N . GLY D 1 114 ? 46.78600 67.79400 58.40400 1.000 70.39482 112 GLY C N 1
ATOM 9918 C CA . GLY D 1 114 ? 45.85000 66.78400 57.94200 1.000 71.75696 112 GLY C CA 1
ATOM 9919 C C . GLY D 1 114 ? 45.10100 66.13400 59.08300 1.000 72.73960 112 GLY C C 1
ATOM 9920 O O . GLY D 1 114 ? 44.60700 66.80500 59.99700 1.000 72.20879 112 GLY C O 1
ATOM 9921 N N . HIS D 1 115 ? 45.04600 64.80200 59.05800 1.000 73.01357 113 HIS C N 1
ATOM 9922 C CA . HIS D 1 115 ? 44.22900 64.07100 60.02300 1.000 76.11226 113 HIS C CA 1
ATOM 9923 C C . HIS D 1 115 ? 44.70900 64.28100 61.45300 1.000 74.90824 113 HIS C C 1
ATOM 9924 O O . HIS D 1 115 ? 43.90200 64.37000 62.37000 1.000 75.53663 113 HIS C O 1
ATOM 9931 N N . GLY D 1 116 ? 46.00900 64.42300 61.67000 1.000 73.10790 114 GLY C N 1
ATOM 9932 C CA . GLY D 1 116 ? 46.46900 64.69600 63.01900 1.000 71.47204 114 GLY C CA 1
ATOM 9933 C C . GLY D 1 116 ? 45.98400 66.04600 63.50600 1.000 74.89518 114 GLY C C 1
ATOM 9934 O O . GLY D 1 116 ? 45.59700 66.19500 64.66800 1.000 75.61913 114 GLY C O 1
ATOM 9935 N N . GLY D 1 117 ? 46.01100 67.05200 62.62800 1.000 69.88141 115 GLY C N 1
ATOM 9936 C CA . GLY D 1 117 ? 45.42800 68.33500 62.97500 1.000 70.93983 115 GLY C CA 1
ATOM 9937 C C . GLY D 1 117 ? 43.94100 68.24500 63.26300 1.000 71.16190 115 GLY C C 1
ATOM 9938 O O . GLY D 1 117 ? 43.45700 68.81500 64.24700 1.000 69.82960 115 GLY C O 1
ATOM 9939 N N . GLU D 1 118 ? 43.22400 67.51700 62.42400 1.000 69.58195 116 GLU C N 1
ATOM 9940 C CA . GLU D 1 118 ? 41.76400 67.40800 62.59700 1.000 69.05771 116 GLU C CA 1
ATOM 9941 C C . GLU D 1 118 ? 41.50400 66.77400 63.95500 1.000 72.08288 116 GLU C C 1
ATOM 9942 O O . GLU D 1 118 ? 40.64000 67.23000 64.65800 1.000 70.37371 116 GLU C O 1
ATOM 9948 N N . ILE D 1 119 ? 42.27100 65.76100 64.30800 1.000 71.25810 117 ILE C N 1
ATOM 9949 C CA . ILE D 1 119 ? 42.00500 65.10000 65.60400 1.000 75.09368 117 ILE C CA 1
ATOM 9950 C C . ILE D 1 119 ? 42.25200 66.07900 66.73800 1.000 71.28979 117 ILE C C 1
ATOM 9951 O O . ILE D 1 119 ? 41.42900 66.15300 67.61400 1.000 72.00663 117 ILE C O 1
ATOM 9956 N N . ALA D 1 120 ? 43.34900 66.81100 66.68800 1.000 70.67158 118 ALA C N 1
ATOM 9957 C CA . ALA D 1 120 ? 43.66600 67.72800 67.79700 1.000 70.70855 118 ALA C CA 1
ATOM 9958 C C . ALA D 1 120 ? 42.63600 68.84000 67.91700 1.000 68.08543 118 ALA C C 1
ATOM 9959 O O . ALA D 1 120 ? 42.21300 69.10100 69.00300 1.000 70.71276 118 ALA C O 1
ATOM 9961 N N . LEU D 1 121 ? 42.24000 69.45000 66.82000 1.000 66.55955 119 LEU C N 1
ATOM 9962 C CA . LEU D 1 121 ? 41.27400 70.54700 66.91700 1.000 68.51215 119 LEU C CA 1
ATOM 9963 C C . LEU D 1 121 ? 39.94100 70.06900 67.46200 1.000 69.68188 119 LEU C C 1
ATOM 9964 O O . LEU D 1 121 ? 39.37000 70.68900 68.37500 1.000 68.60015 119 LEU C O 1
ATOM 9969 N N . ASN D 1 122 ? 39.46200 68.93500 66.94300 1.000 71.37889 120 ASN C N 1
ATOM 9970 C CA . ASN D 1 122 ? 38.19400 68.35800 67.37800 1.000 69.42067 120 ASN C CA 1
ATOM 9971 C C . ASN D 1 122 ? 38.23500 68.04500 68.86000 1.000 69.69157 120 ASN C C 1
ATOM 9972 O O . ASN D 1 122 ? 37.24800 68.25100 69.57200 1.000 71.54285 120 ASN C O 1
ATOM 9977 N N . TYR D 1 123 ? 39.37300 67.54600 69.34500 1.000 70.83495 121 TYR C N 1
ATOM 9978 C CA . TYR D 1 123 ? 39.50700 67.28000 70.77200 1.000 74.83573 121 TYR C CA 1
ATOM 9979 C C . TYR D 1 123 ? 39.49200 68.57600 71.57000 1.000 74.60962 121 TYR C C 1
ATOM 9980 O O . TYR D 1 123 ? 38.80500 68.67500 72.59300 1.000 74.20954 121 TYR C O 1
ATOM 9989 N N . MET D 1 124 ? 40.20300 69.60000 71.09900 1.000 72.28479 122 MET C N 1
ATOM 9990 C CA . MET D 1 124 ? 40.20400 70.84200 71.85100 1.000 71.60123 122 MET C CA 1
ATOM 9991 C C . MET D 1 124 ? 38.85200 71.54300 71.77400 1.000 70.19959 122 MET C C 1
ATOM 9992 O O . MET D 1 124 ? 38.50700 72.30500 72.68400 1.000 68.77893 122 MET C O 1
ATOM 9997 N N . MET D 1 125 ? 38.03800 71.21400 70.77100 1.000 71.12908 123 MET C N 1
ATOM 9998 C CA . MET D 1 125 ? 36.68600 71.73600 70.63900 1.000 72.44997 123 MET C CA 1
ATOM 9999 C C . MET D 1 125 ? 35.60800 70.75700 71.12500 1.000 77.66467 123 MET C C 1
ATOM 10000 O O . MET D 1 125 ? 34.43600 70.91500 70.76100 1.000 76.19015 123 MET C O 1
ATOM 10005 N N . ARG D 1 126 ? 35.97200 69.75700 71.94600 1.000 75.43940 124 ARG C N 1
ATOM 10006 C CA . ARG D 1 126 ? 34.99700 68.73300 72.32300 1.000 79.27659 124 ARG C CA 1
ATOM 10007 C C . ARG D 1 126 ? 33.77400 69.33100 73.02000 1.000 82.19942 124 ARG C C 1
ATOM 10008 O O . ARG D 1 126 ? 32.66700 68.80700 72.88300 1.000 83.29446 124 ARG C O 1
ATOM 10016 N N . ASP D 1 127 ? 33.93200 70.43700 73.73900 1.000 83.20178 125 ASP C N 1
ATOM 10017 C CA . ASP D 1 127 ? 32.81100 71.03700 74.45300 1.000 83.92320 125 ASP C CA 1
ATOM 10018 C C . ASP D 1 127 ? 32.24800 72.25500 73.73600 1.000 81.07237 125 ASP C C 1
ATOM 10019 O O . ASP D 1 127 ? 31.58300 73.08200 74.36500 1.000 81.43144 125 ASP C O 1
ATOM 10024 N N . HIS D 1 128 ? 32.51600 72.39100 72.42700 1.000 79.74624 126 HIS C N 1
ATOM 10025 C CA . HIS D 1 128 ? 32.09400 73.58000 71.68700 1.000 77.17232 126 HIS C CA 1
ATOM 10026 C C . HIS D 1 128 ? 31.76700 73.28400 70.22300 1.000 75.73407 126 HIS C C 1
ATOM 10027 O O . HIS D 1 128 ? 32.07700 74.10000 69.34900 1.000 74.67234 126 HIS C O 1
ATOM 10034 N N . GLY D 1 129 ? 31.22400 72.10600 69.92200 1.000 75.39303 127 GLY C N 1
ATOM 10035 C CA . GLY D 1 129 ? 30.75700 71.83000 68.58300 1.000 69.36415 127 GLY C CA 1
ATOM 10036 C C . GLY D 1 129 ? 31.69400 71.01500 67.72400 1.000 67.96104 127 GLY C C 1
ATOM 10037 O O . GLY D 1 129 ? 31.32200 70.68800 66.59300 1.000 68.26128 127 GLY C O 1
ATOM 10038 N N . GLY D 1 130 ? 32.91800 70.74300 68.19200 1.000 66.80506 128 GLY C N 1
ATOM 10039 C CA . GLY D 1 130 ? 33.86300 69.92000 67.46100 1.000 65.27987 128 GLY C CA 1
ATOM 10040 C C . GLY D 1 130 ? 34.51300 70.66200 66.31200 1.000 69.02275 128 GLY C C 1
ATOM 10041 O O . GLY D 1 130 ? 34.30600 71.85200 66.09900 1.000 70.12472 128 GLY C O 1
ATOM 10042 N N . PHE D 1 131 ? 35.37000 69.94400 65.58800 1.000 68.54494 129 PHE C N 1
ATOM 10043 C CA . PHE D 1 131 ? 35.96000 70.43600 64.34700 1.000 67.15395 129 PHE C CA 1
ATOM 10044 C C . PHE D 1 131 ? 35.96200 69.29700 63.33900 1.000 66.82758 129 PHE C C 1
ATOM 10045 O O . PHE D 1 131 ? 36.23300 68.15000 63.70500 1.000 64.67988 129 PHE C O 1
ATOM 10053 N N . GLU D 1 132 ? 35.67900 69.61700 62.07600 1.000 62.46364 130 GLU C N 1
ATOM 10054 C CA . GLU D 1 132 ? 35.77700 68.64000 61.00200 1.000 65.49444 130 GLU C CA 1
ATOM 10055 C C . GLU D 1 132 ? 35.98800 69.34400 59.65900 1.000 65.89697 130 GLU C C 1
ATOM 10056 O O . GLU D 1 132 ? 35.34600 70.36600 59.37900 1.000 64.11605 130 GLU C O 1
ATOM 10062 N N . GLY D 1 133 ? 36.82200 68.73300 58.80100 1.000 63.79454 131 GLY C N 1
ATOM 10063 C CA . GLY D 1 133 ? 37.27700 69.41300 57.59600 1.000 64.60808 131 GLY C CA 1
ATOM 10064 C C . GLY D 1 133 ? 36.14800 69.76400 56.64200 1.000 67.73830 131 GLY C C 1
ATOM 10065 O O . GLY D 1 133 ? 36.09600 70.87800 56.11300 1.000 68.55690 131 GLY C O 1
ATOM 10066 N N . ASN D 1 134 ? 35.20400 68.84300 56.44300 1.000 65.12203 132 ASN C N 1
ATOM 10067 C CA . ASN D 1 134 ? 34.07400 69.14400 55.56500 1.000 65.95659 132 ASN C CA 1
ATOM 10068 C C . ASN D 1 134 ? 33.16200 70.21400 56.16200 1.000 66.81674 132 ASN C C 1
ATOM 10069 O O . ASN D 1 134 ? 32.58600 71.02200 55.42300 1.000 59.23026 132 ASN C O 1
ATOM 10074 N N . ALA D 1 135 ? 32.95000 70.19600 57.48100 1.000 66.03120 133 ALA C N 1
ATOM 10075 C CA . ALA D 1 135 ? 32.26100 71.32200 58.11800 1.000 64.82094 133 ALA C CA 1
ATOM 10076 C C . ALA D 1 135 ? 33.01000 72.64500 57.88900 1.000 63.02787 133 ALA C C 1
ATOM 10077 O O . ALA D 1 135 ? 32.40200 73.68000 57.56900 1.000 58.58412 133 ALA C O 1
ATOM 10079 N N . GLN D 1 136 ? 34.33600 72.62600 58.05700 1.000 59.77113 134 GLN C N 1
ATOM 10080 C CA . GLN D 1 136 ? 35.12500 73.83800 57.88000 1.000 61.66664 134 GLN C CA 1
ATOM 10081 C C . GLN D 1 136 ? 35.03100 74.35500 56.45500 1.000 61.28573 134 GLN C C 1
ATOM 10082 O O . GLN D 1 136 ? 34.99500 75.57200 56.23200 1.000 59.41015 134 GLN C O 1
ATOM 10088 N N . THR D 1 137 ? 35.02200 73.44600 55.47100 1.000 61.42344 135 THR C N 1
ATOM 10089 C CA . THR D 1 137 ? 34.91300 73.89600 54.09000 1.000 61.13021 135 THR C CA 1
ATOM 10090 C C . THR D 1 137 ? 33.64300 74.71000 53.88300 1.000 59.36691 135 THR C C 1
ATOM 10091 O O . THR D 1 137 ? 33.69800 75.84700 53.40300 1.000 60.14893 135 THR C O 1
ATOM 10095 N N . PHE D 1 138 ? 32.50000 74.17400 54.33100 1.000 55.05445 136 PHE C N 1
ATOM 10096 C CA . PHE D 1 138 ? 31.25000 74.90600 54.21300 1.000 60.20941 136 PHE C CA 1
ATOM 10097 C C . PHE D 1 138 ? 31.31900 76.25500 54.92700 1.000 61.58550 136 PHE C C 1
ATOM 10098 O O . PHE D 1 138 ? 30.88400 77.27800 54.38000 1.000 59.66915 136 PHE C O 1
ATOM 10106 N N . ARG D 1 139 ? 31.87600 76.27400 56.14200 1.000 59.80221 137 ARG C N 1
ATOM 10107 C CA . ARG D 1 139 ? 31.95100 77.50800 56.92000 1.000 59.41553 137 ARG C CA 1
ATOM 10108 C C . ARG D 1 139 ? 32.82400 78.55500 56.22900 1.000 59.93085 137 ARG C C 1
ATOM 10109 O O . ARG D 1 139 ? 32.53300 79.75300 56.29600 1.000 61.12884 137 ARG C O 1
ATOM 10117 N N . ILE D 1 140 ? 33.88000 78.12500 55.54500 1.000 57.76666 138 ILE C N 1
ATOM 10118 C CA . ILE D 1 140 ? 34.73500 79.07900 54.85600 1.000 59.46522 138 ILE C CA 1
ATOM 10119 C C . ILE D 1 140 ? 33.99300 79.71800 53.69300 1.000 60.01871 138 ILE C C 1
ATOM 10120 O O . ILE D 1 140 ? 34.02600 80.94200 53.52900 1.000 59.62570 138 ILE C O 1
ATOM 10125 N N . VAL D 1 141 ? 33.29700 78.91200 52.87600 1.000 56.48634 139 VAL C N 1
ATOM 10126 C CA . VAL D 1 141 ? 32.67900 79.49200 51.68100 1.000 60.37092 139 VAL C CA 1
ATOM 10127 C C . VAL D 1 141 ? 31.38800 80.25900 52.01400 1.000 61.02635 139 VAL C C 1
ATOM 10128 O O . VAL D 1 141 ? 30.97600 81.13100 51.23800 1.000 60.91214 139 VAL C O 1
ATOM 10132 N N . THR D 1 142 ? 30.71100 79.93700 53.13200 1.000 56.26747 140 THR C N 1
ATOM 10133 C CA . THR D 1 142 ? 29.51500 80.66100 53.52700 1.000 59.91525 140 THR C CA 1
ATOM 10134 C C . THR D 1 142 ? 29.78700 81.83300 54.45700 1.000 64.57420 140 THR C C 1
ATOM 10135 O O . THR D 1 142 ? 28.93500 82.71900 54.55900 1.000 63.65321 140 THR C O 1
ATOM 10139 N N . SER D 1 143 ? 30.94900 81.89200 55.11000 1.000 62.75666 141 SER C N 1
ATOM 10140 C CA . SER D 1 143 ? 31.10500 82.92000 56.13300 1.000 62.33958 141 SER C CA 1
ATOM 10141 C C . SER D 1 143 ? 32.51500 83.49200 56.28100 1.000 62.65350 141 SER C C 1
ATOM 10142 O O . SER D 1 143 ? 32.67300 84.70200 56.44100 1.000 67.88457 141 SER C O 1
ATOM 10145 N N . LEU D 1 144 ? 33.54000 82.63900 56.25800 1.000 62.52362 142 LEU C N 1
ATOM 10146 C CA . LEU D 1 144 ? 34.87100 83.06800 56.67000 1.000 62.62348 142 LEU C CA 1
ATOM 10147 C C . LEU D 1 144 ? 35.64600 83.81800 55.57600 1.000 64.36538 142 LEU C C 1
ATOM 10148 O O . LEU D 1 144 ? 36.32500 84.79900 55.87400 1.000 65.67053 142 LEU C O 1
ATOM 10153 N N . GLU D 1 145 ? 35.61000 83.36200 54.32700 1.000 61.16350 143 GLU C N 1
ATOM 10154 C CA . GLU D 1 145 ? 36.35300 84.03000 53.26700 1.000 60.46111 143 GLU C CA 1
ATOM 10155 C C . GLU D 1 145 ? 35.78600 85.43000 53.02400 1.000 64.98363 143 GLU C C 1
ATOM 10156 O O . GLU D 1 145 ? 34.60100 85.55600 52.69500 1.000 64.92210 143 GLU C O 1
ATOM 10162 N N . PRO D 1 146 ? 36.58800 86.50700 53.14900 1.000 62.47730 144 PRO C N 1
ATOM 10163 C CA . PRO D 1 146 ? 36.01100 87.86000 53.15900 1.000 66.67311 144 PRO C CA 1
ATOM 10164 C C . PRO D 1 146 ? 35.75100 88.44700 51.77700 1.000 68.20488 144 PRO C C 1
ATOM 10165 O O . PRO D 1 146 ? 36.04600 89.62200 51.54900 1.000 69.51027 144 PRO C O 1
ATOM 10169 N N . TYR D 1 147 ? 35.22000 87.64400 50.85200 1.000 64.64244 145 TYR C N 1
ATOM 10170 C CA . TYR D 1 147 ? 34.79800 88.15900 49.55300 1.000 65.26563 145 TYR C CA 1
ATOM 10171 C C . TYR D 1 147 ? 33.57000 89.06300 49.69100 1.000 67.37949 145 TYR C C 1
ATOM 10172 O O . TYR D 1 147 ? 33.41100 90.02600 48.93100 1.000 67.61565 145 TYR C O 1
ATOM 10181 N N . THR D 1 148 ? 32.66900 88.74200 50.61500 1.000 67.12221 146 THR C N 1
ATOM 10182 C CA . THR D 1 148 ? 31.55800 89.61000 50.97900 1.000 67.35316 146 THR C CA 1
ATOM 10183 C C . THR D 1 148 ? 31.64000 89.91600 52.46500 1.000 70.62937 146 THR C C 1
ATOM 10184 O O . THR D 1 148 ? 32.41000 89.30600 53.20200 1.000 70.39991 146 THR C O 1
ATOM 10188 N N . GLU D 1 149 ? 30.82900 90.87000 52.91400 1.000 70.67098 147 GLU C N 1
ATOM 10189 C CA . GLU D 1 149 ? 30.91300 91.25000 54.31500 1.000 76.33777 147 GLU C CA 1
ATOM 10190 C C . GLU D 1 149 ? 30.29100 90.18400 55.21400 1.000 76.77340 147 GLU C C 1
ATOM 10191 O O . GLU D 1 149 ? 30.81200 89.90500 56.29800 1.000 77.74762 147 GLU C O 1
ATOM 10197 N N . HIS D 1 150 ? 29.21700 89.53400 54.76600 1.000 76.92742 148 HIS C N 1
ATOM 10198 C CA . HIS D 1 150 ? 28.46800 88.63700 55.64200 1.000 78.18459 148 HIS C CA 1
ATOM 10199 C C . HIS D 1 150 ? 28.21700 87.23400 55.10500 1.000 74.13268 148 HIS C C 1
ATOM 10200 O O . HIS D 1 150 ? 27.69500 86.40700 55.85600 1.000 76.34824 148 HIS C O 1
ATOM 10207 N N . HIS D 1 151 ? 28.56500 86.92900 53.85900 1.000 70.37360 149 HIS C N 1
ATOM 10208 C CA . HIS D 1 151 ? 28.16800 85.64900 53.29000 1.000 69.35505 149 HIS C CA 1
ATOM 10209 C C . HIS D 1 151 ? 29.32900 84.94200 52.61800 1.000 66.62138 149 HIS C C 1
ATOM 10210 O O . HIS D 1 151 ? 29.12000 84.15300 51.68700 1.000 64.59650 149 HIS C O 1
ATOM 10217 N N . GLY D 1 152 ? 30.54800 85.21800 53.07800 1.000 63.61617 150 GLY C N 1
ATOM 10218 C CA . GLY D 1 152 ? 31.70300 84.50800 52.56100 1.000 63.91576 150 GLY C CA 1
ATOM 10219 C C . GLY D 1 152 ? 31.86400 84.71400 51.06900 1.000 63.52805 150 GLY C C 1
ATOM 10220 O O . GLY D 1 152 ? 31.76200 85.83200 50.54900 1.000 65.95110 150 GLY C O 1
ATOM 10221 N N . MET D 1 153 ? 32.10100 83.61100 50.36000 1.000 61.91686 151 MET C N 1
ATOM 10222 C CA . MET D 1 153 ? 32.23800 83.70300 48.92000 1.000 60.18803 151 MET C CA 1
ATOM 10223 C C . MET D 1 153 ? 30.90500 83.91600 48.23000 1.000 58.86496 151 MET C C 1
ATOM 10224 O O . MET D 1 153 ? 30.89500 84.35100 47.07300 1.000 60.97116 151 MET C O 1
ATOM 10229 N N . ASN D 1 154 ? 29.79900 83.70300 48.94400 1.000 59.02870 152 ASN C N 1
ATOM 10230 C CA . ASN D 1 154 ? 28.44300 83.94400 48.43500 1.000 63.10644 152 ASN C CA 1
ATOM 10231 C C . ASN D 1 154 ? 28.20400 83.16100 47.14300 1.000 64.13575 152 ASN C C 1
ATOM 10232 O O . ASN D 1 154 ? 27.77700 83.70800 46.12800 1.000 63.23471 152 ASN C O 1
ATOM 10237 N N . LEU D 1 155 ? 28.47200 81.85000 47.19200 1.000 63.79971 153 LEU C N 1
ATOM 10238 C CA . LEU D 1 155 ? 28.32200 81.01500 46.00300 1.000 63.20306 153 LEU C CA 1
ATOM 10239 C C . LEU D 1 155 ? 26.85000 80.70300 45.73100 1.000 62.85262 153 LEU C C 1
ATOM 10240 O O . LEU D 1 155 ? 25.98800 80.81100 46.61100 1.000 65.63561 153 LEU C O 1
ATOM 10245 N N . SER D 1 156 ? 26.57000 80.31400 44.48500 1.000 61.74822 154 SER C N 1
ATOM 10246 C CA . SER D 1 156 ? 25.22100 79.92400 44.10300 1.000 65.63873 154 SER C CA 1
ATOM 10247 C C . SER D 1 156 ? 24.75300 78.69800 44.91600 1.000 64.91624 154 SER C C 1
ATOM 10248 O O . SER D 1 156 ? 25.55200 77.91200 45.42900 1.000 60.55069 154 SER C O 1
ATOM 10251 N N . ARG D 1 157 ? 23.43300 78.55500 45.05500 1.000 63.62215 155 ARG C N 1
ATOM 10252 C CA . ARG D 1 157 ? 22.90200 77.55400 45.98100 1.000 63.95423 155 ARG C CA 1
ATOM 10253 C C . ARG D 1 157 ? 23.28400 76.12900 45.56800 1.000 69.37426 155 ARG C C 1
ATOM 10254 O O . ARG D 1 157 ? 23.64900 75.30300 46.41800 1.000 67.76612 155 ARG C O 1
ATOM 10262 N N . ARG D 1 158 ? 23.20800 75.82300 44.26900 1.000 68.47257 156 ARG C N 1
ATOM 10263 C CA . ARG D 1 158 ? 23.52300 74.47800 43.80300 1.000 66.64000 156 ARG C CA 1
ATOM 10264 C C . ARG D 1 158 ? 24.98400 74.14000 44.06800 1.000 66.53183 156 ARG C C 1
ATOM 10265 O O . ARG D 1 158 ? 25.30100 73.01600 44.47700 1.000 64.42630 156 ARG C O 1
ATOM 10273 N N . THR D 1 159 ? 25.88900 75.11200 43.87900 1.000 61.77064 157 THR C N 1
ATOM 10274 C CA . THR D 1 159 ? 27.28300 74.87500 44.24000 1.000 61.50075 157 THR C CA 1
ATOM 10275 C C . THR D 1 159 ? 27.41000 74.55800 45.72300 1.000 64.00265 157 THR C C 1
ATOM 10276 O O . THR D 1 159 ? 28.16700 73.65800 46.10800 1.000 64.08036 157 THR C O 1
ATOM 10280 N N . LEU D 1 160 ? 26.69200 75.30300 46.57400 1.000 63.77153 158 LEU C N 1
ATOM 10281 C CA . LEU D 1 160 ? 26.73900 75.02900 48.00700 1.000 63.72335 158 LEU C CA 1
ATOM 10282 C C . LEU D 1 160 ? 26.20500 73.63800 48.30400 1.000 68.16022 158 LEU C C 1
ATOM 10283 O O . LEU D 1 160 ? 26.81000 72.88400 49.07700 1.000 64.50731 158 LEU C O 1
ATOM 10288 N N . LEU D 1 161 ? 25.09700 73.26500 47.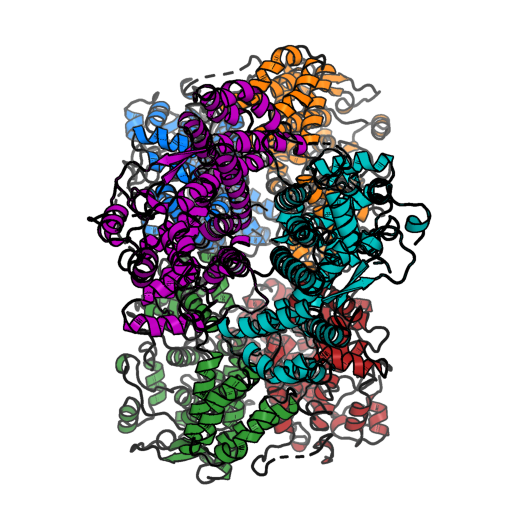65300 1.000 65.14947 159 LEU C N 1
ATOM 10289 C CA . LEU D 1 161 ? 24.52400 71.95200 47.85700 1.000 64.98148 159 LEU C CA 1
ATOM 10290 C C . LEU D 1 161 ? 25.51700 70.85800 47.46300 1.000 69.19811 159 LEU C C 1
ATOM 10291 O O . LEU D 1 161 ? 25.62700 69.83000 48.14500 1.000 68.65454 159 LEU C O 1
ATOM 10296 N N . GLY D 1 162 ? 26.30600 71.10200 46.41500 1.000 64.92797 160 GLY C N 1
ATOM 10297 C CA . GLY D 1 162 ? 27.30700 70.14600 45.98800 1.000 63.30111 160 GLY C CA 1
ATOM 10298 C C . GLY D 1 162 ? 28.44100 69.94600 46.97000 1.000 65.99447 160 GLY C C 1
ATOM 10299 O O . GLY D 1 162 ? 29.13800 68.93400 46.88400 1.000 70.23621 160 GLY C O 1
ATOM 10300 N N . LEU D 1 163 ? 28.68400 70.91100 47.85800 1.000 66.94425 161 LEU C N 1
ATOM 10301 C CA . LEU D 1 163 ? 29.73400 70.76900 48.85500 1.000 64.97035 161 LEU C CA 1
ATOM 10302 C C . LEU D 1 163 ? 29.25500 70.03200 50.09200 1.000 70.65305 161 LEU C C 1
ATOM 10303 O O . LEU D 1 163 ? 30.08000 69.67100 50.93800 1.000 74.36216 161 LEU C O 1
ATOM 10308 N N . LEU D 1 164 ? 27.95000 69.79100 50.22100 1.000 69.57754 162 LEU C N 1
ATOM 10309 C CA . LEU D 1 164 ? 27.43700 69.09000 51.39300 1.000 72.56209 162 LEU C CA 1
ATOM 10310 C C . LEU D 1 164 ? 27.57500 67.58100 51.17500 1.000 75.82653 162 LEU C C 1
ATOM 10311 O O . LEU D 1 164 ? 26.62400 66.86900 50.83600 1.000 78.14363 162 LEU C O 1
ATOM 10316 N N . LYS D 1 165 ? 28.79900 67.09200 51.40600 1.000 77.92524 163 LYS C N 1
ATOM 10317 C CA . LYS D 1 165 ? 29.04100 65.65300 51.41500 1.000 82.39082 163 LYS C CA 1
ATOM 10318 C C . LYS D 1 165 ? 28.24200 64.97900 52.51900 1.000 84.89348 163 LYS C C 1
ATOM 10319 O O . LYS D 1 165 ? 27.85000 63.81200 52.38600 1.000 85.48446 163 LYS C O 1
ATOM 10325 N N . TYR D 1 166 ? 27.97100 65.71700 53.59600 1.000 82.85644 164 TYR C N 1
ATOM 10326 C CA . TYR D 1 166 ? 27.26500 65.23300 54.77600 1.000 82.24782 164 TYR C CA 1
ATOM 10327 C C . TYR D 1 166 ? 26.19300 66.24100 55.15200 1.000 82.55924 164 TYR C C 1
ATOM 10328 O O . TYR D 1 166 ? 26.43000 67.14000 55.96900 1.000 83.79208 164 TYR C O 1
ATOM 10337 N N . PRO D 1 167 ? 24.99100 66.11500 54.59700 1.000 82.55849 165 PRO C N 1
ATOM 10338 C CA . PRO D 1 167 ? 23.94300 67.11700 54.78400 1.000 83.52595 165 PRO C CA 1
ATOM 10339 C C . PRO D 1 167 ? 23.13300 66.90800 56.06100 1.000 87.25396 165 PRO C C 1
ATOM 10340 O O . PRO D 1 167 ? 21.90300 66.89900 56.05100 1.000 89.27376 165 PRO C O 1
ATOM 10344 N N . ALA D 1 168 ? 23.83300 66.74000 57.17200 1.000 89.05401 166 ALA C N 1
ATOM 10345 C CA . ALA D 1 168 ? 23.20300 66.75800 58.48000 1.000 90.29961 166 ALA C CA 1
ATOM 10346 C C . ALA D 1 168 ? 24.03400 67.62200 59.41800 1.000 87.05895 166 ALA C C 1
ATOM 10347 O O . ALA D 1 168 ? 25.21700 67.87400 59.17700 1.000 83.16436 166 ALA C O 1
ATOM 10349 N N . LEU D 1 169 ? 23.42800 68.02500 60.52800 1.000 88.64560 167 LEU C N 1
ATOM 10350 C CA . LEU D 1 169 ? 24.17300 68.78200 61.51800 1.000 89.38006 167 LEU C CA 1
ATOM 10351 C C . LEU D 1 169 ? 25.04000 67.84100 62.34200 1.000 91.19989 167 LEU C C 1
ATOM 10352 O O . LEU D 1 169 ? 24.71200 66.66500 62.53300 1.000 95.53505 167 LEU C O 1
ATOM 10357 N N . LEU D 1 170 ? 26.15700 68.37100 62.84200 1.000 88.32829 168 LEU C N 1
ATOM 10358 C CA . LEU D 1 170 ? 27.03400 67.53300 63.64600 1.000 88.16745 168 LEU C CA 1
ATOM 10359 C C . LEU D 1 170 ? 26.39500 67.14700 64.97800 1.000 93.07786 168 LEU C C 1
ATOM 10360 O O . LEU D 1 170 ? 26.89400 66.23900 65.64600 1.000 96.72035 168 LEU C O 1
ATOM 10365 N N . SER D 1 171 ? 25.30500 67.80800 65.38000 1.000 91.55340 169 SER C N 1
ATOM 10366 C CA . SER D 1 171 ? 24.57000 67.36500 66.56100 1.000 93.36832 169 SER C CA 1
ATOM 10367 C C . SER D 1 171 ? 23.87800 66.03200 66.33000 1.000 91.89186 169 SER C C 1
ATOM 10368 O O . SER D 1 171 ? 23.66600 65.27400 67.28000 1.000 98.24902 169 SER C O 1
ATOM 10371 N N . ALA D 1 172 ? 23.49300 65.75200 65.08600 1.000 92.84217 170 ALA C N 1
ATOM 10372 C CA . ALA D 1 172 ? 22.81100 64.50900 64.74900 1.000 93.78129 170 ALA C CA 1
ATOM 10373 C C . ALA D 1 172 ? 23.79800 63.36100 64.55600 1.000 98.07416 170 ALA C C 1
ATOM 10374 O O . ALA D 1 172 ? 23.43600 62.19800 64.78900 1.000 97.59885 170 ALA C O 1
ATOM 10376 N N . THR D 1 173 ? 25.01800 63.66300 64.11800 1.000 96.32477 171 THR C N 1
ATOM 10377 C CA . THR D 1 173 ? 25.97300 62.56200 63.84100 1.000 102.24955 171 THR C CA 1
ATOM 10378 C C . THR D 1 173 ? 26.93900 62.34100 65.00300 1.000 106.96534 171 THR C C 1
ATOM 10379 O O . THR D 1 173 ? 27.60200 61.29900 65.00500 1.000 111.63952 171 THR C O 1
ATOM 10383 N N . ARG D 1 174 ? 27.01100 63.27100 65.95400 1.000 112.38123 172 ARG C N 1
ATOM 10384 C CA . ARG D 1 174 ? 27.94600 63.07300 67.09100 1.000 114.85581 172 ARG C CA 1
ATOM 10385 C C . ARG D 1 174 ? 27.49800 61.83200 67.86800 1.000 117.23034 172 ARG C C 1
ATOM 10386 O O . ARG D 1 174 ? 26.28400 61.67600 68.07900 1.000 112.68021 172 ARG C O 1
ATOM 10388 N N . LYS D 1 191 ? 42.77900 57.48600 68.40700 1.000 136.80408 189 LYS C N 1
ATOM 10389 C CA . LYS D 1 191 ? 41.83800 57.20600 67.28600 1.000 134.29066 189 LYS C CA 1
ATOM 10390 C C . LYS D 1 191 ? 40.39600 57.36800 67.75900 1.000 131.71827 189 LYS C C 1
ATOM 10391 O O . LYS D 1 191 ? 39.49400 57.36000 66.90800 1.000 130.57348 189 LYS C O 1
ATOM 10393 N N . ASP D 1 192 ? 40.20100 57.47800 69.07300 1.000 131.00555 190 ASP C N 1
ATOM 10394 C CA . ASP D 1 192 ? 38.86300 57.67200 69.69400 1.000 131.35971 190 ASP C CA 1
ATOM 10395 C C . ASP D 1 192 ? 38.24500 59.01500 69.27900 1.000 128.84880 190 ASP C C 1
ATOM 10396 O O . ASP D 1 192 ? 37.01400 59.11000 69.27000 1.000 130.19308 190 ASP C O 1
ATOM 10401 N N . TRP D 1 193 ? 39.07100 60.02500 69.00300 1.000 122.40552 191 TRP C N 1
ATOM 10402 C CA . TRP D 1 193 ? 38.59300 61.38700 68.65800 1.000 114.79764 191 TRP C CA 1
ATOM 10403 C C . TRP D 1 193 ? 38.36100 61.60500 67.15900 1.000 110.79285 191 TRP C C 1
ATOM 10404 O O . TRP D 1 193 ? 38.09800 62.75800 66.80000 1.000 101.77238 191 TRP C O 1
ATOM 10415 N N . SER D 1 194 ? 38.48600 60.59400 66.29700 1.000 113.64476 192 SER C N 1
ATOM 10416 C CA . SER D 1 194 ? 38.21000 60.95800 64.88200 1.000 105.63015 192 SER C CA 1
ATOM 10417 C C . SER D 1 194 ? 36.86300 61.68200 64.85200 1.000 101.89303 192 SER C C 1
ATOM 10418 O O . SER D 1 194 ? 35.93200 61.19500 65.50100 1.000 103.52167 192 SER C O 1
ATOM 10421 N N . PRO D 1 195 ? 36.67000 62.78200 64.09600 1.000 99.15123 193 PRO C N 1
ATOM 10422 C CA . PRO D 1 195 ? 35.39800 63.51000 64.16500 1.000 94.31483 193 PRO C CA 1
ATOM 10423 C C . PRO D 1 195 ? 34.29800 62.78300 63.41600 1.000 95.95252 193 PRO C C 1
ATOM 10424 O O . PRO D 1 195 ? 34.52900 62.14300 62.38600 1.000 94.08917 193 PRO C O 1
ATOM 10428 N N . ALA D 1 196 ? 33.08400 62.90900 63.93500 1.000 98.89176 194 ALA C N 1
ATOM 10429 C CA . ALA D 1 196 ? 31.92200 62.63100 63.11300 1.000 99.99382 194 ALA C CA 1
ATOM 10430 C C . ALA D 1 196 ? 31.84700 63.66600 61.99000 1.000 91.44010 194 ALA C C 1
ATOM 10431 O O . ALA D 1 196 ? 32.49200 64.72100 62.04600 1.000 85.81927 194 ALA C O 1
ATOM 10433 N N . LYS D 1 197 ? 31.04000 63.37100 60.96900 1.000 87.33018 195 LYS C N 1
ATOM 10434 C CA . LYS D 1 197 ? 30.96300 64.22800 59.79300 1.000 83.69052 195 LYS C CA 1
ATOM 10435 C C . LYS D 1 197 ? 29.57900 64.84900 59.65400 1.000 81.26022 195 LYS C C 1
ATOM 10436 O O . LYS D 1 197 ? 28.56100 64.18200 59.85500 1.000 81.66085 195 LYS C O 1
ATOM 10442 N N . GLY D 1 198 ? 29.57500 66.13700 59.30900 1.000 82.04851 196 GLY C N 1
ATOM 10443 C CA . GLY D 1 198 ? 28.36400 66.94600 59.28300 1.000 81.31842 196 GLY C CA 1
ATOM 10444 C C . GLY D 1 198 ? 28.70300 68.42900 59.18000 1.000 77.16904 196 GLY C C 1
ATOM 10445 O O . GLY D 1 198 ? 29.80700 68.79200 58.77300 1.000 74.21850 196 GLY C O 1
ATOM 10446 N N . ILE D 1 199 ? 27.72500 69.27600 59.52900 1.000 77.83108 197 ILE C N 1
ATOM 10447 C CA . ILE D 1 199 ? 27.83300 70.73100 59.44200 1.000 76.77335 197 ILE C CA 1
ATOM 10448 C C . ILE D 1 199 ? 27.76700 71.33000 60.84400 1.000 76.63468 197 ILE C C 1
ATOM 10449 O O . ILE D 1 199 ? 26.93500 70.92300 61.66400 1.000 77.78692 197 ILE C O 1
ATOM 10454 N N . TYR D 1 200 ? 28.62300 72.31900 61.11300 1.000 75.62915 198 TYR C N 1
ATOM 10455 C CA . TYR D 1 200 ? 28.60600 72.95700 62.42500 1.000 77.01903 198 TYR C CA 1
ATOM 10456 C C . TYR D 1 200 ? 27.24400 73.57500 62.71100 1.000 79.98996 198 TYR C C 1
ATOM 10457 O O . TYR D 1 200 ? 26.59100 74.12100 61.82100 1.000 78.70312 198 TYR C O 1
ATOM 10466 N N . ASP D 1 201 ? 26.82500 73.51200 63.97100 1.000 85.87722 199 ASP C N 1
ATOM 10467 C CA . ASP D 1 201 ? 25.57700 74.17000 64.34800 1.000 86.48333 199 ASP C CA 1
ATOM 10468 C C . ASP D 1 201 ? 25.66500 75.68900 64.23500 1.000 84.53209 199 ASP C C 1
ATOM 10469 O O . ASP D 1 201 ? 24.65100 76.34300 63.96900 1.000 83.11472 199 ASP C O 1
ATOM 10474 N N . CYS D 1 202 ? 26.85500 76.27200 64.42000 1.000 91.80457 200 CYS C N 1
ATOM 10475 C CA . CYS D 1 202 ? 27.00300 77.71600 64.24600 1.000 88.81364 200 CYS C CA 1
ATOM 10476 C C . CYS D 1 202 ? 26.82800 78.16300 62.79800 1.000 84.76535 200 CYS C C 1
ATOM 10477 O O . CYS D 1 202 ? 26.86600 79.36800 62.53300 1.000 83.41120 200 CYS C O 1
ATOM 10480 N N . ASP D 1 203 ? 26.66500 77.22800 61.85900 1.000 79.74820 201 ASP C N 1
ATOM 10481 C CA . ASP D 1 203 ? 26.41000 77.52600 60.45400 1.000 76.49742 201 ASP C CA 1
ATOM 10482 C C . ASP D 1 203 ? 25.00800 77.11300 60.03500 1.000 73.07641 201 ASP C C 1
ATOM 10483 O O . ASP D 1 203 ? 24.74400 76.93000 58.83900 1.000 70.94172 201 ASP C O 1
ATOM 10488 N N . LEU D 1 204 ? 24.10200 76.96500 61.00600 1.000 73.98004 202 LEU C N 1
ATOM 10489 C CA . LEU D 1 204 ? 22.77000 76.45400 60.71300 1.000 73.54259 202 LEU C CA 1
ATOM 10490 C C . LEU D 1 204 ? 22.01300 77.35700 59.75300 1.000 73.25806 202 LEU C C 1
ATOM 10491 O O . LEU D 1 204 ? 21.28000 76.86700 58.88200 1.000 72.55126 202 LEU C O 1
ATOM 10496 N N . ALA D 1 205 ? 22.19800 78.67600 59.87900 1.000 73.04268 203 ALA C N 1
ATOM 10497 C CA . ALA D 1 205 ? 21.49200 79.61700 59.01500 1.000 73.00913 203 ALA C CA 1
ATOM 10498 C C . ALA D 1 205 ? 21.85600 79.41000 57.54900 1.000 73.61716 203 ALA C C 1
ATOM 10499 O O . ALA D 1 205 ? 20.97400 79.34500 56.68500 1.000 76.18028 203 ALA C O 1
ATOM 10501 N N . SER D 1 206 ? 23.13800 79.23500 57.24600 1.000 74.66299 204 SER C N 1
ATOM 10502 C CA . SER D 1 206 ? 23.45200 79.11700 55.83400 1.000 73.55824 204 SER C CA 1
ATOM 10503 C C . SER D 1 206 ? 23.13900 77.73600 55.31400 1.000 74.17116 204 SER C C 1
ATOM 10504 O O . SER D 1 206 ? 22.85300 77.59800 54.11900 1.000 74.29190 204 SER C O 1
ATOM 10507 N N . LEU D 1 207 ? 23.03600 76.74300 56.20000 1.000 72.90504 205 LEU C N 1
ATOM 10508 C CA . LEU D 1 207 ? 22.56300 75.44100 55.75100 1.000 72.98539 205 LEU C CA 1
ATOM 10509 C C . LEU D 1 207 ? 21.06300 75.47100 55.48700 1.000 73.09539 205 LEU C C 1
ATOM 10510 O O . LEU D 1 207 ? 20.59900 75.00800 54.43800 1.000 72.27636 205 LEU C O 1
ATOM 10515 N N . ASP D 1 208 ? 20.29800 76.07900 56.39000 1.000 73.81848 206 ASP C N 1
ATOM 10516 C CA . ASP D 1 208 ? 18.87500 76.24300 56.13100 1.000 75.87174 206 ASP C CA 1
ATOM 10517 C C . ASP D 1 208 ? 18.64800 76.99600 54.82600 1.000 76.31909 206 ASP C C 1
ATOM 10518 O O . ASP D 1 208 ? 17.77600 76.62100 54.03400 1.000 77.01460 206 ASP C O 1
ATOM 10523 N N . TRP D 1 209 ? 19.45100 78.03800 54.56100 1.000 70.60033 207 TRP C N 1
ATOM 10524 C CA . TRP D 1 209 ? 19.25200 78.79100 53.33100 1.000 73.06542 207 TRP C CA 1
ATOM 10525 C C . TRP D 1 209 ? 19.47800 77.91000 52.11200 1.000 74.22159 207 TRP C C 1
ATOM 10526 O O . TRP D 1 209 ? 18.71200 77.96100 51.14200 1.000 74.55851 207 TRP C O 1
ATOM 10537 N N . VAL D 1 210 ? 20.51700 77.08200 52.15100 1.000 73.47532 208 VAL C N 1
ATOM 10538 C CA . VAL D 1 210 ? 20.83000 76.23100 51.01000 1.000 73.57511 208 VAL C CA 1
ATOM 10539 C C . VAL D 1 210 ? 19.71400 75.22900 50.74700 1.000 71.26441 208 VAL C C 1
ATOM 10540 O O . VAL D 1 210 ? 19.34500 74.99000 49.59200 1.000 72.30638 208 VAL C O 1
ATOM 10544 N N . LEU D 1 211 ? 19.15000 74.63900 51.79900 1.000 74.01082 209 LEU C N 1
ATOM 10545 C CA . LEU D 1 211 ? 18.11700 73.61400 51.64500 1.000 75.57307 209 LEU C CA 1
ATOM 10546 C C . LEU D 1 211 ? 16.70200 74.17500 51.54400 1.000 81.87878 209 LEU C C 1
ATOM 10547 O O . LEU D 1 211 ? 15.76100 73.39300 51.35000 1.000 81.67660 209 LEU C O 1
ATOM 10552 N N . GLU D 1 212 ? 16.53500 75.50000 51.63600 1.000 84.13605 210 GLU C N 1
ATOM 10553 C CA . GLU D 1 212 ? 15.19500 76.07800 51.70300 1.000 83.02852 210 GLU C CA 1
ATOM 10554 C C . GLU D 1 212 ? 14.27200 75.68700 50.54900 1.000 83.55028 210 GLU C C 1
ATOM 10555 O O . GLU D 1 212 ? 13.08000 75.45300 50.81000 1.000 84.51824 210 GLU C O 1
ATOM 10561 N N . PRO D 1 213 ? 14.70800 75.58800 49.30100 1.000 82.63967 211 PRO C N 1
ATOM 10562 C CA . PRO D 1 213 ? 13.72000 75.26600 48.25800 1.000 85.39248 211 PRO C CA 1
ATOM 10563 C C . PRO D 1 213 ? 13.37900 73.78300 48.16200 1.000 87.84001 211 PRO C C 1
ATOM 10564 O O . PRO D 1 213 ? 12.72400 73.34500 47.20900 1.000 87.51889 211 PRO C O 1
ATOM 10568 N N . LEU D 1 214 ? 13.72400 73.00900 49.18400 1.000 84.74063 212 LEU C N 1
ATOM 10569 C CA . LEU D 1 214 ? 13.39300 71.59500 49.19700 1.000 83.44196 212 LEU C CA 1
ATOM 10570 C C . LEU D 1 214 ? 12.15000 71.35600 50.04300 1.000 86.46833 212 LEU C C 1
ATOM 10571 O O . LEU D 1 214 ? 12.01500 71.91900 51.13400 1.000 88.21321 212 LEU C O 1
ATOM 10576 N N . CYS D 1 215 ? 11.28000 70.47100 49.55100 1.000 87.36039 213 CYS C N 1
ATOM 10577 C CA . CYS D 1 215 ? 10.07600 70.04900 50.25000 1.000 90.04840 213 CYS C CA 1
ATOM 10578 C C . CYS D 1 215 ? 10.43900 69.31300 51.53700 1.000 92.65179 213 CYS C C 1
ATOM 10579 O O . CYS D 1 215 ? 11.57400 68.87100 51.73700 1.000 93.50387 213 CYS C O 1
ATOM 10582 N N . GLU D 1 216 ? 9.44200 69.18500 52.41500 1.000 95.72278 214 GLU C N 1
ATOM 10583 C CA . GLU D 1 216 ? 9.64500 68.54200 53.70800 1.000 99.33282 214 GLU C CA 1
ATOM 10584 C C . GLU D 1 216 ? 10.24700 67.14700 53.57900 1.000 100.70678 214 GLU C C 1
ATOM 10585 O O . GLU D 1 216 ? 11.20300 66.81000 54.28900 1.000 99.82408 214 GLU C O 1
ATOM 10587 N N . SER D 1 217 ? 9.72700 66.33000 52.64700 1.000 98.01898 215 SER C N 1
ATOM 10588 C CA . SER D 1 217 ? 10.16700 64.93200 52.57900 1.000 99.09441 215 SER C CA 1
ATOM 10589 C C . SER D 1 217 ? 11.62400 64.81400 52.14900 1.000 96.96810 215 SER C C 1
ATOM 10590 O O . SER D 1 217 ? 12.34400 63.93600 52.63400 1.000 95.67100 215 SER C O 1
ATOM 10593 N N . ASP D 1 218 ? 12.07500 65.67200 51.23600 1.000 96.98609 216 ASP C N 1
ATOM 10594 C CA . ASP D 1 218 ? 13.48100 65.64900 50.85700 1.000 95.99738 216 ASP C CA 1
ATOM 10595 C C . ASP D 1 218 ? 14.37000 66.07400 52.01800 1.000 96.86903 216 ASP C C 1
ATOM 10596 O O . ASP D 1 218 ? 15.42700 65.47000 52.25000 1.000 94.24834 216 ASP C O 1
ATOM 10601 N N . ARG D 1 219 ? 13.94200 67.09000 52.77900 1.000 95.34329 217 ARG C N 1
ATOM 10602 C CA . ARG D 1 219 ? 14.78400 67.59200 53.86200 1.000 96.07175 217 ARG C CA 1
ATOM 10603 C C . ARG D 1 219 ? 14.92800 66.55600 54.96600 1.000 97.12154 217 ARG C C 1
ATOM 10604 O O . ARG D 1 219 ? 16.02000 66.39000 55.52400 1.000 96.49209 217 ARG C O 1
ATOM 10612 N N . GLU D 1 220 ? 13.85700 65.81100 55.25500 1.000 102.28434 218 GLU C N 1
ATOM 10613 C CA . GLU D 1 220 ? 13.92800 64.82200 56.31900 1.000 101.89028 218 GLU C CA 1
ATOM 10614 C C . GLU D 1 220 ? 14.64000 63.56400 55.85600 1.000 100.19398 218 GLU C C 1
ATOM 10615 O O . GLU D 1 220 ? 15.22600 62.85600 56.68200 1.000 102.02028 218 GLU C O 1
ATOM 10621 N N . LEU D 1 221 ? 14.70900 63.34700 54.54200 1.000 97.40650 219 LEU C N 1
ATOM 10622 C CA . LEU D 1 221 ? 15.48300 62.24400 53.99900 1.000 96.56083 219 LEU C CA 1
ATOM 10623 C C . LEU D 1 221 ? 16.97600 62.54000 53.97700 1.000 97.13645 219 LEU C C 1
ATOM 10624 O O . LEU D 1 221 ? 17.78900 61.61100 54.09600 1.000 96.60430 219 LEU C O 1
ATOM 10629 N N . LEU D 1 222 ? 17.35400 63.81500 53.84200 1.000 93.34662 220 LEU C N 1
ATOM 10630 C CA . LEU D 1 222 ? 18.76900 64.16100 53.71200 1.000 92.15327 220 LEU C CA 1
ATOM 10631 C C . LEU D 1 222 ? 19.54300 63.96100 55.01300 1.000 94.87621 220 LEU C C 1
ATOM 10632 O O . LEU D 1 222 ? 20.72200 63.60000 54.97300 1.000 96.80486 220 LEU C O 1
ATOM 10637 N N . GLY D 1 223 ? 18.87000 64.15400 56.15000 1.000 97.96837 221 GLY C N 1
ATOM 10638 C CA . GLY D 1 223 ? 19.51700 63.98400 57.46500 1.000 99.81537 221 GLY C CA 1
ATOM 10639 C C . GLY D 1 223 ? 19.52700 62.53200 57.91100 1.000 108.22441 221 GLY C C 1
ATOM 10640 O O . GLY D 1 223 ? 20.06800 62.25400 58.99800 1.000 109.79748 221 GLY C O 1
ATOM 10641 N N . GLN D 1 224 ? 18.95200 61.64000 57.10000 1.000 117.69938 222 GLN C N 1
ATOM 10642 C CA . GLN D 1 224 ? 18.88500 60.19000 57.43200 1.000 118.97021 222 GLN C CA 1
ATOM 10643 C C . GLN D 1 224 ? 20.29700 59.59300 57.44000 1.000 120.98584 222 GLN C C 1
ATOM 10644 O O . GLN D 1 224 ? 21.12200 60.01700 56.61000 1.000 119.71300 222 GLN C O 1
ATOM 10650 N N . HIS D 1 235 ? 29.49300 56.48800 65.92200 1.000 144.93063 233 HIS C N 1
ATOM 10651 C CA . HIS D 1 235 ? 29.22300 57.67300 65.12400 1.000 142.72412 233 HIS C CA 1
ATOM 10652 C C . HIS D 1 235 ? 28.21300 57.26900 64.07000 1.000 141.23614 233 HIS C C 1
ATOM 10653 O O . HIS D 1 235 ? 28.24500 56.15700 63.57400 1.000 143.46030 233 HIS C O 1
ATOM 10660 N N . ARG D 1 236 ? 27.24900 58.14700 63.84800 1.000 125.77605 234 ARG C N 1
ATOM 10661 C CA . ARG D 1 236 ? 26.26300 57.91700 62.77200 1.000 118.33342 234 ARG C CA 1
ATOM 10662 C C . ARG D 1 236 ? 26.86900 58.47100 61.47800 1.000 114.69810 234 ARG C C 1
ATOM 10663 O O . ARG D 1 236 ? 27.76700 59.31300 61.55500 1.000 113.12269 234 ARG C O 1
ATOM 10665 N N . LYS D 1 237 ? 26.42300 57.97400 60.33200 1.000 109.88500 235 LYS C N 1
ATOM 10666 C CA . LYS D 1 237 ? 26.94700 58.43500 59.02900 1.000 101.57413 235 LYS C CA 1
ATOM 10667 C C . LYS D 1 237 ? 25.76400 58.75300 58.11700 1.000 96.40660 235 LYS C C 1
ATOM 10668 O O . LYS D 1 237 ? 24.80200 58.00800 58.13900 1.000 98.16985 235 LYS C O 1
ATOM 10674 N N . THR D 1 238 ? 25.85600 59.82300 57.33700 1.000 95.26326 236 THR C N 1
ATOM 10675 C CA . THR D 1 238 ? 24.77200 60.21900 56.41400 1.000 90.90657 236 THR C CA 1
ATOM 10676 C C . THR D 1 238 ? 24.74400 59.26600 55.22900 1.000 87.55406 236 THR C C 1
ATOM 10677 O O . THR D 1 238 ? 25.75600 58.70900 54.91400 1.000 86.08105 236 THR C O 1
ATOM 10681 N N . ARG D 1 239 ? 23.60400 59.13600 54.57400 1.000 90.39392 237 ARG C N 1
ATOM 10682 C CA . ARG D 1 239 ? 23.51000 58.17800 53.47900 1.000 86.88093 237 ARG C CA 1
ATOM 10683 C C . ARG D 1 239 ? 23.44500 58.84700 52.11800 1.000 87.18596 237 ARG C C 1
ATOM 10684 O O . ARG D 1 239 ? 23.80100 58.20800 51.13000 1.000 88.19983 237 ARG C O 1
ATOM 10686 N N . PHE D 1 240 ? 22.98900 60.10300 52.03800 1.000 80.25814 238 PHE C N 1
ATOM 10687 C CA . PHE D 1 240 ? 22.59400 60.70500 50.77200 1.000 75.86944 238 PHE C CA 1
ATOM 10688 C C . PHE D 1 240 ? 23.40500 61.96500 50.46500 1.000 81.00538 238 PHE C C 1
ATOM 10689 O O . PHE D 1 240 ? 24.07500 62.53400 51.33200 1.000 81.39923 238 PHE C O 1
ATOM 10697 N N . LYS D 1 241 ? 23.35700 62.37400 49.19700 1.000 73.95208 239 LYS C N 1
ATOM 10698 C CA . LYS D 1 241 ? 24.06800 63.54400 48.70600 1.000 69.54334 239 LYS C CA 1
ATOM 10699 C C . LYS D 1 241 ? 23.51500 63.90000 47.33400 1.000 68.21925 239 LYS C C 1
ATOM 10700 O O . LYS D 1 241 ? 22.81500 63.11300 46.70400 1.000 69.07941 239 LYS C O 1
ATOM 10706 N N . SER D 1 242 ? 23.82500 65.10400 46.88500 1.000 70.73160 240 SER C N 1
ATOM 10707 C CA . SER D 1 242 ? 23.33200 65.53000 45.58700 1.000 69.24210 240 SER C CA 1
ATOM 10708 C C . SER D 1 242 ? 24.13800 64.88100 44.46700 1.000 67.46109 240 SER C C 1
ATOM 10709 O O . SER D 1 242 ? 25.24200 64.36400 44.67500 1.000 66.83317 240 SER C O 1
ATOM 10712 N N . LEU D 1 243 ? 23.56900 64.93500 43.26100 1.000 66.78147 241 LEU C N 1
ATOM 10713 C CA . LEU D 1 243 ? 24.24200 64.41000 42.07600 1.000 70.02247 241 LEU C CA 1
ATOM 10714 C C . LEU D 1 243 ? 25.59700 65.08300 41.85600 1.000 68.48012 241 LEU C C 1
ATOM 10715 O O . LEU D 1 243 ? 26.60300 64.41300 41.59500 1.000 68.22327 241 LEU C O 1
ATOM 10720 N N . ASP D 1 244 ? 25.63700 66.41300 41.94000 1.000 68.46673 242 ASP C N 1
ATOM 10721 C CA . ASP D 1 244 ? 26.89400 67.12600 41.73100 1.000 67.66153 242 ASP C CA 1
ATOM 10722 C C . ASP D 1 244 ? 27.95200 66.65100 42.70800 1.000 65.50403 242 ASP C C 1
ATOM 10723 O O . ASP D 1 244 ? 29.12900 66.52400 42.35300 1.000 66.44822 242 ASP C O 1
ATOM 10728 N N . CYS D 1 245 ? 27.53300 66.30400 43.91300 1.000 66.71952 243 CYS C N 1
ATOM 10729 C CA . CYS D 1 245 ? 28.46300 65.88700 44.94100 1.000 66.70893 243 CYS C CA 1
ATOM 10730 C C . CYS D 1 245 ? 28.91600 64.43400 44.75800 1.000 68.75178 243 CYS C C 1
ATOM 10731 O O . CYS D 1 245 ? 30.08900 64.12300 45.02300 1.000 69.33396 243 CYS C O 1
ATOM 10734 N N . SER D 1 246 ? 28.04800 63.55800 44.22800 1.000 67.17119 244 SER C N 1
ATOM 10735 C CA . SER D 1 246 ? 28.46200 62.18400 43.93100 1.000 67.47779 244 SER C CA 1
ATOM 10736 C C . SER D 1 246 ? 29.53700 62.12600 42.84800 1.000 66.60911 244 SER C C 1
ATOM 10737 O O . SER D 1 246 ? 30.46300 61.30300 42.92800 1.000 64.90430 244 SER C O 1
ATOM 10740 N N . ILE D 1 247 ? 29.42400 62.96900 41.81800 1.000 66.77844 245 ILE C N 1
ATOM 10741 C CA . ILE D 1 247 ? 30.43700 62.97700 40.76700 1.000 67.07376 245 ILE C CA 1
ATOM 10742 C C . ILE D 1 247 ? 31.77200 63.45500 41.33400 1.000 68.43766 245 ILE C C 1
ATOM 10743 O O . ILE D 1 247 ? 32.82400 62.84700 41.08900 1.000 63.81532 245 ILE C O 1
ATOM 10748 N N . MET D 1 248 ? 31.72100 64.49400 42.14900 1.000 63.86229 246 MET C N 1
ATOM 10749 C CA . MET D 1 248 ? 32.93500 65.05700 42.76600 1.000 64.98519 246 MET C CA 1
ATOM 10750 C C . MET D 1 248 ? 33.57200 64.03300 43.69200 1.000 66.43181 246 MET C C 1
ATOM 10751 O O . MET D 1 248 ? 34.76800 63.97300 43.73900 1.000 64.97119 246 MET C O 1
ATOM 10756 N N . GLU D 1 249 ? 32.77800 63.29500 44.44200 1.000 64.87543 247 GLU C N 1
ATOM 10757 C CA . GLU D 1 249 ? 33.37200 62.30100 45.35600 1.000 68.04131 247 GLU C CA 1
ATOM 10758 C C . GLU D 1 249 ? 34.10800 61.22900 44.56300 1.000 68.01319 247 GLU C C 1
ATOM 10759 O O . GLU D 1 249 ? 35.09800 60.75100 45.03300 1.000 65.90800 247 GLU C O 1
ATOM 10765 N N . LEU D 1 250 ? 33.54000 60.81400 43.42900 1.000 67.00930 248 LEU C N 1
ATOM 10766 C CA . LEU D 1 250 ? 34.18700 59.78300 42.57700 1.000 64.79854 248 LEU C CA 1
ATOM 10767 C C . LEU D 1 250 ? 35.50500 60.33900 42.03200 1.000 65.30481 248 LEU C C 1
ATOM 10768 O O . LEU D 1 250 ? 36.50000 59.59500 42.02600 1.000 63.31824 248 LEU C O 1
ATOM 10773 N N . ALA D 1 251 ? 35.50000 61.60400 41.60200 1.000 64.91679 249 ALA C N 1
ATOM 10774 C CA . ALA D 1 251 ? 36.71500 62.24500 41.05000 1.000 63.66351 249 ALA C CA 1
ATOM 10775 C C . ALA D 1 251 ? 37.79300 62.33500 42.13400 1.000 66.04482 249 ALA C C 1
ATOM 10776 O O . ALA D 1 251 ? 38.95900 62.03800 41.82800 1.000 67.52195 249 ALA C O 1
ATOM 10778 N N . ASP D 1 252 ? 37.40600 62.71600 43.35500 1.000 66.86852 250 ASP C N 1
ATOM 10779 C CA . ASP D 1 252 ? 38.37400 62.81300 44.48000 1.000 71.73119 250 ASP C CA 1
ATOM 10780 C C . ASP D 1 252 ? 38.92000 61.41000 44.76100 1.000 71.40465 250 ASP C C 1
ATOM 10781 O O . ASP D 1 252 ? 40.12900 61.28900 45.02100 1.000 74.20939 250 ASP C O 1
ATOM 10786 N N . ASP D 1 253 ? 38.05200 60.39500 44.69500 1.000 66.35499 251 ASP C N 1
ATOM 10787 C CA . ASP D 1 253 ? 38.47800 59.00300 44.95900 1.000 73.55956 251 ASP C CA 1
ATOM 10788 C C . ASP D 1 253 ? 39.37800 58.48100 43.84800 1.000 72.27791 251 ASP C C 1
ATOM 10789 O O . ASP D 1 253 ? 40.35300 57.85300 44.14900 1.000 69.71383 251 ASP C O 1
ATOM 10794 N N . ILE D 1 254 ? 39.04300 58.72900 42.60200 1.000 70.40723 252 ILE C N 1
ATOM 10795 C CA . ILE D 1 254 ? 39.93900 58.19300 41.55400 1.000 69.93170 252 ILE C CA 1
ATOM 10796 C C . ILE D 1 254 ? 41.28600 58.89300 41.65500 1.000 74.57844 252 ILE C C 1
ATOM 10797 O O . ILE D 1 254 ? 42.28100 58.22100 41.65800 1.000 74.86902 252 ILE C O 1
ATOM 10802 N N . ALA D 1 255 ? 41.28700 60.20500 41.82700 1.000 72.91209 253 ALA C N 1
ATOM 10803 C CA . ALA D 1 255 ? 42.53700 60.95800 41.90500 1.000 77.08275 253 ALA C CA 1
ATOM 10804 C C . ALA D 1 255 ? 43.36700 60.52200 43.10000 1.000 78.02182 253 ALA C C 1
ATOM 10805 O O . ALA D 1 255 ? 44.58600 60.35000 42.98600 1.000 80.10624 253 ALA C O 1
ATOM 10807 N N . TYR D 1 256 ? 42.72900 60.35800 44.26100 1.000 78.38559 254 TYR C N 1
ATOM 10808 C CA . TYR D 1 256 ? 43.42900 59.79800 45.41600 1.000 83.70852 254 TYR C CA 1
ATOM 10809 C C . TYR D 1 256 ? 43.98000 58.40400 45.10300 1.000 84.64482 254 TYR C C 1
ATOM 10810 O O . TYR D 1 256 ? 45.11300 58.07800 45.47500 1.000 86.90030 254 TYR C O 1
ATOM 10819 N N . GLY D 1 257 ? 43.19400 57.57500 44.41100 1.000 79.60810 255 GLY C N 1
ATOM 10820 C CA . GLY D 1 257 ? 43.58500 56.19200 44.21600 1.000 80.72153 255 GLY C CA 1
ATOM 10821 C C . GLY D 1 257 ? 44.80700 56.01400 43.33500 1.000 84.31404 255 GLY C C 1
ATOM 10822 O O . GLY D 1 257 ? 45.68300 55.20400 43.64700 1.000 85.55373 255 GLY C O 1
ATOM 10823 N N . VAL D 1 258 ? 44.90600 56.76400 42.23700 1.000 83.01915 256 VAL C N 1
ATOM 10824 C CA . VAL D 1 258 ? 45.88900 56.47300 41.19800 1.000 87.09596 256 VAL C CA 1
ATOM 10825 C C . VAL D 1 258 ? 47.02000 57.49400 41.16700 1.000 92.06833 256 VAL C C 1
ATOM 10826 O O . VAL D 1 258 ? 48.17200 57.12500 40.93300 1.000 95.10920 256 VAL C O 1
ATOM 10830 N N . HIS D 1 259 ? 46.72700 58.77900 41.36700 1.000 94.60890 257 HIS C N 1
ATOM 10831 C CA . HIS D 1 259 ? 47.77700 59.76100 41.12600 1.000 98.68392 257 HIS C CA 1
ATOM 10832 C C . HIS D 1 259 ? 48.72600 59.86700 42.30700 1.000 104.25988 257 HIS C C 1
ATOM 10833 O O . HIS D 1 259 ? 49.86800 60.30400 42.13000 1.000 112.22164 257 HIS C O 1
ATOM 10840 N N . ASP D 1 260 ? 48.29800 59.42600 43.49500 1.000 98.23569 258 ASP C N 1
ATOM 10841 C CA . ASP D 1 260 ? 49.23500 59.23600 44.59700 1.000 97.59642 258 ASP C CA 1
ATOM 10842 C C . ASP D 1 260 ? 50.09700 58.00200 44.38200 1.000 105.03138 258 ASP C C 1
ATOM 10843 O O . ASP D 1 260 ? 51.24400 57.96200 44.84500 1.000 108.42691 258 ASP C O 1
ATOM 10848 N N . LEU D 1 261 ? 49.57400 57.01200 43.65100 1.000 106.75500 259 LEU C N 1
ATOM 10849 C CA . LEU D 1 261 ? 50.30000 55.77200 43.42100 1.000 99.36768 259 LEU C CA 1
ATOM 10850 C C . LEU D 1 261 ? 51.53900 56.01100 42.56100 1.000 107.25085 259 LEU C C 1
ATOM 10851 O O . LEU D 1 261 ? 52.54600 55.31000 42.70800 1.000 109.57599 259 LEU C O 1
ATOM 10856 N N . GLU D 1 262 ? 51.47400 56.97600 41.64100 1.000 107.90650 260 GLU C N 1
ATOM 10857 C CA . GLU D 1 262 ? 52.55900 57.18400 40.68800 1.000 111.89873 260 GLU C CA 1
ATOM 10858 C C . GLU D 1 262 ? 53.81900 57.70600 41.37800 1.000 125.83421 260 GLU C C 1
ATOM 10859 O O . GLU D 1 262 ? 54.91300 57.20200 41.11600 1.000 126.79749 260 GLU C O 1
ATOM 10865 N N . ASP D 1 263 ? 53.70600 58.71100 42.26800 1.000 154.68587 261 ASP C N 1
ATOM 10866 C CA . ASP D 1 263 ? 54.93100 59.20800 42.90400 1.000 156.19589 261 ASP C CA 1
ATOM 10867 C C . ASP D 1 263 ? 55.46900 58.25000 43.94600 1.000 158.27984 261 ASP C C 1
ATOM 10868 O O . ASP D 1 263 ? 56.68900 58.07900 44.03100 1.000 159.23470 261 ASP C O 1
ATOM 10873 N N . ALA D 1 264 ? 54.61400 57.48600 44.61200 1.000 130.18543 262 ALA C N 1
ATOM 10874 C CA . ALA D 1 264 ? 55.15700 56.51400 45.55200 1.000 122.48520 262 ALA C CA 1
ATOM 10875 C C . ALA D 1 264 ? 56.09300 55.50500 44.87600 1.000 119.40712 262 ALA C C 1
ATOM 10876 O O . ALA D 1 264 ? 57.03100 55.01200 45.51100 1.000 115.01882 262 ALA C O 1
ATOM 10878 N N . ILE D 1 265 ? 55.88000 55.18400 43.60000 1.000 118.13569 263 ILE C N 1
ATOM 10879 C CA . ILE D 1 265 ? 56.73000 54.16700 42.99800 1.000 116.31976 263 ILE C CA 1
ATOM 10880 C C . ILE D 1 265 ? 58.11900 54.72300 42.65800 1.000 121.82713 263 ILE C C 1
ATOM 10881 O O . ILE D 1 265 ? 59.14800 54.06700 42.90000 1.000 118.40160 263 ILE C O 1
ATOM 10886 N N . VAL D 1 266 ? 58.11300 55.92300 42.07500 1.000 123.30539 264 VAL C N 1
ATOM 10887 C CA . VAL D 1 266 ? 59.36600 56.65500 41.73000 1.000 127.36920 264 VAL C CA 1
ATOM 10888 C C . VAL D 1 266 ? 60.08500 57.08400 43.01700 1.000 127.95141 264 VAL C C 1
ATOM 10889 O O . VAL D 1 266 ? 61.31500 56.93500 43.07000 1.000 131.39804 264 VAL C O 1
ATOM 10893 N N . LEU D 1 267 ? 59.34700 57.58200 44.01900 1.000 128.16785 265 LEU C N 1
ATOM 10894 C CA . LEU D 1 267 ? 59.97700 57.99000 45.29500 1.000 122.20473 265 LEU C CA 1
ATOM 10895 C C . LEU D 1 267 ? 60.54100 56.80600 46.07800 1.000 119.92863 265 LEU C C 1
ATOM 10896 O O . LEU D 1 267 ? 61.17300 57.02600 47.10700 1.000 119.82758 265 LEU C O 1
ATOM 10901 N N . GLY D 1 268 ? 60.30700 55.56300 45.63400 1.000 116.61864 266 GLY C N 1
ATOM 10902 C CA . GLY D 1 268 ? 60.83200 54.39700 46.33700 1.000 110.90802 266 GLY C CA 1
ATOM 10903 C C . GLY D 1 268 ? 60.08500 53.99800 47.59100 1.000 105.08475 266 GLY C C 1
ATOM 10904 O O . GLY D 1 268 ? 60.56500 53.12700 48.32300 1.000 106.67431 266 GLY C O 1
ATOM 10905 N N . MET D 1 269 ? 58.93400 54.61700 47.87200 1.000 105.81363 267 MET C N 1
ATOM 10906 C CA . MET D 1 269 ? 58.13100 54.24100 49.03300 1.000 102.68589 267 MET C CA 1
ATOM 10907 C C . MET D 1 269 ? 57.44600 52.89700 48.86800 1.000 101.23357 267 MET C C 1
ATOM 10908 O O . MET D 1 269 ? 56.94700 52.34300 49.85800 1.000 96.84713 267 MET C O 1
ATOM 10913 N N . VAL D 1 270 ? 57.31000 52.42000 47.63700 1.000 102.65373 268 VAL C N 1
ATOM 10914 C CA . VAL D 1 270 ? 56.82200 51.07700 47.37500 1.000 99.16059 268 VAL C CA 1
ATOM 10915 C C . VAL D 1 270 ? 57.65500 50.49000 46.25100 1.000 99.58498 268 VAL C C 1
ATOM 10916 O O . VAL D 1 270 ? 57.87900 51.15200 45.23400 1.000 103.05815 268 VAL C O 1
ATOM 10920 N N . THR D 1 271 ? 58.07200 49.24100 46.46900 1.000 96.47632 269 THR C N 1
ATOM 10921 C CA . THR D 1 271 ? 58.84700 48.41900 45.50500 1.000 102.51556 269 THR C CA 1
ATOM 10922 C C . THR D 1 271 ? 57.89000 47.42700 44.83400 1.000 102.80454 269 THR C C 1
ATOM 10923 O O . THR D 1 271 ? 56.76400 47.25300 45.33800 1.000 103.15623 269 THR C O 1
ATOM 10927 N N . ARG D 1 272 ? 58.34300 46.76900 43.76500 1.000 102.73384 270 ARG C N 1
ATOM 10928 C CA . ARG D 1 272 ? 57.49000 45.80600 43.01900 1.000 104.15850 270 ARG C CA 1
ATOM 10929 C C . ARG D 1 272 ? 57.08500 44.64200 43.92900 1.000 106.88670 270 ARG C C 1
ATOM 10930 O O . ARG D 1 272 ? 55.93800 44.17600 43.80900 1.000 106.47091 270 ARG C O 1
ATOM 10938 N N . ALA D 1 273 ? 57.99400 44.18900 44.79600 1.000 117.92630 271 ALA C N 1
ATOM 10939 C CA . ALA D 1 273 ? 57.71100 43.02200 45.66500 1.000 120.26352 271 ALA C CA 1
ATOM 10940 C C . ALA D 1 273 ? 56.47200 43.26600 46.53500 1.000 114.83616 271 ALA C C 1
ATOM 10941 O O . ALA D 1 273 ? 55.66400 42.32700 46.65600 1.000 117.20877 271 ALA C O 1
ATOM 10943 N N . GLN D 1 274 ? 56.30800 44.45900 47.11600 1.000 107.50854 272 GLN C N 1
ATOM 10944 C CA . GLN D 1 274 ? 55.11500 44.67200 47.92900 1.000 108.44333 272 GLN C CA 1
ATOM 10945 C C . GLN D 1 274 ? 53.90700 45.05500 47.08000 1.000 105.35960 272 GLN C C 1
ATOM 10946 O O . GLN D 1 274 ? 52.76400 44.83200 47.49900 1.000 102.61326 272 GLN C O 1
ATOM 10948 N N . TRP D 1 275 ? 54.13400 45.66600 45.91200 1.000 100.09635 273 TRP C N 1
ATOM 10949 C CA . TRP D 1 275 ? 53.03300 45.92500 44.98900 1.000 96.59299 273 TRP C CA 1
ATOM 10950 C C . TRP D 1 275 ? 52.41300 44.62400 44.49000 1.000 96.24486 273 TRP C C 1
ATOM 10951 O O . TRP D 1 275 ? 51.18200 44.49800 44.42300 1.000 92.28284 273 TRP C O 1
ATOM 10962 N N . GLN D 1 276 ? 53.25300 43.64100 44.14400 1.000 98.02346 274 GLN C N 1
ATOM 10963 C CA . GLN D 1 276 ? 52.73600 42.37600 43.63000 1.000 95.35585 274 GLN C CA 1
ATOM 10964 C C . GLN D 1 276 ? 51.95400 41.62300 44.69800 1.000 94.86393 274 GLN C C 1
ATOM 10965 O O . GLN D 1 276 ? 50.89600 41.05600 44.40900 1.000 93.67179 274 GLN C O 1
ATOM 10971 N N . GLU D 1 277 ? 52.47500 41.57900 45.92800 1.000 98.08559 275 GLU C N 1
ATOM 10972 C CA . GLU D 1 277 ? 51.82100 40.82400 46.99300 1.000 98.70944 275 GLU C CA 1
ATOM 10973 C C . GLU D 1 277 ? 50.52900 41.49200 47.45100 1.000 96.36095 275 GLU C C 1
ATOM 10974 O O . GLU D 1 277 ? 49.53600 40.80700 47.71900 1.000 96.25657 275 GLU C O 1
ATOM 10980 N N . ALA D 1 278 ? 50.51000 42.81700 47.56100 1.000 98.26452 276 ALA C N 1
ATOM 10981 C CA . ALA D 1 278 ? 49.35200 43.47500 48.16600 1.000 97.35651 276 ALA C CA 1
ATOM 10982 C C . ALA D 1 278 ? 48.34300 43.83500 47.08200 1.000 97.31859 276 ALA C C 1
ATOM 10983 O O . ALA D 1 278 ? 47.31500 43.16700 46.93100 1.000 97.23522 276 ALA C O 1
ATOM 10985 N N . ALA D 1 279 ? 48.68000 44.82100 46.25900 1.000 88.38474 277 ALA C N 1
ATOM 10986 C CA . ALA D 1 279 ? 47.72600 45.38000 45.31300 1.000 84.89100 277 ALA C CA 1
ATOM 10987 C C . ALA D 1 279 ? 47.53500 44.48600 44.09400 1.000 83.13718 277 ALA C C 1
ATOM 10988 O O . ALA D 1 279 ? 46.39900 44.26900 43.65800 1.000 78.64219 277 ALA C O 1
ATOM 10990 N N . ALA D 1 280 ? 48.63300 44.02000 43.48600 1.000 83.00555 278 ALA C N 1
ATOM 10991 C CA . ALA D 1 280 ? 48.52500 43.31900 42.20600 1.000 80.04518 278 ALA C CA 1
ATOM 10992 C C . ALA D 1 280 ? 47.79900 41.99200 42.35400 1.000 80.53473 278 ALA C C 1
ATOM 10993 O O . ALA D 1 280 ? 46.99000 41.62500 41.49400 1.000 77.85088 278 ALA C O 1
ATOM 10995 N N . ALA D 1 281 ? 48.08600 41.25000 43.42600 1.000 81.87582 279 ALA C N 1
ATOM 10996 C CA . ALA D 1 281 ? 47.39800 39.98300 43.64100 1.000 78.22325 279 ALA C CA 1
ATOM 10997 C C . ALA D 1 281 ? 45.93000 40.21300 43.96200 1.000 75.84274 279 ALA C C 1
ATOM 10998 O O . ALA D 1 281 ? 45.05700 39.47300 43.49000 1.000 77.40271 279 ALA C O 1
ATOM 11000 N N . GLN D 1 282 ? 45.64800 41.20000 44.80700 1.000 75.67654 280 GLN C N 1
ATOM 11001 C CA . GLN D 1 282 ? 44.26400 41.50100 45.13500 1.000 76.07888 280 GLN C CA 1
ATOM 11002 C C . GLN D 1 282 ? 43.48100 41.96200 43.90000 1.000 75.52487 280 GLN C C 1
ATOM 11003 O O . GLN D 1 282 ? 42.29200 41.64500 43.76800 1.000 73.03578 280 GLN C O 1
ATOM 11005 N N . LEU D 1 283 ? 44.13600 42.67400 42.97100 1.000 74.42230 281 LEU C N 1
ATOM 11006 C CA . LEU D 1 283 ? 43.47400 43.12100 41.74400 1.000 71.90093 281 LEU C CA 1
ATOM 11007 C C . LEU D 1 283 ? 43.25300 41.97600 40.75800 1.000 73.74201 281 LEU C C 1
ATOM 11008 O O . LEU D 1 283 ? 42.34800 42.04300 39.91500 1.000 72.29514 281 LEU C O 1
ATOM 11013 N N . ALA D 1 284 ? 44.07700 40.93400 40.81800 1.000 74.60156 282 ALA C N 1
ATOM 11014 C CA . ALA D 1 284 ? 43.84600 39.79300 39.94600 1.000 73.69141 282 ALA C CA 1
ATOM 11015 C C . ALA D 1 284 ? 42.58000 39.03900 40.32000 1.000 73.60901 282 ALA C C 1
ATOM 11016 O O . ALA D 1 284 ? 42.09400 38.25000 39.50500 1.000 68.46153 282 ALA C O 1
ATOM 11018 N N . GLU D 1 285 ? 42.07300 39.22600 41.54800 1.000 73.30333 283 GLU C N 1
ATOM 11019 C CA . GLU D 1 285 ? 40.87500 38.54800 42.03900 1.000 73.14440 283 GLU C CA 1
ATOM 11020 C C . GLU D 1 285 ? 39.75500 39.51900 42.43300 1.000 69.99124 283 GLU C C 1
ATOM 11021 O O . GLU D 1 285 ? 38.83800 39.13600 43.16900 1.000 71.64404 283 GLU C O 1
ATOM 11023 N N . CYS D 1 286 ? 39.81600 40.77400 41.99400 1.000 69.10636 284 CYS C N 1
ATOM 11024 C CA . CYS D 1 286 ? 38.83700 41.77900 42.40700 1.000 71.57953 284 CYS C CA 1
ATOM 11025 C C . CYS D 1 286 ? 37.49000 41.65100 41.70500 1.000 68.93863 284 CYS C C 1
ATOM 11026 O O . CYS D 1 286 ? 36.54800 42.36700 42.07500 1.000 65.25590 284 CYS C O 1
ATOM 11029 N N . GLY D 1 287 ? 37.39300 40.86100 40.64200 1.000 63.08355 285 GLY C N 1
ATOM 11030 C CA . GLY D 1 287 ? 36.12100 40.66700 39.99500 1.000 65.76780 285 GLY C CA 1
ATOM 11031 C C . GLY D 1 287 ? 35.86500 41.59700 38.83000 1.000 66.72599 285 GLY C C 1
ATOM 11032 O O . GLY D 1 287 ? 34.86300 41.41300 38.10800 1.000 63.09452 285 GLY C O 1
ATOM 11033 N N . ASP D 1 288 ? 36.72700 42.59600 38.62200 1.000 60.17774 286 ASP C N 1
ATOM 11034 C CA . ASP D 1 288 ? 36.60200 43.41900 37.44600 1.000 60.24880 286 ASP C CA 1
ATOM 11035 C C . ASP D 1 288 ? 37.45300 42.83800 36.33300 1.000 60.94727 286 ASP C C 1
ATOM 11036 O O . ASP D 1 288 ? 38.68000 42.76000 36.48000 1.000 61.89831 286 ASP C O 1
ATOM 11041 N N . PRO D 1 289 ? 36.86200 42.50700 35.19200 1.000 58.67019 287 PRO C N 1
ATOM 11042 C CA . PRO D 1 289 ? 37.60800 41.80700 34.12400 1.000 61.22589 287 P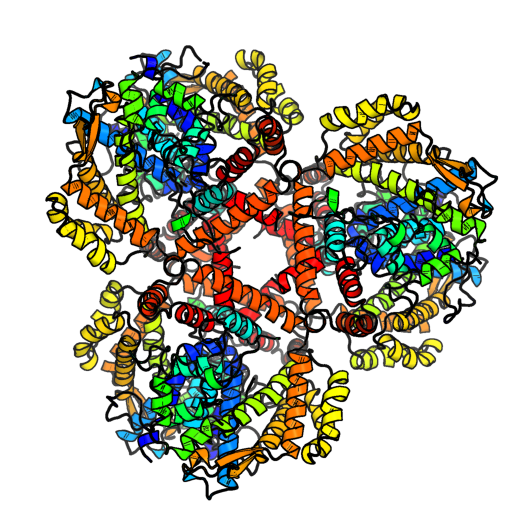RO C CA 1
ATOM 11043 C C . PRO D 1 289 ? 38.75500 42.60200 33.54600 1.000 64.31900 287 PRO C C 1
ATOM 11044 O O . PRO D 1 289 ? 39.76400 42.00900 33.13000 1.000 62.50007 287 PRO C O 1
ATOM 11048 N N . TRP D 1 290 ? 38.58800 43.92400 33.42300 1.000 63.17003 288 TRP C N 1
ATOM 11049 C CA . TRP D 1 290 ? 39.64000 44.73400 32.83600 1.000 60.39318 288 TRP C CA 1
ATOM 11050 C C . TRP D 1 290 ? 40.88400 44.66200 33.69000 1.000 63.40921 288 TRP C C 1
ATOM 11051 O O . TRP D 1 290 ? 41.99200 44.46400 33.18000 1.000 66.67917 288 TRP C O 1
ATOM 11062 N N . PHE D 1 291 ? 40.71100 44.78900 35.00400 1.000 59.53029 289 PHE C N 1
ATOM 11063 C CA . PHE D 1 291 ? 41.85700 44.69000 35.89500 1.000 61.63199 289 PHE C CA 1
ATOM 11064 C C . PHE D 1 291 ? 42.40900 43.26500 35.95300 1.000 68.01075 289 PHE C C 1
ATOM 11065 O O . PHE D 1 291 ? 43.62500 43.07200 35.93300 1.000 69.46948 289 PHE C O 1
ATOM 11073 N N . GLU D 1 292 ? 41.54900 42.24500 35.96600 1.000 70.93814 290 GLU C N 1
ATOM 11074 C CA . GLU D 1 292 ? 42.07600 40.88100 35.98900 1.000 72.20121 290 GLU C CA 1
ATOM 11075 C C . GLU D 1 292 ? 42.88700 40.58800 34.73700 1.000 71.97466 290 GLU C C 1
ATOM 11076 O O . GLU D 1 292 ? 43.95700 39.97600 34.80800 1.000 71.58343 290 GLU C O 1
ATOM 11082 N N . GLU D 1 293 ? 42.43200 41.09200 33.59500 1.000 68.51553 291 GLU C N 1
ATOM 11083 C CA . GLU D 1 293 ? 43.14700 40.88200 32.34500 1.000 68.20725 291 GLU C CA 1
ATOM 11084 C C . GLU D 1 293 ? 44.43300 41.70700 32.25700 1.000 72.14862 291 GLU C C 1
ATOM 11085 O O . GLU D 1 293 ? 45.50000 41.17100 31.93300 1.000 70.54691 291 GLU C O 1
ATOM 11091 N N . HIS D 1 294 ? 44.36600 43.00400 32.57500 1.000 70.24085 292 HIS C N 1
ATOM 11092 C CA . HIS D 1 294 ? 45.45600 43.91400 32.22800 1.000 70.77065 292 HIS C CA 1
ATOM 11093 C C . HIS D 1 294 ? 46.43500 44.12600 33.36300 1.000 74.07377 292 HIS C C 1
ATOM 11094 O O . HIS D 1 294 ? 47.43900 44.82300 33.16400 1.000 77.01071 292 HIS C O 1
ATOM 11101 N N . ILE D 1 295 ? 46.19600 43.49100 34.49500 1.000 73.84162 293 ILE C N 1
ATOM 11102 C CA . ILE D 1 295 ? 47.04500 43.79900 35.66700 1.000 73.53752 293 ILE C CA 1
ATOM 11103 C C . ILE D 1 295 ? 48.50200 43.47400 35.39900 1.000 79.58579 293 ILE C C 1
ATOM 11104 O O . ILE D 1 295 ? 49.32900 44.29600 35.73400 1.000 83.47770 293 ILE C O 1
ATOM 11109 N N . ALA D 1 296 ? 48.80200 42.35700 34.76000 1.000 81.08734 294 ALA C N 1
ATOM 11110 C CA . ALA D 1 296 ? 50.22000 41.96400 34.64900 1.000 81.89315 294 ALA C CA 1
ATOM 11111 C C . ALA D 1 296 ? 51.02400 42.98900 33.86900 1.000 82.16258 294 ALA C C 1
ATOM 11112 O O . ALA D 1 296 ? 52.05900 43.36600 34.32400 1.000 82.66464 294 ALA C O 1
ATOM 11114 N N . GLU D 1 297 ? 50.52200 43.42900 32.73900 1.000 81.92409 295 GLU C N 1
ATOM 11115 C CA . GLU D 1 297 ? 51.30500 44.39300 31.95800 1.000 85.90776 295 GLU C CA 1
ATOM 11116 C C . GLU D 1 297 ? 51.44400 45.70200 32.73400 1.000 90.66631 295 GLU C C 1
ATOM 11117 O O . GLU D 1 297 ? 52.56900 46.18000 32.91700 1.000 90.98201 295 GLU C O 1
ATOM 11123 N N . LEU D 1 298 ? 50.33400 46.18800 33.27600 1.000 86.70431 296 LEU C N 1
ATOM 11124 C CA . LEU D 1 298 ? 50.32500 47.50600 33.94200 1.000 86.85189 296 LEU C CA 1
ATOM 11125 C C . LEU D 1 298 ? 51.42000 47.48500 34.97700 1.000 89.09356 296 LEU C C 1
ATOM 11126 O O . LEU D 1 298 ? 52.12600 48.46000 35.11900 1.000 89.87491 296 LEU C O 1
ATOM 11131 N N . SER D 1 299 ? 51.57100 46.34900 35.61300 1.000 87.74665 297 SER C N 1
ATOM 11132 C CA . SER D 1 299 ? 52.52800 46.31900 36.69500 1.000 90.68084 297 SER C CA 1
ATOM 11133 C C . SER D 1 299 ? 53.94100 46.49500 36.16500 1.000 93.59390 297 SER C C 1
ATOM 11134 O O . SER D 1 299 ? 54.79300 47.03900 36.87300 1.000 96.03564 297 SER C O 1
ATOM 11137 N N . GLU D 1 300 ? 54.20800 46.04700 34.93100 1.000 97.76843 298 GLU C N 1
ATOM 11138 C CA . GLU D 1 300 ? 55.51500 46.28000 34.32400 1.000 101.25496 298 GLU C CA 1
ATOM 11139 C C . GLU D 1 300 ? 55.63300 47.69000 33.75400 1.000 100.09616 298 GLU C C 1
ATOM 11140 O O . GLU D 1 300 ? 56.73000 48.26600 33.74800 1.000 99.49319 298 GLU C O 1
ATOM 11142 N N . MET D 1 301 ? 54.51800 48.27900 33.32000 1.000 94.10529 299 MET C N 1
ATOM 11143 C CA . MET D 1 301 ? 54.56500 49.65600 32.84900 1.000 94.35150 299 MET C CA 1
ATOM 11144 C C . MET D 1 301 ? 54.75400 50.61400 34.01400 1.000 93.86189 299 MET C C 1
ATOM 11145 O O . MET D 1 301 ? 55.37100 51.67500 33.86100 1.000 94.64369 299 MET C O 1
ATOM 11150 N N . LEU D 1 302 ? 54.19000 50.27000 35.17500 1.000 94.67451 300 LEU C N 1
ATOM 11151 C CA . LEU D 1 302 ? 54.33200 51.10800 36.35700 1.000 92.74362 300 LEU C CA 1
ATOM 11152 C C . LEU D 1 302 ? 55.76400 51.11200 36.86400 1.000 94.50232 300 LEU C C 1
ATOM 11153 O O . LEU D 1 302 ? 56.22600 52.12500 37.40000 1.000 93.38804 300 LEU C O 1
ATOM 11158 N N . PHE D 1 303 ? 56.49200 50.01100 36.67900 1.000 96.42115 301 PHE C N 1
ATOM 11159 C CA . PHE D 1 303 ? 57.87900 49.94300 37.11800 1.000 98.89567 301 PHE C CA 1
ATOM 11160 C C . PHE D 1 303 ? 58.84700 50.04500 35.94200 1.000 102.42375 301 PHE C C 1
ATOM 11161 O O . PHE D 1 303 ? 60.02700 49.70500 36.07400 1.000 100.27324 301 PHE C O 1
ATOM 11169 N N . SER D 1 304 ? 58.36900 50.57600 34.81400 1.000 111.92902 302 SER C N 1
ATOM 11170 C CA . SER D 1 304 ? 59.21300 50.84100 33.65600 1.000 113.24411 302 SER C CA 1
ATOM 11171 C C . SER D 1 304 ? 60.41500 51.74700 33.95100 1.000 116.43478 302 SER C C 1
ATOM 11172 O O . SER D 1 304 ? 61.47100 51.58300 33.32900 1.000 114.98321 302 SER C O 1
ATOM 11175 N N . GLY D 1 305 ? 60.27300 52.74000 34.83200 1.000 109.92934 303 GLY C N 1
ATOM 11176 C CA . GLY D 1 305 ? 61.32300 53.74700 34.97800 1.000 110.26836 303 GLY C CA 1
ATOM 11177 C C . GLY D 1 305 ? 61.36300 54.80800 33.90100 1.000 112.61051 303 GLY C C 1
ATOM 11178 O O . GLY D 1 305 ? 62.24600 55.66900 33.93900 1.000 110.32702 303 GLY C O 1
ATOM 11179 N N . LYS D 1 306 ? 60.37400 54.82200 33.01100 1.000 113.51266 304 LYS C N 1
ATOM 11180 C CA . LYS D 1 306 ? 60.23900 55.76200 31.90400 1.000 108.54984 304 LYS C CA 1
ATOM 11181 C C . LYS D 1 306 ? 58.93500 56.49900 32.13100 1.000 104.42202 304 LYS C C 1
ATOM 11182 O O . LYS D 1 306 ? 57.87900 55.86600 32.20200 1.000 104.27157 304 LYS C O 1
ATOM 11188 N N . HIS D 1 307 ? 58.99100 57.82900 32.20800 1.000 103.56422 305 HIS C N 1
ATOM 11189 C CA . HIS D 1 307 ? 57.78600 58.55900 32.60100 1.000 102.75211 305 HIS C CA 1
ATOM 11190 C C . HIS D 1 307 ? 56.65600 58.36600 31.59200 1.000 98.95158 305 HIS C C 1
ATOM 11191 O O . HIS D 1 307 ? 55.50500 58.12700 31.97700 1.000 94.98738 305 HIS C O 1
ATOM 11198 N N . TYR D 1 308 ? 56.96600 58.42700 30.29900 1.000 103.74868 306 TYR C N 1
ATOM 11199 C CA . TYR D 1 308 ? 55.88500 58.43500 29.32100 1.000 101.38123 306 TYR C CA 1
ATOM 11200 C C . TYR D 1 308 ? 55.17000 57.09000 29.16900 1.000 102.34063 306 TYR C C 1
ATOM 11201 O O . TYR D 1 308 ? 54.09900 57.05600 28.55600 1.000 101.43523 306 TYR C O 1
ATOM 11210 N N . VAL D 1 309 ? 55.87800 56.00100 29.48700 1.000 99.93456 307 VAL C N 1
ATOM 11211 C CA . VAL D 1 309 ? 55.26300 54.64100 29.50700 1.000 100.44838 307 VAL C CA 1
ATOM 11212 C C . VAL D 1 309 ? 54.34900 54.54200 30.73500 1.000 94.00605 307 VAL C C 1
ATOM 11213 O O . VAL D 1 309 ? 53.21600 54.04500 30.60200 1.000 94.11618 307 VAL C O 1
ATOM 11217 N N . ARG D 1 310 ? 54.83800 55.04700 31.87300 1.000 94.97070 308 ARG C N 1
ATOM 11218 C CA . ARG D 1 310 ? 54.11900 55.01700 33.17600 1.000 93.18395 308 ARG C CA 1
ATOM 11219 C C . ARG D 1 310 ? 52.83600 55.84200 33.06400 1.000 95.34435 308 ARG C C 1
ATOM 11220 O O . ARG D 1 310 ? 51.81300 55.42800 33.63500 1.000 93.56973 308 ARG C O 1
ATOM 11222 N N . LYS D 1 311 ? 52.90200 56.96300 32.34600 1.000 96.75673 309 LYS C N 1
ATOM 11223 C CA . LYS D 1 311 ? 51.71200 57.83100 32.17000 1.000 94.95021 309 LYS C CA 1
ATOM 11224 C C . LYS D 1 311 ? 50.63300 56.99300 31.48300 1.000 92.61064 309 LYS C C 1
ATOM 11225 O O . LYS D 1 311 ? 49.44800 57.17000 31.81600 1.000 90.38262 309 LYS C O 1
ATOM 11231 N N . ASP D 1 312 ? 51.03900 56.12500 30.55100 1.000 88.36737 310 ASP C N 1
ATOM 11232 C CA . ASP D 1 312 ? 50.06900 55.29100 29.84200 1.000 89.57317 310 ASP C CA 1
ATOM 11233 C C . ASP D 1 312 ? 49.36900 54.31200 30.78400 1.000 84.04227 310 ASP C C 1
ATOM 11234 O O . ASP D 1 312 ? 48.15000 54.13000 30.69600 1.000 80.03115 310 ASP C O 1
ATOM 11239 N N . ALA D 1 313 ? 50.10600 53.72600 31.73100 1.000 86.77374 311 ALA C N 1
ATOM 11240 C CA . ALA D 1 313 ? 49.47600 52.84800 32.71000 1.000 81.87115 311 ALA C CA 1
ATOM 11241 C C . ALA D 1 313 ? 48.52500 53.63000 33.60200 1.000 79.01939 311 ALA C C 1
ATOM 11242 O O . ALA D 1 313 ? 47.35900 53.25200 33.77000 1.000 75.38541 311 ALA C O 1
ATOM 11244 N N . ILE D 1 314 ? 49.00000 54.74600 34.15900 1.000 83.31793 312 ILE C N 1
ATOM 11245 C CA . ILE D 1 314 ? 48.14200 55.59300 34.98000 1.000 78.38880 312 ILE C CA 1
ATOM 11246 C C . ILE D 1 314 ? 46.95600 56.08400 34.15500 1.000 75.28464 312 ILE C C 1
ATOM 11247 O O . ILE D 1 314 ? 45.80100 56.05500 34.60600 1.000 71.54413 312 ILE C O 1
ATOM 11252 N N . GLY D 1 315 ? 47.21900 56.51600 32.91900 1.000 76.86975 313 GLY C N 1
ATOM 11253 C CA . GLY D 1 315 ? 46.13900 57.00300 32.07700 1.000 74.79857 313 GLY C CA 1
ATOM 11254 C C . GLY D 1 315 ? 45.11500 55.93400 31.78700 1.000 74.16272 313 GLY C C 1
ATOM 11255 O O . GLY D 1 315 ? 43.90700 56.19400 31.79600 1.000 73.33105 313 GLY C O 1
ATOM 11256 N N . GLY D 1 316 ? 45.58600 54.70900 31.54800 1.000 76.21860 314 GLY C N 1
ATOM 11257 C CA . GLY D 1 316 ? 44.67400 53.61900 31.28400 1.000 73.24004 314 GLY C CA 1
ATOM 11258 C C . GLY D 1 316 ? 43.84100 53.26600 32.49600 1.000 67.66620 314 GLY C C 1
ATOM 11259 O O . GLY D 1 316 ? 42.64700 52.96800 32.37300 1.000 66.74758 314 GLY C O 1
ATOM 11260 N N . ILE D 1 317 ? 44.44200 53.33200 33.68600 1.000 65.94606 315 ILE C N 1
ATOM 11261 C CA . ILE D 1 317 ? 43.68100 53.03000 34.89400 1.000 68.40587 315 ILE C CA 1
ATOM 11262 C C . ILE D 1 317 ? 42.57100 54.05300 35.09300 1.000 69.10671 315 ILE C C 1
ATOM 11263 O O . ILE D 1 317 ? 41.39700 53.69300 35.27900 1.000 64.10716 315 ILE C O 1
ATOM 11268 N N . VAL D 1 318 ? 42.92100 55.34500 35.00300 1.000 70.60267 316 VAL C N 1
ATOM 11269 C CA . VAL D 1 318 ? 41.93700 56.41000 35.20500 1.000 66.77247 316 VAL C CA 1
ATOM 11270 C C . VAL D 1 318 ? 40.80300 56.28000 34.20300 1.000 66.31529 316 VAL C C 1
ATOM 11271 O O . VAL D 1 318 ? 39.62200 56.28000 34.57200 1.000 66.13203 316 VAL C O 1
ATOM 11275 N N . ASN D 1 319 ? 41.13900 56.14100 32.91900 1.000 66.68504 317 ASN C N 1
ATOM 11276 C CA . ASN D 1 319 ? 40.08200 55.99000 31.92400 1.000 68.86877 317 ASN C CA 1
ATOM 11277 C C . ASN D 1 319 ? 39.23200 54.76200 32.22300 1.000 71.70020 317 ASN C C 1
ATOM 11278 O O . ASN D 1 319 ? 38.01100 54.79200 32.03500 1.000 72.77138 317 ASN C O 1
ATOM 11283 N N . ALA D 1 320 ? 39.85600 53.68100 32.72000 1.000 68.09409 318 ALA C N 1
ATOM 11284 C CA . ALA D 1 320 ? 39.08700 52.48000 33.04600 1.000 71.68329 318 ALA C CA 1
ATOM 11285 C C . ALA D 1 320 ? 38.08000 52.76800 34.14200 1.000 68.69891 318 ALA C C 1
ATOM 11286 O O . ALA D 1 320 ? 36.95700 52.24600 34.12100 1.000 67.47319 318 ALA C O 1
ATOM 11288 N N . LEU D 1 321 ? 38.50700 53.48500 35.17900 1.000 64.34937 319 LEU C N 1
ATOM 11289 C CA . LEU D 1 321 ? 37.58700 53.81900 36.29800 1.000 68.43155 319 LEU C CA 1
ATOM 11290 C C . LEU D 1 321 ? 36.48800 54.77800 35.82800 1.000 71.20367 319 LEU C C 1
ATOM 11291 O O . LEU D 1 321 ? 35.33000 54.59200 36.21400 1.000 70.22488 319 LEU C O 1
ATOM 11296 N N . LEU D 1 322 ? 36.87000 55.76400 35.01300 1.000 74.71714 320 LEU C N 1
ATOM 11297 C CA . LEU D 1 322 ? 35.98200 56.85000 34.51500 1.000 74.66069 320 LEU C CA 1
ATOM 11298 C C . LEU D 1 322 ? 34.82800 56.31900 33.65300 1.000 77.54302 320 LEU C C 1
ATOM 11299 O O . LEU D 1 322 ? 33.70100 56.82000 33.81400 1.000 77.75621 320 LEU C O 1
ATOM 11304 N N . THR D 1 323 ? 35.10000 55.35000 32.77800 1.000 74.45570 321 THR C N 1
ATOM 11305 C CA . THR D 1 323 ? 34.08900 54.80600 31.83200 1.000 76.54396 321 THR C CA 1
ATOM 11306 C C . THR D 1 323 ? 33.09800 53.87500 32.53600 1.000 72.15412 321 THR C C 1
ATOM 11307 O O . THR D 1 323 ? 32.10300 53.49900 31.90900 1.000 73.30409 321 THR C O 1
ATOM 11311 N N . SER D 1 324 ? 33.37900 53.52500 33.78700 1.000 71.30978 322 SER C N 1
ATOM 11312 C CA . SER D 1 324 ? 32.58900 52.57600 34.56900 1.000 71.98175 322 SER C CA 1
ATOM 11313 C C . SER D 1 324 ? 31.67600 53.28200 35.55300 1.000 68.90781 322 SER C C 1
ATOM 11314 O O . SER D 1 324 ? 31.25100 52.67800 36.54400 1.000 62.72000 322 SER C O 1
ATOM 11317 N N . ILE D 1 325 ? 31.38100 54.55600 35.30300 1.000 70.21312 323 ILE C N 1
ATOM 11318 C CA . ILE D 1 325 ? 30.49500 55.35300 36.14000 1.000 65.80569 323 ILE C CA 1
ATOM 11319 C C . ILE D 1 325 ? 29.25600 55.65000 35.32100 1.000 65.65434 323 ILE C C 1
ATOM 11320 O O . ILE D 1 325 ? 29.34100 55.93700 34.12100 1.000 69.79648 323 ILE C O 1
ATOM 11325 N N . SER D 1 326 ? 28.10400 55.53300 35.95600 1.000 61.64207 324 SER C N 1
ATOM 11326 C CA . SER D 1 326 ? 26.86500 55.85500 35.28200 1.000 69.12049 324 SER C CA 1
ATOM 11327 C C . SER D 1 326 ? 25.94600 56.53000 36.28700 1.000 69.76921 324 SER C C 1
ATOM 11328 O O . SER D 1 326 ? 26.12200 56.39500 37.50000 1.000 66.59072 324 SER C O 1
ATOM 11331 N N . VAL D 1 327 ? 24.95700 57.25400 35.77200 1.000 69.66626 325 VAL C N 1
ATOM 11332 C CA . VAL D 1 327 ? 23.94800 57.87600 36.61600 1.000 72.80643 325 VAL C CA 1
ATOM 11333 C C . VAL D 1 327 ? 22.80000 56.89000 36.75500 1.000 75.66024 325 VAL C C 1
ATOM 11334 O O . VAL D 1 327 ? 22.22600 56.45300 35.75400 1.000 78.07989 325 VAL C O 1
ATOM 11338 N N . LYS D 1 328 ? 22.47800 56.52400 37.98800 1.000 77.78077 326 LYS C N 1
ATOM 11339 C CA . LYS D 1 328 ? 21.34800 55.67100 38.32100 1.000 76.29222 326 LYS C CA 1
ATOM 11340 C C . LYS D 1 328 ? 20.49000 56.40200 39.33800 1.000 79.58083 326 LYS C C 1
ATOM 11341 O O . LYS D 1 328 ? 20.97300 57.30700 40.02700 1.000 80.82106 326 LYS C O 1
ATOM 11347 N N . PRO D 1 329 ? 19.21500 56.02800 39.47400 1.000 79.42442 327 PRO C N 1
ATOM 11348 C CA . PRO D 1 329 ? 18.38500 56.68300 40.49100 1.000 75.48670 327 PRO C CA 1
ATOM 11349 C C . PRO D 1 329 ? 18.79700 56.27000 41.89200 1.000 76.98084 327 PRO C C 1
ATOM 11350 O O . PRO D 1 329 ? 19.12000 55.11300 42.16200 1.000 81.58769 327 PRO C O 1
ATOM 11354 N N . VAL D 1 330 ? 18.73200 57.23700 42.79700 1.000 77.69913 328 VAL C N 1
ATOM 11355 C CA . VAL D 1 330 ? 19.05000 57.03800 44.23700 1.000 79.64298 328 VAL C CA 1
ATOM 11356 C C . VAL D 1 330 ? 17.94200 56.15800 44.82100 1.000 81.31352 328 VAL C C 1
ATOM 11357 O O . VAL D 1 330 ? 16.81000 56.29700 44.37300 1.000 82.28046 328 VAL C O 1
ATOM 11361 N N . GLU D 1 331 ? 18.24400 55.30500 45.80700 1.000 86.29783 329 GLU C N 1
ATOM 11362 C CA . GLU D 1 331 ? 17.24100 54.39800 46.43200 1.000 88.96375 329 GLU C CA 1
ATOM 11363 C C . GLU D 1 331 ? 16.44600 55.12900 47.52300 1.000 87.26416 329 GLU C C 1
ATOM 11364 O O . GLU D 1 331 ? 16.47700 54.69100 48.67500 1.000 90.85284 329 GLU C O 1
ATOM 11370 N N . ALA D 1 332 ? 15.74800 56.20500 47.17100 1.000 87.83569 330 ALA C N 1
ATOM 11371 C CA . ALA D 1 332 ? 14.92300 56.96300 48.13000 1.000 85.70397 330 ALA C CA 1
ATOM 11372 C C . ALA D 1 332 ? 13.89100 57.73800 47.32100 1.000 86.44450 330 ALA C C 1
ATOM 11373 O O . ALA D 1 332 ? 14.19500 58.10500 46.18400 1.000 87.38912 330 ALA C O 1
ATOM 11375 N N . PRO D 1 333 ? 12.68600 57.99300 47.85400 1.000 88.38530 331 PRO C N 1
ATOM 11376 C CA . PRO D 1 333 ? 11.65000 58.69300 47.07300 1.000 88.78591 331 PRO C CA 1
ATOM 11377 C C . PRO D 1 333 ? 11.83400 60.21300 47.10300 1.000 87.24560 331 PRO C C 1
ATOM 11378 O O . PRO D 1 333 ? 10.94500 60.97300 47.50000 1.000 88.21552 331 PRO C O 1
ATOM 11382 N N . PHE D 1 334 ? 13.02500 60.66200 46.68500 1.000 86.76339 332 PHE C N 1
ATOM 11383 C CA . PHE D 1 334 ? 13.33300 62.08800 46.54300 1.000 87.92677 332 PHE C CA 1
ATOM 11384 C C . PHE D 1 334 ? 12.54600 62.70600 45.39000 1.000 91.90897 332 PHE C C 1
ATOM 11385 O O . PHE D 1 334 ? 12.32200 62.06500 44.35800 1.000 91.02680 332 PHE C O 1
ATOM 11393 N N . HIS D 1 335 ? 12.14300 63.97100 45.55100 1.000 90.91650 333 HIS C N 1
ATOM 11394 C CA . HIS D 1 335 ? 11.42800 64.63400 44.46300 1.000 89.81714 333 HIS C CA 1
ATOM 11395 C C . HIS D 1 335 ? 12.35500 65.45000 43.57300 1.000 89.06311 333 HIS C C 1
ATOM 11396 O O . HIS D 1 335 ? 12.19500 65.44100 42.35000 1.000 91.67745 333 HIS C O 1
ATOM 11403 N N . ASN D 1 336 ? 13.34400 66.11900 44.16500 1.000 88.40816 334 ASN C N 1
ATOM 11404 C CA . ASN D 1 336 ? 14.23500 67.01100 43.43100 1.000 85.19248 334 ASN C CA 1
ATOM 11405 C C . ASN D 1 336 ? 15.23200 66.21600 42.59800 1.000 85.74827 334 ASN C C 1
ATOM 11406 O O . ASN D 1 336 ? 15.91300 65.32400 43.11600 1.000 84.54116 334 ASN C O 1
ATOM 11411 N N . GLU D 1 337 ? 15.37400 66.58800 41.32200 1.000 86.16488 335 GLU C N 1
ATOM 11412 C CA . GLU D 1 337 ? 16.15000 65.74800 40.41200 1.000 83.13678 335 GLU C CA 1
ATOM 11413 C C . GLU D 1 337 ? 17.60300 65.64600 40.83700 1.000 79.03895 335 GLU C C 1
ATOM 11414 O O . GLU D 1 337 ? 18.24500 64.62200 40.60300 1.000 81.95060 335 GLU C O 1
ATOM 11420 N N . LEU D 1 338 ? 18.13300 66.67700 41.48100 1.000 81.07822 336 LEU C N 1
ATOM 11421 C CA . LEU D 1 338 ? 19.51700 66.62300 41.92200 1.000 77.03185 336 LEU C CA 1
ATOM 11422 C C . LEU D 1 338 ? 19.71200 65.72400 43.12700 1.000 74.83336 336 LEU C C 1
ATOM 11423 O O . LEU D 1 338 ? 20.85200 65.33700 43.41200 1.000 74.61054 336 LEU C O 1
ATOM 11428 N N . LEU D 1 339 ? 18.63800 65.36000 43.83100 1.000 77.82029 337 LEU C N 1
ATOM 11429 C CA . LEU D 1 339 ? 18.79400 64.41900 44.92900 1.000 76.02547 337 LEU C CA 1
ATOM 11430 C C . LEU D 1 339 ? 18.33700 63.01500 44.58800 1.000 77.06728 337 LEU C C 1
ATOM 11431 O O . LEU D 1 339 ? 18.81000 62.07000 45.22600 1.000 77.96362 337 LEU C O 1
ATOM 11436 N N . ALA D 1 340 ? 17.53000 62.85800 43.53400 1.000 73.62381 338 ALA C N 1
ATOM 11437 C CA . ALA D 1 340 ? 16.98600 61.57400 43.11700 1.000 79.73461 338 ALA C CA 1
ATOM 11438 C C . ALA D 1 340 ? 17.96200 60.76400 42.28100 1.000 79.54647 338 ALA C C 1
ATOM 11439 O O . ALA D 1 340 ? 17.69500 59.59200 42.01400 1.000 78.94942 338 ALA C O 1
ATOM 11441 N N . PHE D 1 341 ? 19.06000 61.36100 41.83600 1.000 77.35529 339 PHE C N 1
ATOM 11442 C CA . PHE D 1 341 ? 20.03600 60.66200 41.01700 1.000 75.14138 339 PHE C CA 1
ATOM 11443 C C . PHE D 1 341 ? 21.43000 60.90700 41.56900 1.000 73.90964 339 PHE C C 1
ATOM 11444 O O . PHE D 1 341 ? 21.78200 62.04000 41.91200 1.000 70.47444 339 PHE C O 1
ATOM 11452 N N . ASN D 1 342 ? 22.21200 59.84100 41.66100 1.000 70.67141 340 ASN C N 1
ATOM 11453 C CA . ASN D 1 342 ? 23.62900 59.95800 41.92100 1.000 69.12051 340 ASN C CA 1
ATOM 11454 C C . ASN D 1 342 ? 24.38200 59.27600 40.79400 1.000 68.57201 340 ASN C C 1
ATOM 11455 O O . ASN D 1 342 ? 23.81400 58.55300 39.97300 1.000 69.66172 340 ASN C O 1
ATOM 11460 N N . ALA D 1 343 ? 25.66200 59.57200 40.72600 1.000 66.98575 341 ALA C N 1
ATOM 11461 C CA . ALA D 1 343 ? 26.57100 58.82500 39.89000 1.000 66.55927 341 ALA C CA 1
ATOM 11462 C C . ALA D 1 343 ? 27.13900 57.69000 40.73200 1.000 67.43824 341 ALA C C 1
ATOM 11463 O O . ALA D 1 343 ? 27.44700 57.86700 41.92000 1.000 66.75054 341 ALA C O 1
ATOM 11465 N N . TYR D 1 344 ? 27.23300 56.51000 40.13200 1.000 64.24662 342 TYR C N 1
ATOM 11466 C CA . TYR D 1 344 ? 27.78200 55.35800 40.82400 1.000 66.60993 342 TYR C CA 1
ATOM 11467 C C . TYR D 1 344 ? 28.82900 54.70200 39.94100 1.000 63.76709 342 TYR C C 1
ATOM 11468 O O . TYR D 1 344 ? 28.74500 54.72900 38.70300 1.000 60.37283 342 TYR C O 1
ATOM 11477 N N . ILE D 1 345 ? 29.82800 54.15000 40.58400 1.000 60.39618 343 ILE C N 1
ATOM 11478 C CA . ILE D 1 345 ? 30.81200 53.36600 39.86600 1.000 61.96828 343 ILE C CA 1
ATOM 11479 C C . ILE D 1 345 ? 30.29500 51.94100 39.83000 1.000 62.25359 343 ILE C C 1
ATOM 11480 O O . ILE D 1 345 ? 29.63800 51.47700 40.77200 1.000 60.20953 343 ILE C O 1
ATOM 11485 N N . GLU D 1 346 ? 30.53800 51.26600 38.71800 1.000 63.01099 344 GLU C N 1
ATOM 11486 C CA . GLU D 1 346 ? 30.12300 49.88700 38.60500 1.000 62.22973 344 GLU C CA 1
ATOM 11487 C C . GLU D 1 346 ? 30.74100 49.10200 39.76400 1.000 61.84700 344 GLU C C 1
ATOM 11488 O O . GLU D 1 346 ? 31.91600 49.30700 40.09200 1.000 60.70345 344 GLU C O 1
ATOM 11494 N N . PRO D 1 347 ? 29.96300 48.23900 40.42400 1.000 59.55255 345 PRO C N 1
ATOM 11495 C CA . PRO D 1 347 ? 30.41700 47.59500 41.68200 1.000 60.96118 345 PRO C CA 1
ATOM 11496 C C . PRO D 1 347 ? 31.73300 46.82500 41.60500 1.000 64.85719 345 PRO C C 1
ATOM 11497 O O . PRO D 1 347 ? 32.51000 46.86000 42.56500 1.000 65.72058 345 PRO C O 1
ATOM 11501 N N . HIS D 1 348 ? 31.95100 46.01400 40.56700 1.000 61.84674 346 HIS C N 1
ATOM 11502 C CA . HIS D 1 348 ? 33.21100 45.27700 40.51400 1.000 64.64962 346 HIS C CA 1
ATOM 11503 C C . HIS D 1 348 ? 34.38300 46.21500 40.30200 1.000 64.66185 346 HIS C C 1
ATOM 11504 O O . HIS D 1 348 ? 35.41800 46.08800 40.96500 1.000 62.21321 346 HIS C O 1
ATOM 11511 N N . MET D 1 349 ? 34.16700 47.20800 39.43800 1.000 63.88238 347 MET C N 1
ATOM 11512 C CA . MET D 1 349 ? 35.18400 48.25800 39.19400 1.000 63.35947 347 MET C CA 1
ATOM 11513 C C . MET D 1 349 ? 35.38800 48.96800 40.53400 1.000 63.88592 347 MET C C 1
ATOM 11514 O O . MET D 1 349 ? 36.53100 49.35100 40.83200 1.000 62.57314 347 MET C O 1
ATOM 11519 N N . GLY D 1 350 ? 34.30300 49.14300 41.29700 1.000 61.51590 348 GLY C N 1
ATOM 11520 C CA . GLY D 1 350 ? 34.41100 49.77000 42.60100 1.000 61.97471 348 GLY C CA 1
ATOM 11521 C C . GLY D 1 350 ? 35.34300 49.02800 43.54000 1.000 64.93885 348 GLY C C 1
ATOM 11522 O O . GLY D 1 350 ? 36.15600 49.64700 44.23500 1.000 68.78361 348 GLY C O 1
ATOM 11523 N N . ASN D 1 351 ? 35.26400 47.69600 43.55200 1.000 65.01813 349 ASN C N 1
ATOM 11524 C CA . ASN D 1 351 ? 36.17000 46.89200 44.37400 1.000 65.68504 349 ASN C CA 1
ATOM 11525 C C . ASN D 1 351 ? 37.62800 47.09800 43.98600 1.000 66.76093 349 ASN C C 1
ATOM 11526 O O . ASN D 1 351 ? 38.51500 47.07000 44.85100 1.000 69.02638 349 ASN C O 1
ATOM 11531 N N . ALA D 1 352 ? 37.90600 47.24100 42.68700 1.000 64.92573 350 ALA C N 1
ATOM 11532 C CA . ALA D 1 352 ? 39.28100 47.50000 42.27300 1.000 65.63343 350 ALA C CA 1
ATOM 11533 C C . ALA D 1 352 ? 39.76000 48.84400 42.80300 1.000 68.51874 350 ALA C C 1
ATOM 11534 O O . ALA D 1 352 ? 40.89800 48.97200 43.26600 1.000 68.74757 350 ALA C O 1
ATOM 11536 N N . LEU D 1 353 ? 38.90000 49.85600 42.75100 1.000 65.85220 351 LEU C N 1
ATOM 11537 C CA . LEU D 1 353 ? 39.27000 51.15400 43.27500 1.000 66.12223 351 LEU C CA 1
ATOM 11538 C C . LEU D 1 353 ? 39.55000 51.06400 44.76900 1.000 69.52381 351 LEU C C 1
ATOM 11539 O O . LEU D 1 353 ? 40.48500 51.70300 45.27100 1.000 71.72885 351 LEU C O 1
ATOM 11544 N N . GLU D 1 354 ? 38.77300 50.25700 45.50100 1.000 66.16027 352 GLU C N 1
ATOM 11545 C CA . GLU D 1 354 ? 39.04900 50.15800 46.92700 1.000 71.21974 352 GLU C CA 1
ATOM 11546 C C . GLU D 1 354 ? 40.32500 49.36700 47.18900 1.000 70.37337 352 GLU C C 1
ATOM 11547 O O . GLU D 1 354 ? 41.01900 49.62600 48.17900 1.000 72.16858 352 GLU C O 1
ATOM 11553 N N . VAL D 1 355 ? 40.68000 48.44300 46.29700 1.000 70.29289 353 VAL C N 1
ATOM 11554 C CA . VAL D 1 355 ? 41.99500 47.83400 46.38100 1.000 68.52919 353 VAL C CA 1
ATOM 11555 C C . VAL D 1 355 ? 43.07000 48.89700 46.18600 1.000 71.49983 353 VAL C C 1
ATOM 11556 O O . VAL D 1 355 ? 44.08000 48.92200 46.89400 1.000 74.98180 353 VAL C O 1
ATOM 11560 N N . LEU D 1 356 ? 42.85000 49.82300 45.25600 1.000 69.38147 354 LEU C N 1
ATOM 11561 C CA . LEU D 1 356 ? 43.84100 50.86500 44.99900 1.000 72.28859 354 LEU C CA 1
ATOM 11562 C C . LEU D 1 356 ? 43.93200 51.84300 46.16600 1.000 75.13612 354 LEU C C 1
ATOM 11563 O O . LEU D 1 356 ? 45.03500 52.23900 46.56800 1.000 75.17327 354 LEU C O 1
ATOM 11568 N N . LYS D 1 357 ? 42.78300 52.23800 46.72700 1.000 74.24169 355 LYS C N 1
ATOM 11569 C CA . LYS D 1 357 ? 42.78600 53.17800 47.84500 1.000 75.94747 355 LYS C CA 1
ATOM 11570 C C . LYS D 1 357 ? 43.39400 52.55700 49.09600 1.000 78.35330 355 LYS C C 1
ATOM 11571 O O . LYS D 1 357 ? 44.14000 53.22100 49.82600 1.000 80.98368 355 LYS C O 1
ATOM 11577 N N . HIS D 1 358 ? 43.08500 51.29000 49.36500 1.000 77.18456 356 HIS C N 1
ATOM 11578 C CA . HIS D 1 358 ? 43.65000 50.63300 50.53800 1.000 80.05358 356 HIS C CA 1
ATOM 11579 C C . HIS D 1 358 ? 45.15600 50.47700 50.40800 1.000 80.97655 356 HIS C C 1
ATOM 11580 O O . HIS D 1 358 ? 45.87800 50.51200 51.41300 1.000 84.62927 356 HIS C O 1
ATOM 11587 N N . PHE D 1 359 ? 45.64700 50.31900 49.18500 1.000 79.28089 357 PHE C N 1
ATOM 11588 C CA . PHE D 1 359 ? 47.08000 50.17300 48.99800 1.000 81.25654 357 PHE C CA 1
ATOM 11589 C C . PHE D 1 359 ? 47.78800 51.50500 49.19700 1.000 85.35197 357 PHE C C 1
ATOM 11590 O O . PHE D 1 359 ? 48.89900 51.55100 49.73500 1.000 85.46365 357 PHE C O 1
ATOM 11598 N N . VAL D 1 360 ? 47.16500 52.60100 48.76400 1.000 83.31489 358 VAL C N 1
ATOM 11599 C CA . VAL D 1 360 ? 47.81100 53.89400 48.92400 1.000 82.55000 358 VAL C CA 1
ATOM 11600 C C . VAL D 1 360 ? 47.83500 54.30200 50.39700 1.000 83.78822 358 VAL C C 1
ATOM 11601 O O . VAL D 1 360 ? 48.82100 54.87200 50.87600 1.000 86.23697 358 VAL C O 1
ATOM 11605 N N . SER D 1 361 ? 46.80500 53.95500 51.16300 1.000 83.64773 359 SER C N 1
ATOM 11606 C CA . SER D 1 361 ? 46.82000 54.29800 52.58500 1.000 84.82871 359 SER C CA 1
ATOM 11607 C C . SER D 1 361 ? 47.72000 53.37000 53.39500 1.000 87.47178 359 SER C C 1
ATOM 11608 O O . SER D 1 361 ? 48.31200 53.80100 54.38900 1.000 88.40147 359 SER C O 1
ATOM 11611 N N . GLN D 1 362 ? 47.87900 52.11600 52.97900 1.000 92.68904 360 GLN C N 1
ATOM 11612 C CA . GLN D 1 362 ? 48.65500 51.19300 53.79100 1.000 92.88442 360 GLN C CA 1
ATOM 11613 C C . GLN D 1 362 ? 50.16000 51.36800 53.58300 1.000 94.21157 360 GLN C C 1
ATOM 11614 O O . GLN D 1 362 ? 50.96000 51.02400 54.46600 1.000 93.28418 360 GLN C O 1
ATOM 11620 N N . TYR D 1 363 ? 50.54500 51.85500 52.39600 1.000 88.65718 361 TYR C N 1
ATOM 11621 C CA . TYR D 1 363 ? 51.98600 52.00800 52.05400 1.000 85.31947 361 TYR C CA 1
ATOM 11622 C C . TYR D 1 363 ? 52.41400 53.46800 51.84200 1.000 85.16497 361 TYR C C 1
ATOM 11623 O O . TYR D 1 363 ? 53.59900 53.67000 51.52500 1.000 86.21242 361 TYR C O 1
ATOM 11632 N N . VAL D 1 364 ? 51.51700 54.44700 51.99200 1.000 84.67145 362 VAL C N 1
ATOM 11633 C CA . VAL D 1 364 ? 51.93300 55.83800 51.80700 1.000 83.09496 362 VAL C CA 1
ATOM 11634 C C . VAL D 1 364 ? 51.58400 56.69200 53.02700 1.000 81.20722 362 VAL C C 1
ATOM 11635 O O . VAL D 1 364 ? 52.33600 57.60700 53.37500 1.000 82.54435 362 VAL C O 1
ATOM 11639 N N . ILE D 1 365 ? 50.51000 56.35200 53.73600 1.000 79.49668 363 ILE C N 1
ATOM 11640 C CA . ILE D 1 365 ? 50.02400 57.13200 54.87500 1.000 78.49074 363 ILE C CA 1
ATOM 11641 C C . ILE D 1 365 ? 50.26300 56.40200 56.19600 1.000 80.29361 363 ILE C C 1
ATOM 11642 O O . ILE D 1 365 ? 50.77500 56.98700 57.15300 1.000 82.59726 363 ILE C O 1
ATOM 11647 N N . GLN D 1 366 ? 49.88300 55.12700 56.27300 1.000 78.20267 364 GLN C N 1
ATOM 11648 C CA . GLN D 1 366 ? 50.04600 54.35900 57.50600 1.000 79.51907 364 GLN C CA 1
ATOM 11649 C C . GLN D 1 366 ? 51.46100 53.81700 57.67600 1.000 80.28737 364 GLN C C 1
ATOM 11650 O O . GLN D 1 366 ? 51.65200 52.71400 58.18300 1.000 82.07632 364 GLN C O 1
ATOM 11656 N N . ILE D 1 367 ? 52.43900 54.61300 57.27000 1.000 79.26844 365 ILE C N 1
ATOM 11657 C CA . ILE D 1 367 ? 53.85600 54.22400 57.48300 1.000 83.33377 365 ILE C CA 1
ATOM 11658 C C . ILE D 1 367 ? 54.36900 55.09100 58.63200 1.000 86.38807 365 ILE C C 1
ATOM 11659 O O . ILE D 1 367 ? 53.89300 56.21700 58.77500 1.000 84.28640 365 ILE C O 1
ATOM 11664 N N . PRO D 1 368 ? 55.35300 54.63200 59.42400 1.000 91.57666 366 PRO C N 1
ATOM 11665 C CA . PRO D 1 368 ? 55.80000 55.36500 60.60200 1.000 90.51801 366 PRO C CA 1
ATOM 11666 C C . PRO D 1 368 ? 56.32800 56.77100 60.31300 1.000 91.24571 366 PRO C C 1
ATOM 11667 O O . PRO D 1 368 ? 56.06300 57.63600 61.09100 1.000 91.37750 366 PRO C O 1
ATOM 11671 N N . GLN D 1 369 ? 57.02700 56.96400 59.20500 1.000 87.73646 367 GLN C N 1
ATOM 11672 C CA . GLN D 1 369 ? 57.56800 58.32000 58.98900 1.000 80.64385 367 GLN C CA 1
ATOM 11673 C C . GLN D 1 369 ? 56.39300 59.28800 58.93000 1.000 81.20133 367 GLN C C 1
ATOM 11674 O O . GLN D 1 369 ? 56.47000 60.33700 59.56200 1.000 81.12968 367 GLN C O 1
ATOM 11680 N N . VAL D 1 370 ? 55.34500 58.93200 58.19400 1.000 85.11342 368 VAL C N 1
ATOM 11681 C CA . VAL D 1 370 ? 54.16400 59.83500 58.08600 1.000 79.82541 368 VAL C CA 1
ATOM 11682 C C . VAL D 1 370 ? 53.41100 59.91200 59.41200 1.000 75.63698 368 VAL C C 1
ATOM 11683 O O . VAL D 1 370 ? 53.06000 61.01100 59.80200 1.000 76.01928 368 VAL C O 1
ATOM 11687 N N . GLN D 1 371 ? 53.20300 58.78400 60.08200 1.000 76.98884 369 GLN C N 1
ATOM 11688 C CA . GLN D 1 371 ? 52.40400 58.79700 61.33200 1.000 74.82733 369 GLN C CA 1
ATOM 11689 C C . GLN D 1 371 ? 53.09500 59.62000 62.41800 1.000 75.11742 369 GLN C C 1
ATOM 11690 O O . GLN D 1 371 ? 52.39000 60.31000 63.14800 1.000 76.27182 369 GLN C O 1
ATOM 11696 N N . ARG D 1 372 ? 54.41500 59.52200 62.54400 1.000 73.27855 370 ARG C N 1
ATOM 11697 C CA . ARG D 1 372 ? 55.08900 60.32300 63.55500 1.000 70.99953 370 ARG C CA 1
ATOM 11698 C C . ARG D 1 372 ? 54.92900 61.80000 63.24700 1.000 73.44947 370 ARG C C 1
ATOM 11699 O O . ARG D 1 372 ? 54.73900 62.61500 64.15800 1.000 72.15685 370 ARG C O 1
ATOM 11707 N N . PHE D 1 373 ? 54.96800 62.16300 61.96400 1.000 74.57844 371 PHE C N 1
ATOM 11708 C CA . PHE D 1 373 ? 54.71100 63.54900 61.60200 1.000 71.36027 371 PHE C CA 1
ATOM 11709 C C . PHE D 1 373 ? 53.31000 63.98500 62.03000 1.000 73.14961 371 PHE C C 1
ATOM 11710 O O . PHE D 1 373 ? 53.11900 65.14400 62.41900 1.000 73.01301 371 PHE C O 1
ATOM 11718 N N . GLU D 1 374 ? 52.32700 63.07200 61.99500 1.000 76.48485 372 GLU C N 1
ATOM 11719 C CA . GLU D 1 374 ? 50.96700 63.41600 62.42100 1.000 75.81978 372 GLU C CA 1
ATOM 11720 C C . GLU D 1 374 ? 50.85400 63.52200 63.94300 1.000 76.00846 372 GLU C C 1
ATOM 11721 O O . GLU D 1 374 ? 50.10400 64.37300 64.45300 1.000 72.62951 372 GLU C O 1
ATOM 11727 N N . TYR D 1 375 ? 51.57100 62.65700 64.68400 1.000 71.78398 373 TYR C N 1
ATOM 11728 C CA . TYR D 1 375 ? 51.58500 62.77900 66.14100 1.000 71.60515 373 TYR C CA 1
ATOM 11729 C C . TYR D 1 375 ? 52.17300 64.12000 66.55400 1.000 69.32903 373 TYR C C 1
ATOM 11730 O O . TYR D 1 375 ? 51.63100 64.80100 67.43000 1.000 66.43061 373 TYR C O 1
ATOM 11739 N N . LYS D 1 376 ? 53.29400 64.50900 65.94300 1.000 68.12987 374 LYS C N 1
ATOM 11740 C CA . LYS D 1 376 ? 53.88400 65.80800 66.24900 1.000 68.70472 374 LYS C CA 1
ATOM 11741 C C . LYS D 1 376 ? 52.91400 66.94300 65.91300 1.000 70.25036 374 LYS C C 1
ATOM 11742 O O . LYS D 1 376 ? 52.69200 67.85700 66.72000 1.000 68.19323 374 LYS C O 1
ATOM 11748 N N . GLY D 1 377 ? 52.30900 66.88200 64.72600 1.000 72.22334 375 GLY C N 1
ATOM 11749 C CA . GLY D 1 377 ? 51.38500 67.92900 64.32000 1.000 68.21951 375 GLY C CA 1
ATOM 11750 C C . GLY D 1 377 ? 50.24600 68.10300 65.30100 1.000 67.62176 375 GLY C C 1
ATOM 11751 O O . GLY D 1 377 ? 49.82700 69.22900 65.58800 1.000 71.38528 375 GLY C O 1
ATOM 11752 N N . GLN D 1 378 ? 49.73500 66.99700 65.84100 1.000 68.40963 376 GLN C N 1
ATOM 11753 C CA . GLN D 1 378 ? 48.61300 67.11800 66.75700 1.000 69.35942 376 GLN C CA 1
ATOM 11754 C C . GLN D 1 378 ? 49.06300 67.65700 68.11800 1.000 68.90981 376 GLN C C 1
ATOM 11755 O O . GLN D 1 378 ? 48.32000 68.42500 68.74600 1.000 68.20781 376 GLN C O 1
ATOM 11761 N N . GLN D 1 379 ? 50.29600 67.35100 68.55200 1.000 67.84934 377 GLN C N 1
ATOM 11762 C CA . GLN D 1 379 ? 50.82200 67.98800 69.76000 1.000 67.34809 377 GLN C CA 1
ATOM 11763 C C . GLN D 1 379 ? 51.03000 69.47900 69.51900 1.000 68.55571 377 GLN C C 1
ATOM 11764 O O . GLN D 1 379 ? 50.83700 70.31000 70.41300 1.000 66.38140 377 GLN C O 1
ATOM 11770 N N . LEU D 1 380 ? 51.45100 69.82900 68.31400 1.000 67.57447 378 LEU C N 1
ATOM 11771 C CA . LEU D 1 380 ? 51.71300 71.22100 68.01000 1.000 66.93877 378 LEU C CA 1
ATOM 11772 C C . LEU D 1 380 ? 50.40300 72.00700 67.99100 1.000 67.31977 378 LEU C C 1
ATOM 11773 O O . LEU D 1 380 ? 50.30400 73.08500 68.59900 1.000 69.47942 378 LEU C O 1
ATOM 11778 N N . ILE D 1 381 ? 49.35900 71.44800 67.35600 1.000 65.57960 379 ILE C N 1
ATOM 11779 C CA . ILE D 1 381 ? 48.06100 72.12200 67.30700 1.000 65.79168 379 ILE C CA 1
ATOM 11780 C C . ILE D 1 381 ? 47.47300 72.26800 68.71200 1.000 67.40899 379 ILE C C 1
ATOM 11781 O O . ILE D 1 381 ? 46.88500 73.29700 69.05300 1.000 69.40565 379 ILE C O 1
ATOM 11786 N N . MET D 1 382 ? 47.60900 71.24600 69.54700 1.000 66.37247 380 MET C N 1
ATOM 11787 C CA . MET D 1 382 ? 47.06500 71.38000 70.88900 1.000 67.20885 380 MET C CA 1
ATOM 11788 C C . MET D 1 382 ? 47.83100 72.42800 71.67500 1.000 69.02420 380 MET C C 1
ATOM 11789 O O . MET D 1 382 ? 47.22900 73.17900 72.45500 1.000 71.56185 380 MET C O 1
ATOM 11794 N N . ASP D 1 383 ? 49.14000 72.53100 71.43200 1.000 69.01126 381 ASP C N 1
ATOM 11795 C CA . ASP D 1 383 ? 49.94100 73.56900 72.07100 1.000 68.52965 381 ASP C CA 1
ATOM 11796 C C . ASP D 1 383 ? 49.43200 74.95600 71.71400 1.000 66.21471 381 ASP C C 1
ATOM 11797 O O . ASP D 1 383 ? 49.25000 75.79800 72.59700 1.000 65.46329 381 ASP C O 1
ATOM 11802 N N . LEU D 1 384 ? 49.20800 75.21100 70.41400 1.000 62.53587 382 LEU C N 1
ATOM 11803 C CA . LEU D 1 384 ? 48.74400 76.52000 69.98900 1.000 67.42186 382 LEU C CA 1
ATOM 11804 C C . LEU D 1 384 ? 47.39700 76.83600 70.61000 1.000 69.39464 382 LEU C C 1
ATOM 11805 O O . LEU D 1 384 ? 47.19300 77.92800 71.15700 1.000 66.26148 382 LEU C O 1
ATOM 11810 N N . PHE D 1 385 ? 46.49900 75.86200 70.60700 1.000 65.91199 383 PHE C N 1
ATOM 11811 C CA . PHE D 1 385 ? 45.15800 76.09400 71.12600 1.000 67.51800 383 PHE C CA 1
ATOM 11812 C C . PHE D 1 385 ? 45.19400 76.46900 72.60000 1.000 69.55147 383 PHE C C 1
ATOM 11813 O O . PHE D 1 385 ? 44.42600 77.33200 73.05000 1.000 70.71595 383 PHE C O 1
ATOM 11821 N N . GLU D 1 386 ? 46.06500 75.81900 73.37100 1.000 70.16439 384 GLU C N 1
ATOM 11822 C CA . GLU D 1 386 ? 46.13400 76.12500 74.79500 1.000 73.86066 384 GLU C CA 1
ATOM 11823 C C . GLU D 1 386 ? 46.79100 77.47100 75.09600 1.000 74.72840 384 GLU C C 1
ATOM 11824 O O . GLU D 1 386 ? 46.34500 78.18400 76.00800 1.000 78.54087 384 GLU C O 1
ATOM 11830 N N . ALA D 1 387 ? 47.78000 77.88700 74.30500 1.000 71.86022 385 ALA C N 1
ATOM 11831 C CA . ALA D 1 387 ? 48.32300 79.21600 74.51200 1.000 68.71312 385 ALA C CA 1
ATOM 11832 C C . ALA D 1 387 ? 47.28500 80.26100 74.12400 1.000 71.04289 385 ALA C C 1
ATOM 11833 O O . ALA D 1 387 ? 46.97700 81.17100 74.90400 1.000 71.65282 385 ALA C O 1
ATOM 11835 N N . LEU D 1 388 ? 46.67600 80.08800 72.94700 1.000 68.11440 386 LEU C N 1
ATOM 11836 C CA . LEU D 1 388 ? 45.76200 81.09900 72.42900 1.000 67.04710 386 LEU C CA 1
ATOM 11837 C C . LEU D 1 388 ? 44.51700 81.25100 73.30600 1.000 69.38434 386 LEU C C 1
ATOM 11838 O O . LEU D 1 388 ? 44.08200 82.37400 73.60100 1.000 72.83503 386 LEU C O 1
ATOM 11843 N N . SER D 1 389 ? 43.94400 80.14700 73.75700 1.000 68.17523 387 SER C N 1
ATOM 11844 C CA . SER D 1 389 ? 42.76900 80.26000 74.62300 1.000 70.88307 387 SER C CA 1
ATOM 11845 C C . SER D 1 389 ? 43.12900 80.67000 76.04000 1.000 69.92507 387 SER C C 1
ATOM 11846 O O . SER D 1 389 ? 42.23200 81.00100 76.82400 1.000 70.97811 387 SER C O 1
ATOM 11849 N N . ALA D 1 390 ? 44.42000 80.64600 76.37400 1.000 70.65582 388 ALA C N 1
ATOM 11850 C CA . ALA D 1 390 ? 44.87700 81.15900 77.66000 1.000 75.54634 388 ALA C CA 1
ATOM 11851 C C . ALA D 1 390 ? 44.76200 82.68900 77.73700 1.000 74.23660 388 ALA C C 1
ATOM 11852 O O . ALA D 1 390 ? 44.38700 83.24400 78.77900 1.000 74.82115 388 ALA C O 1
ATOM 11854 N N . ASP D 1 391 ? 45.16400 83.39700 76.68500 1.000 71.42392 389 ASP C N 1
ATOM 11855 C CA . ASP D 1 391 ? 44.81500 84.81100 76.55400 1.000 74.42334 389 ASP C CA 1
ATOM 11856 C C . ASP D 1 391 ? 44.68400 85.17400 75.08600 1.000 72.15760 389 ASP C C 1
ATOM 11857 O O . ASP D 1 391 ? 45.65900 85.58200 74.43400 1.000 69.55915 389 ASP C O 1
ATOM 11862 N N . PRO D 1 392 ? 43.46500 85.10200 74.54700 1.000 71.49642 390 PRO C N 1
ATOM 11863 C CA . PRO D 1 392 ? 43.27700 85.37900 73.12000 1.000 72.36903 390 PRO C CA 1
ATOM 11864 C C . PRO D 1 392 ? 43.63600 86.80100 72.73200 1.000 73.47197 390 PRO C C 1
ATOM 11865 O O . PRO D 1 392 ? 44.25300 87.00400 71.67600 1.000 71.10609 390 PRO C O 1
ATOM 11869 N N . GLU D 1 393 ? 43.26800 87.79000 73.56000 1.000 73.63649 391 GLU C N 1
ATOM 11870 C CA . GLU D 1 393 ? 43.39600 89.19100 73.17100 1.000 74.44700 391 GLU C CA 1
ATOM 11871 C C . GLU D 1 393 ? 44.84900 89.62600 73.07800 1.000 76.00644 391 GLU C C 1
ATOM 11872 O O . GLU D 1 393 ? 45.19300 90.44200 72.22000 1.000 77.25286 391 GLU C O 1
ATOM 11878 N N . ARG D 1 394 ? 45.72400 89.02200 73.86600 1.000 74.85997 392 ARG C N 1
ATOM 11879 C CA . ARG D 1 394 ? 47.13300 89.36600 73.82800 1.000 70.25904 392 ARG C CA 1
ATOM 11880 C C . ARG D 1 394 ? 47.91200 88.55800 72.81400 1.000 72.70625 392 ARG C C 1
ATOM 11881 O O . ARG D 1 394 ? 48.97500 89.00600 72.37100 1.000 68.15574 392 ARG C O 1
ATOM 11889 N N . LEU D 1 395 ? 47.43600 87.36200 72.45600 1.000 71.12118 393 LEU C N 1
ATOM 11890 C CA . LEU D 1 395 ? 48.21700 86.47800 71.60200 1.000 67.71018 393 LEU C CA 1
ATOM 11891 C C . LEU D 1 395 ? 47.70600 86.34700 70.17000 1.000 66.19065 393 LEU C C 1
ATOM 11892 O O . LEU D 1 395 ? 48.50500 86.09200 69.27700 1.000 60.50854 393 LEU C O 1
ATOM 11897 N N . LEU D 1 396 ? 46.41200 86.50800 69.96400 1.000 67.09572 394 LEU C N 1
ATOM 11898 C CA . LEU D 1 396 ? 45.88800 86.38900 68.58900 1.000 63.42527 394 LEU C CA 1
ATOM 11899 C C . LEU D 1 396 ? 46.30900 87.62200 67.80300 1.000 66.70188 394 LEU C C 1
ATOM 11900 O O . LEU D 1 396 ? 46.60600 88.63700 68.41800 1.000 69.00901 394 LEU C O 1
ATOM 11905 N N . PRO D 1 397 ? 46.31500 87.58600 66.45500 1.000 67.59159 395 PRO C N 1
ATOM 11906 C CA . PRO D 1 397 ? 46.56900 88.77500 65.65000 1.000 64.60787 395 PRO C CA 1
ATOM 11907 C C . PRO D 1 397 ? 45.39900 89.73500 65.90300 1.000 66.16507 395 PRO C C 1
ATOM 11908 O O . PRO D 1 397 ? 44.28200 89.27500 66.00700 1.000 67.08620 395 PRO C O 1
ATOM 11912 N N . GLN D 1 398 ? 45.64700 91.03900 65.80200 1.000 66.80730 396 GLN C N 1
ATOM 11913 C CA . GLN D 1 398 ? 44.64300 92.06300 66.19100 1.000 67.57466 396 GLN C CA 1
ATOM 11914 C C . GLN D 1 398 ? 43.32200 91.86200 65.45300 1.000 65.29729 396 GLN C C 1
ATOM 11915 O O . GLN D 1 398 ? 42.29400 91.95700 66.11600 1.000 66.01261 396 GLN C O 1
ATOM 11921 N N . ALA D 1 399 ? 43.34000 91.53500 64.16500 1.000 64.27639 397 ALA C N 1
ATOM 11922 C CA . ALA D 1 399 ? 42.04500 91.32800 63.48800 1.000 65.62122 397 ALA C CA 1
ATOM 11923 C C . ALA D 1 399 ? 41.33900 90.12000 64.09400 1.000 67.25230 397 ALA C C 1
ATOM 11924 O O . ALA D 1 399 ? 40.15500 90.19700 64.29800 1.000 66.89660 397 ALA C O 1
ATOM 11926 N N . THR D 1 400 ? 42.07100 89.04100 64.33400 1.000 64.28499 398 THR C N 1
ATOM 11927 C CA . THR D 1 400 ? 41.50500 87.85800 64.98000 1.000 64.44352 398 THR C CA 1
ATOM 11928 C C . THR D 1 400 ? 41.16300 88.12800 66.44300 1.000 64.62794 398 THR C C 1
ATOM 11929 O O . THR D 1 400 ? 40.15500 87.62200 66.94300 1.000 66.88067 398 THR C O 1
ATOM 11933 N N . GLY D 1 401 ? 41.96200 88.93500 67.14100 1.000 64.25771 399 GLY C N 1
ATOM 11934 C CA . GLY D 1 401 ? 41.57200 89.34800 68.48500 1.000 65.68147 399 GLY C CA 1
ATOM 11935 C C . GLY D 1 401 ? 40.23500 90.07400 68.50700 1.000 67.70669 399 GLY C C 1
ATOM 11936 O O . GLY D 1 401 ? 39.43300 89.89900 69.43100 1.000 69.88205 399 GLY C O 1
ATOM 11937 N N . GLU D 1 402 ? 39.97900 90.89700 67.48900 1.000 66.76356 400 GLU C N 1
ATOM 11938 C CA . GLU D 1 402 ? 38.70200 91.59100 67.38400 1.000 68.07639 400 GLU C CA 1
ATOM 11939 C C . GLU D 1 402 ? 37.54800 90.61600 67.16400 1.000 68.08676 400 GLU C C 1
ATOM 11940 O O . GLU D 1 402 ? 36.49800 90.73600 67.80900 1.000 71.82768 400 GLU C O 1
ATOM 11942 N N . LYS D 1 403 ? 37.71000 89.63700 66.26100 1.000 68.62221 401 LYS C N 1
ATOM 11943 C CA . LYS D 1 403 ? 36.61300 88.68900 66.04800 1.000 68.93446 401 LYS C CA 1
ATOM 11944 C C . LYS D 1 403 ? 36.34200 87.87000 67.29700 1.000 68.84720 401 LYS C C 1
ATOM 11945 O O . LYS D 1 403 ? 35.19000 87.51000 67.56700 1.000 69.73386 401 LYS C O 1
ATOM 11951 N N . TRP D 1 404 ? 37.37400 87.63200 68.10100 1.000 68.95526 402 TRP C N 1
ATOM 11952 C CA . TRP D 1 404 ? 37.19400 86.89400 69.34200 1.000 70.69656 402 TRP C CA 1
ATOM 11953 C C . TRP D 1 404 ? 36.39000 87.71400 70.34700 1.000 75.59395 402 TRP C C 1
ATOM 11954 O O . TRP D 1 404 ? 35.50200 87.17900 71.02000 1.000 80.08461 402 TRP C O 1
ATOM 11965 N N . ARG D 1 405 ? 36.68300 89.01300 70.45900 1.000 73.16209 403 ARG C N 1
ATOM 11966 C CA . ARG D 1 405 ? 35.92200 89.86900 71.37000 1.000 75.60881 403 ARG C CA 1
ATOM 11967 C C . ARG D 1 405 ? 34.45900 89.93200 70.95900 1.000 76.33191 403 ARG C C 1
ATOM 11968 O O . ARG D 1 405 ? 33.56000 89.78600 71.79500 1.000 81.70248 403 ARG C O 1
ATOM 11970 N N . LYS D 1 406 ? 34.20400 90.14900 69.66800 1.000 75.00675 404 LYS C N 1
ATOM 11971 C CA . LYS D 1 406 ? 32.82800 90.18200 69.18100 1.000 77.30951 404 LYS C CA 1
ATOM 11972 C C . LYS D 1 406 ? 32.13300 88.84100 69.39600 1.000 83.88099 404 LYS C C 1
ATOM 11973 O O . LYS D 1 406 ? 30.95200 88.80200 69.75900 1.000 88.69581 404 LYS C O 1
ATOM 11975 N N . ALA D 1 407 ? 32.84500 87.72700 69.16600 1.000 86.29788 405 ALA C N 1
ATOM 11976 C CA . ALA D 1 407 ? 32.21600 86.41300 69.26100 1.000 85.71573 405 ALA C CA 1
ATOM 11977 C C . ALA D 1 407 ? 31.88000 85.99200 70.68800 1.000 93.41932 405 ALA C C 1
ATOM 11978 O O . ALA D 1 407 ? 31.01800 85.12700 70.86000 1.000 96.78670 405 ALA C O 1
ATOM 11980 N N . GLN D 1 408 ? 32.49700 86.58300 71.71800 1.000 95.60880 406 GLN C N 1
ATOM 11981 C CA . GLN D 1 408 ? 32.18500 86.11100 73.06700 1.000 98.79778 406 GLN C CA 1
ATOM 11982 C C . GLN D 1 408 ? 30.87500 86.67400 73.60200 1.000 101.89167 406 GLN C C 1
ATOM 11983 O O . GLN D 1 408 ? 30.37900 86.17400 74.61800 1.000 104.90762 406 GLN C O 1
ATOM 11989 N N . GLU D 1 409 ? 30.28500 87.66700 72.93000 1.000 111.15201 407 GLU C N 1
ATOM 11990 C CA . GLU D 1 409 ? 28.93300 88.08800 73.28900 1.000 111.17880 407 GLU C CA 1
ATOM 11991 C C . GLU D 1 409 ? 27.94400 86.95100 73.07800 1.000 112.14450 407 GLU C C 1
ATOM 11992 O O . GLU D 1 409 ? 26.87800 86.93400 73.70300 1.000 116.78336 407 GLU C O 1
ATOM 11994 N N . GLN D 1 410 ? 28.29000 85.99900 72.21000 1.000 107.43095 408 GLN C N 1
ATOM 11995 C CA . GLN D 1 410 ? 27.55500 84.75600 72.04100 1.000 109.24629 408 GLN C CA 1
ATOM 11996 C C . GLN D 1 410 ? 28.37100 83.57600 72.53800 1.000 107.56299 408 GLN C C 1
ATOM 11997 O O . GLN D 1 410 ? 28.04900 82.42500 72.22200 1.000 106.17737 408 GLN C O 1
ATOM 12003 N N . ASP D 1 411 ? 29.40300 83.84700 73.33800 1.000 112.43359 409 ASP C N 1
ATOM 12004 C CA . ASP D 1 411 ? 30.24800 82.81200 73.92800 1.000 112.71515 409 ASP C CA 1
ATOM 12005 C C . ASP D 1 411 ? 30.78500 81.86700 72.84700 1.000 109.34356 409 ASP C C 1
ATOM 12006 O O . ASP D 1 411 ? 30.79800 80.64300 73.00100 1.000 106.80930 409 ASP C O 1
ATOM 12011 N N . GLU D 1 412 ? 31.23900 82.44800 71.73700 1.000 98.02951 410 GLU C N 1
ATOM 12012 C CA . GLU D 1 412 ? 31.75000 81.68900 70.60200 1.000 89.43933 410 GLU C CA 1
ATOM 12013 C C . GLU D 1 412 ? 33.22400 81.96200 70.33400 1.000 80.58660 410 GLU C C 1
ATOM 12014 O O . GLU D 1 412 ? 33.68700 81.79300 69.20500 1.000 76.39291 410 GLU C O 1
ATOM 12020 N N . GLY D 1 413 ? 33.97400 82.34600 71.36700 1.000 80.02067 411 GLY C N 1
ATOM 12021 C CA . GLY D 1 413 ? 35.38800 82.63800 71.18500 1.000 75.45769 411 GLY C CA 1
ATOM 12022 C C . GLY D 1 413 ? 36.22500 81.43800 70.78000 1.000 70.91521 411 GLY C C 1
ATOM 12023 O O . GLY D 1 413 ? 37.18300 81.56300 70.00500 1.000 70.15239 411 GLY C O 1
ATOM 12024 N N . MET D 1 414 ? 35.86000 80.27100 71.31200 1.000 66.18332 412 MET C N 1
ATOM 12025 C CA . MET D 1 414 ? 36.61300 79.02700 71.01700 1.000 67.27800 412 MET C CA 1
ATOM 12026 C C . MET D 1 414 ? 36.53700 78.75400 69.51300 1.000 66.50348 412 MET C C 1
ATOM 12027 O O . MET D 1 414 ? 37.55500 78.32500 68.94400 1.000 61.57965 412 MET C O 1
ATOM 12032 N N . ARG D 1 415 ? 35.37800 79.00100 68.89900 1.000 64.54977 413 ARG C N 1
ATOM 12033 C CA . ARG D 1 415 ? 35.25100 78.76800 67.46700 1.000 63.99727 413 ARG C CA 1
ATOM 12034 C C . ARG D 1 415 ? 36.11600 79.74300 66.67300 1.000 63.70352 413 ARG C C 1
ATOM 12035 O O . ARG D 1 415 ? 36.59900 79.39300 65.59000 1.000 62.51629 413 ARG C O 1
ATOM 12043 N N . VAL D 1 416 ? 36.32300 80.96600 67.17700 1.000 65.63747 414 VAL C N 1
ATOM 12044 C CA . VAL D 1 416 ? 37.21400 81.89000 66.47700 1.000 62.72778 414 VAL C CA 1
ATOM 12045 C C . VAL D 1 416 ? 38.65600 81.38600 66.52900 1.000 60.94507 414 VAL C C 1
ATOM 12046 O O . VAL D 1 416 ? 39.37200 81.41800 65.52200 1.000 61.10097 414 VAL C O 1
ATOM 12050 N N . ILE D 1 417 ? 39.10300 80.88900 67.68400 1.000 60.70090 415 ILE C N 1
ATOM 12051 C CA . ILE D 1 417 ? 40.46000 80.34600 67.76300 1.000 61.23192 415 ILE C CA 1
ATOM 12052 C C . ILE D 1 417 ? 40.60200 79.13200 66.85000 1.000 60.42287 415 ILE C C 1
ATOM 12053 O O . ILE D 1 417 ? 41.63500 78.93300 66.19100 1.000 59.58582 415 ILE C O 1
ATOM 12058 N N . CYS D 1 418 ? 39.55500 78.32300 66.77400 1.000 59.72443 416 CYS C N 1
ATOM 12059 C CA . CYS D 1 418 ? 39.62100 77.11100 65.98300 1.000 60.75179 416 CYS C CA 1
ATOM 12060 C C . CYS D 1 418 ? 39.69800 77.45100 64.49400 1.000 60.32471 416 CYS C C 1
ATOM 12061 O O . CYS D 1 418 ? 40.55800 76.90700 63.77200 1.000 60.00605 416 CYS C O 1
ATOM 12064 N N . ASP D 1 419 ? 38.87900 78.43600 64.05900 1.000 57.60525 417 ASP C N 1
ATOM 12065 C CA . ASP D 1 419 ? 38.93500 78.97600 62.69800 1.000 59.04383 417 ASP C CA 1
ATOM 12066 C C . ASP D 1 419 ? 40.33400 79.44300 62.34200 1.000 57.36425 417 ASP C C 1
ATOM 12067 O O . ASP D 1 419 ? 40.82500 79.20300 61.23000 1.000 56.62686 417 ASP C O 1
ATOM 12072 N N . TYR D 1 420 ? 40.95700 80.18900 63.25600 1.000 57.12357 418 TYR C N 1
ATOM 12073 C CA . TYR D 1 420 ? 42.28300 80.74400 63.01000 1.000 58.52933 418 TYR C CA 1
ATOM 12074 C C . TYR D 1 420 ? 43.30900 79.63400 62.81800 1.000 57.75961 418 TYR C C 1
ATOM 12075 O O . TYR D 1 420 ? 44.08800 79.64200 61.85400 1.000 56.03826 418 TYR C O 1
ATOM 12084 N N . ILE D 1 421 ? 43.29000 78.64000 63.69800 1.000 57.15590 419 ILE C N 1
ATOM 12085 C CA . ILE D 1 421 ? 44.26100 77.57100 63.56400 1.000 61.06524 419 ILE C CA 1
ATOM 12086 C C . ILE D 1 421 ? 43.96800 76.74100 62.32500 1.000 58.84583 419 ILE C C 1
ATOM 12087 O O . ILE D 1 421 ? 44.88100 76.42600 61.54800 1.000 57.28484 419 ILE C O 1
ATOM 12092 N N . ALA D 1 422 ? 42.68800 76.42500 62.09000 1.000 54.00486 420 ALA C N 1
ATOM 12093 C CA . ALA D 1 422 ? 42.33100 75.62300 60.92600 1.000 55.99821 420 ALA C CA 1
ATOM 12094 C C . ALA D 1 422 ? 42.81000 76.25600 59.62800 1.000 60.98389 420 ALA C C 1
ATOM 12095 O O . ALA D 1 422 ? 43.11000 75.54100 58.66900 1.000 62.10176 420 ALA C O 1
ATOM 12097 N N . ALA D 1 423 ? 42.90200 77.58200 59.57100 1.000 57.14107 421 ALA C N 1
ATOM 12098 C CA . ALA D 1 423 ? 43.33200 78.24900 58.35300 1.000 60.09776 421 ALA C CA 1
ATOM 12099 C C . ALA D 1 423 ? 44.84500 78.38400 58.23500 1.000 60.89156 421 ALA C C 1
ATOM 12100 O O . ALA D 1 423 ? 45.32000 78.98900 57.27500 1.000 66.37591 421 ALA C O 1
ATOM 12102 N N . MET D 1 424 ? 45.61500 77.88800 59.18900 1.000 59.67049 422 MET C N 1
ATOM 12103 C CA . MET D 1 424 ? 47.05700 77.96800 59.05400 1.000 61.32088 422 MET C CA 1
ATOM 12104 C C . MET D 1 424 ? 47.56800 76.89900 58.09000 1.000 59.51330 422 MET C C 1
ATOM 12105 O O . MET D 1 424 ? 47.00600 75.80800 57.98500 1.000 61.95757 422 MET C O 1
ATOM 12110 N N . THR D 1 425 ? 48.65000 77.22500 57.39500 1.000 59.80545 423 THR C N 1
ATOM 12111 C CA . THR D 1 425 ? 49.49000 76.22500 56.76100 1.000 61.17929 423 THR C CA 1
ATOM 12112 C C . THR D 1 425 ? 50.40900 75.59000 57.81100 1.000 64.11193 423 THR C C 1
ATOM 12113 O O . THR D 1 425 ? 50.50700 76.05200 58.95200 1.000 67.31138 423 THR C O 1
ATOM 12117 N N . ASP D 1 426 ? 51.07400 74.50100 57.43000 1.000 63.44641 424 ASP C N 1
ATOM 12118 C CA . ASP D 1 426 ? 52.01900 73.86900 58.35300 1.000 65.27171 424 ASP C CA 1
ATOM 12119 C C . ASP D 1 426 ? 53.14800 74.82600 58.72100 1.000 63.59462 424 ASP C C 1
ATOM 12120 O O . ASP D 1 426 ? 53.50700 74.95200 59.89800 1.000 63.80558 424 ASP C O 1
ATOM 12125 N N . ALA D 1 427 ? 53.68300 75.55300 57.73400 1.000 61.27361 425 ALA C N 1
ATOM 12126 C CA . ALA D 1 427 ? 54.78600 76.46400 58.01000 1.000 62.24579 425 ALA C CA 1
ATOM 12127 C C . ALA D 1 427 ? 54.34100 77.59100 58.93900 1.000 64.63533 425 ALA C C 1
ATOM 12128 O O . ALA D 1 427 ? 55.10600 78.02900 59.80500 1.000 61.66135 425 ALA C O 1
ATOM 12130 N N . TYR D 1 428 ? 53.11200 78.08500 58.76800 1.000 61.77337 426 TYR C N 1
ATOM 12131 C CA . TYR D 1 428 ? 52.60500 79.11000 59.67300 1.000 59.09568 426 TYR C CA 1
ATOM 12132 C C . TYR D 1 428 ? 52.48200 78.58100 61.09600 1.000 63.02749 426 TYR C C 1
ATOM 12133 O O . TYR D 1 428 ? 52.94800 79.22400 62.05300 1.000 61.04924 426 TYR C O 1
ATOM 12142 N N . ALA D 1 429 ? 51.80700 77.43000 61.25500 1.000 63.39427 427 ALA C N 1
ATOM 12143 C CA . ALA D 1 429 ? 51.63600 76.84400 62.57800 1.000 63.29124 427 ALA C CA 1
ATOM 12144 C C . ALA D 1 429 ? 52.98800 76.54600 63.21000 1.000 66.88271 427 ALA C C 1
ATOM 12145 O O . ALA D 1 429 ? 53.19700 76.82800 64.39900 1.000 65.87601 427 ALA C O 1
ATOM 12147 N N . GLN D 1 430 ? 53.95600 76.08300 62.40800 1.000 70.94088 428 GLN C N 1
ATOM 12148 C CA . GLN D 1 430 ? 55.26200 75.77000 62.98300 1.000 72.65810 428 GLN C CA 1
ATOM 12149 C C . GLN D 1 430 ? 55.97100 77.03100 63.45100 1.000 72.83274 428 GLN C C 1
ATOM 12150 O O . GLN D 1 430 ? 56.59200 77.03200 64.52100 1.000 74.36285 428 GLN C O 1
ATOM 12156 N N . ARG D 1 431 ? 55.81700 78.13500 62.70900 1.000 68.24027 429 ARG C N 1
ATOM 12157 C CA . ARG D 1 431 ? 56.48600 79.37800 63.08600 1.000 68.45680 429 ARG C CA 1
ATOM 12158 C C . ARG D 1 431 ? 55.78500 80.03800 64.26200 1.000 66.67280 429 ARG C C 1
ATOM 12159 O O . ARG D 1 431 ? 56.43900 80.55200 65.18000 1.000 67.41565 429 ARG C O 1
ATOM 12167 N N . LEU D 1 432 ? 54.45700 79.94800 64.30400 1.000 64.59416 430 LEU C N 1
ATOM 12168 C CA . LEU D 1 432 ? 53.74300 80.45200 65.46600 1.000 64.25711 430 LEU C CA 1
ATOM 12169 C C . LEU D 1 432 ? 54.10400 79.65600 66.70600 1.000 68.08102 430 LEU C C 1
ATOM 12170 O O . LEU D 1 432 ? 54.36000 80.24000 67.76700 1.000 64.17560 430 LEU C O 1
ATOM 12175 N N . HIS D 1 433 ? 54.19600 78.32600 66.56800 1.000 69.36235 431 HIS C N 1
ATOM 12176 C CA . HIS D 1 433 ? 54.56000 77.49000 67.70400 1.000 67.44370 431 HIS C CA 1
ATOM 12177 C C . HIS D 1 433 ? 55.93700 77.85900 68.24500 1.000 68.51614 431 HIS C C 1
ATOM 12178 O O . HIS D 1 433 ? 56.13800 77.89800 69.46700 1.000 68.18089 431 HIS C O 1
ATOM 12185 N N . GLN D 1 434 ? 56.89600 78.14000 67.35400 1.000 67.05806 432 GLN C N 1
ATOM 12186 C CA . GLN D 1 434 ? 58.22100 78.55000 67.80600 1.000 71.95406 432 GLN C CA 1
ATOM 12187 C C . GLN D 1 434 ? 58.16700 79.88400 68.53700 1.000 75.66624 432 GLN C C 1
ATOM 12188 O O . GLN D 1 434 ? 58.89400 80.08500 69.51700 1.000 78.02223 432 GLN C O 1
ATOM 12194 N N . GLN D 1 435 ? 57.30200 80.80800 68.09000 1.000 72.43896 433 GLN C N 1
ATOM 12195 C CA . GLN D 1 435 ? 57.21100 82.10200 68.77100 1.000 71.77215 433 GLN C CA 1
ATOM 12196 C C . GLN D 1 435 ? 56.66900 81.94900 70.17300 1.000 70.67887 433 GLN C C 1
ATOM 12197 O O . GLN D 1 435 ? 56.98800 82.75300 71.05700 1.000 69.11455 433 GLN C O 1
ATOM 12203 N N . LEU D 1 436 ? 55.88100 80.91200 70.40500 1.000 70.16550 434 LEU C N 1
ATOM 12204 C CA . LEU D 1 436 ? 55.27200 80.74800 71.70400 1.000 71.27349 434 LEU C CA 1
ATOM 12205 C C . LEU D 1 436 ? 56.05300 79.82400 72.62600 1.000 71.14589 434 LEU C C 1
ATOM 12206 O O . LEU D 1 436 ? 55.84800 79.88900 73.84100 1.000 71.62926 434 LEU C O 1
ATOM 12211 N N . PHE D 1 437 ? 56.94100 78.97200 72.10400 1.000 72.95204 435 PHE C N 1
ATOM 12212 C CA . PHE D 1 437 ? 57.52000 77.96100 72.98500 1.000 74.17514 435 PHE C CA 1
ATOM 12213 C C . PHE D 1 437 ? 59.01400 77.71100 72.86500 1.000 81.44300 435 PHE C C 1
ATOM 12214 O O . PHE D 1 437 ? 59.59300 77.25400 73.85100 1.000 87.25070 435 PHE C O 1
ATOM 12222 N N . SER D 1 438 ? 59.67800 77.98900 71.74600 1.000 98.34822 436 SER C N 1
ATOM 12223 C CA . SER D 1 438 ? 61.07000 77.54300 71.59300 1.000 99.57359 436 SER C CA 1
ATOM 12224 C C . SER D 1 438 ? 62.11000 78.58700 72.01400 1.000 99.55542 436 SER C C 1
ATOM 12225 O O . SER D 1 438 ? 63.15800 78.24200 72.58900 1.000 99.43833 436 SER C O 1
ATOM 12228 N N . ASN E 1 8 ? 116.10000 36.45900 61.92400 1.000 107.29340 6 ASN F N 1
ATOM 12229 C CA . ASN E 1 8 ? 116.99600 37.25100 62.76600 1.000 109.83163 6 ASN F CA 1
ATOM 12230 C C . ASN E 1 8 ? 116.21400 37.98900 63.85800 1.000 108.98896 6 ASN F C 1
ATOM 12231 O O . ASN E 1 8 ? 115.13900 38.53700 63.58900 1.000 105.45558 6 ASN F O 1
ATOM 12236 N N . PRO E 1 9 ? 116.74000 38.04500 65.10400 1.000 110.31288 7 PRO F N 1
ATOM 12237 C CA . PRO E 1 9 ? 116.05400 38.77600 66.19100 1.000 107.31426 7 PRO F CA 1
ATOM 12238 C C . PRO E 1 9 ? 115.94000 40.28500 66.00600 1.000 109.01792 7 PRO F C 1
ATOM 12239 O O . PRO E 1 9 ? 115.37400 40.97600 66.85900 1.000 106.92153 7 PRO F O 1
ATOM 12243 N N . GLU E 1 10 ? 116.51100 40.79600 64.90600 1.000 115.07030 8 GLU F N 1
ATOM 12244 C CA . GLU E 1 10 ? 116.33300 42.18600 64.47700 1.000 112.60201 8 GLU F CA 1
ATOM 12245 C C . GLU E 1 10 ? 114.91200 42.53000 64.06700 1.000 109.84258 8 GLU F C 1
ATOM 12246 O O . GLU E 1 10 ? 114.48900 43.68100 64.23200 1.000 108.60183 8 GLU F O 1
ATOM 12252 N N . TRP E 1 11 ? 114.12700 41.55700 63.62900 1.000 100.33370 9 TRP F N 1
ATOM 12253 C CA . TRP E 1 11 ? 112.76600 41.93600 63.28900 1.000 95.93796 9 TRP F CA 1
ATOM 12254 C C . TRP E 1 11 ? 111.89800 42.17700 64.51400 1.000 93.37395 9 TRP F C 1
ATOM 12255 O O . TRP E 1 11 ? 110.78400 42.68100 64.36400 1.000 92.46203 9 TRP F O 1
ATOM 12266 N N . LEU E 1 12 ? 112.38500 41.86500 65.71600 1.000 93.94958 10 LEU F N 1
ATOM 12267 C CA . LEU E 1 12 ? 111.64000 42.13200 66.94200 1.000 93.85892 10 LEU F CA 1
ATOM 12268 C C . LEU E 1 12 ? 112.05100 43.42200 67.64700 1.000 95.54312 10 LEU F C 1
ATOM 12269 O O . LEU E 1 12 ? 111.50000 43.73500 68.70900 1.000 92.57007 10 LEU F O 1
ATOM 12274 N N . ALA E 1 13 ? 112.99300 44.17500 67.08700 1.000 94.76119 11 ALA F N 1
ATOM 12275 C CA . ALA E 1 13 ? 113.53300 45.34800 67.75000 1.000 93.56825 11 ALA F CA 1
ATOM 12276 C C . ALA E 1 13 ? 112.64500 46.57300 67.52400 1.000 94.69280 11 ALA F C 1
ATOM 12277 O O . ALA E 1 13 ? 111.84400 46.63700 66.58400 1.000 92.98301 11 ALA F O 1
ATOM 12279 N N . ARG E 1 14 ? 112.77900 47.53900 68.43100 1.000 94.33930 12 ARG F N 1
ATOM 12280 C CA . ARG E 1 14 ? 112.14000 48.84000 68.33300 1.000 95.09119 12 ARG F CA 1
ATOM 12281 C C . ARG E 1 14 ? 113.19800 49.90000 68.06900 1.000 98.53103 12 ARG F C 1
ATOM 12282 O O . ARG E 1 14 ? 114.36700 49.73400 68.41500 1.000 101.29031 12 ARG F O 1
ATOM 12290 N N . ASN E 1 15 ? 112.78700 50.98500 67.41000 1.000 100.37533 13 ASN F N 1
ATOM 12291 C CA . ASN E 1 15 ? 113.72500 52.08100 67.04700 1.000 102.01072 13 ASN F CA 1
ATOM 12292 C C . ASN E 1 15 ? 114.45700 52.59200 68.29300 1.000 106.62478 13 ASN F C 1
ATOM 12293 O O . ASN E 1 15 ? 115.69100 52.72900 68.23100 1.000 112.49689 13 ASN F O 1
ATOM 12298 N N . ASN E 1 16 ? 113.72200 52.87100 69.37200 1.000 122.88988 14 ASN F N 1
ATOM 12299 C CA . ASN E 1 16 ? 114.33900 53.39400 70.62100 1.000 124.30805 14 ASN F CA 1
ATOM 12300 C C . ASN E 1 16 ? 114.00100 52.47100 71.79500 1.000 123.81407 14 ASN F C 1
ATOM 12301 O O . ASN E 1 16 ? 112.82900 52.07200 71.91000 1.000 126.52059 14 ASN F O 1
ATOM 12306 N N . ILE E 1 21 ? 110.71100 47.50100 79.81200 1.000 100.39135 19 ILE F N 1
ATOM 12307 C CA . ILE E 1 21 ? 109.61300 46.50600 79.99800 1.000 100.69784 19 ILE F CA 1
ATOM 12308 C C . ILE E 1 21 ? 109.65500 46.00200 81.44600 1.000 102.75609 19 ILE F C 1
ATOM 12309 O O . ILE E 1 21 ? 110.76500 45.74700 81.94500 1.000 103.75704 19 ILE F O 1
ATOM 12314 N N . ARG E 1 22 ? 108.48600 45.86000 82.08300 1.000 104.00355 20 ARG F N 1
ATOM 12315 C CA . ARG E 1 22 ? 108.39300 45.37900 83.48800 1.000 103.73202 20 ARG F CA 1
ATOM 12316 C C . ARG E 1 22 ? 108.77300 43.89400 83.53900 1.000 99.31149 20 ARG F C 1
ATOM 12317 O O . ARG E 1 22 ? 108.53900 43.19000 82.54000 1.000 98.14788 20 ARG F O 1
ATOM 12325 N N . ARG E 1 23 ? 109.31600 43.43400 84.67000 1.000 98.25387 21 ARG F N 1
ATOM 12326 C CA . ARG E 1 23 ? 109.74800 42.05500 84.76500 1.000 98.46482 21 ARG F CA 1
ATOM 12327 C C . ARG E 1 23 ? 108.57400 41.09200 84.73600 1.000 96.69900 21 ARG F C 1
ATOM 12328 O O . ARG E 1 23 ? 108.76800 39.90900 84.43000 1.000 98.06286 21 ARG F O 1
ATOM 12336 N N . ASN E 1 24 ? 107.37300 41.57000 85.04200 1.000 93.55186 22 ASN F N 1
ATOM 12337 C CA . ASN E 1 24 ? 106.17000 40.75600 85.00500 1.000 92.46940 22 ASN F CA 1
ATOM 12338 C C . ASN E 1 24 ? 105.49200 40.74900 83.64000 1.000 92.86488 22 ASN F C 1
ATOM 12339 O O . ASN E 1 24 ? 104.45100 40.09900 83.48600 1.000 92.83632 22 ASN F O 1
ATOM 12344 N N . ASP E 1 25 ? 106.02700 41.47500 82.65800 1.000 91.51508 23 ASP F N 1
ATOM 12345 C CA . ASP E 1 25 ? 105.43200 41.56700 81.32000 1.000 87.79055 23 ASP F CA 1
ATOM 12346 C C . ASP E 1 25 ? 106.11700 40.55600 80.40100 1.000 87.67856 23 ASP F C 1
ATOM 12347 O O . ASP E 1 25 ? 107.22000 40.79800 79.89900 1.000 87.77180 23 ASP F O 1
ATOM 12352 N N . HIS E 1 26 ? 105.44700 39.42600 80.16300 1.000 84.97310 24 HIS F N 1
ATOM 12353 C CA . HIS E 1 26 ? 106.00600 38.35100 79.35700 1.000 82.89738 24 HIS F CA 1
ATOM 12354 C C . HIS E 1 26 ? 105.32400 38.21100 78.01100 1.000 80.35929 24 HIS F C 1
ATOM 12355 O O . HIS E 1 26 ? 105.32400 37.12400 77.42800 1.000 85.12797 24 HIS F O 1
ATOM 12362 N N . ARG E 1 27 ? 104.73400 39.28500 77.51700 1.000 78.31787 25 ARG F N 1
ATOM 12363 C CA . ARG E 1 27 ? 104.09000 39.28600 76.22100 1.000 77.32826 25 ARG F CA 1
ATOM 12364 C C . ARG E 1 27 ? 105.13400 39.32000 75.10700 1.000 76.12750 25 ARG F C 1
ATOM 12365 O O . ARG E 1 27 ? 106.28700 39.71600 75.30800 1.000 77.04039 25 ARG F O 1
ATOM 12373 N N . SER E 1 28 ? 104.72600 38.85900 73.92800 1.000 73.70310 26 SER F N 1
ATOM 12374 C CA . SER E 1 28 ? 105.57700 38.97400 72.75700 1.000 74.23527 26 SER F CA 1
ATOM 12375 C C . SER E 1 28 ? 105.67300 40.43200 72.30500 1.000 76.89424 26 SER F C 1
ATOM 12376 O O . SER E 1 28 ? 104.89100 41.28400 72.73700 1.000 76.80311 26 SER F O 1
ATOM 12379 N N . PRO E 1 29 ? 106.66400 40.75500 71.47500 1.000 78.73942 27 PRO F N 1
ATOM 12380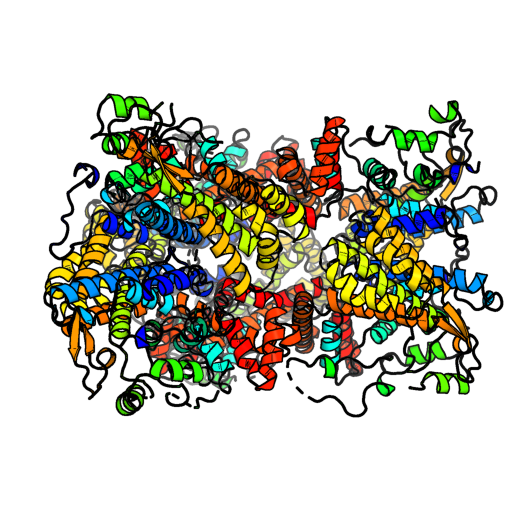 C CA . PRO E 1 29 ? 106.69900 42.10100 70.89300 1.000 74.64643 27 PRO F CA 1
ATOM 12381 C C . PRO E 1 29 ? 105.44300 42.45200 70.11700 1.000 76.16086 27 PRO F C 1
ATOM 12382 O O . PRO E 1 29 ? 105.04800 43.62900 70.07300 1.000 74.48468 27 PRO F O 1
ATOM 12386 N N . PHE E 1 30 ? 104.79100 41.46800 69.50500 1.000 76.54332 28 PHE F N 1
ATOM 12387 C CA . PHE E 1 30 ? 103.63200 41.79700 68.69200 1.000 75.09096 28 PHE F CA 1
ATOM 12388 C C . PHE E 1 30 ? 102.38500 42.02600 69.53100 1.000 76.43859 28 PHE F C 1
ATOM 12389 O O . PHE E 1 30 ? 101.53500 42.84400 69.14500 1.000 72.55324 28 PHE F O 1
ATOM 12397 N N . GLN E 1 31 ? 102.27800 41.37700 70.69800 1.000 75.12207 29 GLN F N 1
ATOM 12398 C CA . GLN E 1 31 ? 101.19200 41.73400 71.61300 1.000 74.84168 29 GLN F CA 1
ATOM 12399 C C . GLN E 1 31 ? 101.35800 43.15300 72.15500 1.000 74.28591 29 GLN F C 1
ATOM 12400 O O . GLN E 1 31 ? 100.36500 43.84900 72.38600 1.000 71.10400 29 GLN F O 1
ATOM 12406 N N . ARG E 1 32 ? 102.59300 43.61000 72.35500 1.000 74.25158 30 ARG F N 1
ATOM 12407 C CA . ARG E 1 32 ? 102.76400 44.97500 72.82700 1.000 74.21835 30 ARG F CA 1
ATOM 12408 C C . ARG E 1 32 ? 102.40000 45.97300 71.73700 1.000 71.58305 30 ARG F C 1
ATOM 12409 O O . ARG E 1 32 ? 101.80600 47.01700 72.02300 1.000 66.16460 30 ARG F O 1
ATOM 12417 N N . ASP E 1 33 ? 102.70000 45.64400 70.47800 1.000 70.53270 31 ASP F N 1
ATOM 12418 C CA . ASP E 1 33 ? 102.29800 46.50400 69.37300 1.000 70.15601 31 ASP F CA 1
ATOM 12419 C C . ASP E 1 33 ? 100.78300 46.60800 69.28800 1.000 70.48926 31 ASP F C 1
ATOM 12420 O O . ASP E 1 33 ? 100.22600 47.71400 69.17200 1.000 68.25458 31 ASP F O 1
ATOM 12425 N N . ARG E 1 34 ? 100.09500 45.45800 69.36200 1.000 69.59756 32 ARG F N 1
ATOM 12426 C CA . ARG E 1 34 ? 98.63500 45.46800 69.31400 1.000 69.14010 32 ARG F CA 1
ATOM 12427 C C . ARG E 1 34 ? 98.06600 46.30300 70.45600 1.000 69.76647 32 ARG F C 1
ATOM 12428 O O . ARG E 1 34 ? 97.14400 47.10000 70.25500 1.000 68.48333 32 ARG F O 1
ATOM 12436 N N . ALA E 1 35 ? 98.62800 46.16300 71.65500 1.000 69.26609 33 ALA F N 1
ATOM 12437 C CA . ALA E 1 35 ? 98.14400 46.96600 72.76300 1.000 70.00349 33 ALA F CA 1
ATOM 12438 C C . ALA E 1 35 ? 98.34400 48.45800 72.49400 1.000 71.70224 33 ALA F C 1
ATOM 12439 O O . ALA E 1 35 ? 97.43100 49.26100 72.73900 1.000 72.42567 33 ALA F O 1
ATOM 12441 N N . ARG E 1 36 ? 99.51100 48.84600 71.95300 1.000 68.42043 34 ARG F N 1
ATOM 12442 C CA . ARG E 1 36 ? 99.77600 50.26800 71.71400 1.000 67.36292 34 ARG F CA 1
ATOM 12443 C C . ARG E 1 36 ? 98.80800 50.84200 70.70500 1.000 69.19807 34 ARG F C 1
ATOM 12444 O O . ARG E 1 36 ? 98.26200 51.93400 70.90900 1.000 68.78967 34 ARG F O 1
ATOM 12452 N N . ILE E 1 37 ? 98.55900 50.10800 69.62000 1.000 67.77210 35 ILE F N 1
ATOM 12453 C CA . ILE E 1 37 ? 97.65300 50.61400 68.59700 1.000 66.35602 35 ILE F CA 1
ATOM 12454 C C . ILE E 1 37 ? 96.24700 50.79900 69.16700 1.000 68.39177 35 ILE F C 1
ATOM 12455 O O . ILE E 1 37 ? 95.62700 51.85800 68.99500 1.000 67.55374 35 ILE F O 1
ATOM 12460 N N . LEU E 1 38 ? 95.75500 49.81000 69.92300 1.000 66.47341 36 LEU F N 1
ATOM 12461 C CA . LEU E 1 38 ? 94.41700 49.91200 70.50500 1.000 68.05658 36 LEU F CA 1
ATOM 12462 C C . LEU E 1 38 ? 94.30100 51.09400 71.46600 1.000 69.39450 36 LEU F C 1
ATOM 12463 O O . LEU E 1 38 ? 93.24200 51.72800 71.54700 1.000 69.13338 36 LEU F O 1
ATOM 12468 N N . HIS E 1 39 ? 95.38000 51.43600 72.16300 1.000 67.71387 37 HIS F N 1
ATOM 12469 C CA . HIS E 1 39 ? 95.35500 52.53500 73.11100 1.000 69.19517 37 HIS F CA 1
ATOM 12470 C C . HIS E 1 39 ? 95.59100 53.89500 72.45100 1.000 70.55619 37 HIS F C 1
ATOM 12471 O O . HIS E 1 39 ? 95.48400 54.92200 73.12600 1.000 71.72178 37 HIS F O 1
ATOM 12478 N N . SER E 1 40 ? 95.90500 53.92700 71.16000 1.000 69.50160 38 SER F N 1
ATOM 12479 C CA . SER E 1 40 ? 96.29300 55.16100 70.48900 1.000 68.14657 38 SER F CA 1
ATOM 12480 C C . SER E 1 40 ? 95.10200 56.06900 70.16100 1.000 64.68915 38 SER F C 1
ATOM 12481 O O . SER E 1 40 ? 93.98200 55.61400 69.90100 1.000 63.47880 38 SER F O 1
ATOM 12484 N N . ALA E 1 41 ? 95.36500 57.37400 70.14700 1.000 67.08176 39 ALA F N 1
ATOM 12485 C CA . ALA E 1 41 ? 94.34200 58.31300 69.68800 1.000 65.48945 39 ALA F CA 1
ATOM 12486 C C . ALA E 1 41 ? 94.00400 58.08000 68.22000 1.000 64.42368 39 ALA F C 1
ATOM 12487 O O . ALA E 1 41 ? 92.83100 58.12000 67.82700 1.000 61.74904 39 ALA F O 1
ATOM 12489 N N . ALA E 1 42 ? 95.01000 57.75800 67.40700 1.000 63.40943 40 ALA F N 1
ATOM 12490 C CA . ALA E 1 42 ? 94.74200 57.53100 65.99500 1.000 63.26656 40 ALA F CA 1
ATOM 12491 C C . ALA E 1 42 ? 93.76400 56.38000 65.80400 1.000 65.80371 40 ALA F C 1
ATOM 12492 O O . ALA E 1 42 ? 92.87400 56.45000 64.94900 1.000 66.10915 40 ALA F O 1
ATOM 12494 N N . PHE E 1 43 ? 93.87900 55.33200 66.62200 1.000 64.25468 41 PHE F N 1
ATOM 12495 C CA . PHE E 1 43 ? 92.94000 54.22500 66.49700 1.000 63.10150 41 PHE F CA 1
ATOM 12496 C C . PHE E 1 43 ? 91.54900 54.62200 66.97900 1.000 61.66031 41 PHE F C 1
ATOM 12497 O O . PHE E 1 43 ? 90.55000 54.24200 66.35800 1.000 62.22700 41 PHE F O 1
ATOM 12505 N N . ARG E 1 44 ? 91.46000 55.36200 68.09100 1.000 60.72049 42 ARG F N 1
ATOM 12506 C CA . ARG E 1 44 ? 90.14700 55.73900 68.61800 1.000 62.64444 42 ARG F CA 1
ATOM 12507 C C . ARG E 1 44 ? 89.38800 56.64400 67.65200 1.000 61.37221 42 ARG F C 1
ATOM 12508 O O . ARG E 1 44 ? 88.15300 56.59800 67.61000 1.000 62.65295 42 ARG F O 1
ATOM 12516 N N . ARG E 1 45 ? 90.10200 57.44700 66.85800 1.000 59.36922 43 ARG F N 1
ATOM 12517 C CA . ARG E 1 45 ? 89.46500 58.35500 65.90200 1.000 62.80055 43 ARG F CA 1
ATOM 12518 C C . ARG E 1 45 ? 88.67700 57.61300 64.85000 1.000 63.05054 43 ARG F C 1
ATOM 12519 O O . ARG E 1 45 ? 87.77400 58.19800 64.24300 1.000 63.33652 43 ARG F O 1
ATOM 12527 N N . LEU E 1 46 ? 89.00900 56.34200 64.61700 1.000 61.35145 44 LEU F N 1
ATOM 12528 C CA . LEU E 1 46 ? 88.33400 55.54900 63.59700 1.000 62.56640 44 LEU F CA 1
ATOM 12529 C C . LEU E 1 46 ? 86.85400 55.34800 63.88800 1.000 61.32071 44 LEU F C 1
ATOM 12530 O O . LEU E 1 46 ? 86.11900 54.90600 62.99200 1.000 61.83950 44 LEU F O 1
ATOM 12535 N N . GLN E 1 47 ? 86.41200 55.65100 65.11500 1.000 60.49765 45 GLN F N 1
ATOM 12536 C CA . GLN E 1 47 ? 84.99700 55.57200 65.46300 1.000 62.57634 45 GLN F CA 1
ATOM 12537 C C . GLN E 1 47 ? 84.16900 56.69400 64.85400 1.000 66.35773 45 GLN F C 1
ATOM 12538 O O . GLN E 1 47 ? 82.95000 56.54100 64.71800 1.000 66.92576 45 GLN F O 1
ATOM 12544 N N . ALA E 1 48 ? 84.80100 57.80900 64.55400 1.000 65.77827 46 ALA F N 1
ATOM 12545 C CA . ALA E 1 48 ? 84.03300 58.91400 63.97100 1.000 70.81717 46 ALA F CA 1
ATOM 12546 C C . ALA E 1 48 ? 84.00100 58.70400 62.47400 1.000 76.52658 46 ALA F C 1
ATOM 12547 O O . ALA E 1 48 ? 82.91700 58.76000 61.91000 1.000 84.35448 46 ALA F O 1
ATOM 12549 N N . HIS E 1 61 ? 76.13700 51.50400 62.25600 1.000 81.85382 59 HIS F N 1
ATOM 12550 C CA . HIS E 1 61 ? 77.32100 52.02300 62.99200 1.000 77.83760 59 HIS F CA 1
ATOM 12551 C C . HIS E 1 61 ? 78.62200 51.53200 62.34600 1.000 78.80010 59 HIS F C 1
ATOM 12552 O O . HIS E 1 61 ? 79.65400 51.52600 63.03800 1.000 77.49364 59 HIS F O 1
ATOM 12559 N N . ARG E 1 62 ? 78.55600 51.09700 61.08500 1.000 75.56724 60 ARG F N 1
ATOM 12560 C CA . ARG E 1 62 ? 79.76400 50.61900 60.36000 1.000 74.93999 60 ARG F CA 1
ATOM 12561 C C . ARG E 1 62 ? 80.73700 51.79000 60.17300 1.000 71.46641 60 ARG F C 1
ATOM 12562 O O . ARG E 1 62 ? 80.43700 52.68600 59.36400 1.000 67.68735 60 ARG F O 1
ATOM 12570 N N . THR E 1 63 ? 81.85900 51.76600 60.89800 1.000 67.80515 61 THR F N 1
ATOM 12571 C CA . THR E 1 63 ? 82.86800 52.80800 60.82600 1.000 62.45124 61 THR F CA 1
ATOM 12572 C C . THR E 1 63 ? 84.17900 52.20600 60.34100 1.000 64.68901 61 THR F C 1
ATOM 12573 O O . THR E 1 63 ? 84.29200 50.98900 60.14700 1.000 68.02599 61 THR F O 1
ATOM 12577 N N . ARG E 1 64 ? 85.19300 53.05600 60.16400 1.000 59.65129 62 ARG F N 1
ATOM 12578 C CA . ARG E 1 64 ? 86.50100 52.52900 59.80000 1.000 63.99851 62 ARG F CA 1
ATOM 12579 C C . ARG E 1 64 ? 87.05200 51.61700 60.89200 1.000 65.78270 62 ARG F C 1
ATOM 12580 O O . ARG E 1 64 ? 87.78300 50.66000 60.59100 1.000 63.47759 62 ARG F O 1
ATOM 12588 N N . LEU E 1 65 ? 86.65800 51.84100 62.15000 1.000 62.97090 63 LEU F N 1
ATOM 12589 C CA . LEU E 1 65 ? 87.10200 50.95500 63.22400 1.000 64.05364 63 LEU F CA 1
ATOM 12590 C C . LEU E 1 65 ? 86.49700 49.55400 63.07600 1.000 63.54769 63 LEU F C 1
ATOM 12591 O O . LEU E 1 65 ? 87.22200 48.55800 63.07000 1.000 64.95156 63 LEU F O 1
ATOM 12596 N N . THR E 1 66 ? 85.17900 49.45700 62.88300 1.000 63.98005 64 THR F N 1
ATOM 12597 C CA . THR E 1 66 ? 84.57600 48.14300 62.67200 1.000 66.21991 64 THR F CA 1
ATOM 12598 C C . THR E 1 66 ? 85.12500 47.45200 61.41200 1.000 66.43572 64 THR F C 1
ATOM 12599 O O . THR E 1 66 ? 85.34800 46.23800 61.42200 1.000 67.72750 64 THR F O 1
ATOM 12603 N N . HIS E 1 67 ? 85.35400 48.19500 60.32400 1.000 66.88065 65 HIS F N 1
ATOM 12604 C CA . HIS E 1 67 ? 85.99700 47.59400 59.16000 1.000 65.82397 65 HIS F CA 1
ATOM 12605 C C . HIS E 1 67 ? 87.32600 46.97900 59.56100 1.000 68.05884 65 HIS F C 1
ATOM 12606 O O . HIS E 1 67 ? 87.64900 45.85900 59.15600 1.000 69.72470 65 HIS F O 1
ATOM 12613 N N . SER E 1 68 ? 88.07100 47.65800 60.42600 1.000 65.04929 66 SER F N 1
ATOM 12614 C CA . SER E 1 68 ? 89.39100 47.15700 60.76000 1.000 67.66255 66 SER F CA 1
ATOM 12615 C C . SER E 1 68 ? 89.29800 45.95900 61.69700 1.000 66.27112 66 SER F C 1
ATOM 12616 O O . SER E 1 68 ? 90.15300 45.06200 61.63900 1.000 62.36977 66 SER F O 1
ATOM 12619 N N . LEU E 1 69 ? 88.25100 45.89400 62.52000 1.000 64.15698 67 LEU F N 1
ATOM 12620 C CA . LEU E 1 69 ? 88.03800 44.69200 63.31700 1.000 66.04991 67 LEU F CA 1
ATOM 12621 C C . LEU E 1 69 ? 87.71000 43.49800 62.42800 1.000 66.86024 67 LEU F C 1
ATOM 12622 O O . LEU E 1 69 ? 88.26200 42.40300 62.61700 1.000 67.18930 67 LEU F O 1
ATOM 12627 N N . GLU E 1 70 ? 86.84900 43.69400 61.42200 1.000 64.52336 68 GLU F N 1
ATOM 12628 C CA . GLU E 1 70 ? 86.51200 42.57600 60.54800 1.000 68.95311 68 GLU F CA 1
ATOM 12629 C C . GLU E 1 70 ? 87.73300 42.08500 59.78200 1.000 66.26840 68 GLU F C 1
ATOM 12630 O O . GLU E 1 70 ? 87.96600 40.87700 59.69300 1.000 68.49394 68 GLU F O 1
ATOM 12636 N N . ALA E 1 71 ? 88.54400 43.00900 59.26300 1.000 67.53738 69 ALA F N 1
ATOM 12637 C CA . ALA E 1 71 ? 89.75400 42.62500 58.55100 1.000 66.68538 69 ALA F CA 1
ATOM 12638 C C . ALA E 1 71 ? 90.69000 41.85100 59.46800 1.000 68.12159 69 ALA F C 1
ATOM 12639 O O . ALA E 1 71 ? 91.28300 40.84600 59.06000 1.000 71.28701 69 ALA F O 1
ATOM 12641 N N . ALA E 1 72 ? 90.78000 42.27000 60.73100 1.000 69.12954 70 ALA F N 1
ATOM 12642 C CA . ALA E 1 72 ? 91.62900 41.57500 61.68600 1.000 69.54594 70 ALA F CA 1
ATOM 12643 C C . ALA E 1 72 ? 91.17000 40.12900 61.86300 1.000 71.60967 70 ALA F C 1
ATOM 12644 O O . ALA E 1 72 ? 92.00000 39.21200 61.93400 1.000 72.16673 70 ALA F O 1
ATOM 12646 N N . GLN E 1 73 ? 89.85500 39.89800 61.88000 1.000 73.83563 71 GLN F N 1
ATOM 12647 C CA . GLN E 1 73 ? 89.37000 38.53400 62.05600 1.000 75.98840 71 GLN F CA 1
ATOM 12648 C C . GLN E 1 73 ? 89.56100 37.71100 60.78900 1.000 75.62861 71 GLN F C 1
ATOM 12649 O O . GLN E 1 73 ? 89.96600 36.54000 60.86200 1.000 77.79526 71 GLN F O 1
ATOM 12655 N N . ILE E 1 74 ? 89.38900 38.33300 59.61800 1.000 68.83771 72 ILE F N 1
ATOM 12656 C CA . ILE E 1 74 ? 89.65000 37.59900 58.38600 1.000 72.37466 72 ILE F CA 1
ATOM 12657 C C . ILE E 1 74 ? 91.13100 37.27000 58.28600 1.000 74.84605 72 ILE F C 1
ATOM 12658 O O . ILE E 1 74 ? 91.51000 36.16500 57.88000 1.000 72.99456 72 ILE F O 1
ATOM 12663 N N . GLY E 1 75 ? 91.98700 38.20700 58.69300 1.000 72.15818 73 GLY F N 1
ATOM 12664 C CA . GLY E 1 75 ? 93.41400 37.95200 58.66200 1.000 71.43165 73 GLY F CA 1
ATOM 12665 C C . GLY E 1 75 ? 93.81300 36.78200 59.54100 1.000 70.72745 73 GLY F C 1
ATOM 12666 O O . GLY E 1 75 ? 94.54400 35.88500 59.10900 1.000 71.95136 73 GLY F O 1
ATOM 12667 N N . THR E 1 76 ? 93.29100 36.74000 60.77300 1.000 69.79103 74 THR F N 1
ATOM 12668 C CA . THR E 1 76 ? 93.63800 35.61800 61.63800 1.000 71.04598 74 THR F CA 1
ATOM 12669 C C . THR E 1 76 ? 93.06800 34.31500 61.09100 1.000 72.52807 74 THR F C 1
ATOM 12670 O O . THR E 1 76 ? 93.64700 33.24400 61.31000 1.000 73.86707 74 THR F O 1
ATOM 12674 N N . GLY E 1 77 ? 91.94100 34.39400 60.38100 1.000 73.47940 75 GLY F N 1
ATOM 12675 C CA . GLY E 1 77 ? 91.41500 33.22300 59.71400 1.000 69.72780 75 GLY F CA 1
ATOM 12676 C C . GLY E 1 77 ? 92.29500 32.78000 58.56100 1.000 75.90421 75 GLY F C 1
ATOM 12677 O O . GLY E 1 77 ? 92.48300 31.57900 58.33400 1.000 78.93075 75 GLY F O 1
ATOM 12678 N N . ILE E 1 78 ? 92.84800 33.73800 57.81600 1.000 73.57722 76 ILE F N 1
ATOM 12679 C CA . ILE E 1 78 ? 93.75100 33.38000 56.72800 1.000 74.75946 76 ILE F CA 1
ATOM 12680 C C . ILE E 1 78 ? 94.96800 32.65600 57.27700 1.000 78.58199 76 ILE F C 1
ATOM 12681 O O . ILE E 1 78 ? 95.39300 31.61600 56.75000 1.000 75.34197 76 ILE F O 1
ATOM 12686 N N . VAL E 1 79 ? 95.55000 33.20000 58.34600 1.000 74.95693 77 VAL F N 1
ATOM 12687 C CA . VAL E 1 79 ? 96.73400 32.57600 58.91600 1.000 73.93566 77 VAL F CA 1
ATOM 12688 C C . VAL E 1 79 ? 96.42000 31.14900 59.34700 1.000 77.02600 77 VAL F C 1
ATOM 12689 O O . VAL E 1 79 ? 97.17700 30.21800 59.05000 1.000 82.24700 77 VAL F O 1
ATOM 12693 N N . ALA E 1 80 ? 95.27500 30.94800 60.00900 1.000 76.32112 78 ALA F N 1
ATOM 12694 C CA . ALA E 1 80 ? 94.89100 29.61700 60.47600 1.000 77.31932 78 ALA F CA 1
ATOM 12695 C C . ALA E 1 80 ? 94.68800 28.65200 59.30700 1.000 82.41126 78 ALA F C 1
ATOM 12696 O O . ALA E 1 80 ? 95.03800 27.46500 59.39500 1.000 82.86747 78 ALA F O 1
ATOM 12698 N N . GLN E 1 81 ? 94.13700 29.15100 58.19900 1.000 80.80051 79 GLN F N 1
ATOM 12699 C CA . GLN E 1 81 ? 93.88100 28.29300 57.05400 1.000 80.36359 79 GLN F CA 1
ATOM 12700 C C . GLN E 1 81 ? 95.17200 27.92700 56.34200 1.000 82.14461 79 GLN F C 1
ATOM 12701 O O . GLN E 1 81 ? 95.33000 26.79700 55.87300 1.000 88.03997 79 GLN F O 1
ATOM 12707 N N . ILE E 1 82 ? 96.11200 28.86500 56.26500 1.000 83.49734 80 ILE F N 1
ATOM 12708 C CA . ILE E 1 82 ? 97.39000 28.56200 55.63300 1.000 87.58476 80 ILE F CA 1
ATOM 12709 C C . ILE E 1 82 ? 98.21200 27.63000 56.50800 1.000 87.69187 80 ILE F C 1
ATOM 12710 O O . ILE E 1 82 ? 98.84400 26.68300 56.01900 1.000 88.76861 80 ILE F O 1
ATOM 12715 N N . LYS E 1 83 ? 98.21400 27.88000 57.81100 1.000 85.22133 81 LYS F N 1
ATOM 12716 C CA . LYS E 1 83 ? 99.02400 27.10300 58.72900 1.000 88.36782 81 LYS F CA 1
ATOM 12717 C C . LYS E 1 83 ? 98.48800 25.68600 58.88800 1.000 92.90669 81 LYS F C 1
ATOM 12718 O O . LYS E 1 83 ? 99.20400 24.80700 59.38100 1.000 89.11231 81 LYS F O 1
ATOM 12724 N N . LEU E 1 84 ? 97.30400 25.42500 58.35000 1.000 94.33794 82 LEU F N 1
ATOM 12725 C CA . LEU E 1 84 ? 96.72500 24.10100 58.32500 1.000 92.54249 82 LEU F CA 1
ATOM 12726 C C . LEU E 1 84 ? 97.08400 23.35700 57.05400 1.000 93.65420 82 LEU F C 1
ATOM 12727 O O . LEU E 1 84 ? 97.35300 22.15400 57.09700 1.000 98.54491 82 LEU F O 1
ATOM 12732 N N . LYS E 1 85 ? 97.15400 24.06900 55.94400 1.000 94.03656 83 LYS F N 1
ATOM 12733 C CA . LYS E 1 85 ? 97.46000 23.40300 54.66100 1.000 93.94714 83 LYS F CA 1
ATOM 12734 C C . LYS E 1 85 ? 98.94700 23.42500 54.32200 1.000 97.32368 83 LYS F C 1
ATOM 12735 O O . LYS E 1 85 ? 99.35500 22.55100 53.58200 1.000 100.58705 83 LYS F O 1
ATOM 12741 N N . GLN E 1 86 ? 99.69100 24.41700 54.80400 1.000 95.30038 84 GLN F N 1
ATOM 12742 C CA . GLN E 1 86 ? 101.13700 24.51400 54.48800 1.000 97.94402 84 GLN F CA 1
ATOM 12743 C C . GLN E 1 86 ? 101.92500 24.67300 55.78500 1.000 99.09968 84 GLN F C 1
ATOM 12744 O O . GLN E 1 86 ? 102.38200 25.77900 56.05900 1.000 95.72849 84 GLN F O 1
ATOM 12750 N N . PRO E 1 87 ? 102.19800 23.58400 56.53000 1.000 99.92712 85 PRO F N 1
ATOM 12751 C CA . PRO E 1 87 ? 102.93100 23.63600 57.80200 1.000 99.02688 85 PRO F CA 1
ATOM 12752 C C . PRO E 1 87 ? 104.38500 24.11800 57.71300 1.000 101.08989 85 PRO F C 1
ATOM 12753 O O . PRO E 1 87 ? 104.91700 24.52700 58.70700 1.000 102.00512 85 PRO F O 1
ATOM 12757 N N . GLU E 1 88 ? 104.99500 24.04600 56.53600 1.000 96.59725 86 GLU F N 1
ATOM 12758 C CA . GLU E 1 88 ? 106.38600 24.51700 56.38400 1.000 96.99101 86 GLU F CA 1
ATOM 12759 C C . GLU E 1 88 ? 106.43200 25.98600 56.79800 1.000 100.41724 86 GLU F C 1
ATOM 12760 O O . GLU E 1 88 ? 107.49700 26.42900 57.23100 1.000 105.47267 86 GLU F O 1
ATOM 12766 N N . PHE E 1 89 ? 105.32100 26.70900 56.63700 1.000 98.27826 87 PHE F N 1
ATOM 12767 C CA . PHE E 1 89 ? 105.29800 28.13100 56.93700 1.000 97.66246 87 PHE F CA 1
ATOM 12768 C C . PHE E 1 89 ? 104.81100 28.41400 58.35900 1.000 99.04658 87 PHE F C 1
ATOM 12769 O O . PHE E 1 89 ? 104.42100 29.55500 58.65200 1.000 95.02878 87 PHE F O 1
ATOM 12777 N N . ARG E 1 90 ? 104.71600 27.38400 59.18600 1.000 98.11322 88 ARG F N 1
ATOM 12778 C CA . ARG E 1 90 ? 104.15300 27.61600 60.53000 1.000 95.29348 88 ARG F CA 1
ATOM 12779 C C . ARG E 1 90 ? 105.02900 28.62000 61.25200 1.000 98.49245 88 ARG F C 1
ATOM 12780 O O . ARG E 1 90 ? 104.49500 29.54100 61.83600 1.000 99.66692 88 ARG F O 1
ATOM 12782 N N . GLU E 1 91 ? 106.33400 28.43100 61.19200 1.000 101.66306 89 GLU F N 1
ATOM 12783 C CA . GLU E 1 91 ? 107.23900 29.33500 61.92900 1.000 103.70158 89 GLU F CA 1
ATOM 12784 C C . GLU E 1 91 ? 107.22000 30.73300 61.33200 1.000 99.21415 89 GLU F C 1
ATOM 12785 O O . GLU E 1 91 ? 107.33100 31.68200 62.08800 1.000 98.37137 89 GLU F O 1
ATOM 12791 N N . LEU E 1 92 ? 107.21100 30.81300 60.01100 1.000 96.11856 90 LEU F N 1
ATOM 12792 C CA . LEU E 1 92 ? 107.26200 32.10500 59.29300 1.000 92.67139 90 LEU F CA 1
ATOM 12793 C C . LEU E 1 92 ? 105.99400 32.94700 59.44000 1.000 91.95233 90 LEU F C 1
ATOM 12794 O O . LEU E 1 92 ? 106.11400 34.14200 59.62500 1.000 88.85270 90 LEU F O 1
ATOM 12799 N N . LEU E 1 93 ? 104.82500 32.33700 59.36100 1.000 89.62294 91 LEU F N 1
ATOM 12800 C CA . LEU E 1 93 ? 103.59600 33.10900 59.31800 1.000 85.13793 91 LEU F CA 1
ATOM 12801 C C . LEU E 1 93 ? 103.51400 34.07200 60.50200 1.000 87.43677 91 LEU F C 1
ATOM 12802 O O . LEU E 1 93 ? 104.04700 33.79400 61.58800 1.000 86.44858 91 LEU F O 1
ATOM 12807 N N . PRO E 1 94 ? 102.82600 35.20100 60.31800 1.000 81.70937 92 PRO F N 1
ATOM 12808 C CA . PRO E 1 94 ? 102.66700 36.16900 61.41400 1.000 84.62839 92 PRO F CA 1
ATOM 12809 C C . PRO E 1 94 ? 101.86200 35.58600 62.56000 1.000 81.23035 92 PRO F C 1
ATOM 12810 O O . PRO E 1 94 ? 100.96700 34.76200 62.35900 1.000 79.40024 92 PRO F O 1
ATOM 12814 N N . SER E 1 95 ? 102.22600 35.99700 63.77500 1.000 80.15620 93 SER F N 1
ATOM 12815 C CA . SER E 1 95 ? 101.42100 35.70300 64.95200 1.000 77.83118 93 SER F CA 1
ATOM 12816 C C . SER E 1 95 ? 100.04900 36.36300 64.83000 1.000 78.03304 93 SER F C 1
ATOM 12817 O O . SER E 1 95 ? 99.81600 37.20600 63.96400 1.000 79.28435 93 SER F O 1
ATOM 12820 N N . ASP E 1 96 ? 99.11600 35.92400 65.68200 1.000 79.28096 94 ASP F N 1
ATOM 12821 C CA . ASP E 1 96 ? 97.79200 36.53500 65.71100 1.000 77.75431 94 ASP F CA 1
ATOM 12822 C C . ASP E 1 96 ? 97.87500 38.01500 66.06600 1.000 80.28023 94 ASP F C 1
ATOM 12823 O O . ASP E 1 96 ? 97.22600 38.86100 65.43400 1.000 77.44993 94 ASP F O 1
ATOM 12828 N N . SER E 1 97 ? 98.71000 38.35600 67.04200 1.000 82.28774 95 SER F N 1
ATOM 12829 C CA . SER E 1 97 ? 98.78500 39.74200 67.46700 1.000 82.00722 95 SER F CA 1
ATOM 12830 C C . SER E 1 97 ? 99.47000 40.60500 66.42400 1.000 81.90218 95 SER F C 1
ATOM 12831 O O . SER E 1 97 ? 99.31500 41.83100 66.44800 1.000 83.34469 95 SER F O 1
ATOM 12834 N N . LEU E 1 98 ? 100.24800 40.00100 65.52500 1.000 79.44704 96 LEU F N 1
ATOM 12835 C CA . LEU E 1 98 ? 100.87400 40.80400 64.48800 1.000 77.14389 96 LEU F CA 1
ATOM 12836 C C . LEU E 1 98 ? 99.88700 41.17200 63.39100 1.000 74.53391 96 LEU F C 1
ATOM 12837 O O . LEU E 1 98 ? 99.77900 42.34400 63.01300 1.000 76.62040 96 LEU F O 1
ATOM 12842 N N . ILE E 1 99 ? 99.14400 40.19400 62.87900 1.000 74.14882 97 ILE F N 1
ATOM 12843 C CA . ILE E 1 99 ? 98.22500 40.51000 61.79200 1.000 74.33814 97 ILE F CA 1
ATOM 12844 C C . ILE E 1 99 ? 97.04200 41.32700 62.31400 1.000 72.02183 97 ILE F C 1
ATOM 12845 O O . ILE E 1 99 ? 96.42400 42.08400 61.55100 1.000 71.62482 97 ILE F O 1
ATOM 12850 N N . ASP E 1 100 ? 96.68000 41.16900 63.59900 1.000 70.85733 98 ASP F N 1
ATOM 12851 C CA . ASP E 1 100 ? 95.73100 42.10300 64.21700 1.000 70.82358 98 ASP F CA 1
ATOM 12852 C C . ASP E 1 100 ? 96.25800 43.53200 64.14000 1.000 70.34779 98 ASP F C 1
ATOM 12853 O O . ASP E 1 100 ? 95.53900 44.44700 63.73200 1.000 68.60406 98 ASP F O 1
ATOM 12858 N N . SER E 1 101 ? 97.54100 43.73400 64.47500 1.000 71.29814 99 SER F N 1
ATOM 12859 C CA . SER E 1 101 ? 98.08300 45.08700 64.52800 1.000 69.15269 99 SER F CA 1
ATOM 12860 C C . SER E 1 101 ? 98.08000 45.70400 63.14300 1.000 69.02025 99 SER F C 1
ATOM 12861 O O . SER E 1 101 ? 97.76900 46.89300 62.98100 1.000 70.91106 99 SER F O 1
ATOM 12864 N N . LEU E 1 102 ? 98.33700 44.88400 62.11300 1.000 70.13321 100 LEU F N 1
ATOM 12865 C CA . LEU E 1 102 ? 98.42400 45.42600 60.76600 1.000 71.22601 100 LEU F CA 1
ATOM 12866 C C . LEU E 1 102 ? 97.04900 45.81500 60.24000 1.000 72.03600 100 LEU F C 1
ATOM 12867 O O . LEU E 1 102 ? 96.93800 46.71700 59.40600 1.000 72.57369 100 LEU F O 1
ATOM 12872 N N . CYS E 1 103 ? 95.98800 45.17400 60.72700 1.000 69.84418 101 CYS F N 1
ATOM 12873 C CA . CYS E 1 103 ? 94.67400 45.55300 60.23900 1.000 70.41784 101 CYS F CA 1
ATOM 12874 C C . CYS E 1 103 ? 94.05900 46.67300 61.05300 1.000 68.49351 101 CYS F C 1
ATOM 12875 O O . CYS E 1 103 ? 93.32400 47.49400 60.49400 1.000 65.10540 101 CYS F O 1
ATOM 12878 N N . LEU E 1 104 ? 94.42200 46.77900 62.33600 1.000 66.64321 102 LEU F N 1
ATOM 12879 C CA . LEU E 1 104 ? 93.89900 47.85400 63.17000 1.000 66.70696 102 LEU F CA 1
ATOM 12880 C C . LEU E 1 104 ? 94.53800 49.19200 62.83300 1.000 66.56993 102 LEU F C 1
ATOM 12881 O O . LEU E 1 104 ? 93.95800 50.24000 63.13500 1.000 65.81856 102 LEU F O 1
ATOM 12886 N N . ALA E 1 105 ? 95.73800 49.18000 62.25700 1.000 66.06594 103 ALA F N 1
ATOM 12887 C CA . ALA E 1 105 ? 96.45700 50.39600 61.94200 1.000 68.60076 103 ALA F CA 1
ATOM 12888 C C . ALA E 1 105 ? 96.32000 50.80200 60.48600 1.000 70.97996 103 ALA F C 1
ATOM 12889 O O . ALA E 1 105 ? 96.58000 51.96600 60.17200 1.000 74.67541 103 ALA F O 1
ATOM 12891 N N . HIS E 1 106 ? 95.84900 49.90200 59.61200 1.000 69.72731 104 HIS F N 1
ATOM 12892 C CA . HIS E 1 106 ? 95.95600 50.12500 58.16900 1.000 74.66927 104 HIS F CA 1
ATOM 12893 C C . HIS E 1 106 ? 95.23500 51.39700 57.72400 1.000 78.00640 104 HIS F C 1
ATOM 12894 O O . HIS E 1 106 ? 95.60500 51.98200 56.69800 1.000 81.26503 104 HIS F O 1
ATOM 12901 N N . ASP E 1 107 ? 94.18200 51.78700 58.45000 1.000 77.18689 105 ASP F N 1
ATOM 12902 C CA . ASP E 1 107 ? 93.35000 52.95000 58.03300 1.000 78.07604 105 ASP F CA 1
ATOM 12903 C C . ASP E 1 107 ? 93.51800 54.17900 58.93600 1.000 74.91034 105 ASP F C 1
ATOM 12904 O O . ASP E 1 107 ? 92.71700 55.11300 58.77300 1.000 78.14808 105 ASP F O 1
ATOM 12909 N N . ILE E 1 108 ? 94.49900 54.20600 59.84000 1.000 72.90163 106 ILE F N 1
ATOM 12910 C CA . ILE E 1 108 ? 94.59700 55.39300 60.74000 1.000 70.85680 106 ILE F CA 1
ATOM 12911 C C . ILE E 1 108 ? 94.95000 56.68500 59.99200 1.000 72.62498 106 ILE F C 1
ATOM 12912 O O . ILE E 1 108 ? 94.56600 57.74600 60.48100 1.000 69.21818 106 ILE F O 1
ATOM 12917 N N . GLY E 1 109 ? 95.65200 56.60100 58.86600 1.000 71.88480 107 GLY F N 1
ATOM 12918 C CA . GLY E 1 109 ? 96.10200 57.79600 58.13300 1.000 69.32832 107 GLY F CA 1
ATOM 12919 C C . GLY E 1 109 ? 95.09100 58.39000 57.17000 1.000 72.62904 107 GLY F C 1
ATOM 12920 O O . GLY E 1 109 ? 95.45300 59.34000 56.48600 1.000 74.24669 107 GLY F O 1
ATOM 12921 N N . HIS E 1 110 ? 93.88100 57.85200 57.07300 1.000 72.67150 108 HIS F N 1
ATOM 12922 C CA . HIS E 1 110 ? 92.94200 58.41100 56.11100 1.000 73.53844 108 HIS F CA 1
ATOM 12923 C C . HIS E 1 110 ? 92.44500 59.78600 56.56400 1.000 74.17176 108 HIS F C 1
ATOM 12924 O O . HIS E 1 110 ? 92.28100 60.03000 57.76300 1.000 74.31770 108 HIS F O 1
ATOM 12931 N N . PRO E 1 111 ? 92.26900 60.73000 55.64400 1.000 72.34101 109 PRO F N 1
ATOM 12932 C CA . PRO E 1 111 ? 91.86700 62.07400 56.04200 1.000 71.66408 109 PRO F CA 1
ATOM 12933 C C . PRO E 1 111 ? 90.36300 62.15700 56.18700 1.000 71.38684 109 PRO F C 1
ATOM 12934 O O . PRO E 1 111 ? 89.63900 61.23900 55.77900 1.000 71.54186 109 PRO F O 1
ATOM 12938 N N . PRO E 1 112 ? 89.85500 63.25300 56.73300 1.000 71.23169 110 PRO F N 1
ATOM 12939 C CA . PRO E 1 112 ? 88.41300 63.49100 56.67200 1.000 69.56874 110 PRO F CA 1
ATOM 12940 C C . PRO E 1 112 ? 87.94900 63.43300 55.23000 1.000 70.66068 110 PRO F C 1
ATOM 12941 O O . PRO E 1 112 ? 88.66700 63.86900 54.32700 1.000 69.75757 110 PRO F O 1
ATOM 12945 N N . TYR E 1 113 ? 86.73900 62.89100 55.02600 1.000 70.09502 111 TYR F N 1
ATOM 12946 C CA . TYR E 1 113 ? 86.07500 62.83500 53.72000 1.000 69.97662 111 TYR F CA 1
ATOM 12947 C C . TYR E 1 113 ? 86.77100 61.89700 52.75500 1.000 77.44356 111 TYR F C 1
ATOM 12948 O O . TYR E 1 113 ? 86.66800 62.07200 51.53700 1.000 80.34051 111 TYR F O 1
ATOM 12957 N N . GLY E 1 114 ? 87.49400 60.92300 53.30100 1.000 78.48818 112 GLY F N 1
ATOM 12958 C CA . GLY E 1 114 ? 87.96500 59.80000 52.51300 1.000 79.40955 112 GLY F CA 1
ATOM 12959 C C . GLY E 1 114 ? 88.75700 60.18300 51.28500 1.000 86.48453 112 GLY F C 1
ATOM 12960 O O . GLY E 1 114 ? 89.65400 61.03100 51.33000 1.000 86.00203 112 GLY F O 1
ATOM 12961 N N . HIS E 1 115 ? 88.43200 59.54300 50.16200 1.000 96.03811 113 HIS F N 1
ATOM 12962 C CA . HIS E 1 115 ? 89.21500 59.76300 48.95600 1.000 98.45702 113 HIS F CA 1
ATOM 12963 C C . HIS E 1 115 ? 89.11900 61.20700 48.50300 1.000 98.18450 113 HIS F C 1
ATOM 12964 O O . HIS E 1 115 ? 90.08100 61.74900 47.95100 1.000 99.75019 113 HIS F O 1
ATOM 12971 N N . GLY E 1 116 ? 87.97600 61.85100 48.74000 1.000 87.42657 114 GLY F N 1
ATOM 12972 C CA . GLY E 1 116 ? 87.85700 63.25200 48.40200 1.000 82.94958 114 GLY F CA 1
ATOM 12973 C C . GLY E 1 116 ? 88.75600 64.12100 49.25800 1.000 85.77630 114 GLY F C 1
ATOM 12974 O O . GLY E 1 116 ? 89.37900 65.06700 48.76500 1.000 86.48237 114 GLY F O 1
ATOM 12975 N N . GLY E 1 117 ? 88.81800 63.82800 50.55500 1.000 82.73905 115 GLY F N 1
ATOM 12976 C CA . GLY E 1 117 ? 89.75900 64.52600 51.40400 1.000 77.59312 115 GLY F CA 1
ATOM 12977 C C . GLY E 1 117 ? 91.19100 64.30700 50.96100 1.000 79.93125 115 GLY F C 1
ATOM 12978 O O . GLY E 1 117 ? 91.98800 65.24700 50.93100 1.000 81.61112 115 GLY F O 1
ATOM 12979 N N . GLU E 1 118 ? 91.52100 63.07200 50.57100 1.000 77.80366 116 GLU F N 1
ATOM 12980 C CA . GLU E 1 118 ? 92.89600 62.74000 50.22000 1.000 79.59908 116 GLU F CA 1
ATOM 12981 C C . GLU E 1 118 ? 93.36100 63.51700 48.98800 1.000 81.92255 116 GLU F C 1
ATOM 12982 O O . GLU E 1 118 ? 94.51200 63.97400 48.92200 1.000 82.01461 116 GLU F O 1
ATOM 12988 N N . ILE E 1 119 ? 92.49100 63.65900 47.98600 1.000 83.07356 117 ILE F N 1
ATOM 12989 C CA . ILE E 1 119 ? 92.89900 64.37400 46.78600 1.000 83.37046 117 ILE F CA 1
ATOM 12990 C C . ILE E 1 119 ? 93.02400 65.86300 47.08500 1.000 82.22846 117 ILE F C 1
ATOM 12991 O O . ILE E 1 119 ? 93.92100 66.54500 46.57000 1.000 82.59189 117 ILE F O 1
ATOM 12996 N N . ALA E 1 120 ? 92.13600 66.38600 47.93300 1.000 81.78702 118 ALA F N 1
ATOM 12997 C CA . ALA E 1 120 ? 92.22700 67.79000 48.30200 1.000 79.85642 118 ALA F CA 1
ATOM 12998 C C . ALA E 1 120 ? 93.55100 68.07300 48.98600 1.000 78.18422 118 ALA F C 1
ATOM 12999 O O . ALA E 1 120 ? 94.25200 69.02400 48.63100 1.000 79.84187 118 ALA F O 1
ATOM 13001 N N . LEU E 1 121 ? 93.90700 67.25800 49.98100 1.000 77.43242 119 LEU F N 1
ATOM 13002 C CA . LEU E 1 121 ? 95.17800 67.46000 50.66100 1.000 74.45080 119 LEU F CA 1
ATOM 13003 C C . LEU E 1 121 ? 96.33600 67.25000 49.70100 1.000 77.08391 119 LEU F C 1
ATOM 13004 O O . LEU E 1 121 ? 97.32300 67.99200 49.72600 1.000 80.13365 119 LEU F O 1
ATOM 13009 N N . ASN E 1 122 ? 96.24600 66.22600 48.85800 1.000 78.91327 120 ASN F N 1
ATOM 13010 C CA . ASN E 1 122 ? 97.33700 65.96500 47.93800 1.000 78.10694 120 ASN F CA 1
ATOM 13011 C C . ASN E 1 122 ? 97.54400 67.14000 46.99800 1.000 77.78474 120 ASN F C 1
ATOM 13012 O O . ASN E 1 122 ? 98.68500 67.47900 46.66500 1.000 80.61379 120 ASN F O 1
ATOM 13017 N N . TYR E 1 123 ? 96.45500 67.76800 46.54500 1.000 79.44348 121 TYR F N 1
ATOM 13018 C CA . TYR E 1 123 ? 96.60300 68.93300 45.67600 1.000 79.96460 121 TYR F CA 1
ATOM 13019 C C . TYR E 1 123 ? 97.23000 70.11200 46.42100 1.000 81.27258 121 TYR F C 1
ATOM 13020 O O . TYR E 1 123 ? 98.11700 70.79100 45.88300 1.000 78.86823 121 TYR F O 1
ATOM 13029 N N . MET E 1 124 ? 96.80200 70.36400 47.66400 1.000 76.64684 122 MET F N 1
ATOM 13030 C CA . MET E 1 124 ? 97.35100 71.49300 48.41400 1.000 77.28867 122 MET F CA 1
ATOM 13031 C C . MET E 1 124 ? 98.79300 71.25100 48.82600 1.000 77.42138 122 MET F C 1
ATOM 13032 O O . MET E 1 124 ? 99.51700 72.20800 49.10600 1.000 83.94609 122 MET F O 1
ATOM 13037 N N . MET E 1 125 ? 99.23300 69.99800 48.83500 1.000 80.02543 123 MET F N 1
ATOM 13038 C CA . MET E 1 125 ? 100.60900 69.64200 49.12900 1.000 80.76694 123 MET F CA 1
ATOM 13039 C C . MET E 1 125 ? 101.39900 69.35100 47.86800 1.000 82.50635 123 MET F C 1
ATOM 13040 O O . MET E 1 125 ? 102.49900 68.79300 47.95600 1.000 85.38647 123 MET F O 1
ATOM 13045 N N . ARG E 1 126 ? 100.88100 69.75700 46.69900 1.000 80.66371 124 ARG F N 1
ATOM 13046 C CA . ARG E 1 126 ? 101.48700 69.33500 45.43700 1.000 86.45253 124 ARG F CA 1
ATOM 13047 C C . ARG E 1 126 ? 102.95300 69.74300 45.34600 1.000 90.81914 124 ARG F C 1
ATOM 13048 O O . ARG E 1 126 ? 103.76900 68.99000 44.80200 1.000 89.61475 124 ARG F O 1
ATOM 13056 N N . ASP E 1 127 ? 103.31900 70.88600 45.93000 1.000 92.71907 125 ASP F N 1
ATOM 13057 C CA . ASP E 1 127 ? 104.69000 71.36900 45.90300 1.000 90.84013 125 ASP F CA 1
ATOM 13058 C C . ASP E 1 127 ? 105.41200 71.14700 47.22900 1.000 90.47159 125 ASP F C 1
ATOM 13059 O O . ASP E 1 127 ? 106.38400 71.84500 47.51400 1.000 90.45652 125 ASP F O 1
ATOM 13064 N N . HIS E 1 128 ? 104.93700 70.21300 48.06800 1.000 89.84091 126 HIS F N 1
ATOM 13065 C CA . HIS E 1 128 ? 105.59100 69.98100 49.35400 1.000 87.06735 126 HIS F CA 1
ATOM 13066 C C . HIS E 1 128 ? 105.54300 68.51300 49.77600 1.000 84.32632 126 HIS F C 1
ATOM 13067 O O . HIS E 1 128 ? 105.53200 68.21100 50.97500 1.000 82.28069 126 HIS F O 1
ATOM 13074 N N . GLY E 1 129 ? 105.54500 67.59500 48.82600 1.000 82.63998 127 GLY F N 1
ATOM 13075 C CA . GLY E 1 129 ? 105.63100 66.19200 49.15700 1.000 83.43557 127 GLY F CA 1
ATOM 13076 C C . GLY E 1 129 ? 104.32400 65.44700 49.10400 1.000 79.54309 127 GLY F C 1
ATOM 13077 O O . GLY E 1 129 ? 104.31800 64.23900 49.33700 1.000 73.82263 127 GLY F O 1
ATOM 13078 N N . GLY E 1 130 ? 103.21400 66.14400 48.91000 1.000 79.62675 128 GLY F N 1
ATOM 13079 C CA . GLY E 1 130 ? 101.93800 65.49700 48.71300 1.000 74.31137 128 GLY F CA 1
ATOM 13080 C C . GLY E 1 130 ? 101.32300 64.91800 49.97300 1.000 74.29213 128 GLY F C 1
ATOM 13081 O O . GLY E 1 130 ? 101.86700 64.96400 51.08000 1.000 73.81399 128 GLY F O 1
ATOM 13082 N N . PHE E 1 131 ? 100.16000 64.31800 49.77600 1.000 75.81202 129 PHE F N 1
ATOM 13083 C CA . PHE E 1 131 ? 99.49100 63.60500 50.83800 1.000 72.97452 129 PHE F CA 1
ATOM 13084 C C . PHE E 1 131 ? 99.00700 62.26800 50.31300 1.000 75.57142 129 PHE F C 1
ATOM 13085 O O . PHE E 1 131 ? 98.44400 62.18600 49.21800 1.000 79.66961 129 PHE F O 1
ATOM 13093 N N . GLU E 1 132 ? 99.15700 61.23800 51.13700 1.000 69.89064 130 GLU F N 1
ATOM 13094 C CA . GLU E 1 132 ? 98.62000 59.93000 50.80600 1.000 76.90938 130 GLU F CA 1
ATOM 13095 C C . GLU E 1 132 ? 98.33200 59.18000 52.09600 1.000 72.18268 130 GLU F C 1
ATOM 13096 O O . GLU E 1 132 ? 99.08400 59.27700 53.06800 1.000 69.04586 130 GLU F O 1
ATOM 13102 N N . GLY E 1 133 ? 97.22700 58.45700 52.10400 1.000 75.39959 131 GLY F N 1
ATOM 13103 C CA . GLY E 1 133 ? 96.78500 57.78200 53.32900 1.000 74.80013 131 GLY F CA 1
ATOM 13104 C C . GLY E 1 133 ? 97.77300 56.77100 53.83400 1.000 73.99594 131 GLY F C 1
ATOM 13105 O O . GLY E 1 133 ? 98.01900 56.75500 55.02100 1.000 69.63847 131 GLY F O 1
ATOM 13106 N N . ASN E 1 134 ? 98.34100 55.97400 52.94600 1.000 73.71791 132 ASN F N 1
ATOM 13107 C CA . ASN E 1 134 ? 99.29800 54.95200 53.42400 1.000 77.74002 132 ASN F CA 1
ATOM 13108 C C . ASN E 1 134 ? 100.50700 55.64400 54.02800 1.000 75.74611 132 ASN F C 1
ATOM 13109 O O . ASN E 1 134 ? 100.96200 55.22600 55.07400 1.000 72.62667 132 ASN F O 1
ATOM 13114 N N . ALA E 1 135 ? 100.97500 56.69100 53.37300 1.000 78.16449 133 ALA F N 1
ATOM 13115 C CA . ALA E 1 135 ? 102.12500 57.43800 53.89300 1.000 73.77171 133 ALA F CA 1
ATOM 13116 C C . ALA E 1 135 ? 101.74700 58.03100 55.24000 1.000 69.55467 133 ALA F C 1
ATOM 13117 O O . ALA E 1 135 ? 102.52900 57.94200 56.16300 1.000 68.45300 133 ALA F O 1
ATOM 13119 N N . GLN E 1 136 ? 100.54000 58.56800 55.33500 1.000 69.74104 134 GLN F N 1
ATOM 13120 C CA . GLN E 1 136 ? 100.12700 59.19100 56.58900 1.000 69.11884 134 GLN F CA 1
ATOM 13121 C C . GLN E 1 136 ? 100.10100 58.18100 57.73900 1.000 68.07597 134 GLN F C 1
ATOM 13122 O O . GLN E 1 136 ? 100.56700 58.48100 58.84700 1.000 65.60900 134 GLN F O 1
ATOM 13128 N N . THR E 1 137 ? 99.59900 56.96800 57.48400 1.000 68.07339 135 THR F N 1
ATOM 13129 C CA . THR E 1 137 ? 99.60200 55.92900 58.51100 1.000 67.92791 135 THR F CA 1
ATOM 13130 C C . THR E 1 137 ? 101.01700 55.64200 58.99400 1.000 67.20228 135 THR F C 1
ATOM 13131 O O . THR E 1 137 ? 101.27300 55.61600 60.20500 1.000 65.89771 135 THR F O 1
ATOM 13135 N N . PHE E 1 138 ? 101.95600 55.45100 58.06000 1.000 65.39851 136 PHE F N 1
ATOM 13136 C CA . PHE E 1 138 ? 103.34700 55.23000 58.44600 1.000 68.84250 136 PHE F CA 1
ATOM 13137 C C . PHE E 1 138 ? 103.88800 56.42000 59.22700 1.000 72.75827 136 PHE F C 1
ATOM 13138 O O . PHE E 1 138 ? 104.61600 56.25100 60.21700 1.000 73.05652 136 PHE F O 1
ATOM 13146 N N . ARG E 1 139 ? 103.54400 57.63300 58.79400 1.000 70.75427 137 ARG F N 1
ATOM 13147 C CA . ARG E 1 139 ? 104.03100 58.81300 59.49400 1.000 73.09639 137 ARG F CA 1
ATOM 13148 C C . ARG E 1 139 ? 103.48800 58.87100 60.92100 1.000 71.41481 137 ARG F C 1
ATOM 13149 O O . ARG E 1 139 ? 104.23000 59.16700 61.86500 1.000 71.00202 137 ARG F O 1
ATOM 13157 N N . ILE E 1 140 ? 102.22400 58.49300 61.11100 1.000 68.86424 138 ILE F N 1
ATOM 13158 C CA . ILE E 1 140 ? 101.62400 58.55100 62.44100 1.000 70.15294 138 ILE F CA 1
ATOM 13159 C C . ILE E 1 140 ? 102.27800 57.54600 63.39000 1.000 70.29497 138 ILE F C 1
ATOM 13160 O O . ILE E 1 140 ? 102.57900 57.87800 64.54300 1.000 68.28177 138 ILE F O 1
ATOM 13165 N N . VAL E 1 141 ? 102.49800 56.30200 62.94400 1.000 70.41574 139 VAL F N 1
ATOM 13166 C CA . VAL E 1 141 ? 102.99900 55.32800 63.91900 1.000 70.70535 139 VAL F CA 1
ATOM 13167 C C . VAL E 1 141 ? 104.48100 55.55800 64.20000 1.000 71.35032 139 VAL F C 1
ATOM 13168 O O . VAL E 1 141 ? 104.93400 55.38800 65.34200 1.000 70.22046 139 VAL F O 1
ATOM 13172 N N . THR E 1 142 ? 105.22900 56.08900 63.23700 1.000 70.83285 140 THR F N 1
ATOM 13173 C CA . THR E 1 142 ? 106.63700 56.33200 63.49400 1.000 72.87258 140 THR F CA 1
ATOM 13174 C C . THR E 1 142 ? 106.91700 57.68500 64.12300 1.000 73.59290 140 THR F C 1
ATOM 13175 O O . THR E 1 142 ? 108.00900 57.86800 64.65700 1.000 78.57286 140 THR F O 1
ATOM 13179 N N . SER E 1 143 ? 105.96300 58.62000 64.12300 1.000 76.75387 141 SER F N 1
ATOM 13180 C CA . SER E 1 143 ? 106.29000 59.95000 64.62900 1.000 74.56226 141 SER F CA 1
ATOM 13181 C C . SER E 1 143 ? 105.15600 60.68700 65.34300 1.000 74.82981 141 SER F C 1
ATOM 13182 O O . SER E 1 143 ? 105.36900 61.24600 66.42100 1.000 74.33846 141 SER F O 1
ATOM 13185 N N . LEU E 1 144 ? 103.94700 60.67500 64.79000 1.000 73.42675 142 LEU F N 1
ATOM 13186 C CA . LEU E 1 144 ? 102.93200 61.59800 65.29000 1.000 73.14148 142 LEU F CA 1
ATOM 13187 C C . LEU E 1 144 ? 102.24800 61.11600 66.56800 1.000 72.44454 142 LEU F C 1
ATOM 13188 O O . LEU E 1 144 ? 101.97000 61.93100 67.45700 1.000 74.68697 142 LEU F O 1
ATOM 13193 N N . GLU E 1 145 ? 101.92000 59.83600 66.68400 1.000 71.28393 143 GLU F N 1
ATOM 13194 C CA . GLU E 1 145 ? 101.23000 59.40800 67.90600 1.000 73.64687 143 GLU F CA 1
ATOM 13195 C C . GLU E 1 145 ? 102.17800 59.62100 69.07500 1.000 72.96291 143 GLU F C 1
ATOM 13196 O O . GLU E 1 145 ? 103.28200 59.08200 69.06800 1.000 72.39589 143 GLU F O 1
ATOM 13202 N N . PRO E 1 146 ? 101.82500 60.41400 70.05400 1.000 75.19239 144 PRO F N 1
ATOM 13203 C CA . PRO E 1 146 ? 102.81700 60.81100 71.05800 1.000 78.43457 144 PRO F CA 1
ATOM 13204 C C . PRO E 1 146 ? 102.97100 59.78500 72.16400 1.000 79.43675 144 PRO F C 1
ATOM 13205 O O . PRO E 1 146 ? 103.01000 60.14900 73.34200 1.000 86.21800 144 PRO F O 1
ATOM 13209 N N . TYR E 1 147 ? 103.02500 58.50200 71.79500 1.000 77.98854 145 TYR F N 1
ATOM 13210 C CA . TYR E 1 147 ? 103.28600 57.44300 72.77000 1.000 80.53825 145 TYR F CA 1
ATOM 13211 C C . TYR E 1 147 ? 104.71800 57.50600 73.28300 1.000 80.19427 145 TYR F C 1
ATOM 13212 O O . TYR E 1 147 ? 104.96900 57.20400 74.45500 1.000 81.78206 145 TYR F O 1
ATOM 13221 N N . THR E 1 148 ? 105.67200 57.84100 72.41000 1.000 80.74374 146 THR F N 1
ATOM 13222 C CA . THR E 1 148 ? 107.03800 58.19300 72.79600 1.000 83.89774 146 THR F CA 1
ATOM 13223 C C . THR E 1 148 ? 107.35300 59.58700 72.27500 1.000 84.99386 146 THR F C 1
ATOM 13224 O O . THR E 1 148 ? 106.65500 60.12100 71.41000 1.000 86.78712 146 THR F O 1
ATOM 13228 N N . GLU E 1 149 ? 108.46200 60.14700 72.76300 1.000 90.23921 147 GLU F N 1
ATOM 13229 C CA . GLU E 1 149 ? 108.78600 61.53800 72.46700 1.000 91.79146 147 GLU F CA 1
ATOM 13230 C C . GLU E 1 149 ? 109.24000 61.73600 71.02700 1.000 91.11818 147 GLU F C 1
ATOM 13231 O O . GLU E 1 149 ? 108.99400 62.79700 70.44200 1.000 93.98938 147 GLU F O 1
ATOM 13237 N N . HIS E 1 150 ? 109.92500 60.75400 70.44500 1.000 90.60919 148 HIS F N 1
ATOM 13238 C CA . HIS E 1 150 ? 110.52400 60.94000 69.13500 1.000 91.26005 148 HIS F CA 1
ATOM 13239 C C . HIS E 1 150 ? 110.22000 59.83100 68.14700 1.000 89.81777 148 HIS F C 1
ATOM 13240 O O . HIS E 1 150 ? 110.56200 59.96900 66.96900 1.000 92.23694 148 HIS F O 1
ATOM 13247 N N . HIS E 1 151 ? 109.56700 58.75600 68.56700 1.000 86.79455 149 HIS F N 1
ATOM 13248 C CA . HIS E 1 151 ? 109.41500 57.62300 67.67100 1.000 85.25881 149 HIS F CA 1
ATOM 13249 C C . HIS E 1 151 ? 107.97700 57.11700 67.63900 1.000 81.84657 149 HIS F C 1
ATOM 13250 O O . HIS E 1 151 ? 107.74100 55.92900 67.40700 1.000 78.39162 149 HIS F O 1
ATOM 13257 N N . GLY E 1 152 ? 107.01300 57.99500 67.89100 1.000 79.48176 150 GLY F N 1
ATOM 13258 C CA . GLY E 1 152 ? 105.61600 57.61300 67.74300 1.000 76.57934 150 GLY F CA 1
ATOM 13259 C C . GLY E 1 152 ? 105.23100 56.45100 68.64200 1.000 76.91784 150 GLY F C 1
ATOM 13260 O O . GLY E 1 152 ? 105.59000 56.40800 69.82400 1.000 76.01579 150 GLY F O 1
ATOM 13261 N N . MET E 1 153 ? 104.50900 55.47800 68.07700 1.000 70.60870 151 MET F N 1
ATOM 13262 C CA . MET E 1 153 ? 104.13600 54.30000 68.85200 1.000 74.51205 151 MET F CA 1
ATOM 13263 C C . MET E 1 153 ? 105.31500 53.35800 69.08600 1.000 74.89101 151 MET F C 1
ATOM 13264 O O . MET E 1 153 ? 105.18200 52.42000 69.88100 1.000 74.85031 151 MET F O 1
ATOM 13269 N N . ASN E 1 154 ? 106.43400 53.56700 68.39200 1.000 77.17598 152 ASN F N 1
ATOM 13270 C CA . ASN E 1 154 ? 107.67900 52.81500 68.59900 1.000 78.78342 152 ASN F CA 1
ATOM 13271 C C . ASN E 1 154 ? 107.45100 51.31100 68.48400 1.000 80.16410 152 ASN F C 1
ATOM 13272 O O . ASN E 1 154 ? 107.78900 50.53200 69.38100 1.000 79.15617 152 ASN F O 1
ATOM 13277 N N . LEU E 1 155 ? 106.84500 50.91500 67.36300 1.000 79.03946 153 LEU F N 1
ATOM 13278 C CA . LEU E 1 155 ? 106.46600 49.53600 67.07500 1.000 78.38102 153 LEU F CA 1
ATOM 13279 C C . LEU E 1 155 ? 107.68100 48.70600 66.67100 1.000 79.83691 153 LEU F C 1
ATOM 13280 O O . LEU E 1 155 ? 108.75000 49.23200 66.34800 1.000 83.81331 153 LEU F O 1
ATOM 13285 N N . SER E 1 156 ? 107.51600 47.39000 66.74800 1.000 80.90940 154 SER F N 1
ATOM 13286 C CA . SER E 1 156 ? 108.55300 46.45700 66.33300 1.000 81.91685 154 SER F CA 1
ATOM 13287 C C . SER E 1 156 ? 108.85000 46.59700 64.84300 1.000 78.55814 154 SER F C 1
ATOM 13288 O O . SER E 1 156 ? 108.00800 47.04000 64.04600 1.000 78.30987 154 SER F O 1
ATOM 13291 N N . ARG E 1 157 ? 110.06700 46.20800 64.46400 1.000 79.56254 155 ARG F N 1
ATOM 13292 C CA . ARG E 1 157 ? 110.50600 46.40600 63.08700 1.000 82.27646 155 ARG F CA 1
ATOM 13293 C C . ARG E 1 157 ? 109.62000 45.64300 62.10700 1.000 80.73833 155 ARG F C 1
ATOM 13294 O O . ARG E 1 157 ? 109.24600 46.17600 61.05400 1.000 77.47486 155 ARG F O 1
ATOM 13302 N N . ARG E 1 158 ? 109.26300 44.39600 62.44100 1.000 82.67294 156 ARG F N 1
ATOM 13303 C CA . ARG E 1 158 ? 108.46800 43.59400 61.51600 1.000 79.42705 156 ARG F CA 1
ATOM 13304 C C . ARG E 1 158 ? 107.06900 44.16500 61.34600 1.000 75.80411 156 ARG F C 1
ATOM 13305 O O . ARG E 1 158 ? 106.53900 44.18100 60.23000 1.000 78.21260 156 ARG F O 1
ATOM 13313 N N . THR E 1 159 ? 106.47300 44.66400 62.43500 1.000 76.23219 157 THR F N 1
ATOM 13314 C CA . THR E 1 159 ? 105.17600 45.34100 62.36100 1.000 73.81867 157 THR F CA 1
ATOM 13315 C C . THR E 1 159 ? 105.22000 46.52700 61.40000 1.000 76.26742 157 THR F C 1
ATOM 13316 O O . THR E 1 159 ? 104.31200 46.70900 60.57600 1.000 74.17104 157 THR F O 1
ATOM 13320 N N . LEU E 1 160 ? 106.26500 47.36400 61.51900 1.000 73.57709 158 LEU F N 1
ATOM 13321 C CA . LEU E 1 160 ? 106.43200 48.51000 60.62200 1.000 73.57566 158 LEU F CA 1
ATOM 13322 C C . LEU E 1 160 ? 106.57000 48.06800 59.17500 1.000 76.14851 158 LEU F C 1
ATOM 13323 O O . LEU E 1 160 ? 106.02800 48.70500 58.26800 1.000 76.57728 158 LEU F O 1
ATOM 13328 N N . LEU E 1 161 ? 107.33200 47.00500 58.93700 1.000 76.89554 159 LEU F N 1
ATOM 13329 C CA . LEU E 1 161 ? 107.48100 46.50400 57.58100 1.000 77.20081 159 LEU F CA 1
ATOM 13330 C C . LEU E 1 161 ? 106.15900 45.98900 57.01400 1.000 77.51364 159 LEU F C 1
ATOM 13331 O O . LEU E 1 161 ? 105.93000 46.06500 55.80200 1.000 80.76209 159 LEU F O 1
ATOM 13336 N N . GLY E 1 162 ? 105.28900 45.44300 57.86200 1.000 75.05039 160 GLY F N 1
ATOM 13337 C CA . GLY E 1 162 ? 103.97900 45.00900 57.40600 1.000 74.84682 160 GLY F CA 1
ATOM 13338 C C . GLY E 1 162 ? 103.04600 46.13400 56.99600 1.000 78.02379 160 GLY F C 1
ATOM 13339 O O . GLY E 1 162 ? 102.11800 45.89800 56.21700 1.000 78.61174 160 GLY F O 1
ATOM 13340 N N . LEU E 1 163 ? 103.27200 47.35300 57.49200 1.000 77.93632 161 LEU F N 1
ATOM 13341 C CA . LEU E 1 163 ? 102.41500 48.46500 57.10000 1.000 77.38240 161 LEU F CA 1
ATOM 13342 C C . LEU E 1 163 ? 102.83500 49.11500 55.78800 1.000 81.19951 161 LEU F C 1
ATOM 13343 O O . LEU E 1 163 ? 102.01900 49.81700 55.18100 1.000 80.65917 161 LEU F O 1
ATOM 13348 N N . LEU E 1 164 ? 104.03600 48.81700 55.28700 1.000 80.64853 162 LEU F N 1
ATOM 13349 C CA . LEU E 1 164 ? 104.53500 49.39900 54.04400 1.000 84.22791 162 LEU F CA 1
ATOM 13350 C C . LEU E 1 164 ? 103.97200 48.59900 52.87400 1.000 88.36588 162 LEU F C 1
ATOM 13351 O O . LEU E 1 164 ? 104.62200 47.72700 52.29300 1.000 88.81081 162 LEU F O 1
ATOM 13356 N N . LYS E 1 165 ? 102.73500 48.92100 52.50800 1.000 88.75137 163 LYS F N 1
ATOM 13357 C CA . LYS E 1 165 ? 102.14700 48.31000 51.32400 1.000 92.65587 163 LYS F CA 1
ATOM 13358 C C . LYS E 1 165 ? 102.92800 48.71400 50.07900 1.000 97.09698 163 LYS F C 1
ATOM 13359 O O . LYS E 1 165 ? 102.95600 47.97300 49.08700 1.000 98.05637 163 LYS F O 1
ATOM 13365 N N . TYR E 1 166 ? 103.58400 49.87200 50.12900 1.000 98.05126 164 TYR F N 1
ATOM 13366 C CA . TYR E 1 166 ? 104.41100 50.38000 49.03900 1.000 100.40869 164 TYR F CA 1
ATOM 13367 C C . TYR E 1 166 ? 105.71400 50.87000 49.66000 1.000 100.60015 164 TYR F C 1
ATOM 13368 O O . TYR E 1 166 ? 105.81800 52.03300 50.07500 1.000 101.77732 164 TYR F O 1
ATOM 13377 N N . PRO E 1 167 ? 106.74200 50.00500 49.75000 1.000 102.46757 165 PRO F N 1
ATOM 13378 C CA . PRO E 1 167 ? 107.95800 50.34100 50.49700 1.000 105.24230 165 PRO F CA 1
ATOM 13379 C C . PRO E 1 167 ? 109.00600 51.11000 49.69100 1.000 117.05892 165 PRO F C 1
ATOM 13380 O O . PRO E 1 167 ? 110.19500 50.77400 49.68500 1.000 118.41407 165 PRO F O 1
ATOM 13384 N N . ALA E 1 168 ? 108.54900 52.18100 49.03500 1.000 129.22026 166 ALA F N 1
ATOM 13385 C CA . ALA E 1 168 ? 109.43100 53.05000 48.21900 1.000 125.87279 166 ALA F CA 1
ATOM 13386 C C . ALA E 1 168 ? 108.87700 54.48000 48.21800 1.000 127.32230 166 ALA F C 1
ATOM 13387 O O . ALA E 1 168 ? 107.64300 54.63500 48.14900 1.000 124.24933 166 ALA F O 1
ATOM 13389 N N . LEU E 1 169 ? 109.76400 55.47700 48.29300 1.000 118.04240 167 LEU F N 1
ATOM 13390 C CA . LEU E 1 169 ? 109.35600 56.90800 48.29700 1.000 110.13041 167 LEU F CA 1
ATOM 13391 C C . LEU E 1 169 ? 108.72300 57.25900 46.94800 1.000 112.48875 167 LEU F C 1
ATOM 13392 O O . LEU E 1 169 ? 109.18000 56.71900 45.92400 1.000 122.97984 167 LEU F O 1
ATOM 13397 N N . PRO E 1 195 ? 96.51000 60.67700 44.17400 1.000 106.30736 193 PRO F N 1
ATOM 13398 C CA . PRO E 1 195 ? 97.91300 60.70100 44.59000 1.000 104.33317 193 PRO F CA 1
ATOM 13399 C C . PRO E 1 195 ? 98.67500 59.37400 44.45800 1.000 110.31822 193 PRO F C 1
ATOM 13400 O O . PRO E 1 195 ? 98.09400 58.32800 44.67200 1.000 109.51615 193 PRO F O 1
ATOM 13404 N N . ALA E 1 196 ? 99.95700 59.47400 44.09800 1.000 111.99239 194 ALA F N 1
ATOM 13405 C CA . ALA E 1 196 ? 100.86400 58.34400 43.99100 1.000 116.18338 194 ALA F CA 1
ATOM 13406 C C . ALA E 1 196 ? 101.05400 57.72700 45.37300 1.000 115.12753 194 ALA F C 1
ATOM 13407 O O . ALA E 1 196 ? 100.68900 58.31100 46.39500 1.000 114.45351 194 ALA F O 1
ATOM 13409 N N . LYS E 1 197 ? 101.62200 56.52800 45.40600 1.000 118.34534 195 LYS F N 1
ATOM 13410 C CA . LYS E 1 197 ? 101.70900 55.76500 46.64200 1.000 116.73781 195 LYS F CA 1
ATOM 13411 C C . LYS E 1 197 ? 103.16500 55.52200 47.01800 1.000 114.55763 195 LYS F C 1
ATOM 13412 O O . LYS E 1 197 ? 103.99400 55.21500 46.15800 1.000 115.90767 195 LYS F O 1
ATOM 13418 N N . GLY E 1 198 ? 103.46400 55.69100 48.30200 1.000 110.21873 196 GLY F N 1
ATOM 13419 C CA . GLY E 1 198 ? 104.82800 55.62600 48.79600 1.000 102.73179 196 GLY F CA 1
ATOM 13420 C C . GLY E 1 198 ? 104.90200 56.22900 50.18800 1.000 91.87377 196 GLY F C 1
ATOM 13421 O O . GLY E 1 198 ? 103.87800 56.41900 50.84900 1.000 92.94984 196 GLY F O 1
ATOM 13422 N N . ILE E 1 199 ? 106.11600 56.53500 50.62100 1.000 90.68217 197 ILE F N 1
ATOM 13423 C CA . ILE E 1 199 ? 106.35600 57.09300 51.94700 1.000 88.72942 197 ILE F CA 1
ATOM 13424 C C . ILE E 1 199 ? 106.91400 58.50300 51.78400 1.000 88.26852 197 ILE F C 1
ATOM 13425 O O . ILE E 1 199 ? 107.72500 58.75800 50.88500 1.000 93.85072 197 ILE F O 1
ATOM 13430 N N . TYR E 1 200 ? 106.45400 59.42100 52.63900 1.000 85.87596 198 TYR F N 1
ATOM 13431 C CA . TYR E 1 200 ? 106.90700 60.80600 52.59000 1.000 89.55251 198 TYR F CA 1
ATOM 13432 C C . TYR E 1 200 ? 108.41200 60.90400 52.77800 1.000 93.52796 198 TYR F C 1
ATOM 13433 O O . TYR E 1 200 ? 109.01000 60.17400 53.56800 1.000 94.17483 198 TYR F O 1
ATOM 13442 N N . ASP E 1 201 ? 109.01700 61.86000 52.07400 1.000 93.06899 199 ASP F N 1
ATOM 13443 C CA . ASP E 1 201 ? 110.43000 62.14000 52.28900 1.000 95.60089 199 ASP F CA 1
ATOM 13444 C C . ASP E 1 201 ? 110.66600 62.62300 53.71100 1.000 95.38727 199 ASP F C 1
ATOM 13445 O O . ASP E 1 201 ? 111.72900 62.39400 54.28700 1.000 96.08175 199 ASP F O 1
ATOM 13450 N N . CYS E 1 202 ? 109.65900 63.22500 54.31700 1.000 105.86866 200 CYS F N 1
ATOM 13451 C CA . CYS E 1 202 ? 109.74200 63.64600 55.70200 1.000 105.44024 200 CYS F CA 1
ATOM 13452 C C . CYS E 1 202 ? 109.89100 62.48000 56.68800 1.000 104.32313 200 CYS F C 1
ATOM 13453 O O . CYS E 1 202 ? 110.19800 62.71900 57.86000 1.000 103.84846 200 CYS F O 1
ATOM 13456 N N . ASP E 1 203 ? 109.69400 61.22900 56.25900 1.000 97.60681 201 ASP F N 1
ATOM 13457 C CA . ASP E 1 203 ? 109.85000 60.07400 57.14100 1.000 95.41967 201 ASP F CA 1
ATOM 13458 C C . ASP E 1 203 ? 110.97500 59.13900 56.71500 1.000 94.03404 201 ASP F C 1
ATOM 13459 O O . ASP E 1 203 ? 111.03700 57.99700 57.18100 1.000 94.18968 201 ASP F O 1
ATOM 13464 N N . LEU E 1 204 ? 111.88200 59.60300 55.86200 1.000 92.62545 202 LEU F N 1
ATOM 13465 C CA . LEU E 1 204 ? 112.87700 58.69900 55.31100 1.000 91.75942 202 LEU F CA 1
ATOM 13466 C C . LEU E 1 204 ? 113.75000 58.09400 56.40300 1.000 93.24969 202 LEU F C 1
ATOM 13467 O O . LEU E 1 204 ? 114.11500 56.91500 56.32300 1.000 90.37279 202 LEU F O 1
ATOM 13472 N N . ALA E 1 205 ? 114.04200 58.86700 57.45300 1.000 91.72136 203 ALA F N 1
ATOM 13473 C CA . ALA E 1 205 ? 114.89400 58.38800 58.53700 1.000 90.23143 203 ALA F CA 1
ATOM 13474 C C . ALA E 1 205 ? 114.31300 57.13700 59.16800 1.000 88.64973 203 ALA F C 1
ATOM 13475 O O . ALA E 1 205 ? 115.03400 56.18400 59.48000 1.000 88.89973 203 ALA F O 1
ATOM 13477 N N . SER E 1 206 ? 113.00000 57.12800 59.37000 1.000 91.74332 204 SER F N 1
ATOM 13478 C CA . SER E 1 206 ? 112.35800 56.02900 60.07600 1.000 87.81238 204 SER F CA 1
ATOM 13479 C C . SER E 1 206 ? 112.08400 54.83800 59.15000 1.000 87.71805 204 SER F C 1
ATOM 13480 O O . SER E 1 206 ? 112.10100 53.69700 59.61700 1.000 88.48654 204 SER F O 1
ATOM 13483 N N . LEU E 1 207 ? 112.01300 55.06800 57.82900 1.000 89.13867 205 LEU F N 1
ATOM 13484 C CA . LEU E 1 207 ? 111.95900 54.00000 56.82700 1.000 88.41299 205 LEU F CA 1
ATOM 13485 C C . LEU E 1 207 ? 113.32100 53.34600 56.63300 1.000 91.67461 205 LEU F C 1
ATOM 13486 O O . LEU E 1 207 ? 113.41600 52.13000 56.41300 1.000 92.14108 205 LEU F O 1
ATOM 13491 N N . ASP E 1 208 ? 114.38600 54.14700 56.65000 1.000 92.53566 206 ASP F N 1
ATOM 13492 C CA . ASP E 1 208 ? 115.72800 53.58300 56.57600 1.000 93.62307 206 ASP F CA 1
ATOM 13493 C C . ASP E 1 208 ? 115.95700 52.56500 57.68600 1.000 94.63588 206 ASP F C 1
ATOM 13494 O O . ASP E 1 208 ? 116.47400 51.46700 57.44500 1.000 95.19185 206 ASP F O 1
ATOM 13499 N N . TRP E 1 209 ? 115.53100 52.89600 58.90200 1.000 94.60261 207 TRP F N 1
ATOM 13500 C CA . TRP E 1 209 ? 115.77200 52.01000 60.02600 1.000 97.41534 207 TRP F CA 1
ATOM 13501 C C . TRP E 1 209 ? 115.04600 50.67700 59.85900 1.000 98.22283 207 TRP F C 1
ATOM 13502 O O . TRP E 1 209 ? 115.61900 49.61600 60.14000 1.000 101.91994 207 TRP F O 1
ATOM 13513 N N . VAL E 1 210 ? 113.79500 50.69200 59.39300 1.000 93.93927 208 VAL F N 1
ATOM 13514 C CA . VAL E 1 210 ? 113.07800 49.42000 59.28700 1.000 96.67794 208 VAL F CA 1
ATOM 13515 C C . VAL E 1 210 ? 113.76100 48.50600 58.27800 1.000 94.51104 208 VAL F C 1
ATOM 13516 O O . VAL E 1 210 ? 113.83900 47.29300 58.48200 1.000 94.53129 208 VAL F O 1
ATOM 13520 N N . LEU E 1 211 ? 114.24800 49.06100 57.16900 1.000 97.40801 209 LEU F N 1
ATOM 13521 C CA . LEU E 1 211 ? 114.90400 48.24500 56.15200 1.000 99.79123 209 LEU F CA 1
ATOM 13522 C C . LEU E 1 211 ? 116.40100 48.08900 56.37000 1.000 104.56810 209 LEU F C 1
ATOM 13523 O O . LEU E 1 211 ? 117.04000 47.36200 55.60800 1.000 107.35633 209 LEU F O 1
ATOM 13528 N N . GLU E 1 212 ? 116.96500 48.73100 57.39000 1.000 107.58959 210 GLU F N 1
ATOM 13529 C CA . GLU E 1 212 ? 118.40100 48.79100 57.66100 1.000 110.49548 210 GLU F CA 1
ATOM 13530 C C . GLU E 1 212 ? 119.04600 47.40700 57.80300 1.000 111.05913 210 GLU F C 1
ATOM 13531 O O . GLU E 1 212 ? 120.22700 47.25000 57.45300 1.000 106.21269 210 GLU F O 1
ATOM 13537 N N . PRO E 1 213 ? 118.32900 46.37500 58.35600 1.000 112.39633 211 PRO F N 1
ATOM 13538 C CA . PRO E 1 213 ? 118.92200 45.03400 58.47000 1.000 113.61240 211 PRO F CA 1
ATOM 13539 C C . PRO E 1 213 ? 118.82900 44.14100 57.23200 1.000 112.52168 211 PRO F C 1
ATOM 13540 O O . PRO E 1 213 ? 119.04500 42.92900 57.34200 1.000 114.95094 211 PRO F O 1
ATOM 13544 N N . LEU E 1 214 ? 118.56100 44.70000 56.05600 1.000 114.03954 212 LEU F N 1
ATOM 13545 C CA . LEU E 1 214 ? 118.45700 43.92400 54.82700 1.000 114.90346 212 LEU F CA 1
ATOM 13546 C C . LEU E 1 214 ? 119.76800 43.97900 54.05600 1.000 120.26012 212 LEU F C 1
ATOM 13547 O O . LEU E 1 214 ? 120.49600 44.97200 54.11500 1.000 119.34329 212 LEU F O 1
ATOM 13552 N N . CYS E 1 215 ? 120.07800 42.89100 53.35100 1.000 122.88507 213 CYS F N 1
ATOM 13553 C CA . CYS E 1 215 ? 121.24900 42.87700 52.48100 1.000 124.38056 213 CYS F CA 1
ATOM 13554 C C . CYS E 1 215 ? 121.10200 43.92100 51.36500 1.000 126.51048 213 CYS F C 1
ATOM 13555 O O . CYS E 1 215 ? 120.00200 44.40200 51.06600 1.000 125.88977 213 CYS F O 1
ATOM 13558 N N . GLU E 1 216 ? 122.24100 44.29200 50.76300 1.000 125.99077 214 GLU F N 1
ATOM 13559 C CA . GLU E 1 216 ? 122.23900 45.33900 49.74000 1.000 129.08735 214 GLU F CA 1
ATOM 13560 C C . GLU E 1 216 ? 121.30900 45.00300 48.57500 1.000 130.78674 214 GLU F C 1
ATOM 13561 O O . GLU E 1 216 ? 120.48900 45.83600 48.16600 1.000 131.08955 214 GLU F O 1
ATOM 13563 N N . SER E 1 217 ? 121.37400 43.76700 48.06800 1.000 130.69639 215 SER F N 1
ATOM 13564 C CA . SER E 1 217 ? 120.59800 43.40700 46.88000 1.000 132.57799 215 SER F CA 1
ATOM 13565 C C . SER E 1 217 ? 119.10100 43.40000 47.16600 1.000 132.88955 215 SER F C 1
ATOM 13566 O O . SER E 1 217 ? 118.29300 43.70300 46.27600 1.000 133.97972 215 SER F O 1
ATOM 13569 N N . ASP E 1 218 ? 118.71900 43.02800 48.39000 1.000 131.24856 216 ASP F N 1
ATOM 13570 C CA . ASP E 1 218 ? 117.32600 43.12500 48.80700 1.000 131.75172 216 ASP F CA 1
ATOM 13571 C C . ASP E 1 218 ? 116.84000 44.57700 48.75800 1.000 133.45054 216 ASP F C 1
ATOM 13572 O O . ASP E 1 218 ? 115.66800 44.83400 48.46200 1.000 131.94742 216 ASP F O 1
ATOM 13577 N N . ARG E 1 219 ? 117.69200 45.52000 49.14200 1.000 133.78129 217 ARG F N 1
ATOM 13578 C CA . ARG E 1 219 ? 117.23400 46.92800 49.16400 1.000 134.22469 217 ARG F CA 1
ATOM 13579 C C . ARG E 1 219 ? 116.84900 47.42400 47.76700 1.000 140.96198 217 ARG F C 1
ATOM 13580 O O . ARG E 1 219 ? 115.76000 47.99200 47.62500 1.000 140.47945 217 ARG F O 1
ATOM 13588 N N . GLU E 1 220 ? 117.66700 47.15200 46.75600 1.000 150.01829 218 GLU F N 1
ATOM 13589 C CA . GLU E 1 220 ? 117.38300 47.68600 45.39900 1.000 148.64774 218 GLU F CA 1
ATOM 13590 C C . GLU E 1 220 ? 116.07100 47.11000 44.87400 1.000 150.84085 218 GLU F C 1
ATOM 13591 O O . GLU E 1 220 ? 115.31500 47.83600 44.21800 1.000 150.64522 218 GLU F O 1
ATOM 13593 N N . LEU E 1 221 ? 115.83800 45.83200 45.12400 1.000 143.83105 219 LEU F N 1
ATOM 13594 C CA . LEU E 1 221 ? 114.60100 45.20600 44.62000 1.000 141.49682 219 LEU F CA 1
ATOM 13595 C C . LEU E 1 221 ? 113.39100 45.88700 45.25800 1.000 139.36507 219 LEU F C 1
ATOM 13596 O O . LEU E 1 221 ? 112.38000 45.98600 44.57200 1.000 137.74525 219 LEU F O 1
ATOM 13601 N N . ARG E 1 239 ? 105.61400 47.41600 43.61500 1.000 105.06143 237 ARG F N 1
ATOM 13602 C CA . ARG E 1 239 ? 105.23600 46.08200 43.07900 1.000 108.56548 237 ARG F CA 1
ATOM 13603 C C . ARG E 1 239 ? 105.40000 45.04100 44.18700 1.000 106.44946 237 ARG F C 1
ATOM 13604 O O . ARG E 1 239 ? 104.58900 44.10500 44.24200 1.000 106.80679 237 ARG F O 1
ATOM 13606 N N . PHE E 1 240 ? 106.42200 45.21400 45.02500 1.000 105.93400 238 PHE F N 1
ATOM 13607 C CA . PHE E 1 240 ? 106.69600 44.27900 46.15700 1.000 103.78966 238 PHE F CA 1
ATOM 13608 C C . PHE E 1 240 ? 106.11300 44.70100 47.51400 1.000 101.28759 238 PHE F C 1
ATOM 13609 O O . PHE E 1 240 ? 105.81700 45.89000 47.72300 1.000 103.71406 238 PHE F O 1
ATOM 13617 N N . LYS E 1 241 ? 105.96500 43.70100 48.39900 1.000 97.80496 239 LYS F N 1
ATOM 13618 C CA . LYS E 1 241 ? 105.47000 43.83600 49.79500 1.000 96.11303 239 LYS F CA 1
ATOM 13619 C C . LYS E 1 241 ? 105.84900 42.58100 50.58400 1.000 91.49498 239 LYS F C 1
ATOM 13620 O O . LYS E 1 241 ? 106.07300 41.54300 49.96300 1.000 93.33418 239 LYS F O 1
ATOM 13626 N N . SER E 1 242 ? 105.91600 42.69500 51.90700 1.000 87.95838 240 SER F N 1
ATOM 13627 C CA . SER E 1 242 ? 106.23300 41.57100 52.77400 1.000 88.65547 240 SER F CA 1
ATOM 13628 C C . SER E 1 242 ? 105.07100 40.57900 52.87400 1.000 88.44276 240 SER F C 1
ATOM 13629 O O . SER E 1 242 ? 103.93300 40.87800 52.49700 1.000 87.69066 240 SER F O 1
ATOM 13632 N N . LEU E 1 243 ? 105.38300 39.38100 53.39300 1.000 85.11815 241 LEU F N 1
ATOM 13633 C CA . LEU E 1 243 ? 104.36100 38.35100 53.59900 1.000 85.65817 241 LEU F CA 1
ATOM 13634 C C . LEU E 1 243 ? 103.26600 38.82900 54.54300 1.000 83.62137 241 LEU F C 1
ATOM 13635 O O . LEU E 1 243 ? 102.07500 38.64400 54.26800 1.000 81.66656 241 LEU F O 1
ATOM 13640 N N . ASP E 1 244 ? 103.65500 39.41000 55.68400 1.000 83.09633 242 ASP F N 1
ATOM 13641 C CA . ASP E 1 244 ? 102.65600 39.91300 56.62600 1.000 83.38910 242 ASP F CA 1
ATOM 13642 C C . ASP E 1 244 ? 101.75400 40.94700 55.96000 1.000 81.66438 242 ASP F C 1
ATOM 13643 O O . ASP E 1 244 ? 100.54500 40.97800 56.20500 1.000 81.20732 242 ASP F O 1
ATOM 13648 N N . CYS E 1 245 ? 102.30600 41.74700 55.05300 1.000 81.99241 243 CYS F N 1
ATOM 13649 C CA . CYS E 1 245 ? 101.50700 42.78700 54.43300 1.000 79.78240 243 CYS F CA 1
ATOM 13650 C C . CYS E 1 245 ? 100.62200 42.21900 53.32800 1.000 79.96338 243 CYS F C 1
ATOM 13651 O O . CYS E 1 245 ? 99.48000 42.66100 53.15700 1.000 78.55030 243 CYS F O 1
ATOM 13654 N N . SER E 1 246 ? 101.09100 41.17700 52.64600 1.000 80.52101 244 SER F N 1
ATOM 13655 C CA . SER E 1 246 ? 100.25100 40.47600 51.68300 1.000 81.63051 244 SER F CA 1
ATOM 13656 C C . SER E 1 246 ? 99.00400 39.88100 52.32900 1.000 78.90246 244 SER F C 1
ATOM 13657 O O . SER E 1 246 ? 97.93100 39.86200 51.71300 1.000 78.82030 244 SER F O 1
ATOM 13660 N N . ILE E 1 247 ? 99.13800 39.33400 53.53700 1.000 76.08735 245 ILE F N 1
ATOM 13661 C CA . ILE E 1 247 ? 97.98600 38.76600 54.23300 1.000 77.06552 245 ILE F CA 1
ATOM 13662 C C . ILE E 1 247 ? 97.01600 39.86800 54.65000 1.000 78.29189 245 ILE F C 1
ATOM 13663 O O . ILE E 1 247 ? 95.79400 39.75700 54.45100 1.000 75.67448 245 ILE F O 1
ATOM 13668 N N . MET E 1 248 ? 97.54700 40.96200 55.20600 1.000 75.97893 246 MET F N 1
ATOM 13669 C CA . MET E 1 248 ? 96.69200 42.06200 55.62200 1.000 76.98232 246 MET F CA 1
ATOM 13670 C C . MET E 1 248 ? 95.91500 42.63700 54.43900 1.000 74.74810 246 MET F C 1
ATOM 13671 O O . MET E 1 248 ? 94.71500 42.91200 54.55400 1.000 73.48852 246 MET F O 1
ATOM 13676 N N . GLU E 1 249 ? 96.56300 42.75700 53.27600 1.000 73.77120 247 GLU F N 1
ATOM 13677 C CA . GLU E 1 249 ? 95.88100 43.30600 52.10800 1.000 76.31034 247 GLU F CA 1
ATOM 13678 C C . GLU E 1 249 ? 94.71400 42.42900 51.67700 1.000 75.94190 247 GLU F C 1
ATOM 13679 O O . GLU E 1 249 ? 93.63300 42.93900 51.37000 1.000 74.93532 247 GLU F O 1
ATOM 13685 N N . LEU E 1 250 ? 94.90500 41.10500 51.66800 1.000 77.69814 248 LEU F N 1
ATOM 13686 C CA . LEU E 1 250 ? 93.80600 40.20800 51.32400 1.000 74.95893 248 LEU F CA 1
ATOM 13687 C C . LEU E 1 250 ? 92.68900 40.29800 52.35000 1.000 70.71998 248 LEU F C 1
ATOM 13688 O O . LEU E 1 250 ? 91.51000 40.31500 51.98800 1.000 71.53870 248 LEU F O 1
ATOM 13693 N N . ALA E 1 251 ? 93.03800 40.38700 53.63400 1.000 68.21045 249 ALA F N 1
ATOM 13694 C CA . ALA E 1 251 ? 91.99900 40.49600 54.65000 1.000 72.78460 249 ALA F CA 1
ATOM 13695 C C . ALA E 1 251 ? 91.19000 41.78400 54.48500 1.000 75.73778 249 ALA F C 1
ATOM 13696 O O . ALA E 1 251 ? 89.95500 41.76000 54.56800 1.000 72.83674 249 ALA F O 1
ATOM 13698 N N . ASP E 1 252 ? 91.86700 42.91700 54.24700 1.000 76.14901 250 ASP F N 1
ATOM 13699 C CA . ASP E 1 252 ? 91.15900 44.16500 53.98100 1.000 80.28034 250 ASP F CA 1
ATOM 13700 C C . ASP E 1 252 ? 90.27900 44.04500 52.74000 1.000 77.63558 250 ASP F C 1
ATOM 13701 O O . ASP E 1 252 ? 89.12900 44.49000 52.74500 1.000 77.91126 250 ASP F O 1
ATOM 13706 N N . ASP E 1 253 ? 90.79300 43.44100 51.66800 1.000 83.22249 251 ASP F N 1
ATOM 13707 C CA . ASP E 1 253 ? 90.01600 43.36700 50.42900 1.000 84.64459 251 ASP F CA 1
ATOM 13708 C C . ASP E 1 253 ? 88.78700 42.48100 50.59200 1.000 84.55883 251 ASP F C 1
ATOM 13709 O O . ASP E 1 253 ? 87.73100 42.75300 50.00700 1.000 88.29477 251 ASP F O 1
ATOM 13714 N N . ILE E 1 254 ? 88.91200 41.40200 51.35500 1.000 72.77976 252 ILE F N 1
ATOM 13715 C CA . ILE E 1 254 ? 87.75200 40.56900 51.61000 1.000 77.86867 252 ILE F CA 1
ATOM 13716 C C . ILE E 1 254 ? 86.74400 41.32200 52.47100 1.000 75.38000 252 ILE F C 1
ATOM 13717 O O . ILE E 1 254 ? 85.54600 41.33400 52.16900 1.000 75.06061 252 ILE F O 1
ATOM 13722 N N . ALA E 1 255 ? 87.22500 42.04100 53.49500 1.000 77.40842 253 ALA F N 1
ATOM 13723 C CA . ALA E 1 255 ? 86.33800 42.77900 54.39500 1.000 75.99984 253 ALA F CA 1
ATOM 13724 C C . ALA E 1 255 ? 85.54800 43.83900 53.64600 1.000 78.81917 253 ALA F C 1
ATOM 13725 O O . ALA E 1 255 ? 84.32600 43.94000 53.79200 1.000 81.99409 253 ALA F O 1
ATOM 13727 N N . TYR E 1 256 ? 86.22900 44.62800 52.82400 1.000 73.63171 254 TYR F N 1
ATOM 13728 C CA . TYR E 1 256 ? 85.54500 45.61200 51.99500 1.000 78.77467 254 TYR F CA 1
ATOM 13729 C C . TYR E 1 256 ? 84.55700 44.94100 51.04600 1.000 81.62207 254 TYR F C 1
ATOM 13730 O O . TYR E 1 256 ? 83.40500 45.37400 50.91800 1.000 86.43363 254 TYR F O 1
ATOM 13739 N N . GLY E 1 257 ? 84.97000 43.83600 50.43000 1.000 81.22712 255 GLY F N 1
ATOM 13740 C CA . GLY E 1 257 ? 84.17000 43.23500 49.37300 1.000 81.19714 255 GLY F CA 1
ATOM 13741 C C . GLY E 1 257 ? 82.82400 42.71600 49.84300 1.000 77.41774 255 GLY F C 1
ATOM 13742 O O . GLY E 1 257 ? 81.85600 42.71200 49.08300 1.000 80.04814 255 GLY F O 1
ATOM 13743 N N . VAL E 1 258 ? 82.75800 42.19800 51.06200 1.000 77.09325 256 VAL F N 1
ATOM 13744 C CA . VAL E 1 258 ? 81.60700 41.43200 51.50900 1.000 83.73794 256 VAL F CA 1
ATOM 13745 C C . VAL E 1 258 ? 80.81000 42.16600 52.58000 1.000 87.97085 256 VAL F C 1
ATOM 13746 O O . VAL E 1 258 ? 79.57900 42.14000 52.56200 1.000 93.00927 256 VAL F O 1
ATOM 13750 N N . HIS E 1 259 ? 81.48500 42.82900 53.52000 1.000 90.92714 257 HIS F N 1
ATOM 13751 C CA . HIS E 1 259 ? 80.77700 43.39400 54.66100 1.000 93.62000 257 HIS F CA 1
ATOM 13752 C C . HIS E 1 259 ? 80.16100 44.74800 54.34500 1.000 99.33923 257 HIS F C 1
ATOM 13753 O O . HIS E 1 259 ? 79.25600 45.18500 55.06300 1.000 102.93309 257 HIS F O 1
ATOM 13760 N N . ASP E 1 260 ? 80.62900 45.42600 53.29600 1.000 99.50517 258 ASP F N 1
ATOM 13761 C CA . ASP E 1 260 ? 79.88600 46.57100 52.79300 1.000 102.34981 258 ASP F CA 1
ATOM 13762 C C . ASP E 1 260 ? 78.64000 46.12200 52.05000 1.000 102.21432 258 ASP F C 1
ATOM 13763 O O . ASP E 1 260 ? 77.65000 46.86600 51.99600 1.000 100.54226 258 ASP F O 1
ATOM 13768 N N . LEU E 1 261 ? 78.67500 44.90200 51.50700 1.000 99.05914 259 LEU F N 1
ATOM 13769 C CA . LEU E 1 261 ? 77.58200 44.40000 50.68700 1.000 95.30676 259 LEU F CA 1
ATOM 13770 C C . LEU E 1 261 ? 76.32500 44.18800 51.51200 1.000 96.69271 259 LEU F C 1
ATOM 13771 O O . LEU E 1 261 ? 75.20700 44.37400 51.01300 1.000 95.32243 259 LEU F O 1
ATOM 13776 N N . GLU E 1 262 ? 76.48300 43.78500 52.77200 1.000 99.84649 260 GLU F N 1
ATOM 13777 C CA . GLU E 1 262 ? 75.31800 43.41500 53.56800 1.000 102.67339 260 GLU F CA 1
ATOM 13778 C C . GLU E 1 262 ? 74.43900 44.62500 53.84500 1.000 104.08988 260 GLU F C 1
ATOM 13779 O O . GLU E 1 262 ? 73.22400 44.59800 53.62000 1.000 102.52478 260 GLU F O 1
ATOM 13785 N N . ASP E 1 263 ? 75.04300 45.71300 54.31200 1.000 112.88853 261 ASP F N 1
ATOM 13786 C CA . ASP E 1 263 ? 74.23900 46.87100 54.65800 1.000 113.05161 261 ASP F CA 1
ATOM 13787 C C . ASP E 1 263 ? 73.82900 47.66400 53.43400 1.000 111.98892 261 ASP F C 1
ATOM 13788 O O . ASP E 1 263 ? 72.78200 48.32200 53.46100 1.000 112.79938 261 ASP F O 1
ATOM 13793 N N . ALA E 1 264 ? 74.56000 47.53300 52.33200 1.000 100.58400 262 ALA F N 1
ATOM 13794 C CA . ALA E 1 264 ? 74.04600 48.10200 51.10100 1.000 96.02765 262 ALA F CA 1
ATOM 13795 C C . ALA E 1 264 ? 72.70300 47.49100 50.76000 1.000 97.96782 262 ALA F C 1
ATOM 13796 O O . ALA E 1 264 ? 71.82200 48.18600 50.24000 1.000 96.79317 262 ALA F O 1
ATOM 13798 N N . ILE E 1 265 ? 72.50100 46.21100 51.10500 1.000 98.07320 263 ILE F N 1
ATOM 13799 C CA . ILE E 1 265 ? 71.24900 45.55300 50.74600 1.000 93.99039 263 ILE F CA 1
ATOM 13800 C C . ILE E 1 265 ? 70.09800 45.98900 51.64200 1.000 96.82687 263 ILE F C 1
ATOM 13801 O O . ILE E 1 265 ? 69.00300 46.28200 51.15000 1.000 95.22742 263 ILE F O 1
ATOM 13806 N N . VAL E 1 266 ? 70.31000 46.07000 52.95500 1.000 102.02863 264 VAL F N 1
ATOM 13807 C CA . VAL E 1 266 ? 69.17300 46.33300 53.83500 1.000 104.17400 264 VAL F CA 1
ATOM 13808 C C . VAL E 1 266 ? 68.79200 47.81000 53.81200 1.000 105.53768 264 VAL F C 1
ATOM 13809 O O . VAL E 1 266 ? 67.60100 48.16300 53.83900 1.000 105.71091 264 VAL F O 1
ATOM 13813 N N . LEU E 1 267 ? 69.79300 48.68200 53.67300 1.000 107.32049 265 LEU F N 1
ATOM 13814 C CA . LEU E 1 267 ? 69.67400 50.13500 53.55200 1.000 102.54802 265 LEU F CA 1
ATOM 13815 C C . LEU E 1 267 ? 69.04300 50.56000 52.24500 1.000 96.87950 265 LEU F C 1
ATOM 13816 O O . LEU E 1 267 ? 68.86300 51.75500 52.02500 1.000 100.52105 265 LEU F O 1
ATOM 13821 N N . GLY E 1 268 ? 68.70000 49.61100 51.38500 1.000 95.77861 266 GLY F N 1
ATOM 13822 C CA . GLY E 1 268 ? 67.97400 49.87700 50.16000 1.000 92.19089 266 GLY F CA 1
ATOM 13823 C C . GLY E 1 268 ? 68.76800 50.44600 49.00900 1.000 90.82341 266 GLY F C 1
ATOM 13824 O O . GLY E 1 268 ? 68.16900 50.80800 47.98400 1.000 91.28448 266 GLY F O 1
ATOM 13825 N N . MET E 1 269 ? 70.09200 50.53100 49.13800 1.000 89.66905 267 MET F N 1
ATOM 13826 C CA . MET E 1 269 ? 70.93200 51.08600 48.08100 1.000 88.50944 267 MET F CA 1
ATOM 13827 C C . MET E 1 269 ? 71.08000 50.17500 46.87400 1.000 90.28805 267 MET F C 1
ATOM 13828 O O . MET E 1 269 ? 71.47000 50.65800 45.80400 1.000 91.06972 267 MET F O 1
ATOM 13833 N N . VAL E 1 270 ? 70.78500 48.88100 47.00800 1.000 89.57500 268 VAL F N 1
ATOM 13834 C CA . VAL E 1 270 ? 70.84900 47.95100 45.89300 1.000 87.08549 268 VAL F CA 1
ATOM 13835 C C . VAL E 1 270 ? 69.59200 47.09700 45.89200 1.000 87.64152 268 VAL F C 1
ATOM 13836 O O . VAL E 1 270 ? 69.22300 46.51800 46.92100 1.000 86.79410 268 VAL F O 1
ATOM 13840 N N . THR E 1 271 ? 68.97500 46.96600 44.72800 1.000 88.56821 269 THR F N 1
ATOM 13841 C CA . THR E 1 271 ? 67.78700 46.14400 44.58100 1.000 91.14469 269 THR F CA 1
ATOM 13842 C C . THR E 1 271 ? 68.16000 44.71600 44.21400 1.000 92.00777 269 THR F C 1
ATOM 13843 O O . THR E 1 271 ? 69.29800 44.42700 43.82800 1.000 92.05224 269 THR F O 1
ATOM 13847 N N . ARG E 1 272 ? 67.18800 43.80700 44.38000 1.000 91.44649 270 ARG F N 1
ATOM 13848 C CA . ARG E 1 272 ? 67.39200 42.42800 43.94600 1.000 91.38521 270 ARG F CA 1
ATOM 13849 C C . ARG E 1 272 ? 67.72000 42.37100 42.45800 1.000 93.06874 270 ARG F C 1
ATOM 13850 O O . ARG E 1 272 ? 68.58600 41.59700 42.03200 1.000 92.02258 270 ARG F O 1
ATOM 13858 N N . ALA E 1 273 ? 67.01700 43.16300 41.65000 1.000 96.40492 271 ALA F N 1
ATOM 13859 C CA . ALA E 1 273 ? 67.26900 43.15000 40.19100 1.000 96.19349 271 ALA F CA 1
ATOM 13860 C C . ALA E 1 273 ? 68.68600 43.62600 39.87200 1.000 95.46444 271 ALA F C 1
ATOM 13861 O O . ALA E 1 273 ? 69.35200 42.98100 39.05600 1.000 96.26157 271 ALA F O 1
ATOM 13863 N N . GLN E 1 274 ? 69.13400 44.69700 40.52800 1.000 94.86261 272 GLN F N 1
ATOM 13864 C CA . GLN E 1 274 ? 70.48000 45.25700 40.25700 1.000 94.17479 272 GLN F CA 1
ATOM 13865 C C . GLN E 1 274 ? 71.54100 44.22200 40.60900 1.000 94.59291 272 GLN F C 1
ATOM 13866 O O . GLN E 1 274 ? 72.51100 44.10900 39.85900 1.000 95.97802 272 GLN F O 1
ATOM 13872 N N . TRP E 1 275 ? 71.35700 43.51700 41.72500 1.000 96.52478 273 TRP F N 1
ATOM 13873 C CA . TRP E 1 275 ? 72.33900 42.49200 42.16000 1.000 92.67297 273 TRP F CA 1
ATOM 13874 C C . TRP E 1 275 ? 72.40100 41.37200 41.12300 1.000 93.75670 273 TRP F C 1
ATOM 13875 O O . TRP E 1 275 ? 73.50100 40.89500 40.82900 1.000 92.51299 273 TRP F O 1
ATOM 13886 N N . GLN E 1 276 ? 71.24400 40.97400 40.60000 1.000 93.09366 274 GLN F N 1
ATOM 13887 C CA . GLN E 1 276 ? 71.22500 39.90600 39.61100 1.000 95.63791 274 GLN F CA 1
ATOM 13888 C C . GLN E 1 276 ? 71.89900 40.35500 38.32300 1.000 100.07499 274 GLN F C 1
ATOM 13889 O O . GLN E 1 276 ? 72.67000 39.59700 37.72400 1.000 100.49770 274 GLN F O 1
ATOM 13895 N N . GLU E 1 277 ? 71.64300 41.59600 37.89700 1.000 107.87489 275 GLU F N 1
ATOM 13896 C CA . GLU E 1 277 ? 72.17800 42.07700 36.62500 1.000 111.79301 275 GLU F CA 1
ATOM 13897 C C . GLU E 1 277 ? 73.69900 42.18100 36.66400 1.000 113.06351 275 GLU F C 1
ATOM 13898 O O . GLU E 1 277 ? 74.37500 41.70200 35.74500 1.000 116.26837 275 GLU F O 1
ATOM 13904 N N . ALA E 1 278 ? 74.26200 42.75200 37.73300 1.000 105.83579 276 ALA F N 1
ATOM 13905 C CA . ALA E 1 278 ? 75.69600 43.03900 37.75400 1.000 104.74536 276 ALA F CA 1
ATOM 13906 C C . ALA E 1 278 ? 76.51600 41.91900 38.38500 1.000 108.62232 276 ALA F C 1
ATOM 13907 O O . ALA E 1 278 ? 77.28400 41.23800 37.69200 1.000 112.32845 276 ALA F O 1
ATOM 13909 N N . ALA E 1 279 ? 76.33300 41.70700 39.69300 1.000 101.10432 277 ALA F N 1
ATOM 13910 C CA . ALA E 1 279 ? 77.18900 40.81100 40.46700 1.000 92.86382 277 ALA F CA 1
ATOM 13911 C C . ALA E 1 279 ? 76.87600 39.33800 40.20400 1.000 95.32361 277 ALA F C 1
ATOM 13912 O O . ALA E 1 279 ? 77.79300 38.53900 39.97700 1.000 95.84081 277 ALA F O 1
ATOM 13914 N N . ALA E 1 280 ? 75.59600 38.95000 40.25900 1.000 93.62206 278 ALA F N 1
ATOM 13915 C CA . ALA E 1 280 ? 75.27000 37.52400 40.21300 1.000 94.56353 278 ALA F CA 1
ATOM 13916 C C . ALA E 1 280 ? 75.63400 36.90500 38.86900 1.000 98.68579 278 ALA F C 1
ATOM 13917 O O . ALA E 1 280 ? 76.23700 35.82600 38.82700 1.000 99.85052 278 ALA F O 1
ATOM 13919 N N . ALA E 1 281 ? 75.33100 37.59300 37.76300 1.000 100.81640 279 ALA F N 1
ATOM 13920 C CA . ALA E 1 281 ? 75.65100 37.03300 36.45200 1.000 101.93772 279 ALA F CA 1
ATOM 13921 C C . ALA E 1 281 ? 77.15500 36.96300 36.24000 1.000 102.54957 279 ALA F C 1
ATOM 13922 O O . ALA E 1 281 ? 77.67500 35.95000 35.75700 1.000 100.71221 279 ALA F O 1
ATOM 13924 N N . GLN E 1 282 ? 77.86900 38.02800 36.61600 1.000 101.15925 280 GLN F N 1
ATOM 13925 C CA . GLN E 1 282 ? 79.32000 38.02800 36.48400 1.000 99.91691 280 GLN F CA 1
ATOM 13926 C C . GLN E 1 282 ? 79.95200 36.92800 37.34100 1.000 98.82251 280 GLN F C 1
ATOM 13927 O O . GLN E 1 282 ? 80.95100 36.31800 36.94300 1.000 102.58862 280 GLN F O 1
ATOM 13929 N N . LEU E 1 283 ? 79.38500 36.65200 38.52000 1.000 99.48109 281 LEU F N 1
ATOM 13930 C CA . LEU E 1 283 ? 79.91600 35.57100 39.34300 1.000 100.09701 281 LEU F CA 1
ATOM 13931 C C . LEU E 1 283 ? 79.53700 34.21900 38.76000 1.000 107.33625 281 LEU F C 1
ATOM 13932 O O . LEU E 1 283 ? 80.25100 33.23100 38.96900 1.000 104.64515 281 LEU F O 1
ATOM 13937 N N . ALA E 1 284 ? 78.39500 34.16600 38.06700 1.000 116.64921 282 ALA F N 1
ATOM 13938 C CA . ALA E 1 284 ? 77.98400 33.00900 37.30000 1.000 113.45033 282 ALA F CA 1
ATOM 13939 C C . ALA E 1 284 ? 78.68600 32.95100 35.93600 1.000 118.25730 282 ALA F C 1
ATOM 13940 O O . ALA E 1 284 ? 78.11700 32.46100 34.98300 1.000 123.41182 282 ALA F O 1
ATOM 13942 N N . GLU E 1 285 ? 79.89300 33.49700 35.81300 1.000 111.82030 283 GLU F N 1
ATOM 13943 C CA . GLU E 1 285 ? 80.83800 33.38500 34.69500 1.000 113.29904 283 GLU F CA 1
ATOM 13944 C C . GLU E 1 285 ? 82.28200 33.68400 35.14600 1.000 112.37710 283 GLU F C 1
ATOM 13945 O O . GLU E 1 285 ? 83.19900 33.74100 34.31000 1.000 114.33545 283 GLU F O 1
ATOM 13947 N N . CYS E 1 286 ? 82.44300 33.82600 36.46500 1.000 109.42737 284 CYS F N 1
ATOM 13948 C CA . CYS E 1 286 ? 83.72700 34.15100 37.14400 1.000 109.48221 284 CYS F CA 1
ATOM 13949 C C . CYS E 1 286 ? 84.75600 33.03700 36.93600 1.000 109.26557 284 CYS F C 1
ATOM 13950 O O . CYS E 1 286 ? 85.96100 33.34200 36.94000 1.000 109.22810 284 CYS F O 1
ATOM 13953 N N . GLY E 1 287 ? 84.30200 31.79000 36.80800 1.000 112.06304 285 GLY F N 1
ATOM 13954 C CA . GLY E 1 287 ? 85.23300 30.67100 36.57700 1.000 112.98479 285 GLY F CA 1
ATOM 13955 C C . GLY E 1 287 ? 85.65500 29.94400 37.84100 1.000 114.71630 285 GLY F C 1
ATOM 13956 O O . GLY E 1 287 ? 86.50600 29.04900 37.73100 1.000 114.15022 285 GLY F O 1
ATOM 13957 N N . ASP E 1 288 ? 85.11500 30.31200 39.00400 1.000 114.79220 286 ASP F N 1
ATOM 13958 C CA . ASP E 1 288 ? 85.44600 29.53700 40.22800 1.000 114.87296 286 ASP F CA 1
ATOM 13959 C C . ASP E 1 288 ? 84.27700 28.58300 40.45900 1.000 114.19736 286 ASP F C 1
ATOM 13960 O O . ASP E 1 288 ? 83.13500 29.06400 40.48800 1.000 116.54103 286 ASP F O 1
ATOM 13965 N N . PRO E 1 289 ? 84.48900 27.26500 40.63600 1.000 111.06648 287 PRO F N 1
ATOM 13966 C CA . PRO E 1 289 ? 83.35100 26.33200 40.73200 1.000 109.09770 287 PRO F CA 1
ATOM 13967 C C . PRO E 1 289 ? 82.43100 26.58500 41.91000 1.000 105.97216 287 PRO F C 1
ATOM 13968 O O . PRO E 1 289 ? 81.20500 26.53600 41.74200 1.000 105.59170 287 PRO F O 1
ATOM 13972 N N . TRP E 1 290 ? 82.97200 26.90100 43.08900 1.000 101.68416 288 TRP F N 1
ATOM 13973 C CA . TRP E 1 290 ? 82.09400 27.08600 44.24100 1.000 101.49751 288 TRP F CA 1
ATOM 13974 C C . TRP E 1 290 ? 81.12100 28.23900 44.01300 1.000 100.58816 288 TRP F C 1
ATOM 13975 O O . TRP E 1 290 ? 79.92800 28.12800 44.32400 1.000 98.83403 288 TRP F O 1
ATOM 13986 N N . PHE E 1 291 ? 81.62200 29.35500 43.49400 1.000 97.95522 289 PHE F N 1
ATOM 13987 C CA . PHE E 1 291 ? 80.72000 30.50800 43.25900 1.000 95.95216 289 PHE F CA 1
ATOM 13988 C C . PHE E 1 291 ? 79.66900 30.15700 42.20500 1.000 96.67836 289 PHE F C 1
ATOM 13989 O O . PHE E 1 291 ? 78.50300 30.52500 42.37800 1.000 96.02809 289 PHE F O 1
ATOM 13997 N N . GLU E 1 292 ? 80.06900 29.44600 41.15200 1.000 99.83388 290 GLU F N 1
ATOM 13998 C CA . GLU E 1 292 ? 79.10900 29.12000 40.06700 1.000 100.39248 290 GLU F CA 1
ATOM 13999 C C . GLU E 1 292 ? 77.97600 28.26300 40.63100 1.000 101.91077 290 GLU F C 1
ATOM 14000 O O . GLU E 1 292 ? 76.81800 28.49200 40.26900 1.000 101.62303 290 GLU F O 1
ATOM 14002 N N . GLU E 1 293 ? 78.32000 27.29400 41.47200 1.000 107.30543 291 GLU F N 1
ATOM 14003 C CA . GLU E 1 293 ? 77.31300 26.39400 42.08300 1.000 104.70921 291 GLU F CA 1
ATOM 14004 C C . GLU E 1 293 ? 76.39200 27.10500 43.08200 1.000 105.33457 291 GLU F C 1
ATOM 14005 O O . GLU E 1 293 ? 75.18600 26.84700 43.03100 1.000 109.28385 291 GLU F O 1
ATOM 14011 N N . HIS E 1 294 ? 76.93000 27.99800 43.91800 1.000 98.08236 292 HIS F N 1
ATOM 14012 C CA . HIS E 1 294 ? 76.16000 28.54600 45.02900 1.000 92.29216 292 HIS F CA 1
ATOM 14013 C C . HIS E 1 294 ? 75.54700 29.93400 44.81200 1.000 89.70722 292 HIS F C 1
ATOM 14014 O O . HIS E 1 294 ? 74.78500 30.36600 45.67500 1.000 86.27166 292 HIS F O 1
ATOM 14021 N N . ILE E 1 295 ? 75.82000 30.63000 43.69600 1.000 89.85119 293 ILE F N 1
ATOM 14022 C CA . ILE E 1 295 ? 75.42400 32.03700 43.56700 1.000 85.83126 293 ILE F CA 1
ATOM 14023 C C . ILE E 1 295 ? 73.90800 32.21000 43.65400 1.000 85.87934 293 ILE F C 1
ATOM 14024 O O . ILE E 1 295 ? 73.41200 33.14800 44.28900 1.000 87.13751 293 ILE F O 1
ATOM 14029 N N . ALA E 1 296 ? 73.19200 31.29000 43.04400 1.000 86.46397 294 ALA F N 1
ATOM 14030 C CA . ALA E 1 296 ? 71.72800 31.42300 43.08500 1.000 88.66300 294 ALA F CA 1
ATOM 14031 C C . ALA E 1 296 ? 71.26600 31.32400 44.53000 1.000 85.54562 294 ALA F C 1
ATOM 14032 O O . ALA E 1 296 ? 70.33800 32.01300 44.88900 1.000 86.52959 294 ALA F O 1
ATOM 14034 N N . GLU E 1 297 ? 71.84300 30.40600 45.28800 1.000 81.36177 295 GLU F N 1
ATOM 14035 C CA . GLU E 1 297 ? 71.39600 30.26800 46.68700 1.000 84.67782 295 GLU F CA 1
ATOM 14036 C C . GLU E 1 297 ? 71.81900 31.49600 47.47500 1.000 80.70274 295 GLU F C 1
ATOM 14037 O O . GLU E 1 297 ? 71.03800 31.98800 48.25500 1.000 78.72928 295 GLU F O 1
ATOM 14043 N N . LEU E 1 298 ? 73.02300 31.96400 47.22200 1.000 81.00784 296 LEU F N 1
ATOM 14044 C CA . LEU E 1 298 ? 73.55000 33.11700 47.96600 1.000 82.87592 296 LEU F CA 1
ATOM 14045 C C . LEU E 1 298 ? 72.67400 34.33800 47.71300 1.000 82.92642 296 LEU F C 1
ATOM 14046 O O . LEU E 1 298 ? 72.40400 35.05400 48.65300 1.000 79.25845 296 LEU F O 1
ATOM 14051 N N . SER E 1 299 ? 72.18900 34.52300 46.50000 1.000 81.42295 297 SER F N 1
ATOM 14052 C CA . SER E 1 299 ? 71.38900 35.71400 46.24600 1.000 81.00972 297 SER F CA 1
ATOM 14053 C C . SER E 1 299 ? 70.05400 35.67200 46.98900 1.000 79.43368 297 SER F C 1
ATOM 14054 O O . SER E 1 299 ? 69.60200 36.70600 47.50000 1.000 80.92874 297 SER F O 1
ATOM 14057 N N . GLU E 1 300 ? 69.48300 34.48100 47.19500 1.000 79.56492 298 GLU F N 1
ATOM 14058 C CA . GLU E 1 300 ? 68.18200 34.40700 47.85100 1.000 81.96210 298 GLU F CA 1
ATOM 14059 C C . GLU E 1 300 ? 68.27700 34.67600 49.35200 1.000 77.20070 298 GLU F C 1
ATOM 14060 O O . GLU E 1 300 ? 67.32500 35.20400 49.95100 1.000 73.09049 298 GLU F O 1
ATOM 14066 N N . MET E 1 301 ? 69.41800 34.32700 49.96300 1.000 72.75181 299 MET F N 1
ATOM 14067 C CA . MET E 1 301 ? 69.65900 34.59300 51.37900 1.000 75.34472 299 MET F CA 1
ATOM 14068 C C . MET E 1 301 ? 70.04800 36.04400 51.62000 1.000 75.55908 299 MET F C 1
ATOM 14069 O O . MET E 1 301 ? 69.65900 36.63900 52.63900 1.000 77.50633 299 MET F O 1
ATOM 14074 N N . LEU E 1 302 ? 70.82600 36.63500 50.70100 1.000 77.67991 300 LEU F N 1
ATOM 14075 C CA . LEU E 1 302 ? 71.22600 38.01800 50.92000 1.000 78.35113 300 LEU F CA 1
ATOM 14076 C C . LEU E 1 302 ? 70.01800 38.93000 50.89200 1.000 77.32922 300 LEU F C 1
ATOM 14077 O O . LEU E 1 302 ? 69.99300 39.95800 51.58700 1.000 76.46068 300 LEU F O 1
ATOM 14082 N N . PHE E 1 303 ? 68.98900 38.53600 50.14200 1.000 76.62793 301 PHE F N 1
ATOM 14083 C CA . PHE E 1 303 ? 67.74800 39.28400 50.05500 1.000 78.10822 301 PHE F CA 1
ATOM 14084 C C . PHE E 1 303 ? 66.62800 38.60500 50.83000 1.000 76.04080 301 PHE F C 1
ATOM 14085 O O . PHE E 1 303 ? 65.44900 38.86000 50.55700 1.000 77.54243 301 PHE F O 1
ATOM 14093 N N . SER E 1 304 ? 66.98800 37.72200 51.77500 1.000 72.68957 302 SER F N 1
ATOM 14094 C CA . SER E 1 304 ? 66.01100 37.10200 52.67400 1.000 76.63304 302 SER F CA 1
ATOM 14095 C C . SER E 1 304 ? 65.27300 38.12200 53.54500 1.000 76.49793 302 SER F C 1
ATOM 14096 O O . SER E 1 304 ? 64.14200 37.86500 53.97100 1.000 81.46950 302 SER F O 1
ATOM 14099 N N . GLY E 1 305 ? 65.91400 39.22900 53.90600 1.000 75.46973 303 GLY F N 1
ATOM 14100 C CA . GLY E 1 305 ? 65.32000 40.11800 54.88700 1.000 74.95198 303 GLY F CA 1
ATOM 14101 C C . GLY E 1 305 ? 65.46000 39.69600 56.33400 1.000 75.69574 303 GLY F C 1
ATOM 14102 O O . GLY E 1 305 ? 64.78200 40.25100 57.20200 1.000 76.63576 303 GLY F O 1
ATOM 14103 N N . LYS E 1 306 ? 66.26400 38.68800 56.62000 1.000 77.35319 304 LYS F N 1
ATOM 14104 C CA . LYS E 1 306 ? 66.48800 38.21000 57.97200 1.000 75.51660 304 LYS F CA 1
ATOM 14105 C C . LYS E 1 306 ? 67.98900 38.24900 58.20500 1.000 73.22849 304 LYS F C 1
ATOM 14106 O O . LYS E 1 306 ? 68.75500 37.74700 57.38000 1.000 71.52199 304 LYS F O 1
ATOM 14112 N N . HIS E 1 307 ? 68.42500 38.89400 59.28400 1.000 74.23459 305 HIS F N 1
ATOM 14113 C CA . HIS E 1 307 ? 69.86600 38.98400 59.49500 1.000 71.16110 305 HIS F CA 1
ATOM 14114 C C . HIS E 1 307 ? 70.49700 37.60100 59.66500 1.000 72.83258 305 HIS F C 1
ATOM 14115 O O . HIS E 1 307 ? 71.60100 37.35300 59.15900 1.000 71.22185 305 HIS F O 1
ATOM 14122 N N . TYR E 1 308 ? 69.83100 36.70200 60.40400 1.000 69.37159 306 TYR F N 1
ATOM 14123 C CA . TYR E 1 308 ? 70.40200 35.39200 60.69700 1.000 70.21222 306 TYR F CA 1
ATOM 14124 C C . TYR E 1 308 ? 70.47300 34.50600 59.47200 1.000 70.29756 306 TYR F C 1
ATOM 14125 O O . TYR E 1 308 ? 71.12800 33.46400 59.52300 1.000 73.93094 306 TYR F O 1
ATOM 14134 N N . VAL E 1 309 ? 69.80800 34.87400 58.38800 1.000 72.28912 307 VAL F N 1
ATOM 14135 C CA . VAL E 1 309 ? 70.03100 34.15400 57.14500 1.000 75.63227 307 VAL F CA 1
ATOM 14136 C C . VAL E 1 309 ? 71.13700 34.81500 56.33100 1.000 73.37667 307 VAL F C 1
ATOM 14137 O O . VAL E 1 309 ? 72.06000 34.13700 55.86800 1.000 75.33014 307 VAL F O 1
ATOM 14141 N N . ARG E 1 310 ? 71.11200 36.14800 56.25000 1.000 72.58542 308 ARG F N 1
ATOM 14142 C CA . ARG E 1 310 ? 72.14400 36.88200 55.51800 1.000 72.81015 308 ARG F CA 1
ATOM 14143 C C . ARG E 1 310 ? 73.53700 36.58900 56.05400 1.000 74.62458 308 ARG F C 1
ATOM 14144 O O . ARG E 1 310 ? 74.48400 36.43800 55.27800 1.000 76.25299 308 ARG F O 1
ATOM 14152 N N . LYS E 1 311 ? 73.68500 36.49500 57.37400 1.000 73.40223 309 LYS F N 1
ATOM 14153 C CA . LYS E 1 311 ? 74.98900 36.17100 57.94000 1.000 74.42085 309 LYS F CA 1
ATOM 14154 C C . LYS E 1 311 ? 75.55200 34.87700 57.37000 1.000 74.67905 309 LYS F C 1
ATOM 14155 O O . LYS E 1 311 ? 76.77200 34.75100 57.19600 1.000 73.70574 309 LYS F O 1
ATOM 14161 N N . ASP E 1 312 ? 74.69100 33.90400 57.07600 1.000 73.41729 310 ASP F N 1
ATOM 14162 C CA . ASP E 1 312 ? 75.18800 32.65100 56.52900 1.000 75.02428 310 ASP F CA 1
ATOM 14163 C C . ASP E 1 312 ? 75.73200 32.83100 55.11600 1.000 73.10432 310 ASP F C 1
ATOM 14164 O O . ASP E 1 312 ? 76.74500 32.22500 54.75400 1.000 73.11971 310 ASP F O 1
ATOM 14169 N N . ALA E 1 313 ? 75.10800 33.68500 54.31300 1.000 73.73778 311 ALA F N 1
ATOM 14170 C CA . ALA E 1 313 ? 75.67600 33.97700 53.00100 1.000 75.40712 311 ALA F CA 1
ATOM 14171 C C . ALA E 1 313 ? 77.02000 34.68500 53.13700 1.000 73.52161 311 ALA F C 1
ATOM 14172 O O . ALA E 1 313 ? 78.00900 34.28800 52.50500 1.000 73.65545 311 ALA F O 1
ATOM 14174 N N . ILE E 1 314 ? 77.07600 35.71400 53.99300 1.000 72.25116 312 ILE F N 1
ATOM 14175 C CA . ILE E 1 314 ? 78.31300 36.45700 54.24200 1.000 73.64451 312 ILE F CA 1
ATOM 14176 C C . ILE E 1 314 ? 79.39900 35.52900 54.77400 1.000 75.27560 312 ILE F C 1
ATOM 14177 O O . ILE E 1 314 ? 80.55900 35.58400 54.34300 1.000 73.70957 312 ILE F O 1
ATOM 14182 N N . GLY E 1 315 ? 79.04400 34.66900 55.73400 1.000 73.36435 313 GLY F N 1
ATOM 14183 C CA . GLY E 1 315 ? 80.02900 33.74500 56.28500 1.000 72.21033 313 GLY F CA 1
ATOM 14184 C C . GLY E 1 315 ? 80.57100 32.75400 55.27000 1.000 75.29704 313 GLY F C 1
ATOM 14185 O O . GLY E 1 315 ? 81.77500 32.47900 55.23600 1.000 78.39422 313 GLY F O 1
ATOM 14186 N N . GLY E 1 316 ? 79.69800 32.20400 54.42700 1.000 75.19383 314 GLY F N 1
ATOM 14187 C CA . GLY E 1 316 ? 80.16200 31.26300 53.42000 1.000 71.54872 314 GLY F CA 1
ATOM 14188 C C . GLY E 1 316 ? 80.99000 31.93400 52.34000 1.000 77.00310 314 GLY F C 1
ATOM 14189 O O . GLY E 1 316 ? 81.97900 31.36500 51.86500 1.000 74.67248 314 GLY F O 1
ATOM 14190 N N . ILE E 1 317 ? 80.61100 33.16300 51.95200 1.000 75.95654 315 ILE F N 1
ATOM 14191 C CA . ILE E 1 317 ? 81.37700 33.89500 50.94400 1.000 74.35270 315 ILE F CA 1
ATOM 14192 C C . ILE E 1 317 ? 82.78200 34.15600 51.46000 1.000 75.41431 315 ILE F C 1
ATOM 14193 O O . ILE E 1 317 ? 83.78000 33.91600 50.76800 1.000 74.02251 315 ILE F O 1
ATOM 14198 N N . VAL E 1 318 ? 82.86900 34.63500 52.70200 1.000 75.43687 316 VAL F N 1
ATOM 14199 C CA . VAL E 1 318 ? 84.15700 34.91600 53.31500 1.000 73.11630 316 VAL F CA 1
ATOM 14200 C C . VAL E 1 318 ? 84.98700 33.65000 53.39100 1.000 76.79955 316 VAL F C 1
ATOM 14201 O O . VAL E 1 318 ? 86.12700 33.60900 52.91500 1.000 78.99557 316 VAL F O 1
ATOM 14205 N N . ASN E 1 319 ? 84.40100 32.57400 53.92500 1.000 78.87793 317 ASN F N 1
ATOM 14206 C CA . ASN E 1 319 ? 85.13500 31.31600 54.04600 1.000 78.29678 317 ASN F CA 1
ATOM 14207 C C . ASN E 1 319 ? 85.56700 30.77700 52.68700 1.000 78.54969 317 ASN F C 1
ATOM 14208 O O . ASN E 1 319 ? 86.62400 30.14000 52.57400 1.000 80.63337 317 ASN F O 1
ATOM 14213 N N . ALA E 1 320 ? 84.75000 30.96500 51.65200 1.000 77.71203 318 ALA F N 1
ATOM 14214 C CA . ALA E 1 320 ? 85.21000 30.53400 50.33800 1.000 79.58775 318 ALA F CA 1
ATOM 14215 C C . ALA E 1 320 ? 86.46600 31.29300 49.93500 1.000 82.60997 318 ALA F C 1
ATOM 14216 O O . ALA E 1 320 ? 87.36600 30.72800 49.30700 1.000 85.33561 318 ALA F O 1
ATOM 14218 N N . LEU E 1 321 ? 86.55700 32.56300 50.32300 1.000 81.21085 319 LEU F N 1
ATOM 14219 C CA . LEU E 1 321 ? 87.69200 33.39200 49.94100 1.000 82.30319 319 LEU F CA 1
ATOM 14220 C C . LEU E 1 321 ? 88.96200 33.04300 50.71700 1.000 81.99081 319 LEU F C 1
ATOM 14221 O O . LEU E 1 321 ? 90.04200 32.99100 50.11500 1.000 82.71004 319 LEU F O 1
ATOM 14226 N N . LEU E 1 322 ? 88.80900 32.81400 52.02300 1.000 85.21598 320 LEU F N 1
ATOM 14227 C CA . LEU E 1 322 ? 89.92500 32.49800 52.95400 1.000 85.72970 320 LEU F CA 1
ATOM 14228 C C . LEU E 1 322 ? 90.60100 31.17800 52.57500 1.000 88.96115 320 LEU F C 1
ATOM 14229 O O . LEU E 1 322 ? 91.83800 31.11700 52.60500 1.000 92.28617 320 LEU F O 1
ATOM 14234 N N . THR E 1 323 ? 89.80500 30.16300 52.24600 1.000 83.61317 321 THR F N 1
ATOM 14235 C CA . THR E 1 323 ? 90.31100 28.84100 51.91200 1.000 86.28830 321 THR F CA 1
ATOM 14236 C C . THR E 1 323 ? 90.93000 28.77800 50.52900 1.000 87.14493 321 THR F C 1
ATOM 14237 O O . THR E 1 323 ? 91.33000 27.69000 50.10100 1.000 84.52100 321 THR F O 1
ATOM 14241 N N . SER E 1 324 ? 90.92300 29.87900 49.77700 1.000 83.38952 322 SER F N 1
ATOM 14242 C CA . SER E 1 324 ? 91.54700 29.90900 48.46300 1.000 84.70118 322 SER F CA 1
ATOM 14243 C C . SER E 1 324 ? 92.83300 30.72100 48.46000 1.000 84.89392 322 SER F C 1
ATOM 14244 O O . SER E 1 324 ? 93.32700 31.07300 47.39100 1.000 85.27923 322 SER F O 1
ATOM 14247 N N . ILE E 1 325 ? 93.42400 30.95300 49.63100 1.000 86.16297 323 ILE F N 1
ATOM 14248 C CA . ILE E 1 325 ? 94.63200 31.75700 49.77200 1.000 86.64879 323 ILE F CA 1
ATOM 14249 C C . ILE E 1 325 ? 95.77200 30.83600 50.17000 1.000 88.14886 323 ILE F C 1
ATOM 14250 O O . ILE E 1 325 ? 95.62500 30.01400 51.08000 1.000 83.40070 323 ILE F O 1
ATOM 14255 N N . SER E 1 326 ? 96.92500 31.01500 49.52800 1.000 88.40536 324 SER F N 1
ATOM 14256 C CA . SER E 1 326 ? 98.08800 30.18500 49.79100 1.000 90.24232 324 SER F CA 1
ATOM 14257 C C . SER E 1 326 ? 99.35300 31.03100 49.76300 1.000 90.96544 324 SER F C 1
ATOM 14258 O O . SER E 1 326 ? 99.38800 32.13100 49.20300 1.000 89.96122 324 SER F O 1
ATOM 14261 N N . VAL E 1 327 ? 100.40000 30.49200 50.37700 1.000 92.09796 325 VAL F N 1
ATOM 14262 C CA . VAL E 1 327 ? 101.72100 31.10200 50.35300 1.000 93.60419 325 VAL F CA 1
ATOM 14263 C C . VAL E 1 327 ? 102.48700 30.53000 49.17100 1.000 93.46511 325 VAL F C 1
ATOM 14264 O O . VAL E 1 327 ? 102.71200 29.32000 49.10100 1.000 94.78072 325 VAL F O 1
ATOM 14268 N N . LYS E 1 328 ? 102.91700 31.39900 48.26600 1.000 93.69368 326 LYS F N 1
ATOM 14269 C CA . LYS E 1 328 ? 103.73800 31.03700 47.12500 1.000 94.18350 326 LYS F CA 1
ATOM 14270 C C . LYS E 1 328 ? 105.01100 31.87600 47.12500 1.000 95.99842 326 LYS F C 1
ATOM 14271 O O . LYS E 1 328 ? 105.05800 32.95800 47.72500 1.000 94.85218 326 LYS F O 1
ATOM 14277 N N . PRO E 1 329 ? 106.06500 31.40900 46.46300 1.000 97.53060 327 PRO F N 1
ATOM 14278 C CA . PRO E 1 329 ? 107.29100 32.20900 46.41300 1.000 99.94708 327 PRO F CA 1
ATOM 14279 C C . PRO E 1 329 ? 107.11400 33.42200 45.52800 1.000 103.61405 327 PRO F C 1
ATOM 14280 O O . PRO E 1 329 ? 106.48100 33.36400 44.47100 1.000 106.55941 327 PRO F O 1
ATOM 14284 N N . VAL E 1 330 ? 107.77800 34.47200 45.96700 1.000 102.42525 328 VAL F N 1
ATOM 14285 C CA . VAL E 1 330 ? 107.82700 35.77000 45.26000 1.000 109.88611 328 VAL F CA 1
ATOM 14286 C C . VAL E 1 330 ? 108.65600 35.57400 43.99600 1.000 115.73911 328 VAL F C 1
ATOM 14287 O O . VAL E 1 330 ? 109.59600 34.80800 44.05400 1.000 113.55249 328 VAL F O 1
ATOM 14291 N N . GLU E 1 331 ? 108.35000 36.29500 42.92200 1.000 124.55721 329 GLU F N 1
ATOM 14292 C CA . GLU E 1 331 ? 109.15200 36.22800 41.67400 1.000 126.90249 329 GLU F CA 1
ATOM 14293 C C . GLU E 1 331 ? 110.35000 37.19200 41.74200 1.000 129.66015 329 GLU F C 1
ATOM 14294 O O . GLU E 1 331 ? 110.43700 38.08800 40.90700 1.000 129.08139 329 GLU F O 1
ATOM 14300 N N . ALA E 1 332 ? 111.23800 37.03800 42.71400 1.000 125.22842 330 ALA F N 1
ATOM 14301 C CA . ALA E 1 332 ? 112.43700 37.89200 42.78800 1.000 125.15659 330 ALA F CA 1
ATOM 14302 C C . ALA E 1 332 ? 113.46900 37.16200 43.62900 1.000 128.76480 330 ALA F C 1
ATOM 14303 O O . ALA E 1 332 ? 113.08300 36.47000 44.54800 1.000 126.69104 330 ALA F O 1
ATOM 14305 N N . PRO E 1 333 ? 114.77100 37.33700 43.39300 1.000 130.88068 331 PRO F N 1
ATOM 14306 C CA . PRO E 1 333 ? 115.78900 36.61200 44.16500 1.000 127.18317 331 PRO F CA 1
ATOM 14307 C C . PRO E 1 333 ? 115.98000 37.25100 45.53900 1.000 127.05016 331 PRO F C 1
ATOM 14308 O O . PRO E 1 333 ? 117.10100 37.56600 45.94900 1.000 128.40858 331 PRO F O 1
ATOM 14312 N N . PHE E 1 334 ? 114.87400 37.41100 46.26500 1.000 125.83411 332 PHE F N 1
ATOM 14313 C CA . PHE E 1 334 ? 114.92300 37.93300 47.62000 1.000 120.61935 332 PHE F CA 1
ATOM 14314 C C . PHE E 1 334 ? 115.66100 36.95100 48.50500 1.000 120.30307 332 PHE F C 1
ATOM 14315 O O . PHE E 1 334 ? 115.49000 35.73700 48.37900 1.000 115.91971 332 PHE F O 1
ATOM 14323 N N . HIS E 1 335 ? 116.44500 37.48400 49.42300 1.000 119.08654 333 HIS F N 1
ATOM 14324 C CA . HIS E 1 335 ? 117.14700 36.59100 50.36400 1.000 120.19631 333 HIS F CA 1
ATOM 14325 C C . HIS E 1 335 ? 116.40600 36.61400 51.69400 1.000 117.41829 333 HIS F C 1
ATOM 14326 O O . HIS E 1 335 ? 116.57100 35.68000 52.48300 1.000 118.95940 333 HIS F O 1
ATOM 14333 N N . ASN E 1 336 ? 115.62200 37.65900 51.93100 1.000 115.75161 334 ASN F N 1
ATOM 14334 C CA . ASN E 1 336 ? 114.89000 37.72000 53.22000 1.000 114.02942 334 ASN F CA 1
ATOM 14335 C C . ASN E 1 336 ? 113.65300 36.83300 53.13700 1.000 111.56390 334 ASN F C 1
ATOM 14336 O O . ASN E 1 336 ? 112.93500 36.88100 52.14000 1.000 108.78992 334 ASN F O 1
ATOM 14341 N N . GLU E 1 337 ? 113.42900 36.04100 54.17000 1.000 113.43225 335 GLU F N 1
ATOM 14342 C CA . GLU E 1 337 ? 112.28900 35.10700 54.11900 1.000 111.09324 335 GLU F CA 1
ATOM 14343 C C . GLU E 1 337 ? 110.99700 35.90400 54.00900 1.000 110.31291 335 GLU F C 1
ATOM 14344 O O . GLU E 1 337 ? 110.17400 35.56400 53.17000 1.000 110.03733 335 GLU F O 1
ATOM 14350 N N . LEU E 1 338 ? 110.89800 36.99000 54.76200 1.000 104.83048 336 LEU F N 1
ATOM 14351 C CA . LEU E 1 338 ? 109.64500 37.74100 54.81300 1.000 99.50604 336 LEU F CA 1
ATOM 14352 C C . LEU E 1 338 ? 109.34100 38.45400 53.51500 1.000 97.56235 336 LEU F C 1
ATOM 14353 O O . LEU E 1 338 ? 108.19500 38.85200 53.29900 1.000 96.13894 336 LEU F O 1
ATOM 14358 N N . LEU E 1 339 ? 110.33700 38.62300 52.65100 1.000 101.94805 337 LEU F N 1
ATOM 14359 C CA . LEU E 1 339 ? 110.12800 39.16600 51.32000 1.000 99.66125 337 LEU F CA 1
ATOM 14360 C C . LEU E 1 339 ? 110.16200 38.09900 50.24100 1.000 101.68499 337 LEU F C 1
ATOM 14361 O O . LEU E 1 339 ? 109.78800 38.38400 49.09900 1.000 99.99056 337 LEU F O 1
ATOM 14366 N N . ALA E 1 340 ? 110.58600 36.88300 50.57600 1.000 101.46564 338 ALA F N 1
ATOM 14367 C CA . ALA E 1 340 ? 110.63200 35.82100 49.58500 1.000 100.81104 338 ALA F CA 1
ATOM 14368 C C . ALA E 1 340 ? 109.27600 35.15300 49.37000 1.000 99.03498 338 ALA F C 1
ATOM 14369 O O . ALA E 1 340 ? 109.12200 34.39900 48.40300 1.000 98.48179 338 ALA F O 1
ATOM 14371 N N . PHE E 1 341 ? 108.30000 35.38500 50.25000 1.000 96.89992 339 PHE F N 1
ATOM 14372 C CA . PHE E 1 341 ? 106.98700 34.75700 50.13500 1.000 96.16788 339 PHE F CA 1
ATOM 14373 C C . PHE E 1 341 ? 105.88700 35.77500 50.38600 1.000 93.84786 339 PHE F C 1
ATOM 14374 O O . PHE E 1 341 ? 105.97600 36.57600 51.31800 1.000 90.75062 339 PHE F O 1
ATOM 14382 N N . ASN E 1 342 ? 104.85200 35.73200 49.55500 1.000 91.53635 340 ASN F N 1
ATOM 14383 C CA . ASN E 1 342 ? 103.61800 36.46400 49.78300 1.000 89.67650 340 ASN F CA 1
ATOM 14384 C C . ASN E 1 342 ? 102.47900 35.45600 49.80400 1.000 89.44017 340 ASN F C 1
ATOM 14385 O O . ASN E 1 342 ? 102.63900 34.30500 49.38000 1.000 91.23414 340 ASN F O 1
ATOM 14390 N N . ALA E 1 343 ? 101.32800 35.90200 50.30800 1.000 88.66746 341 ALA F N 1
ATOM 14391 C CA . ALA E 1 343 ? 100.07500 35.16100 50.20100 1.000 86.73382 341 ALA F CA 1
ATOM 14392 C C . ALA E 1 343 ? 99.30600 35.60300 48.96100 1.000 87.59657 341 ALA F C 1
ATOM 14393 O O . ALA E 1 343 ? 99.21400 36.79800 48.65800 1.000 93.14822 341 ALA F O 1
ATOM 14395 N N . TYR E 1 344 ? 98.75100 34.63100 48.25100 1.000 87.84070 342 TYR F N 1
ATOM 14396 C CA . TYR E 1 344 ? 98.01300 34.87200 47.02400 1.000 86.70182 342 TYR F CA 1
ATOM 14397 C C . TYR E 1 344 ? 96.70200 34.11800 47.08600 1.000 87.10685 342 TYR F C 1
ATOM 14398 O O . TYR E 1 344 ? 96.63000 33.01900 47.65000 1.000 86.23578 342 TYR F O 1
ATOM 14407 N N . ILE E 1 345 ? 95.67200 34.71300 46.51700 1.000 84.33865 343 ILE F N 1
ATOM 14408 C CA . ILE E 1 345 ? 94.38400 34.05400 46.36700 1.000 88.77583 343 ILE F CA 1
ATOM 14409 C C . ILE E 1 345 ? 94.34100 33.42900 44.97900 1.000 89.44757 343 ILE F C 1
ATOM 14410 O O . ILE E 1 345 ? 94.86300 34.00100 44.01700 1.000 89.69765 343 ILE F O 1
ATOM 14415 N N . GLU E 1 346 ? 93.71300 32.26000 44.87400 1.000 88.21056 344 GLU F N 1
ATOM 14416 C CA . GLU E 1 346 ? 93.62300 31.55000 43.60700 1.000 92.47785 344 GLU F CA 1
ATOM 14417 C C . GLU E 1 346 ? 92.99600 32.45800 42.55100 1.000 95.73992 344 GLU F C 1
ATOM 14418 O O . GLU E 1 346 ? 92.08400 33.23500 42.86300 1.000 95.53341 344 GLU F O 1
ATOM 14424 N N . PRO E 1 347 ? 93.49700 32.42900 41.31000 1.000 99.08948 345 PRO F N 1
ATOM 14425 C CA . PRO E 1 347 ? 93.06000 33.42600 40.31000 1.000 99.54118 345 PRO F CA 1
ATOM 14426 C C . PRO E 1 347 ? 91.55600 33.53500 40.09000 1.000 101.43943 345 PRO F C 1
ATOM 14427 O O . PRO E 1 347 ? 91.02100 34.64900 40.09400 1.000 95.92242 345 PRO F O 1
ATOM 14431 N N . HIS E 1 348 ? 90.85400 32.41200 39.90200 1.000 102.53005 346 HIS F N 1
ATOM 14432 C CA . HIS E 1 348 ? 89.42200 32.48700 39.62400 1.000 102.35550 346 HIS F CA 1
ATOM 14433 C C . HIS E 1 348 ? 88.65000 33.04700 40.81400 1.000 101.71404 346 HIS F C 1
ATOM 14434 O O . HIS E 1 348 ? 87.68500 33.79800 40.63500 1.000 103.90655 346 HIS F O 1
ATOM 14441 N N . MET E 1 349 ? 89.03100 32.65700 42.03100 1.000 98.95308 347 MET F N 1
ATOM 14442 C CA . MET E 1 349 ? 88.46200 33.24800 43.23900 1.000 94.28336 347 MET F CA 1
ATOM 14443 C C . MET E 1 349 ? 88.77400 34.73700 43.33900 1.000 94.13607 347 MET F C 1
ATOM 14444 O O . MET E 1 349 ? 87.95000 35.52300 43.83400 1.000 90.30925 347 MET F O 1
ATOM 14449 N N . GLY E 1 350 ? 89.96300 35.14000 42.88700 1.000 94.87215 348 GLY F N 1
ATOM 14450 C CA . GLY E 1 350 ? 90.28400 36.55200 42.84600 1.000 91.10349 348 GLY F CA 1
ATOM 14451 C C . GLY E 1 350 ? 89.34400 37.31800 41.94000 1.000 94.16618 348 GLY F C 1
ATOM 14452 O O . GLY E 1 350 ? 88.94400 38.44400 42.25000 1.000 90.08722 348 GLY F O 1
ATOM 14453 N N . ASN E 1 351 ? 88.98300 36.71700 40.80300 1.000 93.66598 349 ASN F N 1
ATOM 14454 C CA . ASN E 1 351 ? 88.01500 37.34300 39.91200 1.000 94.52716 349 ASN F CA 1
ATOM 14455 C C . ASN E 1 351 ? 86.68400 37.55300 40.61900 1.000 91.16522 349 ASN F C 1
ATOM 14456 O O . ASN E 1 351 ? 86.03400 38.58900 40.44500 1.000 91.91986 349 ASN F O 1
ATOM 14461 N N . ALA E 1 352 ? 86.27300 36.58700 41.43800 1.000 91.06824 350 ALA F N 1
ATOM 14462 C CA . ALA E 1 352 ? 85.02800 36.73600 42.17400 1.000 89.15034 350 ALA F CA 1
ATOM 14463 C C . ALA E 1 352 ? 85.11300 37.88100 43.17600 1.000 85.44902 350 ALA F C 1
ATOM 14464 O O . ALA E 1 352 ? 84.14500 38.63100 43.35000 1.000 80.82080 350 ALA F O 1
ATOM 14466 N N . LEU E 1 353 ? 86.24600 38.00400 43.87500 1.000 86.56759 351 LEU F N 1
ATOM 14467 C CA . LEU E 1 353 ? 86.41600 39.09900 44.82500 1.000 83.51841 351 LEU F CA 1
ATOM 14468 C C . LEU E 1 353 ? 86.38700 40.43800 44.11000 1.000 84.62913 351 LEU F C 1
ATOM 14469 O O . LEU E 1 353 ? 85.83100 41.41400 44.62500 1.000 85.64314 351 LEU F O 1
ATOM 14474 N N . GLU E 1 354 ? 86.96900 40.50100 42.91000 1.000 84.43342 352 GLU F N 1
ATOM 14475 C CA . GLU E 1 354 ? 86.94500 41.75200 42.17000 1.000 83.18611 352 GLU F CA 1
ATOM 14476 C C . GLU E 1 354 ? 85.53900 42.05200 41.66200 1.000 84.16899 352 GLU F C 1
ATOM 14477 O O . GLU E 1 354 ? 85.13200 43.22200 41.62600 1.000 82.81838 352 GLU F O 1
ATOM 14483 N N . VAL E 1 355 ? 84.75500 41.01700 41.34900 1.000 82.55005 353 VAL F N 1
ATOM 14484 C CA . VAL E 1 355 ? 83.35300 41.25800 41.03000 1.000 82.46485 353 VAL F CA 1
ATOM 14485 C C . VAL E 1 355 ? 82.64900 41.89600 42.22300 1.000 83.97197 353 VAL F C 1
ATOM 14486 O O . VAL E 1 355 ? 81.87100 42.84100 42.06400 1.000 83.94359 353 VAL F O 1
ATOM 14490 N N . LEU E 1 356 ? 82.94300 41.43300 43.43900 1.000 81.57019 354 LEU F N 1
ATOM 14491 C CA . LEU E 1 356 ? 82.26000 42.00500 44.59700 1.000 83.08094 354 LEU F CA 1
ATOM 14492 C C . LEU E 1 356 ? 82.72400 43.43800 44.85800 1.000 85.58431 354 LEU F C 1
ATOM 14493 O O . LEU E 1 356 ? 81.89900 44.33700 45.06100 1.000 84.09856 354 LEU F O 1
ATOM 14498 N N . LYS E 1 357 ? 84.04000 43.68200 44.80300 1.000 85.46768 355 LYS F N 1
ATOM 14499 C CA . LYS E 1 357 ? 84.54800 45.02500 45.06900 1.000 84.53406 355 LYS F CA 1
ATOM 14500 C C . LYS E 1 357 ? 84.08600 45.99500 43.99300 1.000 89.17690 355 LYS F C 1
ATOM 14501 O O . LYS E 1 357 ? 83.65700 47.11100 44.29400 1.000 91.83884 355 LYS F O 1
ATOM 14507 N N . HIS E 1 358 ? 84.10800 45.56800 42.73300 1.000 90.54102 356 HIS F N 1
ATOM 14508 C CA . HIS E 1 358 ? 83.60800 46.43000 41.67400 1.000 91.89963 356 HIS F CA 1
ATOM 14509 C C . HIS E 1 358 ? 82.12600 46.70300 41.86100 1.000 93.29052 356 HIS F C 1
ATOM 14510 O O . HIS E 1 358 ? 81.63000 47.75900 41.45400 1.000 98.64957 356 HIS F O 1
ATOM 14517 N N . PHE E 1 359 ? 81.40200 45.76500 42.46100 1.000 91.97712 357 PHE F N 1
ATOM 14518 C CA . PHE E 1 359 ? 79.97600 45.98300 42.65200 1.000 92.02731 357 PHE F CA 1
ATOM 14519 C C . PHE E 1 359 ? 79.69100 46.97900 43.77600 1.000 92.94808 357 PHE F C 1
ATOM 14520 O O . PHE E 1 359 ? 78.76400 47.78800 43.66800 1.000 88.47717 357 PHE F O 1
ATOM 14528 N N . VAL E 1 360 ? 80.44100 46.91400 44.87700 1.000 91.02432 358 VAL F N 1
ATOM 14529 C CA . VAL E 1 360 ? 80.15900 47.82900 45.97600 1.000 91.20240 358 VAL F CA 1
ATOM 14530 C C . VAL E 1 360 ? 80.59100 49.23700 45.58600 1.000 97.86963 358 VAL F C 1
ATOM 14531 O O . VAL E 1 360 ? 79.96900 50.22300 45.99200 1.000 94.45580 358 VAL F O 1
ATOM 14535 N N . SER E 1 361 ? 81.64400 49.30100 44.78600 1.000 109.93455 359 SER F N 1
ATOM 14536 C CA . SER E 1 361 ? 82.12300 50.60700 44.29800 1.000 109.84994 359 SER F CA 1
ATOM 14537 C C . SER E 1 361 ? 81.05900 51.22600 43.40500 1.000 109.74834 359 SER F C 1
ATOM 14538 O O . SER E 1 361 ? 80.83600 52.40400 43.51700 1.000 109.96365 359 SER F O 1
ATOM 14541 N N . GLN E 1 362 ? 80.41400 50.43500 42.56700 1.000 100.25028 360 GLN F N 1
ATOM 14542 C CA . GLN E 1 362 ? 79.45800 51.04800 41.62400 1.000 100.15634 360 GLN F CA 1
ATOM 14543 C C . GLN E 1 362 ? 78.08600 51.27400 42.24500 1.000 99.32466 360 GLN F C 1
ATOM 14544 O O . GLN E 1 362 ? 77.28200 51.87100 41.56700 1.000 98.78510 360 GLN F O 1
ATOM 14550 N N . TYR E 1 363 ? 77.79000 50.78400 43.44100 1.000 92.90279 361 TYR F N 1
ATOM 14551 C CA . TYR E 1 363 ? 76.41500 51.03900 43.93100 1.000 89.50251 361 TYR F CA 1
ATOM 14552 C C . TYR E 1 363 ? 76.40800 51.65100 45.32500 1.000 88.75607 361 TYR F C 1
ATOM 14553 O O . TYR E 1 363 ? 75.36000 51.96800 45.80700 1.000 89.40823 361 TYR F O 1
ATOM 14562 N N . VAL E 1 364 ? 77.55800 51.80400 45.94500 1.000 87.06910 362 VAL F N 1
ATOM 14563 C CA . VAL E 1 364 ? 77.63800 52.35800 47.29200 1.000 87.69206 362 VAL F CA 1
ATOM 14564 C C . VAL E 1 364 ? 78.50000 53.62100 47.31600 1.000 88.34702 362 VAL F C 1
ATOM 14565 O O . VAL E 1 364 ? 78.28400 54.51500 48.14300 1.000 87.01017 362 VAL F O 1
ATOM 14569 N N . ILE E 1 365 ? 79.46400 53.72300 46.40500 1.000 85.31278 363 ILE F N 1
ATOM 14570 C CA . ILE E 1 365 ? 80.42500 54.81500 46.40400 1.000 83.31449 363 ILE F CA 1
ATOM 14571 C C . ILE E 1 365 ? 80.24000 55.74000 45.20700 1.000 80.45852 363 ILE F C 1
ATOM 14572 O O . ILE E 1 365 ? 80.08600 56.95000 45.36600 1.000 79.40075 363 ILE F O 1
ATOM 14577 N N . GLN E 1 366 ? 80.22000 55.18300 44.00500 1.000 82.30080 364 GLN F N 1
ATOM 14578 C CA . GLN E 1 366 ? 80.10600 55.96900 42.78000 1.000 77.07576 364 GLN F CA 1
ATOM 14579 C C . GLN E 1 366 ? 78.67500 56.38200 42.48500 1.000 72.82520 364 GLN F C 1
ATOM 14580 O O . GLN E 1 366 ? 78.22400 56.28600 41.34400 1.000 72.99389 364 GLN F O 1
ATOM 14586 N N . ILE E 1 367 ? 77.91600 56.76700 43.50100 1.000 71.00564 365 ILE F N 1
ATOM 14587 C CA . ILE E 1 367 ? 76.58700 57.34300 43.29400 1.000 76.73982 365 ILE F CA 1
ATOM 14588 C C . ILE E 1 367 ? 76.64600 58.85400 43.54700 1.000 79.26057 365 ILE F C 1
ATOM 14589 O O . ILE E 1 367 ? 77.48700 59.31800 44.33600 1.000 75.68087 365 ILE F O 1
ATOM 14594 N N . PRO E 1 368 ? 75.80700 59.66200 42.88100 1.000 74.43491 366 PRO F N 1
ATOM 14595 C CA . PRO E 1 368 ? 75.88300 61.12200 43.08200 1.000 76.34482 366 PRO F CA 1
ATOM 14596 C C . PRO E 1 368 ? 75.74100 61.56600 44.53400 1.000 76.41649 366 PRO F C 1
ATOM 14597 O O . PRO E 1 368 ? 76.41000 62.52500 44.94100 1.000 73.89268 366 PRO F O 1
ATOM 14601 N N . GLN E 1 369 ? 74.91600 60.89900 45.34000 1.000 84.43002 367 GLN F N 1
ATOM 14602 C CA . GLN E 1 369 ? 74.75700 61.33900 46.72100 1.000 83.90057 367 GLN F CA 1
ATOM 14603 C C . GLN E 1 369 ? 76.06500 61.23300 47.48800 1.000 84.11019 367 GLN F C 1
ATOM 14604 O O . GLN E 1 369 ? 76.39700 62.11800 48.28300 1.000 85.67555 367 GLN F O 1
ATOM 14610 N N . VAL E 1 370 ? 76.83900 60.17600 47.25100 1.000 79.11496 368 VAL F N 1
ATOM 14611 C CA . VAL E 1 370 ? 78.14200 60.07400 47.91200 1.000 76.96025 368 VAL F CA 1
ATOM 14612 C C . VAL E 1 370 ? 79.15700 60.98000 47.22500 1.000 74.16633 368 VAL F C 1
ATOM 14613 O O . VAL E 1 370 ? 79.99200 61.61100 47.87800 1.000 72.99951 368 VAL F O 1
ATOM 14617 N N . GLN E 1 371 ? 79.09000 61.07300 45.90000 1.000 71.31994 369 GLN F N 1
ATOM 14618 C CA . GLN E 1 371 ? 80.06900 61.85800 45.17000 1.000 70.41619 369 GLN F CA 1
ATOM 14619 C C . GLN E 1 371 ? 79.89700 63.36500 45.41000 1.000 75.01229 369 GLN F C 1
ATOM 14620 O O . GLN E 1 371 ? 80.87300 64.12200 45.30200 1.000 72.09831 369 GLN F O 1
ATOM 14626 N N . ARG E 1 372 ? 78.67600 63.83000 45.70400 1.000 72.11241 370 ARG F N 1
ATOM 14627 C CA . ARG E 1 372 ? 78.50000 65.24400 46.05100 1.000 71.76737 370 ARG F CA 1
ATOM 14628 C C . ARG E 1 372 ? 79.09400 65.57000 47.41100 1.000 71.69327 370 ARG F C 1
ATOM 14629 O O . ARG E 1 372 ? 79.67100 66.65000 47.60700 1.000 70.87812 370 ARG F O 1
ATOM 14637 N N . PHE E 1 373 ? 78.91700 64.66300 48.36900 1.000 69.58732 371 PHE F N 1
ATOM 14638 C CA . PHE E 1 373 ? 79.50200 64.83300 49.69300 1.000 72.06467 371 PHE F CA 1
ATOM 14639 C C . PHE E 1 373 ? 81.02300 64.89200 49.61600 1.000 73.02210 371 PHE F C 1
ATOM 14640 O O . PHE E 1 373 ? 81.66200 65.62500 50.37800 1.000 75.33532 371 PHE F O 1
ATOM 14648 N N . GLU E 1 374 ? 81.61000 64.14700 48.68300 1.000 72.99018 372 GLU F N 1
ATOM 14649 C CA . GLU E 1 374 ? 83.05500 64.16300 48.52700 1.000 74.40127 372 GLU F CA 1
ATOM 14650 C C . GLU E 1 374 ? 83.49300 65.47100 47.90700 1.000 73.41981 372 GLU F C 1
ATOM 14651 O O . GLU E 1 374 ? 84.55400 66.01100 48.24900 1.000 75.54612 372 GLU F O 1
ATOM 14657 N N . TYR E 1 375 ? 82.67600 65.99200 46.99100 1.000 74.76024 373 TYR F N 1
ATOM 14658 C CA . TYR E 1 375 ? 82.94200 67.30100 46.43000 1.000 72.59671 373 TYR F CA 1
ATOM 14659 C C . TYR E 1 375 ? 82.89700 68.35900 47.52200 1.000 74.78024 373 TYR F C 1
ATOM 14660 O O . TYR E 1 375 ? 83.80500 69.18800 47.63200 1.000 78.19311 373 TYR F O 1
ATOM 14669 N N . LYS E 1 376 ? 81.86500 68.29100 48.36700 1.000 74.24918 374 LYS F N 1
ATOM 14670 C CA . LYS E 1 376 ? 81.72300 69.26600 49.48000 1.000 72.77512 374 LYS F CA 1
ATOM 14671 C C . LYS E 1 376 ? 82.91400 69.12100 50.43300 1.000 73.71336 374 LYS F C 1
ATOM 14672 O O . LYS E 1 376 ? 83.46200 70.15700 50.84700 1.000 76.28214 374 LYS F O 1
ATOM 14678 N N . GLY E 1 377 ? 83.31000 67.88300 50.74400 1.000 75.99714 375 GLY F N 1
ATOM 14679 C CA . GLY E 1 377 ? 84.44100 67.65500 51.63000 1.000 75.18189 375 GLY F CA 1
ATOM 14680 C C . GLY E 1 377 ? 85.74100 68.17600 51.05700 1.000 71.49038 375 GLY F C 1
ATOM 14681 O O . GLY E 1 377 ? 86.57200 68.73200 51.77900 1.000 70.13082 375 GLY F O 1
ATOM 14682 N N . GLN E 1 378 ? 85.93500 68.00600 49.75100 1.000 72.09981 376 GLN F N 1
ATOM 14683 C CA . GLN E 1 378 ? 87.18100 68.46300 49.16100 1.000 74.32453 376 GLN F CA 1
ATOM 14684 C C . GLN E 1 378 ? 87.22700 69.99000 49.04200 1.000 77.70566 376 GLN F C 1
ATOM 14685 O O . GLN E 1 378 ? 88.31100 70.57600 49.15600 1.000 75.94984 376 GLN F O 1
ATOM 14691 N N . GLN E 1 379 ? 86.07900 70.66300 48.85100 1.000 80.32432 377 GLN F N 1
ATOM 14692 C CA . GLN E 1 379 ? 86.08900 72.12900 48.90600 1.000 79.89460 377 GLN F CA 1
ATOM 14693 C C . GLN E 1 379 ? 86.38700 72.60300 50.32000 1.000 80.81270 377 GLN F C 1
ATOM 14694 O O . GLN E 1 379 ? 87.12800 73.57200 50.52000 1.000 83.89498 377 GLN F O 1
ATOM 14700 N N . LEU E 1 380 ? 85.83400 71.90200 51.30900 1.000 73.07505 378 LEU F N 1
ATOM 14701 C CA . LEU E 1 380 ? 86.00600 72.27100 52.70400 1.000 73.25897 378 LEU F CA 1
ATOM 14702 C C . LEU E 1 380 ? 87.45300 72.09800 53.15300 1.000 73.63106 378 LEU F C 1
ATOM 14703 O O . LEU E 1 380 ? 88.02300 72.98500 53.80000 1.000 71.72289 378 LEU F O 1
ATOM 14708 N N . ILE E 1 381 ? 88.06900 70.96300 52.80800 1.000 75.55222 379 ILE F N 1
ATOM 14709 C CA . ILE E 1 381 ? 89.45500 70.73000 53.20300 1.000 72.17252 379 ILE F CA 1
ATOM 14710 C C . ILE E 1 381 ? 90.36500 71.76100 52.55700 1.000 68.78994 379 ILE F C 1
ATOM 14711 O O . ILE E 1 381 ? 91.31300 72.24200 53.18700 1.000 65.93921 379 ILE F O 1
ATOM 14716 N N . MET E 1 382 ? 90.09800 72.11700 51.29000 1.000 69.17663 380 MET F N 1
ATOM 14717 C CA . MET E 1 382 ? 90.92600 73.12400 50.61600 1.000 73.38713 380 MET F CA 1
ATOM 14718 C C . MET E 1 382 ? 90.75200 74.51200 51.24000 1.000 73.02638 380 MET F C 1
ATOM 14719 O O . MET E 1 382 ? 91.71100 75.28100 51.29400 1.000 71.27291 380 MET F O 1
ATOM 14724 N N . ASP E 1 383 ? 89.54700 74.85100 51.71200 1.000 72.99036 381 ASP F N 1
ATOM 14725 C CA . ASP E 1 383 ? 89.34500 76.09600 52.45100 1.000 71.49713 381 ASP F CA 1
ATOM 14726 C C . ASP E 1 383 ? 90.17700 76.12400 53.73100 1.000 71.87403 381 ASP F C 1
ATOM 14727 O O . ASP E 1 383 ? 90.89600 77.09200 53.99600 1.000 73.97604 381 ASP F O 1
ATOM 14732 N N . LEU E 1 384 ? 90.08700 75.06300 54.54300 1.000 68.67865 382 LEU F N 1
ATOM 14733 C CA . LEU E 1 384 ? 90.83600 75.01900 55.79200 1.000 66.81673 382 LEU F CA 1
ATOM 14734 C C . LEU E 1 384 ? 92.32400 75.13800 55.51700 1.000 68.97823 382 LEU F C 1
ATOM 14735 O O . LEU E 1 384 ? 93.04300 75.84800 56.23400 1.000 69.65258 382 LEU F O 1
ATOM 14740 N N . PHE E 1 385 ? 92.78600 74.49100 54.47000 1.000 68.32625 383 PHE F N 1
ATOM 14741 C CA . PHE E 1 385 ? 94.22300 74.58800 54.15500 1.000 69.44159 383 PHE F CA 1
ATOM 14742 C C . PHE E 1 385 ? 94.57700 76.00600 53.72800 1.000 72.45791 383 PHE F C 1
ATOM 14743 O O . PHE E 1 385 ? 95.59600 76.51300 54.11300 1.000 70.55368 383 PHE F O 1
ATOM 14751 N N . GLU E 1 386 ? 93.73400 76.61400 52.91600 1.000 73.94456 384 GLU F N 1
ATOM 14752 C CA . GLU E 1 386 ? 94.05000 77.96900 52.43300 1.000 73.50717 384 GLU F CA 1
ATOM 14753 C C . GLU E 1 386 ? 94.09300 78.91400 53.62100 1.000 76.20442 384 GLU F C 1
ATOM 14754 O O . GLU E 1 386 ? 95.04500 79.65100 53.73800 1.000 77.20900 384 GLU F O 1
ATOM 14760 N N . ALA E 1 387 ? 93.10100 78.83900 54.48700 1.000 73.39386 385 ALA F N 1
ATOM 14761 C CA . ALA E 1 387 ? 93.06600 79.75000 55.63700 1.000 71.97942 385 ALA F CA 1
ATOM 14762 C C . ALA E 1 387 ? 94.20100 79.47200 56.61200 1.000 74.07671 385 ALA F C 1
ATOM 14763 O O . ALA E 1 387 ? 94.88400 80.40000 56.96800 1.000 72.24618 385 ALA F O 1
ATOM 14765 N N . LEU E 1 388 ? 94.43700 78.21100 56.95000 1.000 73.78995 386 LEU F N 1
ATOM 14766 C CA . LEU E 1 388 ? 95.42300 77.92100 57.98500 1.000 71.35125 386 LEU F CA 1
ATOM 14767 C C . LEU E 1 388 ? 96.83100 78.23300 57.50600 1.000 73.26984 386 LEU F C 1
ATOM 14768 O O . LEU E 1 388 ? 97.69600 78.61700 58.30100 1.000 72.84732 386 LEU F O 1
ATOM 14773 N N . SER E 1 389 ? 97.09300 78.00700 56.21700 1.000 72.96121 387 SER F N 1
ATOM 14774 C CA . SER E 1 389 ? 98.38400 78.33200 55.62800 1.000 74.09273 387 SER F CA 1
ATOM 14775 C C . SER E 1 389 ? 98.55500 79.84800 55.41100 1.000 74.84211 387 SER F C 1
ATOM 14776 O O . SER E 1 389 ? 99.69400 80.32500 55.26500 1.000 69.80736 387 SER F O 1
ATOM 14779 N N . ALA E 1 390 ? 97.45700 80.61600 55.48800 1.000 73.46363 388 ALA F N 1
ATOM 14780 C CA . ALA E 1 390 ? 97.52400 82.07700 55.39200 1.000 75.08067 388 ALA F CA 1
ATOM 14781 C C . ALA E 1 390 ? 98.12200 82.72500 56.64400 1.000 78.46862 388 ALA F C 1
ATOM 14782 O O . ALA E 1 390 ? 98.94300 83.64700 56.54200 1.000 77.01416 388 ALA F O 1
ATOM 14784 N N . ASP E 1 391 ? 97.69800 82.29700 57.83400 1.000 74.17056 389 ASP F N 1
ATOM 14785 C CA . ASP E 1 391 ? 98.36500 82.70700 59.06900 1.000 74.63000 389 ASP F CA 1
ATOM 14786 C C . ASP E 1 391 ? 98.34700 81.56600 60.06900 1.000 74.15946 389 ASP F C 1
ATOM 14787 O O . ASP E 1 391 ? 97.46900 81.48500 60.93900 1.000 75.21321 389 ASP F O 1
ATOM 14792 N N . PRO E 1 392 ? 99.36400 80.70400 60.02100 1.000 74.37729 390 PRO F N 1
ATOM 14793 C CA . PRO E 1 392 ? 99.36400 79.52100 60.89400 1.000 72.94248 390 PRO F CA 1
ATOM 14794 C C . PRO E 1 392 ? 99.47500 79.87200 62.35800 1.000 73.00676 390 PRO F C 1
ATOM 14795 O O . PRO E 1 392 ? 98.77400 79.27600 63.19100 1.000 72.01883 390 PRO F O 1
ATOM 14799 N N . GLU E 1 393 ? 100.39500 80.76700 62.68900 1.000 72.27271 391 GLU F N 1
ATOM 14800 C CA . GLU E 1 393 ? 100.65600 81.09300 64.10900 1.000 75.44620 391 GLU F CA 1
ATOM 14801 C C . GLU E 1 393 ? 99.39500 81.60900 64.79300 1.000 74.76374 391 GLU F C 1
ATOM 14802 O O . GLU E 1 393 ? 99.22200 81.33500 65.97700 1.000 73.86059 391 GLU F O 1
ATOM 14808 N N . ARG E 1 394 ? 98.53500 82.29900 64.05800 1.000 75.14773 392 ARG F N 1
ATOM 14809 C CA . ARG E 1 394 ? 97.34700 82.89400 64.71000 1.000 73.83870 392 ARG F CA 1
ATOM 14810 C C . ARG E 1 394 ? 96.13800 81.96200 64.65500 1.000 71.02430 392 ARG F C 1
ATOM 14811 O O . ARG E 1 394 ? 95.34500 82.02400 65.58000 1.000 71.95176 392 ARG F O 1
ATOM 14819 N N . LEU E 1 395 ? 96.02400 81.11200 63.63800 1.000 71.88492 393 LEU F N 1
ATOM 14820 C CA . LEU E 1 395 ? 94.79800 80.28000 63.51100 1.000 70.07632 393 LEU F CA 1
ATOM 14821 C C . LEU E 1 395 ? 94.98200 78.85900 64.04100 1.000 67.32545 393 LEU F C 1
ATOM 14822 O O . LEU E 1 395 ? 93.99800 78.29800 64.50300 1.000 62.19001 393 LEU F O 1
ATOM 14827 N N . LEU E 1 396 ? 96.18300 78.30000 63.97600 1.000 65.43990 394 LEU F N 1
ATOM 14828 C CA . LEU E 1 396 ? 96.33600 76.93800 64.46300 1.000 67.11953 394 LEU F CA 1
ATOM 14829 C C . LEU E 1 396 ? 96.08400 76.90000 65.96800 1.000 66.94665 394 LEU F C 1
ATOM 14830 O O . LEU E 1 396 ? 96.22400 77.91500 66.65500 1.000 69.92793 394 LEU F O 1
ATOM 14835 N N . PRO E 1 397 ? 95.64600 75.75400 66.49200 1.000 67.91591 395 PRO F N 1
ATOM 14836 C CA . PRO E 1 397 ? 95.65900 75.57100 67.94600 1.000 67.88344 395 PRO F CA 1
ATOM 14837 C C . PRO E 1 397 ? 97.08000 75.78600 68.44500 1.000 66.46746 395 PRO F C 1
ATOM 14838 O O . PRO E 1 397 ? 98.05700 75.50200 67.74600 1.000 68.06335 395 PRO F O 1
ATOM 14842 N N . GLN E 1 398 ? 97.19000 76.26600 69.67800 1.000 68.05914 396 GLN F N 1
ATOM 14843 C CA . GLN E 1 398 ? 98.46600 76.79200 70.14300 1.000 73.37021 396 GLN F CA 1
ATOM 14844 C C . GLN E 1 398 ? 99.56800 75.74200 70.06800 1.000 74.14169 396 GLN F C 1
ATOM 14845 O O . GLN E 1 398 ? 100.67000 76.03100 69.57000 1.000 74.12535 396 GLN F O 1
ATOM 14851 N N . ALA E 1 399 ? 99.27400 74.50200 70.49400 1.000 71.60595 397 ALA F N 1
ATOM 14852 C CA . ALA E 1 399 ? 100.28700 73.44400 70.43300 1.000 72.03405 397 ALA F CA 1
ATOM 14853 C C . ALA E 1 399 ? 100.69600 73.15100 68.99400 1.000 72.22466 397 ALA F C 1
ATOM 14854 O O . ALA E 1 399 ? 101.88400 72.96300 68.69700 1.000 73.91841 397 ALA F O 1
ATOM 14856 N N . THR E 1 400 ? 99.73200 73.12700 68.08300 1.000 69.50582 398 THR F N 1
ATOM 14857 C CA . THR E 1 400 ? 100.06800 72.92500 66.68300 1.000 69.66970 398 THR F CA 1
ATOM 14858 C C . THR E 1 400 ? 100.82000 74.12000 66.11700 1.000 71.34295 398 THR F C 1
ATOM 14859 O O . THR E 1 400 ? 101.73100 73.95800 65.29300 1.000 69.79040 398 THR F O 1
ATOM 14863 N N . GLY E 1 401 ? 100.45000 75.32700 66.55100 1.000 72.83377 399 GLY F N 1
ATOM 14864 C CA . GLY E 1 401 ? 101.21900 76.50400 66.17600 1.000 73.79608 399 GLY F CA 1
ATOM 14865 C C . GLY E 1 401 ? 102.66100 76.41100 66.62000 1.000 74.94754 399 GLY F C 1
ATOM 14866 O O . GLY E 1 401 ? 103.57200 76.87100 65.92000 1.000 76.03038 399 GLY F O 1
ATOM 14867 N N . GLU E 1 402 ? 102.88700 75.82500 67.79700 1.000 77.66396 400 GLU F N 1
ATOM 14868 C CA . GLU E 1 402 ? 104.25000 75.61000 68.26900 1.000 80.58742 400 GLU F CA 1
ATOM 14869 C C . GLU E 1 402 ? 105.00800 74.66000 67.34600 1.000 80.39590 400 GLU F C 1
ATOM 14870 O O . GLU E 1 402 ? 106.12300 74.96000 66.91000 1.000 80.07579 400 GLU F O 1
ATOM 14872 N N . LYS E 1 403 ? 104.39100 73.53400 66.98300 1.000 82.85922 401 LYS F N 1
ATOM 14873 C CA . LYS E 1 403 ? 105.06400 72.60600 66.08100 1.000 83.42361 401 LYS F CA 1
ATOM 14874 C C . LYS E 1 403 ? 105.28400 73.23600 64.71100 1.000 84.17759 401 LYS F C 1
ATOM 14875 O O . LYS E 1 403 ? 106.26300 72.90700 64.03000 1.000 86.84364 401 LYS F O 1
ATOM 14881 N N . TRP E 1 404 ? 104.40900 74.17000 64.30000 1.000 80.07392 402 TRP F N 1
ATOM 14882 C CA . TRP E 1 404 ? 104.61100 74.85000 63.02300 1.000 78.30310 402 TRP F CA 1
ATOM 14883 C C . TRP E 1 404 ? 105.83400 75.74600 63.08300 1.000 84.06408 402 TRP F C 1
ATOM 14884 O O . TRP E 1 404 ? 106.63900 75.76500 62.14400 1.000 85.40933 402 TRP F O 1
ATOM 14895 N N . ARG E 1 405 ? 105.99000 76.49900 64.18000 1.000 82.43279 403 ARG F N 1
ATOM 14896 C CA . ARG E 1 405 ? 107.14400 77.38400 64.30800 1.000 83.86280 403 ARG F CA 1
ATOM 14897 C C . ARG E 1 405 ? 108.44000 76.57900 64.31300 1.000 85.72546 403 ARG F C 1
ATOM 14898 O O . ARG E 1 405 ? 109.39500 76.91700 63.60400 1.000 87.10924 403 ARG F O 1
ATOM 14900 N N . LYS E 1 406 ? 108.48200 75.49400 65.09800 1.000 88.96575 404 LYS F N 1
ATOM 14901 C CA . LYS E 1 406 ? 109.66900 74.64100 65.13300 1.000 89.29476 404 LYS F CA 1
ATOM 14902 C C . LYS E 1 406 ? 109.94400 74.02600 63.76500 1.000 91.15244 404 LYS F C 1
ATOM 14903 O O . LYS E 1 406 ? 111.09200 73.98700 63.31200 1.000 94.99415 404 LYS F O 1
ATOM 14905 N N . ALA E 1 407 ? 108.89900 73.56700 63.07900 1.000 90.87569 405 ALA F N 1
ATOM 14906 C CA . ALA E 1 407 ? 109.07200 72.92000 61.78600 1.000 92.17112 405 ALA F CA 1
ATOM 14907 C C . ALA E 1 407 ? 109.51200 73.88200 60.69800 1.000 96.60348 405 ALA F C 1
ATOM 14908 O O . ALA E 1 407 ? 109.92900 73.42900 59.62700 1.000 100.42025 405 ALA F O 1
ATOM 14910 N N . GLN E 1 408 ? 109.42100 75.18600 60.92400 1.000 95.09084 406 GLN F N 1
ATOM 14911 C CA . GLN E 1 408 ? 109.80300 76.10100 59.86400 1.000 100.15639 406 GLN F CA 1
ATOM 14912 C C . GLN E 1 408 ? 111.31200 76.21200 59.73300 1.000 101.43471 406 GLN F C 1
ATOM 14913 O O . GLN E 1 408 ? 111.79600 76.63000 58.67500 1.000 101.08403 406 GLN F O 1
ATOM 14919 N N . GLU E 1 409 ? 112.05400 75.77700 60.75900 1.000 104.62425 407 GLU F N 1
ATOM 14920 C CA . GLU E 1 409 ? 113.51200 75.74000 60.70500 1.000 107.64715 407 GLU F CA 1
ATOM 14921 C C . GLU E 1 409 ? 114.02700 74.73200 59.68600 1.000 110.97079 407 GLU F C 1
ATOM 14922 O O . GLU E 1 409 ? 115.12200 74.91000 59.15100 1.000 115.55712 407 GLU F O 1
ATOM 14924 N N . GLN E 1 410 ? 113.23900 73.70300 59.38900 1.000 109.41089 408 GLN F N 1
ATOM 14925 C CA . GLN E 1 410 ? 113.53300 72.75400 58.33100 1.000 112.14852 408 GLN F CA 1
ATOM 14926 C C . GLN E 1 410 ? 112.52100 72.88000 57.19400 1.000 113.29092 408 GLN F C 1
ATOM 14927 O O . GLN E 1 410 ? 112.28900 71.92100 56.46300 1.000 111.33466 408 GLN F O 1
ATOM 14933 N N . ASP E 1 411 ? 111.87800 74.04300 57.07300 1.000 121.64782 409 ASP F N 1
ATOM 14934 C CA . ASP E 1 411 ? 111.04800 74.38300 55.92900 1.000 119.47039 409 ASP F CA 1
ATOM 14935 C C . ASP E 1 411 ? 109.98200 73.32000 55.68200 1.000 118.52741 409 ASP F C 1
ATOM 14936 O O . ASP E 1 411 ? 109.74700 72.90800 54.54100 1.000 118.28350 409 ASP F O 1
ATOM 14941 N N . GLU E 1 412 ? 109.35700 72.80700 56.75700 1.000 106.86468 410 GLU F N 1
ATOM 14942 C CA . GLU E 1 412 ? 108.28800 71.81400 56.64700 1.000 97.62743 410 GLU F CA 1
ATOM 14943 C C . GLU E 1 412 ? 106.99500 72.25900 57.33000 1.000 89.24198 410 GLU F C 1
ATOM 14944 O O . GLU E 1 412 ? 106.20100 71.42300 57.77500 1.000 84.30700 410 GLU F O 1
ATOM 14950 N N . GLY E 1 413 ? 106.73800 73.56700 57.37700 1.000 88.85526 411 GLY F N 1
ATOM 14951 C CA . GLY E 1 413 ? 105.50500 74.04100 57.97600 1.000 82.61946 411 GLY F CA 1
ATOM 14952 C C . GLY E 1 413 ? 104.25500 73.51900 57.28600 1.000 79.40290 411 GLY F C 1
ATOM 14953 O O . GLY E 1 413 ? 103.23300 73.27300 57.94000 1.000 74.42678 411 GLY F O 1
ATOM 14954 N N . MET E 1 414 ? 104.32000 73.30800 55.96700 1.000 74.68904 412 MET F N 1
ATOM 14955 C CA . MET E 1 414 ? 103.13100 72.84000 55.26800 1.000 73.23167 412 MET F CA 1
ATOM 14956 C C . MET E 1 414 ? 102.73700 71.43300 55.70600 1.000 76.24515 412 MET F C 1
ATOM 14957 O O . MET E 1 414 ? 101.53900 71.15200 55.85900 1.000 72.15870 412 MET F O 1
ATOM 14962 N N . ARG E 1 415 ? 103.71700 70.55900 55.98100 1.000 75.04042 413 ARG F N 1
ATOM 14963 C CA . ARG E 1 415 ? 103.36300 69.22000 56.42200 1.000 73.01892 413 ARG F CA 1
ATOM 14964 C C . ARG E 1 415 ? 102.70100 69.24500 57.79100 1.000 70.56455 413 ARG F C 1
ATOM 14965 O O . ARG E 1 415 ? 101.78000 68.45500 58.04700 1.000 70.16016 413 ARG F O 1
ATOM 14973 N N . VAL E 1 416 ? 103.09500 70.19100 58.64700 1.000 72.83565 414 VAL F N 1
ATOM 14974 C CA . VAL E 1 416 ? 102.48100 70.29600 59.96400 1.000 68.39565 414 VAL F CA 1
ATOM 14975 C C . VAL E 1 416 ? 100.99900 70.61700 59.83000 1.000 68.93586 414 VAL F C 1
ATOM 14976 O O . VAL E 1 416 ? 100.15600 70.00700 60.49800 1.000 66.99953 414 VAL F O 1
ATOM 14980 N N . ILE E 1 417 ? 100.65500 71.56300 58.95100 1.000 68.08212 415 ILE F N 1
ATOM 14981 C CA . ILE E 1 417 ? 99.25000 71.88300 58.72000 1.000 68.85365 415 ILE F CA 1
ATOM 14982 C C . ILE E 1 417 ? 98.54000 70.67100 58.13800 1.000 67.65115 415 ILE F C 1
ATOM 14983 O O . ILE E 1 417 ? 97.42900 70.32200 58.55300 1.000 65.00199 415 ILE F O 1
ATOM 14988 N N . CYS E 1 418 ? 99.22700 69.95200 57.24900 1.000 69.94121 416 CYS F N 1
ATOM 14989 C CA . CYS E 1 418 ? 98.62400 68.83200 56.54300 1.000 66.42434 416 CYS F CA 1
ATOM 14990 C C . CYS E 1 418 ? 98.34700 67.69400 57.51400 1.000 64.71476 416 CYS F C 1
ATOM 14991 O O . CYS E 1 418 ? 97.23200 67.13700 57.52300 1.000 65.90426 416 CYS F O 1
ATOM 14994 N N . ASP E 1 419 ? 99.31600 67.42000 58.41500 1.000 62.95888 417 ASP F N 1
ATOM 14995 C CA . ASP E 1 419 ? 99.07900 66.49500 59.52100 1.000 64.16669 417 ASP F CA 1
ATOM 14996 C C . ASP E 1 419 ? 97.86600 66.91900 60.35200 1.000 64.35573 417 ASP F C 1
ATOM 14997 O O . ASP E 1 419 ? 97.03100 66.08600 60.73600 1.000 61.32910 417 ASP F O 1
ATOM 15002 N N . TYR E 1 420 ? 97.76800 68.21100 60.66400 1.000 64.92089 418 TYR F N 1
ATOM 15003 C CA . TYR E 1 420 ? 96.70700 68.69800 61.53400 1.000 61.68107 418 TYR F CA 1
ATOM 15004 C C . TYR E 1 420 ? 95.33900 68.41800 60.92700 1.000 58.68454 418 TYR F C 1
ATOM 15005 O O . TYR E 1 420 ? 94.42900 67.93600 61.61300 1.000 61.51154 418 TYR F O 1
ATOM 15014 N N . ILE E 1 421 ? 95.17700 68.71200 59.63500 1.000 57.13582 419 ILE F N 1
ATOM 15015 C CA . ILE E 1 421 ? 93.90500 68.47200 58.96300 1.000 61.10097 419 ILE F CA 1
ATOM 15016 C C . ILE E 1 421 ? 93.65400 66.97500 58.81100 1.000 64.49099 419 ILE F C 1
ATOM 15017 O O . ILE E 1 421 ? 92.52900 66.49900 59.02000 1.000 60.72391 419 ILE F O 1
ATOM 15022 N N . ALA E 1 422 ? 94.69800 66.21200 58.43800 1.000 62.93137 420 ALA F N 1
ATOM 15023 C CA . ALA E 1 422 ? 94.54000 64.77900 58.23200 1.000 62.54036 420 ALA F CA 1
ATOM 15024 C C . ALA E 1 422 ? 94.01700 64.07000 59.47500 1.000 62.86163 420 ALA F C 1
ATOM 15025 O O . ALA E 1 422 ? 93.23900 63.12900 59.35000 1.000 59.54572 420 ALA F O 1
ATOM 15027 N N . ALA E 1 423 ? 94.37800 64.52800 60.67300 1.000 61.91572 421 ALA F N 1
ATOM 15028 C CA . ALA E 1 423 ? 93.92000 63.87100 61.89400 1.000 59.25502 421 ALA F CA 1
ATOM 15029 C C . ALA E 1 423 ? 92.56500 64.38200 62.37500 1.000 61.42669 421 ALA F C 1
ATOM 15030 O O . ALA E 1 423 ? 92.13200 64.01200 63.46800 1.000 64.86493 421 ALA F O 1
ATOM 15032 N N . MET E 1 424 ? 91.92400 65.28200 61.64400 1.000 59.65425 422 MET F N 1
ATOM 15033 C CA . MET E 1 424 ? 90.60300 65.71900 62.05000 1.000 61.57983 422 MET F CA 1
ATOM 15034 C C . MET E 1 424 ? 89.56400 64.66800 61.70100 1.000 63.43525 422 MET F C 1
ATOM 15035 O O . MET E 1 424 ? 89.68200 63.95400 60.69600 1.000 60.83937 422 MET F O 1
ATOM 15040 N N . THR E 1 425 ? 88.52200 64.60200 62.51800 1.000 63.60421 423 THR F N 1
ATOM 15041 C CA . THR E 1 425 ? 87.32700 63.91300 62.07400 1.000 63.53204 423 THR F CA 1
ATOM 15042 C C . THR E 1 425 ? 86.49600 64.84800 61.21500 1.000 66.65144 423 THR F C 1
ATOM 15043 O O . THR E 1 425 ? 86.72100 66.05500 61.18700 1.000 68.21197 423 THR F O 1
ATOM 15047 N N . ASP E 1 426 ? 85.48900 64.29000 60.54100 1.000 68.08844 424 ASP F N 1
ATOM 15048 C CA . ASP E 1 426 ? 84.63800 65.13500 59.71000 1.000 69.85833 424 ASP F CA 1
ATOM 15049 C C . ASP E 1 426 ? 83.95600 66.20500 60.54900 1.000 69.39950 424 ASP F C 1
ATOM 15050 O O . ASP E 1 426 ? 83.90300 67.37400 60.14900 1.000 70.04448 424 ASP F O 1
ATOM 15055 N N . ALA E 1 427 ? 83.49300 65.84400 61.74500 1.000 67.62897 425 ALA F N 1
ATOM 15056 C CA . ALA E 1 427 ? 82.82200 66.83000 62.57600 1.000 65.00332 425 ALA F CA 1
ATOM 15057 C C . ALA E 1 427 ? 83.77800 67.93800 62.99600 1.000 67.01808 425 ALA F C 1
ATOM 15058 O O . ALA E 1 427 ? 83.40700 69.11700 62.97000 1.000 67.21502 425 ALA F O 1
ATOM 15060 N N . TYR E 1 428 ? 85.01700 67.58800 63.36100 1.000 64.76034 426 TYR F N 1
ATOM 15061 C CA . TYR E 1 428 ? 85.97800 68.61600 63.75200 1.000 63.41484 426 TYR F CA 1
ATOM 15062 C C . TYR E 1 428 ? 86.25100 69.54600 62.58400 1.000 66.26697 426 TYR F C 1
ATOM 15063 O O . TYR E 1 428 ? 86.19900 70.77900 62.71800 1.000 63.97466 426 TYR F O 1
ATOM 15072 N N . ALA E 1 429 ? 86.50600 68.95800 61.42300 1.000 66.11715 427 ALA F N 1
ATOM 15073 C CA . ALA E 1 429 ? 86.81200 69.79300 60.24900 1.000 66.08454 427 ALA F CA 1
ATOM 15074 C C . ALA E 1 429 ? 85.60500 70.67900 59.96500 1.000 67.55767 427 ALA F C 1
ATOM 15075 O O . ALA E 1 429 ? 85.79100 71.85000 59.67300 1.000 66.79654 427 ALA F O 1
ATOM 15077 N N . GLN E 1 430 ? 84.40800 70.11900 60.06000 1.000 70.58569 428 GLN F N 1
ATOM 15078 C CA . GLN E 1 430 ? 83.20000 70.92600 59.78000 1.000 72.63592 428 GLN F CA 1
ATOM 15079 C C . GLN E 1 430 ? 83.09200 72.04200 60.82200 1.000 72.35443 428 GLN F C 1
ATOM 15080 O O . GLN E 1 430 ? 82.82300 73.17600 60.43200 1.000 73.59907 428 GLN F O 1
ATOM 15086 N N . ARG E 1 431 ? 83.34700 71.73200 62.09000 1.000 68.86974 429 ARG F N 1
ATOM 15087 C CA . ARG E 1 431 ? 83.24700 72.74900 63.16500 1.000 66.79108 429 ARG F CA 1
ATOM 15088 C C . ARG E 1 431 ? 84.28300 73.84900 62.93300 1.000 67.93146 429 ARG F C 1
ATOM 15089 O O . ARG E 1 431 ? 83.92100 75.01400 63.04900 1.000 72.75857 429 ARG F O 1
ATOM 15097 N N . LEU E 1 432 ? 85.51500 73.48100 62.59000 1.000 67.00318 430 LEU F N 1
ATOM 15098 C CA . LEU E 1 432 ? 86.56000 74.48100 62.33000 1.000 63.75320 430 LEU F CA 1
ATOM 15099 C C . LEU E 1 432 ? 86.18200 75.29600 61.10900 1.000 67.70265 430 LEU F C 1
ATOM 15100 O O . LEU E 1 432 ? 86.38400 76.47300 61.12800 1.000 66.03433 430 LEU F O 1
ATOM 15105 N N . HIS E 1 433 ? 85.66900 74.65800 60.07400 1.000 66.32504 431 HIS F N 1
ATOM 15106 C CA . HIS E 1 433 ? 85.30400 75.41300 58.87900 1.000 64.74281 431 HIS F CA 1
ATOM 15107 C C . HIS E 1 433 ? 84.27100 76.47900 59.20700 1.000 70.21043 431 HIS F C 1
ATOM 15108 O O . HIS E 1 433 ? 84.36900 77.62100 58.73200 1.000 65.87731 431 HIS F O 1
ATOM 15115 N N . GLN E 1 434 ? 83.29400 76.13700 60.04800 1.000 68.94869 432 GLN F N 1
ATOM 15116 C CA . GLN E 1 434 ? 82.30700 77.13000 60.45100 1.000 73.49946 432 GLN F CA 1
ATOM 15117 C C . GLN E 1 434 ? 82.93000 78.27300 61.24700 1.000 69.74803 432 GLN F C 1
ATOM 15118 O O . GLN E 1 434 ? 82.47100 79.41400 61.14800 1.000 72.38648 432 GLN F O 1
ATOM 15124 N N . GLN E 1 435 ? 83.95200 77.98400 62.05400 1.000 68.00131 433 GLN F N 1
ATOM 15125 C CA . GLN E 1 435 ? 84.61700 79.02700 62.82600 1.000 68.50114 433 GLN F CA 1
ATOM 15126 C C . GLN E 1 435 ? 85.35200 80.00700 61.92600 1.000 66.50435 433 GLN F C 1
ATOM 15127 O O . GLN E 1 435 ? 85.58900 81.15000 62.32500 1.000 69.50886 433 GLN F O 1
ATOM 15133 N N . LEU E 1 436 ? 85.77200 79.56200 60.74300 1.000 68.06210 434 LEU F N 1
ATOM 15134 C CA . LEU E 1 436 ? 86.53400 80.39400 59.82600 1.000 66.00701 434 LEU F CA 1
ATOM 15135 C C . LEU E 1 436 ? 85.69600 81.02200 58.71400 1.000 68.11483 434 LEU F C 1
ATOM 15136 O O . LEU E 1 436 ? 86.17400 81.96700 58.07500 1.000 71.24811 434 LEU F O 1
ATOM 15141 N N . PHE E 1 437 ? 84.47900 80.53400 58.44300 1.000 67.83386 435 PHE F N 1
ATOM 15142 C CA . PHE E 1 437 ? 83.80500 81.03200 57.25000 1.000 69.52762 435 PHE F CA 1
ATOM 15143 C C . PHE E 1 437 ? 82.32500 81.35200 57.39200 1.000 78.14665 435 PHE F C 1
ATOM 15144 O O . PHE E 1 437 ? 81.82500 82.13000 56.57300 1.000 79.44179 435 PHE F O 1
ATOM 15152 N N . SER E 1 438 ? 81.58500 80.80800 58.34900 1.000 96.44512 436 SER F N 1
ATOM 15153 C CA . SER E 1 438 ? 80.14200 81.08300 58.28800 1.000 97.43447 436 SER F CA 1
ATOM 15154 C C . SER E 1 438 ? 79.57100 81.84200 59.47300 1.000 98.21218 436 SER F C 1
ATOM 15155 O O . SER E 1 438 ? 78.48700 82.42400 59.36300 1.000 98.73998 436 SER F O 1
ATOM 15158 N N . GLU F 1 10 ? 79.99100 20.41300 79.53000 1.000 83.65447 8 GLU E N 1
ATOM 15159 C CA . GLU F 1 10 ? 78.66800 21.09400 79.55600 1.000 85.43171 8 GLU E CA 1
ATOM 15160 C C . GLU F 1 10 ? 78.82600 22.62100 79.53700 1.000 81.60593 8 GLU E C 1
ATOM 15161 O O . GLU F 1 10 ? 77.97900 23.28400 78.91000 1.000 82.11545 8 GLU E O 1
ATOM 15167 N N . TRP F 1 11 ? 79.86300 23.15700 80.18800 1.000 75.36496 9 TRP E N 1
ATOM 15168 C CA . TRP F 1 11 ? 80.05500 24.62000 80.22700 1.000 73.38915 9 TRP E CA 1
ATOM 15169 C C . TRP F 1 11 ? 80.45700 25.16500 78.86700 1.000 72.87455 9 TRP E C 1
ATOM 15170 O O . TRP F 1 11 ? 80.54400 26.35000 78.75800 1.000 70.80524 9 TRP E O 1
ATOM 15181 N N . LEU F 1 12 ? 80.81400 24.31400 77.92500 1.000 71.64436 10 LEU E N 1
ATOM 15182 C CA . LEU F 1 12 ? 81.14100 24.76500 76.57700 1.000 72.90539 10 LEU E CA 1
ATOM 15183 C C . LEU F 1 12 ? 79.96200 24.70700 75.61600 1.000 75.91626 10 LEU E C 1
ATOM 15184 O O . LEU F 1 12 ? 80.11500 25.07000 74.44400 1.000 78.22133 10 LEU E O 1
ATOM 15189 N N . ALA F 1 13 ? 78.79400 24.27600 76.07900 1.000 72.85962 11 ALA E N 1
ATOM 15190 C CA . ALA F 1 13 ? 77.67100 24.02600 75.19000 1.000 74.28383 11 ALA E CA 1
ATOM 15191 C C . ALA F 1 13 ? 76.92100 25.31300 74.85300 1.000 76.68661 11 ALA E C 1
ATOM 15192 O O . ALA F 1 13 ? 76.89200 26.26500 75.63200 1.000 75.12799 11 ALA E O 1
ATOM 15194 N N . ARG F 1 14 ? 76.27100 25.30700 73.69500 1.000 76.25343 12 ARG E N 1
ATOM 15195 C CA . ARG F 1 14 ? 75.39100 26.37600 73.27100 1.000 74.73181 12 ARG E CA 1
ATOM 15196 C C . ARG F 1 14 ? 73.94900 25.89500 73.31800 1.000 78.90870 12 ARG E C 1
ATOM 15197 O O . ARG F 1 14 ? 73.66000 24.70000 73.22000 1.000 86.32263 12 ARG E O 1
ATOM 15205 N N . ASN F 1 15 ? 73.04500 26.85700 73.45800 1.000 78.69877 13 ASN E N 1
ATOM 15206 C CA . ASN F 1 15 ? 71.62700 26.56700 73.58500 1.000 82.97219 13 ASN E CA 1
ATOM 15207 C C . ASN F 1 15 ? 71.04700 25.97500 72.32200 1.000 88.80950 13 ASN E C 1
ATOM 15208 O O . ASN F 1 15 ? 69.99000 25.34800 72.38200 1.000 91.65847 13 ASN E O 1
ATOM 15213 N N . ASN F 1 16 ? 71.72700 26.11000 71.19700 1.000 100.58088 14 ASN E N 1
ATOM 15214 C CA . ASN F 1 16 ? 71.07500 25.61000 69.96100 1.000 106.00876 14 ASN E CA 1
ATOM 15215 C C . ASN F 1 16 ? 72.12100 24.92300 69.09500 1.000 108.36407 14 ASN E C 1
ATOM 15216 O O . ASN F 1 16 ? 73.27000 25.34600 69.14800 1.000 107.98350 14 ASN E O 1
ATOM 15221 N N . ASP F 1 17 ? 71.70700 23.88700 68.36500 1.000 111.10282 15 ASP E N 1
ATOM 15222 C CA . ASP F 1 17 ? 72.58000 23.03700 67.52400 1.000 112.89316 15 ASP E CA 1
ATOM 15223 C C . ASP F 1 17 ? 72.15100 23.07100 66.05300 1.000 117.11701 15 ASP E C 1
ATOM 15224 O O . ASP F 1 17 ? 72.49100 22.11900 65.35100 1.000 116.31564 15 ASP E O 1
ATOM 15226 N N . GLU F 1 18 ? 71.41800 24.09100 65.60300 1.000 115.22242 16 GLU E N 1
ATOM 15227 C CA . GLU F 1 18 ? 70.94300 24.11700 64.18900 1.000 113.75547 16 GLU E CA 1
ATOM 15228 C C . GLU F 1 18 ? 72.11000 24.17400 63.19200 1.000 114.88839 16 GLU E C 1
ATOM 15229 O O . GLU F 1 18 ? 72.05400 23.47600 62.18400 1.000 111.98891 16 GLU E O 1
ATOM 15235 N N . HIS F 1 19 ? 73.11500 25.00100 63.47300 1.000 113.64791 17 HIS E N 1
ATOM 15236 C CA . HIS F 1 19 ? 74.29200 25.20600 62.64400 1.000 110.44300 17 HIS E CA 1
ATOM 15237 C C . HIS F 1 19 ? 75.44300 24.38800 63.20600 1.000 109.14546 17 HIS E C 1
ATOM 15238 O O . HIS F 1 19 ? 75.54100 24.15800 64.41500 1.000 111.21137 17 HIS E O 1
ATOM 15245 N N . LYS F 1 20 ? 76.31600 23.95900 62.30700 1.000 107.58169 18 LYS E N 1
ATOM 15246 C CA . LYS F 1 20 ? 77.43700 23.09700 62.72600 1.000 109.92342 18 LYS E CA 1
ATOM 15247 C C . LYS F 1 20 ? 78.75700 23.81300 62.47100 1.000 107.91978 18 LYS E C 1
ATOM 15248 O O . LYS F 1 20 ? 78.83400 24.59600 61.53900 1.000 106.32711 18 LYS E O 1
ATOM 15250 N N . ILE F 1 21 ? 79.72800 23.56600 63.33600 1.000 105.89674 19 ILE E N 1
ATOM 15251 C CA . ILE F 1 21 ? 81.08100 24.15500 63.19800 1.000 99.08439 19 ILE E CA 1
ATOM 15252 C C . ILE F 1 21 ? 81.68700 23.59100 61.92200 1.000 99.86302 19 ILE E C 1
ATOM 15253 O O . ILE F 1 21 ? 81.54800 22.41400 61.69000 1.000 101.95025 19 ILE E O 1
ATOM 15258 N N . ARG F 1 22 ? 82.38600 24.41100 61.15600 1.000 98.04255 20 ARG E N 1
ATOM 15259 C CA . ARG F 1 22 ? 83.02700 23.92200 59.91800 1.000 95.03708 20 ARG E CA 1
ATOM 15260 C C . ARG F 1 22 ? 84.18900 23.00900 60.27900 1.000 96.18703 20 ARG E C 1
ATOM 15261 O O . ARG F 1 22 ? 84.80600 23.20100 61.31100 1.000 95.80910 20 ARG E O 1
ATOM 15269 N N . ARG F 1 23 ? 84.48800 22.07100 59.40000 1.000 97.65611 21 ARG E N 1
ATOM 15270 C CA . ARG F 1 23 ? 85.59200 21.11400 59.63700 1.000 98.42056 21 ARG E CA 1
ATOM 15271 C C . ARG F 1 23 ? 86.90700 21.87100 59.80500 1.000 96.18365 21 ARG E C 1
ATOM 15272 O O . ARG F 1 23 ? 87.72800 21.43800 60.60700 1.000 94.91785 21 ARG E O 1
ATOM 15274 N N . ASN F 1 24 ? 87.09900 22.95400 59.06300 1.000 97.50509 22 ASN E N 1
ATOM 15275 C CA . ASN F 1 24 ? 88.38700 23.68900 59.12000 1.000 96.22806 22 ASN E CA 1
ATOM 15276 C C . ASN F 1 24 ? 88.40200 24.73200 60.23500 1.000 93.46826 22 ASN E C 1
ATOM 15277 O O . ASN F 1 24 ? 89.39500 25.42200 60.35900 1.000 93.32239 22 ASN E O 1
ATOM 15282 N N . ASP F 1 25 ? 87.32700 24.84800 60.99200 1.000 88.51687 23 ASP E N 1
ATOM 15283 C CA . ASP F 1 25 ? 87.22700 25.83900 62.05500 1.000 88.91693 23 ASP E CA 1
ATOM 15284 C C . ASP F 1 25 ? 87.64700 25.13600 63.34300 1.000 85.57067 23 ASP E C 1
ATOM 15285 O O . ASP F 1 25 ? 86.85700 24.42100 63.96600 1.000 86.59205 23 ASP E O 1
ATOM 15290 N N . HIS F 1 26 ? 88.88300 25.36400 63.76700 1.000 81.83806 24 HIS E N 1
ATOM 15291 C CA . HIS F 1 26 ? 89.41900 24.74500 64.97200 1.000 82.00285 24 HIS E CA 1
ATOM 15292 C C . HIS F 1 26 ? 89.52100 25.75100 66.12100 1.000 78.08161 24 HIS E C 1
ATOM 15293 O O . HIS F 1 26 ? 90.36400 25.61400 67.01200 1.000 77.53209 24 HIS E O 1
ATOM 15300 N N . ARG F 1 27 ? 88.68300 26.77700 66.10300 1.000 75.91157 25 ARG E N 1
ATOM 15301 C CA . ARG F 1 27 ? 88.67500 27.73100 67.19700 1.000 74.02340 25 ARG E CA 1
ATOM 15302 C C . ARG F 1 27 ? 87.98100 27.13400 68.41900 1.000 75.08834 25 ARG E C 1
ATOM 15303 O O . ARG F 1 27 ? 87.11500 26.26300 68.30600 1.000 76.78139 25 ARG E O 1
ATOM 15311 N N . SER F 1 28 ? 88.36800 27.61500 69.59800 1.000 72.23190 26 SER E N 1
ATOM 15312 C CA . SER F 1 28 ? 87.68800 27.22100 70.81900 1.000 68.59367 26 SER E CA 1
ATOM 15313 C C . SER F 1 28 ? 86.31200 27.89000 70.89500 1.000 71.91175 26 SER E C 1
ATOM 15314 O O . SER F 1 28 ? 86.07700 28.92400 70.26000 1.000 69.07342 26 SER E O 1
ATOM 15317 N N . PRO F 1 29 ? 85.40000 27.36000 71.71300 1.000 70.66738 27 PRO E N 1
ATOM 15318 C CA . PRO F 1 29 ? 84.10000 28.03500 71.85500 1.000 68.35527 27 PRO E CA 1
ATOM 15319 C C . PRO F 1 29 ? 84.22500 29.49000 72.27600 1.000 67.39174 27 PRO E C 1
ATOM 15320 O O . PRO F 1 29 ? 83.40200 30.32600 71.87600 1.000 64.15436 27 PRO E O 1
ATOM 15324 N N . PHE F 1 30 ? 85.25300 29.81900 73.05000 1.000 66.64091 28 PHE E N 1
ATOM 15325 C CA . PHE F 1 30 ? 85.40800 31.17600 73.53900 1.000 65.48202 28 PHE E CA 1
ATOM 15326 C C . PHE F 1 30 ? 85.98600 32.08600 72.47200 1.000 66.81784 28 PHE E C 1
ATOM 15327 O O . PHE F 1 30 ? 85.72800 33.29800 72.49500 1.000 65.73583 28 PHE E O 1
ATOM 15335 N N . GLN F 1 31 ? 86.76800 31.53500 71.53800 1.000 66.60533 29 GLN E N 1
ATOM 15336 C CA . GLN F 1 31 ? 87.12600 32.33500 70.37500 1.000 64.65437 29 GLN E CA 1
ATOM 15337 C C . GLN F 1 31 ? 85.90100 32.60200 69.50900 1.000 65.28094 29 GLN E C 1
ATOM 15338 O O . GLN F 1 31 ? 85.76400 33.69200 68.94000 1.000 67.45324 29 GLN E O 1
ATOM 15344 N N . ARG F 1 32 ? 84.97600 31.64400 69.44600 1.000 64.63325 30 ARG E N 1
ATOM 15345 C CA . ARG F 1 32 ? 83.76500 31.85100 68.66600 1.000 64.05351 30 ARG E CA 1
ATOM 15346 C C . ARG F 1 32 ? 82.84400 32.85300 69.34400 1.000 65.14756 30 ARG E C 1
ATOM 15347 O O . ARG F 1 32 ? 82.22500 33.69100 68.67200 1.000 59.97592 30 ARG E O 1
ATOM 15355 N N . ASP F 1 33 ? 82.78600 32.82200 70.67700 1.000 63.05528 31 ASP E N 1
ATOM 15356 C CA . ASP F 1 33 ? 82.00400 33.81100 71.40900 1.000 60.55954 31 ASP E CA 1
ATOM 15357 C C . ASP F 1 33 ? 82.54100 35.22700 71.18100 1.000 61.96183 31 ASP E C 1
ATOM 15358 O O . ASP F 1 33 ? 81.77800 36.15500 70.88000 1.000 59.49199 31 ASP E O 1
ATOM 15363 N N . ARG F 1 34 ? 83.86200 35.40000 71.27400 1.000 61.72051 32 ARG E N 1
ATOM 15364 C CA . ARG F 1 34 ? 84.44900 36.72000 71.07700 1.000 63.07038 32 ARG E CA 1
ATOM 15365 C C . ARG F 1 34 ? 84.13200 37.27000 69.68600 1.000 60.79829 32 ARG E C 1
ATOM 15366 O O . ARG F 1 34 ? 83.65900 38.41100 69.55300 1.000 61.06289 32 ARG E O 1
ATOM 15374 N N . ALA F 1 35 ? 84.28400 36.43200 68.65200 1.000 62.38746 33 ALA E N 1
ATOM 15375 C CA . ALA F 1 35 ? 84.00800 36.86000 67.28400 1.000 63.95582 33 ALA E CA 1
ATOM 15376 C C . ALA F 1 35 ? 82.55800 37.29700 67.12400 1.000 61.67356 33 ALA E C 1
ATOM 15377 O O . ALA F 1 35 ? 82.27600 38.31500 66.47600 1.000 63.21682 33 ALA E O 1
ATOM 15379 N N . ARG F 1 36 ? 81.62700 36.55300 67.72200 1.000 57.74927 34 ARG E N 1
ATOM 15380 C CA . ARG F 1 36 ? 80.22400 36.92800 67.62300 1.000 59.09083 34 ARG E CA 1
ATOM 15381 C C . ARG F 1 36 ? 79.96600 38.28600 68.27400 1.000 60.46144 34 ARG E C 1
ATOM 15382 O O . ARG F 1 36 ? 79.12700 39.06500 67.80200 1.000 55.75885 34 ARG E O 1
ATOM 15390 N N . ILE F 1 37 ? 80.58400 38.53000 69.42800 1.000 59.11885 35 ILE E N 1
ATOM 15391 C CA . ILE F 1 37 ? 80.36400 39.79600 70.10500 1.000 59.04081 35 ILE E CA 1
ATOM 15392 C C . ILE F 1 37 ? 80.92600 40.94200 69.27900 1.000 58.37754 35 ILE E C 1
ATOM 15393 O O . ILE F 1 37 ? 80.23600 41.93200 69.04000 1.000 57.69168 35 ILE E O 1
ATOM 15398 N N . LEU F 1 38 ? 82.14300 40.77500 68.74200 1.000 58.43914 36 LEU E N 1
ATOM 15399 C CA . LEU F 1 38 ? 82.78500 41.83300 67.95700 1.000 60.10823 36 LEU E CA 1
ATOM 15400 C C . LEU F 1 38 ? 81.98700 42.18500 66.70900 1.000 60.90592 36 LEU E C 1
ATOM 15401 O O . LEU F 1 38 ? 81.99800 43.34100 66.27900 1.000 61.67670 36 LEU E O 1
ATOM 15406 N N . HIS F 1 39 ? 81.30700 41.21100 66.10700 1.000 58.43551 37 HIS E N 1
ATOM 15407 C CA . HIS F 1 39 ? 80.51300 41.45900 64.91500 1.000 61.39923 37 HIS E CA 1
ATOM 15408 C C . HIS F 1 39 ? 79.08400 41.91600 65.21900 1.000 59.37015 37 HIS E C 1
ATOM 15409 O O . HIS F 1 39 ? 78.33500 42.19700 64.28400 1.000 62.20305 37 HIS E O 1
ATOM 15416 N N . SER F 1 40 ? 78.65400 41.93100 66.47400 1.000 54.27338 38 SER E N 1
ATOM 15417 C CA . SER F 1 40 ? 77.25300 42.23500 66.75000 1.000 56.17084 38 SER E CA 1
ATOM 15418 C C . SER F 1 40 ? 76.96000 43.73400 66.64200 1.000 60.17878 38 SER E C 1
ATOM 15419 O O . SER F 1 40 ? 77.80300 44.58000 66.94500 1.000 56.98652 38 SER E O 1
ATOM 15422 N N . ALA F 1 41 ? 75.72500 44.04700 66.24500 1.000 58.84034 39 ALA E N 1
ATOM 15423 C CA . ALA F 1 41 ? 75.27800 45.43400 66.21700 1.000 60.43443 39 ALA E CA 1
ATOM 15424 C C . ALA F 1 41 ? 75.27900 46.04300 67.61400 1.000 58.40984 39 ALA E C 1
ATOM 15425 O O . ALA F 1 41 ? 75.53200 47.24000 67.77300 1.000 59.44421 39 ALA E O 1
ATOM 15427 N N . ALA F 1 42 ? 74.97500 45.24400 68.63200 1.000 55.75374 40 ALA E N 1
ATOM 15428 C CA . ALA F 1 42 ? 75.01600 45.74300 70.00000 1.000 59.45465 40 ALA E CA 1
ATOM 15429 C C . ALA F 1 42 ? 76.42300 46.18300 70.37900 1.000 61.03799 40 ALA E C 1
ATOM 15430 O O . ALA F 1 42 ? 76.60500 47.21600 71.03000 1.000 59.51933 40 ALA E O 1
ATOM 15432 N N . PHE F 1 43 ? 77.43800 45.43300 69.96100 1.000 58.94369 41 PHE E N 1
ATOM 15433 C CA . PHE F 1 43 ? 78.77700 45.88200 70.29200 1.000 58.17311 41 PHE E CA 1
ATOM 15434 C C . PHE F 1 43 ? 79.11800 47.13300 69.49800 1.000 57.30143 41 PHE E C 1
ATOM 15435 O O . PHE F 1 43 ? 79.72200 48.07100 70.03000 1.000 53.58777 41 PHE E O 1
ATOM 15443 N N . ARG F 1 44 ? 78.73000 47.16700 68.22300 1.000 55.87689 42 ARG E N 1
ATOM 15444 C CA . ARG F 1 44 ? 79.09300 48.30100 67.38800 1.000 58.94649 42 ARG E CA 1
ATOM 15445 C C . ARG F 1 44 ? 78.49400 49.59600 67.90900 1.000 60.56763 42 ARG E C 1
ATOM 15446 O O . ARG F 1 44 ? 79.13400 50.64300 67.81200 1.000 57.08176 42 ARG E O 1
ATOM 15454 N N . ARG F 1 45 ? 77.29900 49.52700 68.51000 1.000 59.68330 43 ARG E N 1
ATOM 15455 C CA . ARG F 1 45 ? 76.58700 50.70000 69.00000 1.000 60.93490 43 ARG E CA 1
ATOM 15456 C C . ARG F 1 45 ? 77.36800 51.42000 70.08200 1.000 62.04862 43 ARG E C 1
ATOM 15457 O O . ARG F 1 45 ? 77.08000 52.58800 70.36500 1.000 60.90381 43 ARG E O 1
ATOM 15465 N N . LEU F 1 46 ? 78.31000 50.72500 70.73100 1.000 58.40076 44 LEU E N 1
ATOM 15466 C CA . LEU F 1 46 ? 79.11900 51.33500 71.78100 1.000 59.59269 44 LEU E CA 1
ATOM 15467 C C . LEU F 1 46 ? 80.03500 52.42000 71.25500 1.000 60.59378 44 LEU E C 1
ATOM 15468 O O . LEU F 1 46 ? 80.66200 53.10900 72.06600 1.000 61.08116 44 LEU E O 1
ATOM 15473 N N . GLN F 1 47 ? 80.18400 52.53700 69.93300 1.000 60.21395 45 GLN E N 1
ATOM 15474 C CA . GLN F 1 47 ? 80.93300 53.65100 69.36700 1.000 61.68169 45 GLN E CA 1
ATOM 15475 C C . GLN F 1 47 ? 80.18100 54.96400 69.51700 1.000 63.27145 45 GLN E C 1
ATOM 15476 O O . GLN F 1 47 ? 80.80600 56.03000 69.48300 1.000 58.07815 45 GLN E O 1
ATOM 15482 N N . ALA F 1 48 ? 78.84100 54.91500 69.60600 1.000 62.64316 46 ALA E N 1
ATOM 15483 C CA . ALA F 1 48 ? 78.03800 56.11900 69.80600 1.000 65.82713 46 ALA E CA 1
ATOM 15484 C C . ALA F 1 48 ? 77.81400 56.45600 71.27300 1.000 73.19185 46 ALA E C 1
ATOM 15485 O O . ALA F 1 48 ? 77.89400 57.63300 71.64700 1.000 82.74296 46 ALA E O 1
ATOM 15487 N N . LYS F 1 49 ? 77.57000 55.43900 72.11100 1.000 76.22720 47 LYS E N 1
ATOM 15488 C CA . LYS F 1 49 ? 77.18100 55.64300 73.50900 1.000 78.98530 47 LYS E CA 1
ATOM 15489 C C . LYS F 1 49 ? 78.36900 56.11200 74.35900 1.000 78.00007 47 LYS E C 1
ATOM 15490 O O . LYS F 1 49 ? 79.42700 55.47500 74.37800 1.000 77.60346 47 LYS E O 1
ATOM 15496 N N . HIS F 1 61 ? 88.25100 60.96000 71.71500 1.000 67.86039 59 HIS E N 1
ATOM 15497 C CA . HIS F 1 61 ? 87.19000 60.01500 71.28300 1.000 72.79304 59 HIS E CA 1
ATOM 15498 C C . HIS F 1 61 ? 87.13200 58.81400 72.22900 1.000 73.80417 59 HIS E C 1
ATOM 15499 O O . HIS F 1 61 ? 87.37700 57.69400 71.76700 1.000 66.38266 59 HIS E O 1
ATOM 15506 N N . ARG F 1 62 ? 86.76300 59.04300 73.48800 1.000 74.91451 60 ARG E N 1
ATOM 15507 C CA . ARG F 1 62 ? 86.65700 57.92000 74.45000 1.000 66.84305 60 ARG E CA 1
ATOM 15508 C C . ARG F 1 62 ? 85.17600 57.56500 74.57500 1.000 66.67464 60 ARG E C 1
ATOM 15509 O O . ARG F 1 62 ? 84.40000 58.39500 75.06500 1.000 66.84415 60 ARG E O 1
ATOM 15517 N N . THR F 1 63 ? 84.83200 56.35000 74.15900 1.000 66.63117 61 THR E N 1
ATOM 15518 C CA . THR F 1 63 ? 83.42900 55.88100 74.14700 1.000 63.13675 61 THR E CA 1
ATOM 15519 C C . THR F 1 63 ? 83.30800 54.60100 74.96700 1.000 62.06967 61 THR E C 1
ATOM 15520 O O . THR F 1 63 ? 84.32700 54.12700 75.48400 1.000 63.12760 61 THR E O 1
ATOM 15524 N N . ARG F 1 64 ? 82.09100 54.07700 75.07500 1.000 61.94762 62 ARG E N 1
ATOM 15525 C CA . ARG F 1 64 ? 81.88300 52.83700 75.80500 1.000 64.09575 62 ARG E CA 1
ATOM 15526 C C . ARG F 1 64 ? 82.62200 51.68000 75.14600 1.000 60.01615 62 ARG E C 1
ATOM 15527 O O . ARG F 1 64 ? 83.06100 50.75900 75.84000 1.000 57.92719 62 ARG E O 1
ATOM 15535 N N . LEU F 1 65 ? 82.82800 51.75000 73.82400 1.000 57.96088 63 LEU E N 1
ATOM 15536 C CA . LEU F 1 65 ? 83.64600 50.75700 73.14100 1.000 58.38028 63 LEU E CA 1
ATOM 15537 C C . LEU F 1 65 ? 85.08600 50.87100 73.59000 1.000 61.13110 63 LEU E C 1
ATOM 15538 O O . LEU F 1 65 ? 85.72200 49.86600 73.92000 1.000 66.33367 63 LEU E O 1
ATOM 15543 N N . THR F 1 66 ? 85.59800 52.09400 73.63900 1.000 62.65266 64 THR E N 1
ATOM 15544 C CA . THR F 1 66 ? 86.94500 52.33800 74.13600 1.000 63.57282 64 THR E CA 1
ATOM 15545 C C . THR F 1 66 ? 87.13400 51.81000 75.55000 1.000 65.04261 64 THR E C 1
ATOM 15546 O O . THR F 1 66 ? 88.15200 51.17900 75.83800 1.000 65.57093 64 THR E O 1
ATOM 15550 N N . HIS F 1 67 ? 86.17200 52.06400 76.44600 1.000 65.51739 65 HIS E N 1
ATOM 15551 C CA . HIS F 1 67 ? 86.26100 51.53600 77.80600 1.000 66.84226 65 HIS E CA 1
ATOM 15552 C C . HIS F 1 67 ? 86.30700 50.01200 77.79800 1.000 66.29192 65 HIS E C 1
ATOM 15553 O O . HIS F 1 67 ? 87.11900 49.40600 78.50500 1.000 67.79883 65 HIS E O 1
ATOM 15560 N N . SER F 1 68 ? 85.51500 49.37500 76.93500 1.000 62.47223 66 SER E N 1
ATOM 15561 C CA . SER F 1 68 ? 85.47000 47.92200 76.96700 1.000 66.51443 66 SER E CA 1
ATOM 15562 C C . SER F 1 68 ? 86.73900 47.30100 76.39900 1.000 67.99976 66 SER E C 1
ATOM 15563 O O . SER F 1 68 ? 87.18000 46.26500 76.90100 1.000 67.63765 66 SER E O 1
ATOM 15566 N N . LEU F 1 69 ? 87.39800 47.95100 75.43500 1.000 65.29566 67 LEU E N 1
ATOM 15567 C CA . LEU F 1 69 ? 88.68800 47.43600 74.98500 1.000 66.25827 67 LEU E CA 1
ATOM 15568 C C . LEU F 1 69 ? 89.71200 47.51900 76.09900 1.000 68.39576 67 LEU E C 1
ATOM 15569 O O . LEU F 1 69 ? 90.49500 46.58400 76.30000 1.000 70.39139 67 LEU E O 1
ATOM 15574 N N . GLU F 1 70 ? 89.72000 48.63700 76.83200 1.000 67.04218 68 GLU E N 1
ATOM 15575 C CA . GLU F 1 70 ? 90.67300 48.79000 77.92000 1.000 70.17168 68 GLU E CA 1
ATOM 15576 C C . GLU F 1 70 ? 90.40600 47.76900 79.02000 1.000 68.47713 68 GLU E C 1
ATOM 15577 O O . GLU F 1 70 ? 91.33800 47.15500 79.55300 1.000 70.45552 68 GLU E O 1
ATOM 15583 N N . ALA F 1 71 ? 89.14000 47.52700 79.33000 1.000 68.37774 69 ALA E N 1
ATOM 15584 C CA . ALA F 1 71 ? 88.82900 46.52800 80.33400 1.000 68.16875 69 ALA E CA 1
ATOM 15585 C C . ALA F 1 71 ? 89.32800 45.15500 79.89700 1.000 68.91029 69 ALA E C 1
ATOM 15586 O O . ALA F 1 71 ? 89.92300 44.41900 80.69500 1.000 71.63748 69 ALA E O 1
ATOM 15588 N N . ALA F 1 72 ? 89.17500 44.83200 78.60800 1.000 69.20676 70 ALA E N 1
ATOM 15589 C CA . ALA F 1 72 ? 89.60000 43.52300 78.11400 1.000 69.47133 70 ALA E CA 1
ATOM 15590 C C . ALA F 1 72 ? 91.10700 43.32200 78.26900 1.000 74.73718 70 ALA E C 1
ATOM 15591 O O . ALA F 1 72 ? 91.55400 42.22000 78.60200 1.000 76.57524 70 ALA E O 1
ATOM 15593 N N . GLN F 1 73 ? 91.91000 44.37200 78.05400 1.000 71.08832 71 GLN E N 1
ATOM 15594 C CA . GLN F 1 73 ? 93.35400 44.18400 78.15800 1.000 73.50704 71 GLN E CA 1
ATOM 15595 C C . GLN F 1 73 ? 93.81400 44.12100 79.61300 1.000 73.22635 71 GLN E C 1
ATOM 15596 O O . GLN F 1 73 ? 94.78700 43.41700 79.93300 1.000 74.08138 71 GLN E O 1
ATOM 15602 N N . ILE F 1 74 ? 93.13900 44.84600 80.51500 1.000 71.53861 72 ILE E N 1
ATOM 15603 C CA . ILE F 1 74 ? 93.43300 44.69300 81.93500 1.000 71.62044 72 ILE E CA 1
ATOM 15604 C C . ILE F 1 74 ? 92.99600 43.31400 82.41400 1.000 73.75334 72 ILE E C 1
ATOM 15605 O O . ILE F 1 74 ? 93.68400 42.67100 83.22000 1.000 71.79031 72 ILE E O 1
ATOM 15610 N N . GLY F 1 75 ? 91.84900 42.84300 81.91600 1.000 70.88647 73 GLY E N 1
ATOM 15611 C CA . GLY F 1 75 ? 91.37000 41.52000 82.27600 1.000 71.38708 73 GLY E CA 1
ATOM 15612 C C . GLY F 1 75 ? 92.33000 40.42000 81.86500 1.000 73.23053 73 GLY E C 1
ATOM 15613 O O . GLY F 1 75 ? 92.58100 39.47800 82.62300 1.000 73.42260 73 GLY E O 1
ATOM 15614 N N . THR F 1 76 ? 92.85400 40.49900 80.64200 1.000 72.63454 74 THR E N 1
ATOM 15615 C CA . THR F 1 76 ? 93.87100 39.52400 80.26800 1.000 73.88127 74 THR E CA 1
ATOM 15616 C C . THR F 1 76 ? 95.16200 39.75900 81.04000 1.000 74.73570 74 THR E C 1
ATOM 15617 O O . THR F 1 76 ? 95.87800 38.79900 81.34100 1.000 75.99932 74 THR E O 1
ATOM 15621 N N . GLY F 1 77 ? 95.45400 41.01300 81.40400 1.000 74.92208 75 GLY E N 1
ATOM 15622 C CA . GLY F 1 77 ? 96.60100 41.27900 82.26000 1.000 74.24452 75 GLY E CA 1
ATOM 15623 C C . GLY F 1 77 ? 96.42300 40.70600 83.65700 1.000 75.83803 75 GLY E C 1
ATOM 15624 O O . GLY F 1 77 ? 97.38700 40.24900 84.27800 1.000 75.77663 75 GLY E O 1
ATOM 15625 N N . ILE F 1 78 ? 95.19200 40.74000 84.18200 1.000 76.39005 76 ILE E N 1
ATOM 15626 C CA . ILE F 1 78 ? 94.92000 40.13300 85.48600 1.000 76.02145 76 ILE E CA 1
ATOM 15627 C C . ILE F 1 78 ? 95.15800 38.62300 85.43000 1.000 77.84793 76 ILE E C 1
ATOM 15628 O O . ILE F 1 78 ? 95.81000 38.04100 86.31000 1.000 78.29985 76 ILE E O 1
ATOM 15633 N N . VAL F 1 79 ? 94.62700 37.96800 84.39000 1.000 75.46076 77 VAL E N 1
ATOM 15634 C CA . VAL F 1 79 ? 94.75600 36.51800 84.26400 1.000 77.32799 77 VAL E CA 1
ATOM 15635 C C . VAL F 1 79 ? 96.22200 36.10700 84.16700 1.000 80.48606 77 VAL E C 1
ATOM 15636 O O . VAL F 1 79 ? 96.67800 35.20100 84.87500 1.000 83.44597 77 VAL E O 1
ATOM 15640 N N . ALA F 1 80 ? 96.99200 36.80100 83.32600 1.000 80.95903 78 ALA E N 1
ATOM 15641 C CA . ALA F 1 80 ? 98.39900 36.45500 83.15700 1.000 80.03746 78 ALA E CA 1
ATOM 15642 C C . ALA F 1 80 ? 99.14300 36.57700 84.47400 1.000 86.76529 78 ALA E C 1
ATOM 15643 O O . ALA F 1 80 ? 100.02700 35.76400 84.78500 1.000 89.08982 78 ALA E O 1
ATOM 15645 N N . GLN F 1 81 ? 98.78800 37.58200 85.27100 1.000 84.68969 79 GLN E N 1
ATOM 15646 C CA . GLN F 1 81 ? 99.49300 37.79600 86.52600 1.000 87.22045 79 GLN E CA 1
ATOM 15647 C C . GLN F 1 81 ? 99.08500 36.76300 87.57400 1.000 88.45550 79 GLN E C 1
ATOM 15648 O O . GLN F 1 81 ? 99.92600 36.29300 88.34300 1.000 90.52725 79 GLN E O 1
ATOM 15654 N N . ILE F 1 82 ? 97.81100 36.39100 87.58600 1.000 85.01932 80 ILE E N 1
ATOM 15655 C CA . ILE F 1 82 ? 97.35200 35.36800 88.56500 1.000 85.31005 80 ILE E CA 1
ATOM 15656 C C . ILE F 1 82 ? 98.03000 34.03500 88.26000 1.000 91.16379 80 ILE E C 1
ATOM 15657 O O . ILE F 1 82 ? 98.46800 33.37300 89.19800 1.000 94.42137 80 ILE E O 1
ATOM 15662 N N . LYS F 1 83 ? 98.12600 33.69400 86.97900 1.000 89.15487 81 LYS E N 1
ATOM 15663 C CA . LYS F 1 83 ? 98.71100 32.40600 86.53700 1.000 91.62256 81 LYS E CA 1
ATOM 15664 C C . LYS F 1 83 ? 100.17500 32.31700 86.96600 1.000 97.60544 81 LYS E C 1
ATOM 15665 O O . LYS F 1 83 ? 100.60600 31.23200 87.37100 1.000 98.47129 81 LYS E O 1
ATOM 15671 N N . LEU F 1 84 ? 100.91100 33.41900 86.85300 1.000 101.44799 82 LEU E N 1
ATOM 15672 C CA . LEU F 1 84 ? 102.35100 33.40700 87.20800 1.000 101.56259 82 LEU E CA 1
ATOM 15673 C C . LEU F 1 84 ? 102.48400 33.15200 88.70900 1.000 101.38322 82 LEU E C 1
ATOM 15674 O O . LEU F 1 84 ? 103.28500 32.29700 89.08400 1.000 102.71652 82 LEU E O 1
ATOM 15679 N N . LYS F 1 85 ? 101.66100 33.82000 89.51400 1.000 97.45312 83 LYS E N 1
ATOM 15680 C CA . LYS F 1 85 ? 101.71500 33.69500 90.99000 1.000 95.91274 83 LYS E CA 1
ATOM 15681 C C . LYS F 1 85 ? 101.01400 32.46400 91.56400 1.000 91.86177 83 LYS E C 1
ATOM 15682 O O . LYS F 1 85 ? 101.46800 31.98400 92.58000 1.000 93.79534 83 LYS E O 1
ATOM 15688 N N . GLN F 1 86 ? 99.89000 32.05000 91.00000 1.000 94.06959 84 GLN E N 1
ATOM 15689 C CA . GLN F 1 86 ? 99.07500 30.98900 91.59100 1.000 92.36818 84 GLN E CA 1
ATOM 15690 C C . GLN F 1 86 ? 98.89700 29.89800 90.54600 1.000 93.43187 84 GLN E C 1
ATOM 15691 O O . GLN F 1 86 ? 97.85700 29.78500 89.88500 1.000 93.54688 84 GLN E O 1
ATOM 15697 N N . PRO F 1 87 ? 99.90600 29.05100 90.40500 1.000 93.69040 85 PRO E N 1
ATOM 15698 C CA . PRO F 1 87 ? 99.87400 27.97300 89.40300 1.000 96.32314 85 PRO E CA 1
ATOM 15699 C C . PRO F 1 87 ? 98.73000 26.96900 89.53500 1.000 95.74548 85 PRO E C 1
ATOM 15700 O O . PRO F 1 87 ? 98.31900 26.38800 88.52600 1.000 94.08973 85 PRO E O 1
ATOM 15704 N N . GLU F 1 88 ? 98.23700 26.70400 90.74600 1.000 91.23894 86 GLU E N 1
ATOM 15705 C CA . GLU F 1 88 ? 97.11900 25.77700 90.93300 1.000 90.13840 86 GLU E CA 1
ATOM 15706 C C . GLU F 1 88 ? 95.93800 26.06900 90.01400 1.000 92.46607 86 GLU E C 1
ATOM 15707 O O . GLU F 1 88 ? 95.26600 25.14500 89.54300 1.000 94.89251 86 GLU E O 1
ATOM 15713 N N . PHE F 1 89 ? 95.76800 27.33900 89.68000 1.000 95.04648 87 PHE E N 1
ATOM 15714 C CA . PHE F 1 89 ? 94.57000 27.78100 88.94000 1.000 89.83803 87 PHE E CA 1
ATOM 15715 C C . PHE F 1 89 ? 94.82200 27.90200 87.44900 1.000 92.08430 87 PHE E C 1
ATOM 15716 O O . PHE F 1 89 ? 93.97300 28.43200 86.78400 1.000 90.33439 87 PHE E O 1
ATOM 15724 N N . ARG F 1 90 ? 95.92600 27.38700 86.94500 1.000 100.17178 88 ARG E N 1
ATOM 15725 C CA . ARG F 1 90 ? 96.20500 27.59300 85.51100 1.000 100.49740 88 ARG E CA 1
ATOM 15726 C C . ARG F 1 90 ? 95.11500 26.98300 84.63600 1.000 102.01497 88 ARG E C 1
ATOM 15727 O O . ARG F 1 90 ? 94.77200 27.59500 83.64900 1.000 100.65706 88 ARG E O 1
ATOM 15735 N N . GLU F 1 91 ? 94.58900 25.82000 84.96800 1.000 98.15428 89 GLU E N 1
ATOM 15736 C CA . GLU F 1 91 ? 93.58600 25.26700 84.03200 1.000 101.40663 89 GLU E CA 1
ATOM 15737 C C . GLU F 1 91 ? 92.17900 25.75900 84.35900 1.000 100.84799 89 GLU E C 1
ATOM 15738 O O . GLU F 1 91 ? 91.29600 25.54600 83.54600 1.000 104.80395 89 GLU E O 1
ATOM 15744 N N . LEU F 1 92 ? 91.98300 26.38800 85.50600 1.000 92.99705 90 LEU E N 1
ATOM 15745 C CA . LEU F 1 92 ? 90.64600 26.84600 85.87300 1.000 87.35467 90 LEU E CA 1
ATOM 15746 C C . LEU F 1 92 ? 90.37800 28.26000 85.38100 1.000 83.31767 90 LEU E C 1
ATOM 15747 O O . LEU F 1 92 ? 89.22900 28.59700 85.05800 1.000 76.27173 90 LEU E O 1
ATOM 15752 N N . LEU F 1 93 ? 91.42200 29.07900 85.28500 1.000 81.68228 91 LEU E N 1
ATOM 15753 C CA . LEU F 1 93 ? 91.24400 30.47800 84.93400 1.000 79.07110 91 LEU E CA 1
ATOM 15754 C C . LEU F 1 93 ? 90.65000 30.60100 83.53500 1.000 76.81259 91 LEU E C 1
ATOM 15755 O O . LEU F 1 93 ? 90.86200 29.73100 82.68300 1.000 79.81628 91 LEU E O 1
ATOM 15760 N N . PRO F 1 94 ? 89.92300 31.68500 83.27100 1.000 73.80024 92 PRO E N 1
ATOM 15761 C CA . PRO F 1 94 ? 89.33600 31.88100 81.94300 1.000 75.40955 92 PRO E CA 1
ATOM 15762 C C . PRO F 1 94 ? 90.39200 32.05100 80.86300 1.000 77.13676 92 PRO E C 1
ATOM 15763 O O . PRO F 1 94 ? 91.46200 32.61700 81.08500 1.000 77.04477 92 PRO E O 1
ATOM 15767 N N . SER F 1 95 ? 90.06600 31.54900 79.67800 1.000 82.98728 93 SER E N 1
ATOM 15768 C CA . SER F 1 95 ? 90.84700 31.81700 78.48100 1.000 81.90365 93 SER E CA 1
ATOM 15769 C C . SER F 1 95 ? 90.87600 33.32200 78.19300 1.000 82.70565 93 SER E C 1
ATOM 15770 O O . SER F 1 95 ? 90.01800 34.08800 78.64500 1.000 82.44520 93 SER E O 1
ATOM 15773 N N . ASP F 1 96 ? 91.86600 33.74000 77.39900 1.000 77.64557 94 ASP E N 1
ATOM 15774 C CA . ASP F 1 96 ? 91.96900 35.14900 77.04100 1.000 75.31951 94 ASP E CA 1
ATOM 15775 C C . ASP F 1 96 ? 90.73900 35.61200 76.27500 1.000 74.91229 94 ASP E C 1
ATOM 15776 O O . ASP F 1 96 ? 90.17800 36.67900 76.56000 1.000 72.33287 94 ASP E O 1
ATOM 15781 N N . SER F 1 97 ? 90.28200 34.81100 75.30900 1.000 72.78230 95 SER E N 1
ATOM 15782 C CA . SER F 1 97 ? 89.14900 35.25100 74.50800 1.000 71.80650 95 SER E CA 1
ATOM 15783 C C . SER F 1 97 ? 87.84100 35.16400 75.29300 1.000 68.40891 95 SER E C 1
ATOM 15784 O O . SER F 1 97 ? 86.89200 35.87300 74.95800 1.000 69.08189 95 SER E O 1
ATOM 15787 N N . LEU F 1 98 ? 87.78800 34.35800 76.35600 1.000 68.20978 96 LEU E N 1
ATOM 15788 C CA . LEU F 1 98 ? 86.61300 34.35500 77.21700 1.000 68.89844 96 LEU E CA 1
ATOM 15789 C C . LEU F 1 98 ? 86.57400 35.61000 78.08200 1.000 71.49952 96 LEU E C 1
ATOM 15790 O O . LEU F 1 98 ? 85.54200 36.28900 78.16200 1.000 69.90481 96 LEU E O 1
ATOM 15795 N N . ILE F 1 99 ? 87.70000 35.95200 78.71500 1.000 70.68318 97 ILE E N 1
ATOM 15796 C CA . ILE F 1 99 ? 87.72700 37.17400 79.50800 1.000 68.28512 97 ILE E CA 1
ATOM 15797 C C . ILE F 1 99 ? 87.61400 38.39600 78.59500 1.000 69.55965 97 ILE E C 1
ATOM 15798 O O . ILE F 1 99 ? 87.06900 39.42600 79.00500 1.000 68.74929 97 ILE E O 1
ATOM 15803 N N . ASP F 1 100 ? 88.13300 38.31300 77.36100 1.000 69.57896 98 ASP E N 1
ATOM 15804 C CA . ASP F 1 100 ? 87.83600 39.33500 76.35400 1.000 66.13808 98 ASP E CA 1
ATOM 15805 C C . ASP F 1 100 ? 86.34100 39.43300 76.12300 1.000 65.55509 98 ASP E C 1
ATOM 15806 O O . ASP F 1 100 ? 85.77300 40.53100 76.11000 1.000 64.24925 98 ASP E O 1
ATOM 15811 N N . SER F 1 101 ? 85.67100 38.28100 75.97100 1.000 64.73701 99 SER E N 1
ATOM 15812 C CA . SER F 1 101 ? 84.26900 38.31200 75.57300 1.000 63.71507 99 SER E CA 1
ATOM 15813 C C . SER F 1 101 ? 83.42100 38.95700 76.66300 1.000 65.67234 99 SER E C 1
ATOM 15814 O O . SER F 1 101 ? 82.46800 39.70000 76.36500 1.000 59.67169 99 SER E O 1
ATOM 15817 N N . LEU F 1 102 ? 83.78900 38.74000 77.94700 1.000 65.06645 100 LEU E N 1
ATOM 15818 C CA . LEU F 1 102 ? 82.96300 39.28500 79.01500 1.000 64.50270 100 LEU E CA 1
ATOM 15819 C C . LEU F 1 102 ? 83.12800 40.77100 79.13900 1.000 65.11788 100 LEU E C 1
ATOM 15820 O O . LEU F 1 102 ? 82.14100 41.47800 79.37900 1.000 63.66411 100 LEU E O 1
ATOM 15825 N N . CYS F 1 103 ? 84.33700 41.27300 78.86000 1.000 65.05762 101 CYS E N 1
ATOM 15826 C CA . CYS F 1 103 ? 84.57200 42.70200 78.96800 1.000 61.68352 101 CYS E CA 1
ATOM 15827 C C . CYS F 1 103 ? 84.08600 43.42900 77.73400 1.000 63.97685 101 CYS E C 1
ATOM 15828 O O . CYS F 1 103 ? 83.66100 44.59100 77.83100 1.000 63.37887 101 CYS E O 1
ATOM 15831 N N . LEU F 1 104 ? 84.04300 42.74100 76.59400 1.000 61.08049 102 LEU E N 1
ATOM 15832 C CA . LEU F 1 104 ? 83.51500 43.38900 75.40700 1.000 60.56938 102 LEU E CA 1
ATOM 15833 C C . LEU F 1 104 ? 81.99800 43.50300 75.44800 1.000 61.78473 102 LEU E C 1
ATOM 15834 O O . LEU F 1 104 ? 81.43700 44.42700 74.84300 1.000 64.41620 102 LEU E O 1
ATOM 15839 N N . ALA F 1 105 ? 81.32800 42.61700 76.18900 1.000 59.81546 103 ALA E N 1
ATOM 15840 C CA . ALA F 1 105 ? 79.87400 42.52900 76.20300 1.000 59.77325 103 ALA E CA 1
ATOM 15841 C C . ALA F 1 105 ? 79.21800 43.21700 77.39100 1.000 63.83333 103 ALA E C 1
ATOM 15842 O O . ALA F 1 105 ? 78.00900 43.45400 77.33900 1.000 64.47277 103 ALA E O 1
ATOM 15844 N N . HIS F 1 106 ? 79.98100 43.57200 78.43700 1.000 64.71722 104 HIS E N 1
ATOM 15845 C CA . HIS F 1 106 ? 79.38500 43.94100 79.72100 1.000 67.58339 104 HIS E CA 1
ATOM 15846 C C . HIS F 1 106 ? 78.47200 45.16700 79.63000 1.000 72.28533 104 HIS E C 1
ATOM 15847 O O . HIS F 1 106 ? 77.50000 45.26300 80.38800 1.000 74.51295 104 HIS E O 1
ATOM 15854 N N . ASP F 1 107 ? 78.72900 46.07700 78.68600 1.000 79.38195 105 ASP E N 1
ATOM 15855 C CA . ASP F 1 107 ? 78.05200 47.36700 78.60700 1.000 81.10609 105 ASP E CA 1
ATOM 15856 C C . ASP F 1 107 ? 77.04200 47.48600 77.47800 1.000 78.13343 105 ASP E C 1
ATOM 15857 O O . ASP F 1 107 ? 76.51800 48.58200 77.25800 1.000 81.27256 105 ASP E O 1
ATOM 15862 N N . ILE F 1 108 ? 76.74300 46.40900 76.75700 1.000 64.76546 106 ILE E N 1
ATOM 15863 C CA . ILE F 1 108 ? 75.83900 46.56200 75.62100 1.000 64.08453 106 ILE E CA 1
ATOM 15864 C C . ILE F 1 108 ? 74.42000 46.91500 76.07600 1.000 61.22680 106 ILE E C 1
ATOM 15865 O O . ILE F 1 108 ? 73.63200 47.46400 75.29900 1.000 62.50063 106 ILE E O 1
ATOM 15870 N N . GLY F 1 109 ? 74.04000 46.53100 77.28400 1.000 61.84643 107 GLY E N 1
ATOM 15871 C CA . GLY F 1 109 ? 72.68500 46.77300 77.73000 1.000 63.18655 107 GLY E CA 1
ATOM 15872 C C . GLY F 1 109 ? 72.42300 48.18000 78.21700 1.000 64.07825 107 GLY E C 1
ATOM 15873 O O . GLY F 1 109 ? 71.28000 48.51500 78.54000 1.000 62.64374 107 GLY E O 1
ATOM 15874 N N . HIS F 1 110 ? 73.44000 49.02900 78.25600 1.000 64.78207 108 HIS E N 1
ATOM 15875 C CA . HIS F 1 110 ? 73.24300 50.36700 78.80200 1.000 68.74838 108 HIS E CA 1
ATOM 15876 C C . HIS F 1 110 ? 72.37800 51.19500 77.85900 1.000 65.08384 108 HIS E C 1
ATOM 15877 O O . HIS F 1 110 ? 72.56200 51.14000 76.64000 1.000 64.78611 108 HIS E O 1
ATOM 15884 N N . PRO F 1 111 ? 71.41900 51.94700 78.39000 1.000 62.98775 109 PRO E N 1
ATOM 15885 C CA . PRO F 1 111 ? 70.49000 52.67200 77.53900 1.000 62.35768 109 PRO E CA 1
ATOM 15886 C C . PRO F 1 111 ? 71.07700 54.00000 77.11300 1.000 61.49680 109 PRO E C 1
ATOM 15887 O O . PRO F 1 111 ? 72.14300 54.40200 77.59600 1.000 60.31329 109 PRO E O 1
ATOM 15891 N N . PRO F 1 112 ? 70.40700 54.69700 76.20400 1.000 60.08449 110 PRO E N 1
ATOM 15892 C CA . PRO F 1 112 ? 70.75700 56.09600 75.92200 1.000 60.40114 110 PRO E CA 1
ATOM 15893 C C . PRO F 1 112 ? 70.76000 56.90600 77.20900 1.000 62.54722 110 PRO E C 1
ATOM 15894 O O . PRO F 1 112 ? 69.91700 56.70800 78.08200 1.000 62.64741 110 PRO E O 1
ATOM 15898 N N . TYR F 1 113 ? 71.70300 57.83600 77.31700 1.000 65.47492 111 TYR E N 1
ATOM 15899 C CA . TYR F 1 113 ? 71.80200 58.76900 78.43900 1.000 65.39763 111 TYR E CA 1
ATOM 15900 C C . TYR F 1 113 ? 72.15800 58.09600 79.75100 1.000 68.25307 111 TYR E C 1
ATOM 15901 O O . TYR F 1 113 ? 71.85600 58.64400 80.81500 1.000 70.39644 111 TYR E O 1
ATOM 15910 N N . GLY F 1 114 ? 72.77000 56.91300 79.69700 1.000 67.98459 112 GLY E N 1
ATOM 15911 C CA . GLY F 1 114 ? 73.38500 56.33600 80.88200 1.000 70.05483 112 GLY E CA 1
ATOM 15912 C C . GLY F 1 114 ? 72.43600 56.23400 82.05500 1.000 70.91543 112 GLY E C 1
ATOM 15913 O O . GLY F 1 114 ? 71.28100 55.81100 81.91100 1.000 70.05862 112 GLY E O 1
ATOM 15914 N N . HIS F 1 115 ? 72.91600 56.67400 83.22600 1.000 75.93154 113 HIS E N 1
ATOM 15915 C CA . HIS F 1 115 ? 72.15800 56.49900 84.46400 1.000 76.71326 113 HIS E CA 1
ATOM 15916 C C . HIS F 1 115 ? 70.83400 57.24500 84.42700 1.000 77.01607 113 HIS E C 1
ATOM 15917 O O . HIS F 1 115 ? 69.86800 56.83300 85.08200 1.000 76.62155 113 HIS E O 1
ATOM 15924 N N . GLY F 1 116 ? 70.77500 58.36500 83.70800 1.000 74.04625 114 GLY E N 1
ATOM 15925 C CA . GLY F 1 116 ? 69.50100 59.03300 83.54400 1.000 72.54869 114 GLY E CA 1
ATOM 15926 C C . GLY F 1 116 ? 68.53100 58.21800 82.71500 1.000 72.39791 114 GLY E C 1
ATOM 15927 O O . GLY F 1 116 ? 67.35900 58.08000 83.07500 1.000 72.06833 114 GLY E O 1
ATOM 15928 N N . GLY F 1 117 ? 69.01600 57.63400 81.61500 1.000 72.75187 115 GLY E N 1
ATOM 15929 C CA . GLY F 1 117 ? 68.17600 56.76000 80.81200 1.000 69.05775 115 GLY E CA 1
ATOM 15930 C C . GLY F 1 117 ? 67.68200 55.54700 81.57600 1.000 65.78546 115 GLY E C 1
ATOM 15931 O O . GLY F 1 117 ? 66.49800 55.19400 81.49700 1.000 63.64307 115 GLY E O 1
ATOM 15932 N N . GLU F 1 118 ? 68.58000 54.91600 82.35000 1.000 66.70299 116 GLU E N 1
ATOM 15933 C CA . GLU F 1 118 ? 68.23000 53.73000 83.12800 1.000 65.48306 116 GLU E CA 1
ATOM 15934 C C . GLU F 1 118 ? 67.15700 54.05500 84.14700 1.000 70.01734 116 GLU E C 1
ATOM 15935 O O . GLU F 1 118 ? 66.23300 53.26500 84.37300 1.000 70.31474 116 GLU E O 1
ATOM 15941 N N . ILE F 1 119 ? 67.26600 55.21600 84.77900 1.000 70.06814 117 ILE E N 1
ATOM 15942 C CA . ILE F 1 119 ? 66.28600 55.58300 85.78400 1.000 73.09157 117 ILE E CA 1
ATOM 15943 C C . ILE F 1 119 ? 64.95500 55.88300 85.11700 1.000 72.06136 117 ILE E C 1
ATOM 15944 O O . ILE F 1 119 ? 63.89400 55.46300 85.59500 1.000 70.48506 117 ILE E O 1
ATOM 15949 N N . ALA F 1 120 ? 64.99500 56.56000 83.96700 1.000 71.83782 118 ALA E N 1
ATOM 15950 C CA . ALA F 1 120 ? 63.76400 56.85500 83.24800 1.000 68.87541 118 ALA E CA 1
ATOM 15951 C C . ALA F 1 120 ? 63.09200 55.57500 82.78300 1.000 69.03001 118 ALA E C 1
ATOM 15952 O O . ALA F 1 120 ? 61.91000 55.34900 83.06700 1.000 67.41142 118 ALA E O 1
ATOM 15954 N N . LEU F 1 121 ? 63.83800 54.69500 82.11200 1.000 67.71650 119 LEU E N 1
ATOM 15955 C CA . LEU F 1 121 ? 63.20900 53.46700 81.63000 1.000 64.70879 119 LEU E CA 1
ATOM 15956 C C . LEU F 1 121 ? 62.68800 52.63400 82.79300 1.000 67.30728 119 LEU E C 1
ATOM 15957 O O . LEU F 1 121 ? 61.54800 52.15500 82.75900 1.000 69.48141 119 LEU E O 1
ATOM 15962 N N . ASN F 1 122 ? 63.47800 52.51100 83.86400 1.000 67.54097 120 ASN E N 1
ATOM 15963 C CA . ASN F 1 122 ? 63.01600 51.73500 85.00400 1.000 69.30426 120 ASN E CA 1
ATOM 15964 C C . ASN F 1 122 ? 61.71900 52.30400 85.53500 1.000 72.23809 120 ASN E C 1
ATOM 15965 O O . ASN F 1 122 ? 60.79500 51.55300 85.86800 1.000 74.79802 120 ASN E O 1
ATOM 15970 N N . TYR F 1 123 ? 61.61800 53.63200 85.59000 1.000 70.96469 121 TYR E N 1
ATOM 15971 C CA . TYR F 1 123 ? 60.39400 54.24800 86.08100 1.000 75.13118 121 TYR E CA 1
ATOM 15972 C C . TYR F 1 123 ? 59.22900 53.99000 85.13900 1.000 75.52886 121 TYR E C 1
ATOM 15973 O O . TYR F 1 123 ? 58.10000 53.74600 85.59000 1.000 77.27179 121 TYR E O 1
ATOM 15982 N N . MET F 1 124 ? 59.47000 54.07200 83.82900 1.000 72.41860 122 MET E N 1
ATOM 15983 C CA . MET F 1 124 ? 58.37200 53.86000 82.89700 1.000 73.79405 122 MET E CA 1
ATOM 15984 C C . MET F 1 124 ? 57.93700 52.39300 82.84600 1.000 75.75097 122 MET E C 1
ATOM 15985 O O . MET F 1 124 ? 56.78500 52.10800 82.49600 1.000 74.91040 122 MET E O 1
ATOM 15990 N N . MET F 1 125 ? 58.80400 51.47300 83.26900 1.000 72.62536 123 MET E N 1
ATOM 15991 C CA . MET F 1 125 ? 58.50000 50.05200 83.32300 1.000 75.72327 123 MET E CA 1
ATOM 15992 C C . MET F 1 125 ? 58.16400 49.57400 84.73800 1.000 79.32073 123 MET E C 1
ATOM 15993 O O . MET F 1 125 ? 58.24800 48.37100 85.02200 1.000 77.70429 123 MET E O 1
ATOM 15998 N N . ARG F 1 126 ? 57.77700 50.49400 85.62500 1.000 81.08151 124 ARG E N 1
ATOM 15999 C CA . ARG F 1 126 ? 57.61200 50.14700 87.03300 1.000 84.31393 124 ARG E CA 1
ATOM 16000 C C . ARG F 1 126 ? 56.61500 49.01300 87.23900 1.000 87.32630 124 ARG E C 1
ATOM 16001 O O . ARG F 1 126 ? 56.78500 48.20300 88.15400 1.000 85.51853 124 ARG E O 1
ATOM 16009 N N . ASP F 1 127 ? 55.58000 48.92100 86.40800 1.000 92.62792 125 ASP E N 1
ATOM 16010 C CA . ASP F 1 127 ? 54.57100 47.88500 86.58400 1.000 94.50767 125 ASP E CA 1
ATOM 16011 C C . ASP F 1 127 ? 54.69100 46.76000 85.56300 1.000 92.97498 125 ASP E C 1
ATOM 16012 O O . ASP F 1 127 ? 53.73800 46.00400 85.35900 1.000 96.01061 125 ASP E O 1
ATOM 16017 N N . HIS F 1 128 ? 55.85800 46.61300 84.94500 1.000 83.22767 126 HIS E N 1
ATOM 16018 C CA . HIS F 1 128 ? 56.05800 45.60100 83.92400 1.000 78.66272 126 HIS E CA 1
ATOM 16019 C C . HIS F 1 128 ? 57.44500 45.01500 84.00700 1.000 74.10184 126 HIS E C 1
ATOM 16020 O O . HIS F 1 128 ? 58.00800 44.61900 82.98500 1.000 77.31685 126 HIS E O 1
ATOM 16027 N N . GLY F 1 129 ? 58.02300 44.95300 85.20400 1.000 73.76592 127 GLY E N 1
ATOM 16028 C CA . GLY F 1 129 ? 59.30300 44.30900 85.35700 1.000 69.18898 127 GLY E CA 1
ATOM 16029 C C . GLY F 1 129 ? 60.51400 45.22300 85.40400 1.000 71.52108 127 GLY E C 1
ATOM 16030 O O . GLY F 1 129 ? 61.63000 44.71300 85.56100 1.000 68.72277 127 GLY E O 1
ATOM 16031 N N . GLY F 1 130 ? 60.35400 46.53600 85.17700 1.000 70.69970 128 GLY E N 1
ATOM 16032 C CA . GLY F 1 130 ? 61.47200 47.45500 85.33800 1.000 68.81816 128 GLY E CA 1
ATOM 16033 C C . GLY F 1 130 ? 62.48900 47.43900 84.20800 1.000 67.39089 128 GLY E C 1
ATOM 16034 O O . GLY F 1 130 ? 62.31900 46.78100 83.18100 1.000 68.72432 128 GLY E O 1
ATOM 16035 N N . PHE F 1 131 ? 63.55300 48.21900 84.39600 1.000 65.95635 129 PHE E N 1
ATOM 16036 C CA . PHE F 1 131 ? 64.67800 48.20800 83.47300 1.000 64.22607 129 PHE E CA 1
ATOM 16037 C C . PHE F 1 131 ? 65.99000 48.21400 84.24100 1.000 66.86664 129 PHE E C 1
ATOM 16038 O O . PHE F 1 131 ? 66.11300 48.87600 85.27300 1.000 66.28181 129 PHE E O 1
ATOM 16046 N N . GLU F 1 132 ? 66.97600 47.47700 83.73800 1.000 63.53623 130 GLU E N 1
ATOM 16047 C CA . GLU F 1 132 ? 68.29800 47.56200 84.34100 1.000 63.03614 130 GLU E CA 1
ATOM 16048 C C . GLU F 1 132 ? 69.33700 47.11600 83.32300 1.000 62.21586 130 GLU E C 1
ATOM 16049 O O . GLU F 1 132 ? 69.08600 46.23000 82.49800 1.000 61.15569 130 GLU E O 1
ATOM 16055 N N . GLY F 1 133 ? 70.49700 47.77100 83.38300 1.000 64.53530 131 GLY E N 1
ATOM 16056 C CA . GLY F 1 133 ? 71.49600 47.61400 82.34300 1.000 63.58395 131 GLY E CA 1
ATOM 16057 C C . GLY F 1 133 ? 72.07100 46.21700 82.26300 1.000 64.95003 131 GLY E C 1
ATOM 16058 O O . GLY F 1 133 ? 72.24800 45.67300 81.16500 1.000 60.54680 131 GLY E O 1
ATOM 16059 N N . ASN F 1 134 ? 72.36800 45.60800 83.41200 1.000 62.31087 132 ASN E N 1
ATOM 16060 C CA . ASN F 1 134 ? 72.92100 44.26000 83.35600 1.000 63.64653 132 ASN E CA 1
ATOM 16061 C C . ASN F 1 134 ? 71.87000 43.26800 82.87600 1.000 63.26243 132 ASN E C 1
ATOM 16062 O O . ASN F 1 134 ? 72.14500 42.44900 81.98800 1.000 58.63187 132 ASN E O 1
ATOM 16067 N N . ALA F 1 135 ? 70.63300 43.40600 83.36400 1.000 61.39299 133 ALA E N 1
ATOM 16068 C CA . ALA F 1 135 ? 69.52800 42.60400 82.84400 1.000 62.38189 133 ALA E CA 1
ATOM 16069 C C . ALA F 1 135 ? 69.43400 42.72900 81.32800 1.000 61.34901 133 ALA E C 1
ATOM 16070 O O . ALA F 1 135 ? 69.38400 41.72300 80.60900 1.000 60.92266 133 ALA E O 1
ATOM 16072 N N . GLN F 1 136 ? 69.49900 43.96300 80.82400 1.000 58.66135 134 GLN E N 1
ATOM 16073 C CA . GLN F 1 136 ? 69.39700 44.17700 79.38700 1.000 56.61540 134 GLN E CA 1
ATOM 16074 C C . GLN F 1 136 ? 70.53100 43.48100 78.64000 1.000 57.79262 134 GLN E C 1
ATOM 16075 O O . GLN F 1 136 ? 70.31100 42.90200 77.56900 1.000 59.47661 134 GLN E O 1
ATOM 16081 N N . THR F 1 137 ? 71.75200 43.53700 79.18400 1.000 56.90125 135 THR E N 1
ATOM 16082 C CA . THR F 1 137 ? 72.87600 42.86100 78.54900 1.000 57.09923 135 THR E CA 1
ATOM 16083 C C . THR F 1 137 ? 72.60100 41.36700 78.41800 1.000 57.99091 135 THR E C 1
ATOM 16084 O O . THR F 1 137 ? 72.78600 40.78300 77.33900 1.000 54.31886 135 THR E O 1
ATOM 16088 N N . PHE F 1 138 ? 72.13300 40.73600 79.50300 1.000 57.28871 136 PHE E N 1
ATOM 16089 C CA . PHE F 1 138 ? 71.78900 39.31700 79.42400 1.000 60.28952 136 PHE E CA 1
ATOM 16090 C C . PHE F 1 138 ? 70.71100 39.07900 78.37600 1.000 61.64749 136 PHE E C 1
ATOM 16091 O O . PHE F 1 138 ? 70.80200 38.14400 77.56600 1.000 59.87115 136 PHE E O 1
ATOM 16099 N N . ARG F 1 139 ? 69.69300 39.93000 78.37300 1.000 58.55548 137 ARG E N 1
ATOM 16100 C CA . ARG F 1 139 ? 68.61400 39.79400 77.41300 1.000 58.52023 137 ARG E CA 1
ATOM 16101 C C . ARG F 1 139 ? 69.10700 40.01700 75.98700 1.000 58.09681 137 ARG E C 1
ATOM 16102 O O . ARG F 1 139 ? 68.58100 39.40500 75.06100 1.000 57.82205 137 ARG E O 1
ATOM 16110 N N . ILE F 1 140 ? 70.08800 40.89700 75.77500 1.000 56.59862 138 ILE E N 1
ATOM 16111 C CA . ILE F 1 140 ? 70.56600 41.12300 74.41100 1.000 56.63531 138 ILE E CA 1
ATOM 16112 C C . ILE F 1 140 ? 71.29100 39.88900 73.88500 1.000 58.33131 138 ILE E C 1
ATOM 16113 O O . ILE F 1 140 ? 71.06800 39.45800 72.74400 1.000 56.20975 138 ILE E O 1
ATOM 16118 N N . VAL F 1 141 ? 72.16700 39.29900 74.70400 1.000 55.68259 139 VAL E N 1
ATOM 16119 C CA . VAL F 1 141 ? 72.99300 38.21300 74.18700 1.000 56.76263 139 VAL E CA 1
ATOM 16120 C C . VAL F 1 141 ? 72.20600 36.91100 74.06200 1.000 59.17952 139 VAL E C 1
ATOM 16121 O O . VAL F 1 141 ? 72.50200 36.09500 73.18100 1.000 59.13634 139 VAL E O 1
ATOM 16125 N N . THR F 1 142 ? 71.17700 36.70300 74.88800 1.000 59.47272 140 THR E N 1
ATOM 16126 C CA . THR F 1 142 ? 70.38600 35.48800 74.77500 1.000 59.03567 140 THR E CA 1
ATOM 16127 C C . THR F 1 142 ? 69.18600 35.63700 73.86000 1.000 61.45489 140 THR E C 1
ATOM 16128 O O . THR F 1 142 ? 68.59600 34.61900 73.48600 1.000 60.41796 140 THR E O 1
ATOM 16132 N N . SER F 1 143 ? 68.79000 36.86100 73.49200 1.000 60.70986 141 SER E N 1
ATOM 16133 C CA . SER F 1 143 ? 67.54300 36.94000 72.73800 1.000 58.63559 141 SER E CA 1
ATOM 16134 C C . SER F 1 143 ? 67.45300 38.03400 71.68400 1.000 60.66767 141 SER E C 1
ATOM 16135 O O . SER F 1 143 ? 66.94800 37.77700 70.59000 1.000 64.30072 141 SER E O 1
ATOM 16138 N N . LEU F 1 144 ? 67.89500 39.25200 71.98400 1.000 60.84857 142 LEU E N 1
ATOM 16139 C CA . LEU F 1 144 ? 67.58700 40.37500 71.09700 1.000 60.41752 142 LEU E CA 1
ATOM 16140 C C . LEU F 1 144 ? 68.54200 40.46500 69.90700 1.000 60.45006 142 LEU E C 1
ATOM 16141 O O . LEU F 1 144 ? 68.11400 40.81600 68.79900 1.000 58.27502 142 LEU E O 1
ATOM 16146 N N . GLU F 1 145 ? 69.83500 40.21700 70.10600 1.000 55.68412 143 GLU E N 1
ATOM 16147 C CA . GLU F 1 145 ? 70.75000 40.31300 68.97700 1.000 54.82566 143 GLU E CA 1
ATOM 16148 C C . GLU F 1 145 ? 70.36800 39.25800 67.94300 1.000 60.13734 143 GLU E C 1
ATOM 16149 O O . GLU F 1 145 ? 70.28200 38.07300 68.28600 1.000 56.50764 143 GLU E O 1
ATOM 16155 N N . PRO F 1 146 ? 70.08200 39.62800 66.71600 1.000 59.02216 144 PRO E N 1
ATOM 16156 C CA . PRO F 1 146 ? 69.52400 38.64200 65.78700 1.000 59.99539 144 PRO E CA 1
ATOM 16157 C C . PRO F 1 146 ? 70.57800 37.78600 65.06900 1.000 62.04684 144 PRO E C 1
ATOM 16158 O O . PRO F 1 146 ? 70.40800 37.44200 63.89200 1.000 59.35360 144 PRO E O 1
ATOM 16162 N N . TYR F 1 147 ? 71.63200 37.36600 65.78300 1.000 63.21068 145 TYR E N 1
ATOM 16163 C CA . TYR F 1 147 ? 72.60500 36.44500 65.19600 1.000 58.36537 145 TYR E CA 1
ATOM 16164 C C . TYR F 1 147 ? 71.96400 35.09000 64.93800 1.000 63.85862 145 TYR E C 1
ATOM 16165 O O . TYR F 1 147 ? 72.21200 34.44700 63.90700 1.000 65.57949 145 TYR E O 1
ATOM 16174 N N . THR F 1 148 ? 71.11100 34.65700 65.84200 1.000 60.77766 146 THR E N 1
ATOM 16175 C CA . THR F 1 148 ? 70.24900 33.53800 65.57000 1.000 59.42465 146 THR E CA 1
ATOM 16176 C C . THR F 1 148 ? 68.82400 34.04600 65.68300 1.000 62.79301 146 THR E C 1
ATOM 16177 O O . THR F 1 148 ? 68.57500 35.17600 66.12400 1.000 62.18821 146 THR E O 1
ATOM 16181 N N . GLU F 1 149 ? 67.88700 33.20800 65.25100 1.000 60.92717 147 GLU E N 1
ATOM 16182 C CA . GLU F 1 149 ? 66.49700 33.63100 65.23200 1.000 62.29833 147 GLU E CA 1
ATOM 16183 C C . GLU F 1 149 ? 65.90800 33.66600 66.63500 1.000 62.12239 147 GLU E C 1
ATOM 16184 O O . GLU F 1 149 ? 65.06100 34.51000 66.93200 1.000 62.77634 147 GLU E O 1
ATOM 16190 N N . HIS F 1 150 ? 66.35200 32.77600 67.51000 1.000 59.76112 148 HIS E N 1
ATOM 16191 C CA . HIS F 1 150 ? 65.67700 32.56400 68.77600 1.000 63.06770 148 HIS E CA 1
ATOM 16192 C C . HIS F 1 150 ? 66.57900 32.56800 70.00000 1.000 63.59209 148 HIS E C 1
ATOM 16193 O O . HIS F 1 150 ? 66.06000 32.48200 71.11700 1.000 66.96986 148 HIS E O 1
ATOM 16200 N N . HIS F 1 151 ? 67.89100 32.65000 69.84400 1.000 62.52699 149 HIS E N 1
ATOM 16201 C CA . HIS F 1 151 ? 68.76100 32.59900 71.01100 1.000 64.28069 149 HIS E CA 1
ATOM 16202 C C . HIS F 1 151 ? 69.81600 33.69200 70.96500 1.000 60.42860 149 HIS E C 1
ATOM 16203 O O . HIS F 1 151 ? 70.88000 33.56900 71.57800 1.000 62.20586 149 HIS E O 1
ATOM 16210 N N . GLY F 1 152 ? 69.51800 34.78400 70.27500 1.000 60.94444 150 GLY E N 1
ATOM 16211 C CA . GLY F 1 152 ? 70.45100 35.90000 70.27100 1.000 59.60550 150 GLY E CA 1
ATOM 16212 C C . GLY F 1 152 ? 71.78400 35.47900 69.68000 1.000 58.95840 150 GLY E C 1
ATOM 16213 O O . GLY F 1 152 ? 71.84500 34.83800 68.62600 1.000 59.90609 150 GLY E O 1
ATOM 16214 N N . MET F 1 153 ? 72.86200 35.85100 70.36400 1.000 56.95239 151 MET E N 1
ATOM 16215 C CA . MET F 1 153 ? 74.21100 35.51800 69.94500 1.000 58.63244 151 MET E CA 1
ATOM 16216 C C . MET F 1 153 ? 74.56600 34.08000 70.22700 1.000 60.85316 151 MET E C 1
ATOM 16217 O O . MET F 1 153 ? 75.59800 33.62000 69.72900 1.000 60.42946 151 MET E O 1
ATOM 16222 N N . ASN F 1 154 ? 73.74800 33.39200 71.03300 1.000 63.44625 152 ASN E N 1
ATOM 16223 C CA . ASN F 1 154 ? 73.88800 31.97900 71.34400 1.000 60.87649 152 ASN E CA 1
ATOM 16224 C C . ASN F 1 154 ? 75.27900 31.65800 71.88700 1.000 61.74493 152 ASN E C 1
ATOM 16225 O O . ASN F 1 154 ? 76.02500 30.83500 71.34500 1.000 62.52370 152 ASN E O 1
ATOM 16230 N N . LEU F 1 155 ? 75.63000 32.36600 72.95700 1.000 63.10013 153 LEU E N 1
ATOM 16231 C CA . LEU F 1 155 ? 76.94200 32.25000 73.57100 1.000 64.66035 153 LEU E CA 1
ATOM 16232 C C . LEU F 1 155 ? 77.04200 30.96600 74.38900 1.000 66.15054 153 LEU E C 1
ATOM 16233 O O . LEU F 1 155 ? 76.04600 30.44600 74.90100 1.000 69.26918 153 LEU E O 1
ATOM 16238 N N . SER F 1 156 ? 78.27300 30.49000 74.55900 1.000 68.15320 154 SER E N 1
ATOM 16239 C CA . SER F 1 156 ? 78.49000 29.28500 75.35000 1.000 69.18156 154 SER E CA 1
ATOM 16240 C C . SER F 1 156 ? 78.08800 29.52000 76.80500 1.000 68.30305 154 SER E C 1
ATOM 16241 O O . SER F 1 156 ? 78.14700 30.63000 77.32600 1.000 68.71614 154 SER E O 1
ATOM 16244 N N . ARG F 1 157 ? 77.74800 28.42900 77.48200 1.000 70.26983 155 ARG E N 1
ATOM 16245 C CA . ARG F 1 157 ? 77.15700 28.52600 78.81400 1.000 70.23123 155 ARG E CA 1
ATOM 16246 C C . ARG F 1 157 ? 78.08100 29.25200 79.78700 1.000 64.18987 155 ARG E C 1
ATOM 16247 O O . ARG F 1 157 ? 77.63000 30.09000 80.57300 1.000 64.09786 155 ARG E O 1
ATOM 16255 N N . ARG F 1 158 ? 79.38000 28.94700 79.74700 1.000 65.03250 156 ARG E N 1
ATOM 16256 C CA . ARG F 1 158 ? 80.28000 29.53800 80.72100 1.000 65.36616 156 ARG E CA 1
ATOM 16257 C C . ARG F 1 158 ? 80.34200 31.04000 80.53100 1.000 66.33459 156 ARG E C 1
ATOM 16258 O O . ARG F 1 158 ? 80.28700 31.79800 81.51000 1.000 63.96655 156 ARG E O 1
ATOM 16266 N N . THR F 1 159 ? 80.38100 31.48500 79.27200 1.000 65.92368 157 THR E N 1
ATOM 16267 C CA . THR F 1 159 ? 80.35000 32.91300 78.98300 1.000 63.78837 157 THR E CA 1
ATOM 16268 C C . THR F 1 159 ? 79.09800 33.55700 79.56400 1.000 63.78977 157 THR E C 1
ATOM 16269 O O . THR F 1 159 ? 79.17300 34.61500 80.19700 1.000 63.83131 157 THR E O 1
ATOM 16273 N N . LEU F 1 160 ? 77.93400 32.92300 79.37900 1.000 61.35220 158 LEU E N 1
ATOM 16274 C CA . LEU F 1 160 ? 76.72600 33.49700 79.95100 1.000 64.22217 158 LEU E CA 1
ATOM 16275 C C . LEU F 1 160 ? 76.83700 33.58200 81.46400 1.000 65.68737 158 LEU E C 1
ATOM 16276 O O . LEU F 1 160 ? 76.48000 34.60300 82.06400 1.000 65.71216 158 LEU E O 1
ATOM 16281 N N . LEU F 1 161 ? 77.38100 32.54200 82.09600 1.000 63.88347 159 LEU E N 1
ATOM 16282 C CA . LEU F 1 161 ? 77.53500 32.59200 83.54300 1.000 66.11047 159 LEU E CA 1
ATOM 16283 C C . LEU F 1 161 ? 78.42400 33.76000 83.94900 1.000 65.43614 159 LEU E C 1
ATOM 16284 O O . LEU F 1 161 ? 78.16200 34.44100 84.94700 1.000 65.22314 159 LEU E O 1
ATOM 16289 N N . GLY F 1 162 ? 79.44800 34.04300 83.14700 1.000 65.54676 160 GLY E N 1
ATOM 16290 C CA . GLY F 1 162 ? 80.34300 35.14400 83.44200 1.000 65.37887 160 GLY E CA 1
ATOM 16291 C C . GLY F 1 162 ? 79.70600 36.50400 83.30600 1.000 66.19907 160 GLY E C 1
ATOM 16292 O O . GLY F 1 162 ? 80.18400 37.46300 83.92100 1.000 66.67901 160 GLY E O 1
ATOM 16293 N N . LEU F 1 163 ? 78.64000 36.61000 82.51900 1.000 64.71984 161 LEU E N 1
ATOM 16294 C CA . LEU F 1 163 ? 77.92500 37.87000 82.42400 1.000 66.15418 161 LEU E CA 1
ATOM 16295 C C . LEU F 1 163 ? 76.91000 38.05200 83.55200 1.000 69.65133 161 LEU E C 1
ATOM 16296 O O . LEU F 1 163 ? 76.31200 39.12300 83.63100 1.000 69.90406 161 LEU E O 1
ATOM 16301 N N . LEU F 1 164 ? 76.64900 37.02900 84.38600 1.000 68.95888 162 LEU E N 1
ATOM 16302 C CA . LEU F 1 164 ? 75.69100 37.17000 85.49400 1.000 71.03484 162 LEU E CA 1
ATOM 16303 C C . LEU F 1 164 ? 76.37300 37.68800 86.76000 1.000 72.53635 162 LEU E C 1
ATOM 16304 O O . LEU F 1 164 ? 76.60300 36.95100 87.72100 1.000 74.13054 162 LEU E O 1
ATOM 16309 N N . LYS F 1 165 ? 76.61300 39.00600 86.79300 1.000 74.19079 163 LYS E N 1
ATOM 16310 C CA . LYS F 1 165 ? 77.11500 39.65400 88.00600 1.000 76.51200 163 LYS E CA 1
ATOM 16311 C C . LYS F 1 165 ? 76.09500 39.61200 89.13600 1.000 75.76897 163 LYS E C 1
ATOM 16312 O O . LYS F 1 165 ? 76.46700 39.74000 90.31000 1.000 75.04868 163 LYS E O 1
ATOM 16318 N N . TYR F 1 166 ? 74.81100 39.48800 88.80300 1.000 75.17661 164 TYR E N 1
ATOM 16319 C CA . TYR F 1 166 ? 73.74800 39.37300 89.79300 1.000 79.63235 164 TYR E CA 1
ATOM 16320 C C . TYR F 1 166 ? 72.86800 38.20800 89.38100 1.000 76.88122 164 TYR E C 1
ATOM 16321 O O . TYR F 1 166 ? 71.87600 38.37200 88.65300 1.000 73.64835 164 TYR E O 1
ATOM 16330 N N . PRO F 1 167 ? 73.17700 37.01500 89.83500 1.000 78.24083 165 PRO E N 1
ATOM 16331 C CA . PRO F 1 167 ? 72.52200 35.80800 89.35700 1.000 79.60219 165 PRO E CA 1
ATOM 16332 C C . PRO F 1 167 ? 71.22900 35.49500 90.10800 1.000 78.78557 165 PRO E C 1
ATOM 16333 O O . PRO F 1 167 ? 71.03800 34.40100 90.63400 1.000 83.00404 165 PRO E O 1
ATOM 16337 N N . ALA F 1 168 ? 70.35900 36.49900 90.20100 1.000 80.08591 166 ALA E N 1
ATOM 16338 C CA . ALA F 1 168 ? 69.00300 36.31800 90.68300 1.000 77.81788 166 ALA E CA 1
ATOM 16339 C C . ALA F 1 168 ? 68.04400 37.06900 89.77500 1.000 78.10940 166 ALA E C 1
ATOM 16340 O O . ALA F 1 168 ? 68.43200 37.95800 89.01500 1.000 77.22136 166 ALA E O 1
ATOM 16342 N N . LEU F 1 169 ? 66.77300 36.73000 89.89600 1.000 79.46954 167 LEU E N 1
ATOM 16343 C CA . LEU F 1 169 ? 65.75500 37.44500 89.15800 1.000 80.95995 167 LEU E CA 1
ATOM 16344 C C . LEU F 1 169 ? 65.45700 38.74900 89.86600 1.000 83.11526 167 LEU E C 1
ATOM 16345 O O . LEU F 1 169 ? 65.63500 38.87600 91.08600 1.000 84.15569 167 LEU E O 1
ATOM 16350 N N . LEU F 1 170 ? 65.00700 39.72800 89.08200 1.000 81.53563 168 LEU E N 1
ATOM 16351 C CA . LEU F 1 170 ? 64.63500 41.01300 89.65400 1.000 84.38777 168 LEU E CA 1
ATOM 16352 C C . LEU F 1 170 ? 63.39200 40.92100 90.52200 1.000 89.98280 168 LEU E C 1
ATOM 16353 O O . LEU F 1 170 ? 63.13100 41.86100 91.27800 1.000 91.31186 168 LEU E O 1
ATOM 16358 N N . SER F 1 171 ? 62.63600 39.81300 90.44600 1.000 90.79935 169 SER E N 1
ATOM 16359 C CA . SER F 1 171 ? 61.53800 39.59300 91.38400 1.000 92.35103 169 SER E CA 1
ATOM 16360 C C . SER F 1 171 ? 62.06400 39.41600 92.79000 1.000 97.76380 169 SER E C 1
ATOM 16361 O O . SER F 1 171 ? 61.35400 39.70400 93.75900 1.000 99.13474 169 SER E O 1
ATOM 16364 N N . ALA F 1 172 ? 63.29000 38.90500 92.90500 1.000 108.39808 170 ALA E N 1
ATOM 16365 C CA . ALA F 1 172 ? 63.93300 38.68600 94.19000 1.000 109.46914 170 ALA E CA 1
ATOM 16366 C C . ALA F 1 172 ? 64.63800 39.93300 94.71500 1.000 109.40845 170 ALA E C 1
ATOM 16367 O O . ALA F 1 172 ? 64.73700 40.10100 95.93600 1.000 114.33119 170 ALA E O 1
ATOM 16369 N N . THR F 1 173 ? 65.17200 40.78700 93.83200 1.000 100.02225 171 THR E N 1
ATOM 16370 C CA . THR F 1 173 ? 65.97000 41.92200 94.29200 1.000 96.95253 171 THR E CA 1
ATOM 16371 C C . THR F 1 173 ? 65.21100 43.24600 94.38200 1.000 98.07113 171 THR E C 1
ATOM 16372 O O . THR F 1 173 ? 65.58600 44.08900 95.20600 1.000 99.65049 171 THR E O 1
ATOM 16376 N N . ARG F 1 174 ? 64.14500 43.45400 93.59900 1.000 101.48309 172 ARG E N 1
ATOM 16377 C CA . ARG F 1 174 ? 63.35900 44.68200 93.73000 1.000 97.52372 172 ARG E CA 1
ATOM 16378 C C . ARG F 1 174 ? 62.69000 44.71900 95.09600 1.000 98.35729 172 ARG E C 1
ATOM 16379 O O . ARG F 1 174 ? 62.32200 43.68100 95.64800 1.000 100.43470 172 ARG E O 1
ATOM 16381 N N . ALA F 1 175 ? 62.56900 45.92200 95.65300 1.000 98.86771 173 ALA E N 1
ATOM 16382 C CA . ALA F 1 175 ? 62.01400 46.08900 96.99200 1.000 102.41749 173 ALA E CA 1
ATOM 16383 C C . ALA F 1 175 ? 60.60900 45.50500 97.07500 1.000 107.93738 173 ALA E C 1
ATOM 16384 O O . ALA F 1 175 ? 59.85100 45.52300 96.10100 1.000 108.01966 173 ALA E O 1
ATOM 16386 N N . ALA F 1 176 ? 60.28400 44.93200 98.23800 1.000 114.36478 174 ALA E N 1
ATOM 16387 C CA . ALA F 1 176 ? 58.94000 44.40200 98.44700 1.000 115.94569 174 ALA E CA 1
ATOM 16388 C C . ALA F 1 176 ? 57.89200 45.51200 98.42000 1.000 118.53402 174 ALA E C 1
ATOM 16389 O O . ALA F 1 176 ? 56.79600 45.32600 97.87900 1.000 117.11481 174 ALA E O 1
ATOM 16391 N N . ILE F 1 177 ? 58.21000 46.67200 98.98500 1.000 114.89062 175 ILE E N 1
ATOM 16392 C CA . ILE F 1 177 ? 57.31800 47.83000 98.98600 1.000 112.09638 175 ILE E CA 1
ATOM 16393 C C . ILE F 1 177 ? 57.80400 48.80200 97.91300 1.000 110.71790 175 ILE E C 1
ATOM 16394 O O . ILE F 1 177 ? 58.96300 49.24100 97.97400 1.000 109.86888 175 ILE E O 1
ATOM 16396 N N . PRO F 1 178 ? 56.97900 49.14600 96.92300 1.000 110.46304 176 PRO E N 1
ATOM 16397 C CA . PRO F 1 178 ? 57.44100 49.98700 95.79500 1.000 109.10896 176 PRO E CA 1
ATOM 16398 C C . PRO F 1 178 ? 57.60000 51.44300 96.19800 1.000 105.01810 176 PRO E C 1
ATOM 16399 O O . PRO F 1 178 ? 57.04400 51.87900 97.21700 1.000 106.35346 176 PRO E O 1
ATOM 16401 N N . PRO F 1 179 ? 58.29100 52.25000 95.36500 1.000 104.54663 177 PRO E N 1
ATOM 16402 C CA . PRO F 1 179 ? 58.45100 53.68200 95.62900 1.000 106.05200 177 PRO E CA 1
ATOM 16403 C C . PRO F 1 179 ? 57.15700 54.45600 95.34100 1.000 108.89744 177 PRO E C 1
ATOM 16404 O O . PRO F 1 179 ? 56.33900 53.95700 94.60900 1.000 106.81533 177 PRO E O 1
ATOM 16406 N N . PRO F 1 180 ? 56.96100 55.66700 95.90500 1.000 114.45140 178 PRO E N 1
ATOM 16407 C CA . PRO F 1 180 ? 55.73100 56.42600 95.64800 1.000 114.99143 178 PRO E CA 1
ATOM 16408 C C . PRO F 1 180 ? 55.99900 57.82300 95.06700 1.000 117.65950 178 PRO E C 1
ATOM 16409 O O . PRO F 1 180 ? 57.10500 58.03600 94.59700 1.000 120.37278 178 PRO E O 1
ATOM 16411 N N . GLN F 1 187 ? 59.88900 65.53300 87.79200 1.000 109.12035 185 GLN E N 1
ATOM 16412 C CA . GLN F 1 187 ? 60.47300 65.60000 89.11900 1.000 108.54012 185 GLN E CA 1
ATOM 16413 C C . GLN F 1 187 ? 60.72300 64.17800 89.60300 1.000 107.57880 185 GLN E C 1
ATOM 16414 O O . GLN F 1 187 ? 60.47300 63.82200 90.75500 1.000 108.37748 185 GLN E O 1
ATOM 16416 N N . LEU F 1 188 ? 61.19500 63.33500 88.69100 1.000 106.01341 186 LEU E N 1
ATOM 16417 C CA . LEU F 1 188 ? 61.61600 61.99400 89.06400 1.000 106.94437 186 LEU E CA 1
ATOM 16418 C C . LEU F 1 188 ? 62.73000 62.08700 90.10000 1.000 111.20715 186 LEU E C 1
ATOM 16419 O O . LEU F 1 188 ? 63.59400 62.96600 90.02300 1.000 114.41952 186 LEU E O 1
ATOM 16424 N N . LYS F 1 189 ? 62.69900 61.19600 91.09200 1.000 112.95872 187 LYS E N 1
ATOM 16425 C CA . LYS F 1 189 ? 63.67800 61.22600 92.17200 1.000 118.02649 187 LYS E CA 1
ATOM 16426 C C . LYS F 1 189 ? 64.76500 60.21000 91.85800 1.000 122.57695 187 LYS E C 1
ATOM 16427 O O . LYS F 1 189 ? 64.47600 59.02000 91.69300 1.000 118.51643 187 LYS E O 1
ATOM 16429 N N . ALA F 1 190 ? 66.01500 60.66700 91.81300 1.000 138.55365 188 ALA E N 1
ATOM 16430 C CA . ALA F 1 190 ? 67.08000 59.76400 91.39600 1.000 138.54078 188 ALA E CA 1
ATOM 16431 C C . ALA F 1 190 ? 67.31400 58.69100 92.44900 1.000 139.31491 188 ALA E C 1
ATOM 16432 O O . ALA F 1 190 ? 67.51100 57.51400 92.12100 1.000 135.61037 188 ALA E O 1
ATOM 16434 N N . LYS F 1 191 ? 67.29900 59.08600 93.72100 1.000 136.82670 189 LYS E N 1
ATOM 16435 C CA . LYS F 1 191 ? 67.52300 58.12300 94.78700 1.000 136.23680 189 LYS E CA 1
ATOM 16436 C C . LYS F 1 191 ? 66.43200 57.05600 94.80700 1.000 133.43269 189 LYS E C 1
ATOM 16437 O O . LYS F 1 191 ? 66.70000 55.89900 95.15100 1.000 133.81773 189 LYS E O 1
ATOM 16439 N N . ASP F 1 192 ? 65.20800 57.42000 94.41600 1.000 121.34085 190 ASP E N 1
ATOM 16440 C CA . ASP F 1 192 ? 64.04600 56.55300 94.58700 1.000 115.38316 190 ASP E CA 1
ATOM 16441 C C . ASP F 1 192 ? 63.84500 55.54700 93.46800 1.000 108.58121 190 ASP E C 1
ATOM 16442 O O . ASP F 1 192 ? 63.06800 54.60400 93.64200 1.000 104.46460 190 ASP E O 1
ATOM 16447 N N . TRP F 1 193 ? 64.44500 55.75200 92.30000 1.000 108.44941 191 TRP E N 1
ATOM 16448 C CA . TRP F 1 193 ? 64.12200 54.89500 91.16400 1.000 101.23427 191 TRP E CA 1
ATOM 16449 C C . TRP F 1 193 ? 65.32300 54.24400 90.48800 1.000 97.84275 191 TRP E C 1
ATOM 16450 O O . TRP F 1 193 ? 65.18500 53.75300 89.36000 1.000 90.32615 191 TRP E O 1
ATOM 16461 N N . SER F 1 194 ? 66.50100 54.26300 91.10500 1.000 101.84610 192 SER E N 1
ATOM 16462 C CA . SER F 1 194 ? 67.60100 53.50400 90.53000 1.000 97.65618 192 SER E CA 1
ATOM 16463 C C . SER F 1 194 ? 67.26600 52.01100 90.61700 1.000 95.96928 192 SER E C 1
ATOM 16464 O O . SER F 1 194 ? 66.83000 51.53500 91.66600 1.000 96.93899 192 SER E O 1
ATOM 16467 N N . PRO F 1 195 ? 67.46400 51.24400 89.54800 1.000 89.39943 193 PRO E N 1
ATOM 16468 C CA . PRO F 1 195 ? 66.95700 49.86400 89.52800 1.000 83.25391 193 PRO E CA 1
ATOM 16469 C C . PRO F 1 195 ? 67.73300 48.94700 90.45500 1.000 82.54607 193 PRO E C 1
ATOM 16470 O O . PRO F 1 195 ? 68.94600 49.07600 90.63500 1.000 83.04457 193 PRO E O 1
ATOM 16474 N N . ALA F 1 196 ? 67.01200 47.98700 91.00900 1.000 84.37123 194 ALA E N 1
ATOM 16475 C CA . ALA F 1 196 ? 67.65900 46.82500 91.57800 1.000 82.56320 194 ALA E CA 1
ATOM 16476 C C . ALA F 1 196 ? 68.35200 46.04200 90.46700 1.000 78.24227 194 ALA E C 1
ATOM 16477 O O . ALA F 1 196 ? 68.08300 46.22700 89.28100 1.000 78.14927 194 ALA E O 1
ATOM 16479 N N . LYS F 1 197 ? 69.24600 45.14000 90.85400 1.000 78.25357 195 LYS E N 1
ATOM 16480 C CA . LYS F 1 197 ? 70.07400 44.44500 89.88400 1.000 76.65310 195 LYS E CA 1
ATOM 16481 C C . LYS F 1 197 ? 69.75400 42.95200 89.89800 1.000 77.59646 195 LYS E C 1
ATOM 16482 O O . LYS F 1 197 ? 69.57700 42.35200 90.96400 1.000 76.94198 195 LYS E O 1
ATOM 16488 N N . GLY F 1 198 ? 69.65400 42.37500 88.70200 1.000 73.61008 196 GLY E N 1
ATOM 16489 C CA . GLY F 1 198 ? 69.20600 41.00300 88.53900 1.000 74.92438 196 GLY E CA 1
ATOM 16490 C C . GLY F 1 198 ? 68.84300 40.72900 87.08800 1.000 73.46771 196 GLY E C 1
ATOM 16491 O O . GLY F 1 198 ? 69.24600 41.46800 86.19100 1.000 73.66538 196 GLY E O 1
ATOM 16492 N N . ILE F 1 199 ? 68.07400 39.65900 86.86900 1.000 70.78342 197 ILE E N 1
ATOM 16493 C CA . ILE F 1 199 ? 67.71400 39.21100 85.52200 1.000 70.76447 197 ILE E CA 1
ATOM 16494 C C . ILE F 1 199 ? 66.21100 39.38300 85.34100 1.000 71.27334 197 ILE E C 1
ATOM 16495 O O . ILE F 1 199 ? 65.44100 39.11200 86.27000 1.000 74.72985 197 ILE E O 1
ATOM 16500 N N . TYR F 1 200 ? 65.78900 39.85800 84.16000 1.000 68.49941 198 TYR E N 1
ATOM 16501 C CA . TYR F 1 200 ? 64.35500 40.01100 83.91500 1.000 72.60893 198 TYR E CA 1
ATOM 16502 C C . TYR F 1 200 ? 63.64200 38.67200 84.04700 1.000 77.44952 198 TYR E C 1
ATOM 16503 O O . TYR F 1 200 ? 64.17300 37.61300 83.69100 1.000 79.59690 198 TYR E O 1
ATOM 16512 N N . ASP F 1 201 ? 62.42000 38.72600 84.56100 1.000 73.68502 199 ASP E N 1
ATOM 16513 C CA . ASP F 1 201 ? 61.61400 37.51700 84.63500 1.000 77.38890 199 ASP E CA 1
ATOM 16514 C C . ASP F 1 201 ? 61.27000 36.97300 83.26200 1.000 78.76268 199 ASP E C 1
ATOM 16515 O O . ASP F 1 201 ? 61.13500 35.75800 83.10100 1.000 79.70238 199 ASP E O 1
ATOM 16520 N N . CYS F 1 202 ? 61.16300 37.83100 82.25800 1.000 81.67698 200 CYS E N 1
ATOM 16521 C CA . CYS F 1 202 ? 60.94100 37.34700 80.90200 1.000 82.26597 200 CYS E CA 1
ATOM 16522 C C . CYS F 1 202 ? 62.14700 36.60100 80.32400 1.000 83.17494 200 CYS E C 1
ATOM 16523 O O . CYS F 1 202 ? 62.04800 36.10800 79.19500 1.000 86.15716 200 CYS E O 1
ATOM 16526 N N . ASP F 1 203 ? 63.28400 36.53700 81.02400 1.000 74.45290 201 ASP E N 1
ATOM 16527 C CA . ASP F 1 203 ? 64.44600 35.77900 80.56200 1.000 75.59859 201 ASP E CA 1
ATOM 16528 C C . ASP F 1 203 ? 64.73200 34.56900 81.45900 1.000 75.67411 201 ASP E C 1
ATOM 16529 O O . ASP F 1 203 ? 65.82400 33.99000 81.39900 1.000 72.50005 201 ASP E O 1
ATOM 16534 N N . LEU F 1 204 ? 63.75800 34.16200 82.27400 1.000 73.35520 202 LEU E N 1
ATOM 16535 C CA . LEU F 1 204 ? 63.99900 33.10000 83.23700 1.000 72.70094 202 LEU E CA 1
ATOM 16536 C C . LEU F 1 204 ? 64.36700 31.79200 82.54800 1.000 73.16794 202 LEU E C 1
ATOM 16537 O O . LEU F 1 204 ? 65.19800 31.03200 83.06300 1.000 71.70613 202 LEU E O 1
ATOM 16542 N N . ALA F 1 205 ? 63.79100 31.54000 81.36800 1.000 72.35187 203 ALA E N 1
ATOM 16543 C CA . ALA F 1 205 ? 64.07400 30.30800 80.63600 1.000 69.90059 203 ALA E CA 1
ATOM 16544 C C . ALA F 1 205 ? 65.55400 30.19400 80.29200 1.000 71.97014 203 ALA E C 1
ATOM 16545 O O . ALA F 1 205 ? 66.14100 29.11000 80.41200 1.000 72.95639 203 ALA E O 1
ATOM 16547 N N . SER F 1 206 ? 66.18500 31.29800 79.86900 1.000 70.55678 204 SER E N 1
ATOM 16548 C CA . SER F 1 206 ? 67.60900 31.22300 79.53500 1.000 69.10290 204 SER E CA 1
ATOM 16549 C C . SER F 1 206 ? 68.50200 31.33100 80.75200 1.000 69.93504 204 SER E C 1
ATOM 16550 O O . SER F 1 206 ? 69.60300 30.76500 80.74800 1.000 71.52443 204 SER E O 1
ATOM 16553 N N . LEU F 1 207 ? 68.00900 31.92100 81.83700 1.000 70.90766 205 LEU E N 1
ATOM 16554 C CA . LEU F 1 207 ? 68.77500 31.86300 83.06500 1.000 70.45895 205 LEU E CA 1
ATOM 16555 C C . LEU F 1 207 ? 68.74200 30.45000 83.62100 1.000 72.09411 205 LEU E C 1
ATOM 16556 O O . LEU F 1 207 ? 69.77300 29.92500 84.06500 1.000 70.97359 205 LEU E O 1
ATOM 16561 N N . ASP F 1 208 ? 67.57500 29.80300 83.54900 1.000 71.69060 206 ASP E N 1
ATOM 16562 C CA . ASP F 1 208 ? 67.47500 28.40300 83.94600 1.000 70.79594 206 ASP E CA 1
ATOM 16563 C C . ASP F 1 208 ? 68.44400 27.53900 83.14700 1.000 73.27258 206 ASP E C 1
ATOM 16564 O O . ASP F 1 208 ? 69.16600 26.71000 83.72100 1.000 75.19823 206 ASP E O 1
ATOM 16569 N N . TRP F 1 209 ? 68.50400 27.76000 81.82400 1.000 71.78255 207 TRP E N 1
ATOM 16570 C CA . TRP F 1 209 ? 69.37600 26.96500 80.96500 1.000 73.91982 207 TRP E CA 1
ATOM 16571 C C . TRP F 1 209 ? 70.83700 27.17100 81.31500 1.000 76.86453 207 TRP E C 1
ATOM 16572 O O . TRP F 1 209 ? 71.61000 26.20200 81.38400 1.000 76.25098 207 TRP E O 1
ATOM 16583 N N . VAL F 1 210 ? 71.23100 28.42300 81.56000 1.000 74.37358 208 VAL E N 1
ATOM 16584 C CA . VAL F 1 210 ? 72.62500 28.69500 81.85700 1.000 73.24742 208 VAL E CA 1
ATOM 16585 C C . VAL F 1 210 ? 73.04200 27.94400 83.10500 1.000 74.43116 208 VAL E C 1
ATOM 16586 O O . VAL F 1 210 ? 74.11800 27.33200 83.14800 1.000 71.01497 208 VAL E O 1
ATOM 16590 N N . LEU F 1 211 ? 72.17400 27.93800 84.12200 1.000 76.21229 209 LEU E N 1
ATOM 16591 C CA . LEU F 1 211 ? 72.49800 27.30500 85.39500 1.000 78.32695 209 LEU E CA 1
ATOM 16592 C C . LEU F 1 211 ? 72.17500 25.82300 85.43100 1.000 86.05313 209 LEU E C 1
ATOM 16593 O O . LEU F 1 211 ? 72.65300 25.14000 86.35800 1.000 83.22503 209 LEU E O 1
ATOM 16598 N N . GLU F 1 212 ? 71.58900 25.30800 84.35000 1.000 100.23828 210 GLU E N 1
ATOM 16599 C CA . GLU F 1 212 ? 71.07300 23.94500 84.35200 1.000 101.04737 210 GLU E CA 1
ATOM 16600 C C . GLU F 1 212 ? 72.05900 22.87000 84.80900 1.000 102.65487 210 GLU E C 1
ATOM 16601 O O . GLU F 1 212 ? 71.61600 21.90700 85.46300 1.000 103.03547 210 GLU E O 1
ATOM 16607 N N . PRO F 1 213 ? 73.36600 22.95500 84.55600 1.000 91.04522 211 PRO E N 1
ATOM 16608 C CA . PRO F 1 213 ? 74.20400 21.86900 85.06700 1.000 89.38135 211 PRO E CA 1
ATOM 16609 C C . PRO F 1 213 ? 74.65900 22.02200 86.50800 1.000 88.95089 211 PRO E C 1
ATOM 16610 O O . PRO F 1 213 ? 75.63100 21.37800 86.90700 1.000 91.14935 211 PRO E O 1
ATOM 16614 N N . LEU F 1 214 ? 74.01000 22.85300 87.30100 1.000 90.30251 212 LEU E N 1
ATOM 16615 C CA . LEU F 1 214 ? 74.41700 23.01500 88.69300 1.000 89.29936 212 LEU E CA 1
ATOM 16616 C C . LEU F 1 214 ? 73.53400 22.15700 89.59600 1.000 93.30276 212 LEU E C 1
ATOM 16617 O O . LEU F 1 214 ? 72.33000 22.01300 89.35000 1.000 93.82268 212 LEU E O 1
ATOM 16622 N N . CYS F 1 215 ? 74.14000 21.57500 90.63400 1.000 92.95442 213 CYS E N 1
ATOM 16623 C CA . CYS F 1 215 ? 73.36300 20.80000 91.59100 1.000 97.70904 213 CYS E CA 1
ATOM 16624 C C . CYS F 1 215 ? 72.39700 21.70000 92.36000 1.000 102.06429 213 CYS E C 1
ATOM 16625 O O . CYS F 1 215 ? 72.61700 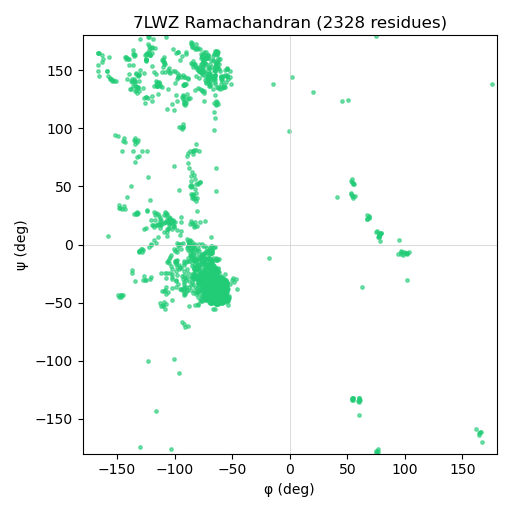22.90400 92.50000 1.000 102.66024 213 CYS E O 1
ATOM 16628 N N . GLU F 1 216 ? 71.34400 21.08700 92.91900 1.000 107.54457 214 GLU E N 1
ATOM 16629 C CA . GLU F 1 216 ? 70.35300 21.85500 93.67800 1.000 108.08237 214 GLU E CA 1
ATOM 16630 C C . GLU F 1 216 ? 71.02100 22.65700 94.78200 1.000 112.10220 214 GLU E C 1
ATOM 16631 O O . GLU F 1 216 ? 70.66200 23.82200 95.02800 1.000 113.35748 214 GLU E O 1
ATOM 16633 N N . SER F 1 217 ? 72.00400 22.05200 95.45300 1.000 115.58227 215 SER E N 1
ATOM 16634 C CA . SER F 1 217 ? 72.65100 22.75000 96.54700 1.000 114.23344 215 SER E CA 1
ATOM 16635 C C . SER F 1 217 ? 73.39300 23.99300 96.06200 1.000 115.72734 215 SER E C 1
ATOM 16636 O O . SER F 1 217 ? 73.34700 25.03800 96.71000 1.000 116.26787 215 SER E O 1
ATOM 16639 N N . ASP F 1 218 ? 74.02100 23.90200 94.89500 1.000 108.19074 216 ASP E N 1
ATOM 16640 C CA . ASP F 1 218 ? 74.77300 25.07000 94.37200 1.000 103.80572 216 ASP E CA 1
ATOM 16641 C C . ASP F 1 218 ? 73.79500 26.17500 93.96100 1.000 105.65871 216 ASP E C 1
ATOM 16642 O O . ASP F 1 218 ? 73.99500 27.31900 94.36600 1.000 103.46198 216 ASP E O 1
ATOM 16647 N N . ARG F 1 219 ? 72.75700 25.82200 93.20800 1.000 108.51888 217 ARG E N 1
ATOM 16648 C CA . ARG F 1 219 ? 71.76900 26.81800 92.72200 1.000 105.49775 217 ARG E CA 1
ATOM 16649 C C . ARG F 1 219 ? 71.20600 27.63300 93.88600 1.000 110.71088 217 ARG E C 1
ATOM 16650 O O . ARG F 1 219 ? 71.27300 28.86100 93.81900 1.000 108.23838 217 ARG E O 1
ATOM 16652 N N . GLU F 1 220 ? 70.71400 26.96600 94.92700 1.000 121.04479 218 GLU E N 1
ATOM 16653 C CA . GLU F 1 220 ? 70.05900 27.69300 96.04300 1.000 122.14157 218 GLU E CA 1
ATOM 16654 C C . GLU F 1 220 ? 71.06000 28.69100 96.62100 1.000 118.01865 218 GLU E C 1
ATOM 16655 O O . GLU F 1 220 ? 70.64200 29.78800 97.02100 1.000 117.81455 218 GLU E O 1
ATOM 16661 N N . LEU F 1 221 ? 72.33300 28.31100 96.65700 1.000 109.26759 219 LEU E N 1
ATOM 16662 C CA . LEU F 1 221 ? 73.35700 29.18100 97.23700 1.000 105.18368 219 LEU E CA 1
ATOM 16663 C C . LEU F 1 221 ? 73.60200 30.39400 96.34400 1.000 103.83672 219 LEU E C 1
ATOM 16664 O O . LEU F 1 221 ? 73.91200 31.47800 96.84500 1.000 103.13016 219 LEU E O 1
ATOM 16669 N N . LEU F 1 222 ? 73.40900 30.23600 95.02800 1.000 103.36896 220 LEU E N 1
ATOM 16670 C CA . LEU F 1 222 ? 73.66400 31.30200 94.06500 1.000 99.18515 220 LEU E CA 1
ATOM 16671 C C . LEU F 1 222 ? 72.66900 32.44600 94.19800 1.000 99.88818 220 LEU E C 1
ATOM 16672 O O . LEU F 1 222 ? 73.03300 33.60100 93.95700 1.000 98.98096 220 LEU E O 1
ATOM 16677 N N . GLY F 1 223 ? 71.41700 32.15600 94.55700 1.000 103.32807 221 GLY E N 1
ATOM 16678 C CA . GLY F 1 223 ? 70.41000 33.19500 94.68200 1.000 102.21007 221 GLY E CA 1
ATOM 16679 C C . GLY F 1 223 ? 70.36000 33.87100 96.04000 1.000 108.89434 221 GLY E C 1
ATOM 16680 O O . GLY F 1 223 ? 69.37900 34.55200 96.37100 1.000 105.15998 221 GLY E O 1
ATOM 16681 N N . GLN F 1 224 ? 71.42900 33.71200 96.82300 1.000 113.04764 222 GLN E N 1
ATOM 16682 C CA . GLN F 1 224 ? 71.49700 34.28800 98.16000 1.000 114.36301 222 GLN E CA 1
ATOM 16683 C C . GLN F 1 224 ? 71.90000 35.76100 98.11300 1.000 114.72471 222 GLN E C 1
ATOM 16684 O O . GLN F 1 224 ? 72.70000 36.17800 97.26300 1.000 112.55444 222 GLN E O 1
ATOM 16690 N N . MET F 1 225 ? 71.33300 36.54100 99.04100 1.000 105.65979 223 MET E N 1
ATOM 16691 C CA . MET F 1 225 ? 71.49300 37.98400 99.14000 1.000 102.85874 223 MET E CA 1
ATOM 16692 C C . MET F 1 225 ? 72.33500 38.33300 100.35800 1.000 103.11704 223 MET E C 1
ATOM 16693 O O . MET F 1 225 ? 72.48800 37.53300 101.28400 1.000 105.78714 223 MET E O 1
ATOM 16698 N N . ARG F 1 226 ? 72.87000 39.55000 100.35400 1.000 99.66785 224 ARG E N 1
ATOM 16699 C CA . ARG F 1 226 ? 73.75700 40.00200 101.42300 1.000 100.38589 224 ARG E CA 1
ATOM 16700 C C . ARG F 1 226 ? 72.97200 40.65000 102.55900 1.000 100.02660 224 ARG E C 1
ATOM 16701 O O . ARG F 1 226 ? 71.74300 40.60800 102.57800 1.000 102.40113 224 ARG E O 1
ATOM 16703 N N . THR F 1 238 ? 72.55400 40.61600 95.47800 1.000 88.19445 236 THR E N 1
ATOM 16704 C CA . THR F 1 238 ? 73.11300 39.27100 95.38700 1.000 89.11326 236 THR E CA 1
ATOM 16705 C C . THR F 1 238 ? 74.52300 39.23700 95.97000 1.000 88.39596 236 THR E C 1
ATOM 16706 O O . THR F 1 238 ? 75.26800 40.21400 95.90400 1.000 87.04993 236 THR E O 1
ATOM 16710 N N . ARG F 1 239 ? 74.91400 38.08100 96.50100 1.000 91.40664 237 ARG E N 1
ATOM 16711 C CA . ARG F 1 239 ? 76.20300 38.00100 97.17500 1.000 89.41171 237 ARG E CA 1
ATOM 16712 C C . ARG F 1 239 ? 77.32500 37.42700 96.31500 1.000 85.70596 237 ARG E C 1
ATOM 16713 O O . ARG F 1 239 ? 78.46600 37.88700 96.43400 1.000 83.13421 237 ARG E O 1
ATOM 16715 N N . PHE F 1 240 ? 77.02700 36.52300 95.38400 1.000 84.64230 238 PHE E N 1
ATOM 16716 C CA . PHE F 1 240 ? 78.03600 35.66400 94.77800 1.000 81.70990 238 PHE E CA 1
ATOM 16717 C C . PHE F 1 240 ? 78.10900 35.88100 93.27300 1.000 79.97016 238 PHE E C 1
ATOM 16718 O O . PHE F 1 240 ? 77.22000 36.47200 92.65900 1.000 82.18247 238 PHE E O 1
ATOM 16726 N N . LYS F 1 241 ? 79.19400 35.38200 92.68300 1.000 77.03446 239 LYS E N 1
ATOM 16727 C CA . LYS F 1 241 ? 79.40200 35.45800 91.24200 1.000 76.13293 239 LYS E CA 1
ATOM 16728 C C . LYS F 1 241 ? 80.47900 34.45700 90.85500 1.000 74.69407 239 LYS E C 1
ATOM 16729 O O . LYS F 1 241 ? 81.21700 33.94700 91.70400 1.000 74.47672 239 LYS E O 1
ATOM 16735 N N . SER F 1 242 ? 80.54100 34.16000 89.56200 1.000 73.28839 240 SER E N 1
ATOM 16736 C CA . SER F 1 242 ? 81.50900 33.18700 89.09400 1.000 71.34804 240 SER E CA 1
ATOM 16737 C C . SER F 1 242 ? 82.89900 33.80700 89.04800 1.000 73.31196 240 SER E C 1
ATOM 16738 O O . SER F 1 242 ? 83.06600 35.02900 89.02800 1.000 72.16476 240 SER E O 1
ATOM 16741 N N . LEU F 1 243 ? 83.90500 32.93300 88.99900 1.000 74.16812 241 LEU E N 1
ATOM 16742 C CA . LEU F 1 243 ? 85.28600 33.39100 88.96500 1.000 74.55059 241 LEU E CA 1
ATOM 16743 C C . LEU F 1 243 ? 85.52700 34.30200 87.76800 1.000 71.65476 241 LEU E C 1
ATOM 16744 O O . LEU F 1 243 ? 86.08400 35.39800 87.91200 1.000 69.28514 241 LEU E O 1
ATOM 16749 N N . ASP F 1 244 ? 85.08200 33.87700 86.58100 1.000 69.27916 242 ASP E N 1
ATOM 16750 C CA . ASP F 1 244 ? 85.26700 34.69900 85.38900 1.000 72.43775 242 ASP E CA 1
ATOM 16751 C C . ASP F 1 244 ? 84.66200 36.08800 85.58500 1.000 69.36954 242 ASP E C 1
ATOM 16752 O O . ASP F 1 244 ? 85.22300 37.09600 85.13500 1.000 65.90064 242 ASP E O 1
ATOM 16757 N N . CYS F 1 245 ? 83.56600 36.16300 86.32900 1.000 69.02982 243 CYS E N 1
ATOM 16758 C CA . CYS F 1 245 ? 82.84400 37.40900 86.47400 1.000 70.46719 243 CYS E CA 1
ATOM 16759 C C . CYS F 1 245 ? 83.51500 38.33100 87.48900 1.000 70.81782 243 CYS E C 1
ATOM 16760 O O . CYS F 1 245 ? 83.54900 39.55300 87.28500 1.000 71.37414 243 CYS E O 1
ATOM 16763 N N . SER F 1 246 ? 84.13500 37.76200 88.52400 1.000 70.36236 244 SER E N 1
ATOM 16764 C CA . SER F 1 246 ? 84.90600 38.58000 89.44800 1.000 71.64066 244 SER E CA 1
ATOM 16765 C C . SER F 1 246 ? 86.09300 39.24400 88.75300 1.000 69.75719 244 SER E C 1
ATOM 16766 O O . SER F 1 246 ? 86.41100 40.41100 89.03200 1.000 68.82566 244 SER E O 1
ATOM 16769 N N . ILE F 1 247 ? 86.75900 38.52700 87.84500 1.000 67.91104 245 ILE E N 1
ATOM 16770 C CA . ILE F 1 247 ? 87.89100 39.12900 87.15000 1.000 69.81363 245 ILE E CA 1
ATOM 16771 C C . ILE F 1 247 ? 87.40300 40.26200 86.26600 1.000 70.96927 245 ILE E C 1
ATOM 16772 O O . ILE F 1 247 ? 87.97000 41.36200 86.26900 1.000 68.43452 245 ILE E O 1
ATOM 16777 N N . MET F 1 248 ? 86.31000 40.03000 85.53700 1.000 67.88120 246 MET E N 1
ATOM 16778 C CA . MET F 1 248 ? 85.77200 41.06800 84.67000 1.000 69.97276 246 MET E CA 1
ATOM 16779 C C . MET F 1 248 ? 85.35700 42.30600 85.46500 1.000 71.96157 246 MET E C 1
ATOM 16780 O O . MET F 1 248 ? 85.56000 43.43700 85.00800 1.000 70.37545 246 MET E O 1
ATOM 16785 N N . GLU F 1 249 ? 84.77300 42.11700 86.65700 1.000 71.69118 247 GLU E N 1
ATOM 16786 C CA . GLU F 1 249 ? 84.39400 43.26600 87.47400 1.000 70.59349 247 GLU E CA 1
ATOM 16787 C C . GLU F 1 249 ? 85.62600 44.05800 87.90100 1.000 71.59105 247 GLU E C 1
ATOM 16788 O O . GLU F 1 249 ? 85.63800 45.29300 87.83000 1.000 73.93980 247 GLU E O 1
ATOM 16794 N N . LEU F 1 250 ? 86.69700 43.36100 88.29200 1.000 71.83310 248 LEU E N 1
ATOM 16795 C CA . LEU F 1 250 ? 87.92300 44.05000 88.67200 1.000 70.48658 248 LEU E CA 1
ATOM 16796 C C . LEU F 1 250 ? 88.49300 44.82000 87.49500 1.000 70.96496 248 LEU E C 1
ATOM 16797 O O . LEU F 1 250 ? 88.98300 45.94300 87.65000 1.000 73.58026 248 LEU E O 1
ATOM 16802 N N . ALA F 1 251 ? 88.43800 44.22300 86.30900 1.000 71.48059 249 ALA E N 1
ATOM 16803 C CA . ALA F 1 251 ? 88.94600 44.87900 85.11600 1.000 72.51748 249 ALA E CA 1
ATOM 16804 C C . ALA F 1 251 ? 88.14200 46.13100 84.79600 1.000 73.03490 249 ALA E C 1
ATOM 16805 O O . ALA F 1 251 ? 88.72200 47.16300 84.43700 1.000 70.99313 249 ALA E O 1
ATOM 16807 N N . ASP F 1 252 ? 86.80600 46.05400 84.89300 1.000 70.85175 250 ASP E N 1
ATOM 16808 C CA . ASP F 1 252 ? 85.99800 47.24800 84.67500 1.000 72.77763 250 ASP E CA 1
ATOM 16809 C C . ASP F 1 252 ? 86.37700 48.32300 85.68100 1.000 74.54824 250 ASP E C 1
ATOM 16810 O O . ASP F 1 252 ? 86.62000 49.47200 85.30100 1.000 76.99233 250 ASP E O 1
ATOM 16815 N N . ASP F 1 253 ? 86.53500 47.94500 86.95400 1.000 74.84113 251 ASP E N 1
ATOM 16816 C CA . ASP F 1 253 ? 86.79800 48.93400 87.99700 1.000 76.58561 251 ASP E CA 1
ATOM 16817 C C . ASP F 1 253 ? 88.15000 49.59200 87.80000 1.000 76.48192 251 ASP E C 1
ATOM 16818 O O . ASP F 1 253 ? 88.28400 50.80400 87.97300 1.000 79.66270 251 ASP E O 1
ATOM 16823 N N . ILE F 1 254 ? 89.15600 48.82000 87.40200 1.000 77.30534 252 ILE E N 1
ATOM 16824 C CA . ILE F 1 254 ? 90.45800 49.41500 87.15000 1.000 76.96897 252 ILE E CA 1
ATOM 16825 C C . ILE F 1 254 ? 90.38200 50.34100 85.94500 1.000 77.82370 252 ILE E C 1
ATOM 16826 O O . ILE F 1 254 ? 90.95900 51.43000 85.95200 1.000 79.08334 252 ILE E O 1
ATOM 16831 N N . ALA F 1 255 ? 89.67200 49.92500 84.89400 1.000 77.93610 253 ALA E N 1
ATOM 16832 C CA . ALA F 1 255 ? 89.56200 50.75100 83.69300 1.000 81.42531 253 ALA E CA 1
ATOM 16833 C C . ALA F 1 255 ? 88.82600 52.05900 83.96500 1.000 84.27084 253 ALA E C 1
ATOM 16834 O O . ALA F 1 255 ? 89.22900 53.11800 83.47300 1.000 89.71199 253 ALA E O 1
ATOM 16836 N N . TYR F 1 256 ? 87.70600 51.99300 84.69200 1.000 84.58112 254 TYR E N 1
ATOM 16837 C CA . TYR F 1 256 ? 86.95500 53.19800 85.04500 1.000 87.82274 254 TYR E CA 1
ATOM 16838 C C . TYR F 1 256 ? 87.79800 54.15600 85.88400 1.000 89.32043 254 TYR E C 1
ATOM 16839 O O . TYR F 1 256 ? 87.83000 55.36600 85.62500 1.000 92.04415 254 TYR E O 1
ATOM 16848 N N . GLY F 1 257 ? 88.52700 53.61900 86.86000 1.000 88.29542 255 GLY E N 1
ATOM 16849 C CA . GLY F 1 257 ? 89.22600 54.46100 87.81100 1.000 87.22700 255 GLY E CA 1
ATOM 16850 C C . GLY F 1 257 ? 90.35500 55.27600 87.20800 1.000 87.97560 255 GLY E C 1
ATOM 16851 O O . GLY F 1 257 ? 90.59900 56.40100 87.63900 1.000 90.90189 255 GLY E O 1
ATOM 16852 N N . VAL F 1 258 ? 91.10100 54.70800 86.26000 1.000 85.41295 256 VAL E N 1
ATOM 16853 C CA . VAL F 1 258 ? 92.34100 55.31400 85.79000 1.000 88.34127 256 VAL E CA 1
ATOM 16854 C C . VAL F 1 258 ? 92.19400 55.90300 84.39500 1.000 93.50650 256 VAL E C 1
ATOM 16855 O O . VAL F 1 258 ? 92.82200 56.91700 84.08600 1.000 96.74321 256 VAL E O 1
ATOM 16859 N N . HIS F 1 259 ? 91.43000 55.26300 83.51500 1.000 96.29122 257 HIS E N 1
ATOM 16860 C CA . HIS F 1 259 ? 91.44100 55.72600 82.13800 1.000 99.84090 257 HIS E CA 1
ATOM 16861 C C . HIS F 1 259 ? 90.50600 56.90600 81.91600 1.000 101.84541 257 HIS E C 1
ATOM 16862 O O . HIS F 1 259 ? 90.70300 57.66100 80.95800 1.000 101.96643 257 HIS E O 1
ATOM 16869 N N . ASP F 1 260 ? 89.52100 57.10100 82.79300 1.000 100.00669 258 ASP E N 1
ATOM 16870 C CA . ASP F 1 260 ? 88.75200 58.33600 82.78900 1.000 99.75498 258 ASP E CA 1
ATOM 16871 C C . ASP F 1 260 ? 89.57100 59.48900 83.35400 1.000 102.81350 258 ASP E C 1
ATOM 16872 O O . ASP F 1 260 ? 89.37100 60.64500 82.96300 1.000 104.03198 258 ASP E O 1
ATOM 16877 N N . LEU F 1 261 ? 90.53600 59.16900 84.21200 1.000 102.44488 259 LEU E N 1
ATOM 16878 C CA . LEU F 1 261 ? 91.29800 60.18000 84.92900 1.000 99.44744 259 LEU E CA 1
ATOM 16879 C C . LEU F 1 261 ? 92.22200 60.98000 84.01800 1.000 101.40745 259 LEU E C 1
ATOM 16880 O O . LEU F 1 261 ? 92.41200 62.17800 84.23500 1.000 102.99679 259 LEU E O 1
ATOM 16885 N N . GLU F 1 262 ? 92.81300 60.35200 83.00300 1.000 102.06527 260 GLU E N 1
ATOM 16886 C CA . GLU F 1 262 ? 93.86400 61.04900 82.26400 1.000 101.80634 260 GLU E CA 1
ATOM 16887 C C . GLU F 1 262 ? 93.31100 62.22500 81.44700 1.000 106.15799 260 GLU E C 1
ATOM 16888 O O . GLU F 1 262 ? 93.86300 63.32800 81.48100 1.000 107.72954 260 GLU E O 1
ATOM 16894 N N . ASP F 1 263 ? 92.21700 62.02600 80.69600 1.000 117.60207 261 ASP E N 1
ATOM 16895 C CA . ASP F 1 263 ? 91.72500 63.10600 79.82000 1.000 118.14954 261 ASP E CA 1
ATOM 16896 C C . ASP F 1 263 ? 91.04500 64.21000 80.61500 1.000 116.37228 261 ASP E C 1
ATOM 16897 O O . ASP F 1 263 ? 90.91100 65.34400 80.12500 1.000 116.74382 261 ASP E O 1
ATOM 16902 N N . ALA F 1 264 ? 90.60000 63.89400 81.83200 1.000 109.31158 262 ALA E N 1
ATOM 16903 C CA . ALA F 1 264 ? 90.11900 64.93400 82.72600 1.000 105.24935 262 ALA E CA 1
ATOM 16904 C C . ALA F 1 264 ? 91.21000 65.95400 83.01900 1.000 104.02755 262 ALA E C 1
ATOM 16905 O O . ALA F 1 264 ? 90.92400 67.14400 83.23800 1.000 104.08654 262 ALA E O 1
ATOM 16907 N N . ILE F 1 265 ? 92.46300 65.50100 83.02800 1.000 103.38472 263 ILE E N 1
ATOM 16908 C CA . ILE F 1 265 ? 93.57600 66.38800 83.32600 1.000 105.04987 263 ILE E CA 1
ATOM 16909 C C . ILE F 1 265 ? 93.87400 67.28800 82.13200 1.000 108.23838 263 ILE E C 1
ATOM 16910 O O . ILE F 1 265 ? 94.20600 68.47100 82.29900 1.000 109.32687 263 ILE E O 1
ATOM 16915 N N . VAL F 1 266 ? 93.79500 66.74600 80.90600 1.000 104.19888 264 VAL E N 1
ATOM 16916 C CA . VAL F 1 266 ? 94.19500 67.55600 79.75300 1.000 105.69930 264 VAL E CA 1
ATOM 16917 C C . VAL F 1 266 ? 93.09400 68.53300 79.36100 1.000 107.12480 264 VAL E C 1
ATOM 16918 O O . VAL F 1 266 ? 93.37800 69.65800 78.93200 1.000 111.38736 264 VAL E O 1
ATOM 16922 N N . LEU F 1 267 ? 91.82600 68.13700 79.51700 1.000 107.87129 265 LEU E N 1
ATOM 16923 C CA . LEU F 1 267 ? 90.72400 69.06300 79.27000 1.000 107.68163 265 LEU E CA 1
ATOM 16924 C C . LEU F 1 267 ? 90.58700 70.11400 80.36100 1.000 108.75423 265 LEU E C 1
ATOM 16925 O O . LEU F 1 267 ? 89.78400 71.03600 80.20500 1.000 110.50615 265 LEU E O 1
ATOM 16930 N N . GLY F 1 268 ? 91.36400 70.02400 81.43700 1.000 113.85089 266 GLY E N 1
ATOM 16931 C CA . GLY F 1 268 ? 91.25900 70.99100 82.50800 1.000 111.43147 266 GLY E CA 1
ATOM 16932 C C . GLY F 1 268 ? 90.07700 70.78500 83.42900 1.000 111.52197 266 GLY E C 1
ATOM 16933 O O . GLY F 1 268 ? 89.80100 71.65900 84.26200 1.000 111.07479 266 GLY E O 1
ATOM 16934 N N . MET F 1 269 ? 89.37000 69.65400 83.30700 1.000 106.09874 267 MET E N 1
ATOM 16935 C CA . MET F 1 269 ? 88.25200 69.36600 84.19500 1.000 102.91837 267 MET E CA 1
ATOM 16936 C C . MET F 1 269 ? 88.71700 69.08800 85.61200 1.000 101.73478 267 MET E C 1
ATOM 16937 O O . MET F 1 269 ? 87.91200 69.15100 86.54700 1.000 100.46385 267 MET E O 1
ATOM 16942 N N . VAL F 1 270 ? 89.99400 68.77300 85.78700 1.000 104.08211 268 VAL E N 1
ATOM 16943 C CA . VAL F 1 270 ? 90.59500 68.62300 87.10200 1.000 101.66664 268 VAL E CA 1
ATOM 16944 C C . VAL F 1 270 ? 91.90100 69.40400 87.08600 1.000 98.86028 268 VAL E C 1
ATOM 16945 O O . VAL F 1 270 ? 92.69400 69.29700 86.14300 1.000 99.65055 268 VAL E O 1
ATOM 16949 N N . THR F 1 271 ? 92.09500 70.23300 88.09500 1.000 101.24594 269 THR E N 1
ATOM 16950 C CA . THR F 1 271 ? 93.32000 70.99700 88.21700 1.000 102.95225 269 THR E CA 1
ATOM 16951 C C . THR F 1 271 ? 94.28100 70.29600 89.15500 1.000 104.15520 269 THR E C 1
ATOM 16952 O O . THR F 1 271 ? 93.91200 69.39400 89.91000 1.000 100.88852 269 THR E O 1
ATOM 16956 N N . ARG F 1 272 ? 95.53100 70.74500 89.10600 1.000 106.76761 270 ARG E N 1
ATOM 16957 C CA . ARG F 1 272 ? 96.52500 70.22400 90.02500 1.000 107.15843 270 ARG E CA 1
ATOM 16958 C C . ARG F 1 272 ? 96.06700 70.37000 91.46600 1.000 110.08289 270 ARG E C 1
ATOM 16959 O O . ARG F 1 272 ? 96.30200 69.48500 92.29700 1.000 109.96362 270 ARG E O 1
ATOM 16967 N N . ALA F 1 273 ? 95.41200 71.49000 91.77800 1.000 109.68802 271 ALA E N 1
ATOM 16968 C CA . ALA F 1 273 ? 94.99900 71.75000 93.15200 1.000 110.88559 271 ALA E CA 1
ATOM 16969 C C . ALA F 1 273 ? 93.97300 70.73000 93.62800 1.000 109.71064 271 ALA E C 1
ATOM 16970 O O . ALA F 1 273 ? 94.09700 70.18000 94.72900 1.000 111.25295 271 ALA E O 1
ATOM 16972 N N . GLN F 1 274 ? 92.96700 70.43500 92.80200 1.000 107.73238 272 GLN E N 1
ATOM 16973 C CA . GLN F 1 274 ? 91.93100 69.51200 93.25400 1.000 108.30883 272 GLN E CA 1
ATOM 16974 C C . GLN F 1 274 ? 92.46900 68.09800 93.36700 1.000 109.15295 272 GLN E C 1
ATOM 16975 O O . GLN F 1 274 ? 92.01900 67.32500 94.22300 1.000 112.59740 272 GLN E O 1
ATOM 16981 N N . TRP F 1 275 ? 93.45200 67.75700 92.53500 1.000 108.52421 273 TRP E N 1
ATOM 16982 C CA . TRP F 1 275 ? 94.09100 66.45100 92.62500 1.000 106.06473 273 TRP E CA 1
ATOM 16983 C C . TRP F 1 275 ? 94.83800 66.28500 93.94700 1.000 109.43016 273 TRP E C 1
ATOM 16984 O O . TRP F 1 275 ? 94.78300 65.21600 94.57000 1.000 109.52393 273 TRP E O 1
ATOM 16995 N N . GLN F 1 276 ? 95.57900 67.30400 94.36700 1.000 110.36948 274 GLN E N 1
ATOM 16996 C CA . GLN F 1 276 ? 96.32200 67.18500 95.64700 1.000 113.37660 274 GLN E CA 1
ATOM 16997 C C . GLN F 1 276 ? 95.34000 67.08300 96.80700 1.000 117.18208 274 GLN E C 1
ATOM 16998 O O . GLN F 1 276 ? 95.59800 66.34100 97.73800 1.000 117.72680 274 GLN E O 1
ATOM 17004 N N . GLU F 1 277 ? 94.27700 67.86500 96.76100 1.000 123.73490 275 GLU E N 1
ATOM 17005 C CA . GLU F 1 277 ? 93.31300 67.87500 97.87900 1.000 125.18078 275 GLU E CA 1
ATOM 17006 C C . GLU F 1 277 ? 92.51500 66.57800 98.02700 1.000 123.42140 275 GLU E C 1
ATOM 17007 O O . GLU F 1 277 ? 92.32600 66.15800 99.16200 1.000 122.77480 275 GLU E O 1
ATOM 17013 N N . ALA F 1 278 ? 92.03600 65.97400 96.94100 1.000 116.68700 276 ALA E N 1
ATOM 17014 C CA . ALA F 1 278 ? 91.11100 64.83600 97.15500 1.000 113.26957 276 ALA E CA 1
ATOM 17015 C C . ALA F 1 278 ? 91.72900 63.45200 96.95800 1.000 109.96335 276 ALA E C 1
ATOM 17016 O O . ALA F 1 278 ? 91.50500 62.59200 97.81000 1.000 109.72753 276 ALA E O 1
ATOM 17018 N N . ALA F 1 279 ? 92.44900 63.25700 95.86000 1.000 112.76096 277 ALA E N 1
ATOM 17019 C CA . ALA F 1 279 ? 93.05200 61.97800 95.49900 1.000 108.03305 277 ALA E CA 1
ATOM 17020 C C . ALA F 1 279 ? 94.43900 61.80800 96.10600 1.000 109.67014 277 ALA E C 1
ATOM 17021 O O . ALA F 1 279 ? 94.70900 60.81100 96.78400 1.000 106.00982 277 ALA E O 1
ATOM 17023 N N . ALA F 1 280 ? 95.32400 62.78400 95.89300 1.000 112.37517 278 ALA E N 1
ATOM 17024 C CA . ALA F 1 280 ? 96.72400 62.58600 96.24900 1.000 112.10314 278 ALA E CA 1
ATOM 17025 C C . ALA F 1 280 ? 96.91900 62.47700 97.75900 1.000 114.75429 278 ALA E C 1
ATOM 17026 O O . ALA F 1 280 ? 97.68100 61.62300 98.22500 1.000 112.67558 278 ALA E O 1
ATOM 17028 N N . ALA F 1 281 ? 96.24000 63.32200 98.54300 1.000 113.28568 279 ALA E N 1
ATOM 17029 C CA . ALA F 1 281 ? 96.36600 63.22700 99.99600 1.000 110.61694 279 ALA E CA 1
ATOM 17030 C C . ALA F 1 281 ? 95.71700 61.95300 100.52200 1.000 110.77518 279 ALA E C 1
ATOM 17031 O O . ALA F 1 281 ? 96.29800 61.25500 101.36200 1.000 106.69782 279 ALA E O 1
ATOM 17033 N N . GLN F 1 282 ? 94.51200 61.63100 100.04100 1.000 110.13863 280 GLN E N 1
ATOM 17034 C CA . GLN F 1 282 ? 93.87700 60.38700 100.45900 1.000 105.86476 280 GLN E CA 1
ATOM 17035 C C . GLN F 1 282 ? 94.69800 59.16900 100.01900 1.000 107.86096 280 GLN E C 1
ATOM 17036 O O . GLN F 1 282 ? 94.72900 58.15000 100.72400 1.000 106.34027 280 GLN E O 1
ATOM 17038 N N . LEU F 1 283 ? 95.38600 59.26300 98.87100 1.000 105.56347 281 LEU E N 1
ATOM 17039 C CA . LEU F 1 283 ? 96.20900 58.15200 98.39400 1.000 104.41781 281 LEU E CA 1
ATOM 17040 C C . LEU F 1 283 ? 97.47200 57.97400 99.22600 1.000 106.46584 281 LEU E C 1
ATOM 17041 O O . LEU F 1 283 ? 98.02400 56.87000 99.28400 1.000 111.52081 281 LEU E O 1
ATOM 17046 N N . ALA F 1 284 ? 97.97100 59.03900 99.84500 1.000 108.53936 282 ALA E N 1
ATOM 17047 C CA . ALA F 1 284 ? 99.11500 58.86900 100.73100 1.000 110.63393 282 ALA E CA 1
ATOM 17048 C C . ALA F 1 284 ? 98.75100 58.12500 102.01100 1.000 113.01461 282 ALA E C 1
ATOM 17049 O O . ALA F 1 284 ? 99.61800 57.46500 102.59200 1.000 113.56615 282 ALA E O 1
ATOM 17051 N N . GLU F 1 285 ? 97.47500 58.12900 102.40600 1.000 114.08050 283 GLU E N 1
ATOM 17052 C CA . GLU F 1 285 ? 97.04100 57.52400 103.66000 1.000 111.38175 283 GLU E CA 1
ATOM 17053 C C . GLU F 1 285 ? 96.16000 56.29500 103.46100 1.000 113.71991 283 GLU E C 1
ATOM 17054 O O . GLU F 1 285 ? 95.52300 55.84000 104.41600 1.000 113.85575 283 GLU E O 1
ATOM 17056 N N . CYS F 1 286 ? 96.12300 55.73400 102.25000 1.000 116.52878 284 CYS E N 1
ATOM 17057 C CA . CYS F 1 286 ? 95.27700 54.57700 101.97600 1.000 114.25371 284 CYS E CA 1
ATOM 17058 C C . CYS F 1 286 ? 95.86500 53.28500 102.53400 1.000 113.21141 284 CYS E C 1
ATOM 17059 O O . CYS F 1 286 ? 95.16400 52.26500 102.57400 1.000 111.54200 284 CYS E O 1
ATOM 17062 N N . GLY F 1 287 ? 97.14500 53.28700 102.91600 1.000 116.67231 285 GLY E N 1
ATOM 17063 C CA . GLY F 1 287 ? 97.74700 52.14000 103.55600 1.000 115.09889 285 GLY E CA 1
ATOM 17064 C C . GLY F 1 287 ? 98.52400 51.21700 102.64200 1.000 114.37224 285 GLY E C 1
ATOM 17065 O O . GLY F 1 287 ? 99.13500 50.26400 103.13800 1.000 113.56989 285 GLY E O 1
ATOM 17066 N N . ASP F 1 288 ? 98.50800 51.45000 101.33600 1.000 109.35921 286 ASP E N 1
ATOM 17067 C CA . ASP F 1 288 ? 99.28800 50.57000 100.46400 1.000 109.97477 286 ASP E CA 1
ATOM 17068 C C . ASP F 1 288 ? 100.68500 51.13400 100.23600 1.000 110.82804 286 ASP E C 1
ATOM 17069 O O . ASP F 1 288 ? 100.81100 52.26300 99.76400 1.000 112.13095 286 ASP E O 1
ATOM 17074 N N . PRO F 1 289 ? 101.74500 50.35500 100.48500 1.000 111.88903 287 PRO E N 1
ATOM 17075 C CA . PRO F 1 289 ? 103.10600 50.92300 100.43000 1.000 110.21266 287 PRO E CA 1
ATOM 17076 C C . PRO F 1 289 ? 103.50300 51.47600 99.06700 1.000 109.84143 287 PRO E C 1
ATOM 17077 O O . PRO F 1 289 ? 104.20800 52.49000 99.01800 1.000 114.05036 287 PRO E O 1
ATOM 17081 N N . TRP F 1 290 ? 103.09000 50.84800 97.95900 1.000 107.97608 288 TRP E N 1
ATOM 17082 C CA . TRP F 1 290 ? 103.50400 51.33600 96.64000 1.000 105.48515 288 TRP E CA 1
ATOM 17083 C C . TRP F 1 290 ? 102.98900 52.74700 96.36700 1.000 108.09927 288 TRP E C 1
ATOM 17084 O O . TRP F 1 290 ? 103.72400 53.59700 95.84700 1.000 107.83036 288 TRP E O 1
ATOM 17095 N N . PHE F 1 291 ? 101.71700 53.00400 96.67600 1.000 107.28342 289 PHE E N 1
ATOM 17096 C CA . PHE F 1 291 ? 101.14500 54.32300 96.44200 1.000 107.86903 289 PHE E CA 1
ATOM 17097 C C . PHE F 1 291 ? 101.78200 55.34200 97.36900 1.000 115.07163 289 PHE E C 1
ATOM 17098 O O . PHE F 1 291 ? 102.02500 56.49100 96.98600 1.000 111.69902 289 PHE E O 1
ATOM 17106 N N . GLU F 1 292 ? 102.08700 54.89600 98.58500 1.000 137.25224 290 GLU E N 1
ATOM 17107 C CA . GLU F 1 292 ? 102.72400 55.70900 99.60800 1.000 137.41568 290 GLU E CA 1
ATOM 17108 C C . GLU F 1 292 ? 104.03700 56.29700 99.11400 1.000 137.28029 290 GLU E C 1
ATOM 17109 O O . GLU F 1 292 ? 104.27100 57.50000 99.24700 1.000 137.39560 290 GLU E O 1
ATOM 17115 N N . GLU F 1 293 ? 104.87600 55.47900 98.47700 1.000 118.15329 291 GLU E N 1
ATOM 17116 C CA . GLU F 1 293 ? 106.16100 55.96500 97.98700 1.000 115.25759 291 GLU E CA 1
ATOM 17117 C C . GLU F 1 293 ? 106.02100 56.75100 96.68400 1.000 111.56039 291 GLU E C 1
ATOM 17118 O O . GLU F 1 293 ? 106.68900 57.77300 96.49300 1.000 112.02364 291 GLU E O 1
ATOM 17124 N N . HIS F 1 294 ? 105.19200 56.28200 95.75900 1.000 109.75770 292 HIS E N 1
ATOM 17125 C CA . HIS F 1 294 ? 105.21100 56.79800 94.39900 1.000 104.07623 292 HIS E CA 1
ATOM 17126 C C . HIS F 1 294 ? 104.20000 57.90800 94.17600 1.000 98.70231 292 HIS E C 1
ATOM 17127 O O . HIS F 1 294 ? 104.15700 58.45800 93.07500 1.000 98.32981 292 HIS E O 1
ATOM 17134 N N . ILE F 1 295 ? 103.37900 58.23900 95.18000 1.000 104.54152 293 ILE E N 1
ATOM 17135 C CA . ILE F 1 295 ? 102.29500 59.19600 94.96500 1.000 101.65785 293 ILE E CA 1
ATOM 17136 C C . ILE F 1 295 ? 102.84400 60.54900 94.53000 1.000 102.19582 293 ILE E C 1
ATOM 17137 O O . ILE F 1 295 ? 102.32000 61.17400 93.59800 1.000 100.01855 293 ILE E O 1
ATOM 17142 N N . ALA F 1 296 ? 103.90400 61.02500 95.18900 1.000 100.03511 294 ALA E N 1
ATOM 17143 C CA . ALA F 1 296 ? 104.46000 62.31800 94.81600 1.000 98.67904 294 ALA E CA 1
ATOM 17144 C C . ALA F 1 296 ? 104.92600 62.29300 93.36500 1.000 99.46614 294 ALA E C 1
ATOM 17145 O O . ALA F 1 296 ? 104.57400 63.17500 92.57500 1.000 102.47501 294 ALA E O 1
ATOM 17147 N N . GLU F 1 297 ? 105.63700 61.23600 92.97400 1.000 99.86352 295 GLU E N 1
ATOM 17148 C CA . GLU F 1 297 ? 106.18300 61.16000 91.62500 1.000 97.78954 295 GLU E CA 1
ATOM 17149 C C . GLU F 1 297 ? 105.08300 60.97600 90.58600 1.000 100.07877 295 GLU E C 1
ATOM 17150 O O . GLU F 1 297 ? 105.17300 61.53200 89.48200 1.000 98.45827 295 GLU E O 1
ATOM 17156 N N . LEU F 1 298 ? 104.02300 60.24300 90.93300 1.000 98.34873 296 LEU E N 1
ATOM 17157 C CA . LEU F 1 298 ? 102.89500 60.08200 90.02300 1.000 97.87283 296 LEU E CA 1
ATOM 17158 C C . LEU F 1 298 ? 102.17300 61.40600 89.78700 1.000 99.06458 296 LEU E C 1
ATOM 17159 O O . LEU F 1 298 ? 101.69400 61.67300 88.67800 1.000 94.94153 296 LEU E O 1
ATOM 17164 N N . SER F 1 299 ? 102.09400 62.25600 90.81900 1.000 99.22474 297 SER E N 1
ATOM 17165 C CA . SER F 1 299 ? 101.32400 63.48900 90.69300 1.000 99.10094 297 SER E CA 1
ATOM 17166 C C . SER F 1 299 ? 102.00800 64.46300 89.75600 1.000 100.00313 297 SER E C 1
ATOM 17167 O O . SER F 1 299 ? 101.35200 65.12700 88.94600 1.000 100.27619 297 SER E O 1
ATOM 17170 N N . GLU F 1 300 ? 103.33900 64.50900 89.79000 1.000 101.71277 298 GLU E N 1
ATOM 17171 C CA . GLU F 1 300 ? 104.06200 65.45500 88.89800 1.000 100.05677 298 GLU E CA 1
ATOM 17172 C C . GLU F 1 300 ? 104.05400 64.92500 87.46500 1.000 98.60431 298 GLU E C 1
ATOM 17173 O O . GLU F 1 300 ? 104.07900 65.73700 86.53700 1.000 96.39844 298 GLU E O 1
ATOM 17175 N N . MET F 1 301 ? 104.05300 63.60700 87.29900 1.000 99.12047 299 MET E N 1
ATOM 17176 C CA . MET F 1 301 ? 103.98500 63.03200 85.95600 1.000 96.19269 299 MET E CA 1
ATOM 17177 C C . MET F 1 301 ? 102.61500 63.23400 85.31000 1.000 94.07060 299 MET E C 1
ATOM 17178 O O . MET F 1 301 ? 102.51900 63.43100 84.08900 1.000 92.09442 299 MET E O 1
ATOM 17183 N N . LEU F 1 302 ? 101.54500 63.16200 86.10500 1.000 95.15129 300 LEU E N 1
ATOM 17184 C CA . LEU F 1 302 ? 100.19900 63.33100 85.56600 1.000 92.98620 300 LEU E CA 1
ATOM 17185 C C . LEU F 1 302 ? 99.96500 64.76100 85.10000 1.000 96.46839 300 LEU E C 1
ATOM 17186 O O . LEU F 1 302 ? 99.18300 64.99800 84.17000 1.000 98.37357 300 LEU E O 1
ATOM 17191 N N . PHE F 1 303 ? 100.64400 65.72100 85.71900 1.000 97.69313 301 PHE E N 1
ATOM 17192 C CA . PHE F 1 303 ? 100.52600 67.11700 85.33200 1.000 100.19729 301 PHE E CA 1
ATOM 17193 C C . PHE F 1 303 ? 101.74300 67.60000 84.56100 1.000 100.61204 301 PHE E C 1
ATOM 17194 O O . PHE F 1 303 ? 101.97100 68.81400 84.46600 1.000 99.21937 301 PHE E O 1
ATOM 17202 N N . SER F 1 304 ? 102.49200 66.66200 83.97000 1.000 98.28436 302 SER E N 1
ATOM 17203 C CA . SER F 1 304 ? 103.59500 66.97500 83.06700 1.000 101.80523 302 SER E CA 1
ATOM 17204 C C . SER F 1 304 ? 103.19400 67.85000 81.88400 1.000 105.31428 302 SER E C 1
ATOM 17205 O O . SER F 1 304 ? 104.01900 68.62100 81.38300 1.000 105.27677 302 SER E O 1
ATOM 17208 N N . GLY F 1 305 ? 101.98100 67.67700 81.35900 1.000 107.18877 303 GLY E N 1
ATOM 17209 C CA . GLY F 1 305 ? 101.60700 68.29300 80.09300 1.000 108.84981 303 GLY E CA 1
ATOM 17210 C C . GLY F 1 305 ? 102.16700 67.60600 78.87200 1.000 112.20876 303 GLY E C 1
ATOM 17211 O O . GLY F 1 305 ? 101.96600 68.10400 77.76300 1.000 112.82222 303 GLY E O 1
ATOM 17212 N N . LYS F 1 306 ? 102.82500 66.46000 79.04400 1.000 118.12978 304 LYS E N 1
ATOM 17213 C CA . LYS F 1 306 ? 103.40200 65.67800 77.95900 1.000 116.70904 304 LYS E CA 1
ATOM 17214 C C . LYS F 1 306 ? 102.80600 64.28000 78.03600 1.000 115.37305 304 LYS E C 1
ATOM 17215 O O . LYS F 1 306 ? 102.83700 63.65000 79.09600 1.000 115.78140 304 LYS E O 1
ATOM 17221 N N . HIS F 1 307 ? 102.23400 63.81500 76.92500 1.000 102.52828 305 HIS E N 1
ATOM 17222 C CA . HIS F 1 307 ? 101.53300 62.53300 76.92800 1.000 98.42736 305 HIS E CA 1
ATOM 17223 C C . HIS F 1 307 ? 102.47800 61.36300 77.19700 1.000 98.73963 305 HIS E C 1
ATOM 17224 O O . HIS F 1 307 ? 102.11800 60.41100 77.89900 1.000 95.37953 305 HIS E O 1
ATOM 17231 N N . TYR F 1 308 ? 103.68400 61.40100 76.63200 1.000 98.87371 306 TYR E N 1
ATOM 17232 C CA . TYR F 1 308 ? 104.55400 60.24100 76.74500 1.000 97.35235 306 TYR E CA 1
ATOM 17233 C C . TYR F 1 308 ? 105.05600 59.99200 78.16500 1.000 99.22456 306 TYR E C 1
ATOM 17234 O O . TYR F 1 308 ? 105.52500 58.88600 78.44600 1.000 100.79854 306 TYR E O 1
ATOM 17243 N N . VAL F 1 309 ? 104.97200 60.96700 79.06400 1.000 98.99225 307 VAL E N 1
ATOM 17244 C CA . VAL F 1 309 ? 105.26800 60.74300 80.47500 1.000 96.88295 307 VAL E CA 1
ATOM 17245 C C . VAL F 1 309 ? 103.99500 60.49200 81.28200 1.000 94.92162 307 VAL E C 1
ATOM 17246 O O . VAL F 1 309 ? 104.01300 59.73700 82.25500 1.000 95.68575 307 VAL E O 1
ATOM 17250 N N . ARG F 1 310 ? 102.88300 61.14000 80.91800 1.000 92.45658 308 ARG E N 1
ATOM 17251 C CA . ARG F 1 310 ? 101.62100 60.84800 81.59200 1.000 92.46039 308 ARG E CA 1
ATOM 17252 C C . ARG F 1 310 ? 101.23800 59.37900 81.45300 1.000 91.31340 308 ARG E C 1
ATOM 17253 O O . ARG F 1 310 ? 100.71300 58.77300 82.39400 1.000 89.49460 308 ARG E O 1
ATOM 17261 N N . LYS F 1 311 ? 101.43800 58.81100 80.25900 1.000 88.46510 309 LYS E N 1
ATOM 17262 C CA . LYS F 1 311 ? 101.16200 57.39300 80.03400 1.000 89.84984 309 LYS E CA 1
ATOM 17263 C C . LYS F 1 311 ? 101.94300 56.50100 80.99400 1.000 90.61202 309 LYS E C 1
ATOM 17264 O O . LYS F 1 311 ? 101.43700 55.44400 81.40200 1.000 88.66481 309 LYS E O 1
ATOM 17270 N N . ASP F 1 312 ? 103.16900 56.90400 81.36300 1.000 88.60353 310 ASP E N 1
ATOM 17271 C CA . ASP F 1 312 ? 103.97200 56.09200 82.27200 1.000 88.97669 310 ASP E CA 1
ATOM 17272 C C . ASP F 1 312 ? 103.32800 56.01500 83.64500 1.000 86.48908 310 ASP E C 1
ATOM 17273 O O . ASP F 1 312 ? 103.37200 54.96900 84.30400 1.000 89.82657 310 ASP E O 1
ATOM 17278 N N . ALA F 1 313 ? 102.72600 57.11400 84.09300 1.000 90.37405 311 ALA E N 1
ATOM 17279 C CA . ALA F 1 313 ? 102.02700 57.09900 85.37000 1.000 89.24848 311 ALA E CA 1
ATOM 17280 C C . ALA F 1 313 ? 100.79200 56.21500 85.30000 1.000 85.75473 311 ALA E C 1
ATOM 17281 O O . ALA F 1 313 ? 100.60500 55.32700 86.14500 1.000 82.41372 311 ALA E O 1
ATOM 17283 N N . ILE F 1 314 ? 99.96700 56.41200 84.26000 1.000 85.21706 312 ILE E N 1
ATOM 17284 C CA . ILE F 1 314 ? 98.75400 55.61300 84.08500 1.000 84.13738 312 ILE E CA 1
ATOM 17285 C C . ILE F 1 314 ? 99.11200 54.13500 84.01900 1.000 84.90217 312 ILE E C 1
ATOM 17286 O O . ILE F 1 314 ? 98.45900 53.28800 84.64100 1.000 82.52183 312 ILE E O 1
ATOM 17291 N N . GLY F 1 315 ? 100.15800 53.80400 83.25500 1.000 83.02766 313 GLY E N 1
ATOM 17292 C CA . GLY F 1 315 ? 100.59200 52.42100 83.17300 1.000 80.06099 313 GLY E CA 1
ATOM 17293 C C . GLY F 1 315 ? 101.06400 51.88700 84.51000 1.000 82.29551 313 GLY E C 1
ATOM 17294 O O . GLY F 1 315 ? 100.75000 50.75700 84.88200 1.000 85.09533 313 GLY E O 1
ATOM 17295 N N . GLY F 1 316 ? 101.79300 52.70600 85.26900 1.000 86.56082 314 GLY E N 1
ATOM 17296 C CA . GLY F 1 316 ? 102.26000 52.26600 86.57200 1.000 82.85246 314 GLY E CA 1
ATOM 17297 C C . GLY F 1 316 ? 101.12100 52.04400 87.55100 1.000 82.33728 314 GLY E C 1
ATOM 17298 O O . GLY F 1 316 ? 101.20400 51.17800 88.42300 1.000 83.60929 314 GLY E O 1
ATOM 17299 N N . ILE F 1 317 ? 100.06800 52.85900 87.45800 1.000 82.37913 315 ILE E N 1
ATOM 17300 C CA . ILE F 1 317 ? 98.91700 52.68700 88.34100 1.000 81.80373 315 ILE E CA 1
ATOM 17301 C C . ILE F 1 317 ? 98.16300 51.39600 88.02900 1.000 81.36233 315 ILE E C 1
ATOM 17302 O O . ILE F 1 317 ? 97.88800 50.58800 88.92700 1.000 78.35716 315 ILE E O 1
ATOM 17307 N N . VAL F 1 318 ? 97.82800 51.17600 86.75500 1.000 79.80357 316 VAL E N 1
ATOM 17308 C CA . VAL F 1 318 ? 97.12600 49.95000 86.37800 1.000 80.62813 316 VAL E CA 1
ATOM 17309 C C . VAL F 1 318 ? 97.96500 48.73100 86.76200 1.000 82.28705 316 VAL E C 1
ATOM 17310 O O . VAL F 1 318 ? 97.45200 47.75500 87.32800 1.000 79.26117 316 VAL E O 1
ATOM 17314 N N . ASN F 1 319 ? 99.26900 48.76900 86.46700 1.000 81.04883 317 ASN E N 1
ATOM 17315 C CA . ASN F 1 319 ? 100.12100 47.65000 86.83200 1.000 84.79231 317 ASN E CA 1
ATOM 17316 C C . ASN F 1 319 ? 100.10700 47.42300 88.33700 1.000 84.40448 317 ASN E C 1
ATOM 17317 O O . ASN F 1 319 ? 100.00800 46.27900 88.79700 1.000 86.39720 317 ASN E O 1
ATOM 17322 N N . ALA F 1 320 ? 100.11500 48.49900 89.12200 1.000 83.11363 318 ALA E N 1
ATOM 17323 C CA . ALA F 1 320 ? 100.09500 48.32600 90.57100 1.000 83.66801 318 ALA E CA 1
ATOM 17324 C C . ALA F 1 320 ? 98.81200 47.64300 91.03800 1.000 83.53789 318 ALA E C 1
ATOM 17325 O O . ALA F 1 320 ? 98.83900 46.82200 91.96200 1.000 86.13276 318 ALA E O 1
ATOM 17327 N N . LEU F 1 321 ? 97.67300 48.08900 90.50500 1.000 83.58832 319 LEU E N 1
ATOM 17328 C CA . LEU F 1 321 ? 96.35500 47.51000 90.88300 1.000 82.98626 319 LEU E CA 1
ATOM 17329 C C . LEU F 1 321 ? 96.22800 46.06200 90.39200 1.000 83.54328 319 LEU E C 1
ATOM 17330 O O . LEU F 1 321 ? 95.69200 45.22600 91.14000 1.000 80.97663 319 LEU E O 1
ATOM 17335 N N . LEU F 1 322 ? 96.73000 45.80000 89.18700 1.000 82.96435 320 LEU E N 1
ATOM 17336 C CA . LEU F 1 322 ? 96.64100 44.49300 88.48500 1.000 80.37339 320 LEU E CA 1
ATOM 17337 C C . LEU F 1 322 ? 97.35100 43.37500 89.25900 1.000 85.23243 320 LEU E C 1
ATOM 17338 O O . LEU F 1 322 ? 96.80000 42.27100 89.31900 1.000 84.30893 320 LEU E O 1
ATOM 17343 N N . THR F 1 323 ? 98.52400 43.66000 89.82400 1.000 87.95140 321 THR E N 1
ATOM 17344 C CA . THR F 1 323 ? 99.35500 42.66100 90.55300 1.000 88.30922 321 THR E CA 1
ATOM 17345 C C . THR F 1 323 ? 98.79600 42.34500 91.94700 1.000 89.75064 321 THR E C 1
ATOM 17346 O O . THR F 1 323 ? 99.24400 41.34900 92.53900 1.000 94.34603 321 THR E O 1
ATOM 17350 N N . SER F 1 324 ? 97.86900 43.16300 92.44700 1.000 84.77038 322 SER E N 1
ATOM 17351 C CA . SER F 1 324 ? 97.34800 43.02500 93.80000 1.000 85.20742 322 SER E CA 1
ATOM 17352 C C . SER F 1 324 ? 96.07100 42.20800 93.84500 1.000 84.31446 322 SER E C 1
ATOM 17353 O O . SER F 1 324 ? 95.28600 42.34000 94.79100 1.000 85.84037 322 SER E O 1
ATOM 17356 N N . ILE F 1 325 ? 95.85700 41.36200 92.84300 1.000 80.94579 323 ILE E N 1
ATOM 17357 C CA . ILE F 1 325 ? 94.68100 40.51300 92.76200 1.000 80.82172 323 ILE E CA 1
ATOM 17358 C C . ILE F 1 325 ? 95.12300 39.05900 92.88400 1.000 80.76441 323 ILE E C 1
ATOM 17359 O O . ILE F 1 325 ? 96.13400 38.65400 92.29600 1.000 83.63346 323 ILE E O 1
ATOM 17364 N N . SER F 1 326 ? 94.36900 38.27800 93.65500 1.000 78.65260 324 SER E N 1
ATOM 17365 C CA . SER F 1 326 ? 94.65100 36.86000 93.82600 1.000 78.51278 324 SER E CA 1
ATOM 17366 C C . SER F 1 326 ? 93.34800 36.07200 93.85500 1.000 79.48346 324 SER E C 1
ATOM 17367 O O . SER F 1 326 ? 92.27900 36.61300 94.13200 1.000 82.52546 324 SER E O 1
ATOM 17370 N N . VAL F 1 327 ? 93.45400 34.77400 93.58500 1.000 83.14244 325 VAL E N 1
ATOM 17371 C CA . VAL F 1 327 ? 92.32000 33.86400 93.69300 1.000 82.08210 325 VAL E CA 1
ATOM 17372 C C . VAL F 1 327 ? 92.29500 33.29800 95.10400 1.000 83.24264 325 VAL E C 1
ATOM 17373 O O . VAL F 1 327 ? 93.26200 32.67200 95.54900 1.000 84.57235 325 VAL E O 1
ATOM 17377 N N . LYS F 1 328 ? 91.18900 33.51100 95.80100 1.000 84.45653 326 LYS E N 1
ATOM 17378 C CA . LYS F 1 328 ? 90.93500 32.96100 97.12100 1.000 87.84096 326 LYS E CA 1
ATOM 17379 C C . LYS F 1 328 ? 89.61900 32.20600 97.07400 1.000 89.66639 326 LYS E C 1
ATOM 17380 O O . LYS F 1 328 ? 88.80100 32.42300 96.17200 1.000 87.45713 326 LYS E O 1
ATOM 17386 N N . PRO F 1 329 ? 89.39200 31.29000 98.01100 1.000 96.17158 327 PRO E N 1
ATOM 17387 C CA . PRO F 1 329 ? 88.11600 30.56800 98.01000 1.000 96.73284 327 PRO E CA 1
ATOM 17388 C C . PRO F 1 329 ? 86.95400 31.45600 98.42900 1.000 99.16525 327 PRO E C 1
ATOM 17389 O O . PRO F 1 329 ? 87.07000 32.30100 99.32100 1.000 98.54885 327 PRO E O 1
ATOM 17393 N N . VAL F 1 330 ? 85.79700 31.23000 97.81300 1.000 97.27427 328 VAL E N 1
ATOM 17394 C CA . VAL F 1 330 ? 84.56500 31.99200 98.16900 1.000 98.67642 328 VAL E CA 1
ATOM 17395 C C . VAL F 1 330 ? 84.16400 31.55700 99.58100 1.000 104.98618 328 VAL E C 1
ATOM 17396 O O . VAL F 1 330 ? 84.30500 30.36600 99.86700 1.000 103.76160 328 VAL E O 1
ATOM 17400 N N . GLU F 1 331 ? 83.63100 32.45700 100.41900 1.000 116.76077 329 GLU E N 1
ATOM 17401 C CA . GLU F 1 331 ? 83.23900 32.08900 101.81100 1.000 119.83252 329 GLU E CA 1
ATOM 17402 C C . GLU F 1 331 ? 81.83300 31.48300 101.85400 1.000 116.05667 329 GLU E C 1
ATOM 17403 O O . GLU F 1 331 ? 80.95800 32.06400 102.50700 1.000 117.88355 329 GLU E O 1
ATOM 17409 N N . ALA F 1 332 ? 81.65000 30.34900 101.18600 1.000 104.93329 330 ALA E N 1
ATOM 17410 C CA . ALA F 1 332 ? 80.38800 29.58700 101.14200 1.000 100.84787 330 ALA E CA 1
ATOM 17411 C C . ALA F 1 332 ? 80.72600 28.17800 100.66200 1.000 97.85392 330 ALA E C 1
ATOM 17412 O O . ALA F 1 332 ? 81.77000 27.99900 100.02200 1.000 95.47267 330 ALA E O 1
ATOM 17414 N N . PRO F 1 333 ? 79.88100 27.16600 100.90900 1.000 94.76684 331 PRO E N 1
ATOM 17415 C CA . PRO F 1 333 ? 80.19600 25.78000 100.51300 1.000 92.59056 331 PRO E CA 1
ATOM 17416 C C . PRO F 1 333 ? 79.77000 25.41900 99.08800 1.000 93.31344 331 PRO E C 1
ATOM 17417 O O . PRO F 1 333 ? 79.03500 24.46300 98.85700 1.000 93.66331 331 PRO E O 1
ATOM 17421 N N . PHE F 1 334 ? 80.38000 26.04500 98.08900 1.000 93.28663 332 PHE E N 1
ATOM 17422 C CA . PHE F 1 334 ? 80.00500 25.74900 96.68100 1.000 90.76850 332 PHE E CA 1
ATOM 17423 C C . PHE F 1 334 ? 80.69100 24.49300 96.14300 1.000 92.82514 332 PHE E C 1
ATOM 17424 O O . PHE F 1 334 ? 81.86700 24.31400 96.39000 1.000 88.53330 332 PHE E O 1
ATOM 17432 N N . HIS F 1 335 ? 79.93200 23.61800 95.49300 1.000 92.44534 333 HIS E N 1
ATOM 17433 C CA . HIS F 1 335 ? 80.50000 22.42000 94.82300 1.000 91.62228 333 HIS E CA 1
ATOM 17434 C C . HIS F 1 335 ? 81.24000 22.77500 93.52800 1.000 91.03350 333 HIS E C 1
ATOM 17435 O O . HIS F 1 335 ? 82.32400 22.24800 93.32800 1.000 92.03669 333 HIS E O 1
ATOM 17437 N N . ASN F 1 336 ? 80.67500 23.65600 92.69600 1.000 90.68748 334 ASN E N 1
ATOM 17438 C CA . ASN F 1 336 ? 81.23900 24.00000 91.35600 1.000 88.52836 334 ASN E CA 1
ATOM 17439 C C . ASN F 1 336 ? 82.53200 24.80500 91.45400 1.000 84.00268 334 ASN E C 1
ATOM 17440 O O . ASN F 1 336 ? 82.56200 25.75400 92.18600 1.000 83.40720 334 ASN E O 1
ATOM 17445 N N . GLU F 1 337 ? 83.51700 24.48900 90.62900 1.000 84.13653 335 GLU E N 1
ATOM 17446 C CA . GLU F 1 337 ? 84.81300 25.14100 90.74900 1.000 86.37039 335 GLU E CA 1
ATOM 17447 C C . GLU F 1 337 ? 84.74400 26.60000 90.32500 1.000 82.08824 335 GLU E C 1
ATOM 17448 O O . GLU F 1 337 ? 85.49900 27.43200 90.83900 1.000 80.13149 335 GLU E O 1
ATOM 17454 N N . LEU F 1 338 ? 83.85300 26.92500 89.38700 1.000 83.95375 336 LEU E N 1
ATOM 17455 C CA . LEU F 1 338 ? 83.69900 28.29900 88.94300 1.000 80.99157 336 LEU E CA 1
ATOM 17456 C C . LEU F 1 338 ? 82.96700 29.14700 89.96600 1.000 79.68890 336 LEU E C 1
ATOM 17457 O O . LEU F 1 338 ? 83.01300 30.37200 89.87200 1.000 78.91645 336 LEU E O 1
ATOM 17462 N N . LEU F 1 339 ? 82.29600 28.53200 90.93700 1.000 82.93553 337 LEU E N 1
ATOM 17463 C CA . LEU F 1 339 ? 81.65900 29.28200 92.00700 1.000 83.13486 337 LEU E CA 1
ATOM 17464 C C . LEU F 1 339 ? 82.40500 29.22100 93.33100 1.000 84.52447 337 LEU E C 1
ATOM 17465 O O . LEU F 1 339 ? 82.13700 30.04700 94.21000 1.000 83.95311 337 LEU E O 1
ATOM 17470 N N . ALA F 1 340 ? 83.33800 28.28400 93.49200 1.000 84.55135 338 ALA E N 1
ATOM 17471 C CA . ALA F 1 340 ? 84.06800 28.15500 94.74700 1.000 84.29550 338 ALA E CA 1
ATOM 17472 C C . ALA F 1 340 ? 85.24300 29.11300 94.85300 1.000 84.56942 338 ALA E C 1
ATOM 17473 O O . ALA F 1 340 ? 85.77800 29.28200 95.95100 1.000 87.12092 338 ALA E O 1
ATOM 17475 N N . PHE F 1 341 ? 85.64800 29.74200 93.75600 1.000 82.35932 339 PHE E N 1
ATOM 17476 C CA . PHE F 1 341 ? 86.79400 30.63800 93.75100 1.000 82.50681 339 PHE E CA 1
ATOM 17477 C C . PHE F 1 341 ? 86.44600 31.92600 93.03000 1.000 83.82615 339 PHE E C 1
ATOM 17478 O O . PHE F 1 341 ? 85.85300 31.89900 91.95000 1.000 83.03593 339 PHE E O 1
ATOM 17486 N N . ASN F 1 342 ? 86.83200 33.05200 93.62000 1.000 82.85151 340 ASN E N 1
ATOM 17487 C CA . ASN F 1 342 ? 86.76700 34.34000 92.94800 1.000 78.64971 340 ASN E CA 1
ATOM 17488 C C . ASN F 1 342 ? 88.14200 34.99900 92.94700 1.000 78.49454 340 ASN E C 1
ATOM 17489 O O . ASN F 1 342 ? 89.05300 34.59400 93.67900 1.000 80.02867 340 ASN E O 1
ATOM 17494 N N . ALA F 1 343 ? 88.28100 36.02100 92.10100 1.000 78.95771 341 ALA E N 1
ATOM 17495 C CA . ALA F 1 343 ? 89.41800 36.93600 92.15000 1.000 76.65298 341 ALA E CA 1
ATOM 17496 C C . ALA F 1 343 ? 89.06800 38.12400 93.03900 1.000 76.37015 341 ALA E C 1
ATOM 17497 O O . ALA F 1 343 ? 87.94800 38.63500 92.99000 1.000 77.28881 341 ALA E O 1
ATOM 17499 N N . TYR F 1 344 ? 90.02300 38.53600 93.87400 1.000 76.15597 342 TYR E N 1
ATOM 17500 C CA . TYR F 1 344 ? 89.85300 39.63700 94.81800 1.000 75.40169 342 TYR E CA 1
ATOM 17501 C C . TYR F 1 344 ? 91.04600 40.57600 94.77300 1.000 78.59384 342 TYR E C 1
ATOM 17502 O O . TYR F 1 344 ? 92.18200 40.15700 94.54200 1.000 79.55177 342 TYR E O 1
ATOM 17511 N N . ILE F 1 345 ? 90.78400 41.83700 95.01100 1.000 80.98941 343 ILE E N 1
ATOM 17512 C CA . ILE F 1 345 ? 91.86300 42.80200 95.14900 1.000 81.92717 343 ILE E CA 1
ATOM 17513 C C . ILE F 1 345 ? 92.22400 42.87300 96.62000 1.000 84.89043 343 ILE E C 1
ATOM 17514 O O . ILE F 1 345 ? 91.37400 42.69300 97.49700 1.000 85.22597 343 ILE E O 1
ATOM 17519 N N . GLU F 1 346 ? 93.51100 43.05400 96.88300 1.000 87.20472 344 GLU E N 1
ATOM 17520 C CA . GLU F 1 346 ? 93.98800 43.21700 98.24600 1.000 87.53286 344 GLU E CA 1
ATOM 17521 C C . GLU F 1 346 ? 93.32400 44.44900 98.87200 1.000 90.50409 344 GLU E C 1
ATOM 17522 O O . GLU F 1 346 ? 93.17400 45.47800 98.20000 1.000 90.86105 344 GLU E O 1
ATOM 17528 N N . PRO F 1 347 ? 92.88800 44.37400 100.13900 1.000 93.97994 345 PRO E N 1
ATOM 17529 C CA . PRO F 1 347 ? 92.05300 45.45300 100.71600 1.000 93.84242 345 PRO E CA 1
ATOM 17530 C C . PRO F 1 347 ? 92.64300 46.85100 100.62400 1.000 94.10872 345 PRO E C 1
ATOM 17531 O O . PRO F 1 347 ? 91.90900 47.80900 100.34600 1.000 91.51813 345 PRO E O 1
ATOM 17535 N N . HIS F 1 348 ? 93.93300 47.00700 100.92000 1.000 94.44487 346 HIS E N 1
ATOM 17536 C CA . HIS F 1 348 ? 94.53100 48.33600 100.88100 1.000 95.68968 346 HIS E CA 1
ATOM 17537 C C . HIS F 1 348 ? 94.57000 48.89200 99.46000 1.000 93.94287 346 HIS E C 1
ATOM 17538 O O . HIS F 1 348 ? 94.19300 50.04500 99.22800 1.000 95.77811 346 HIS E O 1
ATOM 17545 N N . MET F 1 349 ? 94.98200 48.07800 98.48800 1.000 92.48004 347 MET E N 1
ATOM 17546 C CA . MET F 1 349 ? 94.91700 48.50700 97.09500 1.000 89.32887 347 MET E CA 1
ATOM 17547 C C . MET F 1 349 ? 93.48100 48.77700 96.67900 1.000 88.98040 347 MET E C 1
ATOM 17548 O O . MET F 1 349 ? 93.21400 49.68700 95.88200 1.000 87.53529 347 MET E O 1
ATOM 17553 N N . GLY F 1 350 ? 92.54100 47.99800 97.22400 1.000 89.71235 348 GLY E N 1
ATOM 17554 C CA . GLY F 1 350 ? 91.13500 48.25600 96.97500 1.000 87.14461 348 GLY E CA 1
ATOM 17555 C C . GLY F 1 350 ? 90.72100 49.62600 97.46600 1.000 88.58176 348 GLY E C 1
ATOM 17556 O O . GLY F 1 350 ? 89.97500 50.33600 96.78900 1.000 87.10186 348 GLY E O 1
ATOM 17557 N N . ASN F 1 351 ? 91.22100 50.02200 98.64100 1.000 88.82038 349 ASN E N 1
ATOM 17558 C CA . ASN F 1 351 ? 90.97000 51.37100 99.13100 1.000 88.49297 349 ASN E CA 1
ATOM 17559 C C . ASN F 1 351 ? 91.51400 52.41100 98.16000 1.000 88.52016 349 ASN E C 1
ATOM 17560 O O . ASN F 1 351 ? 90.84100 53.40800 97.86400 1.000 87.83037 349 ASN E O 1
ATOM 17565 N N . ALA F 1 352 ? 92.70500 52.16500 97.60500 1.000 90.06953 350 ALA E N 1
ATOM 17566 C CA . ALA F 1 352 ? 93.27500 53.11000 96.64900 1.000 89.18773 350 ALA E CA 1
ATOM 17567 C C . ALA F 1 352 ? 92.41500 53.20700 95.40000 1.000 89.36107 350 ALA E C 1
ATOM 17568 O O . ALA F 1 352 ? 92.19600 54.30300 94.87300 1.000 88.71783 350 ALA E O 1
ATOM 17570 N N . LEU F 1 353 ? 91.92800 52.06600 94.90600 1.000 88.02679 351 LEU E N 1
ATOM 17571 C CA . LEU F 1 353 ? 91.06500 52.08900 93.73400 1.000 85.40454 351 LEU E CA 1
ATOM 17572 C C . LEU F 1 353 ? 89.78100 52.84300 94.02800 1.000 89.28836 351 LEU E C 1
ATOM 17573 O O . LEU F 1 353 ? 89.33200 53.65900 93.21500 1.000 88.96580 351 LEU E O 1
ATOM 17578 N N . GLU F 1 354 ? 89.21100 52.64600 95.21900 1.000 86.39306 352 GLU E N 1
ATOM 17579 C CA . GLU F 1 354 ? 87.98000 53.36300 95.50500 1.000 89.38264 352 GLU E CA 1
ATOM 17580 C C . GLU F 1 354 ? 88.25800 54.84300 95.73200 1.000 88.21732 352 GLU E C 1
ATOM 17581 O O . GLU F 1 354 ? 87.41400 55.67900 95.40500 1.000 89.67770 352 GLU E O 1
ATOM 17587 N N . VAL F 1 355 ? 89.45400 55.19700 96.21300 1.000 88.88698 353 VAL E N 1
ATOM 17588 C CA . VAL F 1 355 ? 89.84000 56.60500 96.20200 1.000 90.89985 353 VAL E CA 1
ATOM 17589 C C . VAL F 1 355 ? 89.86700 57.12000 94.77200 1.000 90.82247 353 VAL E C 1
ATOM 17590 O O . VAL F 1 355 ? 89.39900 58.22300 94.47700 1.000 90.90289 353 VAL E O 1
ATOM 17594 N N . LEU F 1 356 ? 90.37700 56.31100 93.85400 1.000 91.33456 354 LEU E N 1
ATOM 17595 C CA . LEU F 1 356 ? 90.44600 56.73800 92.46600 1.000 91.23607 354 LEU E CA 1
ATOM 17596 C C . LEU F 1 356 ? 89.05300 56.81100 91.84600 1.000 91.58267 354 LEU E C 1
ATOM 17597 O O . LEU F 1 356 ? 88.73700 57.76000 91.12700 1.000 91.11007 354 LEU E O 1
ATOM 17602 N N . LYS F 1 357 ? 88.20400 55.81500 92.11100 1.000 93.61992 355 LYS E N 1
ATOM 17603 C CA . LYS F 1 357 ? 86.86200 55.82800 91.54000 1.000 93.30361 355 LYS E CA 1
ATOM 17604 C C . LYS F 1 357 ? 86.02700 56.95700 92.12100 1.000 96.75311 355 LYS E C 1
ATOM 17605 O O . LYS F 1 357 ? 85.31400 57.65200 91.38800 1.000 96.81918 355 LYS E O 1
ATOM 17611 N N . HIS F 1 358 ? 86.12300 57.17300 93.43100 1.000 101.18397 356 HIS E N 1
ATOM 17612 C CA . HIS F 1 358 ? 85.36200 58.25400 94.03200 1.000 100.31174 356 HIS E CA 1
ATOM 17613 C C . HIS F 1 358 ? 85.82100 59.60000 93.50500 1.000 100.15588 356 HIS E C 1
ATOM 17614 O O . HIS F 1 358 ? 85.01500 60.52700 93.38000 1.000 101.63952 356 HIS E O 1
ATOM 17621 N N . PHE F 1 359 ? 87.10000 59.71700 93.16300 1.000 99.06556 357 PHE E N 1
ATOM 17622 C CA . PHE F 1 359 ? 87.61800 60.99600 92.70100 1.000 98.10469 357 PHE E CA 1
ATOM 17623 C C . PHE F 1 359 ? 87.14500 61.32100 91.29000 1.000 98.76010 357 PHE E C 1
ATOM 17624 O O . PHE F 1 359 ? 86.81000 62.47100 90.99300 1.000 100.34211 357 PHE E O 1
ATOM 17632 N N . VAL F 1 360 ? 87.09200 60.32400 90.41200 1.000 97.34908 358 VAL E N 1
ATOM 17633 C CA . VAL F 1 360 ? 86.70300 60.59900 89.03500 1.000 99.50577 358 VAL E CA 1
ATOM 17634 C C . VAL F 1 360 ? 85.21600 60.92600 88.95800 1.000 101.20368 358 VAL E C 1
ATOM 17635 O O . VAL F 1 360 ? 84.78800 61.70900 88.10600 1.000 101.57230 358 VAL E O 1
ATOM 17639 N N . SER F 1 361 ? 84.40900 60.35900 89.85200 1.000 102.21215 359 SER E N 1
ATOM 17640 C CA . SER F 1 361 ? 82.98300 60.64700 89.84000 1.000 101.92722 359 SER E CA 1
ATOM 17641 C C . SER F 1 361 ? 82.67700 62.02000 90.43000 1.000 103.75885 359 SER E C 1
ATOM 17642 O O . SER F 1 361 ? 81.69600 62.65900 90.03600 1.000 104.71691 359 SER E O 1
ATOM 17645 N N . GLN F 1 362 ? 83.50600 62.50100 91.35600 1.000 101.04248 360 GLN E N 1
ATOM 17646 C CA . GLN F 1 362 ? 83.21900 63.76300 92.01500 1.000 100.64407 360 GLN E CA 1
ATOM 17647 C C . GLN F 1 362 ? 83.64200 64.96900 91.17900 1.000 100.52532 360 GLN E C 1
ATOM 17648 O O . GLN F 1 362 ? 83.09700 66.06100 91.37000 1.000 98.08437 360 GLN E O 1
ATOM 17654 N N . TYR F 1 363 ? 84.56100 64.79800 90.23100 1.000 101.57129 361 TYR E N 1
ATOM 17655 C CA . TYR F 1 363 ? 85.05800 65.91000 89.43400 1.000 100.81691 361 TYR E CA 1
ATOM 17656 C C . TYR F 1 363 ? 84.83600 65.76400 87.93500 1.000 102.39955 361 TYR E C 1
ATOM 17657 O O . TYR F 1 363 ? 85.21600 66.66800 87.18200 1.000 104.19049 361 TYR E O 1
ATOM 17666 N N . VAL F 1 364 ? 84.22900 64.67200 87.47700 1.000 103.95463 362 VAL E N 1
ATOM 17667 C CA . VAL F 1 364 ? 83.95800 64.48100 86.05600 1.000 106.79584 362 VAL E CA 1
ATOM 17668 C C . VAL F 1 364 ? 82.48000 64.17000 85.81900 1.000 106.32529 362 VAL E C 1
ATOM 17669 O O . VAL F 1 364 ? 81.94600 64.44800 84.73800 1.000 109.92219 362 VAL E O 1
ATOM 17673 N N . ILE F 1 365 ? 81.80400 63.58900 86.80700 1.000 96.99129 363 ILE E N 1
ATOM 17674 C CA . ILE F 1 365 ? 80.43200 63.13200 86.65300 1.000 91.26986 363 ILE E CA 1
ATOM 17675 C C . ILE F 1 365 ? 79.45600 63.98700 87.45000 1.000 90.48993 363 ILE E C 1
ATOM 17676 O O . ILE F 1 365 ? 78.43700 64.43400 86.92300 1.000 85.82836 363 ILE E O 1
ATOM 17681 N N . GLN F 1 366 ? 79.72200 64.17400 88.74100 1.000 88.32675 364 GLN E N 1
ATOM 17682 C CA . GLN F 1 366 ? 78.79800 64.90400 89.60300 1.000 83.11392 364 GLN E CA 1
ATOM 17683 C C . GLN F 1 366 ? 78.98700 66.40200 89.49700 1.000 83.25573 364 GLN E C 1
ATOM 17684 O O . GLN F 1 366 ? 78.93800 67.11400 90.50000 1.000 82.25130 364 GLN E O 1
ATOM 17690 N N . ILE F 1 367 ? 79.23200 66.89600 88.29000 1.000 83.10397 365 ILE E N 1
ATOM 17691 C CA . ILE F 1 367 ? 79.28600 68.33300 88.05100 1.000 82.62511 365 ILE E CA 1
ATOM 17692 C C . ILE F 1 367 ? 78.01100 68.76700 87.33300 1.000 79.52834 365 ILE E C 1
ATOM 17693 O O . ILE F 1 367 ? 77.41800 67.98500 86.56500 1.000 79.13866 365 ILE E O 1
ATOM 17698 N N . PRO F 1 368 ? 77.54700 69.99200 87.57200 1.000 78.25765 366 PRO E N 1
ATOM 17699 C CA . PRO F 1 368 ? 76.26800 70.42800 86.98300 1.000 75.22849 366 PRO E CA 1
ATOM 17700 C C . PRO F 1 368 ? 76.16200 70.28900 85.46800 1.000 76.05809 366 PRO E C 1
ATOM 17701 O O . PRO F 1 368 ? 75.06500 69.99100 84.97400 1.000 75.33917 366 PRO E O 1
ATOM 17705 N N . GLN F 1 369 ? 77.23800 70.48100 84.70400 1.000 79.81873 367 GLN E N 1
ATOM 17706 C CA . GLN F 1 369 ? 77.09700 70.36700 83.25400 1.000 78.03184 367 GLN E CA 1
ATOM 17707 C C . GLN F 1 369 ? 76.69000 68.95500 82.83900 1.000 79.87368 367 GLN E C 1
ATOM 17708 O O . GLN F 1 369 ? 75.80300 68.77900 81.99500 1.000 80.94415 367 GLN E O 1
ATOM 17714 N N . VAL F 1 370 ? 77.27100 67.93900 83.47700 1.000 78.63613 368 VAL E N 1
ATOM 17715 C CA . VAL F 1 370 ? 76.92700 66.55400 83.16900 1.000 74.53318 368 VAL E CA 1
ATOM 17716 C C . VAL F 1 370 ? 75.56700 66.20500 83.76100 1.000 74.32248 368 VAL E C 1
ATOM 17717 O O . VAL F 1 370 ? 74.75600 65.50200 83.13600 1.000 71.88089 368 VAL E O 1
ATOM 17721 N N . GLN F 1 371 ? 75.26900 66.73700 84.94800 1.000 72.52072 369 GLN E N 1
ATOM 17722 C CA . GLN F 1 371 ? 74.00200 66.41800 85.58900 1.000 72.54972 369 GLN E CA 1
ATOM 17723 C C . GLN F 1 371 ? 72.81000 67.03000 84.85100 1.000 72.20011 369 GLN E C 1
ATOM 17724 O O . GLN F 1 371 ? 71.73500 66.40900 84.79100 1.000 72.13378 369 GLN E O 1
ATOM 17730 N N . ARG F 1 372 ? 72.98600 68.21000 84.24400 1.000 70.54358 370 ARG E N 1
ATOM 17731 C CA . ARG F 1 372 ? 71.90100 68.79100 83.45100 1.000 71.69512 370 ARG E CA 1
ATOM 17732 C C . ARG F 1 372 ? 71.66300 68.00800 82.17600 1.000 69.09115 370 ARG E C 1
ATOM 17733 O O . ARG F 1 372 ? 70.52100 67.92100 81.70800 1.000 70.53208 370 ARG E O 1
ATOM 17741 N N . PHE F 1 373 ? 72.74000 67.51600 81.55200 1.000 67.68806 371 PHE E N 1
ATOM 17742 C CA . PHE F 1 373 ? 72.58700 66.64500 80.39400 1.000 69.29619 371 PHE E CA 1
ATOM 17743 C C . PHE F 1 373 ? 71.87100 65.35000 80.77600 1.000 73.97040 371 PHE E C 1
ATOM 17744 O O . PHE F 1 373 ? 71.09200 64.80600 79.98000 1.000 71.60221 371 PHE E O 1
ATOM 17752 N N . GLU F 1 374 ? 72.10100 64.85700 81.99800 1.000 75.42658 372 GLU E N 1
ATOM 17753 C CA . GLU F 1 374 ? 71.41300 63.65000 82.42500 1.000 75.87185 372 GLU E CA 1
ATOM 17754 C C . GLU F 1 374 ? 69.94100 63.93000 82.68600 1.000 76.81593 372 GLU E C 1
ATOM 17755 O O . GLU F 1 374 ? 69.08400 63.08100 82.38900 1.000 77.35783 372 GLU E O 1
ATOM 17761 N N . TYR F 1 375 ? 69.62500 65.12500 83.21900 1.000 72.77084 373 TYR E N 1
ATOM 17762 C CA . TYR F 1 375 ? 68.22600 65.51800 83.38900 1.000 70.19537 373 TYR E CA 1
ATOM 17763 C C . TYR F 1 375 ? 67.52100 65.58500 82.04400 1.000 68.40350 373 TYR E C 1
ATOM 17764 O O . TYR F 1 375 ? 66.39300 65.09400 81.89800 1.000 67.02204 373 TYR E O 1
ATOM 17773 N N . LYS F 1 376 ? 68.16800 66.19900 81.04800 1.000 67.06749 374 LYS E N 1
ATOM 17774 C CA . LYS F 1 376 ? 67.56100 66.29300 79.72700 1.000 69.21913 374 LYS E CA 1
ATOM 17775 C C . LYS F 1 376 ? 67.30600 64.91200 79.14500 1.000 69.63405 374 LYS E C 1
ATOM 17776 O O . LYS F 1 376 ? 66.19000 64.60500 78.70000 1.000 66.54207 374 LYS E O 1
ATOM 17782 N N . GLY F 1 377 ? 68.32900 64.05500 79.17400 1.000 69.73097 375 GLY E N 1
ATOM 17783 C CA . GLY F 1 377 ? 68.17000 62.72400 78.62900 1.000 71.01203 375 GLY E CA 1
ATOM 17784 C C . GLY F 1 377 ? 67.05600 61.94800 79.30200 1.000 68.74670 375 GLY E C 1
ATOM 17785 O O . GLY F 1 377 ? 66.26100 61.28200 78.63400 1.000 62.02318 375 GLY E O 1
ATOM 17786 N N . GLN F 1 378 ? 66.93900 62.06400 80.62300 1.000 67.96912 376 GLN E N 1
ATOM 17787 C CA . GLN F 1 378 ? 65.90200 61.27900 81.27100 1.000 68.91745 376 GLN E CA 1
ATOM 17788 C C . GLN F 1 378 ? 64.51200 61.84100 80.97900 1.000 69.11323 376 GLN E C 1
ATOM 17789 O O . GLN F 1 378 ? 63.56600 61.06500 80.82100 1.000 68.57071 376 GLN E O 1
ATOM 17795 N N . GLN F 1 379 ? 64.37200 63.16200 80.80800 1.000 69.96343 377 GLN E N 1
ATOM 17796 C CA . GLN F 1 379 ? 63.08200 63.69200 80.36200 1.000 67.93491 377 GLN E CA 1
ATOM 17797 C C . GLN F 1 379 ? 62.78400 63.24100 78.94100 1.000 66.80956 377 GLN E C 1
ATOM 17798 O O . GLN F 1 379 ? 61.64700 62.88100 78.61100 1.000 67.24211 377 GLN E O 1
ATOM 17804 N N . LEU F 1 380 ? 63.81500 63.20300 78.10500 1.000 64.61264 378 LEU E N 1
ATOM 17805 C CA . LEU F 1 380 ? 63.64400 62.81700 76.71400 1.000 65.80399 378 LEU E CA 1
ATOM 17806 C C . LEU F 1 380 ? 63.22100 61.34500 76.57800 1.000 67.33406 378 LEU E C 1
ATOM 17807 O O . LEU F 1 380 ? 62.31100 61.02600 75.79500 1.000 62.15794 378 LEU E O 1
ATOM 17812 N N . ILE F 1 381 ? 63.85200 60.43900 77.34500 1.000 64.22247 379 ILE E N 1
ATOM 17813 C CA . ILE F 1 381 ? 63.48900 59.02200 77.28700 1.000 65.08972 379 ILE E CA 1
ATOM 17814 C C . ILE F 1 381 ? 62.03200 58.82100 77.71700 1.000 66.25069 379 ILE E C 1
ATOM 17815 O O . ILE F 1 381 ? 61.28400 58.05300 77.09400 1.000 63.91004 379 ILE E O 1
ATOM 17820 N N . MET F 1 382 ? 61.59100 59.52500 78.76200 1.000 64.01799 380 MET E N 1
ATOM 17821 C CA . MET F 1 382 ? 60.19600 59.37500 79.16300 1.000 66.01946 380 MET E CA 1
ATOM 17822 C C . MET F 1 382 ? 59.25100 59.94500 78.10700 1.000 66.92612 380 MET E C 1
ATOM 17823 O O . MET F 1 382 ? 58.20300 59.34500 77.84700 1.000 68.91144 380 MET E O 1
ATOM 17828 N N . ASP F 1 383 ? 59.63400 61.02900 77.41400 1.000 64.98615 381 ASP E N 1
ATOM 17829 C CA . ASP F 1 383 ? 58.79900 61.51600 76.31400 1.000 64.80383 381 ASP E CA 1
ATOM 17830 C C . ASP F 1 383 ? 58.65100 60.44300 75.23500 1.000 64.98042 381 ASP E C 1
ATOM 17831 O O . ASP F 1 383 ? 57.53900 60.18300 74.75800 1.000 65.63861 381 ASP E O 1
ATOM 17836 N N . LEU F 1 384 ? 59.77500 59.82300 74.82400 1.000 62.12637 382 LEU E N 1
ATOM 17837 C CA . LEU F 1 384 ? 59.72600 58.76200 73.81900 1.000 62.88547 382 LEU E CA 1
ATOM 17838 C C . LEU F 1 384 ? 58.87200 57.61200 74.31300 1.000 66.87131 382 LEU E C 1
ATOM 17839 O O . LEU F 1 384 ? 58.03600 57.07500 73.57500 1.000 64.21131 382 LEU E O 1
ATOM 17844 N N . PHE F 1 385 ? 59.02500 57.24300 75.57500 1.000 64.20529 383 PHE E N 1
ATOM 17845 C CA . PHE F 1 385 ? 58.20100 56.14200 76.03900 1.000 66.15199 383 PHE E CA 1
ATOM 17846 C C . PHE F 1 385 ? 56.71400 56.48600 75.98200 1.000 70.10812 383 PHE E C 1
ATOM 17847 O O . PHE F 1 385 ? 55.90600 55.62600 75.64300 1.000 72.98667 383 PHE E O 1
ATOM 17855 N N . GLU F 1 386 ? 56.28600 57.69600 76.32300 1.000 69.12258 384 GLU E N 1
ATOM 17856 C CA . GLU F 1 386 ? 54.83400 57.83300 76.26000 1.000 71.35398 384 GLU E CA 1
ATOM 17857 C C . GLU F 1 386 ? 54.30200 58.02800 74.84200 1.000 68.77800 384 GLU E C 1
ATOM 17858 O O . GLU F 1 386 ? 53.16200 57.63200 74.56200 1.000 72.83996 384 GLU E O 1
ATOM 17864 N N . ALA F 1 387 ? 55.04300 58.68600 73.94800 1.000 67.52079 385 ALA E N 1
ATOM 17865 C CA . ALA F 1 387 ? 54.51700 58.74600 72.59200 1.000 69.24698 385 ALA E CA 1
ATOM 17866 C C . ALA F 1 387 ? 54.38200 57.32400 72.05200 1.000 70.76976 385 ALA E C 1
ATOM 17867 O O . ALA F 1 387 ? 53.28900 56.90200 71.65800 1.000 71.98684 385 ALA E O 1
ATOM 17869 N N . LEU F 1 388 ? 55.44200 56.52500 72.19300 1.000 67.26984 386 LEU E N 1
ATOM 17870 C CA . LEU F 1 388 ? 55.44600 55.17600 71.64000 1.000 70.39599 386 LEU E CA 1
ATOM 17871 C C . LEU F 1 388 ? 54.39800 54.28000 72.29400 1.000 74.59479 386 LEU E C 1
ATOM 17872 O O . LEU F 1 388 ? 53.71200 53.52300 71.59800 1.000 73.67838 386 LEU E O 1
ATOM 17877 N N . SER F 1 389 ? 54.24300 54.35100 73.62300 1.000 72.76017 387 SER E N 1
ATOM 17878 C CA . SER F 1 389 ? 53.21900 53.51600 74.25800 1.000 74.81113 387 SER E CA 1
ATOM 17879 C C . SER F 1 389 ? 51.80400 54.06700 74.08700 1.000 75.10127 387 SER E C 1
ATOM 17880 O O . SER F 1 389 ? 50.84900 53.38900 74.47000 1.000 76.61870 387 SER E O 1
ATOM 17883 N N . ALA F 1 390 ? 51.64300 55.28600 73.57500 1.000 75.98458 388 ALA E N 1
ATOM 17884 C CA . ALA F 1 390 ? 50.30200 55.77300 73.26800 1.000 79.73721 388 ALA E CA 1
ATOM 17885 C C . ALA F 1 390 ? 49.73500 55.09200 72.02900 1.000 81.15387 388 ALA E C 1
ATOM 17886 O O . ALA F 1 390 ? 48.58400 54.64200 72.03300 1.000 83.74803 388 ALA E O 1
ATOM 17888 N N . ASP F 1 391 ? 50.53100 54.98400 70.96200 1.000 83.97037 389 ASP E N 1
ATOM 17889 C CA . ASP F 1 391 ? 50.13900 54.20100 69.78700 1.000 87.03672 389 ASP E CA 1
ATOM 17890 C C . ASP F 1 391 ? 51.35200 53.49200 69.19800 1.000 84.49932 389 ASP E C 1
ATOM 17891 O O . ASP F 1 391 ? 52.01100 53.99600 68.27500 1.000 82.31859 389 ASP E O 1
ATOM 17896 N N . PRO F 1 392 ? 51.64000 52.27900 69.68200 1.000 78.99905 390 PRO E N 1
ATOM 17897 C CA . PRO F 1 392 ? 52.84700 51.56500 69.22900 1.000 76.59627 390 PRO E CA 1
ATOM 17898 C C . PRO F 1 392 ? 52.79100 51.12100 67.78500 1.000 75.80445 390 PRO E C 1
ATOM 17899 O O . PRO F 1 392 ? 53.78400 51.27500 67.06100 1.000 73.26736 390 PRO E O 1
ATOM 17903 N N . GLU F 1 393 ? 51.66000 50.55600 67.34600 1.000 78.37831 391 GLU E N 1
ATOM 17904 C CA . GLU F 1 393 ? 51.61200 49.98900 66.00400 1.000 79.97074 391 GLU E CA 1
ATOM 17905 C C . GLU F 1 393 ? 51.74600 51.06400 64.95700 1.000 77.79321 391 GLU E C 1
ATOM 17906 O O . GLU F 1 393 ? 52.19700 50.78200 63.84400 1.000 78.36641 391 GLU E O 1
ATOM 17912 N N . ARG F 1 394 ? 51.36800 52.29900 65.30100 1.000 78.55624 392 ARG E N 1
ATOM 17913 C CA . ARG F 1 394 ? 51.29700 53.35200 64.30200 1.000 78.75766 392 ARG E CA 1
ATOM 17914 C C . ARG F 1 394 ? 52.63100 54.11300 64.23400 1.000 73.45553 392 ARG E C 1
ATOM 17915 O O . ARG F 1 394 ? 52.96100 54.66800 63.17900 1.000 73.57831 392 ARG E O 1
ATOM 17923 N N . LEU F 1 395 ? 53.41200 54.13300 65.34000 1.000 68.80532 393 LEU E N 1
ATOM 17924 C CA . LEU F 1 395 ? 54.62300 54.94300 65.48300 1.000 71.27404 393 LEU E CA 1
ATOM 17925 C C . LEU F 1 395 ? 55.94200 54.18100 65.54100 1.000 70.50945 393 LEU E C 1
ATOM 17926 O O . LEU F 1 395 ? 56.98100 54.78300 65.25100 1.000 65.00919 393 LEU E O 1
ATOM 17931 N N . LEU F 1 396 ? 55.94900 52.91700 65.95200 1.000 68.61702 394 LEU E N 1
ATOM 17932 C CA . LEU F 1 396 ? 57.18300 52.16900 65.95700 1.000 65.19934 394 LEU E CA 1
ATOM 17933 C C . LEU F 1 396 ? 57.61500 51.90700 64.51800 1.000 67.69475 394 LEU E C 1
ATOM 17934 O O . LEU F 1 396 ? 56.79700 51.96600 63.59200 1.000 69.25793 394 LEU E O 1
ATOM 17939 N N . PRO F 1 397 ? 58.91300 51.68900 64.29200 1.000 65.60169 395 PRO E N 1
ATOM 17940 C CA . PRO F 1 397 ? 59.34500 51.14800 62.99400 1.000 68.67644 395 PRO E CA 1
ATOM 17941 C C . PRO F 1 397 ? 58.59700 49.85600 62.71300 1.000 64.77244 395 PRO E C 1
ATOM 17942 O O . PRO F 1 397 ? 58.24400 49.11500 63.63500 1.000 64.56048 395 PRO E O 1
ATOM 17946 N N . GLN F 1 398 ? 58.38800 49.56600 61.42400 1.000 67.17654 396 GLN E N 1
ATOM 17947 C CA . GLN F 1 398 ? 57.47000 48.48300 61.05000 1.000 68.48545 396 GLN E CA 1
ATOM 17948 C C . GLN F 1 398 ? 57.87900 47.14100 61.66700 1.000 65.49960 396 GLN E C 1
ATOM 17949 O O . GLN F 1 398 ? 57.05300 46.47100 62.29700 1.000 69.51396 396 GLN E O 1
ATOM 17955 N N . ALA F 1 399 ? 59.16800 46.77200 61.59200 1.000 64.50910 397 ALA E N 1
ATOM 17956 C CA . ALA F 1 399 ? 59.60300 45.50800 62.19500 1.000 66.94399 397 ALA E CA 1
ATOM 17957 C C . ALA F 1 399 ? 59.37300 45.49200 63.70300 1.000 70.22343 397 ALA E C 1
ATOM 17958 O O . ALA F 1 399 ? 59.01700 44.45000 64.26800 1.000 70.53568 397 ALA E O 1
ATOM 17960 N N . THR F 1 400 ? 59.62000 46.62100 64.38400 1.000 69.35964 398 THR E N 1
ATOM 17961 C CA . THR F 1 400 ? 59.36600 46.66600 65.82300 1.000 65.94710 398 THR E CA 1
ATOM 17962 C C . THR F 1 400 ? 57.87000 46.63500 66.13100 1.000 66.72676 398 THR E C 1
ATOM 17963 O O . THR F 1 400 ? 57.44700 46.02400 67.11900 1.000 66.39054 398 THR E O 1
ATOM 17967 N N . GLY F 1 401 ? 57.05000 47.27500 65.29800 1.000 68.45472 399 GLY E N 1
ATOM 17968 C CA . GLY F 1 401 ? 55.61300 47.15900 65.48100 1.000 69.04261 399 GLY E CA 1
ATOM 17969 C C . GLY F 1 401 ? 55.14300 45.72300 65.39000 1.000 71.98573 399 GLY E C 1
ATOM 17970 O O . GLY F 1 401 ? 54.28600 45.28800 66.16500 1.000 75.96470 399 GLY E O 1
ATOM 17971 N N . GLU F 1 402 ? 55.72400 44.95300 64.46400 1.000 73.88408 400 GLU E N 1
ATOM 17972 C CA . GLU F 1 402 ? 55.37700 43.53800 64.35200 1.000 75.15660 400 GLU E CA 1
ATOM 17973 C C . GLU F 1 402 ? 55.74700 42.78100 65.62200 1.000 75.68678 400 GLU E C 1
ATOM 17974 O O . GLU F 1 402 ? 54.95800 41.97300 66.12100 1.000 77.61760 400 GLU E O 1
ATOM 17976 N N . LYS F 1 403 ? 56.93700 43.02900 66.17300 1.000 72.14469 401 LYS E N 1
ATOM 17977 C CA . LYS F 1 403 ? 57.27500 42.36100 67.42600 1.000 74.70363 401 LYS E CA 1
ATOM 17978 C C . LYS F 1 403 ? 56.33700 42.77600 68.55000 1.000 75.64919 401 LYS E C 1
ATOM 17979 O O . LYS F 1 403 ? 56.05300 41.97800 69.44400 1.000 79.72044 401 LYS E O 1
ATOM 17985 N N . TRP F 1 404 ? 55.82300 44.00400 68.50400 1.000 76.88300 402 TRP E N 1
ATOM 17986 C CA . TRP F 1 404 ? 54.90500 44.45100 69.54200 1.000 77.63822 402 TRP E CA 1
ATOM 17987 C C . TRP F 1 404 ? 53.57700 43.71800 69.44200 1.000 78.93531 402 TRP E C 1
ATOM 17988 O O . TRP F 1 404 ? 53.04400 43.24200 70.45200 1.000 80.19005 402 TRP E O 1
ATOM 17999 N N . ARG F 1 405 ? 53.03900 43.59100 68.22600 1.000 76.80303 403 ARG E N 1
ATOM 18000 C CA . ARG F 1 405 ? 51.76700 42.88800 68.06500 1.000 81.03433 403 ARG E CA 1
ATOM 18001 C C . ARG F 1 405 ? 51.88800 41.43000 68.51100 1.000 84.18039 403 ARG E C 1
ATOM 18002 O O . ARG F 1 405 ? 51.02100 40.92300 69.23400 1.000 88.68625 403 ARG E O 1
ATOM 18004 N N . LYS F 1 406 ? 52.96200 40.74300 68.10200 1.000 85.35625 404 LYS E N 1
ATOM 18005 C CA . LYS F 1 406 ? 53.17600 39.36900 68.55600 1.000 86.09019 404 LYS E CA 1
ATOM 18006 C C . LYS F 1 406 ? 53.35900 39.31100 70.07100 1.000 88.60763 404 LYS E C 1
ATOM 18007 O O . LYS F 1 406 ? 52.79400 38.43900 70.73700 1.000 91.90249 404 LYS E O 1
ATOM 18009 N N . ALA F 1 407 ? 54.10900 40.25800 70.64200 1.000 89.71985 405 ALA E N 1
ATOM 18010 C CA . ALA F 1 407 ? 54.38600 40.23300 72.07600 1.000 89.49052 405 ALA E CA 1
ATOM 18011 C C . ALA F 1 407 ? 53.15500 40.51500 72.92600 1.000 94.56832 405 ALA E C 1
ATOM 18012 O O . ALA F 1 407 ? 53.18700 40.27000 74.13600 1.000 97.15132 405 ALA E O 1
ATOM 18014 N N . GLN F 1 408 ? 52.08500 41.05600 72.34900 1.000 93.90261 406 GLN E N 1
ATOM 18015 C CA . GLN F 1 408 ? 50.93800 41.40000 73.18000 1.000 97.29096 406 GLN E CA 1
ATOM 18016 C C . GLN F 1 408 ? 50.02600 40.22000 73.47400 1.000 103.24655 406 GLN E C 1
ATOM 18017 O O . GLN F 1 408 ? 49.20600 40.31600 74.39100 1.000 106.35392 406 GLN E O 1
ATOM 18023 N N . GLU F 1 409 ? 50.19600 39.10500 72.75800 1.000 105.99007 407 GLU E N 1
ATOM 18024 C CA . GLU F 1 409 ? 49.43200 37.89600 73.02700 1.000 109.17980 407 GLU E CA 1
ATOM 18025 C C . GLU F 1 409 ? 49.67000 37.39800 74.44300 1.000 113.42449 407 GLU E C 1
ATOM 18026 O O . GLU F 1 409 ? 48.78500 36.77400 75.04000 1.000 118.65581 407 GLU E O 1
ATOM 18028 N N . GLN F 1 410 ? 50.83900 37.71500 74.99600 1.000 112.75159 408 GLN E N 1
ATOM 18029 C CA . GLN F 1 410 ? 51.24700 37.41200 76.36100 1.000 117.17514 408 GLN E CA 1
ATOM 18030 C C . GLN F 1 410 ? 51.54600 38.59700 77.25800 1.000 112.13927 408 GLN E C 1
ATOM 18031 O O . GLN F 1 410 ? 52.33300 38.42100 78.20000 1.000 113.44901 408 GLN E O 1
ATOM 18037 N N . ASP F 1 411 ? 50.91700 39.76700 77.01700 1.000 108.58810 409 ASP E N 1
ATOM 18038 C CA . ASP F 1 411 ? 51.08200 41.01900 77.81500 1.000 108.84320 409 ASP E CA 1
ATOM 18039 C C . ASP F 1 411 ? 52.52700 41.49300 77.95500 1.000 105.07943 409 ASP E C 1
ATOM 18040 O O . ASP F 1 411 ? 52.94200 41.99200 79.01300 1.000 105.30784 409 ASP E O 1
ATOM 18045 N N . GLU F 1 412 ? 53.30700 41.40000 76.90100 1.000 99.28266 410 GLU E N 1
ATOM 18046 C CA . GLU F 1 412 ? 54.64900 41.92400 77.04900 1.000 96.19141 410 GLU E CA 1
ATOM 18047 C C . GLU F 1 412 ? 54.97500 42.97400 75.99800 1.000 89.78697 410 GLU E C 1
ATOM 18048 O O . GLU F 1 412 ? 56.13700 43.16600 75.65300 1.000 89.20139 410 GLU E O 1
ATOM 18054 N N . GLY F 1 413 ? 53.96000 43.69400 75.52300 1.000 87.06297 411 GLY E N 1
ATOM 18055 C CA . GLY F 1 413 ? 54.21600 44.76400 74.58600 1.000 83.36238 411 GLY E CA 1
ATOM 18056 C C . GLY F 1 413 ? 55.09400 45.86000 75.16900 1.000 76.17379 411 GLY E C 1
ATOM 18057 O O . GLY F 1 413 ? 55.87600 46.48600 74.44600 1.000 70.50840 411 GLY E O 1
ATOM 18058 N N . MET F 1 414 ? 54.99500 46.10400 76.47900 1.000 72.26899 412 MET E N 1
ATOM 18059 C CA . MET F 1 414 ? 55.77300 47.20000 77.04800 1.000 69.80995 412 MET E CA 1
ATOM 18060 C C . MET F 1 414 ? 57.26100 46.91200 76.99600 1.000 68.92136 412 MET E C 1
ATOM 18061 O O . MET F 1 414 ? 58.04600 47.79400 76.64300 1.000 64.83348 412 MET E O 1
ATOM 18066 N N . ARG F 1 415 ? 57.65300 45.65900 77.23300 1.000 68.38707 413 ARG E N 1
ATOM 18067 C CA . ARG F 1 415 ? 59.06700 45.33500 77.18500 1.000 69.03151 413 ARG E CA 1
ATOM 18068 C C . ARG F 1 415 ? 59.62300 45.49100 75.77800 1.000 65.25054 413 ARG E C 1
ATOM 18069 O O . ARG F 1 415 ? 60.78800 45.87400 75.61300 1.000 64.65115 413 ARG E O 1
ATOM 18077 N N . VAL F 1 416 ? 58.80900 45.23700 74.75300 1.000 66.46948 414 VAL E N 1
ATOM 18078 C CA . VAL F 1 416 ? 59.28800 45.45700 73.38900 1.000 65.53921 414 VAL E CA 1
ATOM 18079 C C . VAL F 1 416 ? 59.56400 46.94000 73.17000 1.000 63.65666 414 VAL E C 1
ATOM 18080 O O . VAL F 1 416 ? 60.56400 47.31600 72.54500 1.000 61.78968 414 VAL E O 1
ATOM 18084 N N . ILE F 1 417 ? 58.69800 47.80900 73.69900 1.000 65.50919 415 ILE E N 1
ATOM 18085 C CA . ILE F 1 417 ? 58.95500 49.24500 73.60800 1.000 63.34434 415 ILE E CA 1
ATOM 18086 C C . ILE F 1 417 ? 60.22100 49.61200 74.36700 1.000 59.34997 415 ILE E C 1
ATOM 18087 O O . ILE F 1 417 ? 61.04200 50.39800 73.88700 1.000 57.50495 415 ILE E O 1
ATOM 18092 N N . CYS F 1 418 ? 60.42900 49.00400 75.53100 1.000 59.15005 416 CYS E N 1
ATOM 18093 C CA . CYS F 1 418 ? 61.60700 49.33100 76.32100 1.000 60.02539 416 CYS E CA 1
ATOM 18094 C C . CYS F 1 418 ? 62.89400 48.83100 75.65400 1.000 58.55710 416 CYS E C 1
ATOM 18095 O O . CYS F 1 418 ? 63.91400 49.52800 75.68500 1.000 59.72438 416 CYS E O 1
ATOM 18098 N N . ASP F 1 419 ? 62.87100 47.62800 75.05200 1.000 58.31442 417 ASP E N 1
ATOM 18099 C CA . ASP F 1 419 ? 64.03300 47.14200 74.29600 1.000 59.29636 417 ASP E CA 1
ATOM 18100 C C . ASP F 1 419 ? 64.37400 48.09900 73.18200 1.000 58.96588 417 ASP E C 1
ATOM 18101 O O . ASP F 1 419 ? 65.54200 48.46700 72.99200 1.000 57.44337 417 ASP E O 1
ATOM 18106 N N . TYR F 1 420 ? 63.34500 48.53100 72.44400 1.000 59.99613 418 TYR E N 1
ATOM 18107 C CA . TYR F 1 420 ? 63.55000 49.44500 71.32900 1.000 57.00933 418 TYR E CA 1
ATOM 18108 C C . TYR F 1 420 ? 64.22800 50.73300 71.80000 1.000 58.17793 418 TYR E C 1
ATOM 18109 O O . TYR F 1 420 ? 65.16800 51.21900 71.15500 1.000 56.65632 418 TYR E O 1
ATOM 18118 N N . ILE F 1 421 ? 63.77600 51.29800 72.92400 1.000 58.28623 419 ILE E N 1
ATOM 18119 C CA . ILE F 1 421 ? 64.40900 52.52300 73.42300 1.000 57.89312 419 ILE E CA 1
ATOM 18120 C C . ILE F 1 421 ? 65.79500 52.21800 73.99000 1.000 58.69079 419 ILE E C 1
ATOM 18121 O O . ILE F 1 421 ? 66.75900 52.95000 73.73500 1.000 57.01046 419 ILE E O 1
ATOM 18126 N N . ALA F 1 422 ? 65.92500 51.10800 74.73400 1.000 59.38689 420 ALA E N 1
ATOM 18127 C CA . ALA F 1 422 ? 67.20900 50.74300 75.33900 1.000 57.73217 420 ALA E CA 1
ATOM 18128 C C . ALA F 1 422 ? 68.31300 50.58900 74.29900 1.000 57.42015 420 ALA E C 1
ATOM 18129 O O . ALA F 1 422 ? 69.48600 50.82500 74.60300 1.000 60.59153 420 ALA E O 1
ATOM 18131 N N . ALA F 1 423 ? 67.98000 50.17300 73.08400 1.000 53.86683 421 ALA E N 1
ATOM 18132 C CA . ALA F 1 423 ? 69.00900 50.00600 72.06800 1.000 57.78756 421 ALA E CA 1
ATOM 18133 C C . ALA F 1 423 ? 69.30700 51.27000 71.25800 1.000 60.33071 421 ALA E C 1
ATOM 18134 O O . ALA F 1 423 ? 70.12100 51.20300 70.33200 1.000 61.83839 421 ALA E O 1
ATOM 18136 N N . MET F 1 424 ? 68.65400 52.40400 71.53300 1.000 57.21413 422 MET E N 1
ATOM 18137 C CA . MET F 1 424 ? 68.98400 53.62100 70.79800 1.000 60.30735 422 MET E CA 1
ATOM 18138 C C . MET F 1 424 ? 70.30200 54.22900 71.27400 1.000 60.84188 422 MET E C 1
ATOM 18139 O O . MET F 1 424 ? 70.61800 54.23500 72.46600 1.000 62.23540 422 MET E O 1
ATOM 18144 N N . THR F 1 425 ? 71.03100 54.82500 70.33300 1.000 61.39224 423 THR E N 1
ATOM 18145 C CA . THR F 1 425 ? 72.10400 55.74200 70.69400 1.000 60.78429 423 THR E CA 1
ATOM 18146 C C . THR F 1 425 ? 71.52800 57.08400 71.07400 1.000 61.13544 423 THR E C 1
ATOM 18147 O O . THR F 1 425 ? 70.35600 57.38300 70.81700 1.000 62.03841 423 THR E O 1
ATOM 18151 N N . ASP F 1 426 ? 72.38200 57.92900 71.64700 1.000 60.78576 424 ASP E N 1
ATOM 18152 C CA . ASP F 1 426 ? 71.91600 59.25800 72.02500 1.000 62.31401 424 ASP E CA 1
ATOM 18153 C C . ASP F 1 426 ? 71.40100 60.01600 70.80600 1.000 60.63900 424 ASP E C 1
ATOM 18154 O O . ASP F 1 426 ? 70.36000 60.68800 70.87800 1.000 61.32149 424 ASP E O 1
ATOM 18159 N N . ALA F 1 427 ? 72.09300 59.88400 69.66300 1.000 57.85278 425 ALA E N 1
ATOM 18160 C CA . ALA F 1 427 ? 71.69200 60.61600 68.46000 1.000 63.03164 425 ALA E CA 1
ATOM 18161 C C . ALA F 1 427 ? 70.35600 60.12600 67.91300 1.000 63.57824 425 ALA E C 1
ATOM 18162 O O . ALA F 1 427 ? 69.51700 60.93400 67.49100 1.000 64.62080 425 ALA E O 1
ATOM 18164 N N . TYR F 1 428 ? 70.14600 58.80800 67.90300 1.000 62.45814 426 TYR E N 1
ATOM 18165 C CA . TYR F 1 428 ? 68.88700 58.26100 67.41000 1.000 63.48066 426 TYR E CA 1
ATOM 18166 C C . TYR F 1 428 ? 67.72300 58.72300 68.27600 1.000 61.28329 426 TYR E C 1
ATOM 18167 O O . TYR F 1 428 ? 66.70000 59.19300 67.76000 1.000 60.05722 426 TYR E O 1
ATOM 18176 N N . ALA F 1 429 ? 67.86600 58.59300 69.60100 1.000 58.02173 427 ALA E N 1
ATOM 18177 C CA . ALA F 1 429 ? 66.80800 59.02700 70.51200 1.000 62.79246 427 ALA E CA 1
ATOM 18178 C C . ALA F 1 429 ? 66.48700 60.51300 70.32500 1.000 67.32863 427 ALA E C 1
ATOM 18179 O O . ALA F 1 429 ? 65.31500 60.91700 70.35500 1.000 64.43850 427 ALA E O 1
ATOM 18181 N N . GLN F 1 430 ? 67.51000 61.33900 70.08700 1.000 67.97073 428 GLN E N 1
ATOM 18182 C CA . GLN F 1 430 ? 67.25900 62.75900 69.90400 1.000 67.19389 428 GLN E CA 1
ATOM 18183 C C . GLN F 1 430 ? 66.55400 63.01900 68.58600 1.000 68.30659 428 GLN E C 1
ATOM 18184 O O . GLN F 1 430 ? 65.67200 63.87900 68.50800 1.000 68.01345 428 GLN E O 1
ATOM 18190 N N . ARG F 1 431 ? 66.89600 62.25400 67.54900 1.000 62.64098 429 ARG E N 1
ATOM 18191 C CA . ARG F 1 431 ? 66.28800 62.50200 66.25000 1.000 64.16245 429 ARG E CA 1
ATOM 18192 C C . ARG F 1 431 ? 64.84000 62.03100 66.22100 1.000 65.87611 429 ARG E C 1
ATOM 18193 O O . ARG F 1 431 ? 63.98300 62.68700 65.61800 1.000 70.05682 429 ARG E O 1
ATOM 18201 N N . LEU F 1 432 ? 64.53600 60.93400 66.91600 1.000 63.36785 430 LEU E N 1
ATOM 18202 C CA . LEU F 1 432 ? 63.15200 60.49500 67.04600 1.000 65.50308 430 LEU E CA 1
ATOM 18203 C C . LEU F 1 432 ? 62.34500 61.47100 67.89200 1.000 65.81474 430 LEU E C 1
ATOM 18204 O O . LEU F 1 432 ? 61.16900 61.73500 67.59200 1.000 64.28251 430 LEU E O 1
ATOM 18209 N N . HIS F 1 433 ? 62.94900 62.01200 68.96100 1.000 65.11673 431 HIS E N 1
ATOM 18210 C CA . HIS F 1 433 ? 62.24100 63.00800 69.76900 1.000 64.73772 431 HIS E CA 1
ATOM 18211 C C . HIS F 1 433 ? 61.86700 64.21900 68.92700 1.000 66.78354 431 HIS E C 1
ATOM 18212 O O . HIS F 1 433 ? 60.75300 64.75200 69.05700 1.000 66.48490 431 HIS E O 1
ATOM 18219 N N . GLN F 1 434 ? 62.77200 64.65200 68.03500 1.000 65.92630 432 GLN E N 1
ATOM 18220 C CA . GLN F 1 434 ? 62.46000 65.77800 67.14900 1.000 67.90946 432 GLN E CA 1
ATOM 18221 C C . GLN F 1 434 ? 61.36400 65.42200 66.15600 1.000 67.65490 432 GLN E C 1
ATOM 18222 O O . GLN F 1 434 ? 60.55700 66.27700 65.78800 1.000 69.62371 432 GLN E O 1
ATOM 18228 N N . GLN F 1 435 ? 61.34800 64.17700 65.67300 1.000 67.42343 433 GLN E N 1
ATOM 18229 C CA . GLN F 1 435 ? 60.30500 63.76700 64.74200 1.000 68.64952 433 GLN E CA 1
ATOM 18230 C C . GLN F 1 435 ? 58.93800 63.72400 65.41400 1.000 69.27639 433 GLN E C 1
ATOM 18231 O O . GLN F 1 435 ? 57.91200 63.83700 64.73700 1.000 69.49879 433 GLN E O 1
ATOM 18237 N N . LEU F 1 436 ? 58.90600 63.51400 66.73000 1.000 68.50025 434 LEU E N 1
ATOM 18238 C CA . LEU F 1 436 ? 57.67200 63.40500 67.49200 1.000 65.16066 434 LEU E CA 1
ATOM 18239 C C . LEU F 1 436 ? 57.25000 64.70300 68.16400 1.000 68.60793 434 LEU E C 1
ATOM 18240 O O . LEU F 1 436 ? 56.09200 64.80500 68.58500 1.000 70.36807 434 LEU E O 1
ATOM 18245 N N . PHE F 1 437 ? 58.15600 65.68000 68.31500 1.000 69.80314 435 PHE E N 1
ATOM 18246 C CA . PHE F 1 437 ? 57.82800 66.89500 69.05400 1.000 70.91697 435 PHE E CA 1
ATOM 18247 C C . PHE F 1 437 ? 58.29000 68.19500 68.39500 1.000 64.09931 435 PHE E C 1
ATOM 18248 O O . PHE F 1 437 ? 57.99700 69.26100 68.93900 1.000 75.59728 435 PHE E O 1
#

Sequence (2340 aa):
LNPEWLARNNDEHKIRRNDHRSPFQRDRARILHSAAFRRLQAKRTRLTHSLEAAQIGTGIVAQIKLKQPEFRELLPSDSLIDSLCLAHDIGHPPYGHGGEIALNYMMRDHGGFEGNAQTFRIVTSLEPYTEHHGMNLSRRTLLGLLKYPALLSASPAKGIYDCDLASLDWVLEPLCESDRELLGQRFKSLDCSIMELADDIAYGVHDLEDAIVLGMVTRAQWQEAAAAQLAECGDPWFEEHIAELSEMLFSGKHYVRKDAIGGIVNALLTSISVKPVEAPFHNELLAFNAYIEPHMGNALEVLKHFVSQYVIQIPQVQRFEYKGQQLIMDLFEALSADPERLLPQATGEKWRKAQEQDEGMRVICDYIAAMTDAYAQRLHQQLFSNPEWLARNNRRNDHRSPFQRDRARILHSAAFRRLQAKLNDFHRTRLTHSLEAAQIGTGIVAQIKLKQPEFRELLPSDSLIDSLCLAHDIGHPPYGHGGEIALNYMMRDHGGFEGNAQTFRIVTSLEPYTEHHGMNLSRRTLLGLLKYPALLSATPPPAQLKAKDWSPAKGIYDCDLASLDWVLEPLCESDRELLGQMRRKTRFKSLDCSIMELADDIAYGVHDLEDAIVLGMVTRAQWQEAAAAQLAECGDPWFEEHIAELSEMLFSGKHYVRKDAIGGIVNALLTSISVKPVEAPFHNELLAFNAYIEPHMGNALEVLKHFVSQYVIQIPQVQRFEYKGQQLIMDLFEALSADPERLLPQATGEKWRKAQEQDEGMRVICDYIAAMTDAYAQRLHQQLFLNPEWLARNNDRRNDHRSPFQRDRARILHSAAFRRLQAKTFHRTRLTHSLEAAQIGTGIVAQIKLKQPEFRELLPSDSLIDSLCLAHDIGHPPYGHGGEIALNYMMRDHGGFEGNAQTFRIVTSLEPYTEHHGMNLSRRTLLGLLKYPALLSATLKAKDWSPAKGIYDCDLASLDWVLEPLCESDRELLGQMTRFKSLDCSIMELADDIAYGVHDLEDAIVLGMVTRAQWQEAAAAQLAECGDPWFEEHIAELSEMLFSGKHYVRKDAIGGIVNALLTSISVKPVEAPFHNELLAFNAYIEPHMGNALEVLKHFVSQYVIQIPQVQRFEYKGQQLIMDLFEALSADPERLLPQATGEKWRKAQEQDEGMRVICDYIAAMTDAYAQRLHQQLFNPEWLARNNDKIRRNDHRSPFQRDRARILHSAAFRRLQAKTRLTHSLEAAQIGTGIVAQIKLKQPEFRELLPSDSLIDSLCLAHDIGHPPYGHGGEIALNYMMRDHGGFEGNAQTFRIVTSLEPYTEHHGMNLSRRTLLGLLKYPALLSATRKDWSPAKGIYDCDLASLDWVLEPLCESDRELLGQHRKTRFKSLDCSIMELADDIAYGVHDLEDAIVLGMVTRAQWQEAAAAQLAECGDPWFEEHIAELSEMLFSGKHYVRKDAIGGIVNALLTSISVKPVEAPFHNELLAFNAYIEPHMGNALEVLKHFVSQYVIQIPQVQRFEYKGQQLIMDLFEALSADPERLLPQATGEKWRKAQEQDEGMRVICDYIAAMTDAYAQRLHQQLFSNPEWLARNNIRRNDHRSPFQRDRARILHSAAFRRLQAHRTRLTHSLEAAQIGTGIVAQIKLKQPEFRELLPSDSLIDSLCLAHDIGHPPYGHGGEIALNYMMRDHGGFEGNAQTFRIVTSLEPYTEHHGMNLSRRTLLGLLKYPALPAKGIYDCDLASLDWVLEPLCESDRELRFKSLDCSIMELADDIAYGVHDLEDAIVLGMVTRAQWQEAAAAQLAECGDPWFEEHIAELSEMLFSGKHYVRKDAIGGIVNALLTSISVKPVEAPFHNELLAFNAYIEPHMGNALEVLKHFVSQYVIQIPQVQRFEYKGQQLIMDLFEALSADPERLLPQATGEKWRKAQEQDEGMRVICDYIAAMTDAYAQRLHQQLFSEWLARNNDEHKIRRNDHRSPFQRDRARILHSAAFRRLQAKHRTRLTHSLEAAQIGTGIVAQIKLKQPEFRELLPSDSLIDSLCLAHDIGHPPYGHGGEIALNYMMRDHGGFEGNAQTFRIVTSLEPYTEHHGMNLSRRTLLGLLKYPALLSATRAAIPPPQLKAKDWSPAKGIYDCDLASLDWVLEPLCESDRELLGQMRTRFKSLDCSIMELADDIAYGVHDLEDAIVLGMVTRAQWQEAAAAQLAECGDPWFEEHIAELSEMLFSGKHYVRKDAIGGIVNALLTSISVKPVEAPFHNELLAFNAYIEPHMGNALEVLKHFVSQYVIQIPQVQRFEYKGQQLIMDLFEALSADPERLLPQATGEKWRKAQEQDEGMRVICDYIAAMTDAYAQRLHQQLF

Organism: Vibrio cholerae serotype O1 (strain ATCC 39315 / El Tor Inaba N16961) (NCBI:txid243277)

InterPro domains:
  IPR003607 HD/PDEase domain [SM00471] (58-264)
  IPR003607 HD/PDEase domain [cd00077] (60-126)
  IPR006261 dGTP triphosphohydrolase [TIGR01353] (24-436)
  IPR006674 HD domain [PS51831] (62-255)
  IPR023023 dNTP triphosphohydrolase, type 2 [MF_01212] (5-435)
  IPR026875 Phosphohydrolase-associated domain [PF13286] (343-433)
  IPR050135 Deoxyguanosinetriphosphate triphosphohydrolase-like [PTHR11373] (29-267)

Solvent-accessible surface area: 95340 Å² total; per-residue (Å²): 125,59,107,67,6,64,35,47,48,58,98,90,121,87,107,111,234,43,32,134,109,44,34,19,62,26,0,60,11,37,0,24,58,6,36,1,0,22,22,0,12,56,36,120,30,67,0,7,32,0,26,15,0,8,52,8,0,31,23,0,3,51,15,1,59,83,145,29,83,126,32,142,148,18,8,0,53,84,7,0,0,23,0,0,0,5,0,6,8,2,1,50,3,0,7,14,102,4,0,26,56,1,0,31,113,23,0,139,112,78,46,6,0,2,1,25,1,2,4,1,24,8,0,9,47,58,11,61,55,31,99,132,50,0,0,11,1,0,10,24,0,7,2,0,9,2,33,70,10,27,48,34,96,114,116,11,64,114,2,4,3,76,45,8,71,84,21,5,57,49,0,6,95,30,15,60,88,58,1,82,148,23,3,48,130,109,32,56,2,0,0,0,4,0,1,43,20,0,24,44,0,0,58,0,0,15,52,0,21,24,4,17,95,128,56,68,2,73,91,70,65,4,93,81,31,0,2,55,44,1,50,86,12,31,11,103,65,2,78,131,52,17,78,113,10,4,104,45,1,42,41,62,112,51,49,38,23,52,76,0,8,38,26,3,18,60,8,0,18,57,24,8,38,7,104,86,16,174,28,95,18,137,24,86,0,2,18,47,8,5,80,30,63,96,85,6,12,78,0,9,94,30,2,48,113,4,1,29,66,43,31,56,80,25,12,110,47,21,21,81,31,31,20,0,40,51,7,0,38,49,0,0,86,1,0,40,25,37,12,110,76,1,1,37,123,75,16,8,65,126,38,51,76,18,74,88,141,107,69,2,50,11,16,1,0,14,29,0,4,32,5,4,43,71,25,0,53,128,0,32,94,56,0,57,86,112,107,63,17,77,37,49,49,140,112,220,48,38,139,100,40,32,19,70,62,0,75,13,36,0,26,63,6,43,1,0,50,54,5,19,68,59,76,82,58,86,40,46,21,68,1,6,38,0,20,9,0,7,45,9,0,33,21,0,4,53,15,0,66,83,107,29,63,134,33,118,180,20,8,0,48,83,7,0,0,26,0,0,0,5,0,16,8,2,1,67,10,6,7,15,73,2,0,21,2,0,0,20,60,20,0,121,112,82,49,11,0,2,2,30,0,3,5,1,30,10,1,9,44,63,10,60,46,28,100,128,50,0,0,14,2,0,10,34,0,7,3,0,10,3,40,55,6,8,38,34,88,62,25,157,49,87,154,93,23,48,13,98,54,31,57,16,41,93,1,5,3,69,55,7,72,82,16,8,83,47,0,28,103,32,18,60,81,65,2,42,148,22,2,29,86,59,111,76,164,18,45,27,49,1,0,0,0,4,0,2,39,20,0,21,45,0,1,56,1,0,25,45,5,17,26,5,18,92,73,53,63,3,70,84,72,67,0,71,140,26,0,6,57,42,0,51,84,9,34,11,103,71,0,78,134,52,15,75,108,4,2,108,40,0,52,40,60,102,47,50,41,26,30,48,0,9,30,10,1,20,35,13,0,19,42,27,6,36,6,87,97,16,166,18,104,16,123,32,103,11,1,18,43,7,6,74,28,61,93,91,3,18,77,0,7,102,28,1,46,114,6,2,34,77,36,31,59,82,20,21,140,49,3,21,84,23,16,24,0,14,40,6,0,21,48,0,0,97,1,0,41,44,68,11,109,27,6,0,36,116,77,14,6,67,127,43,49,76,20,76,88,138,102,78,0,49,12,19,1,0,16,31,0,5,44,10,37,36,55,93,0,70,171,7,31,124,81,0,89,132,63,104,76,3,73,40,48,46,79,183,170,92,46,40,135,98,43,29,20,66,60,0,62,12,39,0,29,76,7,43,0,1,88,43,0,23,48,5,121,110,61,60,15,49,2,8,36,0,23,10,0,8,45,9,0,32,20,0,2,52,13,1,64,75,105,29,73,126,24,124,160,17,9,1,51,74,6,0,0,23,0,0,0,6,0,11,6,1,1,54,4,0,6,16,85,5,0,19,9,0,0,18,72,26,0,117,111,91,48,10,0,3,1,34,0,1,4,2,31,8,1,7,46,64,10,54,64,30,105,124,46,0,0,13,1,0,6,9,0,6,4,0,10,5,39,53,7,6,43,30,88,62,56,121,44,20,93,108,87,54,12,43,80,2,4,3,71,63,7,75,87,20,8,84,38,0,28,104,34,18,64,72,69,2,37,137,24,3,30,91,127,60,55,26,48,2,0,0,0,5,0,2,37,19,0,25,43,0,1,72,0,0,19,52,0,12,28,0,17,75,104,50,78,3,70,84,74,39,1,77,126,26,1,5,59,42,0,52,87,14,33,8,100,75,0,75,131,66,13,77,105,8,2,98,36,1,51,43,61,112,50,43,44,29,52,76,0,10,26,10,1,20,35,7,0,19,40,26,5,36,7,85,87,17,172,23,119,18,150,29,101,3,1,17,42,6,5,73,28,64,88,91,8,13,78,0,5,99,31,0,40,102,2,0,32,80,38,25,48,82,18,11,113,49,9,12,76,31,19,35,0,14,36,6,0,36,52,0,4,110,0,0,41,70,55,14,108,105,4,2,37,122,76,13,3,61,124,48,42,74,22,64,83,137,111,78,0,50,12,17,1,0,15,28,0,3,43,6,27,22,70,102,0,69,46,8,31,120,86,0,83,122,106,76,15,78,40,36,42,70,171,146,90,116,226,41,30,136,101,43,29,20,63,30,0,65,10,33,1,30,58,5,41,1,4,22,40,0,19,51,35,77,53,2,20,32,0,26,20,0,6,37,10,0,32,22,0,2,53,12,3,76,83,119,30,62,127,30,143,178,24,12,1,50,79,7,0,0,25,0,0,0,6,0,13,12,6,1,48,4,0,7,19,98,1,0,24,29,2,0,22,69,38,0,119,118,81,49,10,1,4,1,26,1,2,4,1,27,9,0,8,48,61,11,62,50,22,105,133,53,0,3,11,0,0,7,32,0,5,3,0,12,3,45,41,8,6,51,18,75,68,4,97,101,138,115,39,14,12,97,0,3,2,73,60,8,74,83,19,5,56,53,0,10,98,30,13,57,72,50,1,85,138,30,2,41,116,146,59,184,24,56,26,50,2,1,0,0,5,0,3,39,21,0,22,45,0,0,66,0,0,33,50,2,38,74,3,24,115,121,58,73,6,85,91,76,17,4,81,124,29,2,3,56,44,0,50,86,16,33,7,98,74,2,75,131,69,14,73,105,11,1,46,43,11,52,48,83,109,96,46,37,12,56,69,1,6,28,12,3,18,37,9,0,19,39,26,10,35,6,87,93,12,176,19,111,17,134,32,106,9,0,16,42,6,5,77,28,61,87,92,7,15,83,0,7,98,30,5,42,110,5,1,36,79,50,29,52,76,23,25,126,40,19,24,82,30,36,40,0,41,45,15,0,47,54,0,2,73,0,0,34,23,36,12,118,60,4,1,35,122,73,12,9,63,121,41,54,76,19,73,95,143,100,70,0,46,10,16,0,0,17,28,0,4,36,6,6,35,73,98,0,69,176,6,29,102,76,0,58,91,141,114,74,20,76,33,45,48,128,156,108,228,40,27,133,112,44,29,18,65,27,0,65,11,36,0,25,66,4,38,0,1,24,56,12,15,82,106,81,32,94,1,6,33,0,18,12,0,6,47,10,0,32,20,0,3,58,14,1,84,91,110,30,84,129,25,44,162,25,9,0,46,77,8,0,0,23,0,0,0,5,0,14,9,9,1,65,6,6,12,14,113,7,0,16,80,3,0,39,113,40,0,137,114,91,52,11,2,9,2,24,2,2,4,2,18,6,1,8,45,40,10,60,54,30,102,135,52,0,0,13,1,0,2,31,0,6,7,0,12,4,38,76,47,62,97,50,94,106,9,11,10,101,41,7,73,88,20,10,60,32,0,24,111,46,21,56,90,63,8,103,101,85,133,56,60,2,0,0,0,3,0,2,38,20,0,32,47,0,0,61,1,0,15,50,2,14,37,4,16,84,122,57,74,5,65,88,74,60,2,75,136,34,0,4,58,42,1,59,89,13,46,7,99,68,1,57,132,62,13,69,103,7,0,109,37,0,46,36,61,103,55,46,40,25,30,47,0,8,32,12,3,18,31,10,0,15,40,20,2,34,8,91,94,22,166,20,99,24,132,28,112,8,17,18,51,6,6,76,29,67,89,87,13,14,80,0,6,96,30,2,34,119,5,1,25,83,57,32,54,58,17,12,108,44,21,19,91,29,34,49,0,51,50,13,0,49,46,0,4,116,0,0,40,68,40,12,116,115,4,1,32,120,85,29,8,66,99,38,50,75,19,83,102,131,120,59,1,42,4,6,0,0,13,30,0,6,38,13,15,51,73,92,0,82,170,6,36,93,66,0,62,94,129,49,101,35,53,52,51,98,151,123,97,110,113,99,42,27,136,103,41,31,17,68,22,0,64,10,39,0,23,64,6,44,0,0,25,32,0,15,49,28,110,80,28,56,0,8,33,0,23,10,0,6,47,12,0,33,19,0,2,52,20,1,73,87,97,33,65,130,23,134,176,22,9,0,48,82,5,0,0,21,0,0,0,7,0,16,7,1,0,51,2,1,8,15,100,4,0,22,4,0,0,23,51,21,0,121,114,69,44,9,0,1,1,27,0,3,4,2,29,7,0,10,46,52,12,60,58,27,97,130,46,0,0,12,1,0,6,33,0,8,4,0,11,3,40,51,7,9,35,14,82,58,35,56,83,118,87,96,44,135,113,35,38,63,96,82,34,56,14,33,89,0,5,2,70,57,7,74,84,25,9,80,44,0,28,111,46,22,64,77,72,2,40,145,30,3,35,85,72,132,45,40,24,52,2,0,0,0,6,0,3,40,20,0,30,50,0,0,62,0,0,15,57,1,14,40,3,18,94,132,49,64,3,64,97,72,57,1,76,132,28,0,8,61,42,1,49,88,14,32,10,104,69,0,85,140,53,17,76,107,9,4,58,47,0,44,43,50,109,56,60,34,22,50,64,0,10,29,6,1,25,26,7,0,21,42,25,3,34,5,119,96,14,175,27,113,18,80,30,107,10,2,19,49,7,5,82,35,66,96,83,7,14,79,0,7,95,32,1,42,109,4,2,31,85,34,33,62,104,21,9,112,52,31,18,83,36,32,44,0,19,44,12,0,43,59,0,0,114,0,0,40,74,42,13,111,113,4,3,34,117,75,17,8,65,118,39,51,77,23,67,93,145,111,66,0,46,6,19,1,0,13,29,0,3,38,7,6,39,65,98,0,61,156,8,32,112,75,0,88

CATH classification: 1.10.3210.10

Secondary structure (DSSP, 8-state):
-GGGG-----TT----HHHHHHHHHHH-HHHHGGGT--------HHHHHHHHHHHHHHHHHHHHHH-GGGTTTSPPHHHHHHHHHHTTTTPPTTHHHHHHHHHHHTTTTT---HHHHHHHIIIIISTTSSSSTT---HHHHHHH-SS-SBTTT--------HHHHPPP-SB-GGGHHHHHHHTTTS-HHHHHHHT-B---B----HHHHHHHHHHHHHHHHHTHHHHHHTTSS-HHHHIIIIIHHHHTSS-HHHHHHHHHHHHHHTSS-HHHHHHHHHHHHHHHHTTEEEEE-SS---SHHHHEEEEE-HHHHHHHHHHHHHHIIIIISSHHHHHHHHHHHHHHHHHHHHHTTSHHHHS-HHHHHHHHHHTTTT-HHHHHHHHHHT--HHHHHHHHHHH-/--GGGG--S---S---TT----HHHHHHHHHHTSHHHHGGGT---HHHHHHHHHHHHHHHHHHHHHH-GGGTTTSPPHHHHHHHHHHTTTTPPTTHHHHHHHHHHHTTTTT---HHHHHHHIIIIISTTSSSSTT---HHHHHHH-SS-SBTT--PPPSB-GGGHHHHHHHHTTS-HHHHHHHT-----HHHHHHHHHHHHHHHHHHHHHHHHTTSS-HHHIIIIIIHHHHTSS-HHHHHHHHHHHHHHTSS-HHHHHHHHHHHHHHHHTTEEEEE-SS---SHHHHEEEEE-HHHHHHHHHHHHHHIIIIISSHHHHHHHHHHHHHHHHHHHHHHHSHHHHS-HHHHHHHHHHHTTT-HHHHHHHHHHT--HHHHHHHHHHHH-/-GGGG-BS-----TT----HHHHHHHHHHH-HHHHGGGT--HHHHHHHHHHHHHHHHHHHHHH-GGGTTTSPPHHHHHHHHHHTTTTPPTTHHHHHHHHHHHTTTTT---HHHHHHHIIIIISTTSSSSTT--BHHHHHHH-SS-SBHHHH--TTPPP-SB-GGGHHHHHHHHTTS-HHHHHHHT---------HHHHHHHHHHHHHHHHHHHHHHHHTTSS-HHHHIIIIIHHHHTSS-HHHHHHHHHHHHHHTSS-HHHHHHHHHHHHHHHHTTEEEEE-SS---SHHHHEEEEE-HHHHHHHHHHHHHHIIIIISSHHHHHHHHHHHHHHHHHHHHHHH-HHHHS-HHHHHHHHHHGGGT-HHHHHHHHHHT--HHHHHHHHHHHH-/--GGGG--S---TT----HHHHHHHHHHHSHHHHGGGT------HHHHHHHHHHHHHHHHHHHHHH-GGGTTTSPPHHHHHHHHHHTTTTPPTTHHHHHHHHHHHTTTTT---HHHHHHHIIIIISTTSSSSTT---HHHHHHH-SS-SBTTT---HHHHPPP-SB-GGGHHHHHHHHTTS-HHHHHHHT-------HHHHHHHHHHHHHHHHHHHHHHHHTTSS-HHHIIIIIIHHHHTSS-HHHHHHHHHHHHHHTSS-HHHHHHHHHHHHHHHHTTEEEEE-SS---SHHHHEEEEE-HHHHHHHHHHHHHHIIIIISSHHHHHHHHHHHHHHHHHHHHHHHSHHHHS-HHHHHHHHHHHTTT-HHHHHHHHHHT--HHHHHHHHHHH-/-TT--S--SS---TT----HHHHHHHHHHTSHHHHGGGT----HHHHHHHHHHHHHHHHHHHHHH-GGGTTTSPPHHHHHHHHHHTTTTPPTTHHHHHHHHHHHTTTTT---HHHHHHHIIIIISTTSSSSTT---HHHHHHH-SS-SBHHHHS-SSPP----HHHHPPP-SB-GGGHHHHHHHHTTS-HHHHHHHT--------HHHHHHHHHHHHHHHHHHHHHHHHTTSS-HHHHIIIIIHHHHTSS-HHHHHHHHHHHHHHTSS-HHHHHHHHHHHHHHHHTTEEEEE-SS---SHHHHEEEEE-HHHHHHHHHHHHHHIIIIISSHHHHHHHHHHHHHHHHHHHHHHHSHHHHS-HHHHHHHHHHGGGT-HHHHHHHHHHT--HHHHHHHHHHH-/-GGGG-B----TT----HHHHHHHHHHHSHHHHGGG----HHHHHHHHHHHHHHHHHHHHHH-GGGTTTSPPHHHHHHHHHHTTTTPPTTHHHHHHHHHHHTTTTT---HHHHHHHIIIIISTTSSSSTT--BHHHHHHH-SS------S--GGGHHHHHHHHTTS-HHHHH-----HHHHHHHHHHHHHHHHHHHHHHHHTTSS-HHHHIIIIIHHHTTSS-HHHHHHHHHHHHHHTSS-HHHHHHHHHHHHHHHHTTEEEEE-SS---SHHHHEEEEE-HHHHHHHHHHHHHHIIIIISSHHHHHHHHHHHHHHHHHHHHHHHSHHHHS-HHHHHHHHHHGGGT-HHHHHHHHHHT--HHHHHHHHHHHH-

Foldseek 3Di:
DDCLQLDFPDCPDDDDPPDPDGLLLLLLVLLVPFPLLVLQVQCVGLQVLLVQLLVLLVVLLVLQCVVPVVCVVVADDSSLLSNCSSQQQSQAFALGPLLQVLQQVLCVPPQGGDRLLRSLCQQQAVGVPDPGGHSRGGLNSSLLSCPQLAGLVLSGDRHHGPVCVVVSCSSCVPFDPVLVVVSNVQFGFASNLSSVLSSLLSLLQVLPQVCDVVVLDDLVLCVVQQLVCQCPLPDVVSVVCSVVLSCQSNVNDVVSPVVSSVVLSVVFSNQKYKDFDPDPGDDPRRGIYIDGHVSSVSSSVSSNVSCCVSPPVDVVSVVSSVVVSVLSNVQLVVCVVPVLPLPDPVLSVVLVVCVVVPNNSVSSSSVRRNDYNVRSVVSSVVVPD/DCLQLDFPPDPPPPDGLLQLLLVLLVPFPLLVLQQQCVPDDRDTLQNLLVQLLVLLVVLLVLQCVPPVVCVVPADDSSLLSNLSSLQQSQAFALGLLLQLLQQVLCVPPQGGDRLQSSLCQQQANGVPDPGGHSRGGLNSSLLSFPQADGQVPQQADDVPDSVRRRGGDYHGPVCVVVSCSSCVVFPPQQVVLQNDVVVGGDFGFASNLSSVLSSLLSLLQVLLLVCDVVVLDDLVRCCVQQLVQQCVLPDVVSVVCSVVLSCQSNVPDPVSPVVSSVVLSVVFSSQKYKDADPDPGDDNRGGIYIDGDRSSVSNSVSRNVVCCVRPQPDVVSVVSSNVSSVLSNVQLVVCVVDVLVQPDPVLNVVLVVCVVVPNNSVSVSSVSSSDYPVRSVVSSVVVD/DDCLQQDFPDDDPPDPDGLLLLLLVLLVPFLLLVLQQQDCVRCTLQNLLVQLLVLLVLLLVLACVVPVVCVPVADDSSLLSNLSSLLQSQAFALGLLLQLLQQVLCVVPQGGDSLQSSLVQQQAVGVPDHGGHVRGGLNSSLLSCPQDDGQVLFLDSVVRRGTDYHTPVCVVVSCSSCVVFDPVQVVLCNPVVPFGFASNLSSVLSSLLSLLQVLPLVCVVVVLDDLVVCVVQQLVCQCVLPDVVSVVCSVVLSCQSNVPDPVSPVVSSVVLSVVQSSQKYKDADPDPGDDPRGRIYIDGDVSNVSSSVSRNVVCCVRPCPDVVSVVSSSVVSVLSNVQLVVCVVPVLPLPDVVLSVVLVVCCVVDNNSVSSSSVSSNDYNVRSVVSSVVVD/DCLQQDFPDDPDDPPDPDGLLLLLLVLLVPFPLLVLCVQLVLQVLLVQLLVLLVLLLVLQCVVPVVCVVPADDSSLLSNLSSLQQSQAFALGQLLQLLLQVLCVVPQGGDRLQRSLCQQQANTVPDPGGHSRGGLNSSLLSCPQLAEQVLLPVVRRGQDYHGPVCVVVSCSSCVVFDPQQSVQQNCCDGTDFGFASNQSSVLSSLLSLLQVLVLVCDVVVLDDLVVCCVQQLVCQCVLPDVVSVVCSVVLSCQSNVPDVVSVVVSSVVLSVVQSNQKYKDFDPDPGDDPRGRIYIDGHVSNVSSSVSSNVVCCVRPQPDVVNVVSSNVVSVLSNLQLVVCVVPVLVQPDPVLNVVLVVCCVVDNNSVSSSSVRSSDYNVRSVVSSVVVPD/DCQQLAFPPDDPPDPDGLLLLLLVLLVPFPLLVLQVLPDTLQVLLVQLLVLLVLLLVLQCVVPVVCVVVDDDSSLLSSLSSLLQSQAFALGPLLQVLQQVLCVVPQGGDSLQRSLCQQQANGVPDPGGHSRGGLNSSQLSPPPLDRVPDYHGPVCVVVSCSSCVPFDPVQVVDVFGFASNLSSVLSSLLSLLQVLLLCCQVVVLADLVNCCVQQLVQLCVLPDVVSVVCSVVLSCQSNVPDVVSNVVSSVVLSVVFSNQKYKDADPDPGPDPRRGIYIDGDRSNVSSSVSSNVVCCVRPQPDVVSVVSSVVSSVLSNVQLVVCVVPVCPLPDPVLSVVLVVCVVVPNNSVSSSSVSSNDYNVRSVVSSVVVPD/DQLDFPDDPDDDDPPDPDGLLLLLLVLLVPFPLLVLQVQCPCTLQNLLVQLLVLLVLLLVLQCVVPVVCVVVADDSSLLSNLSSQLQSLAFALGLLLQLLQQVLCVPPQGGDRLQSSLCQQQAVGVPDPGGHSRGGLNSSLLSCPPLAEQVLFPDPDAFDVRDSVRRRGTDYHGPVCVVVSCVSCVVFDPVQVVLCNDDCVPFGFASNQSSVLSSLLSLLQVLPLVCLVVVLDDLVLCCPQQLVQQCVLPDVVSVVCSVVLSCQSNVNDVVSPVVSSVVLSVVQSNQKYKDFDPDDHPDPRGGIHIDGDRSNVSSSVSSNVSSCVRPPPDVVNVVSSVVVSVLSNVQLVVCVVPVLVQPDPVLSVVLVVCPVPPNSSVSSSSVRSNDRNVRSVVSSVVVD